Protein AF-0000000068162378 (afdb_homodimer)

Organism: Acanthamoeba castellanii (strain ATCC 30010 / Neff) (NCBI:txid1257118)

Solvent-accessible surface area (backbone atoms only — not comparable to full-atom values): 84138 Å² total; per-residue (Å²): 131,81,76,74,72,75,73,80,68,81,64,80,67,65,83,70,79,52,63,86,73,92,58,91,68,72,93,68,54,69,67,60,56,50,50,52,40,42,51,25,52,49,45,35,50,52,41,36,38,67,61,66,60,70,44,58,7,56,12,36,31,44,32,41,49,55,50,39,35,69,66,50,20,46,91,32,34,16,48,31,35,29,85,62,46,36,73,46,52,64,26,33,38,34,25,47,29,43,12,55,29,35,50,34,54,55,23,39,43,18,52,52,44,45,20,19,46,51,46,17,72,75,64,68,43,68,89,36,58,60,48,74,93,61,52,47,46,70,71,24,55,76,15,52,28,27,24,59,77,59,46,75,44,49,42,60,77,50,72,35,66,83,36,81,86,44,54,69,36,71,76,82,47,51,48,55,30,59,36,26,25,36,46,81,45,51,54,28,63,29,47,16,40,56,67,20,42,38,56,16,17,46,48,14,43,28,38,42,41,57,54,38,42,38,47,84,91,72,35,55,37,31,39,36,37,38,42,60,51,37,46,46,10,26,39,30,49,25,31,48,52,54,28,41,36,61,44,39,6,66,32,30,35,35,43,35,42,41,51,57,70,47,73,72,43,28,48,61,59,48,28,32,47,56,93,47,34,74,38,44,28,68,68,45,44,44,36,21,42,36,37,45,72,43,42,34,74,51,37,67,38,60,68,58,49,39,30,52,32,22,50,50,59,68,44,63,80,86,50,32,40,25,35,36,36,47,21,32,34,44,56,22,46,53,83,58,38,54,98,56,21,34,56,96,54,89,46,62,56,63,34,58,50,63,52,81,81,55,46,50,48,26,73,63,52,47,51,56,51,46,40,52,23,66,73,71,72,52,77,76,61,64,52,86,74,43,62,64,91,43,71,52,51,41,52,50,42,48,51,52,33,51,50,57,60,56,51,53,35,70,46,96,48,43,18,54,52,52,34,53,48,49,51,54,26,28,68,64,40,64,89,72,75,77,47,76,56,67,44,84,48,43,54,82,71,43,66,69,58,33,58,94,50,50,61,70,57,71,43,78,44,78,45,64,32,88,84,80,61,49,74,44,80,48,75,37,48,52,37,73,59,61,61,44,71,39,18,34,32,63,36,43,17,26,50,34,33,50,51,18,60,74,38,70,58,34,51,32,36,36,29,39,43,42,29,70,82,47,24,52,57,60,18,32,89,56,41,59,47,31,83,82,88,29,47,66,22,24,28,47,66,46,54,38,26,55,37,28,48,36,14,23,40,46,20,28,15,67,40,41,59,21,82,49,44,86,39,34,11,62,33,32,23,34,32,36,46,46,7,35,56,44,52,54,31,46,64,46,51,51,44,42,47,57,46,47,62,66,44,78,49,38,54,36,38,43,34,35,37,24,21,27,23,16,58,51,42,12,38,55,14,49,58,44,36,10,35,41,42,47,57,53,76,68,53,58,46,66,68,37,47,36,56,36,40,40,55,37,26,45,35,47,47,24,28,50,27,34,48,48,52,47,21,71,75,34,62,44,20,29,36,39,37,41,34,18,32,57,59,63,38,58,22,68,62,44,81,75,27,64,49,53,55,75,53,41,38,35,42,6,46,42,38,46,34,58,62,55,92,87,47,68,76,34,40,30,38,40,28,28,30,37,56,32,40,57,29,50,62,71,38,45,66,61,38,48,75,71,63,51,25,49,23,32,35,41,43,28,14,52,53,43,28,68,69,45,59,68,70,57,43,44,70,71,57,29,72,41,44,30,61,39,34,31,39,34,28,30,33,46,78,84,64,61,79,56,83,49,41,20,43,64,22,68,81,52,39,48,19,42,43,70,83,36,50,81,65,68,25,1,37,48,72,44,22,34,48,73,31,46,38,32,46,66,50,41,50,54,47,52,48,49,47,36,72,42,37,66,60,54,52,48,53,52,51,51,26,58,67,73,104,129,82,74,72,73,74,71,79,70,80,63,80,66,66,84,69,76,54,64,86,72,91,59,91,68,72,94,70,54,68,68,60,55,51,50,51,41,42,51,25,50,49,45,35,51,53,42,35,37,68,59,65,59,64,43,54,6,57,11,36,31,44,33,41,49,53,50,38,34,68,66,50,22,48,90,33,33,15,46,30,35,30,86,60,45,36,71,46,52,61,25,34,38,36,26,47,28,44,12,54,28,33,49,35,55,54,24,41,43,17,53,53,43,45,20,17,47,52,46,16,72,74,66,70,42,68,91,37,58,59,48,74,91,62,52,46,46,69,69,25,56,76,15,53,29,29,24,60,77,58,46,74,46,50,43,59,78,53,73,35,66,85,35,80,87,42,53,69,37,70,77,82,47,50,48,54,29,57,36,28,23,35,44,81,45,52,54,29,66,29,47,15,41,57,66,19,42,37,56,17,17,45,48,14,42,29,38,41,41,55,55,39,42,38,48,86,91,72,33,54,37,31,40,36,37,36,41,60,50,38,46,46,10,26,38,30,51,25,30,48,52,52,29,41,35,61,44,39,6,67,31,30,35,34,44,34,44,41,50,58,68,48,74,72,43,27,47,62,59,48,27,32,49,55,92,48,35,74,38,44,28,68,70,46,43,45,35,22,42,36,36,44,73,43,42,36,72,52,36,68,39,59,70,59,49,40,31,51,31,22,51,51,58,69,45,63,79,85,51,33,40,25,34,36,34,46,20,32,35,43,55,24,45,54,85,59,39,54,98,56,19,33,57,97,53,91,48,63,57,62,37,62,53,58,41,84,78,49,50,50,47,26,72,66,54,48,51,56,51,48,41,50,23,67,75,70,73,52,78,77,61,63,52,84,75,41,60,66,90,42,72,55,52,40,54,50,43,48,51,51,36,51,50,55,58,56,51,53,35,70,47,94,49,43,17,56,52,52,32,52,49,47,52,55,25,27,68,64,40,63,90,73,74,78,49,76,55,68,45,83,48,45,54,83,73,45,66,69,57,34,58,93,50,49,61,68,56,70,44,77,43,78,45,65,32,88,84,81,60,48,74,44,79,46,75,38,50,50,38,73,59,60,60,45,70,39,17,34,32,64,36,46,17,27,48,34,34,50,50,16,62,73,38,72,58,34,51,33,36,36,30,39,43,41,29,70,82,48,25,51,56,60,16,34,87,55,42,58,47,32,81,81,88,29,46,66,22,23,28,48,65,46,55,39,26,55,38,29,48,36,14,22,38,45,22,28,15,67,40,40,60,22,82,49,43,88,39,33,11,64,32,33,22,34,33,36,45,45,6,35,56,44,50,54,32,44,64,46,51,50,45,43,46,55,47,46,62,66,44,79,48,38,54,36,38,42,32,36,38,24,20,27,23,18,58,52,41,12,37,53,14,48,57,43,34,11,33,40,42,48,56,53,76,68,53,60,46,65,68,37,48,36,55,37,39,39,54,35,26,46,36,46,46,24,28,51,28,35,49,49,51,47,20,69,75,34,62,44,21,29,33,37,36,41,36,19,32,56,58,64,38,58,21,69,60,42,81,75,27,64,50,51,55,75,52,40,38,34,41,6,47,41,37,46,34,59,63,55,91,88,47,67,77,31,41,29,40,39,28,29,31,37,56,31,41,57,28,49,60,70,39,45,67,61,37,48,74,72,62,52,25,51,22,32,33,42,44,29,13,52,53,42,28,69,70,44,58,67,70,57,44,45,68,70,56,28,71,41,44,31,61,39,32,30,41,34,29,31,32,47,78,84,63,61,79,56,82,49,40,20,42,64,22,67,82,53,39,48,21,40,42,71,82,37,48,81,63,71,23,1,36,49,71,45,29,33,48,76,32,45,39,31,46,67,50,42,50,53,47,52,50,49,48,37,69,41,37,68,60,54,52,48,52,51,50,50,26,57,68,74,103

Sequence (1702 aa):
MKSSSIAVQHVEEAKLIYEKLQVEIEDFERERFEDVGFLTSMMLVILGNYAQTGHFGGPLSYTPANVALHLAGPKNGGISYDIRHPKHPLADKFMLTGGHCIPTCYALWMVLYEAMQQEFEATKDERYQCPPDEAIFAIDALGFRRSPGALETLLKEHGLEDHELFQQAKLRGIRALMGHSETTDVTNDVNGGPSGVGMATSAGKAMFWDFVGAPENQGPKVVAFEGEFAFTEGHAQELKTIALAQQVGKRLRLFFSYNNAGIDDALIGGVIPEKYGEQYDIANQFQSYGWNVFTLADGASYEDLIAVFKKMEDWPADDRRPMVVVAHTVKGWWPGAAEGQVEGTKQVIGYPSHPYAFGMNSEYFRALAGSFERRYGVKFQGIHDGAPKSERDRLIQFKTNVDIAMSVLKQKGLGKWIADRLLNIAATLPQNLKLTIPDDIDPFTDERLRVENLPKDTVNLTVKHPFTGKDSNISVSLFSKPGQKKGTRRAISEVGKWINYVTNNRFLTISADLSNSINVEACSLTGHYDPITNPCGTRLKAGIQECANAATMCGLVSQTVSKDKNVHAGVWGLSGTYGAFTPFFYLPVRIFSQQNQDSPFKLGVLTIVAGHSGPETAADARSHFGIFAPQVWTLFPEGQIVNLYLWDYNDVAPAYFAAAQLAIAKKECSVIVVHVARPDIPVADRSTFADTDLTAAAKGAYLIRDYDDKNPPSGTVVVQGASSTVNLLSIVPRLEAEGINIRIVAVISEELFRAQPVDYQEKVMPLSARMDCMVLTTMTKRIFPLSGLGPLTKEYTLSSDYDDRWRTGGLEDDVIEEAHMDGEHIFEAVKRFATDRKSRLARLRDALGALMKSSSIAVQHVEEAKLIYEKLQVEIEDFERERFEDVGFLTSMMLVILGNYAQTGHFGGPLSYTPANVALHLAGPKNGGISYDIRHPKHPLADKFMLTGGHCIPTCYALWMVLYEAMQQEFEATKDERYQCPPDEAIFAIDALGFRRSPGALETLLKEHGLEDHELFQQAKLRGIRALMGHSETTDVTNDVNGGPSGVGMATSAGKAMFWDFVGAPENQGPKVVAFEGEFAFTEGHAQELKTIALAQQVGKRLRLFFSYNNAGIDDALIGGVIPEKYGEQYDIANQFQSYGWNVFTLADGASYEDLIAVFKKMEDWPADDRRPMVVVAHTVKGWWPGAAEGQVEGTKQVIGYPSHPYAFGMNSEYFRALAGSFERRYGVKFQGIHDGAPKSERDRLIQFKTNVDIAMSVLKQKGLGKWIADRLLNIAATLPQNLKLTIPDDIDPFTDERLRVENLPKDTVNLTVKHPFTGKDSNISVSLFSKPGQKKGTRRAISEVGKWINYVTNNRFLTISADLSNSINVEACSLTGHYDPITNPCGTRLKAGIQECANAATMCGLVSQTVSKDKNVHAGVWGLSGTYGAFTPFFYLPVRIFSQQNQDSPFKLGVLTIVAGHSGPETAADARSHFGIFAPQVWTLFPEGQIVNLYLWDYNDVAPAYFAAAQLAIAKKECSVIVVHVARPDIPVADRSTFADTDLTAAAKGAYLIRDYDDKNPPSGTVVVQGASSTVNLLSIVPRLEAEGINIRIVAVISEELFRAQPVDYQEKVMPLSARMDCMVLTTMTKRIFPLSGLGPLTKEYTLSSDYDDRWRTGGLEDDVIEEAHMDGEHIFEAVKRFATDRKSRLARLRDALGAL

Secondary structure (DSSP, 8-state):
-----------------PPPP--PPTT--HHHHHHHHHHHHHHHHHHHHHH--S--HHHHHHHHHHHHHHHS-GGGT-----TTSTT-TTS-EEEE-SGGGHHHHHHHHHHHHHHHHHHHHHH--GGG---TTT---GGGGGGBT--HHHHHHHHHHTT-TT-GGGGGGGTT-PPPB-SS--TTSTTB-----STTHHHHTHHHHHHHHHHTT--TTTSPPEEEEEETTGGGSHHHHHHHHHHHHTT-GGGEEEEEEE----SSS-TBTTTB-GGGTTTB-HHHHHHTBT-EEEEES-TT-HHHHHHHHHHHHTS-TT----EEEEEE--TT--TTEETTEETTSSPBP---SSGGG--TT-HHHHHHHHHHHHHHT---SSTTS-S-SSHHHHHHHHHHHHHHHHGGGGGGGHHHHHHHHHHHHHTTS-S----SS-SS--GGG-GGGSGGG--SS-EEEEEE-TTT--EEEEEE-SS--TT-B--GGGHHHHHHHHHHHHHTS-EEEEESS-TTTTT-GGG-SS-B-BTTTBTT--BPP--S-HHHHHHHHHHHHT----SSTTS--S-EEEEEEEGGGGGGGHHHHHHHHHHHHH-SS----EEEEEETBBGGGGGG-GGG-BSSGGGGGG-S-TTS-EEEE--SHHHHHHHHHHHHHHHHH-TT--EEEEE--SS--BPP-GGGSSS--TTGGGGSEEEEE---SSS-EEEEEEEESHHHHHHHHHTHHHHHHTT-EEEEEEES-HHHHHTS-HHHHHHHS-HHHHHTEEEEESS-SSS-SSSS--TTHHHH-EETTTTSS------HHHHHHHTT-SHHHHHHHHHHHHHTHHHHHHHHHHHHHT-/-----------------PPPP--PPTT--HHHHHHHHHHHHHHHHHHHHHH--S--HHHHHHHHHHHHHHHS-GGGT-----TTSTT-TTS-EEEE-SGGGHHHHHHHHHHHHHHHHHHHHHH--GGG---TTT---GGGGGGBT--HHHHHHHHHHTT-TT-GGGGGGGTT-PPPB-SS--TTSTTB-----STTHHHHTHHHHHHHHHHTT--TTTSPPEEEEEETTGGGSHHHHHHHHHHHHTT-GGGEEEEEEE----SSS-TBTTTB-GGGTTTB-HHHHHHTBT-EEEEES-TT-HHHHHHHHHHHHTS-TT----EEEEEE--TT--TTEETTEETTSSPBP---SSGGG--TT-HHHHHHHHHHHHHHT---SSTTS-S-SSHHHHHHHHHHHHHHHHGGGGGGGHHHHHHHHHHHHHTTS-S----SS-SS--GGG-GGGSGGG--SS-EEEEEE-TTT--EEEEEE-SS--TT-B--GGGHHHHHHHHHHHHHTS-EEEEESS-TTTTT-GGG-SS-B-BTTTBTT--BPP--S-HHHHHHHHHHHHT----SSTTS--S-EEEEEEEGGGGGGGHHHHHHHHHHHHH-SS----EEEEEETBBGGGGGG-GGG-BSSGGGGGG-S-TTS-EEEE--SHHHHHHHHHHHHHHHHH-TT--EEEEE--SS--BPP-GGGSSS--TTGGGGSEEEEE---SSS-EEEEEEEESHHHHHHHHHTHHHHHHTT-EEEEEEES-HHHHHTS-HHHHHHHS-HHHHHTEEEEESS-SSS-SSSS--TTHHHH-EETTTTSS------HHHHHHHTT-SHHHHHHHHHHHHHTHHHHHHHHHHHHHT-

Structure (mmCIF, N/CA/C/O backbone):
data_AF-0000000068162378-model_v1
#
loop_
_entity.id
_entity.type
_entity.pdbx_description
1 polymer 'Transketolase, putative'
#
loop_
_atom_site.group_PDB
_atom_site.id
_atom_site.type_symbol
_atom_site.label_atom_id
_atom_site.label_alt_id
_atom_site.label_comp_id
_atom_site.label_asym_id
_atom_site.label_entity_id
_atom_site.label_seq_id
_atom_site.pdbx_PDB_ins_code
_atom_site.Cartn_x
_atom_site.Cartn_y
_atom_site.Cartn_z
_atom_site.occupancy
_atom_site.B_iso_or_equiv
_atom_site.auth_seq_id
_atom_site.auth_comp_id
_atom_site.auth_asym_id
_atom_site.auth_atom_id
_atom_site.pdbx_PDB_model_num
ATOM 1 N N . MET A 1 1 ? -1.857 -3.715 -38.969 1 20.92 1 MET A N 1
ATOM 2 C CA . MET A 1 1 ? -1.392 -3.289 -37.656 1 20.92 1 MET A CA 1
ATOM 3 C C . MET A 1 1 ? 0.118 -3.471 -37.531 1 20.92 1 MET A C 1
ATOM 5 O O . MET A 1 1 ? 0.608 -4.598 -37.469 1 20.92 1 MET A O 1
ATOM 9 N N . LYS A 1 2 ? 0.875 -2.508 -38.188 1 25.2 2 LYS A N 1
ATOM 10 C CA . LYS A 1 2 ? 2.318 -2.584 -38.375 1 25.2 2 LYS A CA 1
ATOM 11 C C . LYS A 1 2 ? 3.045 -2.898 -37.094 1 25.2 2 LYS A C 1
ATOM 13 O O . LYS A 1 2 ? 2.869 -2.199 -36.094 1 25.2 2 LYS A O 1
ATOM 18 N N . SER A 1 3 ? 3.264 -4.129 -36.875 1 23.58 3 SER A N 1
ATOM 19 C CA . SER A 1 3 ? 4.18 -4.656 -35.844 1 23.58 3 SER A CA 1
ATOM 20 C C . SER A 1 3 ? 5.469 -3.844 -35.812 1 23.58 3 SER A C 1
ATOM 22 O O . SER A 1 3 ? 6.25 -3.848 -36.75 1 23.58 3 SER A O 1
ATOM 24 N N . SER A 1 4 ? 5.359 -2.658 -35.406 1 27.5 4 SER A N 1
ATOM 25 C CA . SER A 1 4 ? 6.594 -1.882 -35.375 1 27.5 4 SER A CA 1
ATOM 26 C C . SER A 1 4 ? 7.68 -2.607 -34.594 1 27.5 4 SER A C 1
ATOM 28 O O . SER A 1 4 ? 7.492 -2.92 -33.406 1 27.5 4 SER A O 1
ATOM 30 N N . SER A 1 5 ? 8.422 -3.408 -35.25 1 26.88 5 SER A N 1
ATOM 31 C CA . SER A 1 5 ? 9.688 -3.977 -34.781 1 26.88 5 SER A CA 1
ATOM 32 C C . SER A 1 5 ? 10.531 -2.93 -34.062 1 26.88 5 SER A C 1
ATOM 34 O O . SER A 1 5 ? 11.008 -1.979 -34.688 1 26.88 5 SER A O 1
ATOM 36 N N . ILE A 1 6 ? 10.148 -2.574 -32.938 1 29.8 6 ILE A N 1
ATOM 37 C CA . ILE A 1 6 ? 11.148 -1.771 -32.219 1 29.8 6 ILE A CA 1
ATOM 38 C C . ILE A 1 6 ? 12.477 -2.514 -32.188 1 29.8 6 ILE A C 1
ATOM 40 O O . ILE A 1 6 ? 12.594 -3.572 -31.562 1 29.8 6 ILE A O 1
ATOM 44 N N . ALA A 1 7 ? 13.273 -2.396 -33.25 1 29.97 7 ALA A N 1
ATOM 45 C CA . ALA A 1 7 ? 14.68 -2.812 -33.25 1 29.97 7 ALA A CA 1
ATOM 46 C C . ALA A 1 7 ? 15.367 -2.447 -31.938 1 29.97 7 ALA A C 1
ATOM 48 O O . ALA A 1 7 ? 15.391 -1.278 -31.547 1 29.97 7 ALA A O 1
ATOM 49 N N . VAL A 1 8 ? 15.562 -3.438 -31.109 1 34.47 8 VAL A N 1
ATOM 50 C CA . VAL A 1 8 ? 16.422 -3.289 -29.938 1 34.47 8 VAL A CA 1
ATOM 51 C C . VAL A 1 8 ? 17.75 -2.67 -30.344 1 34.47 8 VAL A C 1
ATOM 53 O O . VAL A 1 8 ? 18.547 -3.299 -31.047 1 34.47 8 VAL A O 1
ATOM 56 N N . GLN A 1 9 ? 17.812 -1.382 -30.516 1 31.14 9 GLN A N 1
ATOM 57 C CA . GLN A 1 9 ? 19.125 -0.778 -30.641 1 31.14 9 GLN A CA 1
ATOM 58 C C . GLN A 1 9 ? 20.031 -1.18 -29.469 1 31.14 9 GLN A C 1
ATOM 60 O O . GLN A 1 9 ? 19.594 -1.14 -28.312 1 31.14 9 GLN A O 1
ATOM 65 N N . HIS A 1 10 ? 21.031 -1.916 -29.812 1 30.89 10 HIS A N 1
ATOM 66 C CA . HIS A 1 10 ? 22.109 -2.252 -28.891 1 30.89 10 HIS A CA 1
ATOM 67 C C . HIS A 1 10 ? 22.578 -1.018 -28.125 1 30.89 10 HIS A C 1
ATOM 69 O O . HIS A 1 10 ? 23.172 -0.112 -28.719 1 30.89 10 HIS A O 1
ATOM 75 N N . VAL A 1 11 ? 21.844 -0.59 -27.219 1 32.38 11 VAL A N 1
ATOM 76 C CA . VAL A 1 11 ? 22.438 0.422 -26.344 1 32.38 11 VAL A CA 1
ATOM 77 C C . VAL A 1 11 ? 23.812 -0.04 -25.875 1 32.38 11 VAL A C 1
ATOM 79 O O . VAL A 1 11 ? 24.016 -1.211 -25.531 1 32.38 11 VAL A O 1
ATOM 82 N N . GLU A 1 12 ? 24.688 0.778 -26.156 1 32.28 12 GLU A N 1
ATOM 83 C CA . GLU A 1 12 ? 26.016 0.592 -25.562 1 32.28 12 GLU A CA 1
ATOM 84 C C . GLU A 1 12 ? 25.906 0.255 -24.078 1 32.28 12 GLU A C 1
ATOM 86 O O . GLU A 1 12 ? 25.281 0.987 -23.312 1 32.28 12 GLU A O 1
ATOM 91 N N . GLU A 1 13 ? 25.938 -0.922 -23.797 1 38.06 13 GLU A N 1
ATOM 92 C CA . GLU A 1 13 ? 25.906 -1.521 -22.469 1 38.06 13 GLU A CA 1
ATOM 93 C C . GLU A 1 13 ? 26.641 -0.65 -21.453 1 38.06 13 GLU A C 1
ATOM 95 O O . GLU A 1 13 ? 27.734 -0.171 -21.719 1 38.06 13 GLU A O 1
ATOM 100 N N . ALA A 1 14 ? 25.953 -0.038 -20.625 1 44.56 14 ALA A N 1
ATOM 101 C CA . ALA A 1 14 ? 26.594 0.558 -19.453 1 44.56 14 ALA A CA 1
ATOM 102 C C . ALA A 1 14 ? 27.828 -0.229 -19.047 1 44.56 14 ALA A C 1
ATOM 104 O O . ALA A 1 14 ? 27.797 -1.458 -18.953 1 44.56 14 ALA A O 1
ATOM 105 N N . LYS A 1 15 ? 29.031 0.385 -19 1 47.81 15 LYS A N 1
ATOM 106 C CA . LYS A 1 15 ? 30.344 -0.215 -18.859 1 47.81 15 LYS A CA 1
ATOM 107 C C . LYS A 1 15 ? 30.547 -0.803 -17.469 1 47.81 15 LYS A C 1
ATOM 109 O O . LYS A 1 15 ? 30.984 -0.107 -16.547 1 47.81 15 LYS A O 1
ATOM 114 N N . LEU A 1 16 ? 29.625 -1.767 -17.094 1 51.03 16 LEU A N 1
ATOM 115 C CA . LEU A 1 16 ? 29.984 -2.512 -15.891 1 51.03 16 LEU A CA 1
ATOM 116 C C . LEU A 1 16 ? 31.359 -3.156 -16.047 1 51.03 16 LEU A C 1
ATOM 118 O O . LEU A 1 16 ? 31.672 -3.709 -17.109 1 51.03 16 LEU A O 1
ATOM 122 N N . ILE A 1 17 ? 32.25 -2.801 -15.195 1 47.06 17 ILE A N 1
ATOM 123 C CA . ILE A 1 17 ? 33.562 -3.469 -15.164 1 47.06 17 ILE A CA 1
ATOM 124 C C . ILE A 1 17 ? 33.375 -4.91 -14.688 1 47.06 17 ILE A C 1
ATOM 126 O O . ILE A 1 17 ? 32.875 -5.148 -13.594 1 47.06 17 ILE A O 1
ATOM 130 N N . TYR A 1 18 ? 33.469 -5.797 -15.656 1 60.75 18 TYR A N 1
ATOM 131 C CA . TYR A 1 18 ? 33.344 -7.219 -15.367 1 60.75 18 TYR A CA 1
ATOM 132 C C . TYR A 1 18 ? 34.688 -7.828 -15.031 1 60.75 18 TYR A C 1
ATOM 134 O O . TYR A 1 18 ? 35.719 -7.504 -15.656 1 60.75 18 TYR A O 1
ATOM 142 N N . GLU A 1 19 ? 34.812 -8.367 -13.812 1 58.88 19 GLU A N 1
ATOM 143 C CA . GLU A 1 19 ? 36.031 -9.047 -13.43 1 58.88 19 GLU A CA 1
ATOM 144 C C . GLU A 1 19 ? 35.938 -10.547 -13.695 1 58.88 19 GLU A C 1
ATOM 146 O O . GLU A 1 19 ? 34.938 -11.18 -13.352 1 58.88 19 GLU A O 1
ATOM 151 N N . LYS A 1 20 ? 36.875 -11.023 -14.523 1 62.03 20 LYS A N 1
ATOM 152 C CA . LYS A 1 20 ? 36.969 -12.469 -14.656 1 62.03 20 LYS A CA 1
ATOM 153 C C . LYS A 1 20 ? 37.531 -13.094 -13.367 1 62.03 20 LYS A C 1
ATOM 155 O O . LYS A 1 20 ? 38.562 -12.688 -12.875 1 62.03 20 LYS A O 1
ATOM 160 N N . LEU A 1 21 ? 36.625 -14 -12.852 1 74.88 21 LEU A N 1
ATOM 161 C CA . LEU A 1 21 ? 37 -14.586 -11.57 1 74.88 21 LEU A CA 1
ATOM 162 C C . LEU A 1 21 ? 37.875 -15.82 -11.773 1 74.88 21 LEU A C 1
ATOM 164 O O . LEU A 1 21 ? 37.625 -16.641 -12.656 1 74.88 21 LEU A O 1
ATOM 168 N N . GLN A 1 22 ? 39.062 -15.867 -11.312 1 71 22 GLN A N 1
ATOM 169 C CA . GLN A 1 22 ? 39.969 -17.031 -11.352 1 71 22 GLN A CA 1
ATOM 170 C C . GLN A 1 22 ? 39.719 -17.938 -10.148 1 71 22 GLN A C 1
ATOM 172 O O . GLN A 1 22 ? 40.312 -17.734 -9.086 1 71 22 GLN A O 1
ATOM 177 N N . VAL A 1 23 ? 38.656 -18.844 -10.32 1 80.94 23 VAL A N 1
ATOM 178 C CA . VAL A 1 23 ? 38.344 -19.766 -9.242 1 80.94 23 VAL A CA 1
ATOM 179 C C . VAL A 1 23 ? 38.469 -21.203 -9.742 1 80.94 23 VAL A C 1
ATOM 181 O O . VAL A 1 23 ? 38.156 -21.484 -10.914 1 80.94 23 VAL A O 1
ATOM 184 N N . GLU A 1 24 ? 39 -22.094 -8.969 1 80.5 24 GLU A N 1
ATOM 185 C CA . GLU A 1 24 ? 39 -23.516 -9.297 1 80.5 24 GLU A CA 1
ATOM 186 C C . GLU A 1 24 ? 37.625 -24.125 -9.078 1 80.5 24 GLU A C 1
ATOM 188 O O . GLU A 1 24 ? 37.094 -24.094 -7.961 1 80.5 24 GLU A O 1
ATOM 193 N N . ILE A 1 25 ? 37.031 -24.641 -10.133 1 84.31 25 ILE A N 1
ATOM 194 C CA . ILE A 1 25 ? 35.688 -25.234 -10.062 1 84.31 25 ILE A CA 1
ATOM 195 C C . ILE A 1 25 ? 35.812 -26.75 -10.023 1 84.31 25 ILE A C 1
ATOM 197 O O . ILE A 1 25 ? 36.344 -27.375 -10.953 1 84.31 25 ILE A O 1
ATOM 201 N N . GLU A 1 26 ? 35.375 -27.312 -9.039 1 83.38 26 GLU A N 1
ATOM 202 C CA . GLU A 1 26 ? 35.469 -28.766 -8.883 1 83.38 26 GLU A CA 1
ATOM 203 C C . GLU A 1 26 ? 34.438 -29.469 -9.75 1 83.38 26 GLU A C 1
ATOM 205 O O . GLU A 1 26 ? 33.281 -29.016 -9.852 1 83.38 26 GLU A O 1
ATOM 210 N N . ASP A 1 27 ? 34.875 -30.578 -10.352 1 86.62 27 ASP A N 1
ATOM 211 C CA . ASP A 1 27 ? 33.969 -31.484 -11.07 1 86.62 27 ASP A CA 1
ATOM 212 C C . ASP A 1 27 ? 33.125 -30.719 -12.07 1 86.62 27 ASP A C 1
ATOM 214 O O . ASP A 1 27 ? 31.891 -30.828 -12.062 1 86.62 27 ASP A O 1
ATOM 218 N N . PHE A 1 28 ? 33.75 -29.812 -12.719 1 91.38 28 PHE A N 1
ATOM 219 C CA . PHE A 1 28 ? 33.031 -29 -13.703 1 91.38 28 PHE A CA 1
ATOM 220 C C . PHE A 1 28 ? 33.281 -29.547 -15.109 1 91.38 28 PHE A C 1
ATOM 222 O O . PHE A 1 28 ? 34.406 -29.609 -15.57 1 91.38 28 PHE A O 1
ATOM 229 N N . GLU A 1 29 ? 32.156 -30.016 -15.703 1 93.31 29 GLU A N 1
ATOM 230 C CA . GLU A 1 29 ? 32.156 -30.406 -17.109 1 93.31 29 GLU A CA 1
ATOM 231 C C . GLU A 1 29 ? 31.266 -29.469 -17.938 1 93.31 29 GLU A C 1
ATOM 233 O O . GLU A 1 29 ? 30.062 -29.688 -18.047 1 93.31 29 GLU A O 1
ATOM 238 N N . ARG A 1 30 ? 31.859 -28.625 -18.594 1 94.25 30 ARG A N 1
ATOM 239 C CA . ARG A 1 30 ? 31.172 -27.547 -19.312 1 94.25 30 ARG A CA 1
ATOM 240 C C . ARG A 1 30 ? 30.125 -28.109 -20.266 1 94.25 30 ARG A C 1
ATOM 242 O O . ARG A 1 30 ? 28.984 -27.641 -20.297 1 94.25 30 ARG A O 1
ATOM 249 N N . GLU A 1 31 ? 30.453 -29.125 -21 1 95.31 31 GLU A N 1
ATOM 250 C CA . GLU A 1 31 ? 29.578 -29.688 -22.031 1 95.31 31 GLU A CA 1
ATOM 251 C C . GLU A 1 31 ? 28.297 -30.25 -21.422 1 95.31 31 GLU A C 1
ATOM 253 O O . GLU A 1 31 ? 27.219 -30.156 -22 1 95.31 31 GLU A O 1
ATOM 258 N N . ARG A 1 32 ? 28.438 -30.844 -20.25 1 97 32 ARG A N 1
ATOM 259 C CA . ARG A 1 32 ? 27.281 -31.422 -19.578 1 97 32 ARG A CA 1
ATOM 260 C C . ARG A 1 32 ? 26.297 -30.328 -19.156 1 97 32 ARG A C 1
ATOM 262 O O . ARG A 1 32 ? 25.094 -30.484 -19.312 1 97 32 ARG A O 1
ATOM 269 N N . PHE A 1 33 ? 26.844 -29.219 -18.594 1 97.81 33 PHE A N 1
ATOM 270 C CA . PHE A 1 33 ? 26 -28.094 -18.203 1 97.81 33 PHE A CA 1
ATOM 271 C C . PHE A 1 33 ? 25.312 -27.5 -19.438 1 97.81 33 PHE A C 1
ATOM 273 O O . PHE A 1 33 ? 24.125 -27.141 -19.375 1 97.81 33 PHE A O 1
ATOM 280 N N . GLU A 1 34 ? 26.016 -27.375 -20.5 1 97.38 34 GLU A N 1
ATOM 281 C CA . GLU A 1 34 ? 25.469 -26.844 -21.75 1 97.38 34 GLU A CA 1
ATOM 282 C C . GLU A 1 34 ? 24.359 -27.75 -22.281 1 97.38 34 GLU A C 1
ATOM 284 O O . GLU A 1 34 ? 23.344 -27.266 -22.781 1 97.38 34 GLU A O 1
ATOM 289 N N . ASP A 1 35 ? 24.578 -29.109 -22.188 1 98.31 35 ASP A N 1
ATOM 290 C CA . ASP A 1 35 ? 23.562 -30.047 -22.641 1 98.31 35 ASP A CA 1
ATOM 291 C C . ASP A 1 35 ? 22.297 -29.922 -21.797 1 98.31 35 ASP A C 1
ATOM 293 O O . ASP A 1 35 ? 21.188 -29.922 -22.344 1 98.31 35 ASP A O 1
ATOM 297 N N . VAL A 1 36 ? 22.453 -29.844 -20.469 1 98.69 36 VAL A N 1
ATOM 298 C CA . VAL A 1 36 ? 21.281 -29.688 -19.594 1 98.69 36 VAL A CA 1
ATOM 299 C C . VAL A 1 36 ? 20.578 -28.359 -19.906 1 98.69 36 VAL A C 1
ATOM 301 O O . VAL A 1 36 ? 19.359 -28.312 -19.938 1 98.69 36 VAL A O 1
ATOM 304 N N . GLY A 1 37 ? 21.391 -27.297 -20.062 1 98.44 37 GLY A N 1
ATOM 305 C CA . GLY A 1 37 ? 20.828 -26 -20.406 1 98.44 37 GLY A CA 1
ATOM 306 C C . GLY A 1 37 ? 20.031 -26.031 -21.703 1 98.44 37 GLY A C 1
ATOM 307 O O . GLY A 1 37 ? 18.953 -25.438 -21.781 1 98.44 37 GLY A O 1
ATOM 308 N N . PHE A 1 38 ? 20.578 -26.672 -22.734 1 98.19 38 PHE A N 1
ATOM 309 C CA 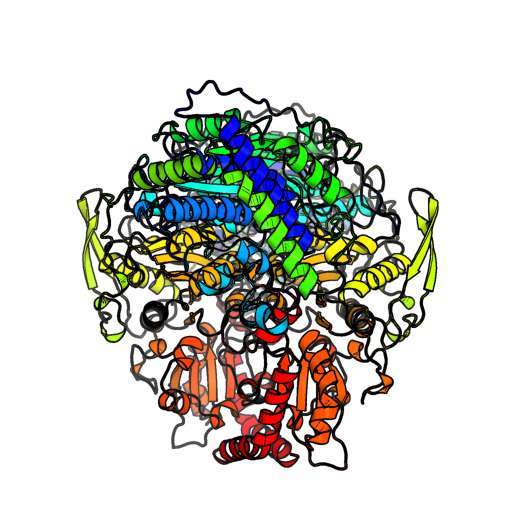. PHE A 1 38 ? 19.906 -26.734 -24.016 1 98.19 38 PHE A CA 1
ATOM 310 C C . PHE A 1 38 ? 18.625 -27.562 -23.922 1 98.19 38 PHE A C 1
ATOM 312 O O . PHE A 1 38 ? 17.578 -27.172 -24.453 1 98.19 38 PHE A O 1
ATOM 319 N N . LEU A 1 39 ? 18.719 -28.688 -23.266 1 98.56 39 LEU A N 1
ATOM 320 C CA . LEU A 1 39 ? 17.547 -29.531 -23.062 1 98.56 39 LEU A CA 1
ATOM 321 C C . LEU A 1 39 ? 16.469 -28.781 -22.281 1 98.56 39 LEU A C 1
ATOM 323 O O . LEU A 1 39 ? 15.281 -28.859 -22.609 1 98.56 39 LEU A O 1
ATOM 327 N N . THR A 1 40 ? 16.859 -28.078 -21.172 1 98.56 40 THR A N 1
ATOM 328 C CA . THR A 1 40 ? 15.938 -27.266 -20.375 1 98.56 40 THR A CA 1
ATOM 329 C C . THR A 1 40 ? 15.273 -26.203 -21.25 1 98.56 40 THR A C 1
ATOM 331 O O . THR A 1 40 ? 14.062 -26.016 -21.188 1 98.56 40 THR A O 1
ATOM 334 N N . SER A 1 41 ? 16.047 -25.484 -22.031 1 97.12 41 SER A N 1
ATOM 335 C CA . SER A 1 41 ? 15.516 -24.453 -22.922 1 97.12 41 SER A CA 1
ATOM 336 C C . SER A 1 41 ? 14.539 -25.047 -23.938 1 97.12 41 SER A C 1
ATOM 338 O O . SER A 1 41 ? 13.492 -24.453 -24.203 1 97.12 41 SER A O 1
ATOM 340 N N . MET A 1 42 ? 14.891 -26.188 -24.484 1 97.19 42 MET A N 1
ATOM 341 C CA . MET A 1 42 ? 14.016 -26.828 -25.469 1 97.19 42 MET A CA 1
ATOM 342 C C . MET A 1 42 ? 12.695 -27.234 -24.828 1 97.19 42 MET A C 1
ATOM 344 O O . MET A 1 42 ? 11.625 -27.062 -25.422 1 97.19 42 MET A O 1
ATOM 348 N N . MET A 1 43 ? 12.781 -27.844 -23.594 1 97.25 43 MET A N 1
ATOM 349 C CA . MET A 1 43 ? 11.562 -28.203 -22.875 1 97.25 43 MET A CA 1
ATOM 350 C C . MET A 1 43 ? 10.688 -26.969 -22.641 1 97.25 43 MET A C 1
ATOM 352 O O . MET A 1 43 ? 9.461 -27.047 -22.734 1 97.25 43 MET A O 1
ATOM 356 N N . LEU A 1 44 ? 11.359 -25.922 -22.297 1 95.25 44 LEU A N 1
ATOM 357 C CA . LEU A 1 44 ? 10.664 -24.656 -22.047 1 95.25 44 LEU A CA 1
ATOM 358 C C . LEU A 1 44 ? 9.906 -24.203 -23.297 1 95.25 44 LEU A C 1
ATOM 360 O O . LEU A 1 44 ? 8.734 -23.828 -23.203 1 95.25 44 LEU A O 1
ATOM 364 N N . VAL A 1 45 ? 10.5 -24.266 -24.469 1 93.31 45 VAL A N 1
ATOM 365 C CA . VAL A 1 45 ? 9.859 -23.75 -25.672 1 93.31 45 VAL A CA 1
ATOM 366 C C . VAL A 1 45 ? 8.812 -24.75 -26.172 1 93.31 45 VAL A C 1
ATOM 368 O O . VAL A 1 45 ? 7.797 -24.344 -26.734 1 93.31 45 VAL A O 1
ATOM 371 N N . ILE A 1 46 ? 8.984 -26.094 -25.922 1 95.69 46 ILE A N 1
ATOM 372 C CA . ILE A 1 46 ? 7.949 -27.078 -26.234 1 95.69 46 ILE A CA 1
ATOM 373 C C . ILE A 1 46 ? 6.711 -26.812 -25.375 1 95.69 46 ILE A C 1
ATOM 375 O O . ILE A 1 46 ? 5.586 -26.844 -25.891 1 95.69 46 ILE A O 1
ATOM 379 N N . LEU A 1 47 ? 6.984 -26.594 -24.109 1 94.75 47 LEU A N 1
ATOM 380 C CA . LEU A 1 47 ? 5.91 -26.234 -23.188 1 94.75 47 LEU A CA 1
ATOM 381 C C . LEU A 1 47 ? 5.16 -25 -23.703 1 94.75 47 LEU A C 1
ATOM 383 O O . LEU A 1 47 ? 3.926 -25 -23.734 1 94.75 47 LEU A O 1
ATOM 387 N N . GLY A 1 48 ? 5.867 -23.984 -24.094 1 91.94 48 GLY A N 1
ATOM 388 C CA . GLY A 1 48 ? 5.254 -22.781 -24.609 1 91.94 48 GLY A CA 1
ATOM 389 C C . GLY A 1 48 ? 4.484 -23 -25.891 1 91.94 48 GLY A C 1
ATOM 390 O O . GLY A 1 48 ? 3.43 -22.391 -26.109 1 91.94 48 GLY A O 1
ATOM 391 N N . ASN A 1 49 ? 5.086 -23.797 -26.766 1 93.62 49 ASN A N 1
ATOM 392 C CA . ASN A 1 49 ? 4.434 -24.109 -28.031 1 93.62 49 ASN A CA 1
ATOM 393 C C . ASN A 1 49 ? 3.066 -24.766 -27.812 1 93.62 49 ASN A C 1
ATOM 395 O O . ASN A 1 49 ? 2.115 -24.469 -28.531 1 93.62 49 ASN A O 1
ATOM 399 N N . TYR A 1 50 ? 2.953 -25.594 -26.891 1 93 50 TYR A N 1
ATOM 400 C CA . TYR A 1 50 ? 1.693 -26.266 -26.594 1 93 50 TYR A CA 1
ATOM 401 C C . TYR A 1 50 ? 0.729 -25.328 -25.875 1 93 50 TYR A C 1
ATOM 403 O O . TYR A 1 50 ? -0.438 -25.219 -26.266 1 93 50 TYR A O 1
ATOM 411 N N . ALA A 1 51 ? 1.176 -24.672 -24.812 1 91.94 51 ALA A N 1
ATOM 412 C CA . ALA A 1 51 ? 0.315 -23.922 -23.906 1 91.94 51 ALA A CA 1
ATOM 413 C C . ALA A 1 51 ? -0.239 -22.672 -24.594 1 91.94 51 ALA A C 1
ATOM 415 O O . ALA A 1 51 ? -1.374 -22.266 -24.344 1 91.94 51 ALA A O 1
ATOM 416 N N . GLN A 1 52 ? 0.574 -22.016 -25.484 1 90.62 52 GLN A N 1
ATOM 417 C CA . GLN A 1 52 ? 0.246 -20.797 -26.203 1 90.62 52 GLN A CA 1
ATOM 418 C C . GLN A 1 52 ? -0.139 -19.672 -25.234 1 90.62 52 GLN A C 1
ATOM 420 O O . GLN A 1 52 ? -1.012 -18.859 -25.547 1 90.62 52 GLN A O 1
ATOM 425 N N . THR A 1 53 ? 0.333 -19.734 -24.016 1 89.25 53 THR A N 1
ATOM 426 C CA . THR A 1 53 ? 0.2 -18.719 -22.969 1 89.25 53 THR A CA 1
ATOM 427 C C . THR A 1 53 ? 1.424 -18.734 -22.047 1 89.25 53 THR A C 1
ATOM 429 O O . THR A 1 53 ? 2.184 -19.703 -22.031 1 89.25 53 THR A O 1
ATOM 432 N N . GLY A 1 54 ? 1.684 -17.625 -21.422 1 87.44 54 GLY A N 1
ATOM 433 C CA . GLY A 1 54 ? 2.842 -17.516 -20.562 1 87.44 54 GLY A CA 1
ATOM 434 C C . GLY A 1 54 ? 3.914 -16.594 -21.109 1 87.44 54 GLY A C 1
ATOM 435 O O . GLY A 1 54 ? 3.783 -16.062 -22.219 1 87.44 54 GLY A O 1
ATOM 436 N N . HIS A 1 55 ? 4.941 -16.359 -20.25 1 86.06 55 HIS A N 1
ATOM 437 C CA . HIS A 1 55 ? 6.117 -15.586 -20.609 1 86.06 55 HIS A CA 1
ATOM 438 C C . HIS A 1 55 ? 7.332 -16.484 -20.828 1 86.06 55 HIS A C 1
ATOM 440 O O . HIS A 1 55 ? 7.602 -17.375 -20.016 1 86.06 55 HIS A O 1
ATOM 446 N N . PHE A 1 56 ? 8.086 -16.25 -21.922 1 88.06 56 PHE A N 1
ATOM 447 C CA . PHE A 1 56 ? 9.141 -17.219 -22.172 1 88.06 56 PHE A CA 1
ATOM 448 C C . PHE A 1 56 ? 10.469 -16.516 -22.438 1 88.06 56 PHE A C 1
ATOM 450 O O . PHE A 1 56 ? 11.531 -17.141 -22.391 1 88.06 56 PHE A O 1
ATOM 457 N N . GLY A 1 57 ? 10.438 -15.164 -22.672 1 88.69 57 GLY A N 1
ATOM 458 C CA . GLY A 1 57 ? 11.68 -14.43 -22.844 1 88.69 57 GLY A CA 1
ATOM 459 C C . GLY A 1 57 ? 12.508 -14.367 -21.578 1 88.69 57 GLY A C 1
ATOM 460 O O . GLY A 1 57 ? 13.688 -14.734 -21.578 1 88.69 57 GLY A O 1
ATOM 461 N N . GLY A 1 58 ? 11.883 -13.945 -20.516 1 91.88 58 GLY A N 1
ATOM 462 C CA . GLY A 1 58 ? 12.539 -13.867 -19.219 1 91.88 58 GLY A CA 1
ATOM 463 C C . GLY A 1 58 ? 13.039 -15.203 -18.703 1 91.88 58 GLY A C 1
ATOM 464 O O . GLY A 1 58 ? 14.203 -15.336 -18.328 1 91.88 58 GLY A O 1
ATOM 465 N N . PRO A 1 59 ? 12.172 -16.234 -18.781 1 94.81 59 PRO A N 1
ATOM 466 C CA . PRO A 1 59 ? 12.617 -17.562 -18.359 1 94.81 59 PRO A CA 1
ATOM 467 C C . PRO A 1 59 ? 13.883 -18.016 -19.094 1 94.81 59 PRO A C 1
ATOM 469 O O . PRO A 1 59 ? 14.781 -18.594 -18.469 1 94.81 59 PRO A O 1
ATOM 472 N N . LEU A 1 60 ? 13.961 -17.766 -20.359 1 94.94 60 LEU A N 1
ATOM 473 C CA . LEU A 1 60 ? 15.133 -18.172 -21.125 1 94.94 60 LEU A CA 1
ATOM 474 C C . LEU A 1 60 ? 16.375 -17.422 -20.656 1 94.94 60 LEU A C 1
ATOM 476 O O . LEU A 1 60 ? 17.469 -17.984 -20.609 1 94.94 60 LEU A O 1
ATOM 480 N N . SER A 1 61 ? 16.188 -16.188 -20.281 1 94.5 61 SER A N 1
ATOM 481 C CA . SER A 1 61 ? 17.297 -15.375 -19.781 1 94.5 61 SER A CA 1
ATOM 482 C C . SER A 1 61 ? 17.812 -15.914 -18.453 1 94.5 61 SER A C 1
ATOM 484 O O . SER A 1 61 ? 19 -15.758 -18.141 1 94.5 61 SER A O 1
ATOM 486 N N . TYR A 1 62 ? 17 -16.562 -17.641 1 97.12 62 TYR A N 1
ATOM 487 C CA . TYR A 1 62 ? 17.344 -17.047 -16.312 1 97.12 62 TYR A CA 1
ATOM 488 C C . TYR A 1 62 ? 17.906 -18.453 -16.375 1 97.12 62 TYR A C 1
ATOM 490 O O . TYR A 1 62 ? 18.516 -18.938 -15.414 1 97.12 62 TYR A O 1
ATOM 498 N N . THR A 1 63 ? 17.719 -19.172 -17.484 1 97.88 63 THR A N 1
ATOM 499 C CA . THR A 1 63 ? 17.922 -20.609 -17.578 1 97.88 63 THR A CA 1
ATOM 500 C C . THR A 1 63 ? 19.375 -20.984 -17.25 1 97.88 63 THR A C 1
ATOM 502 O O . THR A 1 63 ? 19.625 -21.891 -16.453 1 97.88 63 THR A O 1
ATOM 505 N N . PRO A 1 64 ? 20.422 -20.25 -17.812 1 98.19 64 PRO A N 1
ATOM 506 C CA . PRO A 1 64 ? 21.797 -20.641 -17.484 1 98.19 64 PRO A CA 1
ATOM 507 C C . PRO A 1 64 ? 22.094 -20.578 -15.992 1 98.19 64 PRO A C 1
ATOM 509 O O . PRO A 1 64 ? 22.672 -21.516 -15.43 1 98.19 64 PRO A O 1
ATOM 512 N N . ALA A 1 65 ? 21.703 -19.484 -15.383 1 98.62 65 ALA A N 1
ATOM 513 C CA . ALA A 1 65 ? 21.953 -19.328 -13.953 1 98.62 65 ALA A CA 1
ATOM 514 C C . ALA A 1 65 ? 21.188 -20.359 -13.141 1 98.62 65 ALA A C 1
ATOM 516 O O . ALA A 1 65 ? 21.688 -20.875 -12.141 1 98.62 65 ALA A O 1
ATOM 517 N N . ASN A 1 66 ? 19.922 -20.625 -13.539 1 98.62 66 ASN A N 1
ATOM 518 C CA . ASN A 1 66 ? 19.078 -21.625 -12.867 1 98.62 66 ASN A CA 1
ATOM 519 C C . ASN A 1 66 ? 19.719 -23.016 -12.922 1 98.62 66 ASN A C 1
ATOM 521 O O . ASN A 1 66 ? 19.781 -23.703 -11.906 1 98.62 66 ASN A O 1
ATOM 525 N N . VAL A 1 67 ? 20.234 -23.391 -14.07 1 98.75 67 VAL A N 1
ATOM 526 C CA . VAL A 1 67 ? 20.891 -24.688 -14.266 1 98.75 67 VAL A CA 1
ATOM 527 C C . VAL A 1 67 ? 22.172 -24.734 -13.43 1 98.75 67 VAL A C 1
ATOM 529 O O . VAL A 1 67 ? 22.406 -25.703 -12.703 1 98.75 67 VAL A O 1
ATOM 532 N N . ALA A 1 68 ? 23 -23.703 -13.523 1 98.5 68 ALA A N 1
ATOM 533 C CA . ALA A 1 68 ? 24.25 -23.641 -12.789 1 98.5 68 ALA A CA 1
ATOM 534 C C . ALA A 1 68 ? 24.016 -23.75 -11.289 1 98.5 68 ALA A C 1
ATOM 536 O O . ALA A 1 68 ? 24.688 -24.531 -10.602 1 98.5 68 ALA A O 1
ATOM 537 N N . LEU A 1 69 ? 23.062 -23.031 -10.781 1 98.56 69 LEU A N 1
ATOM 538 C CA . LEU A 1 69 ? 22.781 -22.984 -9.344 1 98.56 69 LEU A CA 1
ATOM 539 C C . LEU A 1 69 ? 22.344 -24.344 -8.828 1 98.56 69 LEU A C 1
ATOM 541 O O . LEU A 1 69 ? 22.781 -24.781 -7.758 1 98.56 69 LEU A O 1
ATOM 545 N N . HIS A 1 70 ? 21.5 -25.078 -9.531 1 98.62 70 HIS A N 1
ATOM 546 C CA . HIS A 1 70 ? 20.875 -26.312 -9.07 1 98.62 70 HIS A CA 1
ATOM 547 C C . HIS A 1 70 ? 21.828 -27.5 -9.227 1 98.62 70 HIS A C 1
ATOM 549 O O . HIS A 1 70 ? 21.672 -28.531 -8.562 1 98.62 70 HIS A O 1
ATOM 555 N N . LEU A 1 71 ? 22.906 -27.344 -10.102 1 98.31 71 LEU A N 1
ATOM 556 C CA . LEU A 1 71 ? 23.703 -28.531 -10.414 1 98.31 71 LEU A CA 1
ATOM 557 C C . LEU A 1 71 ? 25.156 -28.328 -10.016 1 98.31 71 LEU A C 1
ATOM 559 O O . LEU A 1 71 ? 25.922 -29.297 -9.953 1 98.31 71 LEU A O 1
ATOM 563 N N . ALA A 1 72 ? 25.531 -27.141 -9.68 1 97.06 72 ALA A N 1
ATOM 564 C CA . ALA A 1 72 ? 26.938 -26.875 -9.383 1 97.06 72 ALA A CA 1
ATOM 565 C C . ALA A 1 72 ? 27.359 -27.547 -8.078 1 97.06 72 ALA A C 1
ATOM 567 O O . ALA A 1 72 ? 28.531 -27.859 -7.879 1 97.06 72 ALA A O 1
ATOM 568 N N . GLY A 1 73 ? 26.375 -27.781 -7.184 1 95.44 73 GLY A N 1
ATOM 569 C CA . GLY A 1 73 ? 26.688 -28.281 -5.855 1 95.44 73 GLY A CA 1
ATOM 570 C C . GLY A 1 73 ? 27.094 -27.188 -4.887 1 95.44 73 GLY A C 1
ATOM 571 O O . GLY A 1 73 ? 27.656 -26.172 -5.289 1 95.44 73 GLY A O 1
ATOM 572 N N . PRO A 1 74 ? 26.906 -27.422 -3.652 1 95.12 74 PRO A N 1
ATOM 573 C CA . PRO A 1 74 ? 27.094 -26.359 -2.664 1 95.12 74 PRO A CA 1
ATOM 574 C C . PRO A 1 74 ? 28.547 -25.938 -2.508 1 95.12 74 PRO A C 1
ATOM 576 O O . PRO A 1 74 ? 28.828 -24.797 -2.178 1 95.12 74 PRO A O 1
ATOM 579 N N . LYS A 1 75 ? 29.531 -26.797 -2.754 1 93 75 LYS A N 1
ATOM 580 C CA . LYS A 1 75 ? 30.938 -26.438 -2.65 1 93 75 LYS A CA 1
ATOM 581 C C . LYS A 1 75 ? 31.328 -25.391 -3.688 1 93 75 LYS A C 1
ATOM 583 O O . LYS A 1 75 ? 32.25 -24.594 -3.457 1 93 75 LYS A O 1
ATOM 588 N N . ASN A 1 76 ? 30.625 -25.453 -4.801 1 95.69 76 ASN A N 1
ATOM 589 C CA . ASN A 1 76 ? 30.844 -24.484 -5.863 1 95.69 76 ASN A CA 1
ATOM 590 C C . ASN A 1 76 ? 29.859 -23.328 -5.777 1 95.69 76 ASN A C 1
ATOM 592 O O . ASN A 1 76 ? 29.75 -22.531 -6.715 1 95.69 76 ASN A O 1
ATOM 596 N N . GLY A 1 77 ? 29.188 -23.234 -4.688 1 95.5 77 GLY A N 1
ATOM 597 C CA . GLY A 1 77 ? 28.266 -22.109 -4.484 1 95.5 77 GLY A CA 1
ATOM 598 C C . GLY A 1 77 ? 26.859 -22.406 -4.957 1 95.5 77 GLY A C 1
ATOM 599 O O . GLY A 1 77 ? 25.953 -21.578 -4.777 1 95.5 77 GLY A O 1
ATOM 600 N N . GLY A 1 78 ? 26.562 -23.578 -5.555 1 97.06 78 GLY A N 1
ATOM 601 C CA . GLY A 1 78 ? 25.203 -24 -5.832 1 97.06 78 GLY A CA 1
ATOM 602 C C . GLY A 1 78 ? 24.406 -24.297 -4.582 1 97.06 78 GLY A C 1
ATOM 603 O O . GLY A 1 78 ? 24.922 -24.172 -3.467 1 97.06 78 GLY A O 1
ATOM 604 N N . ILE A 1 79 ? 23.141 -24.734 -4.746 1 97.38 79 ILE A N 1
ATOM 605 C CA . ILE A 1 79 ? 22.281 -24.938 -3.588 1 97.38 79 ILE A CA 1
ATOM 606 C C . ILE A 1 79 ? 22.391 -26.375 -3.102 1 97.38 79 ILE A C 1
ATOM 608 O O . ILE A 1 79 ? 22.547 -27.297 -3.908 1 97.38 79 ILE A O 1
ATOM 612 N N . SER A 1 80 ? 22.328 -26.562 -1.824 1 97.06 80 SER A N 1
ATOM 613 C CA . SER A 1 80 ? 22.234 -27.875 -1.174 1 97.06 80 SER A CA 1
ATOM 614 C C . SER A 1 80 ? 20.766 -28.281 -0.978 1 97.06 80 SER A C 1
ATOM 616 O O . SER A 1 80 ? 20 -27.562 -0.335 1 97.06 80 SER A O 1
ATOM 618 N N . TYR A 1 81 ? 20.344 -29.375 -1.562 1 97.31 81 TYR A N 1
ATOM 619 C CA . TYR A 1 81 ? 18.984 -29.875 -1.472 1 97.31 81 TYR A CA 1
ATOM 620 C C . TYR A 1 81 ? 18.906 -31.344 -1.865 1 97.31 81 TYR A C 1
ATOM 622 O O . TYR A 1 81 ? 19.891 -31.922 -2.355 1 97.31 81 TYR A O 1
ATOM 630 N N . ASP A 1 82 ? 17.844 -32.031 -1.495 1 97.62 82 ASP A N 1
ATOM 631 C CA . ASP A 1 82 ? 17.516 -33.375 -1.956 1 97.62 82 ASP A CA 1
ATOM 632 C C . ASP A 1 82 ? 16.297 -33.344 -2.891 1 97.62 82 ASP A C 1
ATOM 634 O O . ASP A 1 82 ? 15.18 -33.062 -2.457 1 97.62 82 ASP A O 1
ATOM 638 N N . ILE A 1 83 ? 16.594 -33.594 -4.152 1 98.06 83 ILE A N 1
ATOM 639 C CA . ILE A 1 83 ? 15.57 -33.5 -5.188 1 98.06 83 ILE A CA 1
ATOM 640 C C . ILE A 1 83 ? 14.391 -34.406 -4.82 1 98.06 83 ILE A C 1
ATOM 642 O O . ILE A 1 83 ? 13.273 -34.188 -5.289 1 98.06 83 ILE A O 1
ATOM 646 N N . ARG A 1 84 ? 14.633 -35.469 -3.949 1 96.88 84 ARG A N 1
ATOM 647 C CA . ARG A 1 84 ? 13.594 -36.406 -3.514 1 96.88 84 ARG A CA 1
ATOM 648 C C . ARG A 1 84 ? 12.734 -35.781 -2.412 1 96.88 84 ARG A C 1
ATOM 650 O O . ARG A 1 84 ? 11.586 -36.188 -2.215 1 96.88 84 ARG A O 1
ATOM 657 N N . HIS A 1 85 ? 13.297 -34.781 -1.727 1 95.06 85 HIS A N 1
ATOM 658 C CA . HIS A 1 85 ? 12.656 -34.031 -0.653 1 95.06 85 HIS A CA 1
ATOM 659 C C . HIS A 1 85 ? 13.055 -32.562 -0.701 1 95.06 85 HIS A C 1
ATOM 661 O O . HIS A 1 85 ? 13.648 -32.031 0.246 1 95.06 85 HIS A O 1
ATOM 667 N N . PRO A 1 86 ? 12.617 -31.938 -1.749 1 95.5 86 PRO A N 1
ATOM 668 C CA . PRO A 1 86 ? 13.156 -30.609 -2.018 1 95.5 86 PRO A CA 1
ATOM 669 C C . PRO A 1 86 ? 12.734 -29.578 -0.976 1 95.5 86 PRO A C 1
ATOM 671 O O . PRO A 1 86 ? 13.344 -28.516 -0.878 1 95.5 86 PRO A O 1
ATOM 674 N N . LYS A 1 87 ? 11.672 -29.844 -0.132 1 94.5 87 LYS A N 1
ATOM 675 C CA . LYS A 1 87 ? 11.195 -28.875 0.859 1 94.5 87 LYS A CA 1
ATOM 676 C C . LYS A 1 87 ? 11.789 -29.172 2.234 1 94.5 87 LYS A C 1
ATOM 678 O O . LYS A 1 87 ? 11.328 -28.625 3.242 1 94.5 87 LYS A O 1
ATOM 683 N N . HIS A 1 88 ? 12.812 -30.094 2.248 1 94.62 88 HIS A N 1
ATOM 684 C CA . HIS A 1 88 ? 13.492 -30.344 3.514 1 94.62 88 HIS A CA 1
ATOM 685 C C . HIS A 1 88 ? 13.875 -29.031 4.188 1 94.62 88 HIS A C 1
ATOM 687 O O . HIS A 1 88 ? 14.422 -28.125 3.543 1 94.62 88 HIS A O 1
ATOM 693 N N . PRO A 1 89 ? 13.586 -28.844 5.492 1 94.69 89 PRO A N 1
ATOM 694 C CA . PRO A 1 89 ? 13.781 -27.547 6.152 1 94.69 89 PRO A CA 1
ATOM 695 C C . PRO A 1 89 ? 15.234 -27.078 6.105 1 94.69 89 PRO A C 1
ATOM 697 O O . PRO A 1 89 ? 15.492 -25.875 6.094 1 94.69 89 PRO A O 1
ATOM 700 N N . LEU A 1 90 ? 16.219 -27.984 6.02 1 95.94 90 LEU A N 1
ATOM 701 C CA . LEU A 1 90 ? 17.625 -27.609 6.082 1 95.94 90 LEU A CA 1
ATOM 702 C C . LEU A 1 90 ? 18.203 -27.406 4.684 1 95.94 90 LEU A C 1
ATOM 704 O O . LEU A 1 90 ? 19.391 -27.109 4.535 1 95.94 90 LEU A O 1
ATOM 708 N N . ALA A 1 91 ? 17.391 -27.562 3.645 1 96.62 91 ALA A N 1
ATOM 709 C CA . ALA A 1 91 ? 17.828 -27.266 2.287 1 96.62 91 ALA A CA 1
ATOM 710 C C . ALA A 1 91 ? 18.047 -25.766 2.1 1 96.62 91 ALA A C 1
ATOM 712 O O . ALA A 1 91 ? 17.406 -24.953 2.775 1 96.62 91 ALA A O 1
ATOM 713 N N . ASP A 1 92 ? 19 -25.422 1.238 1 97.38 92 ASP A N 1
ATOM 714 C CA . ASP A 1 92 ? 19.109 -24.016 0.842 1 97.38 92 ASP A CA 1
ATOM 715 C C . ASP A 1 92 ? 17.797 -23.5 0.279 1 97.38 92 ASP A C 1
ATOM 717 O O . ASP A 1 92 ? 16.969 -24.281 -0.228 1 97.38 92 ASP A O 1
ATOM 721 N N . LYS A 1 93 ? 17.516 -22.219 0.484 1 97.62 93 LYS A N 1
ATOM 722 C CA . LYS A 1 93 ? 16.281 -21.609 0.033 1 97.62 93 LYS A CA 1
ATOM 723 C C . LYS A 1 93 ? 16.469 -20.891 -1.299 1 97.62 93 LYS A C 1
ATOM 725 O O . LYS A 1 93 ? 17.062 -19.797 -1.346 1 97.62 93 LYS A O 1
ATOM 730 N N . PHE A 1 94 ? 16.031 -21.5 -2.33 1 98.06 94 PHE A N 1
ATOM 731 C CA . PHE A 1 94 ? 15.984 -20.844 -3.635 1 98.06 94 PHE A CA 1
ATOM 732 C C . PHE A 1 94 ? 14.711 -20.031 -3.789 1 98.06 94 PHE A C 1
ATOM 734 O O . PHE A 1 94 ? 13.609 -20.516 -3.504 1 98.06 94 PHE A O 1
ATOM 741 N N . MET A 1 95 ? 14.844 -18.766 -4.215 1 97.81 95 MET A N 1
ATOM 742 C CA . MET A 1 95 ? 13.703 -17.875 -4.406 1 97.81 95 MET A CA 1
ATOM 743 C C . MET A 1 95 ? 13.68 -17.328 -5.828 1 97.81 95 MET A C 1
ATOM 745 O O . MET A 1 95 ? 14.484 -16.453 -6.176 1 97.81 95 MET A O 1
ATOM 749 N N . LEU A 1 96 ? 12.758 -17.812 -6.621 1 97.56 96 LEU A N 1
ATOM 750 C CA . LEU A 1 96 ? 12.5 -17.172 -7.902 1 97.56 96 LEU A CA 1
ATOM 751 C C . LEU A 1 96 ? 11.516 -16.016 -7.746 1 97.56 96 LEU A C 1
ATOM 753 O O . LEU A 1 96 ? 10.32 -16.188 -8.016 1 97.56 96 LEU A O 1
ATOM 757 N N . THR A 1 97 ? 12 -14.867 -7.48 1 95.88 97 THR A N 1
ATOM 758 C CA . THR A 1 97 ? 11.156 -13.719 -7.199 1 95.88 97 THR A CA 1
ATOM 759 C C . THR A 1 97 ? 10.641 -13.094 -8.492 1 95.88 97 THR A C 1
ATOM 761 O O . THR A 1 97 ? 9.602 -12.43 -8.5 1 95.88 97 THR A O 1
ATOM 764 N N . GLY A 1 98 ? 11.438 -13.219 -9.617 1 94.94 98 GLY A N 1
ATOM 765 C CA . GLY A 1 98 ? 10.836 -12.945 -10.914 1 94.94 98 GLY A CA 1
ATOM 766 C C . GLY A 1 98 ? 9.773 -13.961 -11.305 1 94.94 98 GLY A C 1
ATOM 767 O O . GLY A 1 98 ? 10.031 -14.859 -12.109 1 94.94 98 GLY A O 1
ATOM 768 N N . GLY A 1 99 ? 8.656 -13.836 -10.797 1 94 99 GLY A N 1
ATOM 769 C CA . GLY A 1 99 ? 7.637 -14.875 -10.742 1 94 99 GLY A CA 1
ATOM 770 C C . GLY A 1 99 ? 7.223 -15.383 -12.109 1 94 99 GLY A C 1
ATOM 771 O O . GLY A 1 99 ? 6.98 -16.578 -12.289 1 94 99 GLY A O 1
ATOM 772 N N . HIS A 1 100 ? 7.117 -14.547 -13.125 1 93.19 100 HIS A N 1
ATOM 773 C CA . HIS A 1 100 ? 6.715 -14.945 -14.469 1 93.19 100 HIS A CA 1
ATOM 774 C C . HIS A 1 100 ? 7.773 -15.828 -15.117 1 93.19 100 HIS A C 1
ATOM 776 O O . HIS A 1 100 ? 7.508 -16.484 -16.141 1 93.19 100 HIS A O 1
ATOM 782 N N . CYS A 1 101 ? 8.914 -15.93 -14.5 1 95.19 101 CYS A N 1
ATOM 783 C CA . CYS A 1 101 ? 9.992 -16.703 -15.086 1 95.19 101 CYS A CA 1
ATOM 784 C C . CYS A 1 101 ? 9.93 -18.156 -14.617 1 95.19 101 CYS A C 1
ATOM 786 O O . CYS A 1 101 ? 10.844 -18.938 -14.891 1 95.19 101 CYS A O 1
ATOM 788 N N . ILE A 1 102 ? 8.844 -18.562 -14.07 1 96.5 102 ILE A N 1
ATOM 789 C CA . ILE A 1 102 ? 8.711 -19.859 -13.414 1 96.5 102 ILE A CA 1
ATOM 790 C C . ILE A 1 102 ? 8.859 -20.984 -14.453 1 96.5 102 ILE A C 1
ATOM 792 O O . ILE A 1 102 ? 9.305 -22.078 -14.125 1 96.5 102 ILE A O 1
ATOM 796 N N . PRO A 1 103 ? 8.602 -20.812 -15.75 1 96.31 103 PRO A N 1
ATOM 797 C CA . PRO A 1 103 ? 8.773 -21.906 -16.703 1 96.31 103 PRO A CA 1
ATOM 798 C C . PRO A 1 103 ? 10.211 -22.422 -16.766 1 96.31 103 PRO A C 1
ATOM 800 O O . PRO A 1 103 ? 10.438 -23.594 -17.062 1 96.31 103 PRO A O 1
ATOM 803 N N . THR A 1 104 ? 11.211 -21.547 -16.469 1 97.69 104 THR A N 1
ATOM 804 C CA . THR A 1 104 ? 12.594 -22.016 -16.453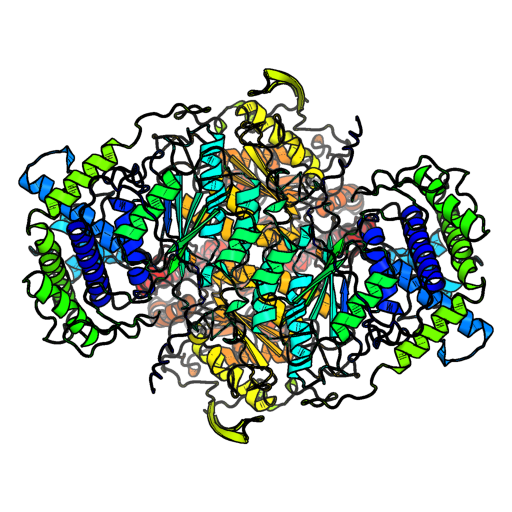 1 97.69 104 THR A CA 1
ATOM 805 C C . THR A 1 104 ? 12.789 -23.094 -15.383 1 97.69 104 THR A C 1
ATOM 807 O O . THR A 1 104 ? 13.508 -24.062 -15.602 1 97.69 104 THR A O 1
ATOM 810 N N . CYS A 1 105 ? 12.172 -22.906 -14.266 1 98.31 105 CYS A N 1
ATOM 811 C CA . CYS A 1 105 ? 12.273 -23.875 -13.18 1 98.31 105 CYS A CA 1
ATOM 812 C C . CYS A 1 105 ? 11.5 -25.141 -13.508 1 98.31 105 CYS A C 1
ATOM 814 O O . CYS A 1 105 ? 12 -26.25 -13.312 1 98.31 105 CYS A O 1
ATOM 816 N N . TYR A 1 106 ? 10.234 -25.016 -14.031 1 97.88 106 TYR A N 1
ATOM 817 C CA . TYR A 1 106 ? 9.461 -26.188 -14.406 1 97.88 106 TYR A CA 1
ATOM 818 C C . TYR A 1 106 ? 10.219 -27.047 -15.398 1 97.88 106 TYR A C 1
ATOM 820 O O . TYR A 1 106 ? 10.305 -28.266 -15.234 1 97.88 106 TYR A O 1
ATOM 828 N N . ALA A 1 107 ? 10.773 -26.406 -16.406 1 98.19 107 ALA A N 1
ATOM 829 C CA . ALA A 1 107 ? 11.508 -27.125 -17.438 1 98.19 107 ALA A CA 1
ATOM 830 C C . ALA A 1 107 ? 12.711 -27.859 -16.844 1 98.19 107 ALA A C 1
ATOM 832 O O . ALA A 1 107 ? 12.922 -29.047 -17.125 1 98.19 107 ALA A O 1
ATOM 833 N N . LEU A 1 108 ? 13.5 -27.156 -16.047 1 98.81 108 LEU A N 1
ATOM 834 C CA . LEU A 1 108 ? 14.664 -27.781 -15.438 1 98.81 108 LEU A CA 1
ATOM 835 C C . LEU A 1 108 ? 14.25 -28.938 -14.539 1 98.81 108 LEU A C 1
ATOM 837 O O . LEU A 1 108 ? 14.859 -30.016 -14.594 1 98.81 108 LEU A O 1
ATOM 841 N N . TRP A 1 109 ? 13.242 -28.766 -13.695 1 98.69 109 TRP A N 1
ATOM 842 C CA . TRP A 1 109 ? 12.812 -29.812 -12.766 1 98.69 109 TRP A CA 1
ATOM 843 C C . TRP A 1 109 ? 12.312 -31.031 -13.523 1 98.69 109 TRP A C 1
ATOM 845 O O . TRP A 1 109 ? 12.547 -32.156 -13.109 1 98.69 109 TRP A O 1
ATOM 855 N N . MET A 1 110 ? 11.633 -30.859 -14.641 1 98.31 110 MET A N 1
ATOM 856 C CA . MET A 1 110 ? 11.211 -31.984 -15.469 1 98.31 110 MET A CA 1
ATOM 857 C C . MET A 1 110 ? 12.414 -32.781 -15.953 1 98.31 110 MET A C 1
ATOM 859 O O . MET A 1 110 ? 12.406 -34 -15.914 1 98.31 110 MET A O 1
ATOM 863 N N . VAL A 1 111 ? 13.445 -32.062 -16.375 1 98.75 111 VAL A N 1
ATOM 864 C CA . VAL A 1 111 ? 14.664 -32.719 -16.844 1 98.75 111 VAL A CA 1
ATOM 865 C C . VAL A 1 111 ? 15.305 -33.5 -15.711 1 98.75 111 VAL A C 1
ATOM 867 O O . VAL A 1 111 ? 15.695 -34.656 -15.891 1 98.75 111 VAL A O 1
ATOM 870 N N . LEU A 1 112 ? 15.414 -32.906 -14.562 1 98.75 112 LEU A N 1
ATOM 871 C CA . LEU A 1 112 ? 16.062 -33.531 -13.406 1 98.75 112 LEU A CA 1
ATOM 872 C C . LEU A 1 112 ? 15.281 -34.75 -12.953 1 98.75 112 LEU A C 1
ATOM 874 O O . LEU A 1 112 ? 15.867 -35.812 -12.742 1 98.75 112 LEU A O 1
ATOM 878 N N . TYR A 1 113 ? 13.977 -34.625 -12.828 1 98.38 113 TYR A N 1
ATOM 879 C CA . TYR A 1 113 ? 13.164 -35.75 -12.344 1 98.38 113 TYR A CA 1
ATOM 880 C C . TYR A 1 113 ? 13.094 -36.875 -13.375 1 98.38 113 TYR A C 1
ATOM 882 O O . TYR A 1 113 ? 13.031 -38.031 -13.016 1 98.38 113 TYR A O 1
ATOM 890 N N . GLU A 1 114 ? 13.078 -36.531 -14.672 1 97.75 114 GLU A N 1
ATOM 891 C CA . GLU A 1 114 ? 13.109 -37.562 -15.703 1 97.75 114 GLU A CA 1
ATOM 892 C C . GLU A 1 114 ? 14.414 -38.344 -15.672 1 97.75 114 GLU A C 1
ATOM 894 O O . GLU A 1 114 ? 14.43 -39.562 -15.898 1 97.75 114 GLU A O 1
ATOM 899 N N . ALA A 1 115 ? 15.508 -37.625 -15.445 1 98.56 115 ALA A N 1
ATOM 900 C CA . ALA A 1 115 ? 16.797 -38.281 -15.305 1 98.56 115 ALA A CA 1
ATOM 901 C C . ALA A 1 115 ? 16.781 -39.281 -14.141 1 98.56 115 ALA A C 1
ATOM 903 O O . ALA A 1 115 ? 17.234 -40.406 -14.273 1 98.56 115 ALA A O 1
ATOM 904 N N . MET A 1 116 ? 16.266 -38.844 -13 1 98.44 116 MET A N 1
ATOM 905 C CA . MET A 1 116 ? 16.141 -39.688 -11.82 1 98.44 116 MET A CA 1
ATOM 906 C C . MET A 1 116 ? 15.266 -40.906 -12.109 1 98.44 116 MET A C 1
ATOM 908 O O . MET A 1 116 ? 15.617 -42.031 -11.75 1 98.44 116 MET A O 1
ATOM 912 N N . GLN A 1 117 ? 14.164 -40.656 -12.781 1 96.25 117 GLN A N 1
ATOM 913 C CA . GLN A 1 117 ? 13.211 -41.719 -13.078 1 96.25 117 GLN A CA 1
ATOM 914 C C . GLN A 1 117 ? 13.82 -42.75 -14.023 1 96.25 117 GLN A C 1
ATOM 916 O O . GLN A 1 117 ? 13.664 -43.938 -13.82 1 96.25 117 GLN A O 1
ATOM 921 N N . GLN A 1 118 ? 14.477 -42.281 -15.07 1 95.44 118 GLN A N 1
ATOM 922 C CA . GLN A 1 118 ? 15.086 -43.188 -16.031 1 95.44 118 GLN A CA 1
ATOM 923 C C . GLN A 1 118 ? 16.156 -44.031 -15.383 1 95.44 118 GLN A C 1
ATOM 925 O O . GLN A 1 118 ? 16.266 -45.25 -15.664 1 95.44 118 GLN A O 1
ATOM 930 N N . GLU A 1 119 ? 16.953 -43.438 -14.531 1 97.44 119 GLU A N 1
ATOM 931 C CA . GLU A 1 119 ? 17.984 -44.188 -13.828 1 97.44 119 GLU A CA 1
ATOM 932 C C . GLU A 1 119 ? 17.359 -45.219 -12.883 1 97.44 119 GLU A C 1
ATOM 934 O O . GLU A 1 119 ? 17.875 -46.344 -12.75 1 97.44 119 GLU A O 1
ATOM 939 N N . PHE A 1 120 ? 16.328 -44.875 -12.219 1 97.12 120 PHE A N 1
ATOM 940 C CA . PHE A 1 120 ? 15.625 -45.812 -11.352 1 97.12 120 PHE A CA 1
ATOM 941 C C . PHE A 1 120 ? 15.078 -47 -12.156 1 97.12 120 PHE A C 1
ATOM 943 O O . PHE A 1 120 ? 15.203 -48.156 -11.75 1 97.12 120 PHE A O 1
ATOM 950 N N . GLU A 1 121 ? 14.461 -46.656 -13.266 1 94.75 121 GLU A N 1
ATOM 951 C CA . GLU A 1 121 ? 13.883 -47.688 -14.109 1 94.75 121 GLU A CA 1
ATOM 952 C C . GLU A 1 121 ? 14.961 -48.625 -14.641 1 94.75 121 GLU A C 1
ATOM 954 O O . GLU A 1 121 ? 14.742 -49.844 -14.75 1 94.75 121 GLU A O 1
ATOM 959 N N . ALA A 1 122 ? 16.094 -48.094 -14.961 1 95.56 122 ALA A N 1
ATOM 960 C CA . ALA A 1 122 ? 17.172 -48.875 -15.547 1 95.56 122 ALA A CA 1
ATOM 961 C C . ALA A 1 122 ? 17.875 -49.719 -14.492 1 95.56 122 ALA A C 1
ATOM 963 O O . ALA A 1 122 ? 18.312 -50.844 -14.781 1 95.56 122 ALA A O 1
ATOM 964 N N . THR A 1 123 ? 17.969 -49.219 -13.258 1 97.25 123 THR A N 1
ATOM 965 C CA . THR A 1 123 ? 18.828 -49.844 -12.281 1 97.25 123 THR A CA 1
ATOM 966 C C . THR A 1 123 ? 18.016 -50.469 -11.148 1 97.25 123 THR A C 1
ATOM 968 O O . THR A 1 123 ? 18.5 -51.312 -10.406 1 97.25 123 THR A O 1
ATOM 971 N N . LYS A 1 124 ? 16.797 -50 -10.906 1 96.94 124 LYS A N 1
ATOM 972 C CA . LYS A 1 124 ? 15.906 -50.375 -9.797 1 96.94 124 LYS A CA 1
ATOM 973 C C . LYS A 1 124 ? 16.547 -50.031 -8.453 1 96.94 124 LYS A C 1
ATOM 975 O O . LYS A 1 124 ? 16.172 -50.562 -7.418 1 96.94 124 LYS A O 1
ATOM 980 N N . ASP A 1 125 ? 17.547 -49.125 -8.578 1 97.69 125 ASP A N 1
ATOM 981 C CA . ASP A 1 125 ? 18.172 -48.594 -7.371 1 97.69 125 ASP A CA 1
ATOM 982 C C . ASP A 1 125 ? 17.266 -47.531 -6.711 1 97.69 125 ASP A C 1
ATOM 984 O O . ASP A 1 125 ? 17.016 -46.469 -7.289 1 97.69 125 ASP A O 1
ATOM 988 N N . GLU A 1 126 ? 16.906 -47.75 -5.496 1 96.81 126 GLU A N 1
ATOM 989 C CA . GLU A 1 126 ? 15.922 -46.938 -4.793 1 96.81 126 GLU A CA 1
ATOM 990 C C . GLU A 1 126 ? 16.469 -45.531 -4.496 1 96.81 126 GLU A C 1
ATOM 992 O O . GLU A 1 126 ? 15.695 -44.594 -4.262 1 96.81 126 GLU A O 1
ATOM 997 N N . ARG A 1 127 ? 17.781 -45.375 -4.48 1 94.44 127 ARG A N 1
ATOM 998 C CA . ARG A 1 127 ? 18.375 -44.094 -4.246 1 94.44 127 ARG A CA 1
ATOM 999 C C . ARG A 1 127 ? 17.922 -43.062 -5.301 1 94.44 127 ARG A C 1
ATOM 1001 O O . ARG A 1 127 ? 17.969 -41.875 -5.07 1 94.44 127 ARG A O 1
ATOM 1008 N N . TYR A 1 128 ? 17.453 -43.5 -6.496 1 98.12 128 TYR A N 1
ATOM 1009 C CA . TYR A 1 128 ? 17.047 -42.625 -7.59 1 98.12 128 TYR A CA 1
ATOM 1010 C C . TYR A 1 128 ? 15.531 -42.406 -7.594 1 98.12 128 TYR A C 1
ATOM 1012 O O . TYR A 1 128 ? 15.008 -41.625 -8.375 1 98.12 128 TYR A O 1
ATOM 1020 N N . GLN A 1 129 ? 14.781 -43.125 -6.797 1 97 129 GLN A N 1
ATOM 1021 C CA . GLN A 1 129 ? 13.328 -43.031 -6.781 1 97 129 GLN A CA 1
ATOM 1022 C C . GLN A 1 129 ? 12.859 -41.719 -6.145 1 97 129 GLN A C 1
ATOM 1024 O O . GLN A 1 129 ? 13.25 -41.406 -5.023 1 97 129 GLN A O 1
ATOM 1029 N N . CYS A 1 130 ? 12.125 -40.969 -6.828 1 96.75 130 CYS A N 1
ATOM 1030 C CA . CYS A 1 130 ? 11.531 -39.75 -6.324 1 96.75 130 CYS A CA 1
ATOM 1031 C C . CYS A 1 130 ? 10.047 -39.938 -6.039 1 96.75 130 CYS A C 1
ATOM 1033 O O . CYS A 1 130 ? 9.344 -40.594 -6.805 1 96.75 130 CYS A O 1
ATOM 1035 N N . PRO A 1 131 ? 9.5 -39.375 -4.875 1 95.25 131 PRO A N 1
ATOM 1036 C CA . PRO A 1 131 ? 8.062 -39.438 -4.609 1 95.25 131 PRO A CA 1
ATOM 1037 C C . PRO A 1 131 ? 7.23 -38.75 -5.668 1 95.25 131 PRO A C 1
ATOM 1039 O O . PRO A 1 131 ? 7.527 -37.594 -6.035 1 95.25 131 PRO A O 1
ATOM 1042 N N . PRO A 1 132 ? 6.219 -39.344 -6.141 1 94 132 PRO A N 1
ATOM 1043 C CA . PRO A 1 132 ? 5.41 -38.75 -7.211 1 94 132 PRO A CA 1
ATOM 1044 C C . PRO A 1 132 ? 4.781 -37.438 -6.809 1 94 132 PRO A C 1
ATOM 1046 O O . PRO A 1 132 ? 4.609 -36.531 -7.652 1 94 132 PRO A O 1
ATOM 1049 N N . ASP A 1 133 ? 4.469 -37.219 -5.562 1 91.25 133 ASP A N 1
ATOM 1050 C CA . ASP A 1 133 ? 3.795 -36 -5.109 1 91.25 133 ASP A CA 1
ATOM 1051 C C . ASP A 1 133 ? 4.762 -34.812 -5.059 1 91.25 133 ASP A C 1
ATOM 1053 O O . ASP A 1 133 ? 4.34 -33.656 -5.059 1 91.25 133 ASP A O 1
ATOM 1057 N N . GLU A 1 134 ? 6.059 -35.125 -5.047 1 92.25 134 GLU A N 1
ATOM 1058 C CA . GLU A 1 134 ? 7.086 -34.094 -5.012 1 92.25 134 GLU A CA 1
ATOM 1059 C C . GLU A 1 134 ? 7.598 -33.781 -6.418 1 92.25 134 GLU A C 1
ATOM 1061 O O . GLU A 1 134 ? 7.965 -32.656 -6.707 1 92.25 134 GLU A O 1
ATOM 1066 N N . ALA A 1 135 ? 7.543 -34.719 -7.246 1 95.69 135 ALA A N 1
ATOM 1067 C CA . ALA A 1 135 ? 8.211 -34.656 -8.547 1 95.69 135 ALA A CA 1
ATOM 1068 C C . ALA A 1 135 ? 7.383 -33.844 -9.539 1 95.69 135 ALA A C 1
ATOM 1070 O O . ALA A 1 135 ? 6.156 -33.781 -9.43 1 95.69 135 ALA A O 1
ATOM 1071 N N . ILE A 1 136 ? 8.039 -33.188 -10.414 1 97.06 136 ILE A N 1
ATOM 1072 C CA . ILE A 1 136 ? 7.461 -32.594 -11.625 1 97.06 136 ILE A CA 1
ATOM 1073 C C . ILE A 1 136 ? 7.957 -33.375 -12.852 1 97.06 136 ILE A C 1
ATOM 1075 O O . ILE A 1 136 ? 9.094 -33.188 -13.297 1 97.06 136 ILE A O 1
ATOM 1079 N N . PHE A 1 137 ? 7.07 -34.188 -13.391 1 95.12 137 PHE A N 1
ATOM 1080 C CA . PHE A 1 137 ? 7.43 -35.031 -14.523 1 95.12 137 PHE A CA 1
ATOM 1081 C C . PHE A 1 137 ? 7.098 -34.344 -15.844 1 95.12 137 PHE A C 1
ATOM 1083 O O . PHE A 1 137 ? 6.43 -33.312 -15.859 1 95.12 137 PHE A O 1
ATOM 1090 N N . ALA A 1 138 ? 7.594 -34.938 -16.891 1 93.19 138 ALA A N 1
ATOM 1091 C CA . ALA A 1 138 ? 7.41 -34.344 -18.219 1 93.19 138 ALA A CA 1
ATOM 1092 C C . ALA A 1 138 ? 5.93 -34.188 -18.562 1 93.19 138 ALA A C 1
ATOM 1094 O O . ALA A 1 138 ? 5.531 -33.219 -19.219 1 93.19 138 ALA A O 1
ATOM 1095 N N . ILE A 1 139 ? 5.039 -35.125 -18.109 1 95.25 139 ILE A N 1
ATOM 1096 C CA . ILE A 1 139 ? 3.611 -35.094 -18.391 1 95.25 139 ILE A CA 1
ATOM 1097 C C . ILE A 1 139 ? 2.982 -33.875 -17.734 1 95.25 139 ILE A C 1
ATOM 1099 O O . ILE A 1 139 ? 1.96 -33.344 -18.219 1 95.25 139 ILE A O 1
ATOM 1103 N N . ASP A 1 140 ? 3.57 -33.375 -16.672 1 96.31 140 ASP A N 1
ATOM 1104 C CA . ASP A 1 140 ? 3.039 -32.25 -15.914 1 96.31 140 ASP A CA 1
ATOM 1105 C C . ASP A 1 140 ? 3.15 -30.969 -16.703 1 96.31 140 ASP A C 1
ATOM 1107 O O . ASP A 1 140 ? 2.518 -29.969 -16.359 1 96.31 140 ASP A O 1
ATOM 1111 N N . ALA A 1 141 ? 3.957 -30.969 -17.781 1 96.12 141 ALA A N 1
ATOM 1112 C CA . ALA A 1 141 ? 4.023 -29.812 -18.672 1 96.12 141 ALA A CA 1
ATOM 1113 C C . ALA A 1 141 ? 2.635 -29.438 -19.188 1 96.12 141 ALA A C 1
ATOM 1115 O O . ALA A 1 141 ? 2.355 -28.266 -19.453 1 96.12 141 ALA A O 1
ATOM 1116 N N . LEU A 1 142 ? 1.73 -30.438 -19.281 1 95.62 142 LEU A N 1
ATOM 1117 C CA . LEU A 1 142 ? 0.358 -30.219 -19.719 1 95.62 142 LEU A CA 1
ATOM 1118 C C . LEU A 1 142 ? -0.42 -29.391 -18.703 1 95.62 142 LEU A C 1
ATOM 1120 O O . LEU A 1 142 ? -1.461 -28.812 -19.016 1 95.62 142 LEU A O 1
ATOM 1124 N N . GLY A 1 143 ? 0.094 -29.359 -17.516 1 95.38 143 GLY A N 1
ATOM 1125 C CA . GLY A 1 143 ? -0.603 -28.688 -16.422 1 95.38 143 GLY A CA 1
ATOM 1126 C C . GLY A 1 143 ? -0.257 -27.219 -16.297 1 95.38 143 GLY A C 1
ATOM 1127 O O . GLY A 1 143 ? -0.812 -26.516 -15.461 1 95.38 143 GLY A O 1
ATOM 1128 N N . PHE A 1 144 ? 0.644 -26.656 -17.188 1 95.38 144 PHE A N 1
ATOM 1129 C CA . PHE A 1 144 ? 1.056 -25.266 -17.094 1 95.38 144 PHE A CA 1
ATOM 1130 C C . PHE A 1 144 ? -0.131 -24.344 -17.328 1 95.38 144 PHE A C 1
ATOM 1132 O O . PHE A 1 144 ? -0.81 -24.422 -18.344 1 95.38 144 PHE A O 1
ATOM 1139 N N . ARG A 1 145 ? -0.41 -23.484 -16.312 1 94.44 145 ARG A N 1
ATOM 1140 C CA . ARG A 1 145 ? -1.481 -22.5 -16.281 1 94.44 145 ARG A CA 1
ATOM 1141 C C . ARG A 1 145 ? -2.844 -23.156 -16.469 1 94.44 145 ARG A C 1
ATOM 1143 O O . ARG A 1 145 ? -3.686 -22.672 -17.219 1 94.44 145 ARG A O 1
ATOM 1150 N N . ARG A 1 146 ? -2.965 -24.328 -15.883 1 93.81 146 ARG A N 1
ATOM 1151 C CA . ARG A 1 146 ? -4.242 -25.031 -15.758 1 93.81 146 ARG A CA 1
ATOM 1152 C C . ARG A 1 146 ? -4.598 -25.266 -14.297 1 93.81 146 ARG A C 1
ATOM 1154 O O . ARG A 1 146 ? -3.709 -25.375 -13.445 1 93.81 146 ARG A O 1
ATOM 1161 N N . SER A 1 147 ? -5.867 -25.359 -14.055 1 91.69 147 SER A N 1
ATOM 1162 C CA . SER A 1 147 ? -6.301 -25.625 -12.688 1 91.69 147 SER A CA 1
ATOM 1163 C C . SER A 1 147 ? -6.367 -27.125 -12.414 1 91.69 147 SER A C 1
ATOM 1165 O O . SER A 1 147 ? -6.527 -27.922 -13.344 1 91.69 147 SER A O 1
ATOM 1167 N N . PRO A 1 148 ? -6.262 -27.469 -11.18 1 89.19 148 PRO A N 1
ATOM 1168 C CA . PRO A 1 148 ? -6.34 -28.891 -10.836 1 89.19 148 PRO A CA 1
ATOM 1169 C C . PRO A 1 148 ? -7.621 -29.562 -11.336 1 89.19 148 PRO A C 1
ATOM 1171 O O . PRO A 1 148 ? -7.582 -30.688 -11.836 1 89.19 148 PRO A O 1
ATOM 1174 N N . GLY A 1 149 ? -8.719 -28.891 -11.227 1 87.06 149 GLY A N 1
ATOM 1175 C CA . GLY A 1 149 ? -9.992 -29.453 -11.656 1 87.06 149 GLY A CA 1
ATOM 1176 C C . GLY A 1 149 ? -10.031 -29.797 -13.133 1 87.06 149 GLY A C 1
ATOM 1177 O O . GLY A 1 149 ? -10.547 -30.844 -13.523 1 87.06 149 GLY A O 1
ATOM 1178 N N . ALA A 1 150 ? -9.453 -29.016 -13.938 1 88.94 150 ALA A N 1
ATOM 1179 C CA . ALA A 1 150 ? -9.438 -29.219 -15.391 1 88.94 150 ALA A CA 1
ATOM 1180 C C . ALA A 1 150 ? -8.523 -30.375 -15.781 1 88.94 150 ALA A C 1
ATOM 1182 O O . ALA A 1 150 ? -8.805 -31.094 -16.734 1 88.94 150 ALA A O 1
ATOM 1183 N N . LEU A 1 151 ? -7.48 -30.609 -15.109 1 93.5 151 LEU A N 1
ATOM 1184 C CA . LEU A 1 151 ? -6.477 -31.609 -15.43 1 93.5 151 LEU A CA 1
ATOM 1185 C C . LEU A 1 151 ? -6.977 -33 -15.078 1 93.5 151 LEU A C 1
ATOM 1187 O O . LEU A 1 151 ? -6.559 -34 -15.695 1 93.5 151 LEU A O 1
ATOM 1191 N N . GLU A 1 152 ? -7.91 -33.031 -14.156 1 91.12 152 GLU A N 1
ATOM 1192 C CA . GLU A 1 152 ? -8.445 -34.312 -13.711 1 91.12 152 GLU A CA 1
ATOM 1193 C C . GLU A 1 152 ? -9.164 -35.062 -14.836 1 91.12 152 GLU A C 1
ATOM 1195 O O . GLU A 1 152 ? -9.164 -36.281 -14.898 1 91.12 152 GLU A O 1
ATOM 1200 N N . THR A 1 153 ? -9.719 -34.312 -15.781 1 91.88 153 THR A N 1
ATOM 1201 C CA . THR A 1 153 ? -10.555 -34.938 -16.797 1 91.88 153 THR A CA 1
ATOM 1202 C C . THR A 1 153 ? -9.945 -34.781 -18.188 1 91.88 153 THR A C 1
ATOM 1204 O O . THR A 1 153 ? -10.477 -35.312 -19.156 1 91.88 153 THR A O 1
ATOM 1207 N N . LEU A 1 154 ? -8.828 -34.125 -18.297 1 94.81 154 LEU A N 1
ATOM 1208 C CA . LEU A 1 154 ? -8.258 -33.719 -19.578 1 94.81 154 LEU A CA 1
ATOM 1209 C C . LEU A 1 154 ? -8.078 -34.906 -20.5 1 94.81 154 LEU A C 1
ATOM 1211 O O . LEU A 1 154 ? -8.531 -34.906 -21.641 1 94.81 154 LEU A O 1
ATOM 1215 N N . LEU A 1 155 ? -7.367 -36 -20.094 1 96.88 155 LEU A N 1
ATOM 1216 C CA . LEU A 1 155 ? -7.055 -37.156 -20.938 1 96.88 155 LEU A CA 1
ATOM 1217 C C . LEU A 1 155 ? -8.312 -37.938 -21.25 1 96.88 155 LEU A C 1
ATOM 1219 O O . LEU A 1 155 ? -8.477 -38.438 -22.375 1 96.88 155 LEU A O 1
ATOM 1223 N N . LYS A 1 156 ? -9.211 -38.125 -20.234 1 95.81 156 LYS A N 1
ATOM 1224 C CA . LYS A 1 156 ? -10.461 -38.844 -20.438 1 95.81 156 LYS A CA 1
ATOM 1225 C C . LYS A 1 156 ? -11.328 -38.156 -21.484 1 95.81 156 LYS A C 1
ATOM 1227 O O . LYS A 1 156 ? -11.883 -38.812 -22.359 1 95.81 156 LYS A O 1
ATOM 1232 N N . GLU A 1 157 ? -11.422 -36.906 -21.422 1 95.44 157 GLU A N 1
ATOM 1233 C CA . GLU A 1 157 ? -12.258 -36.125 -22.328 1 95.44 157 GLU A CA 1
ATOM 1234 C C . GLU A 1 157 ? -11.781 -36.25 -23.766 1 95.44 157 GLU A C 1
ATOM 1236 O O . GLU A 1 157 ? -12.555 -36.031 -24.703 1 95.44 157 GLU A O 1
ATOM 1241 N N . HIS A 1 158 ? -10.531 -36.688 -23.984 1 96.56 158 HIS A N 1
ATOM 1242 C CA . HIS A 1 158 ? -9.992 -36.781 -25.344 1 96.56 158 HIS A CA 1
ATOM 1243 C C . HIS A 1 158 ? -9.609 -38.188 -25.703 1 96.56 158 HIS A C 1
ATOM 1245 O O . HIS A 1 158 ? -8.852 -38.406 -26.656 1 96.56 158 HIS A O 1
ATOM 1251 N N . GLY A 1 159 ? -9.992 -39.156 -24.891 1 96.56 159 GLY A N 1
ATOM 1252 C CA . GLY A 1 159 ? -9.812 -40.562 -25.188 1 96.56 159 GLY A CA 1
ATOM 1253 C C . GLY A 1 159 ? -8.375 -41.031 -25.078 1 96.56 159 GLY A C 1
ATOM 1254 O O . GLY A 1 159 ? -7.93 -41.875 -25.828 1 96.56 159 GLY A O 1
ATOM 1255 N N . LEU A 1 160 ? -7.656 -40.406 -24.203 1 97.5 160 LEU A N 1
ATOM 1256 C CA . LEU A 1 160 ? -6.223 -40.688 -24.156 1 97.5 160 LEU A CA 1
ATOM 1257 C C . LEU A 1 160 ? -5.832 -41.281 -22.812 1 97.5 160 LEU A C 1
ATOM 1259 O O . LEU A 1 160 ? -4.648 -41.469 -22.531 1 97.5 160 LEU A O 1
ATOM 1263 N N . GLU A 1 161 ? -6.812 -41.625 -21.938 1 94.81 161 GLU A N 1
ATOM 1264 C CA . GLU A 1 161 ? -6.551 -42.125 -20.594 1 94.81 161 GLU A CA 1
ATOM 1265 C C . GLU A 1 161 ? -5.695 -43.375 -20.609 1 94.81 161 GLU A C 1
ATOM 1267 O O . GLU A 1 161 ? -4.867 -43.594 -19.719 1 94.81 161 GLU A O 1
ATOM 1272 N N . ASP A 1 162 ? -5.832 -44.25 -21.703 1 95.12 162 ASP A N 1
ATOM 1273 C CA . ASP A 1 162 ? -5.109 -45.531 -21.766 1 95.12 162 ASP A CA 1
ATOM 1274 C C . ASP A 1 162 ? -4.066 -45.5 -22.891 1 95.12 162 ASP A C 1
ATOM 1276 O O . ASP A 1 162 ? -3.508 -46.562 -23.234 1 95.12 162 ASP A O 1
ATOM 1280 N N . HIS A 1 163 ? -3.922 -44.344 -23.406 1 96.38 163 HIS A N 1
ATOM 1281 C CA . HIS A 1 163 ? -2.939 -44.219 -24.484 1 96.38 163 HIS A CA 1
ATOM 1282 C C . HIS A 1 163 ? -1.521 -44.406 -23.953 1 96.38 163 HIS A C 1
ATOM 1284 O O . HIS A 1 163 ? -1.193 -43.906 -22.859 1 96.38 163 HIS A O 1
ATOM 1290 N N . GLU A 1 164 ? -0.64 -45.062 -24.641 1 95.31 164 GLU A N 1
ATOM 1291 C CA . GLU A 1 164 ? 0.708 -45.406 -24.219 1 95.31 164 GLU A CA 1
ATOM 1292 C C . GLU A 1 164 ? 1.553 -44.188 -23.922 1 95.31 164 GLU A C 1
ATOM 1294 O O . GLU A 1 164 ? 2.396 -44.219 -23.031 1 95.31 164 GLU A O 1
ATOM 1299 N N . LEU A 1 165 ? 1.261 -43.094 -24.562 1 95.56 165 LEU A N 1
ATOM 1300 C CA . LEU A 1 165 ? 2.035 -41.875 -24.422 1 95.56 165 LEU A CA 1
ATOM 1301 C C . LEU A 1 165 ? 1.801 -41.25 -23.062 1 95.56 165 LEU A C 1
ATOM 1303 O O . LEU A 1 165 ? 2.623 -40.438 -22.594 1 95.56 165 LEU A O 1
ATOM 1307 N N . PHE A 1 166 ? 0.709 -41.531 -22.453 1 97.12 166 PHE A N 1
ATOM 1308 C CA . PHE A 1 166 ? 0.302 -40.781 -21.281 1 97.12 166 PHE A CA 1
ATOM 1309 C C . PHE A 1 166 ? 0.306 -41.656 -20.031 1 97.12 166 PHE A C 1
ATOM 1311 O O . PHE A 1 166 ? -0.398 -41.375 -19.062 1 97.12 166 PHE A O 1
ATOM 1318 N N . GLN A 1 167 ? 1.109 -42.719 -20.016 1 94.12 167 GLN A N 1
ATOM 1319 C CA . GLN A 1 167 ? 1.149 -43.688 -18.922 1 94.12 167 GLN A CA 1
ATOM 1320 C C . GLN A 1 167 ? 1.666 -43.062 -17.641 1 94.12 167 GLN A C 1
ATOM 1322 O O . GLN A 1 167 ? 1.282 -43.469 -16.547 1 94.12 167 GLN A O 1
ATOM 1327 N N . GLN A 1 168 ? 2.447 -42.062 -17.828 1 94.31 168 GLN A N 1
ATOM 1328 C CA . GLN A 1 168 ? 3.016 -41.375 -16.672 1 94.31 168 GLN A CA 1
ATOM 1329 C C . GLN A 1 168 ? 1.925 -40.719 -15.828 1 94.31 168 GLN A C 1
ATOM 1331 O O . GLN A 1 168 ? 2.07 -40.594 -14.609 1 94.31 168 GLN A O 1
ATOM 1336 N N . ALA A 1 169 ? 0.814 -40.312 -16.406 1 96.06 169 ALA A N 1
ATOM 1337 C CA . ALA A 1 169 ? -0.3 -39.656 -15.703 1 96.06 169 ALA A CA 1
ATOM 1338 C C . ALA A 1 169 ? -0.949 -40.625 -14.711 1 96.06 169 ALA A C 1
ATOM 1340 O O . ALA A 1 169 ? -1.649 -40.188 -13.789 1 96.06 169 ALA A O 1
ATOM 1341 N N . LYS A 1 170 ? -0.723 -41.875 -14.859 1 93.94 170 LYS A N 1
ATOM 1342 C CA . LYS A 1 170 ? -1.33 -42.875 -13.992 1 93.94 170 LYS A CA 1
ATOM 1343 C C . LYS A 1 170 ? -0.651 -42.906 -12.625 1 93.94 170 LYS A C 1
ATOM 1345 O O . LYS A 1 170 ? -1.198 -43.469 -11.664 1 93.94 170 LYS A O 1
ATOM 1350 N N . LEU A 1 171 ? 0.554 -42.406 -12.625 1 92.5 171 LEU A N 1
ATOM 1351 C CA . LEU A 1 171 ? 1.266 -42.406 -11.352 1 92.5 171 LEU A CA 1
ATOM 1352 C C . LEU A 1 171 ? 0.502 -41.594 -10.312 1 92.5 171 LEU A C 1
ATOM 1354 O O . LEU A 1 171 ? 0.3 -42.031 -9.188 1 92.5 171 LEU A O 1
ATOM 1358 N N . ARG A 1 172 ? -0.006 -40.469 -10.539 1 93.25 172 ARG A N 1
ATOM 1359 C CA . ARG A 1 172 ? -0.703 -39.594 -9.594 1 93.25 172 ARG A CA 1
ATOM 1360 C C . ARG A 1 172 ? -1.594 -38.594 -10.312 1 93.25 172 ARG A C 1
ATOM 1362 O O . ARG A 1 172 ? -2.197 -37.719 -9.68 1 93.25 172 ARG A O 1
ATOM 1369 N N . GLY A 1 173 ? -1.685 -38.625 -11.547 1 94.75 173 GLY A N 1
ATOM 1370 C CA . GLY A 1 173 ? -2.355 -37.594 -12.344 1 94.75 173 GLY A CA 1
ATOM 1371 C C . GLY A 1 173 ? -1.406 -36.562 -12.914 1 94.75 173 GLY A C 1
ATOM 1372 O O . GLY A 1 173 ? -0.2 -36.812 -13 1 94.75 173 GLY A O 1
ATOM 1373 N N . ILE A 1 174 ? -1.96 -35.469 -13.484 1 96.62 174 ILE A N 1
ATOM 1374 C CA . ILE A 1 174 ? -1.191 -34.375 -14.039 1 96.62 174 ILE A CA 1
ATOM 1375 C C . ILE A 1 174 ? -1.177 -33.188 -13.055 1 96.62 174 ILE A C 1
ATOM 1377 O O . ILE A 1 174 ? -2.23 -32.75 -12.602 1 96.62 174 ILE A O 1
ATOM 1381 N N . ARG A 1 175 ? -0.066 -32.812 -12.711 1 95.44 175 ARG A N 1
ATOM 1382 C CA . ARG A 1 175 ? 0.093 -31.719 -11.758 1 95.44 175 ARG A CA 1
ATOM 1383 C C . ARG A 1 175 ? -0.229 -30.375 -12.406 1 95.44 175 ARG A C 1
ATOM 1385 O O . ARG A 1 175 ? 0.172 -30.125 -13.539 1 95.44 175 ARG A O 1
ATOM 1392 N N . ALA A 1 176 ? -1.038 -29.516 -11.648 1 95.06 176 ALA A N 1
ATOM 1393 C CA . ALA A 1 176 ? -1.235 -28.141 -12.07 1 95.06 176 ALA A CA 1
ATOM 1394 C C . ALA A 1 176 ? 0.021 -27.312 -11.82 1 95.06 176 ALA A C 1
ATOM 1396 O O . ALA A 1 176 ? 0.634 -27.391 -10.758 1 95.06 176 ALA A O 1
ATOM 1397 N N . LEU A 1 177 ? 0.459 -26.578 -12.82 1 95.69 177 LEU A N 1
ATOM 1398 C CA . LEU A 1 177 ? 1.606 -25.688 -12.734 1 95.69 177 LEU A CA 1
ATOM 1399 C C . LEU A 1 177 ? 1.18 -24.234 -12.938 1 95.69 177 LEU A C 1
ATOM 1401 O O . LEU A 1 177 ? 0.617 -23.891 -13.977 1 95.69 177 LEU A O 1
ATOM 1405 N N . MET A 1 178 ? 1.433 -23.391 -11.984 1 94.12 178 MET A N 1
ATOM 1406 C CA . MET A 1 178 ? 0.939 -22.016 -11.977 1 94.12 178 MET A CA 1
ATOM 1407 C C . MET A 1 178 ? 1.759 -21.141 -12.914 1 94.12 178 MET A C 1
ATOM 1409 O O . MET A 1 178 ? 2.875 -21.5 -13.289 1 94.12 178 MET A O 1
ATOM 1413 N N . GLY A 1 179 ? 1.167 -20.031 -13.273 1 93.12 179 GLY A N 1
ATOM 1414 C CA . GLY A 1 179 ? 1.832 -19.109 -14.188 1 93.12 179 GLY A CA 1
ATOM 1415 C C . GLY A 1 179 ? 2.846 -18.219 -13.5 1 93.12 179 GLY A C 1
ATOM 1416 O O . GLY A 1 179 ? 3.588 -17.484 -14.156 1 93.12 179 GLY A O 1
ATOM 1417 N N . HIS A 1 180 ? 2.887 -18.297 -12.219 1 94.94 180 HIS A N 1
ATOM 1418 C CA . HIS A 1 180 ? 3.836 -17.578 -11.383 1 94.94 180 HIS A CA 1
ATOM 1419 C C . HIS A 1 180 ? 4.465 -18.484 -10.336 1 94.94 180 HIS A C 1
ATOM 1421 O O . HIS A 1 180 ? 3.863 -19.5 -9.945 1 94.94 180 HIS A O 1
ATOM 1427 N N . SER A 1 181 ? 5.688 -18.078 -9.883 1 95.69 181 SER A N 1
ATOM 1428 C CA . SER A 1 181 ? 6.395 -18.922 -8.914 1 95.69 181 SER A CA 1
ATOM 1429 C C . SER A 1 181 ? 5.629 -19 -7.598 1 95.69 181 SER A C 1
ATOM 1431 O O . SER A 1 181 ? 5.086 -18.016 -7.121 1 95.69 181 SER A O 1
ATOM 1433 N N . GLU A 1 182 ? 5.543 -20.156 -7.02 1 94.75 182 GLU A N 1
ATOM 1434 C CA . GLU A 1 182 ? 4.887 -20.391 -5.738 1 94.75 182 GLU A CA 1
ATOM 1435 C C . GLU A 1 182 ? 5.742 -21.281 -4.84 1 94.75 182 GLU A C 1
ATOM 1437 O O . GLU A 1 182 ? 6.523 -22.109 -5.332 1 94.75 182 GLU A O 1
ATOM 1442 N N . THR A 1 183 ? 5.566 -21.156 -3.605 1 94.25 183 THR A N 1
ATOM 1443 C CA . THR A 1 183 ? 6.359 -21.875 -2.613 1 94.25 183 THR A CA 1
ATOM 1444 C C . THR A 1 183 ? 6.09 -23.375 -2.691 1 94.25 183 THR A C 1
ATOM 1446 O O . THR A 1 183 ? 6.891 -24.172 -2.209 1 94.25 183 THR A O 1
ATOM 1449 N N . THR A 1 184 ? 5.039 -23.766 -3.352 1 88.88 184 THR A N 1
ATOM 1450 C CA . THR A 1 184 ? 4.707 -25.188 -3.465 1 88.88 184 THR A CA 1
ATOM 1451 C C . THR A 1 184 ? 5.578 -25.859 -4.52 1 88.88 184 THR A C 1
ATOM 1453 O O . THR A 1 184 ? 5.648 -27.094 -4.582 1 88.88 184 THR A O 1
ATOM 1456 N N . ASP A 1 185 ? 6.359 -25.094 -5.238 1 91.44 185 ASP A N 1
ATOM 1457 C CA . ASP A 1 185 ? 7.113 -25.625 -6.367 1 91.44 185 ASP A CA 1
ATOM 1458 C C . ASP A 1 185 ? 8.5 -26.109 -5.93 1 91.44 185 ASP A C 1
ATOM 1460 O O . ASP A 1 185 ? 9.414 -25.297 -5.773 1 91.44 185 ASP A O 1
ATOM 1464 N N . VAL A 1 186 ? 8.688 -27.359 -5.75 1 95.81 186 VAL A N 1
ATOM 1465 C CA . VAL A 1 186 ? 9.938 -28.094 -5.578 1 95.81 186 VAL A CA 1
ATOM 1466 C C . VAL A 1 186 ? 10.891 -27.297 -4.684 1 95.81 186 VAL A C 1
ATOM 1468 O O . VAL A 1 186 ? 10.625 -27.109 -3.494 1 95.81 186 VAL A O 1
ATOM 1471 N N . THR A 1 187 ? 11.953 -26.547 -5.289 1 97.06 187 THR A N 1
ATOM 1472 C CA . THR A 1 187 ? 12.969 -25.875 -4.484 1 97.06 187 THR A CA 1
ATOM 1473 C C . THR A 1 187 ? 12.578 -24.438 -4.211 1 97.06 187 THR A C 1
ATOM 1475 O O . THR A 1 187 ? 13.172 -23.781 -3.354 1 97.06 187 THR A O 1
ATOM 1478 N N . ASN A 1 188 ? 11.562 -23.953 -4.871 1 97.31 188 ASN A N 1
ATOM 1479 C CA . ASN A 1 188 ? 11.203 -22.547 -4.754 1 97.31 188 ASN A CA 1
ATOM 1480 C C . ASN A 1 188 ? 10.602 -22.234 -3.389 1 97.31 188 ASN A C 1
ATOM 1482 O O . ASN A 1 188 ? 9.75 -22.969 -2.896 1 97.31 188 ASN A O 1
ATOM 1486 N N . ASP A 1 189 ? 11.008 -21.125 -2.791 1 97.06 189 ASP A N 1
ATOM 1487 C CA . ASP A 1 189 ? 10.578 -20.781 -1.435 1 97.06 189 ASP A CA 1
ATOM 1488 C C . ASP A 1 189 ? 9.891 -19.422 -1.392 1 97.06 189 ASP A C 1
ATOM 1490 O O . ASP A 1 189 ? 9.953 -18.719 -0.378 1 97.06 189 ASP A O 1
ATOM 1494 N N . VAL A 1 190 ? 9.25 -19.031 -2.521 1 95.75 190 VAL A N 1
ATOM 1495 C CA . VAL A 1 190 ? 8.586 -17.734 -2.531 1 95.75 190 VAL A CA 1
ATOM 1496 C C . VAL A 1 190 ? 7.387 -17.781 -3.48 1 95.75 190 VAL A C 1
ATOM 1498 O O . VAL A 1 190 ? 7.398 -18.516 -4.469 1 95.75 190 VAL A O 1
ATOM 1501 N N . ASN A 1 191 ? 6.27 -17.078 -3.084 1 93.5 191 ASN A N 1
ATOM 1502 C CA . ASN A 1 191 ? 5.273 -16.688 -4.074 1 93.5 191 ASN A CA 1
ATOM 1503 C C . ASN A 1 191 ? 5.641 -15.367 -4.75 1 93.5 191 ASN A C 1
ATOM 1505 O O . ASN A 1 191 ? 5.719 -14.328 -4.09 1 93.5 191 ASN A O 1
ATOM 1509 N N . GLY A 1 192 ? 5.926 -15.516 -5.992 1 87.94 192 GLY A N 1
ATOM 1510 C CA . GLY A 1 192 ? 6.312 -14.305 -6.699 1 87.94 192 GLY A CA 1
ATOM 1511 C C . GLY A 1 192 ? 5.141 -13.398 -7.016 1 87.94 192 GLY A C 1
ATOM 1512 O O . GLY A 1 192 ? 4.02 -13.867 -7.223 1 87.94 192 GLY A O 1
ATOM 1513 N N . GLY A 1 193 ? 5.27 -11.953 -7.125 1 80.19 193 GLY A N 1
ATOM 1514 C CA . GLY A 1 193 ? 4.273 -10.945 -7.441 1 80.19 193 GLY A CA 1
ATOM 1515 C C . GLY A 1 193 ? 3.592 -10.367 -6.215 1 80.19 193 GLY A C 1
ATOM 1516 O O . GLY A 1 193 ? 3.256 -11.109 -5.285 1 80.19 193 GLY A O 1
ATOM 1517 N N . PRO A 1 194 ? 3.297 -9.078 -6.066 1 87.38 194 PRO A N 1
ATOM 1518 C CA . PRO A 1 194 ? 3.732 -8.047 -7.012 1 87.38 194 PRO A CA 1
ATOM 1519 C C . PRO A 1 194 ? 5.25 -7.887 -7.051 1 87.38 194 PRO A C 1
ATOM 1521 O O . PRO A 1 194 ? 5.938 -8.25 -6.094 1 87.38 194 PRO A O 1
ATOM 1524 N N . SER A 1 195 ? 5.762 -7.34 -8.078 1 88.81 195 SER A N 1
ATOM 1525 C CA . SER A 1 195 ? 7.199 -7.207 -8.289 1 88.81 195 SER A CA 1
ATOM 1526 C C . SER A 1 195 ? 7.883 -6.594 -7.074 1 88.81 195 SER A C 1
ATOM 1528 O O . SER A 1 195 ? 7.355 -5.66 -6.465 1 88.81 195 SER A O 1
ATOM 1530 N N . GLY A 1 196 ? 8.945 -7.191 -6.707 1 91.88 196 GLY A N 1
ATOM 1531 C CA . GLY A 1 196 ? 9.789 -6.641 -5.656 1 91.88 196 GLY A CA 1
ATOM 1532 C C . GLY A 1 196 ? 9.406 -7.121 -4.27 1 91.88 196 GLY A C 1
ATOM 1533 O O . GLY A 1 196 ? 10.227 -7.113 -3.352 1 91.88 196 GLY A O 1
ATOM 1534 N N . VAL A 1 197 ? 8.156 -7.582 -4.012 1 92.62 197 VAL A N 1
ATOM 1535 C CA . VAL A 1 197 ? 7.684 -7.961 -2.686 1 92.62 197 VAL A CA 1
ATOM 1536 C C . VAL A 1 197 ? 8.352 -9.258 -2.246 1 92.62 197 VAL A C 1
ATOM 1538 O O . VAL A 1 197 ? 8.82 -9.375 -1.109 1 92.62 197 VAL A O 1
ATOM 1541 N N . GLY A 1 198 ? 8.398 -10.266 -3.162 1 94.06 198 GLY A N 1
ATOM 1542 C CA . GLY A 1 198 ? 9.078 -11.508 -2.834 1 94.06 198 GLY A CA 1
ATOM 1543 C C . GLY A 1 198 ? 10.539 -11.312 -2.471 1 94.06 198 GLY A C 1
ATOM 1544 O O . GLY A 1 198 ? 11.031 -11.914 -1.516 1 94.06 198 GLY A O 1
ATOM 1545 N N . MET A 1 199 ? 11.211 -10.43 -3.223 1 95.81 199 MET A N 1
ATOM 1546 C CA . MET A 1 199 ? 12.617 -10.125 -2.979 1 95.81 199 MET A CA 1
ATOM 1547 C C . MET A 1 199 ? 12.812 -9.523 -1.593 1 95.81 199 MET A C 1
ATOM 1549 O O . MET A 1 199 ? 13.773 -9.852 -0.894 1 95.81 199 MET A O 1
ATOM 1553 N N . ALA A 1 200 ? 11.891 -8.711 -1.183 1 95.69 200 ALA A N 1
ATOM 1554 C CA . ALA A 1 200 ? 11.992 -7.973 0.077 1 95.69 200 ALA A CA 1
ATOM 1555 C C . ALA A 1 200 ? 11.891 -8.922 1.271 1 95.69 200 ALA A C 1
ATOM 1557 O O . ALA A 1 200 ? 12.305 -8.578 2.379 1 95.69 200 ALA A O 1
ATOM 1558 N N . THR A 1 201 ? 11.352 -10.156 1.135 1 97.38 201 THR A N 1
ATOM 1559 C CA . THR A 1 201 ? 11.211 -11.094 2.24 1 97.38 201 THR A CA 1
ATOM 1560 C C . THR A 1 201 ? 12.516 -11.852 2.473 1 97.38 201 THR A C 1
ATOM 1562 O O . THR A 1 201 ? 12.672 -12.531 3.49 1 97.38 201 THR A O 1
ATOM 1565 N N . SER A 1 202 ? 13.508 -11.75 1.554 1 97.94 202 SER A N 1
ATOM 1566 C CA . SER A 1 202 ? 14.719 -12.57 1.565 1 97.94 202 SER A CA 1
ATOM 1567 C C . SER A 1 202 ? 15.57 -12.281 2.797 1 97.94 202 SER A C 1
ATOM 1569 O O . SER A 1 202 ? 16.172 -13.188 3.365 1 97.94 202 SER A O 1
ATOM 1571 N N . ALA A 1 203 ? 15.633 -10.992 3.236 1 98 203 ALA A N 1
ATOM 1572 C CA . ALA A 1 203 ? 16.422 -10.648 4.414 1 98 203 ALA A CA 1
ATOM 1573 C C . ALA A 1 203 ? 15.906 -11.359 5.656 1 98 203 ALA A C 1
ATOM 1575 O O . ALA A 1 203 ? 16.688 -11.836 6.48 1 98 203 ALA A O 1
ATOM 1576 N N . GLY A 1 204 ? 14.539 -11.391 5.793 1 98.25 204 GLY A N 1
ATOM 1577 C CA . GLY A 1 204 ? 13.945 -12.086 6.926 1 98.25 204 GLY A CA 1
ATOM 1578 C C . GLY A 1 204 ? 14.227 -13.57 6.934 1 98.25 204 GLY A C 1
ATOM 1579 O O . GLY A 1 204 ? 14.461 -14.164 7.992 1 98.25 204 GLY A O 1
ATOM 1580 N N . LYS A 1 205 ? 14.203 -14.211 5.738 1 98.25 205 LYS A N 1
ATOM 1581 C CA . LYS A 1 205 ? 14.516 -15.633 5.633 1 98.25 205 LYS A CA 1
ATOM 1582 C C . LYS A 1 205 ? 15.961 -15.906 6.039 1 98.25 205 LYS A C 1
ATOM 1584 O O . LYS A 1 205 ? 16.234 -16.844 6.781 1 98.25 205 LYS A O 1
ATOM 1589 N N . ALA A 1 206 ? 16.875 -15.078 5.57 1 98.19 206 ALA A N 1
ATOM 1590 C CA . ALA A 1 206 ? 18.281 -15.227 5.918 1 98.19 206 ALA A CA 1
ATOM 1591 C C . ALA A 1 206 ? 18.5 -15.016 7.41 1 98.19 206 ALA A C 1
ATOM 1593 O O . ALA A 1 206 ? 19.219 -15.781 8.055 1 98.19 206 ALA A O 1
ATOM 1594 N N . MET A 1 207 ? 17.875 -14.031 7.961 1 97.81 207 MET A N 1
ATOM 1595 C CA . MET A 1 207 ? 18.031 -13.688 9.367 1 97.81 207 MET A CA 1
ATOM 1596 C C . MET A 1 207 ? 17.531 -14.812 10.266 1 97.81 207 MET A C 1
ATOM 1598 O O . MET A 1 207 ? 18.109 -15.07 11.32 1 97.81 207 MET A O 1
ATOM 1602 N N . PHE A 1 208 ? 16.453 -15.469 9.875 1 98.38 208 PHE A N 1
ATOM 1603 C CA . PHE A 1 208 ? 15.906 -16.594 10.641 1 98.38 208 PHE A CA 1
ATOM 1604 C C . PHE A 1 208 ? 16.984 -17.625 10.93 1 98.38 208 PHE A C 1
ATOM 1606 O O . PHE A 1 208 ? 17.141 -18.062 12.07 1 98.38 208 PHE A O 1
ATOM 1613 N N . TRP A 1 209 ? 17.75 -18 9.969 1 97.75 209 TRP A N 1
ATOM 1614 C CA . TRP A 1 209 ? 18.75 -19.078 10.102 1 97.75 209 TRP A CA 1
ATOM 1615 C C . TRP A 1 209 ? 19.938 -18.609 10.938 1 97.75 209 TRP A C 1
ATOM 1617 O O . TRP A 1 209 ? 20.547 -19.406 11.664 1 97.75 209 TRP A O 1
ATOM 1627 N N . ASP A 1 210 ? 20.281 -17.297 10.844 1 96.88 210 ASP A N 1
ATOM 1628 C CA . ASP A 1 210 ? 21.266 -16.734 11.773 1 96.88 210 ASP A CA 1
ATOM 1629 C C . ASP A 1 210 ? 20.75 -16.781 13.211 1 96.88 210 ASP A C 1
ATOM 1631 O O . ASP A 1 210 ? 21.469 -17.172 14.125 1 96.88 210 ASP A O 1
ATOM 1635 N N . PHE A 1 211 ? 19.531 -16.438 13.383 1 97.81 211 PHE A N 1
ATOM 1636 C CA . PHE A 1 211 ? 18.938 -16.328 14.703 1 97.81 211 PHE A CA 1
ATOM 1637 C C . PHE A 1 211 ? 18.875 -17.672 15.398 1 97.81 211 PHE A C 1
ATOM 1639 O O . PHE A 1 211 ? 19.109 -17.766 16.609 1 97.81 211 PHE A O 1
ATOM 1646 N N . VAL A 1 212 ? 18.562 -18.734 14.617 1 97.12 212 VAL A N 1
ATOM 1647 C CA . VAL A 1 212 ? 18.438 -20.047 15.234 1 97.12 212 VAL A CA 1
ATOM 1648 C C . VAL A 1 212 ? 19.797 -20.719 15.352 1 97.12 212 VAL A C 1
ATOM 1650 O O . VAL A 1 212 ? 19.906 -21.891 15.695 1 97.12 212 VAL A O 1
ATOM 1653 N N . GLY A 1 213 ? 20.875 -20.047 15.016 1 95.62 213 GLY A N 1
ATOM 1654 C CA . GLY A 1 213 ? 22.234 -20.484 15.289 1 95.62 213 GLY A CA 1
ATOM 1655 C C . GLY A 1 213 ? 22.781 -21.422 14.234 1 95.62 213 GLY A C 1
ATOM 1656 O O . GLY A 1 213 ? 23.75 -22.141 14.477 1 95.62 213 GLY A O 1
ATOM 1657 N N . ALA A 1 214 ? 22.172 -21.422 13.031 1 96 214 ALA A N 1
ATOM 1658 C CA . ALA A 1 214 ? 22.734 -22.25 11.969 1 96 214 ALA A CA 1
ATOM 1659 C C . ALA A 1 214 ? 24.141 -21.812 11.586 1 96 214 ALA A C 1
ATOM 1661 O O . ALA A 1 214 ? 24.375 -20.625 11.367 1 96 214 ALA A O 1
ATOM 1662 N N . PRO A 1 215 ? 25.016 -22.75 11.516 1 92.69 215 PRO A N 1
ATOM 1663 C CA . PRO A 1 215 ? 26.375 -22.344 11.141 1 92.69 215 PRO A CA 1
ATOM 1664 C C . PRO A 1 215 ? 26.453 -21.781 9.727 1 92.69 215 PRO A C 1
ATOM 1666 O O . PRO A 1 215 ? 25.781 -22.297 8.812 1 92.69 215 PRO A O 1
ATOM 1669 N N . GLU A 1 216 ? 27.188 -20.766 9.469 1 85.69 216 GLU A N 1
ATOM 1670 C CA . GLU A 1 216 ? 27.266 -20.047 8.211 1 85.69 216 GLU A CA 1
ATOM 1671 C C . GLU A 1 216 ? 27.688 -20.953 7.066 1 85.69 216 GLU A C 1
ATOM 1673 O O . GLU A 1 216 ? 27.234 -20.797 5.934 1 85.69 216 GLU A O 1
ATOM 1678 N N . ASN A 1 217 ? 28.547 -21.938 7.32 1 79.5 217 ASN A N 1
ATOM 1679 C CA . ASN A 1 217 ? 29.094 -22.75 6.234 1 79.5 217 ASN A CA 1
ATOM 1680 C C . ASN A 1 217 ? 28.312 -24.047 6.062 1 79.5 217 ASN A C 1
ATOM 1682 O O . ASN A 1 217 ? 28.484 -24.75 5.062 1 79.5 217 ASN A O 1
ATOM 1686 N N . GLN A 1 218 ? 27.422 -24.281 6.992 1 84.69 218 GLN A N 1
ATOM 1687 C CA . GLN A 1 218 ? 26.688 -25.547 6.918 1 84.69 218 GLN A CA 1
ATOM 1688 C C . GLN A 1 218 ? 25.188 -25.312 6.824 1 84.69 218 GLN A C 1
ATOM 1690 O O . GLN A 1 218 ? 24.453 -26.141 6.285 1 84.69 218 GLN A O 1
ATOM 1695 N N . GLY A 1 219 ? 24.828 -24.234 7.406 1 92.75 219 GLY A N 1
ATOM 1696 C CA . GLY A 1 219 ? 23.406 -23.953 7.41 1 92.75 219 GLY A CA 1
ATOM 1697 C C . GLY A 1 219 ? 22.891 -23.422 6.078 1 92.75 219 GLY A C 1
ATOM 1698 O O . GLY A 1 219 ? 23.688 -23.109 5.191 1 92.75 219 GLY A O 1
ATOM 1699 N N . PRO A 1 220 ? 21.562 -23.344 5.969 1 96.5 220 PRO A N 1
ATOM 1700 C CA . PRO A 1 220 ? 20.938 -22.938 4.707 1 96.5 220 PRO A CA 1
ATOM 1701 C C . PRO A 1 220 ? 21.328 -21.516 4.289 1 96.5 220 PRO A C 1
ATOM 1703 O O . PRO A 1 220 ? 21.422 -20.625 5.129 1 96.5 220 PRO A O 1
ATOM 1706 N N . LYS A 1 221 ? 21.625 -21.312 3.07 1 97.19 221 LYS A N 1
ATOM 1707 C CA . LYS A 1 221 ? 21.719 -19.984 2.459 1 97.19 221 LYS A CA 1
ATOM 1708 C C . LYS A 1 221 ? 20.453 -19.656 1.664 1 97.19 221 LYS A C 1
ATOM 1710 O O . LYS A 1 221 ? 19.672 -20.562 1.344 1 97.19 221 LYS A O 1
ATOM 1715 N N . VAL A 1 222 ? 20.156 -18.406 1.461 1 98.19 222 VAL A N 1
ATOM 1716 C CA . VAL A 1 222 ? 19.031 -17.891 0.693 1 98.19 222 VAL A CA 1
ATOM 1717 C C . VAL A 1 222 ? 19.531 -17.297 -0.616 1 98.19 222 VAL A C 1
ATOM 1719 O O . VAL A 1 222 ? 20.328 -16.359 -0.607 1 98.19 222 VAL A O 1
ATOM 1722 N N . VAL A 1 223 ? 19.141 -17.828 -1.726 1 98.38 223 VAL A N 1
ATOM 1723 C CA . VAL A 1 223 ? 19.531 -17.344 -3.047 1 98.38 223 VAL A CA 1
ATOM 1724 C C . VAL A 1 223 ? 18.281 -16.875 -3.803 1 98.38 223 VAL A C 1
ATOM 1726 O O . VAL A 1 223 ? 17.359 -17.656 -4.039 1 98.38 223 VAL A O 1
ATOM 1729 N N . ALA A 1 224 ? 18.266 -15.633 -4.23 1 97.69 224 ALA A N 1
ATOM 1730 C CA . ALA A 1 224 ? 17.078 -15.078 -4.879 1 97.69 224 ALA A CA 1
ATOM 1731 C C . ALA A 1 224 ? 17.406 -14.539 -6.266 1 97.69 224 ALA A C 1
ATOM 1733 O O . ALA A 1 224 ? 18.469 -13.938 -6.469 1 97.69 224 ALA A O 1
ATOM 1734 N N . PHE A 1 225 ? 16.531 -14.797 -7.277 1 97.62 225 PHE A N 1
ATOM 1735 C CA . PHE A 1 225 ? 16.672 -14.328 -8.648 1 97.62 225 PHE A CA 1
ATOM 1736 C C . PHE A 1 225 ? 15.664 -13.211 -8.945 1 97.62 225 PHE A C 1
ATOM 1738 O O . PHE A 1 225 ? 14.469 -13.359 -8.68 1 97.62 225 PHE A O 1
ATOM 1745 N N . GLU A 1 226 ? 16.109 -12.109 -9.43 1 96.12 226 GLU A N 1
ATOM 1746 C CA . GLU A 1 226 ? 15.227 -11.023 -9.844 1 96.12 226 GLU A CA 1
ATOM 1747 C C . GLU A 1 226 ? 15.852 -10.195 -10.969 1 96.12 226 GLU A C 1
ATOM 1749 O O . GLU A 1 226 ? 17.062 -10.273 -11.203 1 96.12 226 GLU A O 1
ATOM 1754 N N . GLY A 1 227 ? 15.047 -9.445 -11.688 1 94.94 227 GLY A N 1
ATOM 1755 C CA . GLY A 1 227 ? 15.508 -8.594 -12.766 1 94.94 227 GLY A CA 1
ATOM 1756 C C . GLY A 1 227 ? 15.523 -7.117 -12.398 1 94.94 227 GLY A C 1
ATOM 1757 O O . GLY A 1 227 ? 15.016 -6.73 -11.344 1 94.94 227 GLY A O 1
ATOM 1758 N N . GLU A 1 228 ? 16.109 -6.281 -13.281 1 93.81 228 GLU A N 1
ATOM 1759 C CA . GLU A 1 228 ? 16.375 -4.879 -12.984 1 93.81 228 GLU A CA 1
ATOM 1760 C C . GLU A 1 228 ? 15.086 -4.066 -12.914 1 93.81 228 GLU A C 1
ATOM 1762 O O . GLU A 1 228 ? 14.969 -3.146 -12.102 1 93.81 228 GLU A O 1
ATOM 1767 N N . PHE A 1 229 ? 14.07 -4.32 -13.703 1 92 229 PHE A N 1
ATOM 1768 C CA . PHE A 1 229 ? 12.844 -3.525 -13.672 1 92 229 PHE A CA 1
ATOM 1769 C C . PHE A 1 229 ? 12.102 -3.736 -12.359 1 92 229 PHE A C 1
ATOM 1771 O O . PHE A 1 229 ? 11.57 -2.785 -11.781 1 92 229 PHE A O 1
ATOM 1778 N N . ALA A 1 230 ? 12.078 -5.004 -11.961 1 90.06 230 ALA A N 1
ATOM 1779 C CA . ALA A 1 230 ? 11.414 -5.309 -10.695 1 90.06 230 ALA A CA 1
ATOM 1780 C C . ALA A 1 230 ? 12.109 -4.613 -9.523 1 90.06 230 ALA A C 1
ATOM 1782 O O . ALA A 1 230 ? 11.469 -4.238 -8.547 1 90.06 230 ALA A O 1
ATOM 1783 N N . PHE A 1 231 ? 13.32 -4.297 -9.672 1 92.5 231 PHE A N 1
ATOM 1784 C CA . PHE A 1 231 ? 14.086 -3.727 -8.57 1 92.5 231 PHE A CA 1
ATOM 1785 C C . PHE A 1 231 ? 13.898 -2.215 -8.508 1 92.5 231 PHE A C 1
ATOM 1787 O O . PHE A 1 231 ? 14.328 -1.569 -7.555 1 92.5 231 PHE A O 1
ATOM 1794 N N . THR A 1 232 ? 13.203 -1.637 -9.477 1 95.06 232 THR A N 1
ATOM 1795 C CA . THR A 1 232 ? 12.883 -0.218 -9.383 1 95.06 232 THR A CA 1
ATOM 1796 C C . THR A 1 232 ? 11.812 0.022 -8.32 1 95.06 232 THR A C 1
ATOM 1798 O O . THR A 1 232 ? 11.625 1.151 -7.863 1 95.06 232 THR A O 1
ATOM 1801 N N . GLU A 1 233 ? 11.172 -0.997 -7.871 1 95 233 GLU A N 1
ATOM 1802 C CA . GLU A 1 233 ? 10.078 -0.904 -6.902 1 95 233 GLU A CA 1
ATOM 1803 C C . GLU A 1 233 ? 10.609 -0.575 -5.508 1 95 233 GLU A C 1
ATOM 1805 O O . GLU A 1 233 ? 11.688 -1.033 -5.125 1 95 233 GLU A O 1
ATOM 1810 N N . GLY A 1 234 ? 9.836 0.152 -4.723 1 94.81 234 GLY A N 1
ATOM 1811 C CA . GLY A 1 234 ? 10.227 0.682 -3.426 1 94.81 234 GLY A CA 1
ATOM 1812 C C . GLY A 1 234 ? 10.578 -0.4 -2.42 1 94.81 234 GLY A C 1
ATOM 1813 O O . GLY A 1 234 ? 11.5 -0.233 -1.615 1 94.81 234 GLY A O 1
ATOM 1814 N N . HIS A 1 235 ? 9.922 -1.515 -2.424 1 92.69 235 HIS A N 1
ATOM 1815 C CA . HIS A 1 235 ? 10.172 -2.596 -1.477 1 92.69 235 HIS A CA 1
ATOM 1816 C C . HIS A 1 235 ? 11.547 -3.213 -1.695 1 92.69 235 HIS A C 1
ATOM 1818 O O . HIS A 1 235 ? 12.266 -3.492 -0.734 1 92.69 235 HIS A O 1
ATOM 1824 N N . ALA A 1 236 ? 11.797 -3.385 -2.971 1 93.69 236 ALA A N 1
ATOM 1825 C CA . ALA A 1 236 ? 13.109 -3.936 -3.295 1 93.69 236 ALA A CA 1
ATOM 1826 C C . ALA A 1 236 ? 14.219 -2.953 -2.939 1 93.69 236 ALA A C 1
ATOM 1828 O O . ALA A 1 236 ? 15.312 -3.359 -2.531 1 93.69 236 ALA A O 1
ATOM 1829 N N . GLN A 1 237 ? 13.93 -1.669 -3.039 1 95.94 237 GLN A N 1
ATOM 1830 C CA . GLN A 1 237 ? 14.906 -0.649 -2.67 1 95.94 237 GLN A CA 1
ATOM 1831 C C . GLN A 1 237 ? 15.133 -0.628 -1.161 1 95.94 237 GLN A C 1
ATOM 1833 O O . GLN A 1 237 ? 16.266 -0.478 -0.703 1 95.94 237 GLN A O 1
ATOM 1838 N N . GLU A 1 238 ? 14.062 -0.77 -0.363 1 96.94 238 GLU A N 1
ATOM 1839 C CA . GLU A 1 238 ? 14.18 -0.807 1.092 1 96.94 238 GLU A CA 1
ATOM 1840 C C . GLU A 1 238 ? 15.031 -1.987 1.549 1 96.94 238 GLU A C 1
ATOM 1842 O O . GLU A 1 238 ? 15.719 -1.906 2.568 1 96.94 238 GLU A O 1
ATOM 1847 N N . LEU A 1 239 ? 15.016 -3.104 0.755 1 97.56 239 LEU A N 1
ATOM 1848 C CA . LEU A 1 239 ? 15.789 -4.301 1.063 1 97.56 239 LEU A CA 1
ATOM 1849 C C . LEU A 1 239 ? 17.266 -3.971 1.191 1 97.56 239 LEU A C 1
ATOM 1851 O O . LEU A 1 239 ? 17.969 -4.562 2.012 1 97.56 239 LEU A O 1
ATOM 1855 N N . LYS A 1 240 ? 17.781 -3.025 0.402 1 97.75 240 LYS A N 1
ATOM 1856 C CA . LYS A 1 240 ? 19.203 -2.689 0.419 1 97.75 240 LYS A CA 1
ATOM 1857 C C . LYS A 1 240 ? 19.641 -2.23 1.807 1 97.75 240 LYS A C 1
ATOM 1859 O O . LYS A 1 240 ? 20.703 -2.619 2.285 1 97.75 240 LYS A O 1
ATOM 1864 N N . THR A 1 241 ? 18.781 -1.479 2.461 1 97.88 241 THR A N 1
ATOM 1865 C CA . THR A 1 241 ? 19.094 -0.974 3.791 1 97.88 241 THR A CA 1
ATOM 1866 C C . THR A 1 241 ? 18.875 -2.049 4.848 1 97.88 241 THR A C 1
ATOM 1868 O O . THR A 1 241 ? 19.734 -2.287 5.695 1 97.88 241 THR A O 1
ATOM 1871 N N . ILE A 1 242 ? 17.719 -2.777 4.859 1 98.12 242 ILE A N 1
ATOM 1872 C CA . ILE A 1 242 ? 17.344 -3.66 5.957 1 98.12 242 ILE A CA 1
ATOM 1873 C C . ILE A 1 242 ? 18.25 -4.887 5.973 1 98.12 242 ILE A C 1
ATOM 1875 O O . ILE A 1 242 ? 18.562 -5.418 7.039 1 98.12 242 ILE A O 1
ATOM 1879 N N . ALA A 1 243 ? 18.688 -5.371 4.785 1 98.25 243 ALA A N 1
ATOM 1880 C CA . ALA A 1 243 ? 19.594 -6.516 4.734 1 98.25 243 ALA A CA 1
ATOM 1881 C C . ALA A 1 243 ? 20.922 -6.191 5.387 1 98.25 243 ALA A C 1
ATOM 1883 O O . ALA A 1 243 ? 21.516 -7.035 6.062 1 98.25 243 ALA A O 1
ATOM 1884 N N . LEU A 1 244 ? 21.422 -4.961 5.121 1 98.12 244 LEU A N 1
ATOM 1885 C CA . LEU A 1 244 ? 22.656 -4.52 5.773 1 98.12 244 LEU A CA 1
ATOM 1886 C C . LEU A 1 244 ? 22.438 -4.355 7.277 1 98.12 244 LEU A C 1
ATOM 1888 O O . LEU A 1 244 ? 23.297 -4.766 8.07 1 98.12 244 LEU A O 1
ATOM 1892 N N . ALA A 1 245 ? 21.344 -3.76 7.652 1 97.19 245 ALA A N 1
ATOM 1893 C CA . ALA A 1 245 ? 21.016 -3.508 9.055 1 97.19 245 ALA A CA 1
ATOM 1894 C C . ALA A 1 245 ? 20.969 -4.809 9.852 1 97.19 245 ALA A C 1
ATOM 1896 O O . ALA A 1 245 ? 21.391 -4.852 11.008 1 97.19 245 ALA A O 1
ATOM 1897 N N . GLN A 1 246 ? 20.438 -5.883 9.219 1 97.31 246 GLN A N 1
ATOM 1898 C CA . GLN A 1 246 ? 20.297 -7.164 9.914 1 97.31 246 GLN A CA 1
ATOM 1899 C C . GLN A 1 246 ? 21.578 -7.996 9.781 1 97.31 246 GLN A C 1
ATOM 1901 O O . GLN A 1 246 ? 21.672 -9.086 10.359 1 97.31 246 GLN A O 1
ATOM 1906 N N . GLN A 1 247 ? 22.562 -7.504 9.008 1 97.5 247 GLN A N 1
ATOM 1907 C CA . GLN A 1 247 ? 23.859 -8.133 8.883 1 97.5 247 GLN A CA 1
ATOM 1908 C C . GLN A 1 247 ? 23.734 -9.594 8.453 1 97.5 247 GLN A C 1
ATOM 1910 O O . GLN A 1 247 ? 24.297 -10.492 9.094 1 97.5 247 GLN A O 1
ATOM 1915 N N . VAL A 1 248 ? 23.031 -9.836 7.34 1 97.25 248 VAL A N 1
ATOM 1916 C CA . VAL A 1 248 ? 22.703 -11.195 6.926 1 97.25 248 VAL A CA 1
ATOM 1917 C C . VAL A 1 248 ? 23.891 -11.812 6.188 1 97.25 248 VAL A C 1
ATOM 1919 O O . VAL A 1 248 ? 23.953 -13.031 6.008 1 97.25 248 VAL A O 1
ATOM 1922 N N . GLY A 1 249 ? 24.922 -11.055 5.723 1 96.31 249 GLY A N 1
ATOM 1923 C CA . GLY A 1 249 ? 26.156 -11.539 5.133 1 96.31 249 GLY A CA 1
ATOM 1924 C C . GLY A 1 249 ? 25.938 -12.406 3.906 1 96.31 249 GLY A C 1
ATOM 1925 O O . GLY A 1 249 ? 25.047 -12.133 3.102 1 96.31 249 GLY A O 1
ATOM 1926 N N . LYS A 1 250 ? 26.844 -13.422 3.742 1 95.31 250 LYS A N 1
ATOM 1927 C CA . LYS A 1 250 ? 26.828 -14.25 2.541 1 95.31 250 LYS A CA 1
ATOM 1928 C C . LYS A 1 250 ? 25.672 -15.242 2.574 1 95.31 250 LYS A C 1
ATOM 1930 O O . LYS A 1 250 ? 25.438 -15.977 1.61 1 95.31 250 LYS A O 1
ATOM 1935 N N . ARG A 1 251 ? 24.891 -15.289 3.705 1 97.31 251 ARG A N 1
ATOM 1936 C CA . ARG A 1 251 ? 23.688 -16.125 3.73 1 97.31 251 ARG A CA 1
ATOM 1937 C C . ARG A 1 251 ? 22.656 -15.625 2.721 1 97.31 251 ARG A C 1
ATOM 1939 O O . ARG A 1 251 ? 21.844 -16.406 2.236 1 97.31 251 ARG A O 1
ATOM 1946 N N . LEU A 1 252 ? 22.641 -14.305 2.482 1 98.31 252 LEU A N 1
ATOM 1947 C CA . LEU A 1 252 ? 21.766 -13.758 1.446 1 98.31 252 LEU A CA 1
ATOM 1948 C C . LEU A 1 252 ? 22.547 -13.461 0.174 1 98.31 252 LEU A C 1
ATOM 1950 O O . LEU A 1 252 ? 23.453 -12.633 0.183 1 98.31 252 LEU A O 1
ATOM 1954 N N . ARG A 1 253 ? 22.219 -14.094 -0.905 1 98.25 253 ARG A N 1
ATOM 1955 C CA . ARG A 1 253 ? 22.859 -13.953 -2.205 1 98.25 253 ARG A CA 1
ATOM 1956 C C . ARG A 1 253 ? 21.844 -13.672 -3.299 1 98.25 253 ARG A C 1
ATOM 1958 O O . ARG A 1 253 ? 20.922 -14.469 -3.52 1 98.25 253 ARG A O 1
ATOM 1965 N N . LEU A 1 254 ? 22 -12.531 -3.99 1 98 254 LEU A N 1
ATOM 1966 C CA . LEU A 1 254 ? 21.078 -12.164 -5.059 1 98 254 LEU A CA 1
ATOM 1967 C C . LEU A 1 254 ? 21.719 -12.367 -6.426 1 98 254 LEU A C 1
ATOM 1969 O O . LEU A 1 254 ? 22.875 -11.992 -6.629 1 98 254 LEU A O 1
ATOM 1973 N N . PHE A 1 255 ? 21.047 -13.062 -7.281 1 97.94 255 PHE A N 1
ATOM 1974 C CA . PHE A 1 255 ? 21.344 -13.023 -8.711 1 97.94 255 PHE A CA 1
ATOM 1975 C C . PHE A 1 255 ? 20.469 -11.992 -9.414 1 97.94 255 PHE A C 1
ATOM 1977 O O . PHE A 1 255 ? 19.25 -12.18 -9.523 1 97.94 255 PHE A O 1
ATOM 1984 N N . PHE A 1 256 ? 21.078 -10.961 -9.852 1 97.5 256 PHE A N 1
ATOM 1985 C CA . PHE A 1 256 ? 20.422 -9.844 -10.523 1 97.5 256 PHE A CA 1
ATOM 1986 C C . PHE A 1 256 ? 20.562 -9.961 -12.031 1 97.5 256 PHE A C 1
ATOM 1988 O O . PHE A 1 256 ? 21.641 -9.711 -12.578 1 97.5 256 PHE A O 1
ATOM 1995 N N . SER A 1 257 ? 19.469 -10.352 -12.711 1 96.62 257 SER A N 1
ATOM 1996 C CA . SER A 1 257 ? 19.453 -10.461 -14.172 1 96.62 257 SER A CA 1
ATOM 1997 C C . SER A 1 257 ? 19.297 -9.094 -14.82 1 96.62 257 SER A C 1
ATOM 1999 O O . SER A 1 257 ? 18.234 -8.469 -14.734 1 96.62 257 SER A O 1
ATOM 2001 N N . TYR A 1 258 ? 20.344 -8.672 -15.5 1 96.06 258 TYR A N 1
ATOM 2002 C CA . TYR A 1 258 ? 20.328 -7.363 -16.156 1 96.06 258 TYR A CA 1
ATOM 2003 C C . TYR A 1 258 ? 20.297 -7.516 -17.672 1 96.06 258 TYR A C 1
ATOM 2005 O O . TYR A 1 258 ? 21.344 -7.66 -18.312 1 96.06 258 TYR A O 1
ATOM 2013 N N . ASN A 1 259 ? 19.062 -7.426 -18.266 1 92.69 259 ASN A N 1
ATOM 2014 C CA . ASN A 1 259 ? 18.953 -7.539 -19.719 1 92.69 259 ASN A CA 1
ATOM 2015 C C . ASN A 1 259 ? 18.359 -6.273 -20.328 1 92.69 259 ASN A C 1
ATOM 2017 O O . ASN A 1 259 ? 18.172 -6.199 -21.547 1 92.69 259 ASN A O 1
ATOM 2021 N N . ASN A 1 260 ? 18.062 -5.23 -19.5 1 93.06 260 ASN A N 1
ATOM 2022 C CA . ASN A 1 260 ? 17.562 -3.918 -19.891 1 93.06 260 ASN A CA 1
ATOM 2023 C C . ASN A 1 260 ? 16.25 -4.031 -20.672 1 93.06 260 ASN A C 1
ATOM 2025 O O . ASN A 1 260 ? 16.047 -3.311 -21.641 1 93.06 260 ASN A O 1
ATOM 2029 N N . ALA A 1 261 ? 15.398 -4.941 -20.203 1 89.81 261 ALA A N 1
ATOM 2030 C CA . ALA A 1 261 ? 14.156 -5.137 -20.953 1 89.81 261 ALA A CA 1
ATOM 2031 C C . ALA A 1 261 ? 12.961 -5.219 -20.016 1 89.81 261 ALA A C 1
ATOM 2033 O O . ALA A 1 261 ? 12.922 -6.074 -19.125 1 89.81 261 ALA A O 1
ATOM 2034 N N . GLY A 1 262 ? 12.07 -4.289 -20.125 1 88.31 262 GLY A N 1
ATOM 2035 C CA . GLY A 1 262 ? 10.758 -4.367 -19.5 1 88.31 262 GLY A CA 1
ATOM 2036 C C . GLY A 1 262 ? 9.672 -4.836 -20.453 1 88.31 262 GLY A C 1
ATOM 2037 O O . GLY A 1 262 ? 9.961 -5.414 -21.5 1 88.31 262 GLY A O 1
ATOM 2038 N N . ILE A 1 263 ? 8.398 -4.688 -20 1 86 263 ILE A N 1
ATOM 2039 C CA . ILE A 1 263 ? 7.281 -5.039 -20.859 1 86 263 ILE A CA 1
ATOM 2040 C C . ILE A 1 263 ? 7.047 -3.928 -21.875 1 86 263 ILE A C 1
ATOM 2042 O O . ILE A 1 263 ? 6.945 -4.191 -23.078 1 86 263 ILE A O 1
ATOM 2046 N N . ASP A 1 264 ? 7.059 -2.676 -21.344 1 87 264 ASP A N 1
ATOM 2047 C CA . ASP A 1 264 ? 6.699 -1.538 -22.188 1 87 264 ASP A CA 1
ATOM 2048 C C . ASP A 1 264 ? 7.934 -0.946 -22.859 1 87 264 ASP A C 1
ATOM 2050 O O . ASP A 1 264 ? 7.836 -0.381 -23.953 1 87 264 ASP A O 1
ATOM 2054 N N . ASP A 1 265 ? 9.008 -1.013 -22.125 1 90.19 265 ASP A N 1
ATOM 2055 C CA . ASP A 1 265 ? 10.188 -0.294 -22.578 1 90.19 265 ASP A CA 1
ATOM 2056 C C . ASP A 1 265 ? 11.453 -0.859 -21.938 1 90.19 265 ASP A C 1
ATOM 2058 O O . ASP A 1 265 ? 11.383 -1.712 -21.062 1 90.19 265 ASP A O 1
ATOM 2062 N N . ALA A 1 266 ? 12.641 -0.424 -22.547 1 93.62 266 ALA A N 1
ATOM 2063 C CA . ALA A 1 266 ? 13.914 -0.676 -21.875 1 93.62 266 ALA A CA 1
ATOM 2064 C C . ALA A 1 266 ? 14.094 0.267 -20.688 1 93.62 266 ALA A C 1
ATOM 2066 O O . ALA A 1 266 ? 13.492 1.345 -20.641 1 93.62 266 ALA A O 1
ATOM 2067 N N . LEU A 1 267 ? 14.859 -0.143 -19.672 1 95.75 267 LEU A N 1
ATOM 2068 C CA . LEU A 1 267 ? 15.148 0.746 -18.547 1 95.75 267 LEU A CA 1
ATOM 2069 C C . LEU A 1 267 ? 16.062 1.889 -18.984 1 95.75 267 LEU A C 1
ATOM 2071 O O . LEU A 1 267 ? 15.68 3.059 -18.891 1 95.75 267 LEU A O 1
ATOM 2075 N N . ILE A 1 268 ? 17.266 1.512 -19.5 1 96.06 268 ILE A N 1
ATOM 2076 C CA . ILE A 1 268 ? 18.203 2.486 -20.062 1 96.06 268 ILE A CA 1
ATOM 2077 C C . ILE A 1 268 ? 17.891 2.705 -21.547 1 96.06 268 ILE A C 1
ATOM 2079 O O . ILE A 1 268 ? 17.828 1.749 -22.312 1 96.06 268 ILE A O 1
ATOM 2083 N N . GLY A 1 269 ? 17.75 3.893 -21.953 1 95.38 269 GLY A N 1
ATOM 2084 C CA . GLY A 1 269 ? 17.406 4.223 -23.328 1 95.38 269 GLY A CA 1
ATOM 2085 C C . GLY A 1 269 ? 15.914 4.355 -23.547 1 95.38 269 GLY A C 1
ATOM 2086 O O . GLY A 1 269 ? 15.484 4.887 -24.578 1 95.38 269 GLY A O 1
ATOM 2087 N N . GLY A 1 270 ? 15.102 3.85 -22.625 1 95.19 270 GLY A N 1
ATOM 2088 C CA . GLY A 1 270 ? 13.656 3.986 -22.625 1 95.19 270 GLY A CA 1
ATOM 2089 C C . GLY A 1 270 ? 13.133 4.832 -21.484 1 95.19 270 GLY A C 1
ATOM 2090 O O . GLY A 1 270 ? 13.023 6.051 -21.609 1 95.19 270 GLY A O 1
ATOM 2091 N N . VAL A 1 271 ? 13.039 4.242 -20.234 1 96.5 271 VAL A N 1
ATOM 2092 C CA . VAL A 1 271 ? 12.594 4.957 -19.047 1 96.5 271 VAL A CA 1
ATOM 2093 C C . VAL A 1 271 ? 13.602 6.047 -18.688 1 96.5 271 VAL A C 1
ATOM 2095 O O . VAL A 1 271 ? 13.234 7.215 -18.547 1 96.5 271 VAL A O 1
ATOM 2098 N N . ILE A 1 272 ? 14.836 5.605 -18.547 1 97.12 272 ILE A N 1
ATOM 2099 C CA . ILE A 1 272 ? 15.938 6.535 -18.328 1 97.12 272 ILE A CA 1
ATOM 2100 C C . ILE A 1 272 ? 16.516 6.957 -19.688 1 97.12 272 ILE A C 1
ATOM 2102 O O . ILE A 1 272 ? 16.922 6.109 -20.484 1 97.12 272 ILE A O 1
ATOM 2106 N N . PRO A 1 273 ? 16.578 8.227 -19.922 1 96.12 273 PRO A N 1
ATOM 2107 C CA . PRO A 1 273 ? 17.188 8.648 -21.188 1 96.12 273 PRO A CA 1
ATOM 2108 C C . PRO A 1 273 ? 18.594 8.109 -21.391 1 96.12 273 PRO A C 1
ATOM 2110 O O . PRO A 1 273 ? 19.375 8.039 -20.438 1 96.12 273 PRO A O 1
ATOM 2113 N N . GLU A 1 274 ? 18.891 7.801 -22.656 1 95.44 274 GLU A N 1
ATOM 2114 C CA . GLU A 1 274 ? 20.172 7.211 -23 1 95.44 274 GLU A CA 1
ATOM 2115 C C . GLU A 1 274 ? 21.328 8.078 -22.5 1 95.44 274 GLU A C 1
ATOM 2117 O O . GLU A 1 274 ? 22.359 7.559 -22.062 1 95.44 274 GLU A O 1
ATOM 2122 N N . LYS A 1 275 ? 21.234 9.383 -22.594 1 95.06 275 LYS A N 1
ATOM 2123 C CA . LYS A 1 275 ? 22.297 10.305 -22.219 1 95.06 275 LYS A CA 1
ATOM 2124 C C . LYS A 1 275 ? 22.625 10.227 -20.734 1 95.06 275 LYS A C 1
ATOM 2126 O O . LYS A 1 275 ? 23.703 10.625 -20.297 1 95.06 275 LYS A O 1
ATOM 2131 N N . TYR A 1 276 ? 21.734 9.703 -19.922 1 96.38 276 TYR A N 1
ATOM 2132 C CA . TYR A 1 276 ? 21.969 9.562 -18.484 1 96.38 276 TYR A CA 1
ATOM 2133 C C . TYR A 1 276 ? 22.234 8.109 -18.125 1 96.38 276 TYR A C 1
ATOM 2135 O O . TYR A 1 276 ? 22.281 7.766 -16.938 1 96.38 276 TYR A O 1
ATOM 2143 N N . GLY A 1 277 ? 22.375 7.234 -19.078 1 95.25 277 GLY A N 1
ATOM 2144 C CA . GLY A 1 277 ? 22.562 5.809 -18.875 1 95.25 277 GLY A CA 1
ATOM 2145 C C . GLY A 1 277 ? 23.797 5.48 -18.047 1 95.25 277 GLY A C 1
ATOM 2146 O O . GLY A 1 277 ? 23.797 4.527 -17.266 1 95.25 277 GLY A O 1
ATOM 2147 N N . GLU A 1 278 ? 24.875 6.262 -18.219 1 93.75 278 GLU A N 1
ATOM 2148 C CA . GLU A 1 278 ? 26.109 6.027 -17.469 1 93.75 278 GLU A CA 1
ATOM 2149 C C . GLU A 1 278 ? 25.969 6.469 -16.016 1 93.75 278 GLU A C 1
ATOM 2151 O O . GLU A 1 278 ? 26.547 5.863 -15.117 1 93.75 278 GLU A O 1
ATOM 2156 N N . GLN A 1 279 ? 25.188 7.484 -15.789 1 94.62 279 GLN A N 1
ATOM 2157 C CA . GLN A 1 279 ? 24.984 8.008 -14.438 1 94.62 279 GLN A CA 1
ATOM 2158 C C . GLN A 1 279 ? 24.062 7.098 -13.633 1 94.62 279 GLN A C 1
ATOM 2160 O O . GLN A 1 279 ? 24.203 6.996 -12.406 1 94.62 279 GLN A O 1
ATOM 2165 N N . TYR A 1 280 ? 23.094 6.477 -14.336 1 97.06 280 TYR A N 1
ATOM 2166 C CA . TYR A 1 280 ? 22.234 5.492 -13.672 1 97.06 280 TYR A CA 1
ATOM 2167 C C . TYR A 1 280 ? 22.969 4.164 -13.508 1 97.06 280 TYR A C 1
ATOM 2169 O O . TYR A 1 280 ? 22.688 3.207 -14.234 1 97.06 280 TYR A O 1
ATOM 2177 N N . ASP A 1 281 ? 23.797 4.086 -12.477 1 96.38 281 ASP A N 1
ATOM 2178 C CA . ASP A 1 281 ? 24.76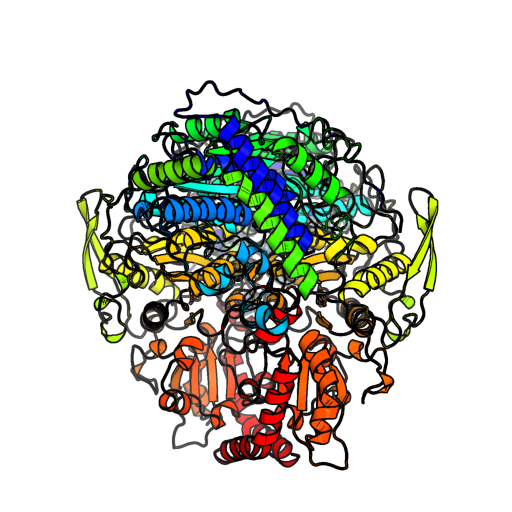6 3.018 -12.289 1 96.38 281 ASP A CA 1
ATOM 2179 C C . ASP A 1 281 ? 24.234 1.952 -11.328 1 96.38 281 ASP A C 1
ATOM 2181 O O . ASP A 1 281 ? 24.438 2.053 -10.117 1 96.38 281 ASP A O 1
ATOM 2185 N N . ILE A 1 282 ? 23.75 0.856 -11.867 1 96.06 282 ILE A N 1
ATOM 2186 C CA . ILE A 1 282 ? 23.047 -0.174 -11.109 1 96.06 282 ILE A CA 1
ATOM 2187 C C . ILE A 1 282 ? 23.984 -0.806 -10.094 1 96.06 282 ILE A C 1
ATOM 2189 O O . ILE A 1 282 ? 23.625 -0.997 -8.93 1 96.06 282 ILE A O 1
ATOM 2193 N N . ALA A 1 283 ? 25.203 -1.206 -10.484 1 96.44 283 ALA A N 1
ATOM 2194 C CA . ALA A 1 283 ? 26.156 -1.813 -9.562 1 96.44 283 ALA A CA 1
ATOM 2195 C C . ALA A 1 283 ? 26.453 -0.886 -8.391 1 96.44 283 ALA A C 1
ATOM 2197 O O . ALA A 1 283 ? 26.484 -1.325 -7.238 1 96.44 283 ALA A O 1
ATOM 2198 N N . ASN A 1 284 ? 26.656 0.426 -8.664 1 97.06 284 ASN A N 1
ATOM 2199 C CA . ASN A 1 284 ? 26.969 1.395 -7.621 1 97.06 284 ASN A CA 1
ATOM 2200 C C . ASN A 1 284 ? 25.75 1.678 -6.738 1 97.06 284 ASN A C 1
ATOM 2202 O O . ASN A 1 284 ? 25.906 2.107 -5.594 1 97.06 284 ASN A O 1
ATOM 2206 N N . GLN A 1 285 ? 24.547 1.513 -7.285 1 97.62 285 GLN A N 1
ATOM 2207 C CA . GLN A 1 285 ? 23.359 1.632 -6.457 1 97.62 285 GLN A CA 1
ATOM 2208 C C . GLN A 1 285 ? 23.375 0.625 -5.312 1 97.62 285 GLN A C 1
ATOM 2210 O O . GLN A 1 285 ? 22.953 0.939 -4.195 1 97.62 285 GLN A O 1
ATOM 2215 N N . PHE A 1 286 ? 23.875 -0.603 -5.582 1 98 286 PHE A N 1
ATOM 2216 C CA . PHE A 1 286 ? 24.016 -1.587 -4.516 1 98 286 PHE A CA 1
ATOM 2217 C C . PHE A 1 286 ? 25.203 -1.261 -3.631 1 98 286 PHE A C 1
ATOM 2219 O O . PHE A 1 286 ? 25.125 -1.327 -2.402 1 98 286 PHE A O 1
ATOM 2226 N N . GLN A 1 287 ? 26.344 -0.892 -4.23 1 97.94 287 GLN A N 1
ATOM 2227 C CA . GLN A 1 287 ? 27.562 -0.62 -3.486 1 97.94 287 GLN A CA 1
ATOM 2228 C C . GLN A 1 287 ? 27.359 0.529 -2.502 1 97.94 287 GLN A C 1
ATOM 2230 O O . GLN A 1 287 ? 27.875 0.488 -1.38 1 97.94 287 GLN A O 1
ATOM 2235 N N . SER A 1 288 ? 26.656 1.547 -2.908 1 97.69 288 SER A N 1
ATOM 2236 C CA . SER A 1 288 ? 26.453 2.74 -2.094 1 97.69 288 SER A CA 1
ATOM 2237 C C . SER A 1 288 ? 25.609 2.43 -0.861 1 97.69 288 SER A C 1
ATOM 2239 O O . SER A 1 288 ? 25.594 3.203 0.1 1 97.69 288 SER A O 1
ATOM 2241 N N . TYR A 1 289 ? 24.922 1.316 -0.841 1 98 289 TYR A N 1
ATOM 2242 C CA . TYR A 1 289 ? 24.141 0.898 0.318 1 98 289 TYR A CA 1
ATOM 2243 C C . TYR A 1 289 ? 24.906 -0.115 1.156 1 98 289 TYR A C 1
ATOM 2245 O O . TYR A 1 289 ? 24.375 -0.675 2.115 1 98 289 TYR A O 1
ATOM 2253 N N . GLY A 1 290 ? 26.109 -0.433 0.76 1 98.19 290 GLY A N 1
ATOM 2254 C CA . GLY A 1 290 ? 27 -1.25 1.578 1 98.19 290 GLY A CA 1
ATOM 2255 C C . GLY A 1 290 ? 26.969 -2.717 1.197 1 98.19 290 GLY A C 1
ATOM 2256 O O . GLY A 1 290 ? 27.375 -3.576 1.985 1 98.19 290 GLY A O 1
ATOM 2257 N N . TRP A 1 291 ? 26.531 -3.086 0.005 1 98.5 291 TRP A N 1
ATOM 2258 C CA . TRP A 1 291 ? 26.484 -4.48 -0.428 1 98.5 291 TRP A CA 1
ATOM 2259 C C . TRP A 1 291 ? 27.812 -4.898 -1.056 1 98.5 291 TRP A C 1
ATOM 2261 O O . TRP A 1 291 ? 28.547 -4.062 -1.582 1 98.5 291 TRP A O 1
ATOM 2271 N N . ASN A 1 292 ? 28.172 -6.199 -0.901 1 98.12 292 ASN A N 1
ATOM 2272 C CA . ASN A 1 292 ? 29.203 -6.797 -1.747 1 98.12 292 ASN A CA 1
ATOM 2273 C C . ASN A 1 292 ? 28.672 -7.07 -3.154 1 98.12 292 ASN A C 1
ATOM 2275 O O . ASN A 1 292 ? 27.734 -7.852 -3.334 1 98.12 292 ASN A O 1
ATOM 2279 N N . VAL A 1 293 ? 29.312 -6.398 -4.16 1 97.81 293 VAL A N 1
ATOM 2280 C CA . VAL A 1 293 ? 28.766 -6.441 -5.516 1 97.81 293 VAL A CA 1
ATOM 2281 C C . VAL A 1 293 ? 29.766 -7.145 -6.445 1 97.81 293 VAL A C 1
ATOM 2283 O O . VAL A 1 293 ? 30.938 -6.812 -6.469 1 97.81 293 VAL A O 1
ATOM 2286 N N . PHE A 1 294 ? 29.25 -8.133 -7.152 1 96.69 294 PHE A N 1
ATOM 2287 C CA . PHE A 1 294 ? 29.969 -8.797 -8.242 1 96.69 294 PHE A CA 1
ATOM 2288 C C . PHE A 1 294 ? 29.297 -8.508 -9.578 1 96.69 294 PHE A C 1
ATOM 2290 O O . PHE A 1 294 ? 28.094 -8.219 -9.625 1 96.69 294 PHE A O 1
ATOM 2297 N N . THR A 1 295 ? 30.047 -8.469 -10.602 1 96.12 295 THR A N 1
ATOM 2298 C CA . THR A 1 295 ? 29.484 -8.242 -11.93 1 96.12 295 THR A CA 1
ATOM 2299 C C . THR A 1 295 ? 29.891 -9.359 -12.883 1 96.12 295 THR A C 1
ATOM 2301 O O . THR A 1 295 ? 31 -9.891 -12.789 1 96.12 295 THR A O 1
ATOM 2304 N N . LEU A 1 296 ? 29 -9.758 -13.75 1 95.31 296 LEU A N 1
ATOM 2305 C CA . LEU A 1 296 ? 29.234 -10.766 -14.766 1 95.31 296 LEU A CA 1
ATOM 2306 C C . LEU A 1 296 ? 28.891 -10.234 -16.156 1 95.31 296 LEU A C 1
ATOM 2308 O O . LEU A 1 296 ? 27.766 -9.82 -16.406 1 95.31 296 LEU A O 1
ATOM 2312 N N . ALA A 1 297 ? 29.875 -10.312 -17.047 1 94.5 297 ALA A N 1
ATOM 2313 C CA . ALA A 1 297 ? 29.688 -9.805 -18.406 1 94.5 297 ALA A CA 1
ATOM 2314 C C . ALA A 1 297 ? 28.766 -10.719 -19.203 1 94.5 297 ALA A C 1
ATOM 2316 O O . ALA A 1 297 ? 28 -10.25 -20.047 1 94.5 297 ALA A O 1
ATOM 2317 N N . ASP A 1 298 ? 28.906 -12.008 -18.969 1 94.5 298 ASP A N 1
ATOM 2318 C CA . ASP A 1 298 ? 28.078 -12.984 -19.672 1 94.5 298 ASP A CA 1
ATOM 2319 C C . ASP A 1 298 ? 27.328 -13.875 -18.688 1 94.5 298 ASP A C 1
ATOM 2321 O O . ASP A 1 298 ? 27.875 -14.867 -18.188 1 94.5 298 ASP A O 1
ATOM 2325 N N . GLY A 1 299 ? 26.109 -13.578 -18.516 1 95.69 299 GLY A N 1
ATOM 2326 C CA . GLY A 1 299 ? 25.266 -14.297 -17.578 1 95.69 299 GLY A CA 1
ATOM 2327 C C . GLY A 1 299 ? 24.828 -15.656 -18.078 1 95.69 299 GLY A C 1
ATOM 2328 O O . GLY A 1 299 ? 24.062 -16.359 -17.406 1 95.69 299 GLY A O 1
ATOM 2329 N N . ALA A 1 300 ? 25.312 -16.047 -19.297 1 94.94 300 ALA A N 1
ATOM 2330 C CA . ALA A 1 300 ? 24.969 -17.344 -19.859 1 94.94 300 ALA A CA 1
ATOM 2331 C C . ALA A 1 300 ? 26.172 -18.281 -19.859 1 94.94 300 ALA A C 1
ATOM 2333 O O . ALA A 1 300 ? 26.062 -19.453 -20.234 1 94.94 300 ALA A O 1
ATOM 2334 N N . SER A 1 301 ? 27.375 -17.797 -19.391 1 95.38 301 SER A N 1
ATOM 2335 C CA . SER A 1 301 ? 28.562 -18.625 -19.281 1 95.38 301 SER A CA 1
ATOM 2336 C C . SER A 1 301 ? 28.531 -19.469 -18.016 1 95.38 301 SER A C 1
ATOM 2338 O O . SER A 1 301 ? 28.672 -18.953 -16.906 1 95.38 301 SER A O 1
ATOM 2340 N N . TYR A 1 302 ? 28.406 -20.781 -18.203 1 96.75 302 TYR A N 1
ATOM 2341 C CA . TYR A 1 302 ? 28.328 -21.672 -17.047 1 96.75 302 TYR A CA 1
ATOM 2342 C C . TYR A 1 302 ? 29.594 -21.578 -16.203 1 96.75 302 TYR A C 1
ATOM 2344 O O . TYR A 1 302 ? 29.547 -21.641 -14.977 1 96.75 302 TYR A O 1
ATOM 2352 N N . GLU A 1 303 ? 30.734 -21.422 -16.875 1 95.19 303 GLU A N 1
ATOM 2353 C CA . GLU A 1 303 ? 32 -21.297 -16.156 1 95.19 303 GLU A CA 1
ATOM 2354 C C . GLU A 1 303 ? 32.031 -20.047 -15.273 1 95.19 303 GLU A C 1
ATOM 2356 O O . GLU A 1 303 ? 32.375 -20.125 -14.094 1 95.19 303 GLU A O 1
ATOM 2361 N N . ASP A 1 304 ? 31.625 -18.891 -15.82 1 95.62 304 ASP A N 1
ATOM 2362 C CA . ASP A 1 304 ? 31.625 -17.641 -15.078 1 95.62 304 ASP A CA 1
ATOM 2363 C C . ASP A 1 304 ? 30.578 -17.656 -13.977 1 95.62 304 ASP A C 1
ATOM 2365 O O . ASP A 1 304 ? 30.797 -17.109 -12.891 1 95.62 304 ASP A O 1
ATOM 2369 N N . LEU A 1 305 ? 29.422 -18.234 -14.281 1 97.44 305 LEU A N 1
ATOM 2370 C CA . LEU A 1 305 ? 28.344 -18.344 -13.297 1 97.44 305 LEU A CA 1
ATOM 2371 C C . LEU A 1 305 ? 28.812 -19.156 -12.086 1 97.44 305 LEU A C 1
ATOM 2373 O O . LEU A 1 305 ? 28.656 -18.703 -10.945 1 97.44 305 LEU A O 1
ATOM 2377 N N . ILE A 1 306 ? 29.312 -20.344 -12.312 1 97.12 306 ILE A N 1
ATOM 2378 C CA . ILE A 1 306 ? 29.75 -21.203 -11.227 1 97.12 306 ILE A CA 1
ATOM 2379 C C . ILE A 1 306 ? 30.922 -20.562 -10.484 1 97.12 306 ILE A C 1
ATOM 2381 O O . ILE A 1 306 ? 31.031 -20.672 -9.258 1 97.12 306 ILE A O 1
ATOM 2385 N N . ALA A 1 307 ? 31.797 -19.844 -11.234 1 96.12 307 ALA A N 1
ATOM 2386 C CA . ALA A 1 307 ? 32.938 -19.156 -10.609 1 96.12 307 ALA A CA 1
ATOM 2387 C C . ALA A 1 307 ? 32.438 -18.078 -9.633 1 96.12 307 ALA A C 1
ATOM 2389 O O . ALA A 1 307 ? 32.969 -17.953 -8.531 1 96.12 307 ALA A O 1
ATOM 2390 N N . VAL A 1 308 ? 31.484 -17.281 -9.984 1 96.69 308 VAL A N 1
ATOM 2391 C CA . VAL A 1 308 ? 31 -16.219 -9.117 1 96.69 308 VAL A CA 1
ATOM 2392 C C . VAL A 1 308 ? 30.219 -16.812 -7.945 1 96.69 308 VAL A C 1
ATOM 2394 O O . VAL A 1 308 ? 30.297 -16.297 -6.824 1 96.69 308 VAL A O 1
ATOM 2397 N N . PHE A 1 309 ? 29.406 -17.859 -8.172 1 97.12 309 PHE A N 1
ATOM 2398 C CA . PHE A 1 309 ? 28.734 -18.547 -7.074 1 97.12 309 PHE A CA 1
ATOM 2399 C C . PHE A 1 309 ? 29.75 -19.062 -6.059 1 97.12 309 PHE A C 1
ATOM 2401 O O . PHE A 1 309 ? 29.531 -18.953 -4.852 1 97.12 309 PHE A O 1
ATOM 2408 N N . LYS A 1 310 ? 30.812 -19.656 -6.543 1 96.38 310 LYS A N 1
ATOM 2409 C CA . LYS A 1 310 ? 31.859 -20.156 -5.664 1 96.38 310 LYS A CA 1
ATOM 2410 C C . LYS A 1 310 ? 32.531 -19.031 -4.891 1 96.38 310 LYS A C 1
ATOM 2412 O O . LYS A 1 310 ? 32.812 -19.172 -3.697 1 96.38 310 LYS A O 1
ATOM 2417 N N . LYS A 1 311 ? 32.844 -17.969 -5.625 1 95.69 311 LYS A N 1
ATOM 2418 C CA . LYS A 1 311 ? 33.406 -16.812 -4.949 1 95.69 311 LYS A CA 1
ATOM 2419 C C . LYS A 1 311 ? 32.531 -16.344 -3.799 1 95.69 311 LYS A C 1
ATOM 2421 O O . LYS A 1 311 ? 33.031 -16.031 -2.713 1 95.69 311 LYS A O 1
ATOM 2426 N N . MET A 1 312 ? 31.234 -16.281 -3.992 1 96.12 312 MET A N 1
ATOM 2427 C CA . MET A 1 312 ? 30.281 -15.883 -2.951 1 96.12 312 MET A CA 1
ATOM 2428 C C . MET A 1 312 ? 30.266 -16.906 -1.815 1 96.12 312 MET A C 1
ATOM 2430 O O . MET A 1 312 ? 30.188 -16.531 -0.644 1 96.12 312 MET A O 1
ATOM 2434 N N . GLU A 1 313 ? 30.328 -18.172 -2.156 1 95.62 313 GLU A N 1
ATOM 2435 C CA . GLU A 1 313 ? 30.375 -19.234 -1.155 1 95.62 313 GLU A CA 1
ATOM 2436 C C . GLU A 1 313 ? 31.609 -19.109 -0.265 1 95.62 313 GLU A C 1
ATOM 2438 O O . GLU A 1 313 ? 31.516 -19.25 0.955 1 95.62 313 GLU A O 1
ATOM 2443 N N . ASP A 1 314 ? 32.781 -18.812 -0.904 1 94.69 314 ASP A N 1
ATOM 2444 C CA . ASP A 1 314 ? 34.062 -18.766 -0.212 1 94.69 314 ASP A CA 1
ATOM 2445 C C . ASP A 1 314 ? 34.25 -17.406 0.475 1 94.69 314 ASP A C 1
ATOM 2447 O O . ASP A 1 314 ? 35.281 -17.172 1.111 1 94.69 314 ASP A O 1
ATOM 2451 N N . TRP A 1 315 ? 33.312 -16.516 0.323 1 95.06 315 TRP A N 1
ATOM 2452 C CA . TRP A 1 315 ? 33.438 -15.172 0.893 1 95.06 315 TRP A CA 1
ATOM 2453 C C . TRP A 1 315 ? 33.625 -15.242 2.402 1 95.06 315 TRP A C 1
ATOM 2455 O O . TRP A 1 315 ? 33.062 -16.109 3.072 1 95.06 315 TRP A O 1
ATOM 2465 N N . PRO A 1 316 ? 34.438 -14.352 2.953 1 94.69 316 PRO A N 1
ATOM 2466 C CA . PRO A 1 316 ? 34.688 -14.383 4.395 1 94.69 316 PRO A CA 1
ATOM 2467 C C . PRO A 1 316 ? 33.438 -14.219 5.227 1 94.69 316 PRO A C 1
ATOM 2469 O O . PRO A 1 316 ? 32.625 -13.297 4.988 1 94.69 316 PRO A O 1
ATOM 2472 N N . ALA A 1 317 ? 33.25 -15.047 6.199 1 91.62 317 ALA A N 1
ATOM 2473 C CA . ALA A 1 317 ? 32.031 -15.078 7.023 1 91.62 317 ALA A CA 1
ATOM 2474 C C . ALA A 1 317 ? 31.953 -13.852 7.926 1 91.62 317 ALA A C 1
ATOM 2476 O O . ALA A 1 317 ? 30.875 -13.453 8.359 1 91.62 317 ALA A O 1
ATOM 2477 N N . ASP A 1 318 ? 33.125 -13.234 8.219 1 92.5 318 ASP A N 1
ATOM 2478 C CA . ASP A 1 318 ? 33.125 -12.086 9.125 1 92.5 318 ASP A CA 1
ATOM 2479 C C . ASP A 1 318 ? 32.656 -10.82 8.414 1 92.5 318 ASP A C 1
ATOM 2481 O O . ASP A 1 318 ? 32.344 -9.82 9.062 1 92.5 318 ASP A O 1
ATOM 2485 N N . ASP A 1 319 ? 32.688 -10.80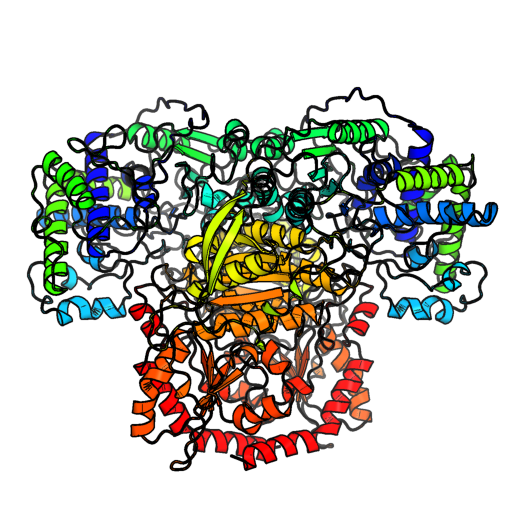5 7.066 1 96 319 ASP A N 1
ATOM 2486 C CA . ASP A 1 319 ? 31.984 -9.758 6.32 1 96 319 ASP A CA 1
ATOM 2487 C C . ASP A 1 319 ? 30.469 -10.023 6.27 1 96 319 ASP A C 1
ATOM 2489 O O . ASP A 1 319 ? 30.016 -10.836 5.469 1 96 319 ASP A O 1
ATOM 2493 N N . ARG A 1 320 ? 29.75 -9.336 7.086 1 96.81 320 ARG A N 1
ATOM 2494 C CA . ARG A 1 320 ? 28.328 -9.625 7.254 1 96.81 320 ARG A CA 1
ATOM 2495 C C . ARG A 1 320 ? 27.469 -8.75 6.332 1 96.81 320 ARG A C 1
ATOM 2497 O O . ARG A 1 320 ? 26.281 -8.578 6.559 1 96.81 320 ARG A O 1
ATOM 2504 N N . ARG A 1 321 ? 28.172 -8.109 5.305 1 97.69 321 ARG A N 1
ATOM 2505 C CA . ARG A 1 321 ? 27.438 -7.387 4.273 1 97.69 321 ARG A CA 1
ATOM 2506 C C . ARG A 1 321 ? 26.797 -8.352 3.277 1 97.69 321 ARG A C 1
ATOM 2508 O O . ARG A 1 321 ? 27.406 -9.359 2.902 1 97.69 321 ARG A O 1
ATOM 2515 N N . PRO A 1 322 ? 25.453 -8.125 2.873 1 98.19 322 PRO A N 1
ATOM 2516 C CA . PRO A 1 322 ? 24.797 -8.984 1.882 1 98.19 322 PRO A CA 1
ATOM 2517 C C . PRO A 1 322 ? 25.484 -8.938 0.519 1 98.19 322 PRO A C 1
ATOM 2519 O O . PRO A 1 322 ? 26.359 -8.102 0.294 1 98.19 322 PRO A O 1
ATOM 2522 N N . MET A 1 323 ? 25.094 -9.875 -0.393 1 98 323 MET A N 1
ATOM 2523 C CA . MET A 1 323 ? 25.828 -10.016 -1.644 1 98 323 MET A CA 1
ATOM 2524 C C . MET A 1 323 ? 24.891 -10.008 -2.84 1 98 323 MET A C 1
ATOM 2526 O O . MET A 1 323 ? 23.766 -10.516 -2.752 1 98 323 MET A O 1
ATOM 2530 N N . VAL A 1 324 ? 25.359 -9.438 -3.938 1 98.31 324 VAL A N 1
ATOM 2531 C CA . VAL A 1 324 ? 24.609 -9.453 -5.188 1 98.31 324 VAL A CA 1
ATOM 2532 C C . VAL A 1 324 ? 25.562 -9.641 -6.363 1 98.31 324 VAL A C 1
ATOM 2534 O O . VAL A 1 324 ? 26.688 -9.117 -6.352 1 98.31 324 VAL A O 1
ATOM 2537 N N . VAL A 1 325 ? 25.219 -10.461 -7.328 1 97.94 325 VAL A N 1
ATOM 2538 C CA . VAL A 1 325 ? 25.891 -10.5 -8.617 1 97.94 325 VAL A CA 1
ATOM 2539 C C . VAL A 1 325 ? 25 -9.859 -9.688 1 97.94 325 VAL A C 1
ATOM 2541 O O . VAL A 1 325 ? 23.875 -10.289 -9.906 1 97.94 325 VAL A O 1
ATOM 2544 N N . VAL A 1 326 ? 25.469 -8.805 -10.242 1 97.69 326 VAL A N 1
ATOM 2545 C CA . VAL A 1 326 ? 24.797 -8.172 -11.375 1 97.69 326 VAL A CA 1
ATOM 2546 C C . VAL A 1 326 ? 25.312 -8.789 -12.68 1 97.69 326 VAL A C 1
ATOM 2548 O O . VAL A 1 326 ? 26.438 -8.508 -13.109 1 97.69 326 VAL A O 1
ATOM 2551 N N . ALA A 1 327 ? 24.438 -9.594 -13.336 1 97.38 327 ALA A N 1
ATOM 2552 C CA . ALA A 1 327 ? 24.844 -10.352 -14.516 1 97.38 327 ALA A CA 1
ATOM 2553 C C . ALA A 1 327 ? 24.156 -9.836 -15.766 1 97.38 327 ALA A C 1
ATOM 2555 O O . ALA A 1 327 ? 22.922 -9.672 -15.773 1 97.38 327 ALA A O 1
ATOM 2556 N N . HIS A 1 328 ? 24.969 -9.602 -16.766 1 95.75 328 HIS A N 1
ATOM 2557 C CA . HIS A 1 328 ? 24.359 -9.297 -18.062 1 95.75 328 HIS A CA 1
ATOM 2558 C C . HIS A 1 328 ? 23.734 -10.531 -18.672 1 95.75 328 HIS A C 1
ATOM 2560 O O . HIS A 1 328 ? 24.406 -11.547 -18.891 1 95.75 328 HIS A O 1
ATOM 2566 N N . THR A 1 329 ? 22.438 -10.492 -18.859 1 94.88 329 THR A N 1
ATOM 2567 C CA . THR A 1 329 ? 21.703 -11.562 -19.516 1 94.88 329 THR A CA 1
ATOM 2568 C C . THR A 1 329 ? 20.984 -11.047 -20.766 1 94.88 329 THR A C 1
ATOM 2570 O O . THR A 1 329 ? 21.031 -9.852 -21.047 1 94.88 329 THR A O 1
ATOM 2573 N N . VAL A 1 330 ? 20.422 -11.969 -21.562 1 91.62 330 VAL A N 1
ATOM 2574 C CA . VAL A 1 330 ? 19.719 -11.617 -22.797 1 91.62 330 VAL A CA 1
ATOM 2575 C C . VAL A 1 330 ? 18.312 -12.18 -22.766 1 91.62 330 VAL A C 1
ATOM 2577 O O . VAL A 1 330 ? 18.125 -13.391 -22.609 1 91.62 330 VAL A O 1
ATOM 2580 N N . LYS A 1 331 ? 17.344 -11.281 -22.812 1 90.94 331 LYS A N 1
ATOM 2581 C CA . LYS A 1 331 ? 15.969 -11.75 -22.922 1 90.94 331 LYS A CA 1
ATOM 2582 C C . LYS A 1 331 ? 15.773 -12.586 -24.188 1 90.94 331 LYS A C 1
ATOM 2584 O O . LYS A 1 331 ? 16.125 -12.156 -25.281 1 90.94 331 LYS A O 1
ATOM 2589 N N . GLY A 1 332 ? 15.234 -13.758 -24.016 1 89.62 332 GLY A N 1
ATOM 2590 C CA . GLY A 1 332 ? 15.055 -14.664 -25.141 1 89.62 332 GLY A CA 1
ATOM 2591 C C . GLY A 1 332 ? 16.312 -15.422 -25.516 1 89.62 332 GLY A C 1
ATOM 2592 O O . GLY A 1 332 ? 16.406 -16 -26.594 1 89.62 332 GLY A O 1
ATOM 2593 N N . TRP A 1 333 ? 17.25 -15.422 -24.609 1 92.5 333 TRP A N 1
ATOM 2594 C CA . TRP A 1 333 ? 18.5 -16.156 -24.812 1 92.5 333 TRP A CA 1
ATOM 2595 C C . TRP A 1 333 ? 18.219 -17.562 -25.328 1 92.5 333 TRP A C 1
ATOM 2597 O O . TRP A 1 333 ? 17.266 -18.203 -24.891 1 92.5 333 TRP A O 1
ATOM 2607 N N . TRP A 1 334 ? 19.031 -18.047 -26.25 1 94.25 334 TRP A N 1
ATOM 2608 C CA . TRP A 1 334 ? 18.922 -19.375 -26.844 1 94.25 334 TRP A CA 1
ATOM 2609 C C . TRP A 1 334 ? 20.297 -20 -27.047 1 94.25 334 TRP A C 1
ATOM 2611 O O . TRP A 1 334 ? 21.141 -19.422 -27.719 1 94.25 334 TRP A O 1
ATOM 2621 N N . PRO A 1 335 ? 20.516 -21.203 -26.484 1 94.31 335 PRO A N 1
ATOM 2622 C CA . PRO A 1 335 ? 21.844 -21.797 -26.562 1 94.31 335 PRO A CA 1
ATOM 2623 C C . PRO A 1 335 ? 22.281 -22.078 -28 1 94.31 335 PRO A C 1
ATOM 2625 O O . PRO A 1 335 ? 23.484 -22.125 -28.297 1 94.31 335 PRO A O 1
ATOM 2628 N N . GLY A 1 336 ? 21.484 -22.312 -28.906 1 92 336 GLY A N 1
ATOM 2629 C CA . GLY A 1 336 ? 21.812 -22.609 -30.297 1 92 336 GLY A CA 1
ATOM 2630 C C . GLY A 1 336 ? 21.969 -21.375 -31.141 1 92 336 GLY A C 1
ATOM 2631 O O . GLY A 1 336 ? 22.047 -21.469 -32.375 1 92 336 GLY A O 1
ATOM 2632 N N . ALA A 1 337 ? 21.969 -20.234 -30.469 1 90.56 337 ALA A N 1
ATOM 2633 C CA . ALA A 1 337 ? 22.094 -18.969 -31.188 1 90.56 337 ALA A CA 1
ATOM 2634 C C . ALA A 1 337 ? 23.5 -18.406 -31.094 1 90.56 337 ALA A C 1
ATOM 2636 O O . ALA A 1 337 ? 24.203 -18.641 -30.094 1 90.56 337 ALA A O 1
ATOM 2637 N N . ALA A 1 338 ? 24 -17.781 -32.125 1 83.88 338 ALA A N 1
ATOM 2638 C CA . ALA A 1 338 ? 25.234 -17.016 -32.188 1 83.88 338 ALA A CA 1
ATOM 2639 C C . ALA A 1 338 ? 24.969 -15.594 -32.688 1 83.88 338 ALA A C 1
ATOM 2641 O O . ALA A 1 338 ? 24.234 -15.398 -33.656 1 83.88 338 ALA A O 1
ATOM 2642 N N . GLU A 1 339 ? 25.469 -14.594 -31.938 1 80.94 339 GLU A N 1
ATOM 2643 C CA . GLU A 1 339 ? 25.344 -13.188 -32.281 1 80.94 339 GLU A CA 1
ATOM 2644 C C . GLU A 1 339 ? 23.891 -12.797 -32.5 1 80.94 339 GLU A C 1
ATOM 2646 O O . GLU A 1 339 ? 23.547 -12.133 -33.469 1 80.94 339 GLU A O 1
ATOM 2651 N N . GLY A 1 340 ? 22.984 -13.453 -31.688 1 81.5 340 GLY A N 1
ATOM 2652 C CA . GLY A 1 340 ? 21.594 -13.062 -31.672 1 81.5 340 GLY A CA 1
ATOM 2653 C C . GLY A 1 340 ? 20.766 -13.766 -32.719 1 81.5 340 GLY A C 1
ATOM 2654 O O . GLY A 1 340 ? 19.578 -13.461 -32.906 1 81.5 340 GLY A O 1
ATOM 2655 N N . GLN A 1 341 ? 21.312 -14.703 -33.406 1 86.31 341 GLN A N 1
ATOM 2656 C CA . GLN A 1 341 ? 20.625 -15.445 -34.469 1 86.31 341 GLN A CA 1
ATOM 2657 C C . GLN A 1 341 ? 20.781 -16.953 -34.25 1 86.31 341 GLN A C 1
ATOM 2659 O O . GLN A 1 341 ? 21.844 -17.438 -33.875 1 86.31 341 GLN A O 1
ATOM 2664 N N . VAL A 1 342 ? 19.547 -17.625 -34.594 1 85.88 342 VAL A N 1
ATOM 2665 C CA . VAL A 1 342 ? 19.609 -19.078 -34.531 1 85.88 342 VAL A CA 1
ATOM 2666 C C . VAL A 1 342 ? 20.625 -19.594 -35.562 1 85.88 342 VAL A C 1
ATOM 2668 O O . VAL A 1 342 ? 20.5 -19.281 -36.75 1 85.88 342 VAL A O 1
ATOM 2671 N N . GLU A 1 343 ? 21.516 -20.344 -35.094 1 80.12 343 GLU A N 1
ATOM 2672 C CA . GLU A 1 343 ? 22.609 -20.797 -35.938 1 80.12 343 GLU A CA 1
ATOM 2673 C C . GLU A 1 343 ? 22.078 -21.469 -37.188 1 80.12 343 GLU A C 1
ATOM 2675 O O . GLU A 1 343 ? 21.172 -22.297 -37.125 1 80.12 343 GLU A O 1
ATOM 2680 N N . GLY A 1 344 ? 22.594 -21.047 -38.25 1 75.56 344 GLY A N 1
ATOM 2681 C CA . GLY A 1 344 ? 22.25 -21.672 -39.5 1 75.56 344 GLY A CA 1
ATOM 2682 C C . GLY A 1 344 ? 20.984 -21.125 -40.156 1 75.56 344 GLY A C 1
ATOM 2683 O O . GLY A 1 344 ? 20.562 -21.594 -41.188 1 75.56 344 GLY A O 1
ATOM 2684 N N . THR A 1 345 ? 20.359 -20.109 -39.375 1 79.81 345 THR A N 1
ATOM 2685 C CA . THR A 1 345 ? 19.141 -19.516 -39.906 1 79.81 345 THR A CA 1
ATOM 2686 C C . THR A 1 345 ? 19.219 -17.984 -39.844 1 79.81 345 THR A C 1
ATOM 2688 O O . THR A 1 345 ? 20.219 -17.438 -39.344 1 79.81 345 THR A O 1
ATOM 2691 N N . LYS A 1 346 ? 18.297 -17.297 -40.406 1 77.38 346 LYS A N 1
ATOM 2692 C CA . LYS A 1 346 ? 18.188 -15.836 -40.312 1 77.38 346 LYS A CA 1
ATOM 2693 C C . LYS A 1 346 ? 17.234 -15.414 -39.219 1 77.38 346 LYS A C 1
ATOM 2695 O O . LYS A 1 346 ? 16.938 -14.227 -39.062 1 77.38 346 LYS A O 1
ATOM 2700 N N . GLN A 1 347 ? 16.969 -16.531 -38.5 1 75.06 347 GLN A N 1
ATOM 2701 C CA . GLN A 1 347 ? 16.016 -16.234 -37.438 1 75.06 347 GLN A CA 1
ATOM 2702 C C . GLN A 1 347 ? 16.688 -15.547 -36.25 1 75.06 347 GLN A C 1
ATOM 2704 O O . GLN A 1 347 ? 17.656 -16.062 -35.688 1 75.06 347 GLN A O 1
ATOM 2709 N N . VAL A 1 348 ? 16.266 -14.336 -35.844 1 77.19 348 VAL A N 1
ATOM 2710 C CA . VAL A 1 348 ? 16.781 -13.578 -34.688 1 77.19 348 VAL A CA 1
ATOM 2711 C C . VAL A 1 348 ? 16.062 -14.023 -33.406 1 77.19 348 VAL A C 1
ATOM 2713 O O . VAL A 1 348 ? 14.859 -14.258 -33.438 1 77.19 348 VAL A O 1
ATOM 2716 N N . ILE A 1 349 ? 17.078 -14.258 -32.469 1 77.25 349 ILE A N 1
ATOM 2717 C CA . ILE A 1 349 ? 16.484 -14.625 -31.188 1 77.25 349 ILE A CA 1
ATOM 2718 C C . ILE A 1 349 ? 15.805 -13.406 -30.578 1 77.25 349 ILE A C 1
ATOM 2720 O O . ILE A 1 349 ? 16.281 -12.273 -30.734 1 77.25 349 ILE A O 1
ATOM 2724 N N . GLY A 1 350 ? 14.781 -13.281 -30.172 1 63.69 350 GLY A N 1
ATOM 2725 C CA . GLY A 1 350 ? 14.094 -12.156 -29.578 1 63.69 350 GLY A CA 1
ATOM 2726 C C . GLY A 1 350 ? 12.695 -12.5 -29.094 1 63.69 350 GLY A C 1
ATOM 2727 O O . GLY A 1 350 ? 12.031 -13.367 -29.656 1 63.69 350 GLY A O 1
ATOM 2728 N N . TYR A 1 351 ? 12.5 -12.867 -27.688 1 57.81 351 TYR A N 1
ATOM 2729 C CA . TYR A 1 351 ? 11.172 -13.062 -27.125 1 57.81 351 TYR A CA 1
ATOM 2730 C C . TYR A 1 351 ? 10.695 -11.805 -26.406 1 57.81 351 TYR A C 1
ATOM 2732 O O . TYR A 1 351 ? 11.195 -11.469 -25.344 1 57.81 351 TYR A O 1
ATOM 2740 N N . PRO A 1 352 ? 10.086 -10.922 -27.25 1 50.59 352 PRO A N 1
ATOM 2741 C CA . PRO A 1 352 ? 9.391 -9.883 -26.5 1 50.59 352 PRO A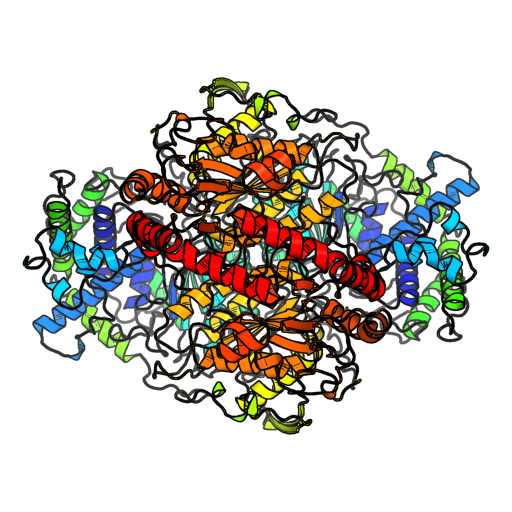 CA 1
ATOM 2742 C C . PRO A 1 352 ? 8.656 -10.422 -25.266 1 50.59 352 PRO A C 1
ATOM 2744 O O . PRO A 1 352 ? 8.344 -11.617 -25.203 1 50.59 352 PRO A O 1
ATOM 2747 N N . SER A 1 353 ? 8.727 -9.938 -24.078 1 47.81 353 SER A N 1
ATOM 2748 C CA . SER A 1 353 ? 7.992 -10.305 -22.875 1 47.81 353 SER A CA 1
ATOM 2749 C C . SER A 1 353 ? 6.617 -10.867 -23.219 1 47.81 353 SER A C 1
ATOM 2751 O O . SER A 1 353 ? 6.105 -11.742 -22.5 1 47.81 353 SER A O 1
ATOM 2753 N N . HIS A 1 354 ? 5.828 -10.328 -24.078 1 47.94 354 HIS A N 1
ATOM 2754 C CA . HIS A 1 354 ? 4.539 -10.914 -24.438 1 47.94 354 HIS A CA 1
ATOM 2755 C C . HIS A 1 354 ? 4.645 -11.742 -25.703 1 47.94 354 HIS A C 1
ATOM 2757 O O . HIS A 1 354 ? 5.344 -11.359 -26.641 1 47.94 354 HIS A O 1
ATOM 2763 N N . PRO A 1 355 ? 4.324 -13.047 -25.578 1 43.72 355 PRO A N 1
ATOM 2764 C CA . PRO A 1 355 ? 4.301 -14.086 -26.609 1 43.72 355 PRO A CA 1
ATOM 2765 C C . PRO A 1 355 ? 3.91 -13.547 -27.984 1 43.72 355 PRO A C 1
ATOM 2767 O O . PRO A 1 355 ? 3.381 -14.289 -28.812 1 43.72 355 PRO A O 1
ATOM 2770 N N . TYR A 1 356 ? 3.639 -12.438 -28.266 1 43.06 356 TYR A N 1
ATOM 2771 C CA . TYR A 1 356 ? 2.875 -12.344 -29.516 1 43.06 356 TYR A CA 1
ATOM 2772 C C . TYR A 1 356 ? 3.461 -13.258 -30.578 1 43.06 356 TYR A C 1
ATOM 2774 O O . TYR A 1 356 ? 2.736 -13.742 -31.453 1 43.06 356 TYR A O 1
ATOM 2782 N N . ALA A 1 357 ? 4.824 -13.562 -30.547 1 53.62 357 ALA A N 1
ATOM 2783 C CA . ALA A 1 357 ? 5.305 -14.055 -31.844 1 53.62 357 ALA A CA 1
ATOM 2784 C C . ALA A 1 357 ? 5.621 -15.547 -31.781 1 53.62 357 ALA A C 1
ATOM 2786 O O . ALA A 1 357 ? 6.215 -16.094 -32.719 1 53.62 357 ALA A O 1
ATOM 2787 N N . PHE A 1 358 ? 5.012 -16.328 -30.547 1 74.62 358 PHE A N 1
ATOM 2788 C CA . PHE A 1 358 ? 5.352 -17.75 -30.562 1 74.62 358 PHE A CA 1
ATOM 2789 C C . PHE A 1 358 ? 4.141 -18.594 -30.938 1 74.62 358 PHE A C 1
ATOM 2791 O O . PHE A 1 358 ? 3.527 -19.234 -30.078 1 74.62 358 PHE A O 1
ATOM 2798 N N . GLY A 1 359 ? 3.654 -18.359 -32.156 1 83.25 359 GLY A N 1
ATOM 2799 C CA . GLY A 1 359 ? 2.549 -19.188 -32.625 1 83.25 359 GLY A CA 1
ATOM 2800 C C . GLY A 1 359 ? 2.859 -20.672 -32.625 1 83.25 359 GLY A C 1
ATOM 2801 O O . GLY A 1 359 ? 4.023 -21.062 -32.719 1 83.25 359 GLY A O 1
ATOM 2802 N N . MET A 1 360 ? 1.816 -21.438 -32.469 1 93.31 360 MET A N 1
ATOM 2803 C CA . MET A 1 360 ? 2.006 -22.875 -32.438 1 93.31 360 MET A CA 1
ATOM 2804 C C . MET A 1 360 ? 2.664 -23.359 -33.75 1 93.31 360 MET A C 1
ATOM 2806 O O . MET A 1 360 ? 2.164 -23.094 -34.844 1 93.31 360 MET A O 1
ATOM 2810 N N . ASN A 1 361 ? 3.707 -24.031 -33.562 1 94.75 361 ASN A N 1
ATOM 2811 C CA . ASN A 1 361 ? 4.484 -24.578 -34.688 1 94.75 361 ASN A CA 1
ATOM 2812 C C . ASN A 1 361 ? 4.895 -23.5 -35.688 1 94.75 361 ASN A C 1
ATOM 2814 O O . ASN A 1 361 ? 4.934 -23.75 -36.875 1 94.75 361 ASN A O 1
ATOM 2818 N N . SER A 1 362 ? 5.109 -22.312 -35.188 1 90.19 362 SER A N 1
ATOM 2819 C CA . SER A 1 362 ? 5.52 -21.188 -36.031 1 90.19 362 SER A CA 1
ATOM 2820 C C . SER A 1 362 ? 6.91 -21.422 -36.625 1 90.19 362 SER A C 1
ATOM 2822 O O . SER A 1 362 ? 7.613 -22.344 -36.219 1 90.19 362 SER A O 1
ATOM 2824 N N . GLU A 1 363 ? 7.316 -20.516 -37.562 1 88.44 363 GLU A N 1
ATOM 2825 C CA . GLU A 1 363 ? 8.656 -20.547 -38.125 1 88.44 363 GLU A CA 1
ATOM 2826 C C . GLU A 1 363 ? 9.719 -20.359 -37.062 1 88.44 363 GLU A C 1
ATOM 2828 O O . GLU A 1 363 ? 10.781 -20.984 -37.094 1 88.44 363 GLU A O 1
ATOM 2833 N N . TYR A 1 364 ? 9.422 -19.5 -36.156 1 88.31 364 TYR A N 1
ATOM 2834 C CA . TYR A 1 364 ? 10.344 -19.266 -35.062 1 88.31 364 TYR A CA 1
ATOM 2835 C C . TYR A 1 364 ? 10.562 -20.531 -34.219 1 88.31 364 TYR A C 1
ATOM 2837 O O . TYR A 1 364 ? 11.695 -20.922 -33.969 1 88.31 364 TYR A O 1
ATOM 2845 N N . PHE A 1 365 ? 9.422 -21.188 -33.812 1 92.12 365 PHE A N 1
ATOM 2846 C CA . PHE A 1 365 ? 9.523 -22.422 -33.031 1 92.12 365 PHE A CA 1
ATOM 2847 C C . PHE A 1 365 ? 10.305 -23.469 -33.812 1 92.12 365 PHE A C 1
ATOM 2849 O O . PHE A 1 365 ? 11.172 -24.141 -33.219 1 92.12 365 PHE A O 1
ATOM 2856 N N . ARG A 1 366 ? 10.047 -23.625 -35.031 1 92.44 366 ARG A N 1
ATOM 2857 C CA . ARG A 1 366 ? 10.695 -24.641 -35.875 1 92.44 366 ARG A CA 1
ATOM 2858 C C . ARG A 1 366 ? 12.195 -24.375 -36 1 92.44 366 ARG A C 1
ATOM 2860 O O . ARG A 1 366 ? 12.992 -25.297 -36.062 1 92.44 366 ARG A O 1
ATOM 2867 N N . ALA A 1 367 ? 12.539 -23.062 -36.062 1 91.81 367 ALA A N 1
ATOM 2868 C CA . ALA A 1 367 ? 13.953 -22.719 -36.125 1 91.81 367 ALA A CA 1
ATOM 2869 C C . ALA A 1 367 ? 14.672 -23.141 -34.844 1 91.81 367 ALA A C 1
ATOM 2871 O O . ALA A 1 367 ? 15.789 -23.672 -34.906 1 91.81 367 ALA A O 1
ATOM 2872 N N . LEU A 1 368 ? 14.078 -22.859 -33.719 1 93.38 368 LEU A N 1
ATOM 2873 C CA . LEU A 1 368 ? 14.648 -23.281 -32.438 1 93.38 368 LEU A CA 1
ATOM 2874 C C . LEU A 1 368 ? 14.758 -24.812 -32.375 1 93.38 368 LEU A C 1
ATOM 2876 O O . LEU A 1 368 ? 15.82 -25.344 -32.062 1 93.38 368 LEU A O 1
ATOM 2880 N N . ALA A 1 369 ? 13.641 -25.5 -32.688 1 94.75 369 ALA A N 1
ATOM 2881 C CA . ALA A 1 369 ? 13.602 -26.953 -32.688 1 94.75 369 ALA A CA 1
ATOM 2882 C C . ALA A 1 369 ? 14.664 -27.531 -33.625 1 94.75 369 ALA A C 1
ATOM 2884 O O . ALA A 1 369 ? 15.297 -28.531 -33.312 1 94.75 369 ALA A O 1
ATOM 2885 N N . GLY A 1 370 ? 14.789 -26.875 -34.812 1 94.94 370 GLY A N 1
ATOM 2886 C CA . GLY A 1 370 ? 15.781 -27.328 -35.781 1 94.94 370 GLY A CA 1
ATOM 2887 C C . GLY A 1 370 ? 17.188 -27.312 -35.25 1 94.94 370 GLY A C 1
ATOM 2888 O O . GLY A 1 370 ? 18 -28.188 -35.531 1 94.94 370 GLY A O 1
ATOM 2889 N N . SER A 1 371 ? 17.547 -26.234 -34.531 1 95.19 371 SER A N 1
ATOM 2890 C CA . SER A 1 371 ? 18.875 -26.156 -33.938 1 95.19 371 SER A CA 1
ATOM 2891 C C . SER A 1 371 ? 19.094 -27.266 -32.906 1 95.19 371 SER A C 1
ATOM 2893 O O . SER A 1 371 ? 20.203 -27.797 -32.812 1 95.19 371 SER A O 1
ATOM 2895 N N . PHE A 1 372 ? 18.141 -27.609 -32.125 1 96.81 372 PHE A N 1
ATOM 2896 C CA . PHE A 1 372 ? 18.219 -28.719 -31.188 1 96.81 372 PHE A CA 1
ATOM 2897 C C . PHE A 1 372 ? 18.359 -30.047 -31.922 1 96.81 372 PHE A C 1
ATOM 2899 O O . PHE A 1 372 ? 19.172 -30.891 -31.531 1 96.81 372 PHE A O 1
ATOM 2906 N N . GLU A 1 373 ? 17.531 -30.297 -33 1 97 373 GLU A N 1
ATOM 2907 C CA . GLU A 1 373 ? 17.609 -31.5 -33.844 1 97 373 GLU A CA 1
ATOM 2908 C C . GLU A 1 373 ? 19.031 -31.703 -34.375 1 97 373 GLU A C 1
ATOM 2910 O O . GLU A 1 373 ? 19.547 -32.812 -34.344 1 97 373 GLU A O 1
ATOM 2915 N N . ARG A 1 374 ? 19.609 -30.641 -34.812 1 95.31 374 ARG A N 1
ATOM 2916 C CA . ARG A 1 374 ? 20.938 -30.719 -35.375 1 95.31 374 ARG A CA 1
ATOM 2917 C C . ARG A 1 374 ? 21.969 -31.078 -34.312 1 95.31 374 ARG A C 1
ATOM 2919 O O . ARG A 1 374 ? 22.859 -31.891 -34.562 1 95.31 374 ARG A O 1
ATOM 2926 N N . ARG A 1 375 ? 21.828 -30.469 -33.188 1 95 375 ARG A N 1
ATOM 2927 C CA . ARG A 1 375 ? 22.812 -30.656 -32.125 1 95 375 ARG A CA 1
ATOM 2928 C C . ARG A 1 375 ? 22.766 -32.094 -31.578 1 95 375 ARG A C 1
ATOM 2930 O O . ARG A 1 375 ? 23.812 -32.656 -31.266 1 95 375 ARG A O 1
ATOM 2937 N N . TYR A 1 376 ? 21.609 -32.688 -31.484 1 97.5 376 TYR A N 1
ATOM 2938 C CA . TYR A 1 376 ? 21.484 -33.938 -30.734 1 97.5 376 TYR A CA 1
ATOM 2939 C C . TYR A 1 376 ? 21.094 -35.094 -31.656 1 97.5 376 TYR A C 1
ATOM 2941 O O . TYR A 1 376 ? 20.984 -36.219 -31.203 1 97.5 376 TYR A O 1
ATOM 2949 N N . GLY A 1 377 ? 20.812 -34.875 -32.906 1 97.25 377 GLY A N 1
ATOM 2950 C CA . GLY A 1 377 ? 20.484 -35.906 -33.875 1 97.25 377 GLY A CA 1
ATOM 2951 C C . GLY A 1 377 ? 19.109 -36.5 -33.625 1 97.25 377 GLY A C 1
ATOM 2952 O O . GLY A 1 377 ? 18.922 -37.719 -33.781 1 97.25 377 GLY A O 1
ATOM 2953 N N . VAL A 1 378 ? 18.172 -35.75 -33.219 1 97.69 378 VAL A N 1
ATOM 2954 C CA . VAL A 1 378 ? 16.781 -36.188 -33.062 1 97.69 378 VAL A CA 1
ATOM 2955 C C . VAL A 1 378 ? 15.891 -35.469 -34.062 1 97.69 378 VAL A C 1
ATOM 2957 O O . VAL A 1 378 ? 16.344 -34.594 -34.781 1 97.69 378 VAL A O 1
ATOM 2960 N N . LYS A 1 379 ? 14.617 -35.906 -34.156 1 97.69 379 LYS A N 1
ATOM 2961 C CA . LYS A 1 379 ? 13.664 -35.281 -35.062 1 97.69 379 LYS A CA 1
ATOM 2962 C C . LYS A 1 379 ? 12.281 -35.188 -34.438 1 97.69 379 LYS A C 1
ATOM 2964 O O . LYS A 1 379 ? 11.641 -36.219 -34.156 1 97.69 379 LYS A O 1
ATOM 2969 N N . PHE A 1 380 ? 11.859 -33.969 -34.25 1 98.06 380 PHE A N 1
ATOM 2970 C CA . PHE A 1 380 ? 10.531 -33.75 -33.688 1 98.06 380 PHE A CA 1
ATOM 2971 C C . PHE A 1 380 ? 9.453 -34.094 -34.719 1 98.06 380 PHE A C 1
ATOM 2973 O O . PHE A 1 380 ? 9.68 -33.969 -35.906 1 98.06 380 PHE A O 1
ATOM 2980 N N . GLN A 1 381 ? 8.336 -34.5 -34.25 1 97.69 381 GLN A N 1
ATOM 2981 C CA . GLN A 1 381 ? 7.293 -35 -35.156 1 97.69 381 GLN A CA 1
ATOM 2982 C C . GLN A 1 381 ? 6.156 -34 -35.281 1 97.69 381 GLN A C 1
ATOM 2984 O O . GLN A 1 381 ? 5.711 -33.406 -34.281 1 97.69 381 GLN A O 1
ATOM 2989 N N . GLY A 1 382 ? 5.734 -33.812 -36.438 1 96.69 382 GLY A N 1
ATOM 2990 C CA . GLY A 1 382 ? 4.508 -33.094 -36.719 1 96.69 382 GLY A CA 1
ATOM 2991 C C . GLY A 1 382 ? 4.664 -31.594 -36.688 1 96.69 382 GLY A C 1
ATOM 2992 O O . GLY A 1 382 ? 3.713 -30.859 -36.969 1 96.69 382 GLY A O 1
ATOM 2993 N N . ILE A 1 383 ? 5.836 -31.016 -36.406 1 95.62 383 ILE A N 1
ATOM 2994 C CA . ILE A 1 383 ? 5.961 -29.578 -36.188 1 95.62 383 ILE A CA 1
ATOM 2995 C C . ILE A 1 383 ? 5.996 -28.828 -37.5 1 95.62 383 ILE A C 1
ATOM 2997 O O . ILE A 1 383 ? 5.797 -27.609 -37.531 1 95.62 383 ILE A O 1
ATOM 3001 N N . HIS A 1 384 ? 6.18 -29.547 -38.625 1 93.5 384 HIS A N 1
ATOM 3002 C CA . HIS A 1 384 ? 6.195 -28.938 -39.938 1 93.5 384 HIS A CA 1
ATOM 3003 C C . HIS A 1 384 ? 4.824 -29.016 -40.594 1 93.5 384 HIS A C 1
ATOM 3005 O O . HIS A 1 384 ? 4.609 -28.438 -41.656 1 93.5 384 HIS A O 1
ATOM 3011 N N . ASP A 1 385 ? 3.918 -29.703 -40.031 1 93.25 385 ASP A N 1
ATOM 3012 C CA . ASP A 1 385 ? 2.602 -29.938 -40.625 1 93.25 385 ASP A CA 1
ATOM 3013 C C . ASP A 1 385 ? 1.616 -28.844 -40.219 1 93.25 385 ASP A C 1
ATOM 3015 O O . ASP A 1 385 ? 0.42 -28.938 -40.5 1 93.25 385 ASP A O 1
ATOM 3019 N N . GLY A 1 386 ? 2.051 -27.828 -39.562 1 89.94 386 GLY A N 1
ATOM 3020 C CA . GLY A 1 386 ? 1.165 -26.812 -39.031 1 89.94 386 GLY A CA 1
ATOM 3021 C C . GLY A 1 386 ? 0.612 -27.156 -37.688 1 89.94 386 GLY A C 1
ATOM 3022 O O . GLY A 1 386 ? 0.945 -28.188 -37.094 1 89.94 386 GLY A O 1
ATOM 3023 N N . ALA A 1 387 ? -0.193 -26.281 -37.156 1 92.12 387 ALA A N 1
ATOM 3024 C CA . ALA A 1 387 ? -0.816 -26.5 -35.844 1 92.12 387 ALA A CA 1
ATOM 3025 C C . ALA A 1 387 ? -1.836 -27.641 -35.906 1 92.12 387 ALA A C 1
ATOM 3027 O O . ALA A 1 387 ? -2.604 -27.734 -36.875 1 92.12 387 ALA A O 1
ATOM 3028 N N . PRO A 1 388 ? -1.76 -28.562 -34.938 1 94.69 388 PRO A N 1
ATOM 3029 C CA . PRO A 1 388 ? -2.777 -29.625 -34.906 1 94.69 388 PRO A CA 1
ATOM 3030 C C . PRO A 1 388 ? -4.199 -29.062 -34.875 1 94.69 388 PRO A C 1
ATOM 3032 O O . PRO A 1 388 ? -4.441 -28.031 -34.25 1 94.69 388 PRO A O 1
ATOM 3035 N N . LYS A 1 389 ? -5.195 -29.766 -35.375 1 91.44 389 LYS A N 1
ATOM 3036 C CA . LYS A 1 389 ? -6.562 -29.281 -35.531 1 91.44 389 LYS A CA 1
ATOM 3037 C C . LYS A 1 389 ? -7.426 -29.656 -34.344 1 91.44 389 LYS A C 1
ATOM 3039 O O . LYS A 1 389 ? -8.438 -29 -34.062 1 91.44 389 LYS A O 1
ATOM 3044 N N . SER A 1 390 ? -7.086 -30.781 -33.719 1 94.69 390 SER A N 1
ATOM 3045 C CA . SER A 1 390 ? -7.852 -31.219 -32.562 1 94.69 390 SER A CA 1
ATOM 3046 C C . SER A 1 390 ? -6.996 -31.188 -31.297 1 94.69 390 SER A C 1
ATOM 3048 O O . SER A 1 390 ? -5.773 -31.328 -31.359 1 94.69 390 SER A O 1
ATOM 3050 N N . GLU A 1 391 ? -7.719 -30.969 -30.172 1 94.81 391 GLU A N 1
ATOM 3051 C CA . GLU A 1 391 ? -7.004 -31.031 -28.906 1 94.81 391 GLU A CA 1
ATOM 3052 C C . GLU A 1 391 ? -6.344 -32.375 -28.688 1 94.81 391 GLU A C 1
ATOM 3054 O O . GLU A 1 391 ? -5.258 -32.469 -28.109 1 94.81 391 GLU A O 1
ATOM 3059 N N . ARG A 1 392 ? -6.992 -33.469 -29.094 1 96.12 392 ARG A N 1
ATOM 3060 C CA . ARG A 1 392 ? -6.422 -34.812 -29.016 1 96.12 392 ARG A CA 1
ATOM 3061 C C . ARG A 1 392 ? -5.078 -34.875 -29.734 1 96.12 392 ARG A C 1
ATOM 3063 O O . ARG A 1 392 ? -4.09 -35.344 -29.172 1 96.12 392 ARG A O 1
ATOM 3070 N N . ASP A 1 393 ? -5.012 -34.375 -30.984 1 96.38 393 ASP A N 1
ATOM 3071 C CA . ASP A 1 393 ? -3.781 -34.375 -31.766 1 96.38 393 ASP A CA 1
ATOM 3072 C C . ASP A 1 393 ? -2.725 -33.469 -31.141 1 96.38 393 ASP A C 1
ATOM 3074 O O . ASP A 1 393 ? -1.529 -33.75 -31.203 1 96.38 393 ASP A O 1
ATOM 3078 N N . ARG A 1 394 ? -3.215 -32.375 -30.625 1 96.12 394 ARG A N 1
ATOM 3079 C CA . ARG A 1 394 ? -2.316 -31.453 -29.953 1 96.12 394 ARG A CA 1
ATOM 3080 C C . ARG A 1 394 ? -1.618 -32.125 -28.766 1 96.12 394 ARG A C 1
ATOM 3082 O O . ARG A 1 394 ? -0.406 -31.984 -28.594 1 96.12 394 ARG A O 1
ATOM 3089 N N . LEU A 1 395 ? -2.404 -32.812 -27.953 1 97.31 395 LEU A N 1
ATOM 3090 C CA . LEU A 1 395 ? -1.868 -33.531 -26.797 1 97.31 395 LEU A CA 1
ATOM 3091 C C . LEU A 1 395 ? -0.867 -34.594 -27.234 1 97.31 395 LEU A C 1
ATOM 3093 O O . LEU A 1 395 ? 0.201 -34.75 -26.641 1 97.31 395 LEU A O 1
ATOM 3097 N N . ILE A 1 396 ? -1.159 -35.344 -28.266 1 97 396 ILE A N 1
ATOM 3098 C CA . ILE A 1 396 ? -0.299 -36.406 -28.766 1 97 396 ILE A CA 1
ATOM 3099 C C . ILE A 1 396 ? 1.005 -35.812 -29.297 1 97 396 ILE A C 1
ATOM 3101 O O . ILE A 1 396 ? 2.092 -36.312 -28.969 1 97 396 ILE A O 1
ATOM 3105 N N . GLN A 1 397 ? 0.898 -34.781 -30.109 1 96.88 397 GLN A N 1
ATOM 3106 C CA . GLN A 1 397 ? 2.1 -34.125 -30.641 1 96.88 397 GLN A CA 1
ATOM 3107 C C . GLN A 1 397 ? 2.99 -33.625 -29.516 1 96.88 397 GLN A C 1
ATOM 3109 O O . GLN A 1 397 ? 4.211 -33.781 -29.562 1 96.88 397 GLN A O 1
ATOM 3114 N N . PHE A 1 398 ? 2.357 -32.938 -28.594 1 96.12 398 PHE A N 1
ATOM 3115 C CA . PHE A 1 398 ? 3.086 -32.375 -27.469 1 96.12 398 PHE A CA 1
ATOM 3116 C C . PHE A 1 398 ? 3.873 -33.469 -26.734 1 96.12 398 PHE A C 1
ATOM 3118 O O . PHE A 1 398 ? 5.09 -33.344 -26.578 1 96.12 398 PHE A O 1
ATOM 3125 N N . LYS A 1 399 ? 3.193 -34.5 -26.281 1 96.81 399 LYS A N 1
ATOM 3126 C CA . LYS A 1 399 ? 3.832 -35.531 -25.484 1 96.81 399 LYS A CA 1
ATOM 3127 C C . LYS A 1 399 ? 4.875 -36.281 -26.297 1 96.81 399 LYS A C 1
ATOM 3129 O O . LYS A 1 399 ? 5.914 -36.688 -25.766 1 96.81 399 LYS A O 1
ATOM 3134 N N . THR A 1 400 ? 4.625 -36.562 -27.562 1 97.62 400 THR A N 1
ATOM 3135 C CA . THR A 1 400 ? 5.598 -37.219 -28.438 1 97.62 400 THR A CA 1
ATOM 3136 C C . THR A 1 400 ? 6.895 -36.406 -28.5 1 97.62 400 THR A C 1
ATOM 3138 O O . THR A 1 400 ? 7.984 -36.969 -28.359 1 97.62 400 THR A O 1
ATOM 3141 N N . ASN A 1 401 ? 6.742 -35.156 -28.703 1 97.88 401 ASN A N 1
ATOM 3142 C CA . ASN A 1 401 ? 7.922 -34.312 -28.859 1 97.88 401 ASN A CA 1
ATOM 3143 C C . ASN A 1 401 ? 8.648 -34.094 -27.531 1 97.88 401 ASN A C 1
ATOM 3145 O O . ASN A 1 401 ? 9.867 -33.969 -27.5 1 97.88 401 ASN A O 1
ATOM 3149 N N . VAL A 1 402 ? 7.906 -34.031 -26.422 1 97.5 402 VAL A N 1
ATOM 3150 C CA . VAL A 1 402 ? 8.539 -34.031 -25.094 1 97.5 402 VAL A CA 1
ATOM 3151 C C . VAL A 1 402 ? 9.391 -35.281 -24.922 1 97.5 402 VAL A C 1
ATOM 3153 O O . VAL A 1 402 ? 10.516 -35.219 -24.422 1 97.5 402 VAL A O 1
ATOM 3156 N N . ASP A 1 403 ? 8.852 -36.438 -25.312 1 96.75 403 ASP A N 1
ATOM 3157 C CA . ASP A 1 403 ? 9.578 -37.688 -25.203 1 96.75 403 ASP A CA 1
ATOM 3158 C C . ASP A 1 403 ? 10.828 -37.688 -26.094 1 96.75 403 ASP A C 1
ATOM 3160 O O . ASP A 1 403 ? 11.875 -38.219 -25.703 1 96.75 403 ASP A O 1
ATOM 3164 N N . ILE A 1 404 ? 10.672 -37.156 -27.297 1 98.06 404 ILE A N 1
ATOM 3165 C CA . ILE A 1 404 ? 11.812 -37.031 -28.203 1 98.06 404 ILE A CA 1
ATOM 3166 C C . ILE A 1 404 ? 12.891 -36.188 -27.547 1 98.06 404 ILE A C 1
ATOM 3168 O O . ILE A 1 404 ? 14.07 -36.531 -27.531 1 98.06 404 ILE A O 1
ATOM 3172 N N . ALA A 1 405 ? 12.523 -35.031 -27 1 98.19 405 ALA A N 1
ATOM 3173 C CA . ALA A 1 405 ? 13.484 -34.156 -26.328 1 98.19 405 ALA A CA 1
ATOM 3174 C C . ALA A 1 405 ? 14.148 -34.906 -25.156 1 98.19 405 ALA A C 1
ATOM 3176 O O . ALA A 1 405 ? 15.375 -34.875 -25.016 1 98.19 405 ALA A O 1
ATOM 3177 N N . MET A 1 406 ? 13.352 -35.594 -24.344 1 97.12 406 MET A N 1
ATOM 3178 C CA . MET A 1 406 ? 13.852 -36.281 -23.141 1 97.12 406 MET A CA 1
ATOM 3179 C C . MET A 1 406 ? 14.75 -37.469 -23.516 1 97.12 406 MET A C 1
ATOM 3181 O O . MET A 1 406 ? 15.547 -37.906 -22.703 1 97.12 406 MET A O 1
ATOM 3185 N N . SER A 1 407 ? 14.648 -37.969 -24.734 1 97.19 407 SER A N 1
ATOM 3186 C CA . SER A 1 407 ? 15.484 -39.062 -25.188 1 97.19 407 SER A CA 1
ATOM 3187 C C . SER A 1 407 ? 16.953 -38.688 -25.188 1 97.19 407 SER A C 1
ATOM 3189 O O . SER A 1 407 ? 17.844 -39.531 -25.141 1 97.19 407 SER A O 1
ATOM 3191 N N . VAL A 1 408 ? 17.203 -37.375 -25.234 1 97.94 408 VAL A N 1
ATOM 3192 C CA . VAL A 1 408 ? 18.562 -36.875 -25.203 1 97.94 408 VAL A CA 1
ATOM 3193 C C . VAL A 1 408 ? 19.25 -37.281 -23.906 1 97.94 408 VAL A C 1
ATOM 3195 O O . VAL A 1 408 ? 20.469 -37.438 -23.859 1 97.94 408 VAL A O 1
ATOM 3198 N N . LEU A 1 409 ? 18.531 -37.5 -22.875 1 98.19 409 LEU A N 1
ATOM 3199 C CA . LEU A 1 409 ? 19.062 -37.938 -21.578 1 98.19 409 LEU A CA 1
ATOM 3200 C C . LEU A 1 409 ? 19.812 -39.281 -21.719 1 98.19 409 LEU A C 1
ATOM 3202 O O . LEU A 1 409 ? 20.703 -39.562 -20.922 1 98.19 409 LEU A O 1
ATOM 3206 N N . LYS A 1 410 ? 19.469 -40.062 -22.688 1 96.31 410 LYS A N 1
ATOM 3207 C CA . LYS A 1 410 ? 20.094 -41.375 -22.891 1 96.31 410 LYS A CA 1
ATOM 3208 C C . LYS A 1 410 ? 21.375 -41.25 -23.688 1 96.31 410 LYS A C 1
ATOM 3210 O O . LYS A 1 410 ? 22.172 -42.188 -23.75 1 96.31 410 LYS A O 1
ATOM 3215 N N . GLN A 1 411 ? 21.578 -40.094 -24.219 1 96.5 411 GLN A N 1
ATOM 3216 C CA . GLN A 1 411 ? 22.766 -39.875 -25.047 1 96.5 411 GLN A CA 1
ATOM 3217 C C . GLN A 1 411 ? 23.984 -39.594 -24.172 1 96.5 411 GLN A C 1
ATOM 3219 O O . GLN A 1 411 ? 23.938 -38.781 -23.266 1 96.5 411 GLN A O 1
ATOM 3224 N N . LYS A 1 412 ? 25.109 -40.344 -24.438 1 94.81 412 LYS A N 1
ATOM 3225 C CA . LYS A 1 412 ? 26.422 -40.125 -23.844 1 94.81 412 LYS A CA 1
ATOM 3226 C C . LYS A 1 412 ? 26.344 -40.094 -22.312 1 94.81 412 LYS A C 1
ATOM 3228 O O . LYS A 1 412 ? 27.047 -39.312 -21.656 1 94.81 412 LYS A O 1
ATOM 3233 N N . GLY A 1 413 ? 25.297 -40.781 -21.703 1 95.44 413 GLY A N 1
ATOM 3234 C CA . GLY A 1 413 ? 25.188 -40.938 -20.266 1 95.44 413 GLY A CA 1
ATOM 3235 C C . GLY A 1 413 ? 24.719 -39.656 -19.562 1 95.44 413 GLY A C 1
ATOM 3236 O O . GLY A 1 413 ? 24.938 -39.5 -18.359 1 95.44 413 GLY A O 1
ATOM 3237 N N . LEU A 1 414 ? 24.141 -38.719 -20.281 1 97.94 414 LEU A N 1
ATOM 3238 C CA . LEU A 1 414 ? 23.734 -37.438 -19.703 1 97.94 414 LEU A CA 1
ATOM 3239 C C . LEU A 1 414 ? 22.781 -37.656 -18.531 1 97.94 414 LEU A C 1
ATOM 3241 O O . LEU A 1 414 ? 22.953 -37.031 -17.484 1 97.94 414 LEU A O 1
ATOM 3245 N N . GLY A 1 415 ? 21.766 -38.5 -18.703 1 98.19 415 GLY A N 1
ATOM 3246 C CA . GLY A 1 415 ? 20.812 -38.781 -17.641 1 98.19 415 GLY A CA 1
ATOM 3247 C C . GLY A 1 415 ? 21.469 -39.344 -16.391 1 98.19 415 GLY A C 1
ATOM 3248 O O . GLY A 1 415 ? 21.141 -38.906 -15.273 1 98.19 415 GLY A O 1
ATOM 3249 N N . LYS A 1 416 ? 22.328 -40.312 -16.578 1 98 416 LYS A N 1
ATOM 3250 C CA . LYS A 1 416 ? 23.047 -40.875 -15.438 1 98 416 LYS A CA 1
ATOM 3251 C C . LYS A 1 416 ? 23.906 -39.812 -14.758 1 98 416 LYS A C 1
ATOM 3253 O O . LYS A 1 416 ? 23.984 -39.75 -13.531 1 98 416 LYS A O 1
ATOM 3258 N N . TRP A 1 417 ? 24.578 -39 -15.586 1 98.12 417 TRP A N 1
ATOM 3259 C CA . TRP A 1 417 ? 25.391 -37.938 -15.039 1 98.12 417 TRP A CA 1
ATOM 3260 C C . TRP A 1 417 ? 24.562 -37 -14.164 1 98.12 417 TRP A C 1
ATOM 3262 O O . TRP A 1 417 ? 24.984 -36.625 -13.062 1 98.12 417 TRP A O 1
ATOM 3272 N N . ILE A 1 418 ? 23.406 -36.562 -14.633 1 98.69 418 ILE A N 1
ATOM 3273 C CA . ILE A 1 418 ? 22.5 -35.688 -13.898 1 98.69 418 ILE A CA 1
ATOM 3274 C C . ILE A 1 418 ? 22.062 -36.375 -12.602 1 98.69 418 ILE A C 1
ATOM 3276 O O . ILE A 1 418 ? 22.156 -35.781 -11.523 1 98.69 418 ILE A O 1
ATOM 3280 N N . ALA A 1 419 ? 21.578 -37.594 -12.672 1 98.69 419 ALA A N 1
ATOM 3281 C CA . ALA A 1 419 ? 21.062 -38.312 -11.516 1 98.69 419 ALA A CA 1
ATOM 3282 C C . ALA A 1 419 ? 22.125 -38.5 -10.453 1 98.69 419 ALA A C 1
ATOM 3284 O O . ALA A 1 419 ? 21.875 -38.312 -9.258 1 98.69 419 ALA A O 1
ATOM 3285 N N . ASP A 1 420 ? 23.344 -38.938 -10.906 1 98.25 420 ASP A N 1
ATOM 3286 C CA . ASP A 1 420 ? 24.438 -39.125 -9.969 1 98.25 420 ASP A CA 1
ATOM 3287 C C . ASP A 1 420 ? 24.812 -37.812 -9.289 1 98.25 420 ASP A C 1
ATOM 3289 O O . ASP A 1 420 ? 25.094 -37.781 -8.086 1 98.25 420 ASP A O 1
ATOM 3293 N N . ARG A 1 421 ? 24.828 -36.812 -10.062 1 97.75 421 ARG A N 1
ATOM 3294 C CA . ARG A 1 421 ? 25.156 -35.5 -9.523 1 97.75 421 ARG A CA 1
ATOM 3295 C C . ARG A 1 421 ? 24.125 -35.062 -8.492 1 97.75 421 ARG A C 1
ATOM 3297 O O . ARG A 1 421 ? 24.484 -34.5 -7.457 1 97.75 421 ARG A O 1
ATOM 3304 N N . LEU A 1 422 ? 22.844 -35.25 -8.766 1 98.5 422 LEU A N 1
ATOM 3305 C CA . LEU A 1 422 ? 21.766 -34.906 -7.832 1 98.5 422 LEU A CA 1
ATOM 3306 C C . LEU A 1 422 ? 21.906 -35.688 -6.531 1 98.5 422 LEU A C 1
ATOM 3308 O O . LEU A 1 422 ? 21.656 -35.156 -5.449 1 98.5 422 LEU A O 1
ATOM 3312 N N . LEU A 1 423 ? 22.266 -36.969 -6.629 1 98.25 423 LEU A N 1
ATOM 3313 C CA . LEU A 1 423 ? 22.5 -37.75 -5.43 1 98.25 423 LEU A CA 1
ATOM 3314 C C . LEU A 1 423 ? 23.688 -37.188 -4.641 1 98.25 423 LEU A C 1
ATOM 3316 O O . LEU A 1 423 ? 23.672 -37.188 -3.408 1 98.25 423 LEU A O 1
ATOM 3320 N N . ASN A 1 424 ? 24.75 -36.812 -5.395 1 97.5 424 ASN A N 1
ATOM 3321 C CA . ASN A 1 424 ? 25.906 -36.219 -4.738 1 97.5 424 ASN A CA 1
ATOM 3322 C C . ASN A 1 424 ? 25.531 -34.938 -4.008 1 97.5 424 ASN A C 1
ATOM 3324 O O . ASN A 1 424 ? 26 -34.688 -2.895 1 97.5 424 ASN A O 1
ATOM 3328 N N . ILE A 1 425 ? 24.734 -34.094 -4.602 1 97.69 425 ILE A N 1
ATOM 3329 C CA . ILE A 1 425 ? 24.266 -32.844 -3.973 1 97.69 425 ILE A CA 1
ATOM 3330 C C . ILE A 1 425 ? 23.422 -33.188 -2.748 1 97.69 425 ILE A C 1
ATOM 3332 O O . ILE A 1 425 ? 23.578 -32.594 -1.686 1 97.69 425 ILE A O 1
ATOM 3336 N N . ALA A 1 426 ? 22.484 -34.156 -2.865 1 97.69 426 ALA A N 1
ATOM 3337 C CA . ALA A 1 426 ? 21.625 -34.594 -1.761 1 97.69 426 ALA A CA 1
ATOM 3338 C C . ALA A 1 426 ? 22.469 -35.031 -0.562 1 97.69 426 ALA A C 1
ATOM 3340 O O . ALA A 1 426 ? 22.078 -34.812 0.587 1 97.69 426 ALA A O 1
ATOM 3341 N N . ALA A 1 427 ? 23.578 -35.625 -0.87 1 96.31 427 ALA A N 1
ATOM 3342 C CA . ALA A 1 427 ? 24.453 -36.156 0.171 1 96.31 427 ALA A CA 1
ATOM 3343 C C . ALA A 1 427 ? 25.094 -35.031 0.98 1 96.31 427 ALA A C 1
ATOM 3345 O O . ALA A 1 427 ? 25.562 -35.25 2.098 1 96.31 427 ALA A O 1
ATOM 3346 N N . THR A 1 428 ? 25.078 -33.875 0.436 1 93.31 428 THR A N 1
ATOM 3347 C CA . THR A 1 428 ? 25.672 -32.75 1.129 1 93.31 428 THR A CA 1
ATOM 3348 C C . THR A 1 428 ? 24.703 -32.156 2.148 1 93.31 428 THR A C 1
ATOM 3350 O O . THR A 1 428 ? 25.094 -31.375 3.021 1 93.31 428 THR A O 1
ATOM 3353 N N . LEU A 1 429 ? 23.422 -32.438 2.055 1 93.56 429 LEU A N 1
ATOM 3354 C CA . LEU A 1 429 ? 22.406 -31.922 2.955 1 93.56 429 LEU A CA 1
ATOM 3355 C C . LEU A 1 429 ? 22.609 -32.438 4.375 1 93.56 429 LEU A C 1
ATOM 3357 O O . LEU A 1 429 ? 22.656 -33.625 4.605 1 93.56 429 LEU A O 1
ATOM 3361 N N . PRO A 1 430 ? 22.797 -31.5 5.238 1 89.06 430 PRO A N 1
ATOM 3362 C CA . PRO A 1 430 ? 23 -31.969 6.613 1 89.06 430 PRO A CA 1
ATOM 3363 C C . PRO A 1 430 ? 21.75 -32.656 7.188 1 89.06 430 PRO A C 1
ATOM 3365 O O . PRO A 1 430 ? 20.625 -32.188 6.953 1 89.06 430 PRO A O 1
ATOM 3368 N N . GLN A 1 431 ? 21.953 -33.688 7.824 1 84.06 431 GLN A N 1
ATOM 3369 C CA . GLN A 1 431 ? 20.828 -34.406 8.453 1 84.06 431 GLN A CA 1
ATOM 3370 C C . GLN A 1 431 ? 20.438 -33.75 9.766 1 84.06 431 GLN A C 1
ATOM 3372 O O . GLN A 1 431 ? 19.281 -33.781 10.164 1 84.06 431 GLN A O 1
ATOM 3377 N N . ASN A 1 432 ? 21.422 -33.25 10.375 1 87.12 432 ASN A N 1
ATOM 3378 C CA . ASN A 1 432 ? 21.203 -32.5 11.617 1 87.12 432 ASN A CA 1
ATOM 3379 C C . ASN A 1 432 ? 22.141 -31.297 11.727 1 87.12 432 ASN A C 1
ATOM 3381 O O . ASN A 1 432 ? 23.234 -31.312 11.164 1 87.12 432 ASN A O 1
ATOM 3385 N N . LEU A 1 433 ? 21.562 -30.297 12.219 1 91.75 433 LEU A N 1
ATOM 3386 C CA . LEU A 1 433 ? 22.344 -29.109 12.539 1 91.75 433 LEU A CA 1
ATOM 3387 C C . LEU A 1 433 ? 22.234 -28.766 14.023 1 91.75 433 LEU A C 1
ATOM 3389 O O . LEU A 1 433 ? 21.156 -28.938 14.625 1 91.75 433 LEU A O 1
ATOM 3393 N N . LYS A 1 434 ? 23.344 -28.453 14.547 1 91.94 434 LYS A N 1
ATOM 3394 C CA . LYS A 1 434 ? 23.281 -27.922 15.898 1 91.94 434 LYS A CA 1
ATOM 3395 C C . LYS A 1 434 ? 22.703 -26.5 15.906 1 91.94 434 LYS A C 1
ATOM 3397 O O . LYS A 1 434 ? 23.344 -25.562 15.414 1 91.94 434 LYS A O 1
ATOM 3402 N N . LEU A 1 435 ? 21.531 -26.359 16.406 1 95.5 435 LEU A N 1
ATOM 3403 C CA . LEU A 1 435 ? 20.828 -25.094 16.453 1 95.5 435 LEU A CA 1
ATOM 3404 C C . LEU A 1 435 ? 20.641 -24.625 17.891 1 95.5 435 LEU A C 1
ATOM 3406 O O . LEU A 1 435 ? 20.859 -25.391 18.828 1 95.5 435 LEU A O 1
ATOM 3410 N N . THR A 1 436 ? 20.25 -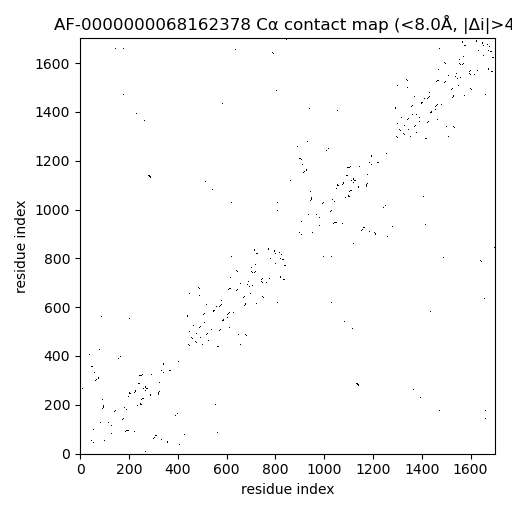23.406 18.062 1 94.5 436 THR A N 1
ATOM 3411 C CA . THR A 1 436 ? 20.062 -22.828 19.391 1 94.5 436 THR A CA 1
ATOM 3412 C C . THR A 1 436 ? 18.641 -23.125 19.891 1 94.5 436 THR A C 1
ATOM 3414 O O . THR A 1 436 ? 18.328 -22.859 21.062 1 94.5 436 THR A O 1
ATOM 3417 N N . ILE A 1 437 ? 17.812 -23.688 19.031 1 95.38 437 ILE A N 1
ATOM 3418 C CA . ILE A 1 437 ? 16.438 -24.031 19.422 1 95.38 437 ILE A CA 1
ATOM 3419 C C . ILE A 1 437 ? 16.172 -25.5 19.094 1 95.38 437 ILE A C 1
ATOM 3421 O O . ILE A 1 437 ? 16.766 -26.062 18.188 1 95.38 437 ILE A O 1
ATOM 3425 N N . PRO A 1 438 ? 15.273 -26.156 19.891 1 95.44 438 PRO A N 1
ATOM 3426 C CA . PRO A 1 438 ? 14.883 -27.5 19.516 1 95.44 438 PRO A CA 1
ATOM 3427 C C . PRO A 1 438 ? 14.148 -27.547 18.172 1 95.44 438 PRO A C 1
ATOM 3429 O O . PRO A 1 438 ? 13.445 -26.594 17.828 1 95.44 438 PRO A O 1
ATOM 3432 N N . ASP A 1 439 ? 14.289 -28.641 17.453 1 95 439 ASP A N 1
ATOM 3433 C CA . ASP A 1 439 ? 13.688 -28.734 16.125 1 95 439 ASP A CA 1
ATOM 3434 C C . ASP A 1 439 ? 12.406 -29.562 16.172 1 95 439 ASP A C 1
ATOM 3436 O O . ASP A 1 439 ? 11.844 -29.875 15.117 1 95 439 ASP A O 1
ATOM 3440 N N . ASP A 1 440 ? 11.93 -29.906 17.344 1 95.25 440 ASP A N 1
ATOM 3441 C CA . ASP A 1 440 ? 10.773 -30.797 17.422 1 95.25 440 ASP A CA 1
ATOM 3442 C C . ASP A 1 440 ? 9.75 -30.297 18.438 1 95.25 440 ASP A C 1
ATOM 3444 O O . ASP A 1 440 ? 8.844 -31.031 18.828 1 95.25 440 ASP A O 1
ATOM 3448 N N . ILE A 1 441 ? 9.906 -29.062 18.844 1 95.94 441 ILE A N 1
ATOM 3449 C CA . ILE A 1 441 ? 9.016 -28.516 19.859 1 95.94 441 ILE A CA 1
ATOM 3450 C C . ILE A 1 441 ? 8.453 -27.172 19.375 1 95.94 441 ILE A C 1
ATOM 3452 O O . ILE A 1 441 ? 9.211 -26.312 18.906 1 95.94 441 ILE A O 1
ATOM 3456 N N . ASP A 1 442 ? 7.168 -27.062 19.453 1 97.25 442 ASP A N 1
ATOM 3457 C CA . ASP A 1 442 ? 6.508 -25.781 19.266 1 97.25 442 ASP A CA 1
ATOM 3458 C C . ASP A 1 442 ? 6.285 -25.078 20.609 1 97.25 442 ASP A C 1
ATOM 3460 O O . ASP A 1 442 ? 5.367 -25.422 21.344 1 97.25 442 ASP A O 1
ATOM 3464 N N . PRO A 1 443 ? 7.055 -24.078 20.875 1 97.5 443 PRO A N 1
ATOM 3465 C CA . PRO A 1 443 ? 6.941 -23.469 22.203 1 97.5 443 PRO A CA 1
ATOM 3466 C C . PRO A 1 443 ? 5.652 -22.656 22.375 1 97.5 443 PRO A C 1
ATOM 3468 O O . PRO A 1 443 ? 5.258 -22.344 23.5 1 97.5 443 PRO A O 1
ATOM 3471 N N . PHE A 1 444 ? 4.977 -22.359 21.328 1 98.06 444 PHE A N 1
ATOM 3472 C CA . PHE A 1 444 ? 3.811 -21.484 21.375 1 98.06 444 PHE A CA 1
ATOM 3473 C C . PHE A 1 444 ? 2.564 -22.266 21.781 1 98.06 444 PHE A C 1
ATOM 3475 O O . PHE A 1 444 ? 1.509 -21.672 22.016 1 98.06 444 PHE A O 1
ATOM 3482 N N . THR A 1 445 ? 2.701 -23.594 21.891 1 97.69 445 THR A N 1
ATOM 3483 C CA . THR A 1 445 ? 1.591 -24.422 22.344 1 97.69 445 THR A CA 1
ATOM 3484 C C . THR A 1 445 ? 1.597 -24.562 23.859 1 97.69 445 THR A C 1
ATOM 3486 O O . THR A 1 445 ? 0.759 -25.266 24.422 1 97.69 445 THR A O 1
ATOM 3489 N N . ASP A 1 446 ? 2.559 -23.922 24.5 1 98.25 446 ASP A N 1
ATOM 3490 C CA . ASP A 1 446 ? 2.652 -23.969 25.953 1 98.25 446 ASP A CA 1
ATOM 3491 C C . ASP A 1 446 ? 1.34 -23.547 26.594 1 98.25 446 ASP A C 1
ATOM 3493 O O . ASP A 1 446 ? 0.734 -22.547 26.188 1 98.25 446 ASP A O 1
ATOM 3497 N N . GLU A 1 447 ? 0.927 -24.172 27.688 1 98 447 GLU A N 1
ATOM 3498 C CA . GLU A 1 447 ? -0.349 -23.953 28.375 1 98 447 GLU A CA 1
ATOM 3499 C C . GLU A 1 447 ? -0.411 -22.578 29 1 98 447 GLU A C 1
ATOM 3501 O O . GLU A 1 447 ? -1.495 -22.016 29.172 1 98 447 GLU A O 1
ATOM 3506 N N . ARG A 1 448 ? 0.669 -22.031 29.344 1 97.56 448 ARG A N 1
ATOM 3507 C CA . ARG A 1 448 ? 0.731 -20.719 29.984 1 97.56 448 ARG A CA 1
ATOM 3508 C C . ARG A 1 448 ? 0.283 -19.625 29.016 1 97.56 448 ARG A C 1
ATOM 3510 O O . ARG A 1 448 ? 0.012 -18.484 29.438 1 97.56 448 ARG A O 1
ATOM 3517 N N . LEU A 1 449 ? 0.181 -19.859 27.656 1 98.62 449 LEU A N 1
ATOM 3518 C CA . LEU A 1 449 ? -0.238 -18.875 26.656 1 98.62 449 LEU A CA 1
ATOM 3519 C C . LEU A 1 449 ? -1.727 -19 26.344 1 98.62 449 LEU A C 1
ATOM 3521 O O . LEU A 1 449 ? -2.271 -18.25 25.547 1 98.62 449 LEU A O 1
ATOM 3525 N N . ARG A 1 450 ? -2.439 -19.891 26.984 1 98.38 450 ARG A N 1
ATOM 3526 C CA . ARG A 1 450 ? -3.877 -20.047 26.797 1 98.38 450 ARG A CA 1
ATOM 3527 C C . ARG A 1 450 ? -4.656 -19.031 27.609 1 98.38 450 ARG A C 1
ATOM 3529 O O . ARG A 1 450 ? -4.27 -18.703 28.734 1 98.38 450 ARG A O 1
ATOM 3536 N N . VAL A 1 451 ? -5.746 -18.625 27.062 1 98.5 451 VAL A N 1
ATOM 3537 C CA . VAL A 1 451 ? -6.566 -17.594 27.688 1 98.5 451 VAL A CA 1
ATOM 3538 C C . VAL A 1 451 ? -6.91 -17.984 29.125 1 98.5 451 VAL A C 1
ATOM 3540 O O . VAL A 1 451 ? -6.809 -17.172 30.047 1 98.5 451 VAL A O 1
ATOM 3543 N N . GLU A 1 452 ? -7.234 -19.25 29.391 1 97.25 452 GLU A N 1
ATOM 3544 C CA . GLU A 1 452 ? -7.715 -19.734 30.672 1 97.25 452 GLU A CA 1
ATOM 3545 C C . GLU A 1 452 ? -6.598 -19.75 31.719 1 97.25 452 GLU A C 1
ATOM 3547 O O . GLU A 1 452 ? -6.863 -19.781 32.938 1 97.25 452 GLU A O 1
ATOM 3552 N N . ASN A 1 453 ? -5.352 -19.688 31.25 1 98.38 453 ASN A N 1
ATOM 3553 C CA . ASN A 1 453 ? -4.223 -19.844 32.156 1 98.38 453 ASN A CA 1
ATOM 3554 C C . ASN A 1 453 ? -3.434 -18.547 32.312 1 98.38 453 ASN A C 1
ATOM 3556 O O . ASN A 1 453 ? -2.391 -18.531 32.969 1 98.38 453 ASN A O 1
ATOM 3560 N N . LEU A 1 454 ? -3.9 -17.453 31.719 1 98.5 454 LEU A N 1
ATOM 3561 C CA . LEU A 1 454 ? -3.195 -16.188 31.828 1 98.5 454 LEU A CA 1
ATOM 3562 C C . LEU A 1 454 ? -3.172 -15.711 33.281 1 98.5 454 LEU A C 1
ATOM 3564 O O . LEU A 1 454 ? -4.191 -15.758 33.969 1 98.5 454 LEU A O 1
ATOM 3568 N N . PRO A 1 455 ? -2.027 -15.273 33.75 1 97.94 455 PRO A N 1
ATOM 3569 C CA . PRO A 1 455 ? -2.014 -14.727 35.125 1 97.94 455 PRO A CA 1
ATOM 3570 C C . PRO A 1 455 ? -2.82 -13.438 35.25 1 97.94 455 PRO A C 1
ATOM 3572 O O . PRO A 1 455 ? -2.639 -12.508 34.438 1 97.94 455 PRO A O 1
ATOM 3575 N N . LYS A 1 456 ? -3.65 -13.359 36.188 1 96.44 456 LYS A N 1
ATOM 3576 C CA . LYS A 1 456 ? -4.516 -12.195 36.406 1 96.44 456 LYS A CA 1
ATOM 3577 C C . LYS A 1 456 ? -3.803 -11.125 37.219 1 96.44 456 LYS A C 1
ATOM 3579 O O . LYS A 1 456 ? -4.137 -9.938 37.094 1 96.44 456 LYS A O 1
ATOM 3584 N N . ASP A 1 457 ? -2.822 -11.57 38 1 96.44 457 ASP A N 1
ATOM 3585 C CA . ASP A 1 457 ? -2.008 -10.648 38.812 1 96.44 457 ASP A CA 1
ATOM 3586 C C . ASP A 1 457 ? -0.646 -10.422 38.156 1 96.44 457 ASP A C 1
ATOM 3588 O O . ASP A 1 457 ? -0.239 -11.188 37.281 1 96.44 457 ASP A O 1
ATOM 3592 N N . THR A 1 458 ? -0.013 -9.328 38.562 1 97.56 458 THR A N 1
ATOM 3593 C CA . THR A 1 458 ? 1.344 -9.062 38.094 1 97.56 458 THR A CA 1
ATOM 3594 C C . THR A 1 458 ? 2.281 -10.203 38.5 1 97.56 458 THR A C 1
ATOM 3596 O O . THR A 1 458 ? 2.256 -10.672 39.625 1 97.56 458 THR A O 1
ATOM 3599 N N . VAL A 1 459 ? 3.045 -10.656 37.531 1 97.38 459 VAL A N 1
ATOM 3600 C CA . VAL A 1 459 ? 4.027 -11.711 37.781 1 97.38 459 VAL A CA 1
ATOM 3601 C C . VAL A 1 459 ? 5.434 -11.117 37.781 1 97.38 459 VAL A C 1
ATOM 3603 O O . VAL A 1 459 ? 5.797 -10.391 36.844 1 97.38 459 VAL A O 1
ATOM 3606 N N . ASN A 1 460 ? 6.188 -11.367 38.75 1 97.31 460 ASN A N 1
ATOM 3607 C CA . ASN A 1 460 ? 7.598 -10.992 38.812 1 97.31 460 ASN A CA 1
ATOM 3608 C C . ASN A 1 460 ? 8.508 -12.172 38.469 1 97.31 460 ASN A C 1
ATOM 3610 O O . ASN A 1 460 ? 8.352 -13.258 39.031 1 97.31 460 ASN A O 1
ATOM 3614 N N . LEU A 1 461 ? 9.297 -11.93 37.531 1 95.12 461 LEU A N 1
ATOM 3615 C CA . LEU A 1 461 ? 10.102 -13.016 36.969 1 95.12 461 LEU A CA 1
ATOM 3616 C C . LEU A 1 461 ? 11.578 -12.641 36.938 1 95.12 461 LEU A C 1
ATOM 3618 O O . LEU A 1 461 ? 11.922 -11.469 36.812 1 95.12 461 LEU A O 1
ATOM 3622 N N . THR A 1 462 ? 12.445 -13.633 37.125 1 95.62 462 THR A N 1
ATOM 3623 C CA . THR A 1 462 ? 13.867 -13.508 36.844 1 95.62 462 THR A CA 1
ATOM 3624 C C . THR A 1 462 ? 14.234 -14.273 35.562 1 95.62 462 THR A C 1
ATOM 3626 O O . THR A 1 462 ? 13.977 -15.477 35.469 1 95.62 462 THR A O 1
ATOM 3629 N N . VAL A 1 463 ? 14.688 -13.555 34.656 1 95.56 463 VAL A N 1
ATOM 3630 C CA . VAL A 1 463 ? 15.039 -14.172 33.375 1 95.56 463 VAL A CA 1
ATOM 3631 C C . VAL A 1 463 ? 16.547 -14.102 33.188 1 95.56 463 VAL A C 1
ATOM 3633 O O . VAL A 1 463 ? 17.188 -13.109 33.531 1 95.56 463 VAL A O 1
ATOM 3636 N N . LYS A 1 464 ? 17.109 -15.094 32.656 1 94.62 464 LYS A N 1
ATOM 3637 C CA . LYS A 1 464 ? 18.531 -15.172 32.344 1 94.62 464 LYS A CA 1
ATOM 3638 C C . LYS A 1 464 ? 18.781 -14.914 30.859 1 94.62 464 LYS A C 1
ATOM 3640 O O . LYS A 1 464 ? 18.188 -15.555 30 1 94.62 464 LYS A O 1
ATOM 3645 N N . HIS A 1 465 ? 19.641 -13.945 30.625 1 95.06 465 HIS A N 1
ATOM 3646 C CA . HIS A 1 465 ? 20.031 -13.68 29.25 1 95.06 465 HIS A CA 1
ATOM 3647 C C . HIS A 1 465 ? 20.828 -14.852 28.672 1 95.06 465 HIS A C 1
ATOM 3649 O O . HIS A 1 465 ? 21.875 -15.219 29.188 1 95.06 465 HIS A O 1
ATOM 3655 N N . PRO A 1 466 ? 20.359 -15.359 27.578 1 93.31 466 PRO A N 1
ATOM 3656 C CA . PRO A 1 466 ? 20.969 -16.594 27.094 1 93.31 466 PRO A CA 1
ATOM 3657 C C . PRO A 1 466 ? 22.406 -16.406 26.641 1 93.31 466 PRO A C 1
ATOM 3659 O O . PRO A 1 466 ? 23.219 -17.344 26.703 1 93.31 466 PRO A O 1
ATOM 3662 N N . PHE A 1 467 ? 22.781 -15.289 26.203 1 92 467 PHE A N 1
ATOM 3663 C CA . PHE A 1 467 ? 24.109 -15.031 25.641 1 92 467 PHE A CA 1
ATOM 3664 C C . PHE A 1 467 ? 25.062 -14.523 26.719 1 92 467 PHE A C 1
ATOM 3666 O O . PHE A 1 467 ? 26.188 -15.016 26.844 1 92 467 PHE A O 1
ATOM 3673 N N . THR A 1 468 ? 24.641 -13.586 27.547 1 94.25 468 THR A N 1
ATOM 3674 C CA . THR A 1 468 ? 25.531 -12.977 28.531 1 94.25 468 THR A CA 1
ATOM 3675 C C . THR A 1 468 ? 25.438 -13.695 29.859 1 94.25 468 THR A C 1
ATOM 3677 O O . THR A 1 468 ? 26.328 -13.555 30.703 1 94.25 468 THR A O 1
ATOM 3680 N N . GLY A 1 469 ? 24.391 -14.414 30.094 1 93.75 469 GLY A N 1
ATOM 3681 C CA . GLY A 1 469 ? 24.188 -15.117 31.359 1 93.75 469 GLY A CA 1
ATOM 3682 C C . GLY A 1 469 ? 23.719 -14.211 32.469 1 93.75 469 GLY A C 1
ATOM 3683 O O . GLY A 1 469 ? 23.469 -14.672 33.594 1 93.75 469 GLY A O 1
ATOM 3684 N N . LYS A 1 470 ? 23.5 -13.016 32.156 1 95.38 470 LYS A N 1
ATOM 3685 C CA . LYS A 1 470 ? 23.109 -12.047 33.188 1 95.38 470 LYS A CA 1
ATOM 3686 C C . LYS A 1 470 ? 21.625 -12.188 33.531 1 95.38 470 LYS A C 1
ATOM 3688 O O . LYS A 1 470 ? 20.797 -12.406 32.656 1 95.38 470 LYS A O 1
ATOM 3693 N N . ASP A 1 471 ? 21.344 -12.117 34.781 1 95.25 471 ASP A N 1
ATOM 3694 C CA . ASP A 1 471 ? 19.969 -12.156 35.281 1 95.25 471 ASP A CA 1
ATOM 3695 C C . ASP A 1 471 ? 19.328 -10.773 35.219 1 95.25 471 ASP A C 1
ATOM 3697 O O . ASP A 1 471 ? 20 -9.766 35.5 1 95.25 471 ASP A O 1
ATOM 3701 N N . SER A 1 472 ? 18.141 -10.758 34.812 1 94.31 472 SER A N 1
ATOM 3702 C CA . SER A 1 472 ? 17.344 -9.539 34.844 1 94.31 472 SER A CA 1
ATOM 3703 C C . SER A 1 472 ? 15.969 -9.812 35.469 1 94.31 472 SER A C 1
ATOM 3705 O O . SER A 1 472 ? 15.367 -10.859 35.219 1 94.31 472 SER A O 1
ATOM 3707 N N . ASN A 1 473 ? 15.555 -8.93 36.344 1 95.38 473 ASN A N 1
ATOM 3708 C CA . ASN A 1 473 ? 14.219 -9 36.938 1 95.38 473 ASN A CA 1
ATOM 3709 C C . ASN A 1 473 ? 13.211 -8.195 36.125 1 95.38 473 ASN A C 1
ATOM 3711 O O . ASN A 1 473 ? 13.453 -7.031 35.812 1 95.38 473 ASN A O 1
ATOM 3715 N N . ILE A 1 474 ? 12.156 -8.875 35.75 1 95.12 474 ILE A N 1
ATOM 3716 C CA . ILE A 1 474 ? 11.117 -8.188 35 1 95.12 474 ILE A CA 1
ATOM 3717 C C . ILE A 1 474 ? 9.758 -8.398 35.656 1 95.12 474 ILE A C 1
ATOM 3719 O O . ILE A 1 474 ? 9.594 -9.32 36.469 1 95.12 474 ILE A O 1
ATOM 3723 N N . SER A 1 475 ? 8.867 -7.508 35.406 1 97.19 475 SER A N 1
ATOM 3724 C CA . SER A 1 475 ? 7.473 -7.617 35.812 1 97.19 475 SER A CA 1
ATOM 3725 C C . SER A 1 475 ? 6.539 -7.637 34.625 1 97.19 475 SER A C 1
ATOM 3727 O O . SER A 1 475 ? 6.742 -6.895 33.656 1 97.19 475 SER A O 1
ATOM 3729 N N . VAL A 1 476 ? 5.555 -8.523 34.625 1 98.19 476 VAL A N 1
ATOM 3730 C CA . VAL A 1 476 ? 4.562 -8.633 33.562 1 98.19 476 VAL A CA 1
ATOM 3731 C C . VAL A 1 476 ? 3.16 -8.461 34.156 1 98.19 476 VAL A C 1
ATOM 3733 O O . VAL A 1 476 ? 2.771 -9.18 35.094 1 98.19 476 VAL A O 1
ATOM 3736 N N . SER A 1 477 ? 2.414 -7.48 33.656 1 98.25 477 SER A N 1
ATOM 3737 C CA . SER A 1 477 ? 1.041 -7.207 34.062 1 98.25 477 SER A CA 1
ATOM 3738 C C . SER A 1 477 ? 0.081 -7.289 32.875 1 98.25 477 SER A C 1
ATOM 3740 O O . SER A 1 477 ? -0.231 -6.273 32.25 1 98.25 477 SER A O 1
ATOM 3742 N N . LEU A 1 478 ? -0.507 -8.445 32.719 1 98.5 478 LEU A N 1
ATOM 3743 C CA . LEU A 1 478 ? -1.417 -8.664 31.609 1 98.5 478 LEU A CA 1
ATOM 3744 C C . LEU A 1 478 ? -2.781 -8.039 31.891 1 98.5 478 LEU A C 1
ATOM 3746 O O . LEU A 1 478 ? -3.566 -7.812 30.969 1 98.5 478 LEU A O 1
ATOM 3750 N N . PHE A 1 479 ? -3.127 -7.801 33.125 1 98.31 479 PHE A N 1
ATOM 3751 C CA . PHE A 1 479 ? -4.359 -7.16 33.562 1 98.31 479 PHE A CA 1
ATOM 3752 C C . PHE A 1 479 ? -4.055 -6.023 34.531 1 98.31 479 PHE A C 1
ATOM 3754 O O . PHE A 1 479 ? -2.971 -5.973 35.125 1 98.31 479 PHE A O 1
ATOM 3761 N N . SER A 1 480 ? -4.91 -5.082 34.594 1 97.88 480 SER A N 1
ATOM 3762 C CA . SER A 1 480 ? -4.801 -3.949 35.531 1 97.88 480 SER A CA 1
ATOM 3763 C C . SER A 1 480 ? -6.098 -3.723 36.281 1 97.88 480 SER A C 1
ATOM 3765 O O . SER A 1 480 ? -7.164 -4.164 35.844 1 97.88 480 SER A O 1
ATOM 3767 N N . LYS A 1 481 ? -6 -3.066 37.469 1 97.06 481 LYS A N 1
ATOM 3768 C CA . LYS A 1 481 ? -7.16 -2.809 38.312 1 97.06 481 LYS A CA 1
ATOM 3769 C C . LYS A 1 481 ? -8.062 -1.736 37.688 1 97.06 481 LYS A C 1
ATOM 3771 O O . LYS A 1 481 ? -7.582 -0.833 37 1 97.06 481 LYS A O 1
ATOM 3776 N N . PRO A 1 482 ? -9.422 -1.919 38 1 97 482 PRO A N 1
ATOM 3777 C CA . PRO A 1 482 ? -10.344 -0.882 37.531 1 97 482 PRO A CA 1
ATOM 3778 C C . PRO A 1 482 ? -9.938 0.519 37.969 1 97 482 PRO A C 1
ATOM 3780 O O . PRO A 1 482 ? -9.5 0.702 39.125 1 97 482 PRO A O 1
ATOM 3783 N N . GLY A 1 483 ? -10.016 1.433 37.031 1 96.69 483 GLY A N 1
ATOM 3784 C CA . GLY A 1 483 ? -9.75 2.824 37.375 1 96.69 483 GLY A CA 1
ATOM 3785 C C . GLY A 1 483 ? -8.32 3.25 37.062 1 96.69 483 GLY A C 1
ATOM 3786 O O . GLY A 1 483 ? -8.039 4.441 36.938 1 96.69 483 GLY A O 1
ATOM 3787 N N . GLN A 1 484 ? -7.418 2.256 37 1 97.06 484 GLN A N 1
ATOM 3788 C CA . GLN A 1 484 ? -6.047 2.596 36.656 1 97.06 484 GLN A CA 1
ATOM 3789 C C . GLN A 1 484 ? -5.969 3.143 35.219 1 97.06 484 GLN A C 1
ATOM 3791 O O . GLN A 1 484 ? -6.555 2.57 34.312 1 97.06 484 GLN A O 1
ATOM 3796 N N . LYS A 1 485 ? -5.34 4.289 35.062 1 96.88 485 LYS A N 1
ATOM 3797 C CA . LYS A 1 485 ? -5.223 4.914 33.75 1 96.88 485 LYS A CA 1
ATOM 3798 C C . LYS A 1 485 ? -4.129 4.246 32.938 1 96.88 485 LYS A C 1
ATOM 3800 O O . LYS A 1 485 ? -2.969 4.656 32.969 1 96.88 485 LYS A O 1
ATOM 3805 N N . LYS A 1 486 ? -4.496 3.287 32.094 1 96.38 486 LYS A N 1
ATOM 3806 C CA . LYS A 1 486 ? -3.625 2.553 31.188 1 96.38 486 LYS A CA 1
ATOM 3807 C C . LYS A 1 486 ? -4.312 2.303 29.844 1 96.38 486 LYS A C 1
ATOM 3809 O O . LYS A 1 486 ? -5.367 1.664 29.797 1 96.38 486 LYS A O 1
ATOM 3814 N N . GLY A 1 487 ? -3.65 2.828 28.875 1 95.19 487 GLY A N 1
ATOM 3815 C CA . GLY A 1 487 ? -4.211 2.617 27.547 1 95.19 487 GLY A CA 1
ATOM 3816 C C . GLY A 1 487 ? -3.932 1.231 27 1 95.19 487 GLY A C 1
ATOM 3817 O O . GLY A 1 487 ? -3.098 0.5 27.531 1 95.19 487 GLY A O 1
ATOM 3818 N N . THR A 1 488 ? -4.68 0.827 25.891 1 97.44 488 THR A N 1
ATOM 3819 C CA . THR A 1 488 ? -4.562 -0.487 25.281 1 97.44 488 THR A CA 1
ATOM 3820 C C . THR A 1 488 ? -3.152 -0.707 24.734 1 97.44 488 THR A C 1
ATOM 3822 O O . THR A 1 488 ? -2.615 -1.812 24.828 1 97.44 488 THR A O 1
ATOM 3825 N N . ARG A 1 489 ? -2.494 0.337 24.156 1 97.19 489 ARG A N 1
ATOM 3826 C CA . ARG A 1 489 ? -1.175 0.181 23.562 1 97.19 489 ARG A CA 1
ATOM 3827 C C . ARG A 1 489 ? -0.137 -0.209 24.609 1 97.19 489 ARG A C 1
ATOM 3829 O O . ARG A 1 489 ? 0.87 -0.843 24.281 1 97.19 489 ARG A O 1
ATOM 3836 N N . ARG A 1 490 ? -0.384 0.153 25.938 1 97.25 490 ARG A N 1
ATOM 3837 C CA . ARG A 1 490 ? 0.542 -0.174 27.016 1 97.25 490 ARG A CA 1
ATOM 3838 C C . ARG A 1 490 ? 0.611 -1.681 27.234 1 97.25 490 ARG A C 1
ATOM 3840 O O . ARG A 1 490 ? 1.631 -2.199 27.688 1 97.25 490 ARG A O 1
ATOM 3847 N N . ALA A 1 491 ? -0.439 -2.373 26.875 1 98.12 491 ALA A N 1
ATOM 3848 C CA . ALA A 1 491 ? -0.521 -3.812 27.125 1 98.12 491 ALA A CA 1
ATOM 3849 C C . ALA A 1 491 ? 0.344 -4.582 26.125 1 98.12 491 ALA A C 1
ATOM 3851 O O . ALA A 1 491 ? 0.659 -5.754 26.344 1 98.12 491 ALA A O 1
ATOM 3852 N N . ILE A 1 492 ? 0.725 -3.988 25.016 1 98.38 492 ILE A N 1
ATOM 3853 C CA . ILE A 1 492 ? 1.478 -4.652 23.953 1 98.38 492 ILE A CA 1
ATOM 3854 C C . ILE A 1 492 ? 2.797 -5.18 24.5 1 98.38 492 ILE A C 1
ATOM 3856 O O . ILE A 1 492 ? 3.174 -6.324 24.25 1 98.38 492 ILE A O 1
ATOM 3860 N N . SER A 1 493 ? 3.502 -4.324 25.297 1 98.06 493 SER A N 1
ATOM 3861 C CA . SER A 1 493 ? 4.785 -4.73 25.859 1 98.06 493 SER A CA 1
ATOM 3862 C C . SER A 1 493 ? 4.617 -5.906 26.828 1 98.06 493 SER A C 1
ATOM 3864 O O . SER A 1 493 ? 5.465 -6.801 26.875 1 98.06 493 SER A O 1
ATOM 3866 N N . GLU A 1 494 ? 3.502 -5.906 27.625 1 98.5 494 GLU A N 1
ATOM 3867 C CA . GLU A 1 494 ? 3.266 -6.961 28.594 1 98.5 494 GLU A CA 1
ATOM 3868 C C . GLU A 1 494 ? 2.982 -8.297 27.906 1 98.5 494 GLU A C 1
ATOM 3870 O O . GLU A 1 494 ? 3.484 -9.336 28.344 1 98.5 494 GLU A O 1
ATOM 3875 N N . VAL A 1 495 ? 2.158 -8.234 26.844 1 98.75 495 VAL A N 1
ATOM 3876 C CA . VAL A 1 495 ? 1.863 -9.422 26.047 1 98.75 495 VAL A CA 1
ATOM 3877 C C . VAL A 1 495 ? 3.15 -9.969 25.438 1 98.75 495 VAL A C 1
ATOM 3879 O O . VAL A 1 495 ? 3.414 -11.172 25.5 1 98.75 495 VAL A O 1
ATOM 3882 N N . GLY A 1 496 ? 3.982 -9.109 24.844 1 98.62 496 GLY A N 1
ATOM 3883 C CA . GLY A 1 496 ? 5.238 -9.516 24.234 1 98.62 496 GLY A CA 1
ATOM 3884 C C . GLY A 1 496 ? 6.215 -10.109 25.234 1 98.62 496 GLY A C 1
ATOM 3885 O O . GLY A 1 496 ? 6.859 -11.125 24.953 1 98.62 496 GLY A O 1
ATOM 3886 N N . LYS A 1 497 ? 6.367 -9.508 26.453 1 98.31 497 LYS A N 1
ATOM 3887 C CA . LYS A 1 497 ? 7.215 -10.039 27.516 1 98.31 497 LYS A CA 1
ATOM 3888 C C . LYS A 1 497 ? 6.785 -11.453 27.906 1 98.31 497 LYS A C 1
ATOM 3890 O O . LYS A 1 497 ? 7.625 -12.344 28.047 1 98.31 497 LYS A O 1
ATOM 3895 N N . TRP A 1 498 ? 5.496 -11.578 28.078 1 98.69 498 TRP A N 1
ATOM 3896 C CA . TRP A 1 498 ? 4.965 -12.867 28.5 1 98.69 498 TRP A CA 1
ATOM 3897 C C . TRP A 1 498 ? 5.258 -13.953 27.469 1 98.69 498 TRP A C 1
ATOM 3899 O O . TRP A 1 498 ? 5.691 -15.047 27.828 1 98.69 498 TRP A O 1
ATOM 3909 N N . ILE A 1 499 ? 5.012 -13.656 26.141 1 98.75 499 ILE A N 1
ATOM 3910 C CA . ILE A 1 499 ? 5.281 -14.617 25.078 1 98.75 499 ILE A CA 1
ATOM 3911 C C . ILE A 1 499 ? 6.762 -14.992 25.078 1 98.75 499 ILE A C 1
ATOM 3913 O O . ILE A 1 499 ? 7.113 -16.172 25 1 98.75 499 ILE A O 1
ATOM 3917 N N . ASN A 1 500 ? 7.656 -13.969 25.125 1 98.31 500 ASN A N 1
ATOM 3918 C CA . ASN A 1 500 ? 9.086 -14.234 25.094 1 98.31 500 ASN A CA 1
ATOM 3919 C C . ASN A 1 500 ? 9.547 -15.031 26.312 1 98.31 500 ASN A C 1
ATOM 3921 O O . ASN A 1 500 ? 10.422 -15.891 26.203 1 98.31 500 ASN A O 1
ATOM 3925 N N . TYR A 1 501 ? 8.977 -14.742 27.5 1 97.81 501 TYR A N 1
ATOM 3926 C CA . TYR A 1 501 ? 9.305 -15.508 28.688 1 97.81 501 TYR A CA 1
ATOM 3927 C C . TYR A 1 501 ? 8.922 -16.969 28.531 1 97.81 501 TYR A C 1
ATOM 3929 O O . TYR A 1 501 ? 9.742 -17.859 28.734 1 97.81 501 TYR A O 1
ATOM 3937 N N . VAL A 1 502 ? 7.68 -17.172 28.109 1 97.94 502 VAL A N 1
ATOM 3938 C CA . VAL A 1 502 ? 7.129 -18.531 28.047 1 97.94 502 VAL A CA 1
ATOM 3939 C C . VAL A 1 502 ? 7.832 -19.312 26.938 1 97.94 502 VAL A C 1
ATOM 3941 O O . VAL A 1 502 ? 8.078 -20.516 27.094 1 97.94 502 VAL A O 1
ATOM 3944 N N . THR A 1 503 ? 8.227 -18.688 25.828 1 97.75 503 THR A N 1
ATOM 3945 C CA . THR A 1 503 ? 8.734 -19.391 24.656 1 97.75 503 THR A CA 1
ATOM 3946 C C . THR A 1 503 ? 10.266 -19.375 24.641 1 97.75 503 THR A C 1
ATOM 3948 O O . THR A 1 503 ? 10.883 -19.875 23.703 1 97.75 503 THR A O 1
ATOM 3951 N N . ASN A 1 504 ? 10.898 -18.812 25.688 1 96.12 504 ASN A N 1
ATOM 3952 C CA . ASN A 1 504 ? 12.352 -18.656 25.766 1 96.12 504 ASN A CA 1
ATOM 3953 C C . ASN A 1 504 ? 12.883 -17.859 24.578 1 96.12 504 ASN A C 1
ATOM 3955 O O . ASN A 1 504 ? 13.742 -18.328 23.844 1 96.12 504 ASN A O 1
ATOM 3959 N N . ASN A 1 505 ? 12.273 -16.656 24.375 1 97.25 505 ASN A N 1
ATOM 3960 C CA . ASN A 1 505 ? 12.734 -15.625 23.469 1 97.25 505 ASN A CA 1
ATOM 3961 C C . ASN A 1 505 ? 12.547 -16.047 22 1 97.25 505 ASN A C 1
ATOM 3963 O O . ASN A 1 505 ? 13.484 -15.953 21.203 1 97.25 505 ASN A O 1
ATOM 3967 N N . ARG A 1 506 ? 11.305 -16.469 21.609 1 98.06 506 ARG A N 1
ATOM 3968 C CA . ARG A 1 506 ? 10.992 -16.891 20.25 1 98.06 506 ARG A CA 1
ATOM 3969 C C . ARG A 1 506 ? 10.008 -15.922 19.594 1 98.06 506 ARG A C 1
ATOM 3971 O O . ARG A 1 506 ? 9.398 -16.25 18.578 1 98.06 506 ARG A O 1
ATOM 3978 N N . PHE A 1 507 ? 9.789 -14.734 20.156 1 98.69 507 PHE A N 1
ATOM 3979 C CA . PHE A 1 507 ? 8.914 -13.695 19.609 1 98.69 507 PHE A CA 1
ATOM 3980 C C . PHE A 1 507 ? 9.719 -12.453 19.234 1 98.69 507 PHE A C 1
ATOM 3982 O O . PHE A 1 507 ? 10.023 -11.625 20.094 1 98.69 507 PHE A O 1
ATOM 3989 N N . LEU A 1 508 ? 10 -12.305 17.906 1 98.75 508 LEU A N 1
ATOM 3990 C CA . LEU A 1 508 ? 10.812 -11.195 17.438 1 98.75 508 LEU A CA 1
ATOM 3991 C C . LEU A 1 508 ? 9.938 -10.016 17.016 1 98.75 508 LEU A C 1
ATOM 3993 O O . LEU A 1 508 ? 8.812 -10.211 16.547 1 98.75 508 LEU A O 1
ATOM 3997 N N . THR A 1 509 ? 10.445 -8.852 17.234 1 98.69 509 THR A N 1
ATOM 3998 C CA . THR A 1 509 ? 9.648 -7.66 16.922 1 98.69 509 THR A CA 1
ATOM 3999 C C . THR A 1 509 ? 10.461 -6.672 16.094 1 98.69 509 THR A C 1
ATOM 4001 O O . THR A 1 509 ? 11.688 -6.641 16.172 1 98.69 509 THR A O 1
ATOM 4004 N N . ILE A 1 510 ? 9.867 -5.941 15.227 1 98.25 510 ILE A N 1
ATOM 4005 C CA . ILE A 1 510 ? 10.445 -4.871 14.422 1 98.25 510 ILE A CA 1
ATOM 4006 C C . ILE A 1 510 ? 9.445 -3.721 14.297 1 98.25 510 ILE A C 1
ATOM 4008 O O . ILE A 1 510 ? 8.234 -3.918 14.453 1 98.25 510 ILE A O 1
ATOM 4012 N N . SER A 1 511 ? 9.859 -2.518 14.234 1 96.81 511 SER A N 1
ATOM 4013 C CA . SER A 1 511 ? 9.008 -1.338 14.109 1 96.81 511 SER A CA 1
ATOM 4014 C C . SER A 1 511 ? 9.648 -0.289 13.203 1 96.81 511 SER A C 1
ATOM 4016 O O . SER A 1 511 ? 10.867 -0.299 12.992 1 96.81 511 SER A O 1
ATOM 4018 N N . ALA A 1 512 ? 8.828 0.562 12.656 1 93.38 512 ALA A N 1
ATOM 4019 C CA . ALA A 1 512 ? 9.297 1.633 11.781 1 93.38 512 ALA A CA 1
ATOM 4020 C C . ALA A 1 512 ? 9.672 2.875 12.578 1 93.38 512 ALA A C 1
ATOM 4022 O O . ALA A 1 512 ? 9.031 3.924 12.445 1 93.38 512 ALA A O 1
ATOM 4023 N N . ASP A 1 513 ? 10.711 2.82 13.367 1 91.69 513 ASP A N 1
ATOM 4024 C CA . ASP A 1 513 ? 11.281 3.916 14.148 1 91.69 513 ASP A CA 1
ATOM 4025 C C . ASP A 1 513 ? 10.25 4.488 15.117 1 91.69 513 ASP A C 1
ATOM 4027 O O . ASP A 1 513 ? 10.18 5.707 15.305 1 91.69 513 ASP A O 1
ATOM 4031 N N . LEU A 1 514 ? 9.344 3.6 15.602 1 92.06 514 LEU A N 1
ATOM 4032 C CA . LEU A 1 514 ? 8.266 3.977 16.516 1 92.06 514 LEU A CA 1
ATOM 4033 C C . LEU A 1 514 ? 8.117 2.951 17.625 1 92.06 514 LEU A C 1
ATOM 4035 O O . LEU A 1 514 ? 7.016 2.744 18.141 1 92.06 514 LEU A O 1
ATOM 4039 N N . SER A 1 515 ? 9.141 2.26 17.969 1 95.12 515 SER A N 1
ATOM 4040 C CA . SER A 1 515 ? 9 1.083 18.828 1 95.12 515 SER A CA 1
ATOM 4041 C C . SER A 1 515 ? 8.531 1.465 20.219 1 95.12 515 SER A C 1
ATOM 4043 O O . SER A 1 515 ? 7.738 0.749 20.828 1 95.12 515 SER A O 1
ATOM 4045 N N . ASN A 1 516 ? 9.008 2.594 20.766 1 93.56 516 ASN A N 1
ATOM 4046 C CA . ASN A 1 516 ? 8.57 3.031 22.094 1 93.56 516 ASN A CA 1
ATOM 4047 C C . ASN A 1 516 ? 7.156 3.6 22.047 1 93.56 516 ASN A C 1
ATOM 4049 O O . ASN A 1 516 ? 6.375 3.393 22.984 1 93.56 516 ASN A O 1
ATOM 4053 N N . SER A 1 517 ? 6.891 4.289 20.938 1 92.31 517 SER A N 1
ATOM 4054 C CA . SER A 1 517 ? 5.582 4.922 20.812 1 92.31 517 SER A CA 1
ATOM 4055 C C . SER A 1 517 ? 4.465 3.885 20.781 1 92.31 517 SER A C 1
ATOM 4057 O O . SER A 1 517 ? 3.359 4.148 21.266 1 92.31 517 SER A O 1
ATOM 4059 N N . ILE A 1 518 ? 4.719 2.744 20.172 1 96.06 518 ILE A N 1
ATOM 4060 C CA . ILE A 1 518 ? 3.668 1.739 20.047 1 96.06 518 ILE A CA 1
ATOM 4061 C C . ILE A 1 518 ? 3.904 0.618 21.062 1 96.06 518 ILE A C 1
ATOM 4063 O O . ILE A 1 518 ? 3.246 -0.424 21 1 96.06 518 ILE A O 1
ATOM 4067 N N . ASN A 1 519 ? 4.883 0.749 21.969 1 97.06 519 ASN A N 1
ATOM 4068 C CA . ASN A 1 519 ? 5.176 -0.115 23.109 1 97.06 519 ASN A CA 1
ATOM 4069 C C . ASN A 1 519 ? 5.621 -1.504 22.672 1 97.06 519 ASN A C 1
ATOM 4071 O O . ASN A 1 519 ? 5.25 -2.508 23.281 1 97.06 519 ASN A O 1
ATOM 4075 N N . VAL A 1 520 ? 6.328 -1.514 21.562 1 97 520 VAL A N 1
ATOM 4076 C CA . VAL A 1 520 ? 6.887 -2.762 21.062 1 97 520 VAL A CA 1
ATOM 4077 C C . VAL A 1 520 ? 8.305 -2.949 21.594 1 97 520 VAL A C 1
ATOM 4079 O O . VAL A 1 520 ? 8.789 -4.078 21.719 1 97 520 VAL A O 1
ATOM 4082 N N . GLU A 1 521 ? 8.984 -1.86 21.969 1 95.94 521 GLU A N 1
ATOM 4083 C CA . GLU A 1 521 ? 10.383 -1.888 22.391 1 95.94 521 GLU A CA 1
ATOM 4084 C C . GLU A 1 521 ? 10.586 -2.826 23.578 1 95.94 521 GLU A C 1
ATOM 4086 O O . GLU A 1 521 ? 11.492 -3.658 23.562 1 95.94 521 GLU A O 1
ATOM 4091 N N . ALA A 1 522 ? 9.656 -2.771 24.516 1 95.75 522 ALA A N 1
ATOM 4092 C CA . ALA A 1 522 ? 9.828 -3.475 25.781 1 95.75 522 ALA A CA 1
ATOM 4093 C C . ALA A 1 522 ? 9.312 -4.906 25.688 1 95.75 522 ALA A C 1
ATOM 4095 O O . ALA A 1 522 ? 9.328 -5.645 26.672 1 95.75 522 ALA A O 1
ATOM 4096 N N . CYS A 1 523 ? 8.867 -5.352 24.5 1 97.38 523 CYS A N 1
ATOM 4097 C CA . CYS A 1 523 ? 8.477 -6.742 24.312 1 97.38 523 CYS A CA 1
ATOM 4098 C C . CYS A 1 523 ? 9.664 -7.676 24.5 1 97.38 523 CYS A C 1
ATOM 4100 O O . CYS A 1 523 ? 9.492 -8.844 24.875 1 97.38 523 CYS A O 1
ATOM 4102 N N . SER A 1 524 ? 10.852 -7.16 24.219 1 97.25 524 SER A N 1
ATOM 4103 C CA . SER A 1 524 ? 12.055 -7.98 24.234 1 97.25 524 SER A CA 1
ATOM 4104 C C . SER A 1 524 ? 12.625 -8.117 25.641 1 97.25 524 SER A C 1
ATOM 4106 O O . SER A 1 524 ? 12.656 -7.145 26.391 1 97.25 524 SER A O 1
ATOM 4108 N N . LEU A 1 525 ? 13.055 -9.312 25.984 1 96.94 525 LEU A N 1
ATOM 4109 C CA . LEU A 1 525 ? 13.711 -9.586 27.25 1 96.94 525 LEU A CA 1
ATOM 4110 C C . LEU A 1 525 ? 15.227 -9.602 27.094 1 96.94 525 LEU A C 1
ATOM 4112 O O . LEU A 1 525 ? 15.969 -9.531 28.078 1 96.94 525 LEU A O 1
ATOM 4116 N N . THR A 1 526 ? 15.688 -9.664 25.875 1 97 526 THR A N 1
ATOM 4117 C CA . THR A 1 526 ? 17.109 -9.891 25.625 1 97 526 THR A CA 1
ATOM 4118 C C . THR A 1 526 ? 17.719 -8.703 24.875 1 97 526 THR A C 1
ATOM 4120 O O . THR A 1 526 ? 18.906 -8.703 24.562 1 97 526 THR A O 1
ATOM 4123 N N . GLY A 1 527 ? 16.906 -7.68 24.562 1 96.38 527 GLY A N 1
ATOM 4124 C CA . GLY A 1 527 ? 17.422 -6.48 23.922 1 96.38 527 GLY A CA 1
ATOM 4125 C C . GLY A 1 527 ? 17.469 -6.598 22.406 1 96.38 527 GLY A C 1
ATOM 4126 O O . GLY A 1 527 ? 16.75 -7.395 21.812 1 96.38 527 GLY A O 1
ATOM 4127 N N . HIS A 1 528 ? 18.312 -5.734 21.766 1 97 528 HIS A N 1
ATOM 4128 C CA . HIS A 1 528 ? 18.391 -5.625 20.312 1 97 528 HIS A CA 1
ATOM 4129 C C . HIS A 1 528 ? 19.219 -6.773 19.734 1 97 528 HIS A C 1
ATOM 4131 O O . HIS A 1 528 ? 20.234 -7.172 20.297 1 97 528 HIS A O 1
ATOM 4137 N N . TYR A 1 529 ? 18.688 -7.227 18.547 1 97.56 529 TYR A N 1
ATOM 4138 C CA . TYR A 1 529 ? 19.375 -8.297 17.828 1 97.56 529 TYR A CA 1
ATOM 4139 C C . TYR A 1 529 ? 20.656 -7.797 17.172 1 97.56 529 TYR A C 1
ATOM 4141 O O . TYR A 1 529 ? 20.672 -6.719 16.578 1 97.56 529 TYR A O 1
ATOM 4149 N N . ASP A 1 530 ? 21.672 -8.469 17.328 1 96.06 530 ASP A N 1
ATOM 4150 C CA . ASP A 1 530 ? 22.953 -8.398 16.625 1 96.06 530 ASP A CA 1
ATOM 4151 C C . ASP A 1 530 ? 23.578 -9.789 16.469 1 96.06 530 ASP A C 1
ATOM 4153 O O . ASP A 1 530 ? 23.828 -10.477 17.469 1 96.06 530 ASP A O 1
ATOM 4157 N N . PRO A 1 531 ? 23.797 -10.18 15.273 1 94.75 531 PRO A N 1
ATOM 4158 C CA . PRO A 1 531 ? 24.25 -11.562 15.086 1 94.75 531 PRO A CA 1
ATOM 4159 C C . PRO A 1 531 ? 25.578 -11.852 15.766 1 94.75 531 PRO A C 1
ATOM 4161 O O . PRO A 1 531 ? 25.922 -13.016 16 1 94.75 531 PRO A O 1
ATOM 4164 N N . ILE A 1 532 ? 26.344 -10.836 16.078 1 92.62 532 ILE A N 1
ATOM 4165 C CA . ILE A 1 532 ? 27.672 -11.031 16.656 1 92.62 532 ILE A CA 1
ATOM 4166 C C . ILE A 1 532 ? 27.641 -10.766 18.156 1 92.62 532 ILE A C 1
ATOM 4168 O O . ILE A 1 532 ? 27.984 -11.641 18.953 1 92.62 532 ILE A O 1
ATOM 4172 N N . THR A 1 533 ? 27.078 -9.656 18.578 1 94.38 533 THR A N 1
ATOM 4173 C CA . THR A 1 533 ? 27.234 -9.211 19.953 1 94.38 533 THR A CA 1
ATOM 4174 C C . THR A 1 533 ? 26.016 -9.617 20.797 1 94.38 533 THR A C 1
ATOM 4176 O O . THR A 1 533 ? 26.094 -9.672 22.016 1 94.38 533 THR A O 1
ATOM 4179 N N . ASN A 1 534 ? 24.906 -9.945 20.172 1 96.75 534 ASN A N 1
ATOM 4180 C CA . ASN A 1 534 ? 23.688 -10.367 20.859 1 96.75 534 ASN A CA 1
ATOM 4181 C C . ASN A 1 534 ? 22.797 -11.211 19.969 1 96.75 534 ASN A C 1
ATOM 4183 O O . ASN A 1 534 ? 21.672 -10.805 19.625 1 96.75 534 ASN A O 1
ATOM 4187 N N . PRO A 1 535 ? 23.172 -12.422 19.641 1 96 535 PRO A N 1
ATOM 4188 C CA . PRO A 1 535 ? 22.438 -13.258 18.688 1 96 535 PRO A CA 1
ATOM 4189 C C . PRO A 1 535 ? 21.078 -13.703 19.219 1 96 535 PRO A C 1
ATOM 4191 O O . PRO A 1 535 ? 20.25 -14.219 18.469 1 96 535 PRO A O 1
ATOM 4194 N N . CYS A 1 536 ? 20.797 -13.531 20.5 1 96.38 536 CYS A N 1
ATOM 4195 C CA . CYS A 1 536 ? 19.516 -13.945 21.078 1 96.38 536 CYS A CA 1
ATOM 4196 C C . CYS A 1 536 ? 18.562 -12.766 21.203 1 96.38 536 CYS A C 1
ATOM 4198 O O . CYS A 1 536 ? 17.438 -12.914 21.688 1 96.38 536 CYS A O 1
ATOM 4200 N N . GLY A 1 537 ? 19.031 -11.516 20.766 1 97.81 537 GLY A N 1
ATOM 4201 C CA . GLY A 1 537 ? 18.141 -10.367 20.812 1 97.81 537 GLY A CA 1
ATOM 4202 C C . GLY A 1 537 ? 16.875 -10.555 19.984 1 97.81 537 GLY A C 1
ATOM 4203 O O . GLY A 1 537 ? 16.906 -11.148 18.906 1 97.81 537 GLY A O 1
ATOM 4204 N N . THR A 1 538 ? 15.719 -10.102 20.547 1 98.31 538 THR A N 1
ATOM 4205 C CA . THR A 1 538 ? 14.469 -10.344 19.844 1 98.31 538 THR A CA 1
ATOM 4206 C C . THR A 1 538 ? 13.891 -9.039 19.297 1 98.31 538 THR A C 1
ATOM 4208 O O . THR A 1 538 ? 12.844 -9.039 18.641 1 98.31 538 THR A O 1
ATOM 4211 N N . ARG A 1 539 ? 14.5 -7.895 19.547 1 98.19 539 ARG A N 1
ATOM 4212 C CA . ARG A 1 539 ? 14.117 -6.609 18.969 1 98.19 539 ARG A CA 1
ATOM 4213 C C . ARG A 1 539 ? 15.016 -6.23 17.797 1 98.19 539 ARG A C 1
ATOM 4215 O O . ARG A 1 539 ? 16.219 -6.062 17.969 1 98.19 539 ARG A O 1
ATOM 4222 N N . LEU A 1 540 ? 14.445 -6.078 16.625 1 97.94 540 LEU A N 1
ATOM 4223 C CA . LEU A 1 540 ? 15.219 -5.715 15.445 1 97.94 540 LEU A CA 1
ATOM 4224 C C . LEU A 1 540 ? 15.258 -4.199 15.266 1 97.94 540 LEU A C 1
ATOM 4226 O O . LEU A 1 540 ? 14.258 -3.52 15.492 1 97.94 540 LEU A O 1
ATOM 4230 N N . LYS A 1 541 ? 16.406 -3.695 14.891 1 94.62 541 LYS A N 1
ATOM 4231 C CA . LYS A 1 541 ? 16.547 -2.287 14.523 1 94.62 541 LYS A CA 1
ATOM 4232 C C . LYS A 1 541 ? 16.219 -2.062 13.055 1 94.62 541 LYS A C 1
ATOM 4234 O O . LYS A 1 541 ? 16.531 -2.9 12.203 1 94.62 541 LYS A O 1
ATOM 4239 N N . ALA A 1 542 ? 15.586 -1.051 12.773 1 94.25 542 ALA A N 1
ATOM 4240 C CA . ALA A 1 542 ? 15.195 -0.745 11.398 1 94.25 542 ALA A CA 1
ATOM 4241 C C . ALA A 1 542 ? 14.977 0.753 11.211 1 94.25 542 ALA A C 1
ATOM 4243 O O . ALA A 1 542 ? 14.797 1.486 12.188 1 94.25 542 ALA A O 1
ATOM 4244 N N . GLY A 1 543 ? 15.062 1.236 9.969 1 94.56 543 GLY A N 1
ATOM 4245 C CA . GLY A 1 543 ? 14.664 2.598 9.641 1 94.56 543 GLY A CA 1
ATOM 4246 C C . GLY A 1 543 ? 13.164 2.771 9.531 1 94.56 543 GLY A C 1
ATOM 4247 O O . GLY A 1 543 ? 12.398 1.988 10.102 1 94.56 543 GLY A O 1
ATOM 4248 N N . ILE A 1 544 ? 12.742 3.896 8.914 1 95.88 544 ILE A N 1
ATOM 4249 C CA . ILE A 1 544 ? 11.336 4.121 8.617 1 95.88 544 ILE A CA 1
ATOM 4250 C C . ILE A 1 544 ? 10.969 3.426 7.309 1 95.88 544 ILE A C 1
ATOM 4252 O O . ILE A 1 544 ? 10.805 4.078 6.273 1 95.88 544 ILE A O 1
ATOM 4256 N N . GLN A 1 545 ? 10.883 2.09 7.375 1 95.88 545 GLN A N 1
ATOM 4257 C CA . GLN A 1 545 ? 10.641 1.213 6.234 1 95.88 545 GLN A CA 1
ATOM 4258 C C . GLN A 1 545 ? 9.469 0.267 6.508 1 95.88 545 GLN A C 1
ATOM 4260 O O . GLN A 1 545 ? 9.656 -0.947 6.605 1 95.88 545 GLN A O 1
ATOM 4265 N N . GLU A 1 546 ? 8.289 0.754 6.465 1 94.94 546 GLU A N 1
ATOM 4266 C CA . GLU A 1 546 ? 7.117 -0.045 6.816 1 94.94 546 GLU A CA 1
ATOM 4267 C C . GLU A 1 546 ? 7.047 -1.314 5.973 1 94.94 546 GLU A C 1
ATOM 4269 O O . GLU A 1 546 ? 6.832 -2.406 6.5 1 94.94 546 GLU A O 1
ATOM 4274 N N . CYS A 1 547 ? 7.289 -1.247 4.699 1 94.12 547 CYS A N 1
ATOM 4275 C CA . CYS A 1 547 ? 7.117 -2.395 3.816 1 94.12 547 CYS A CA 1
ATOM 4276 C C . CYS A 1 547 ? 8.195 -3.443 4.07 1 94.12 547 CYS A C 1
ATOM 4278 O O . CYS A 1 547 ? 7.887 -4.629 4.227 1 94.12 547 CYS A O 1
ATOM 4280 N N . ALA A 1 548 ? 9.453 -3.006 4.102 1 96 548 ALA A N 1
ATOM 4281 C CA . ALA A 1 548 ? 10.539 -3.959 4.309 1 96 548 ALA A CA 1
ATOM 4282 C C . ALA A 1 548 ? 10.484 -4.566 5.707 1 96 548 ALA A C 1
ATOM 4284 O O . ALA A 1 548 ? 10.844 -5.73 5.898 1 96 548 ALA A O 1
ATOM 4285 N N . ASN A 1 549 ? 10.047 -3.771 6.727 1 97.31 549 ASN A N 1
ATOM 4286 C CA . ASN A 1 549 ? 9.883 -4.316 8.07 1 97.31 549 ASN A CA 1
ATOM 4287 C C . ASN A 1 549 ? 8.859 -5.457 8.086 1 97.31 549 ASN A C 1
ATOM 4289 O O . ASN A 1 549 ? 9.125 -6.523 8.641 1 97.31 549 ASN A O 1
ATOM 4293 N N . ALA A 1 550 ? 7.707 -5.207 7.434 1 97.94 550 ALA A N 1
ATOM 4294 C CA . ALA A 1 550 ? 6.695 -6.258 7.332 1 97.94 550 ALA A CA 1
ATOM 4295 C C . ALA A 1 550 ? 7.215 -7.438 6.516 1 97.94 550 ALA A C 1
ATOM 4297 O O . ALA A 1 550 ? 6.98 -8.594 6.871 1 97.94 550 ALA A O 1
ATOM 4298 N N . ALA A 1 551 ? 7.918 -7.188 5.414 1 97.81 551 ALA A N 1
ATOM 4299 C CA . ALA A 1 551 ? 8.469 -8.242 4.566 1 97.81 551 ALA A CA 1
ATOM 4300 C C . ALA A 1 551 ? 9.492 -9.078 5.328 1 97.81 551 ALA A C 1
ATOM 4302 O O . ALA A 1 551 ? 9.547 -10.297 5.164 1 97.81 551 ALA A O 1
ATOM 4303 N N . THR A 1 552 ? 10.352 -8.383 6.125 1 98.31 552 THR A N 1
ATOM 4304 C CA . THR A 1 552 ? 11.336 -9.086 6.938 1 98.31 552 THR A CA 1
ATOM 4305 C C . THR A 1 552 ? 10.664 -10.055 7.898 1 98.31 552 THR A C 1
ATOM 4307 O O . THR A 1 552 ? 11.07 -11.219 8.008 1 98.31 552 THR A O 1
ATOM 4310 N N . MET A 1 553 ? 9.625 -9.625 8.516 1 98.62 553 MET A N 1
ATOM 4311 C CA . MET A 1 553 ? 8.914 -10.492 9.453 1 98.62 553 MET A CA 1
ATOM 4312 C C . MET A 1 553 ? 8.203 -11.617 8.719 1 98.62 553 MET A C 1
ATOM 4314 O O . MET A 1 553 ? 8.148 -12.75 9.203 1 98.62 553 MET A O 1
ATOM 4318 N N . CYS A 1 554 ? 7.602 -11.312 7.535 1 98.38 554 CYS A N 1
ATOM 4319 C CA . CYS A 1 554 ? 6.992 -12.359 6.723 1 98.38 554 CYS A CA 1
ATOM 4320 C C . CYS A 1 554 ? 8.008 -13.43 6.363 1 98.38 554 CYS A C 1
ATOM 4322 O O . CYS A 1 554 ? 7.715 -14.625 6.441 1 98.38 554 CYS A O 1
ATOM 4324 N N . GLY A 1 555 ? 9.25 -12.984 5.953 1 98.12 555 GLY A N 1
ATOM 4325 C CA . GLY A 1 555 ? 10.305 -13.938 5.66 1 98.12 555 GLY A CA 1
ATOM 4326 C C . GLY A 1 555 ? 10.688 -14.797 6.855 1 98.12 555 GLY A C 1
ATOM 4327 O O . GLY A 1 555 ? 10.852 -16.016 6.73 1 98.12 555 GLY A O 1
ATOM 4328 N N . LEU A 1 556 ? 10.758 -14.156 8.008 1 98.38 556 LEU A N 1
ATOM 4329 C CA . LEU A 1 556 ? 11.18 -14.812 9.234 1 98.38 556 LEU A CA 1
ATOM 4330 C C . LEU A 1 556 ? 10.164 -15.867 9.672 1 98.38 556 LEU A C 1
ATOM 4332 O O . LEU A 1 556 ? 10.523 -17.016 9.922 1 98.38 556 LEU A O 1
ATOM 4336 N N . VAL A 1 557 ? 8.891 -15.555 9.703 1 98.38 557 VAL A N 1
ATOM 4337 C CA . VAL A 1 557 ? 7.875 -16.438 10.258 1 98.38 557 VAL A CA 1
ATOM 4338 C C . VAL A 1 557 ? 7.539 -17.531 9.25 1 98.38 557 VAL A C 1
ATOM 4340 O O . VAL A 1 557 ? 6.926 -18.547 9.609 1 98.38 557 VAL A O 1
ATOM 4343 N N . SER A 1 558 ? 8.016 -17.406 7.977 1 97.56 558 SER A N 1
ATOM 4344 C CA . SER A 1 558 ? 7.734 -18.406 6.953 1 97.56 558 SER A CA 1
ATOM 4345 C C . SER A 1 558 ? 8.734 -19.547 7.008 1 97.56 558 SER A C 1
ATOM 4347 O O . SER A 1 558 ? 8.68 -20.469 6.191 1 97.56 558 SER A O 1
ATOM 4349 N N . GLN A 1 559 ? 9.688 -19.547 7.957 1 97.38 559 GLN A N 1
ATOM 4350 C CA . GLN A 1 559 ? 10.711 -20.578 8.086 1 97.38 559 GLN A CA 1
ATOM 4351 C C . GLN A 1 559 ? 10.453 -21.469 9.297 1 97.38 559 GLN A C 1
ATOM 4353 O O . GLN A 1 559 ? 9.797 -21.047 10.25 1 97.38 559 GLN A O 1
ATOM 4358 N N . THR A 1 560 ? 10.898 -22.688 9.328 1 97 560 THR A N 1
ATOM 4359 C CA . THR A 1 560 ? 10.859 -23.641 10.43 1 97 560 THR A CA 1
ATOM 4360 C C . THR A 1 560 ? 12.055 -24.578 10.375 1 97 560 THR A C 1
ATOM 4362 O O . THR A 1 560 ? 12.594 -24.828 9.297 1 97 560 THR A O 1
ATOM 4365 N N . VAL A 1 561 ? 12.547 -25.109 11.5 1 96.88 561 VAL A N 1
ATOM 4366 C CA . VAL A 1 561 ? 13.648 -26.062 11.539 1 96.88 561 VAL A CA 1
ATOM 4367 C C . VAL A 1 561 ? 13.086 -27.484 11.719 1 96.88 561 VAL A C 1
ATOM 4369 O O . VAL A 1 561 ? 13.836 -28.453 11.688 1 96.88 561 VAL A O 1
ATOM 4372 N N . SER A 1 562 ? 11.766 -27.562 11.836 1 96.38 562 SER A N 1
ATOM 4373 C CA . SER A 1 562 ? 11.148 -28.859 12.094 1 96.38 562 SER A CA 1
ATOM 4374 C C . SER A 1 562 ? 11.039 -29.688 10.82 1 96.38 562 SER A C 1
ATOM 4376 O O . SER A 1 562 ? 10.656 -29.172 9.773 1 96.38 562 SER A O 1
ATOM 4378 N N . LYS A 1 563 ? 11.336 -30.984 10.945 1 94.19 563 LYS A N 1
ATOM 4379 C CA . LYS A 1 563 ? 11.102 -31.938 9.859 1 94.19 563 LYS A CA 1
ATOM 4380 C C . LYS A 1 563 ? 9.695 -32.531 9.93 1 94.19 563 LYS A C 1
ATOM 4382 O O . LYS A 1 563 ? 9.195 -33.062 8.945 1 94.19 563 LYS A O 1
ATOM 4387 N N . ASP A 1 564 ? 9.102 -32.375 11.125 1 95.62 564 ASP A N 1
ATOM 4388 C CA . ASP A 1 564 ? 7.707 -32.75 11.281 1 95.62 564 ASP A CA 1
ATOM 4389 C C . ASP A 1 564 ? 6.773 -31.656 10.781 1 95.62 564 ASP A C 1
ATOM 4391 O O . ASP A 1 564 ? 6.738 -30.562 11.352 1 95.62 564 ASP A O 1
ATOM 4395 N N . LYS A 1 565 ? 6.043 -31.938 9.758 1 94.25 565 LYS A N 1
ATOM 4396 C CA . LYS A 1 565 ? 5.184 -30.969 9.094 1 94.25 565 LYS A CA 1
ATOM 4397 C C . LYS A 1 565 ? 4.09 -30.453 10.031 1 94.25 565 LYS A C 1
ATOM 4399 O O . LYS A 1 565 ? 3.486 -29.406 9.789 1 94.25 565 LYS A O 1
ATOM 4404 N N . ASN A 1 566 ? 3.83 -31.094 11.164 1 93.94 566 ASN A N 1
ATOM 4405 C CA . ASN A 1 566 ? 2.729 -30.766 12.062 1 93.94 566 ASN A CA 1
ATOM 4406 C C . ASN A 1 566 ? 3.215 -30.016 13.289 1 93.94 566 ASN A C 1
ATOM 4408 O O . ASN A 1 566 ? 2.41 -29.609 14.133 1 93.94 566 ASN A O 1
ATOM 4412 N N . VAL A 1 567 ? 4.5 -29.781 13.344 1 95.81 567 VAL A N 1
ATOM 4413 C CA . VAL A 1 567 ? 5.086 -29.078 14.477 1 95.81 567 VAL A CA 1
ATOM 4414 C C . VAL A 1 567 ? 5.832 -27.828 13.992 1 95.81 567 VAL A C 1
ATOM 4416 O O . VAL A 1 567 ? 6.695 -27.922 13.117 1 95.81 567 VAL A O 1
ATOM 4419 N N . HIS A 1 568 ? 5.398 -26.75 14.492 1 96 568 HIS A N 1
ATOM 4420 C CA . HIS A 1 568 ? 6.176 -25.547 14.195 1 96 568 HIS A CA 1
ATOM 4421 C C . HIS A 1 568 ? 7.352 -25.406 15.156 1 96 568 HIS A C 1
ATOM 4423 O O . HIS A 1 568 ? 7.152 -25.266 16.375 1 96 568 HIS A O 1
ATOM 4429 N N . ALA A 1 569 ? 8.531 -25.516 14.664 1 97.25 569 ALA A N 1
ATOM 4430 C CA . ALA A 1 569 ? 9.75 -25.188 15.398 1 97.25 569 ALA A CA 1
ATOM 4431 C C . ALA A 1 569 ? 10.453 -23.984 14.773 1 97.25 569 ALA A C 1
ATOM 4433 O O . ALA A 1 569 ? 11.297 -24.141 13.891 1 97.25 569 ALA A O 1
ATOM 4434 N N . GLY A 1 570 ? 10.102 -22.828 15.219 1 97.88 570 GLY A N 1
ATOM 4435 C CA . GLY A 1 570 ? 10.617 -21.562 14.703 1 97.88 570 GLY A CA 1
ATOM 4436 C C . GLY A 1 570 ? 10.281 -20.391 15.594 1 97.88 570 GLY A C 1
ATOM 4437 O O . GLY A 1 570 ? 10.43 -20.453 16.812 1 97.88 570 GLY A O 1
ATOM 4438 N N . VAL A 1 571 ? 9.914 -19.25 14.938 1 98.5 571 VAL A N 1
ATOM 4439 C CA . VAL A 1 571 ? 9.664 -18.016 15.672 1 98.5 571 VAL A CA 1
ATOM 4440 C C . VAL A 1 571 ? 8.328 -17.422 15.234 1 98.5 571 VAL A C 1
ATOM 4442 O O . VAL A 1 571 ? 7.816 -17.75 14.164 1 98.5 571 VAL A O 1
ATOM 4445 N N . TRP A 1 572 ? 7.688 -16.688 16.109 1 98.75 572 TRP A N 1
ATOM 4446 C CA . TRP A 1 572 ? 6.637 -15.742 15.734 1 98.75 572 TRP A CA 1
ATOM 4447 C C . TRP A 1 572 ? 7.195 -14.336 15.594 1 98.75 572 TRP A C 1
ATOM 4449 O O . TRP A 1 572 ? 8.336 -14.07 15.992 1 98.75 572 TRP A O 1
ATOM 4459 N N . GLY A 1 573 ? 6.543 -13.562 14.859 1 98.56 573 GLY A N 1
ATOM 4460 C CA . GLY A 1 573 ? 7.043 -12.219 14.594 1 98.56 573 GLY A CA 1
ATOM 4461 C C . GLY A 1 573 ? 5.984 -11.148 14.766 1 98.56 573 GLY A C 1
ATOM 4462 O O . GLY A 1 573 ? 4.789 -11.422 14.656 1 98.56 573 GLY A O 1
ATOM 4463 N N . LEU A 1 574 ? 6.391 -9.938 15.086 1 98.75 574 LEU A N 1
ATOM 4464 C CA . LEU A 1 574 ? 5.547 -8.75 15.172 1 98.75 574 LEU A CA 1
ATOM 4465 C C . LEU A 1 574 ? 6.16 -7.586 14.398 1 98.75 574 LEU A C 1
ATOM 4467 O O . LEU A 1 574 ? 7.34 -7.281 14.562 1 98.75 574 LEU A O 1
ATOM 4471 N N . SER A 1 575 ? 5.473 -7.023 13.461 1 98.56 575 SER A N 1
ATOM 4472 C CA . SER A 1 575 ? 5.809 -5.742 12.852 1 98.56 575 SER A CA 1
ATOM 4473 C C . SER A 1 575 ? 4.809 -4.66 13.242 1 98.56 575 SER A C 1
ATOM 4475 O O . SER A 1 575 ? 3.596 -4.883 13.188 1 98.56 575 SER A O 1
ATOM 4477 N N . GLY A 1 576 ? 5.316 -3.533 13.695 1 97.81 576 GLY A N 1
ATOM 4478 C CA . GLY A 1 576 ? 4.406 -2.521 14.203 1 97.81 576 GLY A CA 1
ATOM 4479 C C . GLY A 1 576 ? 4.633 -1.152 13.586 1 97.81 576 GLY A C 1
ATOM 4480 O O . GLY A 1 576 ? 5.75 -0.826 13.188 1 97.81 576 GLY A O 1
ATOM 4481 N N . THR A 1 577 ? 3.633 -0.347 13.422 1 97 577 THR A N 1
ATOM 4482 C CA . THR A 1 577 ? 3.607 1.061 13.039 1 97 577 THR A CA 1
ATOM 4483 C C . THR A 1 577 ? 2.291 1.711 13.453 1 97 577 THR A C 1
ATOM 4485 O O . THR A 1 577 ? 1.548 1.156 14.266 1 97 577 THR A O 1
ATOM 4488 N N . TYR A 1 578 ? 2.049 3.006 13.062 1 96.81 578 TYR A N 1
ATOM 4489 C CA . TYR A 1 578 ? 0.731 3.602 13.258 1 96.81 578 TYR A CA 1
ATOM 4490 C C . TYR A 1 578 ? -0.292 2.977 12.32 1 96.81 578 TYR A C 1
ATOM 4492 O O . TYR A 1 578 ? 0.023 2.658 11.172 1 96.81 578 TYR A O 1
ATOM 4500 N N . GLY A 1 579 ? -1.529 2.756 12.859 1 97.38 579 GLY A N 1
ATOM 4501 C CA . GLY A 1 579 ? -2.605 2.195 12.055 1 97.38 579 GLY A CA 1
ATOM 4502 C C . GLY A 1 579 ? -2.787 2.902 10.727 1 97.38 579 GLY A C 1
ATOM 4503 O O . GLY A 1 579 ? -3.084 2.266 9.711 1 97.38 579 GLY A O 1
ATOM 4504 N N . ALA A 1 580 ? -2.498 4.199 10.672 1 96.94 580 ALA A N 1
ATOM 4505 C CA . ALA A 1 580 ? -2.664 5.027 9.484 1 96.94 580 ALA A CA 1
ATOM 4506 C C . ALA A 1 580 ? -1.657 4.637 8.398 1 96.94 580 ALA A C 1
ATOM 4508 O O . ALA A 1 580 ? -1.879 4.898 7.215 1 96.94 580 ALA A O 1
ATOM 4509 N N . PHE A 1 581 ? -0.549 3.926 8.727 1 96.81 581 PHE A N 1
ATOM 4510 C CA . PHE A 1 581 ? 0.544 3.656 7.801 1 96.81 581 PHE A CA 1
ATOM 4511 C C . PHE A 1 581 ? 0.583 2.178 7.426 1 96.81 581 PHE A C 1
ATOM 4513 O O . PHE A 1 581 ? 1.324 1.781 6.523 1 96.81 581 PHE A O 1
ATOM 4520 N N . THR A 1 582 ? -0.267 1.326 7.965 1 96.94 582 THR A N 1
ATOM 4521 C CA . THR A 1 582 ? -0.164 -0.124 7.836 1 96.94 582 THR A CA 1
ATOM 4522 C C . THR A 1 582 ? -0.544 -0.571 6.43 1 96.94 582 THR A C 1
ATOM 4524 O O . THR A 1 582 ? -0.218 -1.686 6.016 1 96.94 582 THR A O 1
ATOM 4527 N N . PRO A 1 583 ? -1.253 0.249 5.578 1 96.81 583 PRO A N 1
ATOM 4528 C CA . PRO A 1 583 ? -1.453 -0.202 4.199 1 96.81 583 PRO A CA 1
ATOM 4529 C C . PRO A 1 583 ? -0.14 -0.494 3.475 1 96.81 583 PRO A C 1
ATOM 4531 O O . PRO A 1 583 ? -0.107 -1.312 2.553 1 96.81 583 PRO A O 1
ATOM 4534 N N . PHE A 1 584 ? 0.963 0.046 3.953 1 95.81 584 PHE A N 1
ATOM 4535 C CA . PHE A 1 584 ? 2.275 -0.249 3.393 1 95.81 584 PHE A CA 1
ATOM 4536 C C . PHE A 1 584 ? 2.646 -1.71 3.619 1 95.81 584 PHE A C 1
ATOM 4538 O O . PHE A 1 584 ? 3.461 -2.27 2.883 1 95.81 584 PHE A O 1
ATOM 4545 N N . PHE A 1 585 ? 1.998 -2.332 4.672 1 97.25 585 PHE A N 1
ATOM 4546 C CA . PHE A 1 585 ? 2.277 -3.715 5.035 1 97.25 585 PHE A CA 1
ATOM 4547 C C . PHE A 1 585 ? 1.464 -4.676 4.176 1 97.25 585 PHE A C 1
ATOM 4549 O O . PHE A 1 585 ? 1.762 -5.871 4.121 1 97.25 585 PHE A O 1
ATOM 4556 N N . TYR A 1 586 ? 0.464 -4.203 3.475 1 97.62 586 TYR A N 1
ATOM 4557 C CA . TYR A 1 586 ? -0.641 -5.047 3.037 1 97.62 586 TYR A CA 1
ATOM 4558 C C . TYR A 1 586 ? -0.161 -6.105 2.051 1 97.62 586 TYR A C 1
ATOM 4560 O O . TYR A 1 586 ? -0.46 -7.293 2.207 1 97.62 586 TYR A O 1
ATOM 4568 N N . LEU A 1 587 ? 0.569 -5.762 1.075 1 96.88 587 LEU A N 1
ATOM 4569 C CA . LEU A 1 587 ? 0.871 -6.684 -0.017 1 96.88 587 LEU A CA 1
ATOM 4570 C C . LEU A 1 587 ? 1.849 -7.762 0.435 1 96.88 587 LEU A C 1
ATOM 4572 O O . LEU A 1 587 ? 1.658 -8.945 0.134 1 96.88 587 LEU A O 1
ATOM 4576 N N . PRO A 1 588 ? 2.953 -7.438 1.187 1 96.69 588 PRO A N 1
ATOM 4577 C CA . PRO A 1 588 ? 3.779 -8.539 1.694 1 96.69 588 PRO A CA 1
ATOM 4578 C C . PRO A 1 588 ? 3 -9.5 2.588 1 96.69 588 PRO A C 1
ATOM 4580 O O . PRO A 1 588 ? 3.219 -10.711 2.535 1 96.69 588 PRO A O 1
ATOM 4583 N N . VAL A 1 589 ? 2.1 -9 3.391 1 98.12 589 VAL A N 1
ATOM 4584 C CA . VAL A 1 589 ? 1.329 -9.836 4.305 1 98.12 589 VAL A CA 1
ATOM 4585 C C . VAL A 1 589 ? 0.345 -10.695 3.512 1 98.12 589 VAL A C 1
ATOM 4587 O O . VAL A 1 589 ? 0.112 -11.852 3.852 1 98.12 589 VAL A O 1
ATOM 4590 N N . ARG A 1 590 ? -0.256 -10.078 2.486 1 97.06 590 ARG A N 1
ATOM 4591 C CA . ARG A 1 590 ? -1.124 -10.828 1.583 1 97.06 590 ARG A CA 1
ATOM 4592 C C . ARG A 1 590 ? -0.386 -12.016 0.971 1 97.06 590 ARG A C 1
ATOM 4594 O O . ARG A 1 590 ? -0.922 -13.125 0.914 1 97.06 590 ARG A O 1
ATOM 4601 N N . ILE A 1 591 ? 0.872 -11.844 0.515 1 95.75 591 ILE A N 1
ATOM 4602 C CA . ILE A 1 591 ? 1.665 -12.898 -0.107 1 95.75 591 ILE A CA 1
ATOM 4603 C C . ILE A 1 591 ? 2.002 -13.969 0.929 1 95.75 591 ILE A C 1
ATOM 4605 O O . ILE A 1 591 ? 1.953 -15.164 0.633 1 95.75 591 ILE A O 1
ATOM 4609 N N . PHE A 1 592 ? 2.301 -13.555 2.15 1 97.56 592 PHE A N 1
ATOM 4610 C CA . PHE A 1 592 ? 2.559 -14.516 3.221 1 97.56 592 PHE A CA 1
ATOM 4611 C C . PHE A 1 592 ? 1.333 -15.383 3.48 1 97.56 592 PHE A C 1
ATOM 4613 O O . PHE A 1 592 ? 1.447 -16.594 3.633 1 97.56 592 PHE A O 1
ATOM 4620 N N . SER A 1 593 ? 0.172 -14.719 3.596 1 97.81 593 SER A N 1
ATOM 4621 C CA . SER A 1 593 ? -1.074 -15.438 3.822 1 97.81 593 SER A CA 1
ATOM 4622 C C . SER A 1 593 ? -1.315 -16.484 2.73 1 97.81 593 SER A C 1
ATOM 4624 O O . SER A 1 593 ? -1.741 -17.594 3.016 1 97.81 593 SER A O 1
ATOM 4626 N N . GLN A 1 594 ? -1.026 -16.141 1.474 1 96.25 594 GLN A N 1
ATOM 4627 C CA . GLN A 1 594 ? -1.168 -17.062 0.354 1 96.25 594 GLN A CA 1
ATOM 4628 C C . GLN A 1 594 ? -0.213 -18.25 0.493 1 96.25 594 GLN A C 1
ATOM 4630 O O . GLN A 1 594 ? -0.605 -19.406 0.287 1 96.25 594 GLN A O 1
ATOM 4635 N N . GLN A 1 595 ? 1.061 -17.953 0.845 1 95.5 595 GLN A N 1
ATOM 4636 C CA . GLN A 1 595 ? 2.064 -19 1.039 1 95.5 595 GLN A CA 1
ATOM 4637 C C . GLN A 1 595 ? 1.664 -19.953 2.164 1 95.5 595 GLN A C 1
ATOM 4639 O O . GLN A 1 595 ? 1.776 -21.172 2.025 1 95.5 595 GLN A O 1
ATOM 4644 N N . ASN A 1 596 ? 1.192 -19.359 3.23 1 96.25 596 ASN A N 1
ATOM 4645 C CA . ASN A 1 596 ? 0.822 -20.141 4.406 1 96.25 596 ASN A CA 1
ATOM 4646 C C . ASN A 1 596 ? -0.354 -21.078 4.113 1 96.25 596 ASN A C 1
ATOM 4648 O O . ASN A 1 596 ? -0.398 -22.203 4.605 1 96.25 596 ASN A O 1
ATOM 4652 N N . GLN A 1 597 ? -1.308 -20.625 3.332 1 95.69 597 GLN A N 1
ATOM 4653 C CA . GLN A 1 597 ? -2.486 -21.406 2.969 1 95.69 597 GLN A CA 1
ATOM 4654 C C . GLN A 1 597 ? -2.092 -22.75 2.387 1 95.69 597 GLN A C 1
ATOM 4656 O O . GLN A 1 597 ? -2.738 -23.766 2.662 1 95.69 597 GLN A O 1
ATOM 4661 N N . ASP A 1 598 ? -0.976 -22.828 1.616 1 92.75 598 ASP A N 1
ATOM 4662 C CA . ASP A 1 598 ? -0.65 -24.031 0.877 1 92.75 598 ASP A CA 1
ATOM 4663 C C . ASP A 1 598 ? 0.632 -24.672 1.407 1 92.75 598 ASP A C 1
ATOM 4665 O O . ASP A 1 598 ? 1.108 -25.672 0.861 1 92.75 598 ASP A O 1
ATOM 4669 N N . SER A 1 599 ? 1.197 -24.141 2.461 1 94.31 599 SER A N 1
ATOM 4670 C CA . SER A 1 599 ? 2.43 -24.688 3.008 1 94.31 599 SER A CA 1
ATOM 4671 C C . SER A 1 599 ? 2.203 -26.094 3.564 1 94.31 599 SER A C 1
ATOM 4673 O O . SER A 1 599 ? 1.219 -26.344 4.266 1 94.31 599 SER A O 1
ATOM 4675 N N . PRO A 1 600 ? 3.113 -27 3.271 1 91.88 600 PRO A N 1
ATOM 4676 C CA . PRO A 1 600 ? 2.998 -28.312 3.906 1 91.88 600 PRO A CA 1
ATOM 4677 C C . PRO A 1 600 ? 3.402 -28.297 5.379 1 91.88 600 PRO A C 1
ATOM 4679 O O . PRO A 1 600 ? 3.08 -29.234 6.121 1 91.88 600 PRO A O 1
ATOM 4682 N N . PHE A 1 601 ? 4.117 -27.25 5.762 1 95.19 601 PHE A N 1
ATOM 4683 C CA . PHE A 1 601 ? 4.605 -27.156 7.133 1 95.19 601 PHE A CA 1
ATOM 4684 C C . PHE A 1 601 ? 3.773 -26.156 7.934 1 95.19 601 PHE A C 1
ATOM 4686 O O . PHE A 1 601 ? 3.195 -25.234 7.367 1 95.19 601 PHE A O 1
ATOM 4693 N N . LYS A 1 602 ? 3.676 -26.422 9.195 1 96.31 602 LYS A N 1
ATOM 4694 C CA . LYS A 1 602 ? 3.213 -25.375 10.109 1 96.31 602 LYS A CA 1
ATOM 4695 C C . LYS A 1 602 ? 4.254 -24.281 10.25 1 96.31 602 LYS A C 1
ATOM 4697 O O . LYS A 1 602 ? 5.398 -24.531 10.625 1 96.31 602 LYS A O 1
ATOM 4702 N N . LEU A 1 603 ? 3.859 -23.094 9.883 1 96.81 603 LEU A N 1
ATOM 4703 C CA . LEU A 1 603 ? 4.762 -21.953 9.945 1 96.81 603 LEU A CA 1
ATOM 4704 C C . LEU A 1 603 ? 4.469 -21.094 11.172 1 96.81 603 LEU A C 1
ATOM 4706 O O . LEU A 1 603 ? 3.75 -21.531 12.078 1 96.81 603 LEU A O 1
ATOM 4710 N N . GLY A 1 604 ? 5.133 -19.953 11.281 1 97.81 604 GLY A N 1
ATOM 4711 C CA . GLY A 1 604 ? 4.91 -19.047 12.398 1 97.81 604 GLY A CA 1
ATOM 4712 C C . GLY A 1 604 ? 3.715 -18.141 12.195 1 97.81 604 GLY A C 1
ATOM 4713 O O . GLY A 1 604 ? 2.994 -18.25 11.203 1 97.81 604 GLY A O 1
ATOM 4714 N N . VAL A 1 605 ? 3.453 -17.281 13.211 1 98.5 605 VAL A N 1
ATOM 4715 C CA . VAL A 1 605 ? 2.35 -16.328 13.203 1 98.5 605 VAL A CA 1
ATOM 4716 C C . VAL A 1 605 ? 2.896 -14.906 13.133 1 98.5 605 VAL A C 1
ATOM 4718 O O . VAL A 1 605 ? 3.906 -14.594 13.766 1 98.5 605 VAL A O 1
ATOM 4721 N N . LEU A 1 606 ? 2.322 -14.133 12.266 1 98.75 606 LEU A N 1
ATOM 4722 C CA . LEU A 1 606 ? 2.672 -12.719 12.141 1 98.75 606 LEU A CA 1
ATOM 4723 C C . LEU A 1 606 ? 1.671 -11.844 12.883 1 98.75 606 LEU A C 1
ATOM 4725 O O . LEU A 1 606 ? 0.467 -11.914 12.625 1 98.75 606 LEU A O 1
ATOM 4729 N N . THR A 1 607 ? 2.127 -11.039 13.789 1 98.88 607 THR A N 1
ATOM 4730 C CA . THR A 1 607 ? 1.327 -10.016 14.453 1 98.88 607 THR A CA 1
ATOM 4731 C C . THR A 1 607 ? 1.62 -8.641 13.875 1 98.88 607 THR A C 1
ATOM 4733 O O . THR A 1 607 ? 2.781 -8.258 13.727 1 98.88 607 THR A O 1
ATOM 4736 N N . ILE A 1 608 ? 0.64 -7.953 13.477 1 98.75 608 ILE A N 1
ATOM 4737 C CA . ILE A 1 608 ? 0.745 -6.559 13.07 1 98.75 608 ILE A CA 1
ATOM 4738 C C . ILE A 1 608 ? 0.162 -5.656 14.156 1 98.75 608 ILE A C 1
ATOM 4740 O O . ILE A 1 608 ? -0.996 -5.816 14.547 1 98.75 608 ILE A O 1
ATOM 4744 N N . VAL A 1 609 ? 0.96 -4.754 14.664 1 98.56 609 VAL A N 1
ATOM 4745 C CA . VAL A 1 609 ? 0.434 -3.729 15.555 1 98.56 609 VAL A CA 1
ATOM 4746 C C . VAL A 1 609 ? 0.066 -2.482 14.75 1 98.56 609 VAL A C 1
ATOM 4748 O O . VAL A 1 609 ? 0.938 -1.827 14.18 1 98.56 609 VAL A O 1
ATOM 4751 N N . ALA A 1 610 ? -1.186 -2.303 14.648 1 98.19 610 ALA A N 1
ATOM 4752 C CA . ALA A 1 610 ? -1.71 -1.045 14.117 1 98.19 610 ALA A CA 1
ATOM 4753 C C . ALA A 1 610 ? -1.937 -0.033 15.242 1 98.19 610 ALA A C 1
ATOM 4755 O O . ALA A 1 610 ? -3.072 0.176 15.672 1 98.19 610 ALA A O 1
ATOM 4756 N N . GLY A 1 611 ? -0.873 0.591 15.625 1 97 611 GLY A N 1
ATOM 4757 C CA . GLY A 1 611 ? -0.917 1.532 16.734 1 97 611 GLY A CA 1
ATOM 4758 C C . GLY A 1 611 ? -1.596 2.842 16.375 1 97 611 GLY A C 1
ATOM 4759 O O . GLY A 1 611 ? -1.723 3.18 15.195 1 97 611 GLY A O 1
ATOM 4760 N N . HIS A 1 612 ? -2.049 3.564 17.344 1 96 612 HIS A N 1
ATOM 4761 C CA . HIS A 1 612 ? -2.617 4.898 17.188 1 96 612 HIS A CA 1
ATOM 4762 C C . HIS A 1 612 ? -3.77 4.898 16.188 1 96 612 HIS A C 1
ATOM 4764 O O . HIS A 1 612 ? -3.865 5.797 15.352 1 96 612 HIS A O 1
ATOM 4770 N N . SER A 1 613 ? -4.473 3.805 16.219 1 95.44 613 SER A N 1
ATOM 4771 C CA . SER A 1 613 ? -5.676 3.742 15.398 1 95.44 613 SER A CA 1
ATOM 4772 C C . SER A 1 613 ? -6.797 4.59 15.992 1 95.44 613 SER A C 1
ATOM 4774 O O . SER A 1 613 ? -6.895 4.73 17.203 1 95.44 613 SER A O 1
ATOM 4776 N N . GLY A 1 614 ? -7.625 5.117 15.141 1 95.12 614 GLY A N 1
ATOM 4777 C CA . GLY A 1 614 ? -8.703 6.008 15.547 1 95.12 614 GLY A CA 1
ATOM 4778 C C . GLY A 1 614 ? -8.344 7.477 15.422 1 95.12 614 GLY A C 1
ATOM 4779 O O . GLY A 1 614 ? -7.25 7.816 14.969 1 95.12 614 GLY A O 1
ATOM 4780 N N . PRO A 1 615 ? -9.242 8.328 15.789 1 95.5 615 PRO A N 1
ATOM 4781 C CA . PRO A 1 615 ? -8.977 9.773 15.75 1 95.5 615 PRO A CA 1
ATOM 4782 C C . PRO A 1 615 ? -8.125 10.242 16.922 1 95.5 615 PRO A C 1
ATOM 4784 O O . PRO A 1 615 ? -7.699 11.398 16.953 1 95.5 615 PRO A O 1
ATOM 4787 N N . GLU A 1 616 ? -7.746 9.352 17.797 1 94.06 616 GLU A N 1
ATOM 4788 C CA . GLU A 1 616 ? -7.141 9.695 19.078 1 94.06 616 GLU A CA 1
ATOM 4789 C C . GLU A 1 616 ? -5.676 10.086 18.922 1 94.06 616 GLU A C 1
ATOM 4791 O O . GLU A 1 616 ? -5.055 10.602 19.844 1 94.06 616 GLU A O 1
ATOM 4796 N N . THR A 1 617 ? -5.078 9.836 17.734 1 89.69 617 THR A N 1
ATOM 4797 C CA . THR A 1 617 ? -3.717 10.297 17.5 1 89.69 617 THR A CA 1
ATOM 4798 C C . THR A 1 617 ? -3.658 11.82 17.5 1 89.69 617 THR A C 1
ATOM 4800 O O . THR A 1 617 ? -2.658 12.414 17.922 1 89.69 617 THR A O 1
ATOM 4803 N N . ALA A 1 618 ? -4.699 12.562 17.125 1 86.25 618 ALA A N 1
ATOM 4804 C CA . ALA A 1 618 ? -5.223 13.914 17.281 1 86.25 618 ALA A CA 1
ATOM 4805 C C . ALA A 1 618 ? -4.145 14.961 17.016 1 86.25 618 ALA A C 1
ATOM 4807 O O . ALA A 1 618 ? -4.164 15.625 15.977 1 86.25 618 ALA A O 1
ATOM 4808 N N . ALA A 1 619 ? -2.977 14.977 17.828 1 85 619 ALA A N 1
ATOM 4809 C CA . ALA A 1 619 ? -2.037 16.094 17.812 1 85 619 ALA A CA 1
ATOM 4810 C C . ALA A 1 619 ? -1.146 16.031 16.562 1 85 619 ALA A C 1
ATOM 4812 O O . ALA A 1 619 ? -0.562 17.047 16.172 1 85 619 ALA A O 1
ATOM 4813 N N . ASP A 1 620 ? -1.056 14.867 15.906 1 85.81 620 ASP A N 1
ATOM 4814 C CA . ASP A 1 620 ? -0.168 14.695 14.758 1 85.81 620 ASP A CA 1
ATOM 4815 C C . ASP A 1 620 ? -0.875 15.062 13.453 1 85.81 620 ASP A C 1
ATOM 4817 O O . ASP A 1 620 ? -0.288 14.969 12.375 1 85.81 620 ASP A O 1
ATOM 4821 N N . ALA A 1 621 ? -2.107 15.469 13.492 1 88.31 621 ALA A N 1
ATOM 4822 C CA . ALA A 1 621 ? -2.885 15.992 12.367 1 88.31 621 ALA A CA 1
ATOM 4823 C C . ALA A 1 621 ? -3.439 14.859 11.508 1 88.31 621 ALA A C 1
ATOM 4825 O O . ALA A 1 621 ? -3.279 13.688 11.836 1 88.31 621 ALA A O 1
ATOM 4826 N N . ARG A 1 622 ? -4.109 15.172 10.453 1 91.38 622 ARG A N 1
ATOM 4827 C CA . ARG A 1 622 ? -5.004 14.289 9.703 1 91.38 622 ARG A CA 1
ATOM 4828 C C . ARG A 1 622 ? -4.219 13.203 8.977 1 91.38 622 ARG A C 1
ATOM 4830 O O . ARG A 1 622 ? -4.715 12.086 8.805 1 91.38 622 ARG A O 1
ATOM 4837 N N . SER A 1 623 ? -3.002 13.461 8.594 1 92.69 623 SER A N 1
ATOM 4838 C CA . SER A 1 623 ? -2.229 12.445 7.891 1 92.69 623 SER A CA 1
ATOM 4839 C C . SER A 1 623 ? -1.952 11.242 8.781 1 92.69 623 SER A C 1
ATOM 4841 O O . SER A 1 623 ? -1.592 10.164 8.297 1 92.69 623 SER A O 1
ATOM 4843 N N . HIS A 1 624 ? -2.148 11.359 10.125 1 94.31 624 HIS A N 1
ATOM 4844 C CA . HIS A 1 624 ? -1.795 10.312 11.078 1 94.31 624 HIS A CA 1
ATOM 4845 C C . HIS A 1 624 ? -3.039 9.609 11.609 1 94.31 624 HIS A C 1
ATOM 4847 O O . HIS A 1 624 ? -2.936 8.648 12.383 1 94.31 624 HIS A O 1
ATOM 4853 N N . PHE A 1 625 ? -4.25 10.039 11.219 1 94.38 625 PHE A N 1
ATOM 4854 C CA . PHE A 1 625 ? -5.457 9.43 11.773 1 94.38 625 PHE A CA 1
ATOM 4855 C C . PHE A 1 625 ? -5.664 8.031 11.211 1 94.38 625 PHE A C 1
ATOM 4857 O O . PHE A 1 625 ? -5.652 7.832 9.992 1 94.38 625 PHE A O 1
ATOM 4864 N N . GLY A 1 626 ? -5.773 7.105 12.141 1 94.88 626 GLY A N 1
ATOM 4865 C CA . GLY A 1 626 ? -6.07 5.734 11.766 1 94.88 626 GLY A CA 1
ATOM 4866 C C . GLY A 1 626 ? -7.555 5.434 11.727 1 94.88 626 GLY A C 1
ATOM 4867 O O . GLY A 1 626 ? -8.031 4.543 12.438 1 94.88 626 GLY A O 1
ATOM 4868 N N . ILE A 1 627 ? -8.352 6.105 10.906 1 97.12 627 ILE A N 1
ATOM 4869 C CA . ILE A 1 627 ? -9.805 5.949 10.812 1 97.12 627 ILE A CA 1
ATOM 4870 C C . ILE A 1 627 ? -10.148 5.023 9.648 1 97.12 627 ILE A C 1
ATOM 4872 O O . ILE A 1 627 ? -10.828 4.012 9.836 1 97.12 627 ILE A O 1
ATOM 4876 N N . PHE A 1 628 ? -9.625 5.277 8.445 1 97.5 628 PHE A N 1
ATOM 4877 C CA . PHE A 1 628 ? -9.93 4.535 7.227 1 97.5 628 PHE A CA 1
ATOM 4878 C C . PHE A 1 628 ? -8.859 3.5 6.934 1 97.5 628 PHE A C 1
ATOM 4880 O O . PHE A 1 628 ? -9.148 2.305 6.844 1 97.5 628 PHE A O 1
ATOM 4887 N N . ALA A 1 629 ? -7.582 3.895 6.98 1 97 629 ALA A N 1
ATOM 4888 C CA . ALA A 1 629 ? -6.434 3.121 6.516 1 97 629 ALA A CA 1
ATOM 4889 C C . ALA A 1 629 ? -6.348 1.778 7.234 1 97 629 ALA A C 1
ATOM 4891 O O . ALA A 1 629 ? -6.109 0.744 6.609 1 97 629 ALA A O 1
ATOM 4892 N N . PRO A 1 630 ? -6.574 1.709 8.57 1 97.44 630 PRO A N 1
ATOM 4893 C CA . PRO A 1 630 ? -6.402 0.43 9.266 1 97.44 630 PRO A CA 1
ATOM 4894 C C . PRO A 1 630 ? -7.391 -0.633 8.797 1 97.44 630 PRO A C 1
ATOM 4896 O O . PRO A 1 630 ? -7.16 -1.828 9 1 97.44 630 PRO A O 1
ATOM 4899 N N . GLN A 1 631 ? -8.453 -0.255 8.148 1 97.38 631 GLN A N 1
ATOM 4900 C CA . GLN A 1 631 ? -9.492 -1.205 7.754 1 97.38 631 GLN A CA 1
ATOM 4901 C C . GLN A 1 631 ? -9.07 -1.998 6.52 1 97.38 631 GLN A C 1
ATOM 4903 O O . GLN A 1 631 ? -9.773 -2.92 6.098 1 97.38 631 GLN A O 1
ATOM 4908 N N . VAL A 1 632 ? -7.891 -1.718 5.973 1 98 632 VAL A N 1
ATOM 4909 C CA . VAL A 1 632 ? -7.332 -2.504 4.875 1 98 632 VAL A CA 1
ATOM 4910 C C . VAL A 1 632 ? -7.207 -3.967 5.301 1 98 632 VAL A C 1
ATOM 4912 O O . VAL A 1 632 ? -7.301 -4.871 4.469 1 98 632 VAL A O 1
ATOM 4915 N N . TRP A 1 633 ? -7.137 -4.23 6.574 1 98.44 633 TRP A N 1
ATOM 4916 C CA . TRP A 1 633 ? -6.871 -5.562 7.117 1 98.44 633 TRP A CA 1
ATOM 4917 C C . TRP A 1 633 ? -8.133 -6.414 7.109 1 98.44 633 TRP A C 1
ATOM 4919 O O . TRP A 1 633 ? -8.086 -7.609 7.41 1 98.44 633 TRP A O 1
ATOM 4929 N N . THR A 1 634 ? -9.289 -5.836 6.703 1 97.5 634 THR A N 1
ATOM 4930 C CA . THR A 1 634 ? -10.5 -6.629 6.496 1 97.5 634 THR A CA 1
ATOM 4931 C C . THR A 1 634 ? -10.5 -7.254 5.102 1 97.5 634 THR A C 1
ATOM 4933 O O . THR A 1 634 ? -11.367 -8.07 4.781 1 97.5 634 THR A O 1
ATOM 4936 N N . LEU A 1 635 ? -9.5 -6.988 4.281 1 97.81 635 LEU A N 1
ATOM 4937 C CA . LEU A 1 635 ? -9.461 -7.41 2.887 1 97.81 635 LEU A CA 1
ATOM 4938 C C . LEU A 1 635 ? -8.672 -8.711 2.736 1 97.81 635 LEU A C 1
ATOM 4940 O O . LEU A 1 635 ? -7.738 -8.789 1.934 1 97.81 635 LEU A O 1
ATOM 4944 N N . PHE A 1 636 ? -9.031 -9.734 3.486 1 97.94 636 PHE A N 1
ATOM 4945 C CA . PHE A 1 636 ? -8.531 -11.102 3.461 1 97.94 636 PHE A CA 1
ATOM 4946 C C . PHE A 1 636 ? -9.688 -12.102 3.438 1 97.94 636 PHE A C 1
ATOM 4948 O O . PHE A 1 636 ? -10.812 -11.758 3.793 1 97.94 636 PHE A O 1
ATOM 4955 N N . PRO A 1 637 ? -9.414 -13.344 2.967 1 97.12 637 PRO A N 1
ATOM 4956 C CA . PRO A 1 637 ? -10.445 -14.367 3.152 1 97.12 637 PRO A CA 1
ATOM 4957 C C . PRO A 1 637 ? -10.812 -14.578 4.621 1 97.12 637 PRO A C 1
ATOM 4959 O O . PRO A 1 637 ? -9.938 -14.539 5.488 1 97.12 637 PRO A O 1
ATOM 4962 N N . GLU A 1 638 ? -12.07 -14.773 4.84 1 95.88 638 GLU A N 1
ATOM 4963 C CA . GLU A 1 638 ? -12.516 -15.055 6.207 1 95.88 638 GLU A CA 1
ATOM 4964 C C . GLU A 1 638 ? -11.812 -16.281 6.77 1 95.88 638 GLU A C 1
ATOM 4966 O O . GLU A 1 638 ? -11.695 -17.312 6.086 1 95.88 638 GLU A O 1
ATOM 4971 N N . GLY A 1 639 ? -11.266 -16.141 7.973 1 95.31 639 GLY A N 1
ATOM 4972 C CA . GLY A 1 639 ? -10.594 -17.25 8.625 1 95.31 639 GLY A CA 1
ATOM 4973 C C . GLY A 1 639 ? -9.086 -17.234 8.438 1 95.31 639 GLY A C 1
ATOM 4974 O O . GLY A 1 639 ? -8.367 -18.031 9.047 1 95.31 639 GLY A O 1
ATOM 4975 N N . GLN A 1 640 ? -8.578 -16.328 7.648 1 97.19 640 GLN A N 1
ATOM 4976 C CA . GLN A 1 640 ? -7.141 -16.328 7.398 1 97.19 640 GLN A CA 1
ATOM 4977 C C . GLN A 1 640 ? -6.461 -15.172 8.133 1 97.19 640 GLN A C 1
ATOM 4979 O O . GLN A 1 640 ? -5.246 -14.984 8.031 1 97.19 640 GLN A O 1
ATOM 4984 N N . ILE A 1 641 ? -7.184 -14.383 8.867 1 98.25 641 ILE A N 1
ATOM 4985 C CA . ILE A 1 641 ? -6.707 -13.242 9.641 1 98.25 641 ILE A CA 1
ATOM 4986 C C . ILE A 1 641 ? -7.633 -12.992 10.82 1 98.25 641 ILE A C 1
ATOM 4988 O O . ILE A 1 641 ? -8.805 -13.383 10.797 1 98.25 641 ILE A O 1
ATOM 4992 N N . VAL A 1 642 ? -7.133 -12.445 11.906 1 98.75 642 VAL A N 1
ATOM 4993 C CA . VAL A 1 642 ? -7.93 -11.992 13.047 1 98.75 642 VAL A CA 1
ATOM 4994 C C . VAL A 1 642 ? -7.625 -10.523 13.344 1 98.75 642 VAL A C 1
ATOM 4996 O O . VAL A 1 642 ? -6.477 -10.172 13.609 1 98.75 642 VAL A O 1
ATOM 4999 N N . ASN A 1 643 ? -8.594 -9.672 13.234 1 98.75 643 ASN A N 1
ATOM 5000 C CA . ASN A 1 643 ? -8.492 -8.273 13.641 1 98.75 643 ASN A CA 1
ATOM 5001 C C . ASN A 1 643 ? -8.992 -8.062 15.062 1 98.75 643 ASN A C 1
ATOM 5003 O O . ASN A 1 643 ? -10.062 -8.539 15.43 1 98.75 643 ASN A O 1
ATOM 5007 N N . LEU A 1 644 ? -8.242 -7.359 15.883 1 98.88 644 LEU A N 1
ATOM 5008 C CA . LEU A 1 644 ? -8.602 -7.051 17.266 1 98.88 644 LEU A CA 1
ATOM 5009 C C . LEU A 1 644 ? -8.727 -5.547 17.469 1 98.88 644 LEU A C 1
ATOM 5011 O O . LEU A 1 644 ? -7.723 -4.836 17.516 1 98.88 644 LEU A O 1
ATOM 5015 N N . TYR A 1 645 ? -9.883 -5.062 17.562 1 98.62 645 TYR A N 1
ATOM 5016 C CA . TYR A 1 645 ? -10.148 -3.658 17.859 1 98.62 645 TYR A CA 1
ATOM 5017 C C . TYR A 1 645 ? -10.352 -3.441 19.359 1 98.62 645 TYR A C 1
ATOM 5019 O O . TYR A 1 645 ? -11.438 -3.709 19.891 1 98.62 645 TYR A O 1
ATOM 5027 N N . LEU A 1 646 ? -9.391 -2.846 20.047 1 98.5 646 LEU A N 1
ATOM 5028 C CA . LEU A 1 646 ? -9.344 -2.9 21.5 1 98.5 646 LEU A CA 1
ATOM 5029 C C . LEU A 1 646 ? -9.656 -1.535 22.109 1 98.5 646 LEU A C 1
ATOM 5031 O O . LEU A 1 646 ? -9.195 -0.508 21.594 1 98.5 646 LEU A O 1
ATOM 5035 N N . TRP A 1 647 ? -10.461 -1.532 23.203 1 98.19 647 TRP A N 1
ATOM 5036 C CA . TRP A 1 647 ? -10.805 -0.253 23.812 1 98.19 647 TRP A CA 1
ATOM 5037 C C . TRP A 1 647 ? -10.359 -0.214 25.281 1 98.19 647 TRP A C 1
ATOM 5039 O O . TRP A 1 647 ? -10.234 0.862 25.859 1 98.19 647 TRP A O 1
ATOM 5049 N N . ASP A 1 648 ? -10.117 -1.386 25.844 1 98.31 648 ASP A N 1
ATOM 5050 C CA . ASP A 1 648 ? -9.758 -1.491 27.266 1 98.31 648 ASP A CA 1
ATOM 5051 C C . ASP A 1 648 ? -8.469 -2.281 27.438 1 98.31 648 ASP A C 1
ATOM 5053 O O . ASP A 1 648 ? -8.227 -3.266 26.734 1 98.31 648 ASP A O 1
ATOM 5057 N N . TYR A 1 649 ? -7.637 -1.839 28.391 1 98.44 649 TYR A N 1
ATOM 5058 C CA . TYR A 1 649 ? -6.371 -2.496 28.688 1 98.44 649 TYR A CA 1
ATOM 5059 C C . TYR A 1 649 ? -6.574 -3.986 28.938 1 98.44 649 TYR A C 1
ATOM 5061 O O . TYR A 1 649 ? -5.816 -4.812 28.422 1 98.44 649 TYR A O 1
ATOM 5069 N N . ASN A 1 650 ? -7.582 -4.383 29.672 1 98.5 650 ASN A N 1
ATOM 5070 C CA . ASN A 1 650 ? -7.805 -5.758 30.094 1 98.5 650 ASN A CA 1
ATOM 5071 C C . ASN A 1 650 ? -8.344 -6.617 28.953 1 98.5 650 ASN A C 1
ATOM 5073 O O . ASN A 1 650 ? -8.391 -7.844 29.062 1 98.5 650 ASN A O 1
ATOM 5077 N N . ASP A 1 651 ? -8.719 -6.047 27.812 1 98.62 651 ASP A N 1
ATOM 5078 C CA . ASP A 1 651 ? -9.203 -6.797 26.672 1 98.62 651 ASP A CA 1
ATOM 5079 C C . ASP A 1 651 ? -8.047 -7.316 25.828 1 98.62 651 ASP A C 1
ATOM 5081 O O . ASP A 1 651 ? -8.211 -8.266 25.047 1 98.62 651 ASP A O 1
ATOM 5085 N N . VAL A 1 652 ? -6.863 -6.715 25.953 1 98.81 652 VAL A N 1
ATOM 5086 C CA . VAL A 1 652 ? -5.781 -6.938 25 1 98.81 652 VAL A CA 1
ATOM 5087 C C . VAL A 1 652 ? -5.262 -8.367 25.125 1 98.81 652 VAL A C 1
ATOM 5089 O O . VAL A 1 652 ? -5.23 -9.109 24.141 1 98.81 652 VAL A O 1
ATOM 5092 N N . ALA A 1 653 ? -4.891 -8.805 26.281 1 98.88 653 ALA A N 1
ATOM 5093 C CA . ALA A 1 653 ? -4.281 -10.125 26.453 1 98.88 653 ALA A CA 1
ATOM 5094 C C . ALA A 1 653 ? -5.266 -11.234 26.109 1 98.88 653 ALA A C 1
ATOM 5096 O O . ALA A 1 653 ? -4.953 -12.125 25.312 1 98.88 653 ALA A O 1
ATOM 5097 N N . PRO A 1 654 ? -6.531 -11.195 26.688 1 98.88 654 PRO A N 1
ATOM 5098 C CA . PRO A 1 654 ? -7.465 -12.273 26.344 1 98.88 654 PRO A CA 1
ATOM 5099 C C . PRO A 1 654 ? -7.738 -12.359 24.844 1 98.88 654 PRO A C 1
ATOM 5101 O O . PRO A 1 654 ? -7.785 -13.453 24.281 1 98.88 654 PRO A O 1
ATOM 5104 N N . ALA A 1 655 ? -7.926 -11.219 24.219 1 98.88 655 ALA A N 1
ATOM 5105 C CA . ALA A 1 655 ? -8.219 -11.211 22.797 1 98.88 655 ALA A CA 1
ATOM 5106 C C . ALA A 1 655 ? -7.035 -11.734 21.984 1 98.88 655 ALA A C 1
ATOM 5108 O O . ALA A 1 655 ? -7.207 -12.539 21.078 1 98.88 655 ALA A O 1
ATOM 5109 N N . TYR A 1 656 ? -5.824 -11.242 22.281 1 98.94 656 TYR A N 1
ATOM 5110 C CA . TYR A 1 656 ? -4.641 -11.648 21.531 1 98.94 656 TYR A CA 1
ATOM 5111 C C . TYR A 1 656 ? -4.406 -13.156 21.656 1 98.94 656 TYR A C 1
ATOM 5113 O O . TYR A 1 656 ? -4.148 -13.828 20.656 1 98.94 656 TYR A O 1
ATOM 5121 N N . PHE A 1 657 ? -4.43 -13.672 22.859 1 98.88 657 PHE A N 1
ATOM 5122 C CA . PHE A 1 657 ? -4.105 -15.078 23.062 1 98.88 657 PHE A CA 1
ATOM 5123 C C . PHE A 1 657 ? -5.219 -15.969 22.531 1 98.88 657 PHE A C 1
ATOM 5125 O O . PHE A 1 657 ? -4.969 -17.109 22.125 1 98.88 657 PHE A O 1
ATOM 5132 N N . ALA A 1 658 ? -6.508 -15.453 22.531 1 98.88 658 ALA A N 1
ATOM 5133 C CA . ALA A 1 658 ? -7.547 -16.188 21.828 1 98.88 658 ALA A CA 1
ATOM 5134 C C . ALA A 1 658 ? -7.234 -16.281 20.328 1 98.88 658 ALA A C 1
ATOM 5136 O O . ALA A 1 658 ? -7.426 -17.344 19.719 1 98.88 658 ALA A O 1
ATOM 5137 N N . ALA A 1 659 ? -6.82 -15.18 19.734 1 98.88 659 ALA A N 1
ATOM 5138 C CA . ALA A 1 659 ? -6.41 -15.172 18.344 1 98.88 659 ALA A CA 1
ATOM 5139 C C . ALA A 1 659 ? -5.23 -16.109 18.109 1 98.88 659 ALA A C 1
ATOM 5141 O O . ALA A 1 659 ? -5.184 -16.812 17.094 1 98.88 659 ALA A O 1
ATOM 5142 N N . ALA A 1 660 ? -4.262 -16.094 19.031 1 98.5 660 ALA A N 1
ATOM 5143 C CA . ALA A 1 660 ? -3.105 -16.969 18.953 1 98.5 660 ALA A CA 1
ATOM 5144 C C . ALA A 1 660 ? -3.535 -18.438 18.969 1 98.5 660 ALA A C 1
ATOM 5146 O O . ALA A 1 660 ? -3.02 -19.25 18.203 1 98.5 660 ALA A O 1
ATOM 5147 N N . GLN A 1 661 ? -4.422 -18.766 19.891 1 97.88 661 GLN A N 1
ATOM 5148 C CA . GLN A 1 661 ? -4.934 -20.125 19.969 1 97.88 661 GLN A CA 1
ATOM 5149 C C . GLN A 1 661 ? -5.609 -20.547 18.672 1 97.88 661 GLN A C 1
ATOM 5151 O O . GLN A 1 661 ? -5.445 -21.672 18.219 1 97.88 661 GLN A O 1
ATOM 5156 N N . LEU A 1 662 ? -6.352 -19.609 18.125 1 97.56 662 LEU A N 1
ATOM 5157 C CA . LEU A 1 662 ? -6.988 -19.891 16.844 1 97.56 662 LEU A CA 1
ATOM 5158 C C . LEU A 1 662 ? -5.945 -20.125 15.75 1 97.56 662 LEU A C 1
ATOM 5160 O O . LEU A 1 662 ? -6.105 -21.016 14.922 1 97.56 662 LEU A O 1
ATOM 5164 N N . ALA A 1 663 ? -4.887 -19.359 15.742 1 96.44 663 ALA A N 1
ATOM 5165 C CA . ALA A 1 663 ? -3.818 -19.484 14.758 1 96.44 663 ALA A CA 1
ATOM 5166 C C . ALA A 1 663 ? -3.102 -20.828 14.891 1 96.44 663 ALA A C 1
ATOM 5168 O O . ALA A 1 663 ? -2.662 -21.406 13.898 1 96.44 663 ALA A O 1
ATOM 5169 N N . ILE A 1 664 ? -2.949 -21.344 16.094 1 96.25 664 ILE A N 1
ATOM 5170 C CA . ILE A 1 664 ? -2.316 -22.625 16.344 1 96.25 664 ILE A CA 1
ATOM 5171 C C . ILE A 1 664 ? -3.225 -23.75 15.859 1 96.25 664 ILE A C 1
ATOM 5173 O O . ILE A 1 664 ? -2.754 -24.734 15.266 1 96.25 664 ILE A O 1
ATOM 5177 N N . ALA A 1 665 ? -4.488 -23.531 16.078 1 95.62 665 ALA A N 1
ATOM 5178 C CA . ALA A 1 665 ? -5.457 -24.578 15.742 1 95.62 665 ALA A CA 1
ATOM 5179 C C . ALA A 1 665 ? -5.711 -24.625 14.242 1 95.62 665 ALA A C 1
ATOM 5181 O O . ALA A 1 665 ? -5.984 -25.688 13.68 1 95.62 665 ALA A O 1
ATOM 5182 N N . LYS A 1 666 ? -5.695 -23.516 13.617 1 95.12 666 LYS A N 1
ATOM 5183 C CA . LYS A 1 666 ? -5.914 -23.359 12.18 1 95.12 666 LYS A CA 1
ATOM 5184 C C . LYS A 1 666 ? -4.734 -22.656 11.516 1 95.12 666 LYS A C 1
ATOM 5186 O O . LYS A 1 666 ? -4.719 -21.438 11.398 1 95.12 666 LYS A O 1
ATOM 5191 N N . LYS A 1 667 ? -3.898 -23.406 10.867 1 90.31 667 LYS A N 1
ATOM 5192 C CA . LYS A 1 667 ? -2.615 -22.891 10.398 1 90.31 667 LYS A CA 1
ATOM 5193 C C . LYS A 1 667 ? -2.814 -21.766 9.391 1 90.31 667 LYS A C 1
ATOM 5195 O O . LYS A 1 667 ? -1.974 -20.875 9.281 1 90.31 667 LYS A O 1
ATOM 5200 N N . GLU A 1 668 ? -3.986 -21.797 8.664 1 93.88 668 GLU A N 1
ATOM 5201 C CA . GLU A 1 668 ? -4.211 -20.766 7.656 1 93.88 668 GLU A CA 1
ATOM 5202 C C . GLU A 1 668 ? -4.445 -19.406 8.305 1 93.88 668 GLU A C 1
ATOM 5204 O O . GLU A 1 668 ? -4.258 -18.359 7.668 1 93.88 668 GLU A O 1
ATOM 5209 N N . CYS A 1 669 ? -4.879 -19.359 9.547 1 95.12 669 CYS A N 1
ATOM 5210 C CA . CYS A 1 669 ? -5.148 -18.125 10.297 1 95.12 669 CYS A CA 1
ATOM 5211 C C . CYS A 1 669 ? -3.883 -17.609 10.969 1 95.12 669 CYS A C 1
ATOM 5213 O O . CYS A 1 669 ? -3.824 -17.531 12.195 1 95.12 669 CYS A O 1
ATOM 5215 N N . SER A 1 670 ? -2.867 -17.188 10.227 1 94.38 670 SER A N 1
ATOM 5216 C CA . SER A 1 670 ? -1.548 -16.953 10.805 1 94.38 670 SER A CA 1
ATOM 5217 C C . SER A 1 670 ? -1.229 -15.469 10.859 1 94.38 670 SER A C 1
ATOM 5219 O O . SER A 1 670 ? -0.076 -15.078 11.062 1 94.38 670 SER A O 1
ATOM 5221 N N . VAL A 1 671 ? -2.234 -14.57 10.641 1 98.62 671 VAL A N 1
ATOM 5222 C CA . VAL A 1 671 ? -2.047 -13.125 10.75 1 98.62 671 VAL A CA 1
ATOM 5223 C C . VAL A 1 671 ? -2.975 -12.562 11.828 1 98.62 671 VAL A C 1
ATOM 5225 O O . VAL A 1 671 ? -4.184 -12.789 11.789 1 98.62 671 VAL A O 1
ATOM 5228 N N . ILE A 1 672 ? -2.465 -11.898 12.812 1 98.88 672 ILE A N 1
ATOM 5229 C CA . ILE A 1 672 ? -3.217 -11.227 13.867 1 98.88 672 ILE A CA 1
ATOM 5230 C C . ILE A 1 672 ? -2.939 -9.727 13.828 1 98.88 672 ILE A C 1
ATOM 5232 O O . ILE A 1 672 ? -1.783 -9.305 13.859 1 98.88 672 ILE A O 1
ATOM 5236 N N . VAL A 1 673 ? -3.916 -8.906 13.695 1 98.88 673 VAL A N 1
ATOM 5237 C CA . VAL A 1 673 ? -3.74 -7.457 13.672 1 98.88 673 VAL A CA 1
ATOM 5238 C C . VAL A 1 673 ? -4.328 -6.844 14.945 1 98.88 673 VAL A C 1
ATOM 5240 O O . VAL A 1 673 ? -5.504 -7.051 15.25 1 98.88 673 VAL A O 1
ATOM 5243 N N . VAL A 1 674 ? -3.561 -6.102 15.641 1 98.81 674 VAL A N 1
ATOM 5244 C CA . VAL A 1 674 ? -3.939 -5.484 16.906 1 98.81 674 VAL A CA 1
ATOM 5245 C C . VAL A 1 674 ? -4.129 -3.982 16.719 1 98.81 674 VAL A C 1
ATOM 5247 O O . VAL A 1 674 ? -3.158 -3.242 16.547 1 98.81 674 VAL A O 1
ATOM 5250 N N . HIS A 1 675 ? -5.359 -3.539 16.719 1 98.56 675 HIS A N 1
ATOM 5251 C CA . HIS A 1 675 ? -5.695 -2.125 16.594 1 98.56 675 HIS A CA 1
ATOM 5252 C C . HIS A 1 675 ? -5.816 -1.474 17.969 1 98.56 675 HIS A C 1
ATOM 5254 O O . HIS A 1 675 ? -6.746 -1.772 18.719 1 98.56 675 HIS A O 1
ATOM 5260 N N . VAL A 1 676 ? -4.902 -0.557 18.281 1 98 676 VAL A N 1
ATOM 5261 C CA . VAL A 1 676 ? -4.898 0.074 19.609 1 98 676 VAL A CA 1
ATOM 5262 C C . VAL A 1 676 ? -4.852 1.592 19.453 1 98 676 VAL A C 1
ATOM 5264 O O . VAL A 1 676 ? -4.379 2.105 18.438 1 98 676 VAL A O 1
ATOM 5267 N N . ALA A 1 677 ? -5.371 2.301 20.406 1 96.06 677 ALA A N 1
ATOM 5268 C CA . ALA A 1 677 ? -5.414 3.762 20.391 1 96.06 677 ALA A CA 1
ATOM 5269 C C . ALA A 1 677 ? -4.262 4.352 21.203 1 96.06 677 ALA A C 1
ATOM 5271 O O . ALA A 1 677 ? -3.607 3.641 21.969 1 96.06 677 ALA A O 1
ATOM 5272 N N . ARG A 1 678 ? -4.055 5.621 21.141 1 93.81 678 ARG A N 1
ATOM 5273 C CA . ARG A 1 678 ? -2.92 6.309 21.734 1 93.81 678 ARG A CA 1
ATOM 5274 C C . ARG A 1 678 ? -3.176 6.594 23.219 1 93.81 678 ARG A C 1
ATOM 5276 O O . ARG A 1 678 ? -2.311 6.344 24.062 1 93.81 678 ARG A O 1
ATOM 5283 N N . PRO A 1 679 ? -4.309 7.055 23.672 1 93.88 679 PRO A N 1
ATOM 5284 C CA . PRO A 1 679 ? -4.434 7.617 25.031 1 93.88 679 PRO A CA 1
ATOM 5285 C C . PRO A 1 679 ? -4.492 6.543 26.109 1 93.88 679 PRO A C 1
ATOM 5287 O O . PRO A 1 679 ? -4.957 5.43 25.859 1 93.88 679 PRO A O 1
ATOM 5290 N N . ASP A 1 680 ? -4.004 6.949 27.234 1 95.62 680 ASP A N 1
ATOM 5291 C CA . ASP A 1 680 ? -4.281 6.18 28.438 1 95.62 680 ASP A CA 1
ATOM 5292 C C . ASP A 1 680 ? -5.703 6.422 28.938 1 95.62 680 ASP A C 1
ATOM 5294 O O . ASP A 1 680 ? -6.133 7.57 29.062 1 95.62 680 ASP A O 1
ATOM 5298 N N . ILE A 1 681 ? -6.426 5.379 29.062 1 95.44 681 ILE A N 1
ATOM 5299 C CA . ILE A 1 681 ? -7.816 5.434 29.5 1 95.44 681 ILE A CA 1
ATOM 5300 C C . ILE A 1 681 ? -7.996 4.582 30.75 1 95.44 681 ILE A C 1
ATOM 5302 O O . ILE A 1 681 ? -7.297 3.586 30.938 1 95.44 681 ILE A O 1
ATOM 5306 N N . PRO A 1 682 ? -8.852 5.086 31.703 1 96.44 682 PRO A N 1
ATOM 5307 C CA . PRO A 1 682 ? -9.102 4.254 32.875 1 96.44 682 PRO A CA 1
ATOM 5308 C C . PRO A 1 682 ? -9.625 2.863 32.531 1 96.44 682 PRO A C 1
ATOM 5310 O O . PRO A 1 682 ? -10.547 2.732 31.719 1 96.44 682 PRO A O 1
ATOM 5313 N N . VAL A 1 683 ? -9.031 1.879 33.125 1 97.94 683 VAL A N 1
ATOM 5314 C CA . VAL A 1 683 ? -9.477 0.502 32.938 1 97.94 683 VAL A CA 1
ATOM 5315 C C . VAL A 1 683 ? -10.906 0.35 33.438 1 97.94 683 VAL A C 1
ATOM 5317 O O . VAL A 1 683 ? -11.25 0.849 34.5 1 97.94 683 VAL A O 1
ATOM 5320 N N . ALA A 1 684 ? -11.75 -0.309 32.75 1 97.12 684 ALA A N 1
ATOM 5321 C CA . ALA A 1 684 ? -13.172 -0.43 33.062 1 97.12 684 ALA A CA 1
ATOM 5322 C C . ALA A 1 684 ? -13.383 -1.372 34.25 1 97.12 684 ALA A C 1
ATOM 5324 O O . ALA A 1 684 ? -12.602 -2.307 34.469 1 97.12 684 ALA A O 1
ATOM 5325 N N . ASP A 1 685 ? -14.422 -1.025 35.062 1 96.44 685 ASP A N 1
ATOM 5326 C CA . ASP A 1 685 ? -14.867 -1.951 36.094 1 96.44 685 ASP A CA 1
ATOM 5327 C C . ASP A 1 685 ? -15.828 -2.994 35.5 1 96.44 685 ASP A C 1
ATOM 5329 O O . ASP A 1 685 ? -17.031 -2.768 35.469 1 96.44 685 ASP A O 1
ATOM 5333 N N . ARG A 1 686 ? -15.398 -4.098 35.188 1 95.69 686 ARG A N 1
ATOM 5334 C CA . ARG A 1 686 ? -16.141 -5.125 34.469 1 95.69 686 ARG A CA 1
ATOM 5335 C C . ARG A 1 686 ? -17.266 -5.691 35.344 1 95.69 686 ARG A C 1
ATOM 5337 O O . ARG A 1 686 ? -18.203 -6.305 34.844 1 95.69 686 ARG A O 1
ATOM 5344 N N . SER A 1 687 ? -17.125 -5.543 36.594 1 95.44 687 SER A N 1
ATOM 5345 C CA . SER A 1 687 ? -18.172 -6.039 37.5 1 95.44 687 SER A CA 1
ATOM 5346 C C . SER A 1 687 ? -19.5 -5.336 37.219 1 95.44 687 SER A C 1
ATOM 5348 O O . SER A 1 687 ? -20.562 -5.828 37.625 1 95.44 687 SER A O 1
ATOM 5350 N N . THR A 1 688 ? -19.406 -4.195 36.562 1 94.88 688 THR A N 1
ATOM 5351 C CA . THR A 1 688 ? -20.609 -3.432 36.25 1 94.88 688 THR A CA 1
ATOM 5352 C C . THR A 1 688 ? -21.203 -3.879 34.906 1 94.88 688 THR A C 1
ATOM 5354 O O . THR A 1 688 ? -22.281 -3.428 34.531 1 94.88 688 THR A O 1
ATOM 5357 N N . PHE A 1 689 ? -20.547 -4.727 34.219 1 97.62 689 PHE A N 1
ATOM 5358 C CA . PHE A 1 689 ? -21 -5.164 32.906 1 97.62 689 PHE A CA 1
ATOM 5359 C C . PHE A 1 689 ? -22 -6.312 33.031 1 97.62 689 PHE A C 1
ATOM 5361 O O . PHE A 1 689 ? -22.062 -6.977 34.062 1 97.62 689 PHE A O 1
ATOM 5368 N N . ALA A 1 690 ? -22.781 -6.453 31.984 1 97.44 690 ALA A N 1
ATOM 5369 C CA . ALA A 1 690 ? -23.641 -7.633 31.906 1 97.44 690 ALA A CA 1
ATOM 5370 C C . ALA A 1 690 ? -22.812 -8.906 31.828 1 97.44 690 ALA A C 1
ATOM 5372 O O . ALA A 1 690 ? -23.172 -9.938 32.406 1 97.44 690 ALA A O 1
ATOM 5373 N N . ASP A 1 691 ? -21.781 -8.891 30.969 1 97.62 691 ASP A N 1
ATOM 5374 C CA . ASP A 1 691 ? -20.766 -9.945 30.969 1 97.62 691 ASP A CA 1
ATOM 5375 C C . ASP A 1 691 ? -19.578 -9.57 31.875 1 97.62 691 ASP A C 1
ATOM 5377 O O . ASP A 1 691 ? -18.719 -8.789 31.484 1 97.62 691 ASP A O 1
ATOM 5381 N N . THR A 1 692 ? -19.438 -10.195 32.969 1 97.69 692 THR A N 1
ATOM 5382 C CA . THR A 1 692 ? -18.453 -9.797 34 1 97.69 692 THR A CA 1
ATOM 5383 C C . THR A 1 692 ? -17.156 -10.562 33.812 1 97.69 692 THR A C 1
ATOM 5385 O O . THR A 1 692 ? -16.188 -10.344 34.562 1 97.69 692 THR A O 1
ATOM 5388 N N . ASP A 1 693 ? -17.141 -11.492 32.812 1 97.19 693 ASP A N 1
ATOM 5389 C CA . ASP A 1 693 ? -15.953 -12.297 32.562 1 97.19 693 ASP A CA 1
ATOM 5390 C C . ASP A 1 693 ? -14.766 -11.406 32.188 1 97.19 693 ASP A C 1
ATOM 5392 O O . ASP A 1 693 ? -14.812 -10.711 31.172 1 97.19 693 ASP A O 1
ATOM 5396 N N . LEU A 1 694 ? -13.711 -11.453 32.938 1 96.75 694 LEU A N 1
ATOM 5397 C CA . LEU A 1 694 ? -12.516 -10.641 32.719 1 96.75 694 LEU A CA 1
ATOM 5398 C C . LEU A 1 694 ? -11.906 -10.938 31.359 1 96.75 694 LEU A C 1
ATOM 5400 O O . LEU A 1 694 ? -11.234 -10.086 30.781 1 96.75 694 LEU A O 1
ATOM 5404 N N . THR A 1 695 ? -12.133 -12.117 30.812 1 98 695 THR A N 1
ATOM 5405 C CA . THR A 1 695 ? -11.539 -12.539 29.547 1 98 695 THR A CA 1
ATOM 5406 C C . THR A 1 695 ? -12.578 -12.531 28.438 1 98 695 THR A C 1
ATOM 5408 O O . THR A 1 695 ? -12.414 -13.203 27.422 1 98 695 THR A O 1
ATOM 5411 N N . ALA A 1 696 ? -13.664 -11.797 28.594 1 98.12 696 ALA A N 1
ATOM 5412 C CA . ALA A 1 696 ? -14.789 -11.805 27.656 1 98.12 696 ALA A CA 1
ATOM 5413 C C . ALA A 1 696 ? -14.336 -11.414 26.25 1 98.12 696 ALA A C 1
ATOM 5415 O O . ALA A 1 696 ? -14.883 -11.898 25.25 1 98.12 696 ALA A O 1
ATOM 5416 N N . ALA A 1 697 ? -13.281 -10.609 26.188 1 98.75 697 ALA A N 1
ATOM 5417 C CA . ALA A 1 697 ? -12.781 -10.133 24.906 1 98.75 697 ALA A CA 1
ATOM 5418 C C . ALA A 1 697 ? -12.32 -11.297 24.031 1 98.75 697 ALA A C 1
ATOM 5420 O O . ALA A 1 697 ? -12.328 -11.195 22.797 1 98.75 697 ALA A O 1
ATOM 5421 N N . ALA A 1 698 ? -11.914 -12.406 24.625 1 98.88 698 ALA A N 1
ATOM 5422 C CA . ALA A 1 698 ? -11.477 -13.602 23.906 1 98.88 698 ALA A CA 1
ATOM 5423 C C . ALA A 1 698 ? -12.594 -14.156 23.016 1 98.88 698 ALA A C 1
ATOM 5425 O O . ALA A 1 698 ? -12.336 -14.891 22.062 1 98.88 698 ALA A O 1
ATOM 5426 N N . LYS A 1 699 ? -13.82 -13.75 23.344 1 98.75 699 LYS A N 1
ATOM 5427 C CA . LYS A 1 699 ? -14.977 -14.273 22.609 1 98.75 699 LYS A CA 1
ATOM 5428 C C . LYS A 1 699 ? -15.312 -13.398 21.406 1 98.75 699 LYS A C 1
ATOM 5430 O O . LYS A 1 699 ? -16.234 -13.703 20.656 1 98.75 699 LYS A O 1
ATOM 5435 N N . GLY A 1 700 ? -14.617 -12.297 21.188 1 98.81 700 GLY A N 1
ATOM 5436 C CA . GLY A 1 700 ? -14.766 -11.453 20.016 1 98.81 700 GLY A CA 1
ATOM 5437 C C . GLY A 1 700 ? -15.797 -10.359 20.188 1 98.81 700 GLY A C 1
ATOM 5438 O O . GLY A 1 700 ? -15.609 -9.234 19.734 1 98.81 700 GLY A O 1
ATOM 5439 N N . ALA A 1 701 ? -16.922 -10.641 20.812 1 98.88 701 ALA A N 1
ATOM 5440 C CA . ALA A 1 701 ? -17.953 -9.672 21.188 1 98.88 701 ALA A CA 1
ATOM 5441 C C . ALA A 1 701 ? -18.609 -10.055 22.516 1 98.88 701 ALA A C 1
ATOM 5443 O O . ALA A 1 701 ? -18.766 -11.242 22.812 1 98.88 701 ALA A O 1
ATOM 5444 N N . TYR A 1 702 ? -18.938 -9.055 23.312 1 98.75 702 TYR A N 1
ATOM 5445 C CA . TYR A 1 702 ? -19.578 -9.352 24.609 1 98.75 702 TYR A CA 1
ATOM 5446 C C . TYR A 1 702 ? -20.516 -8.227 25.016 1 98.75 702 TYR A C 1
ATOM 5448 O O . TYR A 1 702 ? -20.469 -7.129 24.453 1 98.75 702 TYR A O 1
ATOM 5456 N N . LEU A 1 703 ? -21.422 -8.516 25.984 1 98.69 703 LEU A N 1
ATOM 5457 C CA . LEU A 1 703 ? -22.422 -7.566 26.469 1 98.69 703 LEU A CA 1
ATOM 5458 C C . LEU A 1 703 ? -21.844 -6.695 27.578 1 98.69 703 LEU A C 1
ATOM 5460 O O . LEU A 1 703 ? -21.453 -7.203 28.641 1 98.69 703 LEU A O 1
ATOM 5464 N N . ILE A 1 704 ? -21.766 -5.441 27.297 1 98.56 704 ILE A N 1
ATOM 5465 C CA . ILE A 1 704 ? -21.469 -4.504 28.375 1 98.56 704 ILE A CA 1
ATOM 5466 C C . ILE A 1 704 ? -22.719 -4.266 29.203 1 98.56 704 ILE A C 1
ATOM 5468 O O . ILE A 1 704 ? -22.656 -4.246 30.438 1 98.56 704 ILE A O 1
ATOM 5472 N N . ARG A 1 705 ? -23.828 -4.098 28.531 1 97.88 705 ARG A N 1
ATOM 5473 C CA . ARG A 1 705 ? -25.109 -3.816 29.156 1 97.88 705 ARG A CA 1
ATOM 5474 C C . ARG A 1 705 ? -26.234 -4.574 28.453 1 97.88 705 ARG A C 1
ATOM 5476 O O . ARG A 1 705 ? -26.266 -4.668 27.234 1 97.88 705 ARG A O 1
ATOM 5483 N N . ASP A 1 706 ? -27.109 -5.148 29.219 1 97.38 706 ASP A N 1
ATOM 5484 C CA . ASP A 1 706 ? -28.359 -5.699 28.688 1 97.38 706 ASP A CA 1
ATOM 5485 C C . ASP A 1 706 ? -29.547 -4.824 29.062 1 97.38 706 ASP A C 1
ATOM 5487 O O . ASP A 1 706 ? -29.406 -3.883 29.844 1 97.38 706 ASP A O 1
ATOM 5491 N N . TYR A 1 707 ? -30.688 -5.09 28.438 1 96.56 707 TYR A N 1
ATOM 5492 C CA . TYR A 1 707 ? -31.891 -4.344 28.766 1 96.56 707 TYR A CA 1
ATOM 5493 C C . TYR A 1 707 ? -32.25 -4.516 30.25 1 96.56 707 TYR A C 1
ATOM 5495 O O . TYR A 1 707 ? -32.031 -5.582 30.828 1 96.56 707 TYR A O 1
ATOM 5503 N N . ASP A 1 708 ? -32.719 -3.408 30.812 1 92.38 708 ASP A N 1
ATOM 5504 C CA . ASP A 1 708 ? -33.312 -3.541 32.125 1 92.38 708 ASP A CA 1
ATOM 5505 C C . ASP A 1 708 ? -34.781 -3.93 32.031 1 92.38 708 ASP A C 1
ATOM 5507 O O . ASP A 1 708 ? -35.438 -3.645 31.031 1 92.38 708 ASP A O 1
ATOM 5511 N N . ASP A 1 709 ? -35.344 -4.543 33.062 1 90.5 709 ASP A N 1
ATOM 5512 C CA . ASP A 1 709 ? -36.719 -5.051 33.031 1 90.5 709 ASP A CA 1
ATOM 5513 C C . ASP A 1 709 ? -37.719 -3.943 33.344 1 90.5 709 ASP A C 1
ATOM 5515 O O . ASP A 1 709 ? -38.938 -4.113 33.125 1 90.5 709 ASP A O 1
ATOM 5519 N N . LYS A 1 710 ? -37.281 -2.891 33.75 1 90.19 710 LYS A N 1
ATOM 5520 C CA . LYS A 1 710 ? -38.156 -1.837 34.219 1 90.19 710 LYS A CA 1
ATOM 5521 C C . LYS A 1 710 ? -38.625 -0.937 33.094 1 90.19 710 LYS A C 1
ATOM 5523 O O . LYS A 1 710 ? -39.688 -0.296 33.188 1 90.19 710 LYS A O 1
ATOM 5528 N N . ASN A 1 711 ? -37.844 -0.822 32.062 1 92.94 711 ASN A N 1
ATOM 5529 C CA . ASN A 1 711 ? -38.125 0.072 30.938 1 92.94 711 ASN A CA 1
ATOM 5530 C C . ASN A 1 711 ? -38.188 -0.69 29.625 1 92.94 711 ASN A C 1
ATOM 5532 O O . ASN A 1 711 ? -37.562 -1.729 29.453 1 92.94 711 ASN A O 1
ATOM 5536 N N . PRO A 1 712 ? -39 -0.199 28.719 1 94.5 712 PRO A N 1
ATOM 5537 C CA . PRO A 1 712 ? -39.031 -0.834 27.406 1 94.5 712 PRO A CA 1
ATOM 5538 C C . PRO A 1 712 ? -37.688 -0.732 26.672 1 94.5 712 PRO A C 1
ATOM 5540 O O . PRO A 1 712 ? -37 0.285 26.781 1 94.5 712 PRO A O 1
ATOM 5543 N N . PRO A 1 713 ? -37.375 -1.747 25.922 1 96.69 713 PRO A N 1
ATOM 5544 C CA . PRO A 1 713 ? -36.125 -1.705 25.156 1 96.69 713 PRO A CA 1
ATOM 5545 C C . PRO A 1 713 ? -36.094 -0.549 24.172 1 96.69 713 PRO A C 1
ATOM 5547 O O . PRO A 1 713 ? -37.094 -0.244 23.516 1 96.69 713 PRO A O 1
ATOM 5550 N N . SER A 1 714 ? -34.875 0.077 24.016 1 98 714 SER A N 1
ATOM 5551 C CA . SER A 1 714 ? -34.688 1.196 23.109 1 98 714 SER A CA 1
ATOM 5552 C C . SER A 1 714 ? -33.781 0.804 21.938 1 98 714 SER A C 1
ATOM 5554 O O . SER A 1 714 ? -33.531 1.62 21.047 1 98 714 SER A O 1
ATOM 5556 N N . GLY A 1 715 ? -33.312 -0.445 21.844 1 98.06 715 GLY A N 1
ATOM 5557 C CA . GLY A 1 715 ? -32.469 -0.916 20.766 1 98.06 715 GLY A CA 1
ATOM 5558 C C . GLY A 1 715 ? -31.078 -1.296 21.234 1 98.06 715 GLY A C 1
ATOM 5559 O O . GLY A 1 715 ? -30.75 -1.145 22.406 1 98.06 715 GLY A O 1
ATOM 5560 N N . THR A 1 716 ? -30.266 -1.834 20.328 1 98.62 716 THR A N 1
ATOM 5561 C CA . THR A 1 716 ? -28.922 -2.305 20.641 1 98.62 716 THR A CA 1
ATOM 5562 C C . THR A 1 716 ? -27.875 -1.355 20.062 1 98.62 716 THR A C 1
ATOM 5564 O O . THR A 1 716 ? -27.938 -0.99 18.891 1 98.62 716 THR A O 1
ATOM 5567 N N . VAL A 1 717 ? -26.922 -0.897 20.828 1 98.88 717 VAL A N 1
ATOM 5568 C CA . VAL A 1 717 ? -25.766 -0.136 20.375 1 98.88 717 VAL A CA 1
ATOM 5569 C C . VAL A 1 717 ? -24.562 -1.062 20.25 1 98.88 717 VAL A C 1
ATOM 5571 O O . VAL A 1 717 ? -24.094 -1.616 21.234 1 98.88 717 VAL A O 1
ATOM 5574 N N . VAL A 1 718 ? -24.141 -1.304 19.016 1 98.88 718 VAL A N 1
ATOM 5575 C CA . VAL A 1 718 ? -22.891 -2.004 18.734 1 98.88 718 VAL A CA 1
ATOM 5576 C C . VAL A 1 718 ? -21.719 -1.013 18.734 1 98.88 718 VAL A C 1
ATOM 5578 O O . VAL A 1 718 ? -21.672 -0.104 17.906 1 98.88 718 VAL A O 1
ATOM 5581 N N . VAL A 1 719 ? -20.828 -1.177 19.672 1 98.88 719 VAL A N 1
ATOM 5582 C CA . VAL A 1 719 ? -19.797 -0.163 19.844 1 98.88 719 VAL A CA 1
ATOM 5583 C C . VAL A 1 719 ? -18.422 -0.78 19.578 1 98.88 719 VAL A C 1
ATOM 5585 O O . VAL A 1 719 ? -18.188 -1.95 19.891 1 98.88 719 VAL A O 1
ATOM 5588 N N . GLN A 1 720 ? -17.5 -0.075 18.938 1 98.5 720 GLN A N 1
ATOM 5589 C CA . GLN A 1 720 ? -16.141 -0.488 18.641 1 98.5 720 GLN A CA 1
ATOM 5590 C C . GLN A 1 720 ? -15.18 0.7 18.703 1 98.5 720 GLN A C 1
ATOM 5592 O O . GLN A 1 720 ? -15.492 1.779 18.188 1 98.5 720 GLN A O 1
ATOM 5597 N N . GLY A 1 721 ? -14.031 0.461 19.328 1 97.31 721 GLY A N 1
ATOM 5598 C CA . GLY A 1 721 ? -13 1.485 19.422 1 97.31 721 GLY A CA 1
ATOM 5599 C C . GLY A 1 721 ? -12.898 2.084 20.812 1 97.31 721 GLY A C 1
ATOM 5600 O O . GLY A 1 721 ? -13.797 1.914 21.641 1 97.31 721 GLY A O 1
ATOM 5601 N N . ALA A 1 722 ? -11.867 2.848 21.078 1 96.81 722 ALA A N 1
ATOM 5602 C CA . ALA A 1 722 ? -11.539 3.293 22.438 1 96.81 722 ALA A CA 1
ATOM 5603 C C . ALA A 1 722 ? -12.453 4.438 22.875 1 96.81 722 ALA A C 1
ATOM 5605 O O . ALA A 1 722 ? -13.336 4.246 23.703 1 96.81 722 ALA A O 1
ATOM 5606 N N . SER A 1 723 ? -12.383 5.602 22.188 1 96.81 723 SER A N 1
ATOM 5607 C CA . SER A 1 723 ? -13.133 6.781 22.609 1 96.81 723 SER A CA 1
ATOM 5608 C C . SER A 1 723 ? -14.633 6.57 22.438 1 96.81 723 SER A C 1
ATOM 5610 O O . SER A 1 723 ? -15.43 7.098 23.219 1 96.81 723 SER A O 1
ATOM 5612 N N . SER A 1 724 ? -15.039 5.812 21.422 1 98.19 724 SER A N 1
ATOM 5613 C CA . SER A 1 724 ? -16.453 5.508 21.234 1 98.19 724 SER A CA 1
ATOM 5614 C C . SER A 1 724 ? -17.031 4.75 22.422 1 98.19 724 SER A C 1
ATOM 5616 O O . SER A 1 724 ? -18.078 5.109 22.953 1 98.19 724 SER A O 1
ATOM 5618 N N . THR A 1 725 ? -16.312 3.746 22.906 1 98.44 725 THR A N 1
ATOM 5619 C CA . THR A 1 725 ? -16.797 2.889 23.969 1 98.44 725 THR A CA 1
ATOM 5620 C C . THR A 1 725 ? -16.734 3.604 25.312 1 98.44 725 THR A C 1
ATOM 5622 O O . THR A 1 725 ? -17.703 3.611 26.078 1 98.44 725 THR A O 1
ATOM 5625 N N . VAL A 1 726 ? -15.617 4.254 25.641 1 97.38 726 VAL A N 1
ATOM 5626 C CA . VAL A 1 726 ? -15.391 4.898 26.938 1 97.38 726 VAL A CA 1
ATOM 5627 C C . VAL A 1 726 ? -16.391 6.027 27.141 1 97.38 726 VAL A C 1
ATOM 5629 O O . VAL A 1 726 ? -17 6.16 28.203 1 97.38 726 VAL A O 1
ATOM 5632 N N . ASN A 1 727 ? -16.547 6.832 26.109 1 98.25 727 ASN A N 1
ATOM 5633 C CA . ASN A 1 727 ? -17.438 7.977 26.234 1 98.25 727 ASN A CA 1
ATOM 5634 C C . ASN A 1 727 ? -18.906 7.543 26.234 1 98.25 727 ASN A C 1
ATOM 5636 O O . ASN A 1 727 ? -19.75 8.164 26.891 1 98.25 727 ASN A O 1
ATOM 5640 N N . LEU A 1 728 ? -19.281 6.449 25.484 1 98.62 728 LEU A N 1
ATOM 5641 C CA . LEU A 1 728 ? -20.625 5.887 25.594 1 98.62 728 LEU A CA 1
ATOM 5642 C C . LEU A 1 728 ? -20.922 5.461 27.031 1 98.62 728 LEU A C 1
ATOM 5644 O O . LEU A 1 728 ? -21.984 5.781 27.562 1 98.62 728 LEU A O 1
ATOM 5648 N N . LEU A 1 729 ? -20 4.734 27.672 1 97.94 729 LEU A N 1
ATOM 5649 C CA . LEU A 1 729 ? -20.203 4.234 29.031 1 97.94 729 LEU A CA 1
ATOM 5650 C C . LEU A 1 729 ? -20.344 5.387 30.016 1 97.94 729 LEU A C 1
ATOM 5652 O O . LEU A 1 729 ? -21.109 5.293 30.969 1 97.94 729 LEU A O 1
ATOM 5656 N N . SER A 1 730 ? -19.641 6.461 29.766 1 97 730 SER A N 1
ATOM 5657 C CA . SER A 1 730 ? -19.672 7.605 30.672 1 97 730 SER A CA 1
ATOM 5658 C C . SER A 1 730 ? -21.047 8.266 30.688 1 97 730 SER A C 1
ATOM 5660 O O . SER A 1 730 ? -21.406 8.93 31.656 1 97 730 SER A O 1
ATOM 5662 N N . ILE A 1 731 ? -21.844 8.102 29.656 1 97.88 731 ILE A N 1
ATOM 5663 C CA . ILE A 1 731 ? -23.109 8.82 29.578 1 97.88 731 ILE A CA 1
ATOM 5664 C C . ILE A 1 731 ? -24.266 7.867 29.859 1 97.88 731 ILE A C 1
ATOM 5666 O O . ILE A 1 731 ? -25.422 8.273 29.844 1 97.88 731 ILE A O 1
ATOM 5670 N N . VAL A 1 732 ? -24.047 6.605 30.156 1 96.94 732 VAL A N 1
ATOM 5671 C CA . VAL A 1 732 ? -25.094 5.605 30.406 1 96.94 732 VAL A CA 1
ATOM 5672 C C . VAL A 1 732 ? -26.016 6.086 31.516 1 96.94 732 VAL A C 1
ATOM 5674 O O . VAL A 1 732 ? -27.234 6 31.391 1 96.94 732 VAL A O 1
ATOM 5677 N N . PRO A 1 733 ? -25.469 6.672 32.688 1 96.19 733 PRO A N 1
ATOM 5678 C CA . PRO A 1 733 ? -26.375 7.172 33.719 1 96.19 733 PRO A CA 1
ATOM 5679 C C . PRO A 1 733 ? -27.312 8.258 33.219 1 96.19 733 PRO A C 1
ATOM 5681 O O . PRO A 1 733 ? -28.484 8.297 33.594 1 96.19 733 PRO A O 1
ATOM 5684 N N . ARG A 1 734 ? -26.75 9.086 32.406 1 97.69 734 ARG A N 1
ATOM 5685 C CA . ARG A 1 734 ? -27.578 10.141 31.812 1 97.69 734 ARG A CA 1
ATOM 5686 C C . ARG A 1 734 ? -28.672 9.555 30.922 1 97.69 734 ARG A C 1
ATOM 5688 O O . ARG A 1 734 ? -29.797 10.031 30.938 1 97.69 734 ARG A O 1
ATOM 5695 N N . LEU A 1 735 ? -28.391 8.523 30.109 1 97.75 735 LEU A N 1
ATOM 5696 C CA . LEU A 1 735 ? -29.375 7.84 29.266 1 97.75 735 LEU A CA 1
ATOM 5697 C C . LEU A 1 735 ? -30.469 7.199 30.109 1 97.75 735 LEU A C 1
ATOM 5699 O O . LEU A 1 735 ? -31.656 7.297 29.781 1 97.75 735 LEU A O 1
ATOM 5703 N N . GLU A 1 736 ? -30.109 6.598 31.203 1 95.5 736 GLU A N 1
ATOM 5704 C CA . GLU A 1 736 ? -31.047 5.957 32.125 1 95.5 736 GLU A CA 1
ATOM 5705 C C . GLU A 1 736 ? -32 6.977 32.719 1 95.5 736 GLU A C 1
ATOM 5707 O O . GLU A 1 736 ? -33.188 6.723 32.844 1 95.5 736 GLU A O 1
ATOM 5712 N N . ALA A 1 737 ? -31.406 8.086 33.062 1 96.25 737 ALA A N 1
ATOM 5713 C CA . ALA A 1 737 ? -32.219 9.156 33.656 1 96.25 737 ALA A CA 1
ATOM 5714 C C . ALA A 1 737 ? -33.281 9.648 32.688 1 96.25 737 ALA A C 1
ATOM 5716 O O . ALA A 1 737 ? -34.344 10.086 33.125 1 96.25 737 ALA A O 1
ATOM 5717 N N . GLU A 1 738 ? -33.062 9.508 31.453 1 96.06 738 GLU A N 1
ATOM 5718 C CA . GLU A 1 738 ? -34 9.93 30.438 1 96.06 738 GLU A CA 1
ATOM 5719 C C . GLU A 1 738 ? -34.906 8.781 30.031 1 96.06 738 GLU A C 1
ATOM 5721 O O . GLU A 1 738 ? -35.688 8.914 29.094 1 96.06 738 GLU A O 1
ATOM 5726 N N . GLY A 1 739 ? -34.719 7.656 30.625 1 95.56 739 GLY A N 1
ATOM 5727 C CA . GLY A 1 739 ? -35.562 6.508 30.359 1 95.56 739 GLY A CA 1
ATOM 5728 C C . GLY A 1 739 ? -35.125 5.734 29.125 1 95.56 739 GLY A C 1
ATOM 5729 O O . GLY A 1 739 ? -35.906 4.953 28.578 1 95.56 739 GLY A O 1
ATOM 5730 N N . ILE A 1 740 ? -34 5.945 28.625 1 97.94 740 ILE A N 1
ATOM 5731 C CA . ILE A 1 740 ? -33.469 5.262 27.438 1 97.94 740 ILE A CA 1
ATOM 5732 C C . ILE A 1 740 ? -32.812 3.947 27.844 1 97.94 740 ILE A C 1
ATOM 5734 O O . ILE A 1 740 ? -31.797 3.947 28.547 1 97.94 740 ILE A O 1
ATOM 5738 N N . ASN A 1 741 ? -33.438 2.82 27.469 1 97.88 741 ASN A N 1
ATOM 5739 C CA . ASN A 1 741 ? -33.031 1.471 27.859 1 97.88 741 ASN A CA 1
ATOM 5740 C C . ASN A 1 741 ? -32.312 0.745 26.719 1 97.88 741 ASN A C 1
ATOM 5742 O O . ASN A 1 741 ? -32.906 -0.103 26.062 1 97.88 741 ASN A O 1
ATOM 5746 N N . ILE A 1 742 ? -31.031 1 26.562 1 98.12 742 ILE A N 1
ATOM 5747 C CA . ILE A 1 742 ? -30.297 0.416 25.453 1 98.12 742 ILE A CA 1
ATOM 5748 C C . ILE A 1 742 ? -29.516 -0.811 25.922 1 98.12 742 ILE A C 1
ATOM 5750 O O . ILE A 1 742 ? -29.156 -0.907 27.094 1 98.12 742 ILE A O 1
ATOM 5754 N N . ARG A 1 743 ? -29.391 -1.704 25.031 1 98.06 743 ARG A N 1
ATOM 5755 C CA . ARG A 1 743 ? -28.438 -2.801 25.125 1 98.06 743 ARG A CA 1
ATOM 5756 C C . ARG A 1 743 ? -27.109 -2.42 24.469 1 98.06 743 ARG A C 1
ATOM 5758 O O . ARG A 1 743 ? -27.094 -1.782 23.406 1 98.06 743 ARG A O 1
ATOM 5765 N N . ILE A 1 744 ? -25.938 -2.709 25.062 1 98.81 744 ILE A N 1
ATOM 5766 C CA . ILE A 1 744 ? -24.641 -2.311 24.516 1 98.81 744 ILE A CA 1
ATOM 5767 C C . ILE A 1 744 ? -23.781 -3.549 24.281 1 98.81 744 ILE A C 1
ATOM 5769 O O . ILE A 1 744 ? -23.5 -4.305 25.219 1 98.81 744 ILE A O 1
ATOM 5773 N N . VAL A 1 745 ? -23.344 -3.781 23.031 1 98.88 745 VAL A N 1
ATOM 5774 C CA . VAL A 1 745 ? -22.469 -4.871 22.641 1 98.88 745 VAL A CA 1
ATOM 5775 C C . VAL A 1 745 ? -21.109 -4.309 22.203 1 98.88 745 VAL A C 1
ATOM 5777 O O . VAL A 1 745 ? -21.031 -3.531 21.25 1 98.88 745 VAL A O 1
ATOM 5780 N N . ALA A 1 746 ? -20.062 -4.68 22.891 1 98.81 746 ALA A N 1
ATOM 5781 C CA . ALA A 1 746 ? -18.703 -4.332 22.469 1 98.81 746 ALA A CA 1
ATOM 5782 C C . ALA A 1 746 ? -18.156 -5.363 21.5 1 98.81 746 ALA A C 1
ATOM 5784 O O . ALA A 1 746 ? -18.172 -6.566 21.766 1 98.81 746 ALA A O 1
ATOM 5785 N N . VAL A 1 747 ? -17.734 -4.918 20.344 1 98.88 747 VAL A N 1
ATOM 5786 C CA . VAL A 1 747 ? -17.172 -5.82 19.344 1 98.88 747 VAL A CA 1
ATOM 5787 C C . VAL A 1 747 ? -15.656 -5.633 19.297 1 98.88 747 VAL A C 1
ATOM 5789 O O . VAL A 1 747 ? -15.164 -4.574 18.875 1 98.88 747 VAL A O 1
ATOM 5792 N N . ILE A 1 748 ? -14.961 -6.723 19.641 1 98.75 748 ILE A N 1
ATOM 5793 C CA . ILE A 1 748 ? -13.5 -6.742 19.688 1 98.75 748 ILE A CA 1
ATOM 5794 C C . ILE A 1 748 ? -12.961 -7.328 18.391 1 98.75 748 ILE A C 1
ATOM 5796 O O . ILE A 1 748 ? -11.922 -6.891 17.891 1 98.75 748 ILE A O 1
ATOM 5800 N N . SER A 1 749 ? -13.609 -8.328 17.891 1 98.81 749 SER A N 1
ATOM 5801 C CA . SER A 1 749 ? -13.164 -9.078 16.719 1 98.81 749 SER A CA 1
ATOM 5802 C C . SER A 1 749 ? -14.312 -9.875 16.109 1 98.81 749 SER A C 1
ATOM 5804 O O . SER A 1 749 ? -14.867 -10.766 16.75 1 98.81 749 SER A O 1
ATOM 5806 N N . GLU A 1 750 ? -14.648 -9.547 14.891 1 98.38 750 GLU A N 1
ATOM 5807 C CA . GLU A 1 750 ? -15.672 -10.352 14.227 1 98.38 750 GLU A CA 1
ATOM 5808 C C . GLU A 1 750 ? -15.203 -11.789 14.023 1 98.38 750 GLU A C 1
ATOM 5810 O O . GLU A 1 750 ? -16 -12.727 14.102 1 98.38 750 GLU A O 1
ATOM 5815 N N . GLU A 1 751 ? -13.906 -12.016 13.734 1 98.31 751 GLU A N 1
ATOM 5816 C CA . GLU A 1 751 ? -13.359 -13.352 13.492 1 98.31 751 GLU A CA 1
ATOM 5817 C C . GLU A 1 751 ? -13.492 -14.234 14.734 1 98.31 751 GLU A C 1
ATOM 5819 O O . GLU A 1 751 ? -13.93 -15.383 14.641 1 98.31 751 GLU A O 1
ATOM 5824 N N . LEU A 1 752 ? -13.086 -13.68 15.867 1 98.75 752 LEU A N 1
ATOM 5825 C CA . LEU A 1 752 ? -13.203 -14.438 17.109 1 98.75 752 LEU A CA 1
ATOM 5826 C C . LEU A 1 752 ? -14.664 -14.703 17.453 1 98.75 752 LEU A C 1
ATOM 5828 O O . LEU A 1 752 ? -15 -15.773 17.953 1 98.75 752 LEU A O 1
ATOM 5832 N N . PHE A 1 753 ? -15.555 -13.734 17.203 1 98.75 753 PHE A N 1
ATOM 5833 C CA . PHE A 1 753 ? -16.984 -13.898 17.5 1 98.75 753 PHE A CA 1
ATOM 5834 C C . PHE A 1 753 ? -17.578 -15 16.641 1 98.75 753 PHE A C 1
ATOM 5836 O O . PHE A 1 753 ? -18.344 -15.828 17.141 1 98.75 753 PHE A O 1
ATOM 5843 N N . ARG A 1 754 ? -17.219 -15 15.344 1 97 754 ARG A N 1
ATOM 5844 C CA . ARG A 1 754 ? -17.703 -16.016 14.414 1 97 754 ARG A CA 1
ATOM 5845 C C . ARG A 1 754 ? -17.25 -17.406 14.82 1 97 754 ARG A C 1
ATOM 5847 O O . ARG A 1 754 ? -17.891 -18.406 14.508 1 97 754 ARG A O 1
ATOM 5854 N N . ALA A 1 755 ? -16.156 -17.469 15.539 1 97.25 755 ALA A N 1
ATOM 5855 C CA . ALA A 1 755 ? -15.594 -18.75 15.953 1 97.25 755 ALA A CA 1
ATOM 5856 C C . ALA A 1 755 ? -16.312 -19.297 17.188 1 97.25 755 ALA A C 1
ATOM 5858 O O . ALA A 1 755 ? -16.141 -20.453 17.547 1 97.25 755 ALA A O 1
ATOM 5859 N N . GLN A 1 756 ? -17.203 -18.5 17.844 1 98.25 756 GLN A N 1
ATOM 5860 C CA . GLN A 1 756 ? -17.938 -18.938 19.016 1 98.25 756 GLN A CA 1
ATOM 5861 C C . GLN A 1 756 ? -19.078 -19.875 18.656 1 98.25 756 GLN A C 1
ATOM 5863 O O . GLN A 1 756 ? -19.562 -19.859 17.516 1 98.25 756 GLN A O 1
ATOM 5868 N N . PRO A 1 757 ? -19.562 -20.703 19.641 1 97.81 757 PRO A N 1
ATOM 5869 C CA . PRO A 1 757 ? -20.781 -21.5 19.406 1 97.81 757 PRO A CA 1
ATOM 5870 C C . PRO A 1 757 ? -21.984 -20.641 19.031 1 97.81 757 PRO A C 1
ATOM 5872 O O . PRO A 1 757 ? -22.109 -19.516 19.5 1 97.81 757 PRO A O 1
ATOM 5875 N N . VAL A 1 758 ? -22.844 -21.172 18.234 1 97.5 758 VAL A N 1
ATOM 5876 C CA . VAL A 1 758 ? -24.016 -20.469 17.719 1 97.5 758 VAL A CA 1
ATOM 5877 C C . VAL A 1 758 ? -24.859 -19.922 18.875 1 97.5 758 VAL A C 1
ATOM 5879 O O . VAL A 1 758 ? -25.406 -18.828 18.781 1 97.5 758 VAL A O 1
ATOM 5882 N N . ASP A 1 759 ? -24.969 -20.641 19.953 1 98.06 759 ASP A N 1
ATOM 5883 C CA . ASP A 1 759 ? -25.766 -20.203 21.094 1 98.06 759 ASP A CA 1
ATOM 5884 C C . ASP A 1 759 ? -25.219 -18.906 21.688 1 98.06 759 ASP A C 1
ATOM 5886 O O . ASP A 1 759 ? -25.984 -18.047 22.109 1 98.06 759 ASP A O 1
ATOM 5890 N N . TYR A 1 760 ? -23.891 -18.797 21.734 1 98.44 760 TYR A N 1
ATOM 5891 C CA . TYR A 1 760 ? -23.281 -17.562 22.234 1 98.44 760 TYR A CA 1
ATOM 5892 C C . TYR A 1 760 ? -23.516 -16.406 21.281 1 98.44 760 TYR A C 1
ATOM 5894 O O . TYR A 1 760 ? -23.828 -15.297 21.719 1 98.44 760 TYR A O 1
ATOM 5902 N N . GLN A 1 761 ? -23.328 -16.672 19.984 1 98.44 761 GLN A N 1
ATOM 5903 C CA . GLN A 1 761 ? -23.578 -15.641 18.984 1 98.44 761 GLN A CA 1
ATOM 5904 C C . GLN A 1 761 ? -25 -15.109 19.062 1 98.44 761 GLN A C 1
ATOM 5906 O O . GLN A 1 761 ? -25.219 -13.898 19.016 1 98.44 761 GLN A O 1
ATOM 5911 N N . GLU A 1 762 ? -25.969 -16.047 19.266 1 97.5 762 GLU A N 1
ATOM 5912 C CA . GLU A 1 762 ? -27.375 -15.68 19.359 1 97.5 762 GLU A CA 1
ATOM 5913 C C . GLU A 1 762 ? -27.672 -14.922 20.656 1 97.5 762 GLU A C 1
ATOM 5915 O O . GLU A 1 762 ? -28.531 -14.039 20.672 1 97.5 762 GLU A O 1
ATOM 5920 N N . LYS A 1 763 ? -26.969 -15.281 21.625 1 97.75 763 LYS A N 1
ATOM 5921 C CA . LYS A 1 763 ? -27.141 -14.594 22.891 1 97.75 763 LYS A CA 1
ATOM 5922 C C . LYS A 1 763 ? -26.703 -13.133 22.797 1 97.75 763 LYS A C 1
ATOM 5924 O O . LYS A 1 763 ? -27.359 -12.234 23.328 1 97.75 763 LYS A O 1
ATOM 5929 N N . VAL A 1 764 ? -25.609 -12.891 22.141 1 98.62 764 VAL A N 1
ATOM 5930 C CA . VAL A 1 764 ? -25 -11.57 22.094 1 98.62 764 VAL A CA 1
ATOM 5931 C C . VAL A 1 764 ? -25.641 -10.727 21 1 98.62 764 VAL A C 1
ATOM 5933 O O . VAL A 1 764 ? -25.969 -9.562 21.219 1 98.62 764 VAL A O 1
ATOM 5936 N N . MET A 1 765 ? -25.859 -11.344 19.859 1 98.31 765 MET A N 1
ATOM 5937 C CA . MET A 1 765 ? -26.375 -10.602 18.703 1 98.31 765 MET A CA 1
ATOM 5938 C C . MET A 1 765 ? -27.359 -11.445 17.906 1 98.31 765 MET A C 1
ATOM 5940 O O . MET A 1 765 ? -27.078 -11.836 16.766 1 98.31 765 MET A O 1
ATOM 5944 N N . PRO A 1 766 ? -28.531 -11.727 18.422 1 97.81 766 PRO A N 1
ATOM 5945 C CA . PRO A 1 766 ? -29.547 -12.414 17.625 1 97.81 766 PRO A CA 1
ATOM 5946 C C . PRO A 1 766 ? -30 -11.594 16.422 1 97.81 766 PRO A C 1
ATOM 5948 O O . PRO A 1 766 ? -29.703 -10.398 16.328 1 97.81 766 PRO A O 1
ATOM 5951 N N . LEU A 1 767 ? -30.688 -12.203 15.508 1 97.81 767 LEU A N 1
ATOM 5952 C CA . LEU A 1 767 ? -31.172 -11.539 14.297 1 97.81 767 LEU A CA 1
ATOM 5953 C C . LEU A 1 767 ? -32 -10.32 14.633 1 97.81 767 LEU A C 1
ATOM 5955 O O . LEU A 1 767 ? -31.953 -9.297 13.945 1 97.81 767 LEU A O 1
ATOM 5959 N N . SER A 1 768 ? -32.875 -10.383 15.664 1 97.88 768 SER A N 1
ATOM 5960 C CA . SER A 1 768 ? -33.688 -9.266 16.078 1 97.88 768 SER A CA 1
ATOM 5961 C C . SER A 1 768 ? -32.844 -8.062 16.484 1 97.88 768 SER A C 1
ATOM 5963 O O . SER A 1 768 ? -33.156 -6.926 16.125 1 97.88 768 SER A O 1
ATOM 5965 N N . ALA A 1 769 ? -31.75 -8.297 17.219 1 98.12 769 ALA A N 1
ATOM 5966 C CA . ALA A 1 769 ? -30.844 -7.219 17.625 1 98.12 769 ALA A CA 1
ATOM 5967 C C . ALA A 1 769 ? -30.156 -6.609 16.406 1 98.12 769 ALA A C 1
ATOM 5969 O O . ALA A 1 769 ? -29.922 -5.398 16.359 1 98.12 769 ALA A O 1
ATOM 5970 N N . ARG A 1 770 ? -29.812 -7.441 15.406 1 97.81 770 ARG A N 1
ATOM 5971 C CA . ARG A 1 770 ? -29.188 -6.961 14.18 1 97.81 770 ARG A CA 1
ATOM 5972 C C . ARG A 1 770 ? -30.109 -6.031 13.414 1 97.81 770 ARG A C 1
ATOM 5974 O O . ARG A 1 770 ? -29.656 -5.086 12.766 1 97.81 770 ARG A O 1
ATOM 5981 N N . MET A 1 771 ? -31.391 -6.234 13.477 1 97.06 771 MET A N 1
ATOM 5982 C CA . MET A 1 771 ? -32.375 -5.43 12.773 1 97.06 771 MET A CA 1
ATOM 5983 C C . MET A 1 771 ? -32.656 -4.137 13.539 1 97.06 771 MET A C 1
ATOM 5985 O O . MET A 1 771 ? -33.156 -3.166 12.961 1 97.06 771 MET A O 1
ATOM 5989 N N . ASP A 1 772 ? -32.406 -4.137 14.828 1 98.12 772 ASP A N 1
ATOM 5990 C CA . ASP A 1 772 ? -32.719 -3.016 15.719 1 98.12 772 ASP A CA 1
ATOM 5991 C C . ASP A 1 772 ? -31.438 -2.5 16.406 1 98.12 772 ASP A C 1
ATOM 5993 O O . ASP A 1 772 ? -31.391 -2.424 17.625 1 98.12 772 ASP A O 1
ATOM 5997 N N . CYS A 1 773 ? -30.438 -2.098 15.555 1 98.38 773 CYS A N 1
ATOM 5998 C CA . CYS A 1 773 ? -29.188 -1.675 16.172 1 98.38 773 CYS A CA 1
ATOM 5999 C C . CYS A 1 773 ? -28.625 -0.431 15.492 1 98.38 773 CYS A C 1
ATOM 6001 O O . CYS A 1 773 ? -29.047 -0.082 14.391 1 98.38 773 CYS A O 1
ATOM 6003 N N . MET A 1 774 ? -27.812 0.332 16.125 1 98.5 774 MET A N 1
ATOM 6004 C CA . MET A 1 774 ? -26.922 1.36 15.602 1 98.5 774 MET A CA 1
ATOM 6005 C C . MET A 1 774 ? -25.469 1.001 15.875 1 98.5 774 MET A C 1
ATOM 6007 O O . MET A 1 774 ? -25.172 0.159 16.734 1 98.5 774 MET A O 1
ATOM 6011 N N . VAL A 1 775 ? -24.562 1.562 15.102 1 98.75 775 VAL A N 1
ATOM 6012 C CA . VAL A 1 775 ? -23.141 1.362 15.312 1 98.75 775 VAL A CA 1
ATOM 6013 C C . VAL A 1 775 ? -22.5 2.654 15.82 1 98.75 775 VAL A C 1
ATOM 6015 O O . VAL A 1 775 ? -22.828 3.744 15.352 1 98.75 775 VAL A O 1
ATOM 6018 N N . LEU A 1 776 ? -21.797 2.578 16.844 1 98.75 776 LEU A N 1
ATOM 6019 C CA . LEU A 1 776 ? -20.906 3.619 17.344 1 98.75 776 LEU A CA 1
ATOM 6020 C C . LEU A 1 776 ? -19.438 3.195 17.219 1 98.75 776 LEU A C 1
ATOM 6022 O O . LEU A 1 776 ? -19.016 2.242 17.875 1 98.75 776 LEU A O 1
ATOM 6026 N N . THR A 1 777 ? -18.641 3.869 16.375 1 98.62 777 THR A N 1
ATOM 6027 C CA . THR A 1 777 ? -17.281 3.385 16.125 1 98.62 777 THR A CA 1
ATOM 6028 C C . THR A 1 777 ? -16.344 4.547 15.867 1 98.62 777 THR A C 1
ATOM 6030 O O . THR A 1 777 ? -16.734 5.574 15.312 1 98.62 777 THR A O 1
ATOM 6033 N N . THR A 1 778 ? -15.07 4.398 16.312 1 97.81 778 THR A N 1
ATOM 6034 C CA . THR A 1 778 ? -14.023 5.375 16.031 1 97.81 778 THR A CA 1
ATOM 6035 C C . THR A 1 778 ? -13.492 5.184 14.609 1 97.81 778 THR A C 1
ATOM 6037 O O . THR A 1 778 ? -12.609 5.926 14.164 1 97.81 778 THR A O 1
ATOM 6040 N N . MET A 1 779 ? -13.992 4.219 13.852 1 97 779 MET A N 1
ATOM 6041 C CA . MET A 1 779 ? -13.555 3.955 12.484 1 97 779 MET A CA 1
ATOM 6042 C C . MET A 1 779 ? -14.562 4.508 11.477 1 97 779 MET A C 1
ATOM 6044 O O . MET A 1 779 ? -15.039 5.637 11.625 1 97 779 MET A O 1
ATOM 6048 N N . THR A 1 780 ? -14.945 3.771 10.469 1 96.19 780 THR A N 1
ATOM 6049 C CA . THR A 1 780 ? -15.758 4.32 9.391 1 96.19 780 THR A CA 1
ATOM 6050 C C . THR A 1 780 ? -17.156 3.697 9.391 1 96.19 780 THR A C 1
ATOM 6052 O O . THR A 1 780 ? -17.359 2.625 9.961 1 96.19 780 THR A O 1
ATOM 6055 N N . LYS A 1 781 ? -18.047 4.285 8.734 1 96.12 781 LYS A N 1
ATOM 6056 C CA . LYS A 1 781 ? -19.406 3.795 8.562 1 96.12 781 LYS A CA 1
ATOM 6057 C C . LYS A 1 781 ? -19.516 2.871 7.355 1 96.12 781 LYS A C 1
ATOM 6059 O O . LYS A 1 781 ? -20.562 2.238 7.145 1 96.12 781 LYS A O 1
ATOM 6064 N N . ARG A 1 782 ? -18.438 2.691 6.578 1 94.38 782 ARG A N 1
ATOM 6065 C CA . ARG A 1 782 ? -18.484 1.856 5.383 1 94.38 782 ARG A CA 1
ATOM 6066 C C . ARG A 1 782 ? -18.328 0.382 5.738 1 94.38 782 ARG A C 1
ATOM 6068 O O . ARG A 1 782 ? -18.906 -0.486 5.094 1 94.38 782 ARG A O 1
ATOM 6075 N N . ILE A 1 783 ? -17.484 0.075 6.672 1 95.94 783 ILE A N 1
ATOM 6076 C CA . ILE A 1 783 ? -17.25 -1.285 7.148 1 95.94 783 ILE A CA 1
ATOM 6077 C C . ILE A 1 783 ? -17.625 -1.385 8.625 1 95.94 783 ILE A C 1
ATOM 6079 O O . ILE A 1 783 ? -16.875 -0.937 9.492 1 95.94 783 ILE A O 1
ATOM 6083 N N . PHE A 1 784 ? -18.656 -2.049 8.906 1 97 784 PHE A N 1
ATOM 6084 C CA . PHE A 1 784 ? -19.156 -2.16 10.273 1 97 784 PHE A CA 1
ATOM 6085 C C . PHE A 1 784 ? -18.344 -3.18 11.07 1 97 784 PHE A C 1
ATOM 6087 O O . PHE A 1 784 ? -17.672 -4.027 10.492 1 97 784 PHE A O 1
ATOM 6094 N N . PRO A 1 785 ? -18.391 -3.066 12.422 1 97.25 785 PRO A N 1
ATOM 6095 C CA . PRO A 1 785 ? -17.672 -4.008 13.297 1 97.25 785 PRO A CA 1
ATOM 6096 C C . PRO A 1 785 ? -18.156 -5.445 13.117 1 97.25 785 PRO A C 1
ATOM 6098 O O . PRO A 1 785 ? -17.406 -6.387 13.367 1 97.25 785 PRO A O 1
ATOM 6101 N N . LEU A 1 786 ? -19.438 -5.602 12.703 1 97.12 786 LEU A N 1
ATOM 6102 C CA . LEU A 1 786 ? -20.031 -6.902 12.414 1 97.12 786 LEU A CA 1
ATOM 6103 C C . LEU A 1 786 ? -20.734 -6.883 11.062 1 97.12 786 LEU A C 1
ATOM 6105 O O . LEU A 1 786 ? -21.359 -5.883 10.695 1 97.12 786 LEU A O 1
ATOM 6109 N N . SER A 1 787 ? -20.656 -7.977 10.414 1 94.94 787 SER A N 1
ATOM 6110 C CA . SER A 1 787 ? -21.422 -8.141 9.188 1 94.94 787 SER A CA 1
ATOM 6111 C C . SER A 1 787 ? -22.875 -8.5 9.492 1 94.94 787 SER A C 1
ATOM 6113 O O . SER A 1 787 ? -23.188 -8.93 10.602 1 94.94 787 SER A O 1
ATOM 6115 N N . GLY A 1 788 ? -23.734 -8.312 8.586 1 95.75 788 GLY A N 1
ATOM 6116 C CA . GLY A 1 788 ? -25.109 -8.781 8.664 1 95.75 788 GLY A CA 1
ATOM 6117 C C . GLY A 1 788 ? -26 -7.879 9.5 1 95.75 788 GLY A C 1
ATOM 6118 O O . GLY A 1 788 ? -26.938 -8.352 10.156 1 95.75 788 GLY A O 1
ATOM 6119 N N . LEU A 1 789 ? -25.719 -6.609 9.617 1 97.19 789 LEU A N 1
ATOM 6120 C CA . LEU A 1 789 ? -26.562 -5.664 10.328 1 97.19 789 LEU A CA 1
ATOM 6121 C C . LEU A 1 789 ? -27.703 -5.184 9.445 1 97.19 789 LEU A C 1
ATOM 6123 O O . LEU A 1 789 ? -27.594 -5.211 8.211 1 97.19 789 LEU A O 1
ATOM 6127 N N . GLY A 1 790 ? -28.766 -4.707 10.07 1 96.56 790 GLY A N 1
ATOM 6128 C CA . GLY A 1 790 ? -29.984 -4.332 9.367 1 96.56 790 GLY A CA 1
ATOM 6129 C C . GLY A 1 790 ? -29.781 -3.156 8.43 1 96.56 790 GLY A C 1
ATOM 6130 O O . GLY A 1 790 ? -28.828 -2.404 8.562 1 96.56 790 GLY A O 1
ATOM 6131 N N . PRO A 1 791 ? -30.688 -3.02 7.484 1 96.75 791 PRO A N 1
ATOM 6132 C CA . PRO A 1 791 ? -30.516 -2.043 6.406 1 96.75 791 PRO A CA 1
ATOM 6133 C C . PRO A 1 791 ? -30.609 -0.6 6.895 1 96.75 791 PRO A C 1
ATOM 6135 O O . PRO A 1 791 ? -30.203 0.324 6.191 1 96.75 791 PRO A O 1
ATOM 6138 N N . LEU A 1 792 ? -31.188 -0.343 8.078 1 97.38 792 LEU A N 1
ATOM 6139 C CA . LEU A 1 792 ? -31.344 1.021 8.57 1 97.38 792 LEU A CA 1
ATOM 6140 C C . LEU A 1 792 ? -30.219 1.391 9.523 1 97.38 792 LEU A C 1
ATOM 6142 O O . LEU A 1 792 ? -30.109 2.539 9.961 1 97.38 792 LEU A O 1
ATOM 6146 N N . THR A 1 793 ? -29.281 0.446 9.82 1 97.88 793 THR A N 1
ATOM 6147 C CA . THR A 1 793 ? -28.219 0.644 10.797 1 97.88 793 THR A CA 1
ATOM 6148 C C . THR A 1 793 ? -27.359 1.848 10.422 1 97.88 793 THR A C 1
ATOM 6150 O O . THR A 1 793 ? -27.031 2.674 11.281 1 97.88 793 THR A O 1
ATOM 6153 N N . LYS A 1 794 ? -27.016 2.004 9.188 1 96.62 794 LYS A N 1
ATOM 6154 C CA . LYS A 1 794 ? -26.125 3.068 8.742 1 96.62 794 LYS A CA 1
ATOM 6155 C C . LYS A 1 794 ? -26.719 4.441 9.008 1 96.62 794 LYS A C 1
ATOM 6157 O O . LYS A 1 794 ? -26.016 5.383 9.359 1 96.62 794 LYS A O 1
ATOM 6162 N N . GLU A 1 795 ? -28.031 4.559 8.828 1 96.69 795 GLU A N 1
ATOM 6163 C CA . GLU A 1 795 ? -28.734 5.824 9 1 96.69 795 GLU A CA 1
ATOM 6164 C C . GLU A 1 795 ? -28.547 6.371 10.414 1 96.69 795 GLU A C 1
ATOM 6166 O O . GLU A 1 795 ? -28.531 7.586 10.617 1 96.69 795 GLU A O 1
ATOM 6171 N N . TYR A 1 796 ? -28.359 5.52 11.375 1 97.38 796 TYR A N 1
ATOM 6172 C CA . TYR A 1 796 ? -28.297 5.941 12.766 1 97.38 796 TYR A CA 1
ATOM 6173 C C . TYR A 1 796 ? -26.891 5.734 13.336 1 97.38 796 TYR A C 1
ATOM 6175 O O . TYR A 1 796 ? -26.656 5.961 14.531 1 97.38 796 TYR A O 1
ATOM 6183 N N . THR A 1 797 ? -25.984 5.34 12.492 1 96.25 797 THR A N 1
ATOM 6184 C CA . THR A 1 797 ? -24.609 5.102 12.906 1 96.25 797 THR A CA 1
ATOM 6185 C C . THR A 1 797 ? -23.891 6.418 13.195 1 96.25 797 THR A C 1
ATOM 6187 O O . THR A 1 797 ? -24.078 7.406 12.484 1 96.25 797 THR A O 1
ATOM 6190 N N . LEU A 1 798 ? -23.188 6.453 14.289 1 98.44 798 LEU A N 1
ATOM 6191 C CA . LEU A 1 798 ? -22.234 7.527 14.57 1 98.44 798 LEU A CA 1
ATOM 6192 C C . LEU A 1 798 ? -20.797 7.023 14.477 1 98.44 798 LEU A C 1
ATOM 6194 O O . LEU A 1 798 ? -20.391 6.145 15.234 1 98.44 798 LEU A O 1
ATOM 6198 N N . SER A 1 799 ? -20.125 7.457 13.469 1 97.94 799 SER A N 1
ATOM 6199 C CA . SER A 1 799 ? -18.734 7.113 13.211 1 97.94 799 SER A CA 1
ATOM 6200 C C . SER A 1 799 ? -17.875 8.359 13.039 1 97.94 799 SER A C 1
ATOM 6202 O O . SER A 1 799 ? -18.406 9.461 12.859 1 97.94 799 SER A O 1
ATOM 6204 N N . SER A 1 800 ? -16.531 8.164 13.141 1 97.25 800 SER A N 1
ATOM 6205 C CA . SER A 1 800 ? -15.602 9.289 13.094 1 97.25 800 SER A CA 1
ATOM 6206 C C . SER A 1 800 ? -15.719 10.047 11.773 1 97.25 800 SER A C 1
ATOM 6208 O O . SER A 1 800 ? -15.25 11.18 11.664 1 97.25 800 SER A O 1
ATOM 6210 N N . ASP A 1 801 ? -16.281 9.477 10.789 1 96.88 801 ASP A N 1
ATOM 6211 C CA . ASP A 1 801 ? -16.438 10.102 9.477 1 96.88 801 ASP A CA 1
ATOM 6212 C C . ASP A 1 801 ? -17.891 10.539 9.242 1 96.88 801 ASP A C 1
ATOM 6214 O O . ASP A 1 801 ? -18.375 10.516 8.109 1 96.88 801 ASP A O 1
ATOM 6218 N N . TYR A 1 802 ? -18.578 10.977 10.281 1 97.38 802 TYR A N 1
ATOM 6219 C CA . TYR A 1 802 ? -20 11.297 10.289 1 97.38 802 TYR A CA 1
ATOM 6220 C C . TYR A 1 802 ? -20.312 12.375 9.258 1 97.38 802 TYR A C 1
ATOM 6222 O O . TYR A 1 802 ? -21.406 12.406 8.703 1 97.38 802 TYR A O 1
ATOM 6230 N N . ASP A 1 803 ? -19.391 13.305 8.953 1 96.31 803 ASP A N 1
ATOM 6231 C CA . ASP A 1 803 ? -19.672 14.438 8.07 1 96.31 803 ASP A CA 1
ATOM 6232 C C . ASP A 1 803 ? -19 14.242 6.715 1 96.31 803 ASP A C 1
ATOM 6234 O O . ASP A 1 803 ? -18.875 15.195 5.938 1 96.31 803 ASP A O 1
ATOM 6238 N N . ASP A 1 804 ? -18.438 13.078 6.48 1 96.69 804 ASP A N 1
ATOM 6239 C CA . ASP A 1 804 ? -17.875 12.688 5.195 1 96.69 804 ASP A CA 1
ATOM 6240 C C . ASP A 1 804 ? -16.656 13.547 4.855 1 96.69 804 ASP A C 1
ATOM 6242 O O . ASP A 1 804 ? -16.422 13.859 3.689 1 96.69 804 ASP A O 1
ATOM 6246 N N . ARG A 1 805 ? -15.898 13.953 5.879 1 95.88 805 ARG A N 1
ATOM 6247 C CA . ARG A 1 805 ? -14.703 14.766 5.691 1 95.88 805 ARG A CA 1
ATOM 6248 C C . ARG A 1 805 ? -13.5 14.141 6.383 1 95.88 805 ARG A C 1
ATOM 6250 O O . ARG A 1 805 ? -13.648 13.367 7.328 1 95.88 805 ARG A O 1
ATOM 6257 N N . TRP A 1 806 ? -12.32 14.461 5.895 1 95.5 806 TRP A N 1
ATOM 6258 C CA . TRP A 1 806 ? -11.109 14.195 6.66 1 95.5 806 TRP A CA 1
ATOM 6259 C C . TRP A 1 806 ? -11.047 15.078 7.902 1 95.5 806 TRP A C 1
ATOM 6261 O O . TRP A 1 806 ? -11.391 16.266 7.852 1 95.5 806 TRP A O 1
ATOM 6271 N N . ARG A 1 807 ? -10.727 14.461 9.023 1 93.81 807 ARG A N 1
ATOM 6272 C CA . ARG A 1 807 ? -10.617 15.219 10.266 1 93.81 807 ARG A CA 1
ATOM 6273 C C . ARG A 1 807 ? -9.469 16.219 10.195 1 93.81 807 ARG A C 1
ATOM 6275 O O . ARG A 1 807 ? -8.633 16.141 9.297 1 93.81 807 ARG A O 1
ATOM 6282 N N . THR A 1 808 ? -9.664 17.094 11.195 1 90.62 808 THR A N 1
ATOM 6283 C CA . THR A 1 808 ? -8.578 18.062 11.328 1 90.62 808 THR A CA 1
ATOM 6284 C C . THR A 1 808 ? -7.645 17.672 12.469 1 90.62 808 THR A C 1
ATOM 6286 O O . THR A 1 808 ? -7.922 16.734 13.211 1 90.62 808 THR A O 1
ATOM 6289 N N . GLY A 1 809 ? -6.555 18.297 12.844 1 89.44 809 GLY A N 1
ATOM 6290 C CA . GLY A 1 809 ? -5.609 18.078 13.922 1 89.44 809 GLY A CA 1
ATOM 6291 C C . GLY A 1 809 ? -5.879 18.922 15.141 1 89.44 809 GLY A C 1
ATOM 6292 O O . GLY A 1 809 ? -6.703 19.844 15.102 1 89.44 809 GLY A O 1
ATOM 6293 N N . GLY A 1 810 ? -5.418 18.562 16.266 1 92.94 810 GLY A N 1
ATOM 6294 C CA . GLY A 1 810 ? -5.535 19.266 17.531 1 92.94 810 GLY A CA 1
ATOM 6295 C C . GLY A 1 810 ? -5.254 18.391 18.734 1 92.94 810 GLY A C 1
ATOM 6296 O O . GLY A 1 810 ? -4.82 17.25 18.578 1 92.94 810 GLY A O 1
ATOM 6297 N N . LEU A 1 811 ? -5.469 18.984 19.906 1 93.06 811 LEU A N 1
ATOM 6298 C CA . LEU A 1 811 ? -5.363 18.156 21.109 1 93.06 811 LEU A CA 1
ATOM 6299 C C . LEU A 1 811 ? -6.426 17.062 21.109 1 93.06 811 LEU A C 1
ATOM 6301 O O . LEU A 1 811 ? -7.406 17.141 20.359 1 93.06 811 LEU A O 1
ATOM 6305 N N . GLU A 1 812 ? -6.219 16.031 21.828 1 93.75 812 GLU A N 1
ATOM 6306 C CA . GLU A 1 812 ? -7.074 14.844 21.844 1 93.75 812 GLU A CA 1
ATOM 6307 C C . GLU A 1 812 ? -8.539 15.219 22.047 1 93.75 812 GLU A C 1
ATOM 6309 O O . GLU A 1 812 ? -9.398 14.828 21.25 1 93.75 812 GLU A O 1
ATOM 6314 N N . ASP A 1 813 ? -8.828 16.078 23.047 1 93.62 813 ASP A N 1
ATOM 6315 C CA . ASP A 1 813 ? -10.211 16.438 23.328 1 93.62 813 ASP A CA 1
ATOM 6316 C C . ASP A 1 813 ? -10.828 17.203 22.156 1 93.62 813 ASP A C 1
ATOM 6318 O O . ASP A 1 813 ? -12.016 17.047 21.859 1 93.62 813 ASP A O 1
ATOM 6322 N N . ASP A 1 814 ? -9.961 18.062 21.484 1 94.12 814 ASP A N 1
ATOM 6323 C CA . ASP A 1 814 ? -10.422 18.828 20.328 1 94.12 814 ASP A CA 1
ATOM 6324 C C . ASP A 1 814 ? -10.883 17.906 19.219 1 94.12 814 ASP A C 1
ATOM 6326 O O . ASP A 1 814 ? -11.961 18.094 18.641 1 94.12 814 ASP A O 1
ATOM 6330 N N . VAL A 1 815 ? -10.102 16.938 18.953 1 94.94 815 VAL A N 1
ATOM 6331 C CA . VAL A 1 815 ? -10.336 16.062 17.812 1 94.94 815 VAL A CA 1
ATOM 6332 C C . VAL A 1 815 ? -11.477 15.094 18.125 1 94.94 815 VAL A C 1
ATOM 6334 O O . VAL A 1 815 ? -12.266 14.75 17.25 1 94.94 815 VAL A O 1
ATOM 6337 N N . ILE A 1 816 ? -11.578 14.617 19.344 1 96.56 816 ILE A N 1
ATOM 6338 C CA . ILE A 1 816 ? -12.656 13.727 19.766 1 96.56 816 ILE A CA 1
ATOM 6339 C C . ILE A 1 816 ? -14 14.438 19.609 1 96.56 816 ILE A C 1
ATOM 6341 O O . ILE A 1 816 ? -14.977 13.836 19.172 1 96.56 816 ILE A O 1
ATOM 6345 N N . GLU A 1 817 ? -14.023 15.695 19.938 1 95.88 817 GLU A N 1
ATOM 6346 C CA . GLU A 1 817 ? -15.234 16.484 19.734 1 95.88 817 GLU A CA 1
ATOM 6347 C C . GLU A 1 817 ? -15.523 16.672 18.25 1 95.88 817 GLU A C 1
ATOM 6349 O O . GLU A 1 817 ? -16.672 16.5 17.812 1 95.88 817 GLU A O 1
ATOM 6354 N N . GLU A 1 818 ? -14.461 17.062 17.5 1 94.88 818 GLU A N 1
ATOM 6355 C CA . GLU A 1 818 ? -14.633 17.203 16.062 1 94.88 818 GLU A CA 1
ATOM 6356 C C . GLU A 1 818 ? -15.195 15.93 15.438 1 94.88 818 GLU A C 1
ATOM 6358 O O . GLU A 1 818 ? -16.016 15.984 14.516 1 94.88 818 GLU A O 1
ATOM 6363 N N . ALA A 1 819 ? -14.789 14.758 15.938 1 96.62 819 ALA A N 1
ATOM 6364 C CA . ALA A 1 819 ? -15.18 13.453 15.406 1 96.62 819 ALA A CA 1
ATOM 6365 C C . ALA A 1 819 ? -16.531 13.016 15.961 1 96.62 819 ALA A C 1
ATOM 6367 O O . ALA A 1 819 ? -17.031 11.945 15.617 1 96.62 819 ALA A O 1
ATOM 6368 N N . HIS A 1 820 ? -17.094 13.805 16.828 1 97.62 820 HIS A N 1
ATOM 6369 C CA . HIS A 1 820 ? -18.344 13.516 17.5 1 97.62 820 HIS A CA 1
ATOM 6370 C C . HIS A 1 820 ? -18.25 12.25 18.344 1 97.62 820 HIS A C 1
ATOM 6372 O O . HIS A 1 820 ? -19.203 11.461 18.406 1 97.62 820 HIS A O 1
ATOM 6378 N N . MET A 1 821 ? -17.078 11.984 18.859 1 97.75 821 MET A N 1
ATOM 6379 C CA . MET A 1 821 ? -16.859 10.82 19.719 1 97.75 821 MET A CA 1
ATOM 6380 C C . MET A 1 821 ? -16.844 11.227 21.188 1 97.75 821 MET A C 1
ATOM 6382 O O . MET A 1 821 ? -16.453 10.43 22.047 1 97.75 821 MET A O 1
ATOM 6386 N N . ASP A 1 822 ? -17.172 12.492 21.469 1 97.12 822 ASP A N 1
ATOM 6387 C CA . ASP A 1 822 ? -17.312 12.945 22.844 1 97.12 822 ASP A CA 1
ATOM 6388 C C . ASP A 1 822 ? -18.672 12.57 23.406 1 97.12 822 ASP A C 1
ATOM 6390 O O . ASP A 1 822 ? -19.578 12.172 22.672 1 97.12 822 ASP A O 1
ATOM 6394 N N . GLY A 1 823 ? -18.844 12.734 24.766 1 98.12 823 GLY A N 1
ATOM 6395 C CA . GLY A 1 823 ? -20.047 12.305 25.453 1 98.12 823 GLY A CA 1
ATOM 6396 C C . GLY A 1 823 ? -21.312 12.984 24.969 1 98.12 823 GLY A C 1
ATOM 6397 O O . GLY A 1 823 ? -22.344 12.344 24.797 1 98.12 823 GLY A O 1
ATOM 6398 N N . GLU A 1 824 ? -21.25 14.227 24.688 1 98 824 GLU A N 1
ATOM 6399 C CA . GLU A 1 824 ? -22.438 14.992 24.312 1 98 824 GLU A CA 1
ATOM 6400 C C . GLU A 1 824 ? -22.969 14.539 22.953 1 98 824 GLU A C 1
ATOM 6402 O O . GLU A 1 824 ? -24.172 14.32 22.797 1 98 824 GLU A O 1
ATOM 6407 N N . HIS A 1 825 ? -22.109 14.461 21.984 1 98.56 825 HIS A N 1
ATOM 6408 C CA . HIS A 1 825 ? -22.547 14.047 20.656 1 98.56 825 HIS A CA 1
ATOM 6409 C C . HIS A 1 825 ? -23.047 12.602 20.672 1 98.56 825 HIS A C 1
ATOM 6411 O O . HIS A 1 825 ? -24.016 12.266 20 1 98.56 825 HIS A O 1
ATOM 6417 N N . ILE A 1 826 ? -22.391 11.719 21.375 1 98.81 826 ILE A N 1
ATOM 6418 C CA . ILE A 1 826 ? -22.828 10.336 21.5 1 98.81 826 ILE A CA 1
ATOM 6419 C C . ILE A 1 826 ? -24.203 10.281 22.156 1 98.81 826 ILE A C 1
ATOM 6421 O O . ILE A 1 826 ? -25.062 9.516 21.734 1 98.81 826 ILE A O 1
ATOM 6425 N N . PHE A 1 827 ? -24.375 11.094 23.25 1 98.75 827 PHE A N 1
ATOM 6426 C CA . PHE A 1 827 ? -25.672 11.141 23.922 1 98.75 827 PHE A CA 1
ATOM 6427 C C . PHE A 1 827 ? -26.781 11.508 22.953 1 98.75 827 PHE A C 1
ATOM 6429 O O . PHE A 1 827 ? -27.812 10.836 22.906 1 98.75 827 PHE A O 1
ATOM 6436 N N . GLU A 1 828 ? -26.547 12.523 22.172 1 98.69 828 GLU A N 1
ATOM 6437 C CA . GLU A 1 828 ? -27.562 12.984 21.234 1 98.69 828 GLU A CA 1
ATOM 6438 C C . GLU A 1 828 ? -27.859 11.922 20.172 1 98.69 828 GLU A C 1
ATOM 6440 O O . GLU A 1 828 ? -29 11.734 19.766 1 98.69 828 GLU A O 1
ATOM 6445 N N . ALA A 1 829 ? -26.828 11.266 19.672 1 98.75 829 ALA A N 1
ATOM 6446 C CA . ALA A 1 829 ? -26.984 10.234 18.656 1 98.75 829 ALA A CA 1
ATOM 6447 C C . ALA A 1 829 ? -27.797 9.062 19.188 1 98.75 829 ALA A C 1
ATOM 6449 O O . ALA A 1 829 ? -28.703 8.562 18.5 1 98.75 829 ALA A O 1
ATOM 6450 N N . VAL A 1 830 ? -27.453 8.562 20.359 1 98.81 830 VAL A N 1
ATOM 6451 C CA . VAL A 1 830 ? -28.156 7.43 20.953 1 98.81 830 VAL A CA 1
ATOM 6452 C C . VAL A 1 830 ? -29.594 7.816 21.266 1 98.81 830 VAL A C 1
ATOM 6454 O O . VAL A 1 830 ? -30.516 7.016 21.094 1 98.81 830 VAL A O 1
ATOM 6457 N N . LYS A 1 831 ? -29.797 9.023 21.766 1 98.56 831 LYS A N 1
ATOM 6458 C CA . LYS A 1 831 ? -31.141 9.508 22.047 1 98.56 831 LYS A CA 1
ATOM 6459 C C . LYS A 1 831 ? -32 9.516 20.781 1 98.56 831 LYS A C 1
ATOM 6461 O O . LYS A 1 831 ? -33.156 9.078 20.797 1 98.56 831 LYS A O 1
ATOM 6466 N N . ARG A 1 832 ? -31.406 9.984 19.703 1 98.5 832 ARG A N 1
ATOM 6467 C CA . ARG A 1 832 ? -32.125 9.984 18.438 1 98.5 832 ARG A CA 1
ATOM 6468 C C . ARG A 1 832 ? -32.5 8.562 18.016 1 98.5 832 ARG A C 1
ATOM 6470 O O . ARG A 1 832 ? -33.625 8.312 17.594 1 98.5 832 ARG A O 1
ATOM 6477 N N . PHE A 1 833 ? -31.578 7.668 18.109 1 98.5 833 PHE A N 1
ATOM 6478 C CA . PHE A 1 833 ? -31.797 6.262 17.766 1 98.5 833 PHE A CA 1
ATOM 6479 C C . PHE A 1 833 ? -32.938 5.676 18.594 1 98.5 833 PHE A C 1
ATOM 6481 O O . PHE A 1 833 ? -33.812 4.996 18.047 1 98.5 833 PHE A O 1
ATOM 6488 N N . ALA A 1 834 ? -32.938 5.961 19.844 1 98.19 834 ALA A N 1
ATOM 6489 C CA . ALA A 1 834 ? -33.938 5.445 20.766 1 98.19 834 ALA A CA 1
ATOM 6490 C C . ALA A 1 834 ? -35.312 6.059 20.469 1 98.19 834 ALA A C 1
ATOM 6492 O O . ALA A 1 834 ? -36.312 5.352 20.438 1 98.19 834 ALA A O 1
ATOM 6493 N N . THR A 1 835 ? -35.312 7.359 20.234 1 97.25 835 THR A N 1
ATOM 6494 C CA . THR A 1 835 ? -36.562 8.086 20.031 1 97.25 835 THR A CA 1
ATOM 6495 C C . THR A 1 835 ? -37.25 7.656 18.734 1 97.25 835 THR A C 1
ATOM 6497 O O . THR A 1 835 ? -38.469 7.605 18.641 1 97.25 835 THR A O 1
ATOM 6500 N N . ASP A 1 836 ? -36.438 7.32 17.75 1 98.19 836 ASP A N 1
ATOM 6501 C CA . ASP A 1 836 ? -36.969 6.996 16.422 1 98.19 836 ASP A CA 1
ATOM 6502 C C . ASP A 1 836 ? -37.281 5.508 16.312 1 98.19 836 ASP A C 1
ATOM 6504 O O . ASP A 1 836 ? -37.625 5.02 15.219 1 98.19 836 ASP A O 1
ATOM 6508 N N . ARG A 1 837 ? -37.188 4.758 17.391 1 98.06 837 ARG A N 1
ATOM 6509 C CA . ARG A 1 837 ? -37.25 3.305 17.312 1 98.06 837 ARG A CA 1
ATOM 6510 C C . ARG A 1 837 ? -38.594 2.857 16.719 1 98.06 837 ARG A C 1
ATOM 6512 O O . ARG A 1 837 ? -38.625 1.976 15.852 1 98.06 837 ARG A O 1
ATOM 6519 N N . LYS A 1 838 ? -39.75 3.443 17.172 1 97.06 838 LYS A N 1
ATOM 6520 C CA . LYS A 1 838 ? -41.062 3.062 16.672 1 97.06 838 LYS A CA 1
ATOM 6521 C C . LYS A 1 838 ? -41.156 3.275 15.164 1 97.06 838 LYS A C 1
ATOM 6523 O O . LYS A 1 838 ? -41.656 2.408 14.445 1 97.06 838 LYS A O 1
ATOM 6528 N N . SER A 1 839 ? -40.656 4.395 14.773 1 97.5 839 SER A N 1
ATOM 6529 C CA . SER A 1 839 ? -40.688 4.719 13.352 1 97.5 839 SER A CA 1
ATOM 6530 C C . SER A 1 839 ? -39.781 3.807 12.555 1 97.5 839 SER A C 1
ATOM 6532 O O . SER A 1 839 ? -40.125 3.377 11.453 1 97.5 839 SER A O 1
ATOM 6534 N N . ARG A 1 840 ? -38.594 3.5 13.016 1 97.12 840 ARG A N 1
ATOM 6535 C CA . ARG A 1 840 ? -37.656 2.619 12.344 1 97.12 840 ARG A CA 1
ATOM 6536 C C . ARG A 1 840 ? -38.219 1.222 12.164 1 97.12 840 ARG A C 1
ATOM 6538 O O . ARG A 1 840 ? -38.156 0.651 11.07 1 97.12 840 ARG A O 1
ATOM 6545 N N . LEU A 1 841 ? -38.844 0.704 13.258 1 97.56 841 LEU A N 1
ATOM 6546 C CA . LEU A 1 841 ? -39.406 -0.634 13.203 1 97.56 841 LEU A CA 1
ATOM 6547 C C . LEU A 1 841 ? -40.625 -0.667 12.281 1 97.56 841 LEU A C 1
ATOM 6549 O O . LEU A 1 841 ? -40.844 -1.659 11.586 1 97.56 841 LEU A O 1
ATOM 6553 N N . ALA A 1 842 ? -41.406 0.421 12.273 1 97.81 842 ALA A N 1
ATOM 6554 C CA . ALA A 1 842 ? -42.531 0.511 11.367 1 97.81 842 ALA A CA 1
ATOM 6555 C C . ALA A 1 842 ? -42.094 0.481 9.906 1 97.81 842 ALA A C 1
ATOM 6557 O O . ALA A 1 842 ? -42.719 -0.158 9.062 1 97.81 842 ALA A O 1
ATOM 6558 N N . ARG A 1 843 ? -41.031 1.18 9.633 1 97.56 843 ARG A N 1
ATOM 6559 C CA . ARG A 1 843 ? -40.469 1.193 8.281 1 97.56 843 ARG A CA 1
ATOM 6560 C C . ARG A 1 843 ? -40.094 -0.21 7.84 1 97.56 843 ARG A C 1
ATOM 6562 O O . ARG A 1 843 ? -40.312 -0.597 6.695 1 97.56 843 ARG A O 1
ATOM 6569 N N . LEU A 1 844 ? -39.469 -0.981 8.734 1 97.69 844 LEU A N 1
ATOM 6570 C CA . LEU A 1 844 ? -39.062 -2.346 8.43 1 97.69 844 LEU A CA 1
ATOM 6571 C C . LEU A 1 844 ? -40.25 -3.252 8.227 1 97.69 844 LEU A C 1
ATOM 6573 O O . LEU A 1 844 ? -40.281 -4.094 7.324 1 97.69 844 LEU A O 1
ATOM 6577 N N . ARG A 1 845 ? -41.312 -3.074 9.07 1 97.31 845 ARG A N 1
ATOM 6578 C CA . ARG A 1 845 ? -42.531 -3.867 8.945 1 97.31 845 ARG A CA 1
ATOM 6579 C C . ARG A 1 845 ? -43.25 -3.559 7.633 1 97.31 845 ARG A C 1
ATOM 6581 O O . ARG A 1 845 ? -43.75 -4.465 6.973 1 97.31 845 ARG A O 1
ATOM 6588 N N . ASP A 1 846 ? -43.25 -2.314 7.316 1 97.5 846 ASP A N 1
ATOM 6589 C CA . ASP A 1 846 ? -43.875 -1.908 6.062 1 97.5 846 ASP A CA 1
ATOM 6590 C C . ASP A 1 846 ? -43.156 -2.492 4.859 1 97.5 846 ASP A C 1
ATOM 6592 O O . ASP A 1 846 ? -43.781 -2.957 3.906 1 97.5 846 ASP A O 1
ATOM 6596 N N . ALA A 1 847 ? -41.844 -2.439 4.914 1 96.56 847 ALA A N 1
ATOM 6597 C CA . ALA A 1 847 ? -41.031 -2.986 3.832 1 96.56 847 ALA A CA 1
ATOM 6598 C C . ALA A 1 847 ? -41.25 -4.488 3.684 1 96.56 847 ALA A C 1
ATOM 6600 O O . ALA A 1 847 ? -41.375 -5 2.566 1 96.56 847 ALA A O 1
ATOM 6601 N N . LEU A 1 848 ? -41.281 -5.203 4.816 1 96.12 848 LEU A N 1
ATOM 6602 C CA . LEU A 1 848 ? -41.5 -6.645 4.777 1 96.12 848 LEU A CA 1
ATOM 6603 C C . LEU A 1 848 ? -42.938 -6.949 4.324 1 96.12 848 LEU A C 1
ATOM 6605 O O . LEU A 1 848 ? -43.188 -7.953 3.654 1 96.12 848 LEU A O 1
ATOM 6609 N N . GLY A 1 849 ? -43.875 -6.059 4.73 1 95.5 849 GLY A N 1
ATOM 6610 C CA . GLY A 1 849 ? -45.25 -6.199 4.316 1 95.5 849 GLY A CA 1
ATOM 6611 C C . GLY A 1 849 ? -45.438 -6.066 2.814 1 95.5 849 GLY A C 1
ATOM 6612 O O . GLY A 1 849 ? -46.344 -6.691 2.24 1 95.5 849 GLY A O 1
ATOM 6613 N N . ALA A 1 850 ? -44.594 -5.359 2.23 1 94.25 850 ALA A N 1
ATOM 6614 C CA . ALA A 1 850 ? -44.656 -5.148 0.788 1 94.25 850 ALA A CA 1
ATOM 6615 C C . ALA A 1 850 ? -44.156 -6.375 0.029 1 94.25 850 ALA A C 1
ATOM 6617 O O . ALA A 1 850 ? -44.375 -6.492 -1.18 1 94.25 850 ALA A O 1
ATOM 6618 N N . LEU A 1 851 ? -43.531 -7.238 0.698 1 95 851 LEU A N 1
ATOM 6619 C CA . LEU A 1 851 ? -42.969 -8.438 0.094 1 95 851 LEU A CA 1
ATOM 6620 C C . LEU A 1 851 ? -43.938 -9.617 0.247 1 95 851 LEU A C 1
ATOM 6622 O O . LEU A 1 851 ? -43.781 -10.641 -0.427 1 95 851 LEU A O 1
ATOM 6626 N N . MET B 1 1 ? 12.703 6.164 36.844 1 21.08 1 MET B N 1
ATOM 6627 C CA . MET B 1 1 ? 12.781 5.75 35.469 1 21.08 1 MET B CA 1
ATOM 6628 C C . MET B 1 1 ? 13.945 6.43 34.75 1 21.08 1 MET B C 1
ATOM 6630 O O . MET B 1 1 ? 13.922 7.645 34.531 1 21.08 1 MET B O 1
ATOM 6634 N N . LYS B 1 2 ? 15.195 5.875 35 1 24.95 2 LYS B N 1
ATOM 6635 C CA . LYS B 1 2 ? 16.469 6.477 34.594 1 24.95 2 LYS B CA 1
ATOM 6636 C C . LYS B 1 2 ? 16.453 6.832 33.125 1 24.95 2 LYS B C 1
ATOM 6638 O O . LYS B 1 2 ? 16.219 5.973 32.281 1 24.95 2 LYS B O 1
ATOM 6643 N N . SER B 1 3 ? 16.047 7.996 32.844 1 24.02 3 SER B N 1
ATOM 6644 C CA . SER B 1 3 ? 16.219 8.633 31.531 1 24.02 3 SER B CA 1
ATOM 6645 C C . SER B 1 3 ? 17.609 8.367 30.969 1 24.02 3 SER B C 1
ATOM 6647 O O . SER B 1 3 ? 18.609 8.812 31.531 1 24.02 3 SER B O 1
ATOM 6649 N N . SER B 1 4 ? 17.875 7.176 30.641 1 28.08 4 SER B N 1
ATOM 6650 C CA . SER B 1 4 ? 19.203 6.902 30.109 1 28.08 4 SER B CA 1
ATOM 6651 C C . SER B 1 4 ? 19.547 7.859 28.969 1 28.08 4 SER B C 1
ATOM 6653 O O . SER B 1 4 ? 18.828 7.953 27.984 1 28.08 4 SER B O 1
ATOM 6655 N N . SER B 1 5 ? 20.156 8.945 29.297 1 27.02 5 SER B N 1
ATOM 6656 C CA . SER B 1 5 ? 20.828 9.852 28.375 1 27.02 5 SER B CA 1
ATOM 6657 C C . SER B 1 5 ? 21.641 9.086 27.344 1 27.02 5 SER B C 1
ATOM 6659 O O . SER B 1 5 ? 22.625 8.422 27.672 1 27.02 5 SER B O 1
ATOM 6661 N N . ILE B 1 6 ? 21.016 8.5 26.422 1 30.12 6 ILE B N 1
ATOM 6662 C CA . ILE B 1 6 ? 21.844 8 25.328 1 30.12 6 ILE B CA 1
ATOM 6663 C C . ILE B 1 6 ? 22.734 9.125 24.812 1 30.12 6 ILE B C 1
ATOM 6665 O O . ILE B 1 6 ? 22.25 10.109 24.25 1 30.12 6 ILE B O 1
ATOM 6669 N N . ALA B 1 7 ? 23.875 9.344 25.453 1 30.55 7 ALA B N 1
ATOM 6670 C CA . ALA B 1 7 ? 24.938 10.195 24.922 1 30.55 7 ALA B CA 1
ATOM 6671 C C . ALA B 1 7 ? 25.156 9.945 23.438 1 30.55 7 ALA B C 1
ATOM 6673 O O . ALA B 1 7 ? 25.406 8.812 23.016 1 30.55 7 ALA B O 1
ATOM 6674 N N . VAL B 1 8 ? 24.703 10.852 22.625 1 34.12 8 VAL B N 1
ATOM 6675 C CA . VAL B 1 8 ? 25.031 10.883 21.203 1 34.12 8 VAL B CA 1
ATOM 6676 C C . VAL B 1 8 ? 26.547 10.773 21.031 1 34.12 8 VAL B C 1
ATOM 6678 O O . VAL B 1 8 ? 27.281 11.688 21.406 1 34.12 8 VAL B O 1
ATOM 6681 N N . GLN B 1 9 ? 27.078 9.586 21.109 1 31.19 9 GLN B N 1
ATOM 6682 C CA . GLN B 1 9 ? 28.469 9.453 20.688 1 31.19 9 GLN B CA 1
ATOM 6683 C C . GLN B 1 9 ? 28.672 10.039 19.281 1 31.19 9 GLN B C 1
ATOM 6685 O O . GLN B 1 9 ? 27.875 9.797 18.375 1 31.19 9 GLN B O 1
ATOM 6690 N N . HIS B 1 10 ? 29.438 11.094 19.25 1 31.33 10 HIS B N 1
ATOM 6691 C CA . HIS B 1 10 ? 29.906 11.695 18.016 1 31.33 10 HIS B CA 1
ATOM 6692 C C . HIS B 1 10 ? 30.438 10.641 17.047 1 31.33 10 HIS B C 1
ATOM 6694 O O . HIS B 1 10 ? 31.484 10.031 17.297 1 31.33 10 HIS B O 1
ATOM 6700 N N . VAL B 1 11 ? 29.625 9.891 16.484 1 33.28 11 VAL B N 1
ATOM 6701 C CA . VAL B 1 11 ? 30.125 9.047 15.398 1 33.28 11 VAL B CA 1
ATOM 6702 C C . VAL B 1 11 ? 30.953 9.898 14.43 1 33.28 11 VAL B C 1
ATOM 6704 O O . VAL B 1 11 ? 30.594 11.031 14.125 1 33.28 11 VAL B O 1
ATOM 6707 N N . GLU B 1 12 ? 32.094 9.414 14.281 1 33.78 12 GLU B N 1
ATOM 6708 C CA . GLU B 1 12 ? 32.906 9.977 13.219 1 33.78 12 GLU B CA 1
ATOM 6709 C C . GLU B 1 12 ? 32.125 10.18 11.938 1 33.78 12 GLU B C 1
ATOM 6711 O O . GLU B 1 12 ? 31.516 9.234 11.422 1 33.78 12 GLU B O 1
ATOM 6716 N N . GLU B 1 13 ? 31.672 11.258 11.719 1 37.81 13 GLU B N 1
ATOM 6717 C CA . GLU B 1 13 ? 30.922 11.766 10.578 1 37.81 13 GLU B CA 1
ATOM 6718 C C . GLU B 1 13 ? 31.406 11.125 9.273 1 37.81 13 GLU B C 1
ATOM 6720 O O . GLU B 1 13 ? 32.594 11.047 9.023 1 37.81 13 GLU B O 1
ATOM 6725 N N . ALA B 1 14 ? 30.672 10.297 8.773 1 42 14 ALA B N 1
ATOM 6726 C CA . ALA B 1 14 ? 30.922 9.906 7.391 1 42 14 ALA B CA 1
ATOM 6727 C C . ALA B 1 14 ? 31.5 11.062 6.586 1 42 14 ALA B C 1
ATOM 6729 O O . ALA B 1 14 ? 30.969 12.18 6.617 1 42 14 ALA B O 1
ATOM 6730 N N . LYS B 1 15 ? 32.781 10.875 6.039 1 47.56 15 LYS B N 1
ATOM 6731 C CA . LYS B 1 15 ? 33.656 11.867 5.41 1 47.56 15 LYS B CA 1
ATOM 6732 C C . LYS B 1 15 ? 33.031 12.383 4.109 1 47.56 15 LYS B C 1
ATOM 6734 O O . LYS B 1 15 ? 33.281 11.836 3.035 1 47.56 15 LYS B O 1
ATOM 6739 N N . LEU B 1 16 ? 31.75 12.945 4.191 1 50.16 16 LEU B N 1
ATOM 6740 C CA . LEU B 1 16 ? 31.312 13.672 3.006 1 50.16 16 LEU B CA 1
ATOM 6741 C C . LEU B 1 16 ? 32.312 14.75 2.621 1 50.16 16 LEU B C 1
ATOM 6743 O O . LEU B 1 16 ? 32.844 15.461 3.486 1 50.16 16 LEU B O 1
ATOM 6747 N N . ILE B 1 17 ? 32.812 14.617 1.429 1 46.69 17 ILE B N 1
ATOM 6748 C CA . ILE B 1 17 ? 33.688 15.672 0.924 1 46.69 17 ILE B CA 1
ATOM 6749 C C . ILE B 1 17 ? 32.844 16.938 0.676 1 46.69 17 ILE B C 1
ATOM 6751 O O . ILE B 1 17 ? 31.891 16.922 -0.095 1 46.69 17 ILE B O 1
ATOM 6755 N N . TYR B 1 18 ? 33 17.859 1.605 1 61.53 18 TYR B N 1
ATOM 6756 C CA . TYR B 1 18 ? 32.312 19.141 1.511 1 61.53 18 TYR B CA 1
ATOM 6757 C C . TYR B 1 18 ? 33.094 20.141 0.702 1 61.53 18 TYR B C 1
ATOM 6759 O O . TYR B 1 18 ? 34.344 20.234 0.849 1 61.53 18 TYR B O 1
ATOM 6767 N N . GLU B 1 19 ? 32.531 20.578 -0.432 1 59.09 19 GLU B N 1
ATOM 6768 C CA . GLU B 1 19 ? 33.188 21.609 -1.224 1 59.09 19 GLU B CA 1
ATOM 6769 C C . GLU B 1 19 ? 32.719 23 -0.835 1 59.09 19 GLU B C 1
ATOM 6771 O O . GLU B 1 19 ? 31.516 23.234 -0.697 1 59.09 19 GLU B O 1
ATOM 6776 N N . LYS B 1 20 ? 33.656 23.812 -0.372 1 63.59 20 LYS B N 1
ATOM 6777 C CA . LYS B 1 20 ? 33.312 25.219 -0.196 1 63.59 20 LYS B CA 1
ATOM 6778 C C . LYS B 1 20 ? 33.031 25.891 -1.538 1 63.59 20 LYS B C 1
ATOM 6780 O O . LYS B 1 20 ? 33.875 25.828 -2.453 1 63.59 20 LYS B O 1
ATOM 6785 N N . LEU B 1 21 ? 31.766 26.391 -1.607 1 75.38 21 LEU B N 1
ATOM 6786 C CA . LEU B 1 21 ? 31.359 26.969 -2.879 1 75.38 21 LEU B CA 1
ATOM 6787 C C . LEU B 1 21 ? 31.766 28.438 -2.955 1 75.38 21 LEU B C 1
ATOM 6789 O O . LEU B 1 21 ? 31.625 29.188 -1.978 1 75.38 21 LEU B O 1
ATOM 6793 N N . GLN B 1 22 ? 32.562 28.875 -3.873 1 71 22 GLN B N 1
ATOM 6794 C CA . GLN B 1 22 ? 32.938 30.266 -4.102 1 71 22 GLN B CA 1
ATOM 6795 C C . GLN B 1 22 ? 31.938 30.953 -5.035 1 71 22 GLN B C 1
ATOM 6797 O O . GLN B 1 22 ? 32.062 30.875 -6.258 1 71 22 GLN B O 1
ATOM 6802 N N . VAL B 1 23 ? 30.781 31.453 -4.379 1 82.38 23 VAL B N 1
ATOM 6803 C CA . VAL B 1 23 ? 29.766 32.125 -5.168 1 82.38 23 VAL B CA 1
ATOM 6804 C C . VAL B 1 23 ? 29.578 33.562 -4.645 1 82.38 23 VAL B C 1
ATOM 6806 O O . VAL B 1 23 ? 29.719 33.812 -3.443 1 82.38 23 VAL B O 1
ATOM 6809 N N . GLU B 1 24 ? 29.422 34.5 -5.508 1 82.12 24 GLU B N 1
ATOM 6810 C CA . GLU B 1 24 ? 29.062 35.875 -5.094 1 82.12 24 GLU B CA 1
ATOM 6811 C C . GLU B 1 24 ? 27.594 35.969 -4.688 1 82.12 24 GLU B C 1
ATOM 6813 O O . GLU B 1 24 ? 26.703 35.656 -5.488 1 82.12 24 GLU B O 1
ATOM 6818 N N . ILE B 1 25 ? 27.344 36.312 -3.443 1 85.06 25 ILE B N 1
ATOM 6819 C CA . ILE B 1 25 ? 25.984 36.406 -2.918 1 85.06 25 ILE B CA 1
ATOM 6820 C C . ILE B 1 25 ? 25.562 37.875 -2.889 1 85.06 25 ILE B C 1
ATOM 6822 O O . ILE B 1 25 ? 26.172 38.688 -2.199 1 85.06 25 ILE B O 1
ATOM 6826 N N . GLU B 1 26 ? 24.609 38.188 -3.557 1 83.81 26 GLU B N 1
ATOM 6827 C CA . GLU B 1 26 ? 24.109 39.562 -3.619 1 83.81 26 GLU B CA 1
ATOM 6828 C C . GLU B 1 26 ? 23.344 39.938 -2.35 1 83.81 26 GLU B C 1
ATOM 6830 O O . GLU B 1 26 ? 22.594 39.125 -1.822 1 83.81 26 GLU B O 1
ATOM 6835 N N . ASP B 1 27 ? 23.594 41.156 -1.898 1 87.56 27 ASP B N 1
ATOM 6836 C CA . ASP B 1 27 ? 22.812 41.75 -0.814 1 87.56 27 ASP B CA 1
ATOM 6837 C C . ASP B 1 27 ? 22.766 40.812 0.395 1 87.56 27 ASP B C 1
ATOM 6839 O O . ASP B 1 27 ? 21.688 40.5 0.897 1 87.56 27 ASP B O 1
ATOM 6843 N N . PHE B 1 28 ? 23.844 40.25 0.67 1 91.94 28 PHE B N 1
ATOM 6844 C CA . PHE B 1 28 ? 23.938 39.312 1.794 1 91.94 28 PHE B CA 1
ATOM 6845 C C . PHE B 1 28 ? 24.531 40 3.016 1 91.94 28 PHE B C 1
ATOM 6847 O O . PHE B 1 28 ? 25.672 40.5 2.967 1 91.94 28 PHE B O 1
ATOM 6854 N N . GLU B 1 29 ? 23.688 40.125 4.035 1 93.56 29 GLU B N 1
ATOM 6855 C CA . GLU B 1 29 ? 24.109 40.594 5.348 1 93.56 29 GLU B CA 1
ATOM 6856 C C . GLU B 1 29 ? 24.016 39.5 6.391 1 93.56 29 GLU B C 1
ATOM 6858 O O . GLU B 1 29 ? 22.969 39.281 7 1 93.56 29 GLU B O 1
ATOM 6863 N N . ARG B 1 30 ? 25.078 38.938 6.691 1 94.38 30 ARG B N 1
ATOM 6864 C CA . ARG B 1 30 ? 25.141 37.75 7.535 1 94.38 30 ARG B CA 1
ATOM 6865 C C . ARG B 1 30 ? 24.469 38 8.875 1 94.38 30 ARG B C 1
ATOM 6867 O O . ARG B 1 30 ? 23.672 37.156 9.336 1 94.38 30 ARG B O 1
ATOM 6874 N N . GLU B 1 31 ? 24.703 39.125 9.484 1 95.38 31 GLU B N 1
ATOM 6875 C CA . GLU B 1 31 ? 24.188 39.406 10.82 1 95.38 31 GLU B CA 1
ATOM 6876 C C . GLU B 1 31 ? 22.656 39.469 10.828 1 95.38 31 GLU B C 1
ATOM 6878 O O . GLU B 1 31 ? 22.031 39.062 11.797 1 95.38 31 GLU B O 1
ATOM 6883 N N . ARG B 1 32 ? 22.094 40 9.758 1 97.06 32 ARG B N 1
ATOM 6884 C CA . ARG B 1 32 ? 20.641 40.094 9.656 1 97.06 32 ARG B CA 1
ATOM 6885 C C . ARG B 1 32 ? 20.016 38.688 9.586 1 97.06 32 ARG B C 1
ATOM 6887 O O . ARG B 1 32 ? 19 38.438 10.242 1 97.06 32 ARG B O 1
ATOM 6894 N N . PHE B 1 33 ? 20.625 37.781 8.773 1 97.88 33 PHE B N 1
ATOM 6895 C CA . PHE B 1 33 ? 20.141 36.438 8.688 1 97.88 33 PHE B CA 1
ATOM 6896 C C . PHE B 1 33 ? 20.25 35.719 10.031 1 97.88 33 PHE B C 1
ATOM 6898 O O . PHE B 1 33 ? 19.344 34.969 10.43 1 97.88 33 PHE B O 1
ATOM 6905 N N . GLU B 1 34 ? 21.328 35.938 10.711 1 97.38 34 GLU B N 1
ATOM 6906 C CA . GLU B 1 34 ? 21.547 35.344 12.023 1 97.38 34 GLU B CA 1
ATOM 6907 C C . GLU B 1 34 ? 20.516 35.844 13.031 1 97.38 34 GLU B C 1
ATOM 6909 O O . GLU B 1 34 ? 20.031 35.062 13.867 1 97.38 34 GLU B O 1
ATOM 6914 N N . ASP B 1 35 ? 20.219 37.188 12.961 1 98.31 35 ASP B N 1
ATOM 6915 C CA . ASP B 1 35 ? 19.219 37.75 13.867 1 98.31 35 ASP B CA 1
ATOM 6916 C C . ASP B 1 35 ? 17.844 37.156 13.617 1 98.31 35 ASP B C 1
ATOM 6918 O O . ASP B 1 35 ? 17.141 36.812 14.562 1 98.31 35 ASP B O 1
ATOM 6922 N N . VAL B 1 36 ? 17.469 37.031 12.328 1 98.69 36 VAL B N 1
ATOM 6923 C CA . VAL B 1 36 ? 16.172 36.406 12 1 98.69 36 VAL B CA 1
ATOM 6924 C C . VAL B 1 36 ? 16.156 34.969 12.469 1 98.69 36 VAL B C 1
ATOM 6926 O O . VAL B 1 36 ? 15.148 34.5 13 1 98.69 36 VAL B O 1
ATOM 6929 N N . GLY B 1 37 ? 17.25 34.25 12.203 1 98.44 37 GLY B N 1
ATOM 6930 C CA . GLY B 1 37 ? 17.359 32.875 12.648 1 98.44 37 GLY B CA 1
ATOM 6931 C C . GLY B 1 37 ? 17.219 32.719 14.148 1 98.44 37 GLY B C 1
ATOM 6932 O O . GLY B 1 37 ? 16.531 31.797 14.617 1 98.44 37 GLY B O 1
ATOM 6933 N N . PHE B 1 38 ? 17.891 33.562 14.906 1 98.19 38 PHE B N 1
ATOM 6934 C CA . PHE B 1 38 ? 17.812 33.5 16.359 1 98.19 38 PHE B CA 1
ATOM 6935 C C . PHE B 1 38 ? 16.422 33.812 16.859 1 98.19 38 PHE B C 1
ATOM 6937 O O . PHE B 1 38 ? 15.891 33.156 17.75 1 98.19 38 PHE B O 1
ATOM 6944 N N . LEU B 1 39 ? 15.844 34.875 16.312 1 98.56 39 LEU B N 1
ATOM 6945 C CA . LEU B 1 39 ? 14.477 35.25 16.688 1 98.56 39 LEU B CA 1
ATOM 6946 C C . LEU B 1 39 ? 13.5 34.125 16.359 1 98.56 39 LEU B C 1
ATOM 6948 O O . LEU B 1 39 ? 12.609 33.812 17.156 1 98.56 39 LEU B O 1
ATOM 6952 N N . THR B 1 40 ? 13.617 33.5 15.125 1 98.56 40 THR B N 1
ATOM 6953 C CA . THR B 1 40 ? 12.797 32.375 14.719 1 98.56 40 THR B CA 1
ATOM 6954 C C . THR B 1 40 ? 12.953 31.203 15.695 1 98.56 40 THR B C 1
ATOM 6956 O O . THR B 1 40 ? 11.969 30.609 16.125 1 98.56 40 THR B O 1
ATOM 6959 N N . SER B 1 41 ? 14.156 30.859 16.031 1 97.12 41 SER B N 1
ATOM 6960 C CA . SER B 1 41 ? 14.43 29.781 16.984 1 97.12 41 SER B CA 1
ATOM 6961 C C . SER B 1 41 ? 13.82 30.078 18.344 1 97.12 41 SER B C 1
ATOM 6963 O O . SER B 1 41 ? 13.25 29.188 18.984 1 97.12 41 SER B O 1
ATOM 6965 N N . MET B 1 42 ? 13.961 31.312 18.797 1 97.19 42 MET B N 1
ATOM 6966 C CA . MET B 1 42 ? 13.406 31.688 20.094 1 97.19 42 MET B CA 1
ATOM 6967 C C . MET B 1 42 ? 11.891 31.578 20.094 1 97.19 42 MET B C 1
ATOM 6969 O O . MET B 1 42 ? 11.289 31.078 21.047 1 97.19 42 MET B O 1
ATOM 6973 N N . MET B 1 43 ? 11.25 32.062 18.984 1 97.31 43 MET B N 1
ATOM 6974 C CA . MET B 1 43 ? 9.805 31.938 18.859 1 97.31 43 MET B CA 1
ATOM 6975 C C . MET B 1 43 ? 9.383 30.469 18.906 1 97.31 43 MET B C 1
ATOM 6977 O O . MET B 1 43 ? 8.367 30.141 19.516 1 97.31 43 MET B O 1
ATOM 6981 N N . LEU B 1 44 ? 10.164 29.688 18.25 1 95.31 44 LEU B N 1
ATOM 6982 C CA . LEU B 1 44 ? 9.906 28.25 18.203 1 95.31 44 LEU B CA 1
ATOM 6983 C C . LEU B 1 44 ? 9.922 27.656 19.609 1 95.31 44 LEU B C 1
ATOM 6985 O O . LEU B 1 44 ? 9.023 26.906 19.984 1 95.31 44 LEU B O 1
ATOM 6989 N N . VAL B 1 45 ? 10.906 28 20.438 1 93.25 45 VAL B N 1
ATOM 6990 C CA . VAL B 1 45 ? 11.023 27.391 21.75 1 93.25 45 VAL B CA 1
ATOM 6991 C C . VAL B 1 45 ? 10.008 28 22.703 1 93.25 45 VAL B C 1
ATOM 6993 O O . VAL B 1 45 ? 9.516 27.328 23.609 1 93.25 45 VAL B O 1
ATOM 6996 N N . ILE B 1 46 ? 9.594 29.328 22.516 1 95.69 46 ILE B N 1
ATOM 6997 C CA . ILE B 1 46 ? 8.516 29.906 23.297 1 95.69 46 ILE B CA 1
ATOM 6998 C C . ILE B 1 46 ? 7.207 29.172 23.016 1 95.69 46 ILE B C 1
ATOM 7000 O O . ILE B 1 46 ? 6.449 28.859 23.938 1 95.69 46 ILE B O 1
ATOM 7004 N N . LEU B 1 47 ? 6.984 28.953 21.734 1 94.62 47 LEU B N 1
ATOM 7005 C CA . LEU B 1 47 ? 5.824 28.172 21.312 1 94.62 47 LEU B CA 1
ATOM 7006 C C . LEU B 1 47 ? 5.812 26.812 21.984 1 94.62 47 LEU B C 1
ATOM 7008 O O . LEU B 1 47 ? 4.785 26.391 22.531 1 94.62 47 LEU B O 1
ATOM 7012 N N . GLY B 1 48 ? 6.914 26.141 21.969 1 91.94 48 GLY B N 1
ATOM 7013 C CA . GLY B 1 48 ? 7.016 24.828 22.594 1 91.94 48 GLY B CA 1
ATOM 7014 C C . GLY B 1 48 ? 6.816 24.875 24.094 1 91.94 48 GLY B C 1
ATOM 7015 O O . GLY B 1 48 ? 6.199 23.969 24.672 1 91.94 48 GLY B O 1
ATOM 7016 N N . ASN B 1 49 ? 7.422 25.875 24.703 1 93.56 49 ASN B N 1
ATOM 7017 C CA . ASN B 1 49 ? 7.285 26.047 26.156 1 93.56 49 ASN B CA 1
ATOM 7018 C C . ASN B 1 49 ? 5.82 26.172 26.562 1 93.56 49 ASN B C 1
ATOM 7020 O O . ASN B 1 49 ? 5.41 25.641 27.594 1 93.56 49 ASN B O 1
ATOM 7024 N N . TYR B 1 50 ? 5.066 26.859 25.828 1 92.81 50 TYR B N 1
ATOM 7025 C CA . TYR B 1 50 ? 3.648 27.047 26.109 1 92.81 50 TYR B CA 1
ATOM 7026 C C . TYR B 1 50 ? 2.854 25.797 25.797 1 92.81 50 TYR B C 1
ATOM 7028 O O . TYR B 1 50 ? 2.059 25.328 26.625 1 92.81 50 TYR B O 1
ATOM 7036 N N . ALA B 1 51 ? 3.014 25.25 24.594 1 91.81 51 ALA B N 1
ATOM 7037 C CA . ALA B 1 51 ? 2.166 24.172 24.078 1 91.81 51 ALA B CA 1
ATOM 7038 C C . ALA B 1 51 ? 2.402 22.875 24.844 1 91.81 51 ALA B C 1
ATOM 7040 O O . ALA B 1 51 ? 1.476 22.078 25.031 1 91.81 51 ALA B O 1
ATOM 7041 N N . GLN B 1 52 ? 3.676 22.609 25.266 1 90.31 52 GLN B N 1
ATOM 7042 C CA . GLN B 1 52 ? 4.105 21.406 25.969 1 90.31 52 GLN B CA 1
ATOM 7043 C C . GLN B 1 52 ? 3.764 20.156 25.156 1 90.31 52 GLN B C 1
ATOM 7045 O O . GLN B 1 52 ? 3.406 19.125 25.734 1 90.31 52 GLN B O 1
ATOM 7050 N N . THR B 1 53 ? 3.654 20.25 23.859 1 88.81 53 THR B N 1
ATOM 7051 C CA . THR B 1 53 ? 3.451 19.188 22.875 1 88.81 53 THR B CA 1
ATOM 7052 C C . THR B 1 53 ? 4.113 19.547 21.547 1 88.81 53 THR B C 1
ATOM 7054 O O . THR B 1 53 ? 4.422 20.703 21.297 1 88.81 53 THR B O 1
ATOM 7057 N N . GLY B 1 54 ? 4.43 18.531 20.781 1 87.44 54 GLY B N 1
ATOM 7058 C CA . GLY B 1 54 ? 5.09 18.766 19.5 1 87.44 54 GLY B CA 1
ATOM 7059 C C . GLY B 1 54 ? 6.535 18.297 19.484 1 87.44 54 GLY B C 1
ATOM 7060 O O . GLY B 1 54 ? 7.055 17.828 20.5 1 87.44 54 GLY B O 1
ATOM 7061 N N . HIS B 1 55 ? 7.129 18.391 18.266 1 86.12 55 HIS B N 1
ATOM 7062 C CA . HIS B 1 55 ? 8.539 18.078 18.047 1 86.12 55 HIS B CA 1
ATOM 7063 C C . HIS B 1 55 ? 9.344 19.359 17.812 1 86.12 55 HIS B C 1
ATOM 7065 O O . HIS B 1 55 ? 8.938 20.203 17.016 1 86.12 55 HIS B O 1
ATOM 7071 N N . PHE B 1 56 ? 10.531 19.5 18.484 1 88.25 56 PHE B N 1
ATOM 7072 C CA . PHE B 1 56 ? 11.195 20.797 18.359 1 88.25 56 PHE B CA 1
ATOM 7073 C C . PHE B 1 56 ? 12.664 20.609 18 1 88.25 56 PHE B C 1
ATOM 7075 O O . PHE B 1 56 ? 13.328 21.562 17.562 1 88.25 56 PHE B O 1
ATOM 7082 N N . GLY B 1 57 ? 13.18 19.328 18.125 1 88.75 57 GLY B N 1
ATOM 7083 C CA . GLY B 1 57 ? 14.555 19.078 17.719 1 88.75 57 GLY B CA 1
ATOM 7084 C C . GLY B 1 57 ? 14.758 19.203 16.219 1 88.75 57 GLY B C 1
ATOM 7085 O O . GLY B 1 57 ? 15.641 19.953 15.766 1 88.75 57 GLY B O 1
ATOM 7086 N N . GLY B 1 58 ? 13.93 18.531 15.469 1 91.81 58 GLY B N 1
ATOM 7087 C CA . GLY B 1 58 ? 13.992 18.578 14.023 1 91.81 58 GLY B CA 1
ATOM 7088 C C . GLY B 1 58 ? 13.75 19.953 13.461 1 91.81 58 GLY B C 1
ATOM 7089 O O . GLY B 1 58 ? 14.531 20.453 12.633 1 91.81 58 GLY B O 1
ATOM 7090 N N . PRO B 1 59 ? 12.695 20.625 13.961 1 94.81 59 PRO B N 1
ATOM 7091 C CA . PRO B 1 59 ? 12.453 22 13.5 1 94.81 59 PRO B CA 1
ATOM 7092 C C . PRO B 1 59 ? 13.664 22.906 13.68 1 94.81 59 PRO B C 1
ATOM 7094 O O . PRO B 1 59 ? 13.977 23.703 12.789 1 94.81 59 PRO B O 1
ATOM 7097 N N . LEU B 1 60 ? 14.344 22.797 14.781 1 94.88 60 LEU B N 1
ATOM 7098 C CA . LEU B 1 60 ? 15.516 23.641 15.023 1 94.88 60 LEU B CA 1
ATOM 7099 C C . LEU B 1 60 ? 16.625 23.312 14.039 1 94.88 60 LEU B C 1
ATOM 7101 O O . LEU B 1 60 ? 17.344 24.219 13.586 1 94.88 60 LEU B O 1
ATOM 7105 N N . SER B 1 61 ? 16.719 22.047 13.672 1 94.38 61 SER B N 1
ATOM 7106 C CA . SER B 1 61 ? 17.734 21.641 12.703 1 94.38 61 SER B CA 1
ATOM 7107 C C . SER B 1 61 ? 17.453 22.219 11.32 1 94.38 61 SER B C 1
ATOM 7109 O O . SER B 1 61 ? 18.375 22.453 10.539 1 94.38 61 SER B O 1
ATOM 7111 N N . TYR B 1 62 ? 16.203 22.484 10.977 1 97.12 62 TYR B N 1
ATOM 7112 C CA . TYR B 1 62 ? 15.773 22.969 9.664 1 97.12 62 TYR B CA 1
ATOM 7113 C C . TYR B 1 62 ? 15.805 24.484 9.602 1 97.12 62 TYR B C 1
ATOM 7115 O O . TYR B 1 62 ? 15.766 25.062 8.516 1 97.12 62 TYR B O 1
ATOM 7123 N N . THR B 1 63 ? 15.859 25.172 10.727 1 97.88 63 THR B N 1
ATOM 7124 C CA . THR B 1 63 ? 15.586 26.609 10.852 1 97.88 63 THR B CA 1
ATOM 7125 C C . THR B 1 63 ? 16.547 27.422 9.992 1 97.88 63 THR B C 1
ATOM 7127 O O . THR B 1 63 ? 16.141 28.297 9.234 1 97.88 63 THR B O 1
ATOM 7130 N N . PRO B 1 64 ? 17.922 27.125 10 1 98.25 64 PRO B N 1
ATOM 7131 C CA . PRO B 1 64 ? 18.812 27.938 9.172 1 98.25 64 PRO B CA 1
ATOM 7132 C C . PRO B 1 64 ? 18.484 27.875 7.688 1 98.25 64 PRO B C 1
ATOM 7134 O O . PRO B 1 64 ? 18.406 28.906 7.012 1 98.25 64 PRO B O 1
ATOM 7137 N N . ALA B 1 65 ? 18.266 26.672 7.207 1 98.62 65 ALA B N 1
ATOM 7138 C CA . ALA B 1 65 ? 17.938 26.484 5.797 1 98.62 65 ALA B CA 1
ATOM 7139 C C . ALA B 1 65 ? 16.594 27.141 5.457 1 98.62 65 ALA B C 1
ATOM 7141 O O . ALA B 1 65 ? 16.438 27.719 4.379 1 98.62 65 ALA B O 1
ATOM 7142 N N . ASN B 1 66 ? 15.602 26.984 6.352 1 98.62 66 ASN B N 1
ATOM 7143 C CA . ASN B 1 66 ? 14.289 27.594 6.16 1 98.62 66 ASN B CA 1
ATOM 7144 C C . ASN B 1 66 ? 14.383 29.109 6.055 1 98.62 66 ASN B C 1
ATOM 7146 O O . ASN B 1 66 ? 13.773 29.719 5.164 1 98.62 66 ASN B O 1
ATOM 7150 N N . VAL B 1 67 ? 15.156 29.75 6.926 1 98.75 67 VAL B N 1
ATOM 7151 C CA . VAL B 1 67 ? 15.359 31.188 6.926 1 98.75 67 VAL B CA 1
ATOM 7152 C C . VAL B 1 67 ? 16.078 31.609 5.648 1 98.75 67 VAL B C 1
ATOM 7154 O O . VAL B 1 67 ? 15.656 32.531 4.969 1 98.75 67 VAL B O 1
ATOM 7157 N N . ALA B 1 68 ? 17.172 30.922 5.316 1 98.5 68 ALA B N 1
ATOM 7158 C CA . ALA B 1 68 ? 17.953 31.234 4.121 1 98.5 68 ALA B CA 1
ATOM 7159 C C . ALA B 1 68 ? 17.094 31.156 2.865 1 98.5 68 ALA B C 1
ATOM 7161 O O . ALA B 1 68 ? 17.125 32.062 2.021 1 98.5 68 ALA B O 1
ATOM 7162 N N . LEU B 1 69 ? 16.312 30.109 2.748 1 98.56 69 LEU B N 1
ATOM 7163 C CA . LEU B 1 69 ? 15.516 29.859 1.554 1 98.56 69 LEU B CA 1
ATOM 7164 C C . LEU B 1 69 ? 14.469 30.953 1.371 1 98.56 69 LEU B C 1
ATOM 7166 O O . LEU B 1 69 ? 14.242 31.422 0.253 1 98.56 69 LEU B O 1
ATOM 7170 N N . HIS B 1 70 ? 13.797 31.406 2.412 1 98.62 70 HIS B N 1
ATOM 7171 C CA . HIS B 1 70 ? 12.664 32.312 2.338 1 98.62 70 HIS B CA 1
ATOM 7172 C C . HIS B 1 70 ? 13.141 33.75 2.18 1 98.62 70 HIS B C 1
ATOM 7174 O O . HIS B 1 70 ? 12.383 34.625 1.712 1 98.62 70 HIS B O 1
ATOM 7180 N N . LEU B 1 71 ? 14.453 34.062 2.523 1 98.38 71 LEU B N 1
ATOM 7181 C CA . LEU B 1 71 ? 14.852 35.469 2.574 1 98.38 71 LEU B CA 1
ATOM 7182 C C . LEU B 1 71 ? 15.984 35.75 1.594 1 98.38 71 LEU B C 1
ATOM 7184 O O . LEU B 1 71 ? 16.281 36.906 1.296 1 98.38 71 LEU B O 1
ATOM 7188 N N . ALA B 1 72 ? 16.562 34.719 1.049 1 97.12 72 ALA B N 1
ATOM 7189 C CA . ALA B 1 72 ? 17.719 34.938 0.182 1 97.12 72 ALA B CA 1
ATOM 7190 C C . ALA B 1 72 ? 17.312 35.594 -1.13 1 97.12 72 ALA B C 1
ATOM 7192 O O . ALA B 1 72 ? 18.125 36.281 -1.767 1 97.12 72 ALA B O 1
ATOM 7193 N N . GLY B 1 73 ? 16.047 35.438 -1.511 1 95.44 73 GLY B N 1
ATOM 7194 C CA . GLY B 1 73 ? 15.594 35.906 -2.809 1 95.44 73 GLY B CA 1
ATOM 7195 C C . GLY B 1 73 ? 15.906 34.938 -3.939 1 95.44 73 GLY B C 1
ATOM 7196 O O . GLY B 1 73 ? 16.891 34.219 -3.875 1 95.44 73 GLY B O 1
ATOM 7197 N N . PRO B 1 74 ? 15.156 35 -4.977 1 95.19 74 PRO B N 1
ATOM 7198 C CA . PRO B 1 74 ? 15.266 34 -6.031 1 95.19 74 PRO B CA 1
ATOM 7199 C C . PRO B 1 74 ? 16.578 34.094 -6.801 1 95.19 74 PRO B C 1
ATOM 7201 O O . PRO B 1 74 ? 17.078 33.062 -7.305 1 95.19 74 PRO B O 1
ATOM 7204 N N . LYS B 1 75 ? 17.234 35.219 -6.918 1 93.06 75 LYS B N 1
ATOM 7205 C CA . LYS B 1 75 ? 18.5 35.375 -7.617 1 93.06 75 LYS B CA 1
ATOM 7206 C C . LYS B 1 75 ? 19.609 34.594 -6.906 1 93.06 75 LYS B C 1
ATOM 7208 O O . LYS B 1 75 ? 20.562 34.125 -7.547 1 93.06 75 LYS B O 1
ATOM 7213 N N . ASN B 1 76 ? 19.453 34.5 -5.605 1 95.75 76 ASN B N 1
ATOM 7214 C CA . ASN B 1 76 ? 20.406 33.75 -4.805 1 95.75 76 ASN B CA 1
ATOM 7215 C C . ASN B 1 76 ? 19.922 32.312 -4.562 1 95.75 76 ASN B C 1
ATOM 7217 O O . ASN B 1 76 ? 20.484 31.609 -3.723 1 95.75 76 ASN B O 1
ATOM 7221 N N . GLY B 1 77 ? 18.938 31.922 -5.277 1 95.56 77 GLY B N 1
ATOM 7222 C CA . GLY B 1 77 ? 18.469 30.547 -5.172 1 95.56 77 GLY B CA 1
ATOM 7223 C C . GLY B 1 77 ? 17.359 30.375 -4.141 1 95.56 77 GLY B C 1
ATOM 7224 O O . GLY B 1 77 ? 16.797 29.281 -4 1 95.56 77 GLY B O 1
ATOM 7225 N N . GLY B 1 78 ? 16.953 31.422 -3.389 1 97.06 78 GLY B N 1
ATOM 7226 C CA . GLY B 1 78 ? 15.773 31.375 -2.543 1 97.06 78 GLY B CA 1
ATOM 7227 C C . GLY B 1 78 ? 14.477 31.312 -3.332 1 97.06 78 GLY B C 1
ATOM 7228 O O . GLY B 1 78 ? 14.5 31.281 -4.562 1 97.06 78 GLY B O 1
ATOM 7229 N N . ILE B 1 79 ? 13.328 31.281 -2.633 1 97.38 79 ILE B N 1
ATOM 7230 C CA . ILE B 1 79 ? 12.055 31.094 -3.32 1 97.38 79 ILE B CA 1
ATOM 7231 C C . ILE B 1 79 ? 11.469 32.438 -3.699 1 97.38 79 ILE B C 1
ATOM 7233 O O . ILE B 1 79 ? 11.617 33.438 -2.955 1 97.38 79 ILE B O 1
ATOM 7237 N N . SER B 1 80 ? 10.828 32.531 -4.816 1 97.06 80 SER B N 1
ATOM 7238 C CA . SER B 1 80 ? 10.031 33.656 -5.266 1 97.06 80 SER B CA 1
ATOM 7239 C C . SER B 1 80 ? 8.578 33.531 -4.82 1 97.06 80 SER B C 1
ATOM 7241 O O . SER B 1 80 ? 7.91 32.531 -5.145 1 97.06 80 SER B O 1
ATOM 7243 N N . TYR B 1 81 ? 8.102 34.469 -4.027 1 97.31 81 TYR B N 1
ATOM 7244 C CA . TYR B 1 81 ? 6.734 34.438 -3.512 1 97.31 81 TYR B CA 1
ATOM 7245 C C . TYR B 1 81 ? 6.332 35.812 -3.012 1 97.31 81 TYR B C 1
ATOM 7247 O O . TYR B 1 81 ? 7.168 36.719 -2.924 1 97.31 81 TYR B O 1
ATOM 7255 N N . ASP B 1 82 ? 5.055 36.094 -2.857 1 97.62 82 ASP B N 1
ATOM 7256 C CA . ASP B 1 82 ? 4.5 37.281 -2.189 1 97.62 82 ASP B CA 1
ATOM 7257 C C . ASP B 1 82 ? 3.877 36.906 -0.847 1 97.62 82 ASP B C 1
ATOM 7259 O O . ASP B 1 82 ? 2.848 36.219 -0.8 1 97.62 82 ASP B O 1
ATOM 7263 N N . ILE B 1 83 ? 4.566 37.312 0.183 1 98.06 83 ILE B N 1
ATOM 7264 C CA . ILE B 1 83 ? 4.141 36.969 1.533 1 98.06 83 ILE B CA 1
ATOM 7265 C C . ILE B 1 83 ? 2.689 37.375 1.743 1 98.06 83 ILE B C 1
ATOM 7267 O O . ILE B 1 83 ? 1.993 36.812 2.596 1 98.06 83 ILE B O 1
ATOM 7271 N N . ARG B 1 84 ? 2.102 38.406 0.934 1 96.69 84 ARG B N 1
ATOM 7272 C CA . ARG B 1 84 ? 0.728 38.875 1.02 1 96.69 84 ARG B CA 1
ATOM 7273 C C . ARG B 1 84 ? -0.233 37.938 0.321 1 96.69 84 ARG B C 1
ATOM 7275 O O . ARG B 1 84 ? -1.425 37.906 0.634 1 96.69 84 ARG B O 1
ATOM 7282 N N . HIS B 1 85 ? 0.377 37.125 -0.562 1 95.25 85 HIS B N 1
ATOM 7283 C CA . HIS B 1 85 ? -0.345 36.125 -1.341 1 95.25 85 HIS B CA 1
ATOM 7284 C C . HIS B 1 85 ? 0.512 34.875 -1.575 1 95.25 85 HIS B C 1
ATOM 7286 O O . HIS B 1 85 ? 0.805 34.531 -2.721 1 95.25 85 HIS B O 1
ATOM 7292 N N . PRO B 1 86 ? 0.736 34.25 -0.496 1 95.5 86 PRO B N 1
ATOM 7293 C CA . PRO B 1 86 ? 1.763 33.188 -0.58 1 95.5 86 PRO B CA 1
ATOM 7294 C C . PRO B 1 86 ? 1.329 32 -1.435 1 95.5 86 PRO B C 1
ATOM 7296 O O . PRO B 1 86 ? 2.168 31.203 -1.854 1 95.5 86 PRO B O 1
ATOM 7299 N N . LYS B 1 87 ? 0.004 31.844 -1.747 1 94.5 87 LYS B N 1
ATOM 7300 C CA . LYS B 1 87 ? -0.483 30.703 -2.523 1 94.5 87 LYS B CA 1
ATOM 7301 C C . LYS B 1 87 ? -0.643 31.062 -3.996 1 94.5 87 LYS B C 1
ATOM 7303 O O . LYS B 1 87 ? -1.26 30.328 -4.762 1 94.5 87 LYS B O 1
ATOM 7308 N N . HIS B 1 88 ? -0.1 32.281 -4.355 1 94.69 88 HIS B N 1
ATOM 7309 C CA . HIS B 1 88 ? -0.121 32.656 -5.77 1 94.69 88 HIS B CA 1
ATOM 7310 C C . HIS B 1 88 ? 0.374 31.484 -6.637 1 94.69 88 HIS B C 1
ATOM 7312 O O . HIS B 1 88 ? 1.403 30.875 -6.336 1 94.69 88 HIS B O 1
ATOM 7318 N N . PRO B 1 89 ? -0.345 31.125 -7.723 1 94.75 89 PRO B N 1
ATOM 7319 C CA . PRO B 1 89 ? -0.007 29.922 -8.5 1 94.75 89 PRO B CA 1
ATOM 7320 C C . PRO B 1 89 ? 1.402 29.984 -9.086 1 94.75 89 PRO B C 1
ATOM 7322 O O . PRO B 1 89 ? 2.039 28.938 -9.273 1 94.75 89 PRO B O 1
ATOM 7325 N N . LEU B 1 90 ? 1.96 31.172 -9.336 1 95.94 90 LEU B N 1
ATOM 7326 C CA . LEU B 1 90 ? 3.252 31.297 -10 1 95.94 90 LEU B CA 1
ATOM 7327 C C . LEU B 1 90 ? 4.379 31.406 -8.977 1 95.94 90 LEU B C 1
ATOM 7329 O O . LEU B 1 90 ? 5.547 31.562 -9.352 1 95.94 90 LEU B O 1
ATOM 7333 N N . ALA B 1 91 ? 4.066 31.359 -7.699 1 96.62 91 ALA B N 1
ATOM 7334 C CA . ALA B 1 91 ? 5.102 31.328 -6.668 1 96.62 91 ALA B CA 1
ATOM 7335 C C . ALA B 1 91 ? 5.867 30 -6.699 1 96.62 91 ALA B C 1
ATOM 7337 O O . ALA B 1 91 ? 5.324 28.984 -7.105 1 96.62 91 ALA B O 1
ATOM 7338 N N . ASP B 1 92 ? 7.137 30.078 -6.328 1 97.38 92 ASP B N 1
ATOM 7339 C CA . ASP B 1 92 ? 7.871 28.828 -6.125 1 97.38 92 ASP B CA 1
ATOM 7340 C C . ASP B 1 92 ? 7.164 27.938 -5.105 1 97.38 92 ASP B C 1
ATOM 7342 O O . ASP B 1 92 ? 6.426 28.422 -4.25 1 97.38 92 ASP B O 1
ATOM 7346 N N . LYS B 1 93 ? 7.285 26.625 -5.273 1 97.62 93 LYS B N 1
ATOM 7347 C CA . LYS B 1 93 ? 6.629 25.656 -4.402 1 97.62 93 LYS B CA 1
ATOM 7348 C C . LYS B 1 93 ? 7.582 25.156 -3.326 1 97.62 93 LYS B C 1
ATOM 7350 O O . LYS B 1 93 ? 8.469 24.344 -3.607 1 97.62 93 LYS B O 1
ATOM 7355 N N . PHE B 1 94 ? 7.414 25.641 -2.156 1 98.12 94 PHE B N 1
ATOM 7356 C CA . PHE B 1 94 ? 8.133 25.125 -1.004 1 98.12 94 PHE B CA 1
ATOM 7357 C C . PHE B 1 94 ? 7.395 23.938 -0.401 1 98.12 94 PHE B C 1
ATOM 7359 O O . PHE B 1 94 ? 6.184 24 -0.175 1 98.12 94 PHE B O 1
ATOM 7366 N N . MET B 1 95 ? 8.117 22.828 -0.172 1 97.81 95 MET B N 1
ATOM 7367 C CA . MET B 1 95 ? 7.535 21.625 0.402 1 97.81 95 MET B CA 1
ATOM 7368 C C . MET B 1 95 ? 8.289 21.203 1.661 1 97.81 95 MET B C 1
ATOM 7370 O O . MET B 1 95 ? 9.406 20.688 1.582 1 97.81 95 MET B O 1
ATOM 7374 N N . LEU B 1 96 ? 7.66 21.406 2.793 1 97.56 96 LEU B N 1
ATOM 7375 C CA . LEU B 1 96 ? 8.188 20.812 4.012 1 97.56 96 LEU B CA 1
ATOM 7376 C C . LEU B 1 96 ? 7.676 19.391 4.188 1 97.56 96 LEU B C 1
ATOM 7378 O O . LEU B 1 96 ? 6.719 19.156 4.93 1 97.56 96 LEU B O 1
ATOM 7382 N N . THR B 1 97 ? 8.367 18.453 3.67 1 95.94 97 THR B N 1
ATOM 7383 C CA . THR B 1 97 ? 7.926 17.062 3.674 1 95.94 97 THR B CA 1
ATOM 7384 C C . THR B 1 97 ? 8.234 16.406 5.016 1 95.94 97 THR B C 1
ATOM 7386 O O . THR B 1 97 ? 7.574 15.438 5.398 1 95.94 97 THR B O 1
ATOM 7389 N N . GLY B 1 98 ? 9.328 16.875 5.715 1 95 98 GLY B N 1
ATOM 7390 C CA . GLY B 1 98 ? 9.445 16.516 7.117 1 95 98 GLY B CA 1
ATOM 7391 C C . GLY B 1 98 ? 8.359 17.125 7.984 1 95 98 GLY B C 1
ATOM 7392 O O . GLY B 1 98 ? 8.602 18.125 8.672 1 95 98 GLY B O 1
ATOM 7393 N N . GLY B 1 99 ? 7.242 16.609 7.973 1 94.06 99 GLY B N 1
ATOM 7394 C CA . GLY B 1 99 ? 6.004 17.219 8.422 1 94.06 99 GLY B CA 1
ATOM 7395 C C . GLY B 1 99 ? 6.047 17.656 9.875 1 94.06 99 GLY B C 1
ATOM 7396 O O . GLY B 1 99 ? 5.516 18.719 10.227 1 94.06 99 GLY B O 1
ATOM 7397 N N . HIS B 1 100 ? 6.656 16.906 10.773 1 93.19 100 HIS B N 1
ATOM 7398 C CA . HIS B 1 100 ? 6.73 17.25 12.195 1 93.19 100 HIS B CA 1
ATOM 7399 C C . HIS B 1 100 ? 7.594 18.484 12.422 1 93.19 100 HIS B C 1
ATOM 7401 O O . HIS B 1 100 ? 7.57 19.078 13.5 1 93.19 100 HIS B O 1
ATOM 7407 N N . CYS B 1 101 ? 8.273 18.922 11.398 1 95.12 101 CYS B N 1
ATOM 7408 C CA . CYS B 1 101 ? 9.164 20.062 11.547 1 95.12 101 CYS B CA 1
ATOM 7409 C C . CYS B 1 101 ? 8.43 21.359 11.258 1 95.12 101 CYS B C 1
ATOM 7411 O O . CYS B 1 101 ? 9.055 22.422 11.188 1 95.12 101 CYS B O 1
ATOM 7413 N N . ILE B 1 102 ? 7.152 21.328 11.234 1 96.5 102 ILE B N 1
ATOM 7414 C CA . ILE B 1 102 ? 6.332 22.453 10.797 1 96.5 102 ILE B CA 1
ATOM 7415 C C . ILE B 1 102 ? 6.504 23.625 11.758 1 96.5 102 ILE B C 1
ATOM 7417 O O . ILE B 1 102 ? 6.383 24.797 11.359 1 96.5 102 ILE B O 1
ATOM 7421 N N . PRO B 1 103 ? 6.879 23.484 13.031 1 96.38 103 PRO B N 1
ATOM 7422 C CA . PRO B 1 103 ? 7.047 24.641 13.914 1 96.38 103 PRO B CA 1
ATOM 7423 C C . PRO B 1 103 ? 8.125 25.609 13.422 1 96.38 103 PRO B C 1
ATOM 7425 O O . PRO B 1 103 ? 8.039 26.812 13.68 1 96.38 103 PRO B O 1
ATOM 7428 N N . THR B 1 104 ? 9.133 25.125 12.656 1 97.62 104 THR B N 1
ATOM 7429 C CA . THR B 1 104 ? 10.141 26.031 12.117 1 97.62 104 THR B CA 1
ATOM 7430 C C . THR B 1 104 ? 9.5 27.016 11.148 1 97.62 104 THR B C 1
ATOM 7432 O O . THR B 1 104 ? 9.875 28.188 11.125 1 97.62 104 THR B O 1
ATOM 7435 N N . CYS B 1 105 ? 8.578 26.547 10.367 1 98.31 105 CYS B N 1
ATOM 7436 C CA . CYS B 1 105 ? 7.891 27.406 9.414 1 98.31 105 CYS B CA 1
ATOM 7437 C C . CYS B 1 105 ? 6.941 28.375 10.133 1 98.31 105 CYS B C 1
ATOM 7439 O O . CYS B 1 105 ? 6.91 29.562 9.828 1 98.31 105 CYS B O 1
ATOM 7441 N N . TYR B 1 106 ? 6.148 27.859 11.117 1 97.88 106 TYR B N 1
ATOM 7442 C CA . TYR B 1 106 ? 5.246 28.719 11.867 1 97.88 106 TYR B CA 1
ATOM 7443 C C . TYR B 1 106 ? 6.004 29.859 12.523 1 97.88 106 TYR B C 1
ATOM 7445 O O . TYR B 1 106 ? 5.602 31.031 12.43 1 97.88 106 TYR B O 1
ATOM 7453 N N . ALA B 1 107 ? 7.094 29.531 13.172 1 98.19 107 ALA B N 1
ATOM 7454 C CA . ALA B 1 107 ? 7.898 30.531 13.859 1 98.19 107 ALA B CA 1
ATOM 7455 C C . ALA B 1 107 ? 8.422 31.578 12.883 1 98.19 107 ALA B C 1
ATOM 7457 O O . ALA B 1 107 ? 8.32 32.781 13.141 1 98.19 107 ALA B O 1
ATOM 7458 N N . LEU B 1 108 ? 9 31.125 11.773 1 98.81 108 LEU B N 1
ATOM 7459 C CA . LEU B 1 108 ? 9.523 32.062 10.781 1 98.81 108 LEU B CA 1
ATOM 7460 C C . LEU B 1 108 ? 8.406 32.938 10.227 1 98.81 108 LEU B C 1
ATOM 7462 O O . LEU B 1 108 ? 8.578 34.156 10.109 1 98.81 108 LEU B O 1
ATOM 7466 N N . TRP B 1 109 ? 7.273 32.375 9.859 1 98.69 109 TRP B N 1
ATOM 7467 C CA . TRP B 1 109 ? 6.172 33.125 9.273 1 98.69 109 TRP B CA 1
ATOM 7468 C C . TRP B 1 109 ? 5.637 34.156 10.258 1 98.69 109 TRP B C 1
ATOM 7470 O O . TRP B 1 109 ? 5.277 35.281 9.867 1 98.69 109 TRP B O 1
ATOM 7480 N N . MET B 1 110 ? 5.586 33.844 11.539 1 98.31 110 MET B N 1
ATOM 7481 C CA . MET B 1 110 ? 5.191 34.844 12.547 1 98.31 110 MET B CA 1
ATOM 7482 C C . MET B 1 110 ? 6.133 36.031 12.555 1 98.31 110 MET B C 1
ATOM 7484 O O . MET B 1 110 ? 5.688 37.188 12.617 1 98.31 110 MET B O 1
ATOM 7488 N N . VAL B 1 111 ? 7.418 35.719 12.453 1 98.75 111 VAL B N 1
ATOM 7489 C CA . VAL B 1 111 ? 8.422 36.781 12.438 1 98.75 111 VAL B CA 1
ATOM 7490 C C . VAL B 1 111 ? 8.227 37.656 11.195 1 98.75 111 VAL B C 1
ATOM 7492 O O . VAL B 1 111 ? 8.242 38.875 11.289 1 98.75 111 VAL B O 1
ATOM 7495 N N . LEU B 1 112 ? 8.047 37.031 10.07 1 98.75 112 LEU B N 1
ATOM 7496 C CA . LEU B 1 112 ? 7.902 37.75 8.805 1 98.75 112 LEU B CA 1
ATOM 7497 C C . LEU B 1 112 ? 6.641 38.625 8.797 1 98.75 112 LEU B C 1
ATOM 7499 O O . LEU B 1 112 ? 6.684 39.781 8.445 1 98.75 112 LEU B O 1
ATOM 7503 N N . TYR B 1 113 ? 5.539 38.062 9.211 1 98.38 113 TYR B N 1
ATOM 7504 C CA . TYR B 1 113 ? 4.27 38.781 9.188 1 98.38 113 TYR B CA 1
ATOM 7505 C C . TYR B 1 113 ? 4.254 39.875 10.242 1 98.38 113 TYR B C 1
ATOM 7507 O O . TYR B 1 113 ? 3.654 40.938 10.031 1 98.38 113 TYR B O 1
ATOM 7515 N N . GLU B 1 114 ? 4.887 39.656 11.398 1 97.75 114 GLU B N 1
ATOM 7516 C CA . GLU B 1 114 ? 4.988 40.719 12.406 1 97.75 114 GLU B CA 1
ATOM 7517 C C . GLU B 1 114 ? 5.816 41.875 11.898 1 97.75 114 GLU B C 1
ATOM 7519 O O . GLU B 1 114 ? 5.508 43.031 12.195 1 97.75 114 GLU B O 1
ATOM 7524 N N . ALA B 1 115 ? 6.883 41.562 11.195 1 98.62 115 ALA B N 1
ATOM 7525 C CA . ALA B 1 115 ? 7.684 42.625 10.594 1 98.62 115 ALA B CA 1
ATOM 7526 C C . ALA B 1 115 ? 6.855 43.469 9.609 1 98.62 115 ALA B C 1
ATOM 7528 O O . ALA B 1 115 ? 6.91 44.688 9.625 1 98.62 115 ALA B O 1
ATOM 7529 N N . MET B 1 116 ? 6.102 42.812 8.75 1 98.44 116 MET B N 1
ATOM 7530 C CA . MET B 1 116 ? 5.223 43.469 7.793 1 98.44 116 MET B CA 1
ATOM 7531 C C . MET B 1 116 ? 4.188 44.312 8.508 1 98.44 116 MET B C 1
ATOM 7533 O O . MET B 1 116 ? 3.951 45.469 8.125 1 98.44 116 MET B O 1
ATOM 7537 N N . GLN B 1 117 ? 3.627 43.75 9.547 1 96.25 117 GLN B N 1
ATOM 7538 C CA . GLN B 1 117 ? 2.582 44.438 10.297 1 96.25 117 GLN B CA 1
ATOM 7539 C C . GLN B 1 117 ? 3.133 45.688 10.984 1 96.25 117 GLN B C 1
ATOM 7541 O O . GLN B 1 117 ? 2.508 46.75 10.953 1 96.25 117 GLN B O 1
ATOM 7546 N N . GLN B 1 118 ? 4.277 45.562 11.625 1 95.44 118 GLN B N 1
ATOM 7547 C CA . GLN B 1 118 ? 4.887 46.688 12.32 1 95.44 118 GLN B CA 1
ATOM 7548 C C . GLN B 1 118 ? 5.234 47.812 11.352 1 95.44 118 GLN B C 1
ATOM 7550 O O . GLN B 1 118 ? 5.031 48.969 11.656 1 95.44 118 GLN B O 1
ATOM 7555 N N . GLU B 1 119 ? 5.762 47.438 10.211 1 97.38 119 GLU B N 1
ATOM 7556 C CA . GLU B 1 119 ? 6.086 48.438 9.203 1 97.38 119 GLU B CA 1
ATOM 7557 C C . GLU B 1 119 ? 4.824 49.125 8.68 1 97.38 119 GLU B C 1
ATOM 7559 O O . GLU B 1 119 ? 4.816 50.344 8.438 1 97.38 119 GLU B O 1
ATOM 7564 N N . PHE B 1 120 ? 3.793 48.406 8.469 1 97.25 120 PHE B N 1
ATOM 7565 C CA . PHE B 1 120 ? 2.521 48.969 8.047 1 97.25 120 PHE B CA 1
ATOM 7566 C C . PHE B 1 120 ? 1.988 49.938 9.086 1 97.25 120 PHE B C 1
ATOM 7568 O O . PHE B 1 120 ? 1.521 51.031 8.75 1 97.25 120 PHE B O 1
ATOM 7575 N N . GLU B 1 121 ? 2.043 49.5 10.32 1 94.75 121 GLU B N 1
ATOM 7576 C CA . GLU B 1 121 ? 1.544 50.344 11.406 1 94.75 121 GLU B CA 1
ATOM 7577 C C . GLU B 1 121 ? 2.355 51.656 11.523 1 94.75 121 GLU B C 1
ATOM 7579 O O . GLU B 1 121 ? 1.805 52.719 11.797 1 94.75 121 GLU B O 1
ATOM 7584 N N . ALA B 1 122 ? 3.633 51.531 11.305 1 95.56 122 ALA B N 1
ATOM 7585 C CA . ALA B 1 122 ? 4.531 52.688 11.461 1 95.56 122 ALA B CA 1
ATOM 7586 C C . ALA B 1 122 ? 4.402 53.625 10.281 1 95.56 122 ALA B C 1
ATOM 7588 O O . ALA B 1 122 ? 4.512 54.844 10.445 1 95.56 122 ALA B O 1
ATOM 7589 N N . THR B 1 123 ? 4.141 53.094 9.07 1 97.25 123 THR B N 1
ATOM 7590 C CA . THR B 1 123 ? 4.246 53.938 7.879 1 97.25 123 THR B CA 1
ATOM 7591 C C . THR B 1 123 ? 2.877 54.156 7.238 1 97.25 123 THR B C 1
ATOM 7593 O O . THR B 1 123 ? 2.697 55.062 6.422 1 97.25 123 THR B O 1
ATOM 7596 N N . LYS B 1 124 ? 1.91 53.281 7.48 1 96.94 124 LYS B N 1
ATOM 7597 C CA . LYS B 1 124 ? 0.591 53.219 6.859 1 96.94 124 LYS B CA 1
ATOM 7598 C C . LYS B 1 124 ? 0.702 53 5.352 1 96.94 124 LYS B C 1
ATOM 7600 O O . LYS B 1 124 ? -0.233 53.312 4.605 1 96.94 124 LYS B O 1
ATOM 7605 N N . ASP B 1 125 ? 1.901 52.531 4.992 1 97.62 125 ASP B N 1
ATOM 7606 C CA . ASP B 1 125 ? 2.109 52.156 3.598 1 97.62 125 ASP B CA 1
ATOM 7607 C C . ASP B 1 125 ? 1.439 50.812 3.287 1 97.62 125 ASP B C 1
ATOM 7609 O O . ASP B 1 125 ? 1.822 49.781 3.836 1 97.62 125 ASP B O 1
ATOM 7613 N N . GLU B 1 126 ? 0.568 50.781 2.336 1 96.81 126 GLU B N 1
ATOM 7614 C CA . GLU B 1 126 ? -0.282 49.625 2.037 1 96.81 126 GLU B CA 1
ATOM 7615 C C . GLU B 1 126 ? 0.528 48.469 1.438 1 96.81 126 GLU B C 1
ATOM 7617 O O . GLU B 1 126 ? 0.098 47.312 1.473 1 96.81 126 GLU B O 1
ATOM 7622 N N . ARG B 1 127 ? 1.634 48.812 0.848 1 94.88 127 ARG B N 1
ATOM 7623 C CA . ARG B 1 127 ? 2.486 47.781 0.291 1 94.88 127 ARG B CA 1
ATOM 7624 C C . ARG B 1 127 ? 2.879 46.75 1.359 1 94.88 127 ARG B C 1
ATOM 7626 O O . ARG B 1 127 ? 3.227 45.625 1.043 1 94.88 127 ARG B O 1
ATOM 7633 N N . TYR B 1 128 ? 2.865 47.062 2.709 1 98.19 128 TYR B N 1
ATOM 7634 C CA . TYR B 1 128 ? 3.268 46.188 3.807 1 98.19 128 TYR B CA 1
ATOM 7635 C C . TYR B 1 128 ? 2.059 45.5 4.414 1 98.19 128 TYR B C 1
ATOM 7637 O O . TYR B 1 128 ? 2.209 44.625 5.281 1 98.19 128 TYR B O 1
ATOM 7645 N N . GLN B 1 129 ? 0.858 45.812 4.059 1 97 129 GLN B N 1
ATOM 7646 C CA . GLN B 1 129 ? -0.353 45.25 4.633 1 97 129 GLN B CA 1
ATOM 7647 C C . GLN B 1 129 ? -0.566 43.812 4.152 1 97 129 GLN B C 1
ATOM 7649 O O . GLN B 1 129 ? -0.588 43.562 2.945 1 97 129 GLN B O 1
ATOM 7654 N N . CYS B 1 130 ? -0.648 42.906 5.004 1 96.75 130 CYS B N 1
ATOM 7655 C CA . CYS B 1 130 ? -0.938 41.531 4.695 1 96.75 130 CYS B CA 1
ATOM 7656 C C . CYS B 1 130 ? -2.373 41.156 5.062 1 96.75 130 CYS B C 1
ATOM 7658 O O . CYS B 1 130 ? -2.879 41.594 6.098 1 96.75 130 CYS B O 1
ATOM 7660 N N . PRO B 1 131 ? -3.127 40.375 4.195 1 95.25 131 PRO B N 1
ATOM 7661 C CA . PRO B 1 131 ? -4.48 39.938 4.551 1 95.25 131 PRO B CA 1
ATOM 7662 C C . PRO B 1 131 ? -4.504 39.062 5.805 1 95.25 131 PRO B C 1
ATOM 7664 O O . PRO B 1 131 ? -3.717 38.125 5.93 1 95.25 131 PRO B O 1
ATOM 7667 N N . PRO B 1 132 ? -5.375 39.344 6.691 1 94 132 PRO B N 1
ATOM 7668 C CA . PRO B 1 132 ? -5.418 38.594 7.953 1 94 132 PRO B CA 1
ATOM 7669 C C . PRO B 1 132 ? -5.668 37.094 7.75 1 94 132 PRO B C 1
ATOM 7671 O O . PRO B 1 132 ? -5.168 36.281 8.523 1 94 132 PRO B O 1
ATOM 7674 N N . ASP B 1 133 ? -6.379 36.688 6.734 1 91.31 133 ASP B N 1
ATOM 7675 C CA . ASP B 1 133 ? -6.73 35.312 6.512 1 91.31 133 ASP B CA 1
ATOM 7676 C C . ASP B 1 133 ? -5.539 34.5 5.973 1 91.31 133 ASP B C 1
ATOM 7678 O O . ASP B 1 133 ? -5.512 33.281 6.055 1 91.31 133 ASP B O 1
ATOM 7682 N N . GLU B 1 134 ? -4.555 35.25 5.453 1 92.19 134 GLU B N 1
ATOM 7683 C CA . GLU B 1 134 ? -3.352 34.625 4.918 1 92.19 134 GLU B CA 1
ATOM 7684 C C . GLU B 1 134 ? -2.232 34.594 5.957 1 92.19 134 GLU B C 1
ATOM 7686 O O . GLU B 1 134 ? -1.419 33.656 5.977 1 92.19 134 GLU B O 1
ATOM 7691 N N . ALA B 1 135 ? -2.246 35.531 6.801 1 95.62 135 ALA B N 1
ATOM 7692 C CA . ALA B 1 135 ? -1.121 35.781 7.695 1 95.62 135 ALA B CA 1
ATOM 7693 C C . ALA B 1 135 ? -1.132 34.812 8.875 1 95.62 135 ALA B C 1
ATOM 7695 O O . ALA B 1 135 ? -2.189 34.344 9.266 1 95.62 135 ALA B O 1
ATOM 7696 N N . ILE B 1 136 ? 0.012 34.5 9.359 1 97 136 ILE B N 1
ATOM 7697 C CA . ILE B 1 136 ? 0.22 33.844 10.648 1 97 136 ILE B CA 1
ATOM 7698 C C . ILE B 1 136 ? 0.876 34.844 11.617 1 97 136 ILE B C 1
ATOM 7700 O O . ILE B 1 136 ? 2.084 35.062 11.539 1 97 136 ILE B O 1
ATOM 7704 N N . PHE B 1 137 ? 0.066 35.344 12.523 1 95.06 137 PHE B N 1
ATOM 7705 C CA . PHE B 1 137 ? 0.543 36.344 13.469 1 95.06 137 PHE B CA 1
ATOM 7706 C C . PHE B 1 137 ? 1.037 35.688 14.75 1 95.06 137 PHE B C 1
ATOM 7708 O O . PHE B 1 137 ? 0.833 34.5 14.969 1 95.06 137 PHE B O 1
ATOM 7715 N N . ALA B 1 138 ? 1.687 36.5 15.547 1 93.12 138 ALA B N 1
ATOM 7716 C CA . ALA B 1 138 ? 2.275 36 16.781 1 93.12 138 ALA B CA 1
ATOM 7717 C C . ALA B 1 138 ? 1.211 35.375 17.688 1 93.12 138 ALA B C 1
ATOM 7719 O O . ALA B 1 138 ? 1.473 34.375 18.375 1 93.12 138 ALA B O 1
ATOM 7720 N N . ILE B 1 139 ? -0.043 35.906 17.719 1 95.25 139 ILE B N 1
ATOM 7721 C CA . ILE B 1 139 ? -1.123 35.406 18.562 1 95.25 139 ILE B CA 1
ATOM 7722 C C . ILE B 1 139 ? -1.501 33.969 18.141 1 95.25 139 ILE B C 1
ATOM 7724 O O . ILE B 1 139 ? -1.999 33.188 18.938 1 95.25 139 ILE B O 1
ATOM 7728 N N . ASP B 1 140 ? -1.278 33.656 16.891 1 96.31 140 ASP B N 1
ATOM 7729 C CA . ASP B 1 140 ? -1.65 32.344 16.328 1 96.31 140 ASP B CA 1
ATOM 7730 C C . ASP B 1 140 ? -0.784 31.234 16.922 1 96.31 140 ASP B C 1
ATOM 7732 O O . ASP B 1 140 ? -1.114 30.062 16.797 1 96.31 140 ASP B O 1
ATOM 7736 N N . ALA B 1 141 ? 0.326 31.594 17.562 1 96 141 ALA B N 1
ATOM 7737 C CA . ALA B 1 141 ? 1.139 30.609 18.266 1 96 141 ALA B CA 1
ATOM 7738 C C . ALA B 1 141 ? 0.305 29.828 19.281 1 96 141 ALA B C 1
ATOM 7740 O O . ALA B 1 141 ? 0.575 28.656 19.547 1 96 141 ALA B O 1
ATOM 7741 N N . LEU B 1 142 ? -0.764 30.453 19.797 1 95.56 142 LEU B N 1
ATOM 7742 C CA . LEU B 1 142 ? -1.67 29.812 20.75 1 95.56 142 LEU B CA 1
ATOM 7743 C C . LEU B 1 142 ? -2.465 28.703 20.078 1 95.56 142 LEU B C 1
ATOM 7745 O O . LEU B 1 142 ? -3.016 27.828 20.75 1 95.56 142 LEU B O 1
ATOM 7749 N N . GLY B 1 143 ? -2.5 28.75 18.797 1 95.25 143 GLY B N 1
ATOM 7750 C CA . GLY B 1 143 ? -3.314 27.812 18.047 1 95.25 143 GLY B CA 1
ATOM 7751 C C . GLY B 1 143 ? -2.572 26.531 17.672 1 95.25 143 GLY B C 1
ATOM 7752 O O . GLY B 1 143 ? -3.148 25.625 17.094 1 95.25 143 GLY B O 1
ATOM 7753 N N . PHE B 1 144 ? -1.261 26.391 18.078 1 95.25 144 PHE B N 1
ATOM 7754 C CA . PHE B 1 144 ? -0.476 25.219 17.719 1 95.25 144 PHE B CA 1
ATOM 7755 C C . PHE B 1 144 ? -1.076 23.953 18.328 1 95.25 144 PHE B C 1
ATOM 7757 O O . PHE B 1 144 ? -1.259 23.875 19.547 1 95.25 144 PHE B O 1
ATOM 7764 N N . ARG B 1 145 ? -1.441 23 17.453 1 94.25 145 ARG B N 1
ATOM 7765 C CA . ARG B 1 145 ? -2.023 21.703 17.781 1 94.25 145 ARG B CA 1
ATOM 7766 C C . ARG B 1 145 ? -3.33 21.859 18.547 1 94.25 145 ARG B C 1
ATOM 7768 O O . ARG B 1 145 ? -3.566 21.172 19.547 1 94.25 145 ARG B O 1
ATOM 7775 N N . ARG B 1 146 ? -4.07 22.891 18.172 1 93.69 146 ARG B N 1
ATOM 7776 C CA . ARG B 1 146 ? -5.438 23.094 18.641 1 93.69 146 ARG B CA 1
ATOM 7777 C C . ARG B 1 146 ? -6.422 23.094 17.469 1 93.69 146 ARG B C 1
ATOM 7779 O O . ARG B 1 146 ? -6.059 23.453 16.344 1 93.69 146 ARG B O 1
ATOM 7786 N N . SER B 1 147 ? -7.625 22.719 17.766 1 91.75 147 SER B N 1
ATOM 7787 C CA . SER B 1 147 ? -8.641 22.719 16.719 1 91.75 147 SER B CA 1
ATOM 7788 C C . SER B 1 147 ? -9.305 24.078 16.609 1 91.75 147 SER B C 1
ATOM 7790 O O . SER B 1 147 ? -9.336 24.844 17.578 1 91.75 147 SER B O 1
ATOM 7792 N N . PRO B 1 148 ? -9.844 24.344 15.469 1 89.31 148 PRO B N 1
ATOM 7793 C CA . PRO B 1 148 ? -10.523 25.625 15.289 1 89.31 148 PRO B CA 1
ATOM 7794 C C . PRO B 1 148 ? -11.633 25.859 16.312 1 89.31 148 PRO B C 1
ATOM 7796 O O . PRO B 1 148 ? -11.773 26.969 16.844 1 89.31 148 PRO B O 1
ATOM 7799 N N . GLY B 1 149 ? -12.375 24.875 16.609 1 87 149 GLY B N 1
ATOM 7800 C CA . GLY B 1 149 ? -13.477 25.016 17.562 1 87 149 GLY B CA 1
ATOM 7801 C C . GLY B 1 149 ? -13.016 25.422 18.938 1 87 149 GLY B C 1
ATOM 7802 O O . GLY B 1 149 ? -13.648 26.266 19.578 1 87 149 GLY B O 1
ATOM 7803 N N . ALA B 1 150 ? -11.945 24.938 19.391 1 88.69 150 ALA B N 1
ATOM 7804 C CA . ALA B 1 150 ? -11.414 25.234 20.719 1 88.69 150 ALA B CA 1
ATOM 7805 C C . ALA B 1 150 ? -10.867 26.656 20.797 1 88.69 150 ALA B C 1
ATOM 7807 O O . ALA B 1 150 ? -10.961 27.297 21.844 1 88.69 150 ALA B O 1
ATOM 7808 N N . LEU B 1 151 ? -10.352 27.188 19.781 1 93.38 151 LEU B N 1
ATOM 7809 C CA . LEU B 1 151 ? -9.711 28.484 19.75 1 93.38 151 LEU B CA 1
ATOM 7810 C C . LEU B 1 151 ? -10.742 29.609 19.734 1 93.38 151 LEU B C 1
ATOM 7812 O O . LEU B 1 151 ? -10.469 30.719 20.188 1 93.38 151 LEU B O 1
ATOM 7816 N N . GLU B 1 152 ? -11.922 29.25 19.297 1 91 152 GLU B N 1
ATOM 7817 C CA . GLU B 1 152 ? -12.984 30.25 19.203 1 91 152 GLU B CA 1
ATOM 7818 C C . GLU B 1 152 ? -13.375 30.781 20.578 1 91 152 GLU B C 1
ATOM 7820 O O . GLU B 1 152 ? -13.758 31.938 20.719 1 91 152 GLU B O 1
ATOM 7825 N N . THR B 1 153 ? -13.219 29.969 21.594 1 91.69 153 THR B N 1
ATOM 7826 C CA . THR B 1 153 ? -13.727 30.359 22.906 1 91.69 153 THR B CA 1
ATOM 7827 C C . THR B 1 153 ? -12.578 30.516 23.906 1 91.69 153 THR B C 1
ATOM 7829 O O . THR B 1 153 ? -12.805 30.906 25.062 1 91.69 153 THR B O 1
ATOM 7832 N N . LEU B 1 154 ? -11.375 30.266 23.516 1 94.75 154 LEU B N 1
ATOM 7833 C CA . LEU B 1 154 ? -10.227 30.172 24.406 1 94.75 154 LEU B CA 1
ATOM 7834 C C . LEU B 1 154 ? -10.094 31.422 25.266 1 94.75 154 LEU B C 1
ATOM 7836 O O . LEU B 1 154 ? -9.992 31.344 26.5 1 94.75 154 LEU B O 1
ATOM 7840 N N . LEU B 1 155 ? -10.031 32.656 24.672 1 96.81 155 LEU B N 1
ATOM 7841 C CA . LEU B 1 155 ? -9.812 33.906 25.391 1 96.81 155 LEU B CA 1
ATOM 7842 C C . LEU B 1 155 ? -11.016 34.25 26.266 1 96.81 155 LEU B C 1
ATOM 7844 O O . LEU B 1 155 ? -10.852 34.719 27.391 1 96.81 155 LEU B O 1
ATOM 7848 N N . LYS B 1 156 ? -12.227 34.031 25.719 1 95.75 156 LYS B N 1
ATOM 7849 C CA . LYS B 1 156 ? -13.445 34.281 26.484 1 95.75 156 LYS B CA 1
ATOM 7850 C C . LYS B 1 156 ? -13.516 33.438 27.734 1 95.75 156 LYS B C 1
ATOM 7852 O O . LYS B 1 156 ? -13.852 33.938 28.812 1 95.75 156 LYS B O 1
ATOM 7857 N N . GLU B 1 157 ? -13.211 32.219 27.625 1 95.44 157 GLU B N 1
ATOM 7858 C CA . GLU B 1 157 ? -13.281 31.281 28.719 1 95.44 157 GLU B CA 1
ATOM 7859 C C . GLU B 1 157 ? -12.336 31.672 29.859 1 95.44 157 GLU B C 1
ATOM 7861 O O . GLU B 1 157 ? -12.531 31.266 31 1 95.44 157 GLU B O 1
ATOM 7866 N N . HIS B 1 158 ? -11.336 32.531 29.562 1 96.5 158 HIS B N 1
ATOM 7867 C CA . HIS B 1 158 ? -10.352 32.875 30.578 1 96.5 158 HIS B CA 1
ATOM 7868 C C . HIS B 1 158 ? -10.359 34.375 30.875 1 96.5 158 HIS B C 1
ATOM 7870 O O . HIS B 1 158 ? -9.406 34.906 31.438 1 96.5 158 HIS B O 1
ATOM 7876 N N . GLY B 1 159 ? -11.352 35.062 30.344 1 96.5 159 GLY B N 1
ATOM 7877 C CA . GLY B 1 159 ? -11.555 36.5 30.656 1 96.5 159 GLY B CA 1
ATOM 7878 C C . GLY B 1 159 ? -10.531 37.406 30 1 96.5 159 GLY B C 1
ATOM 7879 O O . GLY B 1 159 ? -10.141 38.406 30.562 1 96.5 159 GLY B O 1
ATOM 7880 N N . LEU B 1 160 ? -10.07 37 28.875 1 97.5 160 LEU B N 1
ATOM 7881 C CA . LEU B 1 160 ? -8.969 37.719 28.25 1 97.5 160 LEU B CA 1
ATOM 7882 C C . LEU B 1 160 ? -9.398 38.344 26.922 1 97.5 160 LEU B C 1
ATOM 7884 O O . LEU B 1 160 ? -8.57 38.906 26.203 1 97.5 160 LEU B O 1
ATOM 7888 N N . GLU B 1 161 ? -10.688 38.25 26.547 1 94.88 161 GLU B N 1
ATOM 7889 C CA . GLU B 1 161 ? -11.188 38.688 25.25 1 94.88 161 GLU B CA 1
ATOM 7890 C C . GLU B 1 161 ? -10.883 40.156 25.016 1 94.88 161 GLU B C 1
ATOM 7892 O O . GLU B 1 161 ? -10.617 40.562 23.875 1 94.88 161 GLU B O 1
ATOM 7897 N N . ASP B 1 162 ? -10.859 41.031 26.125 1 95.06 162 ASP B N 1
ATOM 7898 C CA . ASP B 1 162 ? -10.656 42.469 25.984 1 95.06 162 ASP B CA 1
ATOM 7899 C C . ASP B 1 162 ? -9.305 42.906 26.578 1 95.06 162 ASP B C 1
ATOM 7901 O O . ASP B 1 162 ? -9.047 44.094 26.734 1 95.06 162 ASP B O 1
ATOM 7905 N N . HIS B 1 163 ? -8.57 41.906 26.891 1 96.31 163 HIS B N 1
ATOM 7906 C CA . HIS B 1 163 ? -7.254 42.188 27.453 1 96.31 163 HIS B CA 1
ATOM 7907 C C . HIS B 1 163 ? -6.328 42.812 26.406 1 96.31 163 HIS B C 1
ATOM 7909 O O . HIS B 1 163 ? -6.324 42.375 25.25 1 96.31 163 HIS B O 1
ATOM 7915 N N . GLU B 1 164 ? -5.527 43.75 26.734 1 95.19 164 GLU B N 1
ATOM 7916 C CA . GLU B 1 164 ? -4.684 44.531 25.828 1 95.19 164 GLU B CA 1
ATOM 7917 C C . GLU B 1 164 ? -3.668 43.656 25.125 1 95.19 164 GLU B C 1
ATOM 7919 O O . GLU B 1 164 ? -3.32 43.875 23.969 1 95.19 164 GLU B O 1
ATOM 7924 N N . LEU B 1 165 ? -3.289 42.562 25.766 1 95.5 165 LEU B N 1
ATOM 7925 C CA . LEU B 1 165 ? -2.275 41.656 25.219 1 95.5 165 LEU B CA 1
ATOM 7926 C C . LEU B 1 165 ? -2.816 40.906 24.031 1 95.5 165 LEU B C 1
ATOM 7928 O O . LEU B 1 165 ? -2.045 40.406 23.203 1 95.5 165 LEU B O 1
ATOM 7932 N N . PHE B 1 166 ? -4.094 40.75 23.938 1 97.12 166 PHE B N 1
ATOM 7933 C CA . PHE B 1 166 ? -4.66 39.812 22.984 1 97.12 166 PHE B CA 1
ATOM 7934 C C . PHE B 1 166 ? -5.461 40.562 21.906 1 97.12 166 PHE B C 1
ATOM 7936 O O . PHE B 1 166 ? -6.355 40 21.297 1 97.12 166 PHE B O 1
ATOM 7943 N N . GLN B 1 167 ? -5.145 41.812 21.656 1 94.06 167 GLN B N 1
ATOM 7944 C CA . GLN B 1 167 ? -5.887 42.656 20.719 1 94.06 167 GLN B CA 1
ATOM 7945 C C . GLN B 1 167 ? -5.758 42.125 19.297 1 94.06 167 GLN B C 1
ATOM 7947 O O . GLN B 1 167 ? -6.672 42.312 18.484 1 94.06 167 GLN B O 1
ATOM 7952 N N . GLN B 1 168 ? -4.684 41.469 19.078 1 94.38 168 GLN B N 1
ATOM 7953 C CA . GLN B 1 168 ? -4.453 40.938 17.734 1 94.38 168 GLN B CA 1
ATOM 7954 C C . GLN B 1 168 ? -5.5 39.906 17.359 1 94.38 168 GLN B C 1
ATOM 7956 O O . GLN B 1 168 ? -5.828 39.719 16.188 1 94.38 168 GLN B O 1
ATOM 7961 N N . ALA B 1 169 ? -6.059 39.156 18.312 1 96.06 169 ALA B N 1
ATOM 7962 C CA . ALA B 1 169 ? -7.07 38.125 18.094 1 96.06 169 ALA B CA 1
ATOM 7963 C C . ALA B 1 169 ? -8.352 38.75 17.516 1 96.06 169 ALA B C 1
ATOM 7965 O O . ALA B 1 169 ? -9.172 38.031 16.938 1 96.06 169 ALA B O 1
ATOM 7966 N N . LYS B 1 170 ? -8.523 40 17.656 1 94 170 LYS B N 1
ATOM 7967 C CA . LYS B 1 170 ? -9.734 40.688 17.203 1 94 170 LYS B CA 1
ATOM 7968 C C . LYS B 1 170 ? -9.734 40.812 15.68 1 94 170 LYS B C 1
ATOM 7970 O O . LYS B 1 170 ? -10.781 41.094 15.07 1 94 170 LYS B O 1
ATOM 7975 N N . LEU B 1 171 ? -8.555 40.781 15.141 1 92.56 171 LEU B N 1
ATOM 7976 C CA . LEU B 1 171 ? -8.469 40.906 13.688 1 92.56 171 LEU B CA 1
ATOM 7977 C C . LEU B 1 171 ? -9.273 39.781 13 1 92.56 171 LEU B C 1
ATOM 7979 O O . LEU B 1 171 ? -10.055 40.062 12.086 1 92.56 171 LEU B O 1
ATOM 7983 N N . ARG B 1 172 ? -9.219 38.594 13.352 1 93.31 172 ARG B N 1
ATOM 7984 C CA . ARG B 1 172 ? -9.906 37.469 12.711 1 93.31 172 ARG B CA 1
ATOM 7985 C C . ARG B 1 172 ? -10.023 36.281 13.656 1 93.31 172 ARG B C 1
ATOM 7987 O O . ARG B 1 172 ? -10.5 35.219 13.273 1 93.31 172 ARG B O 1
ATOM 7994 N N . GLY B 1 173 ? -9.602 36.375 14.82 1 94.81 173 GLY B N 1
ATOM 7995 C CA . GLY B 1 173 ? -9.5 35.25 15.742 1 94.81 173 GLY B CA 1
ATOM 7996 C C . GLY B 1 173 ? -8.109 34.656 15.797 1 94.81 173 GLY B C 1
ATOM 7997 O O . GLY B 1 173 ? -7.133 35.312 15.414 1 94.81 173 GLY B O 1
ATOM 7998 N N . ILE B 1 174 ? -7.973 33.469 16.438 1 96.62 174 ILE B N 1
ATOM 7999 C CA . ILE B 1 174 ? -6.715 32.75 16.547 1 96.62 174 ILE B CA 1
ATOM 8000 C C . ILE B 1 174 ? -6.711 31.578 15.562 1 96.62 174 ILE B C 1
ATOM 8002 O O . ILE B 1 174 ? -7.637 30.766 15.547 1 96.62 174 ILE B O 1
ATOM 8006 N N . ARG B 1 175 ? -5.785 31.578 14.758 1 95.44 175 ARG B N 1
ATOM 8007 C CA . ARG B 1 175 ? -5.676 30.531 13.742 1 95.44 175 ARG B CA 1
ATOM 8008 C C . ARG B 1 175 ? -5.223 29.219 14.359 1 95.44 175 ARG B C 1
ATOM 8010 O O . ARG B 1 175 ? -4.332 29.188 15.203 1 95.44 175 ARG B O 1
ATOM 8017 N N . ALA B 1 176 ? -5.934 28.078 13.93 1 94.94 176 ALA B N 1
ATOM 8018 C CA . ALA B 1 176 ? -5.453 26.75 14.289 1 94.94 176 ALA B CA 1
ATOM 8019 C C . ALA B 1 176 ? -4.203 26.375 13.492 1 94.94 176 ALA B C 1
ATOM 8021 O O . ALA B 1 176 ? -4.145 26.609 12.281 1 94.94 176 ALA B O 1
ATOM 8022 N N . LEU B 1 177 ? -3.188 25.922 14.156 1 95.62 177 LEU B N 1
ATOM 8023 C CA . LEU B 1 177 ? -1.943 25.469 13.547 1 95.62 177 LEU B CA 1
ATOM 8024 C C . LEU B 1 177 ? -1.733 23.984 13.789 1 95.62 177 LEU B C 1
ATOM 8026 O O . LEU B 1 177 ? -1.67 23.531 14.938 1 95.62 177 LEU B O 1
ATOM 8030 N N . MET B 1 178 ? -1.61 23.203 12.75 1 94.12 178 MET B N 1
ATOM 8031 C CA . MET B 1 178 ? -1.562 21.75 12.836 1 94.12 178 MET B CA 1
ATOM 8032 C C . MET B 1 178 ? -0.185 21.266 13.289 1 94.12 178 MET B C 1
ATOM 8034 O O . MET B 1 178 ? 0.792 22.016 13.203 1 94.12 178 MET B O 1
ATOM 8038 N N . GLY B 1 179 ? -0.165 20.047 13.773 1 93.12 179 GLY B N 1
ATOM 8039 C CA . GLY B 1 179 ? 1.084 19.484 14.258 1 93.12 179 GLY B CA 1
ATOM 8040 C C . GLY B 1 179 ? 1.961 18.938 13.148 1 93.12 179 GLY B C 1
ATOM 8041 O O . GLY B 1 179 ? 3.109 18.562 13.383 1 93.12 179 GLY B O 1
ATOM 8042 N N . HIS B 1 180 ? 1.436 18.922 11.977 1 94.94 180 HIS B N 1
ATOM 8043 C CA . HIS B 1 180 ? 2.137 18.5 10.766 1 94.94 180 HIS B CA 1
ATOM 8044 C C . HIS B 1 180 ? 1.931 19.5 9.633 1 94.94 180 HIS B C 1
ATOM 8046 O O . HIS B 1 180 ? 0.926 20.219 9.602 1 94.94 180 HIS B O 1
ATOM 8052 N N . SER B 1 181 ? 2.916 19.5 8.68 1 95.69 181 SER B N 1
ATOM 8053 C CA . SER B 1 181 ? 2.836 20.453 7.57 1 95.69 181 SER B CA 1
ATOM 8054 C C . SER B 1 181 ? 1.615 20.188 6.695 1 95.69 181 SER B C 1
ATOM 8056 O O . SER B 1 181 ? 1.294 19.031 6.414 1 95.69 181 SER B O 1
ATOM 8058 N N . GLU B 1 182 ? 0.928 21.172 6.297 1 94.75 182 GLU B N 1
ATOM 8059 C CA . GLU B 1 182 ? -0.235 21.094 5.418 1 94.75 182 GLU B CA 1
ATOM 8060 C C . GLU B 1 182 ? -0.178 22.156 4.32 1 94.75 182 GLU B C 1
ATOM 8062 O O . GLU B 1 182 ? 0.41 23.219 4.508 1 94.75 182 GLU B O 1
ATOM 8067 N N . THR B 1 183 ? -0.805 21.875 3.258 1 94.25 183 THR B N 1
ATOM 8068 C CA . THR B 1 183 ? -0.787 22.75 2.09 1 94.25 183 THR B CA 1
ATOM 8069 C C . THR B 1 183 ? -1.488 24.062 2.391 1 94.25 183 THR B C 1
ATOM 8071 O O . THR B 1 183 ? -1.287 25.062 1.686 1 94.25 183 THR B O 1
ATOM 8074 N N . THR B 1 184 ? -2.229 24.125 3.457 1 88.88 184 THR B N 1
ATOM 8075 C CA . THR B 1 184 ? -2.943 25.359 3.807 1 88.88 184 THR B CA 1
ATOM 8076 C C . THR B 1 184 ? -2 26.359 4.453 1 88.88 184 THR B C 1
ATOM 8078 O O . THR B 1 184 ? -2.336 27.547 4.574 1 88.88 184 THR B O 1
ATOM 8081 N N . ASP B 1 185 ? -0.792 25.969 4.723 1 91.31 185 ASP B N 1
ATOM 8082 C CA . ASP B 1 185 ? 0.13 26.812 5.48 1 91.31 185 ASP B CA 1
ATOM 8083 C C . ASP B 1 185 ? 0.967 27.688 4.551 1 91.31 185 ASP B C 1
ATOM 8085 O O . ASP B 1 185 ? 1.959 27.219 3.98 1 91.31 185 ASP B O 1
ATOM 8089 N N . VAL B 1 186 ? 0.63 28.922 4.395 1 95.75 186 VAL B N 1
ATOM 8090 C CA . VAL B 1 186 ? 1.369 30.016 3.781 1 95.75 186 VAL B CA 1
ATOM 8091 C C . VAL B 1 186 ? 2.074 29.531 2.521 1 95.75 186 VAL B C 1
ATOM 8093 O O . VAL B 1 186 ? 1.425 29.188 1.531 1 95.75 186 VAL B O 1
ATOM 8096 N N . THR B 1 187 ? 3.475 29.234 2.578 1 97 187 THR B N 1
ATOM 8097 C CA . THR B 1 187 ? 4.23 28.891 1.379 1 97 187 THR B CA 1
ATOM 8098 C C . THR B 1 187 ? 4.273 27.375 1.183 1 97 187 THR B C 1
ATOM 8100 O O . THR B 1 187 ? 4.645 26.891 0.11 1 97 187 THR B O 1
ATOM 8103 N N . ASN B 1 188 ? 3.852 26.625 2.158 1 97.31 188 ASN B N 1
ATOM 8104 C CA . ASN B 1 188 ? 3.973 25.172 2.096 1 97.31 188 ASN B CA 1
ATOM 8105 C C . ASN B 1 188 ? 3.004 24.578 1.081 1 97.31 188 ASN B C 1
ATOM 8107 O O . ASN B 1 188 ? 1.83 24.938 1.043 1 97.31 188 ASN B O 1
ATOM 8111 N N . ASP B 1 189 ? 3.486 23.625 0.279 1 97.12 189 ASP B N 1
ATOM 8112 C CA . ASP B 1 189 ? 2.678 23.062 -0.8 1 97.12 189 ASP B CA 1
ATOM 8113 C C . ASP B 1 189 ? 2.547 21.547 -0.661 1 97.12 189 ASP B C 1
ATOM 8115 O O . ASP B 1 189 ? 2.43 20.844 -1.66 1 97.12 189 ASP B O 1
ATOM 8119 N N . VAL B 1 190 ? 2.59 21.047 0.6 1 95.75 190 VAL B N 1
ATOM 8120 C CA . VAL B 1 190 ? 2.471 19.609 0.786 1 95.75 190 VAL B CA 1
ATOM 8121 C C . VAL B 1 190 ? 1.832 19.312 2.141 1 95.75 190 VAL B C 1
ATOM 8123 O O . VAL B 1 190 ? 1.997 20.078 3.094 1 95.75 190 VAL B O 1
ATOM 8126 N N . ASN B 1 191 ? 0.955 18.25 2.188 1 93.5 191 ASN B N 1
ATOM 8127 C CA . ASN B 1 191 ? 0.65 17.625 3.465 1 93.5 191 ASN B CA 1
ATOM 8128 C C . ASN B 1 191 ? 1.686 16.562 3.824 1 93.5 191 ASN B C 1
ATOM 8130 O O . ASN B 1 191 ? 1.826 15.562 3.119 1 93.5 191 ASN B O 1
ATOM 8134 N N . GLY B 1 192 ? 2.396 16.891 4.84 1 88.19 192 GLY B N 1
ATOM 8135 C CA . GLY B 1 192 ? 3.426 15.93 5.227 1 88.19 192 GLY B CA 1
ATOM 8136 C C . GLY B 1 192 ? 2.871 14.703 5.926 1 88.19 192 GLY B C 1
ATOM 8137 O O . GLY B 1 192 ? 1.832 14.781 6.586 1 88.19 192 GLY B O 1
ATOM 8138 N N . GLY B 1 193 ? 3.533 13.406 5.883 1 80.44 193 GLY B N 1
ATOM 8139 C CA . GLY B 1 193 ? 3.16 12.141 6.496 1 80.44 193 GLY B CA 1
ATOM 8140 C C . GLY B 1 193 ? 2.273 11.281 5.609 1 80.44 193 GLY B C 1
ATOM 8141 O O . GLY B 1 193 ? 1.362 11.797 4.953 1 80.44 193 GLY B O 1
ATOM 8142 N N . PRO B 1 194 ? 2.395 9.961 5.5 1 87.62 194 PRO B N 1
ATOM 8143 C CA . PRO B 1 194 ? 3.496 9.203 6.105 1 87.62 194 PRO B CA 1
ATOM 8144 C C . PRO B 1 194 ? 4.855 9.57 5.512 1 87.62 194 PRO B C 1
ATOM 8146 O O . PRO B 1 194 ? 4.93 10.07 4.387 1 87.62 194 PRO B O 1
ATOM 8149 N N . SER B 1 195 ? 5.898 9.312 6.199 1 88.62 195 SER B N 1
ATOM 8150 C CA . SER B 1 195 ? 7.25 9.695 5.801 1 88.62 195 SER B CA 1
ATOM 8151 C C . SER B 1 195 ? 7.551 9.258 4.371 1 88.62 195 SER B C 1
ATOM 8153 O O . SER B 1 195 ? 7.188 8.156 3.965 1 88.62 195 SER B O 1
ATOM 8155 N N . GLY B 1 196 ? 8.086 10.164 3.645 1 92 196 GLY B N 1
ATOM 8156 C CA . GLY B 1 196 ? 8.555 9.859 2.301 1 92 196 GLY B CA 1
ATOM 8157 C C . GLY B 1 196 ? 7.496 10.062 1.236 1 92 196 GLY B C 1
ATOM 8158 O O . GLY B 1 196 ? 7.816 10.258 0.063 1 92 196 GLY B O 1
ATOM 8159 N N . VAL B 1 197 ? 6.184 10.055 1.552 1 92.62 197 VAL B N 1
ATOM 8160 C CA . VAL B 1 197 ? 5.105 10.133 0.574 1 92.62 197 VAL B CA 1
ATOM 8161 C C . VAL B 1 197 ? 5.043 11.547 -0.006 1 92.62 197 VAL B C 1
ATOM 8163 O O . VAL B 1 197 ? 4.934 11.719 -1.222 1 92.62 197 VAL B O 1
ATOM 8166 N N . GLY B 1 198 ? 5.113 12.578 0.88 1 94.12 198 GLY B N 1
ATOM 8167 C CA . GLY B 1 198 ? 5.125 13.945 0.396 1 94.12 198 GLY B CA 1
ATOM 8168 C C . GLY B 1 198 ? 6.277 14.234 -0.547 1 94.12 198 GLY B C 1
ATOM 8169 O O . GLY B 1 198 ? 6.094 14.898 -1.571 1 94.12 198 GLY B O 1
ATOM 8170 N N . MET B 1 199 ? 7.461 13.695 -0.209 1 95.88 199 MET B N 1
ATOM 8171 C CA . MET B 1 199 ? 8.648 13.883 -1.032 1 95.88 199 MET B CA 1
ATOM 8172 C C . MET B 1 199 ? 8.453 13.273 -2.42 1 95.88 199 MET B C 1
ATOM 8174 O O . MET B 1 199 ? 8.867 13.867 -3.42 1 95.88 199 MET B O 1
ATOM 8178 N N . ALA B 1 200 ? 7.773 12.18 -2.482 1 95.81 200 ALA B N 1
ATOM 8179 C CA . ALA B 1 200 ? 7.594 11.43 -3.727 1 95.81 200 ALA B CA 1
ATOM 8180 C C . ALA B 1 200 ? 6.703 12.195 -4.699 1 95.81 200 ALA B C 1
ATOM 8182 O O . ALA B 1 200 ? 6.719 11.938 -5.902 1 95.81 200 ALA B O 1
ATOM 8183 N N . THR B 1 201 ? 5.883 13.18 -4.262 1 97.38 201 THR B N 1
ATOM 8184 C CA . THR B 1 201 ? 4.992 13.93 -5.137 1 97.38 201 THR B CA 1
ATOM 8185 C C . THR B 1 201 ? 5.746 15.062 -5.824 1 97.38 201 THR B C 1
ATOM 8187 O O . THR B 1 201 ? 5.234 15.68 -6.766 1 97.38 201 THR B O 1
ATOM 8190 N N . SER B 1 202 ? 7.004 15.375 -5.398 1 97.94 202 SER B N 1
ATOM 8191 C CA . SER B 1 202 ? 7.742 16.547 -5.844 1 97.94 202 SER B CA 1
ATOM 8192 C C . SER B 1 202 ? 8.055 16.469 -7.336 1 97.94 202 SER B C 1
ATOM 8194 O O . SER B 1 202 ? 8.031 17.484 -8.031 1 97.94 202 SER B O 1
ATOM 8196 N N . ALA B 1 203 ? 8.359 15.258 -7.863 1 98 203 ALA B N 1
ATOM 8197 C CA . ALA B 1 203 ? 8.664 15.117 -9.281 1 98 203 ALA B CA 1
ATOM 8198 C C . ALA B 1 203 ? 7.477 15.516 -10.148 1 98 203 ALA B C 1
ATOM 8200 O O . ALA B 1 203 ? 7.641 16.156 -11.18 1 98 203 ALA B O 1
ATOM 8201 N N . GLY B 1 204 ? 6.254 15.078 -9.703 1 98.25 204 GLY B N 1
ATOM 8202 C CA . GLY B 1 204 ? 5.051 15.438 -10.438 1 98.25 204 GLY B CA 1
ATOM 8203 C C . GLY B 1 204 ? 4.789 16.938 -10.445 1 98.25 204 GLY B C 1
ATOM 8204 O O . GLY B 1 204 ? 4.355 17.484 -11.461 1 98.25 204 GLY B O 1
ATOM 8205 N N . LYS B 1 205 ? 5.039 17.609 -9.305 1 98.31 205 LYS B N 1
ATOM 8206 C CA . LYS B 1 205 ? 4.867 19.062 -9.227 1 98.31 205 LYS B CA 1
ATOM 8207 C C . LYS B 1 205 ? 5.836 19.766 -10.172 1 98.31 205 LYS B C 1
ATOM 8209 O O . LYS B 1 205 ? 5.449 20.688 -10.883 1 98.31 205 LYS B O 1
ATOM 8214 N N . ALA B 1 206 ? 7.07 19.328 -10.18 1 98.19 206 ALA B N 1
ATOM 8215 C CA . ALA B 1 206 ? 8.078 19.922 -11.055 1 98.19 206 ALA B CA 1
ATOM 8216 C C . ALA B 1 206 ? 7.727 19.688 -12.523 1 98.19 206 ALA B C 1
ATOM 8218 O O . ALA B 1 206 ? 7.812 20.594 -13.344 1 98.19 206 ALA B O 1
ATOM 8219 N N . MET B 1 207 ? 7.301 18.5 -12.844 1 97.81 207 MET B N 1
ATOM 8220 C CA . MET B 1 207 ? 6.973 18.125 -14.219 1 97.81 207 MET B CA 1
ATOM 8221 C C . MET B 1 207 ? 5.801 18.953 -14.742 1 97.81 207 MET B C 1
ATOM 8223 O O . MET B 1 207 ? 5.77 19.312 -15.922 1 97.81 207 MET B O 1
ATOM 8227 N N . PHE B 1 208 ? 4.809 19.234 -13.883 1 98.38 208 PHE B N 1
ATOM 8228 C CA . PHE B 1 208 ? 3.658 20.031 -14.273 1 98.38 208 PHE B CA 1
ATOM 8229 C C . PHE B 1 208 ? 4.105 21.344 -14.906 1 98.38 208 PHE B C 1
ATOM 8231 O O . PHE B 1 208 ? 3.621 21.734 -15.977 1 98.38 208 PHE B O 1
ATOM 8238 N N . TRP B 1 209 ? 5.031 22.047 -14.32 1 97.81 209 TRP B N 1
ATOM 8239 C CA . TRP B 1 209 ? 5.457 23.375 -14.766 1 97.81 209 TRP B CA 1
ATOM 8240 C C . TRP B 1 209 ? 6.277 23.281 -16.047 1 97.81 209 TRP B C 1
ATOM 8242 O O . TRP B 1 209 ? 6.223 24.172 -16.891 1 97.81 209 TRP B O 1
ATOM 8252 N N . ASP B 1 210 ? 7.051 22.172 -16.203 1 96.88 210 ASP B N 1
ATOM 8253 C CA . ASP B 1 210 ? 7.688 21.906 -17.5 1 96.88 210 ASP B CA 1
ATOM 8254 C C . ASP B 1 210 ? 6.648 21.672 -18.578 1 96.88 210 ASP B C 1
ATOM 8256 O O . ASP B 1 210 ? 6.758 22.203 -19.688 1 96.88 210 ASP B O 1
ATOM 8260 N N . PHE B 1 211 ? 5.668 20.938 -18.266 1 97.81 211 PHE B N 1
ATOM 8261 C CA . PHE B 1 211 ? 4.656 20.516 -19.234 1 97.81 211 PHE B CA 1
ATOM 8262 C C . PHE B 1 211 ? 3.863 21.703 -19.734 1 97.81 211 PHE B C 1
ATOM 8264 O O . PHE B 1 211 ? 3.537 21.781 -20.922 1 97.81 211 PHE B O 1
ATOM 8271 N N . VAL B 1 212 ? 3.568 22.656 -18.828 1 97.12 212 VAL B N 1
ATOM 8272 C CA . VAL B 1 212 ? 2.754 23.797 -19.234 1 97.12 212 VAL B CA 1
ATOM 8273 C C . VAL B 1 212 ? 3.645 24.875 -19.859 1 97.12 212 VAL B C 1
ATOM 8275 O O . VAL B 1 212 ? 3.186 25.984 -20.125 1 97.12 212 VAL B O 1
ATOM 8278 N N . GLY B 1 213 ? 4.914 24.641 -20.047 1 95.62 213 GLY B N 1
ATOM 8279 C CA . GLY B 1 213 ? 5.805 25.484 -20.812 1 95.62 213 GLY B CA 1
ATOM 8280 C C . GLY B 1 213 ? 6.391 26.625 -20 1 95.62 213 GLY B C 1
ATOM 8281 O O . GLY B 1 213 ? 6.863 27.625 -20.562 1 95.62 213 GLY B O 1
ATOM 8282 N N . ALA B 1 214 ? 6.375 26.516 -18.656 1 96.06 214 ALA B N 1
ATOM 8283 C CA . ALA B 1 214 ? 6.992 27.562 -17.859 1 96.06 214 ALA B CA 1
ATOM 8284 C C . ALA B 1 214 ? 8.492 27.641 -18.125 1 96.06 214 ALA B C 1
ATOM 8286 O O . ALA B 1 214 ? 9.188 26.625 -18.109 1 96.06 214 ALA B O 1
ATOM 8287 N N . PRO B 1 215 ? 8.938 28.844 -18.328 1 92.69 215 PRO B N 1
ATOM 8288 C CA . PRO B 1 215 ? 10.383 28.953 -18.562 1 92.69 215 PRO B CA 1
ATOM 8289 C C . PRO B 1 215 ? 11.219 28.562 -17.359 1 92.69 215 PRO B C 1
ATOM 8291 O O . PRO B 1 215 ? 10.852 28.875 -16.219 1 92.69 215 PRO B O 1
ATOM 8294 N N . GLU B 1 216 ? 12.297 27.859 -17.516 1 85.75 216 GLU B N 1
ATOM 8295 C CA . GLU B 1 216 ? 13.125 27.297 -16.453 1 85.75 216 GLU B CA 1
ATOM 8296 C C . GLU B 1 216 ? 13.641 28.391 -15.516 1 85.75 216 GLU B C 1
ATOM 8298 O O . GLU B 1 216 ? 13.766 28.172 -14.305 1 85.75 216 GLU B O 1
ATOM 8303 N N . ASN B 1 217 ? 13.938 29.594 -16.016 1 79.44 217 ASN B N 1
ATOM 8304 C CA . ASN B 1 217 ? 14.562 30.609 -15.188 1 79.44 217 ASN B CA 1
ATOM 8305 C C . ASN B 1 217 ? 13.531 31.594 -14.625 1 79.44 217 ASN B C 1
ATOM 8307 O O . ASN B 1 217 ? 13.852 32.375 -13.734 1 79.44 217 ASN B O 1
ATOM 8311 N N . GLN B 1 218 ? 12.312 31.422 -15.07 1 84.62 218 GLN B N 1
ATOM 8312 C CA . GLN B 1 218 ? 11.297 32.375 -14.617 1 84.62 218 GLN B CA 1
ATOM 8313 C C . GLN B 1 218 ? 10.133 31.641 -13.938 1 84.62 218 GLN B C 1
ATOM 8315 O O . GLN B 1 218 ? 9.461 32.219 -13.086 1 84.62 218 GLN B O 1
ATOM 8320 N N . GLY B 1 219 ? 9.961 30.453 -14.406 1 92.75 219 GLY B N 1
ATOM 8321 C CA . GLY B 1 219 ? 8.844 29.719 -13.844 1 92.75 219 GLY B CA 1
ATOM 8322 C C . GLY B 1 219 ? 9.133 29.156 -12.469 1 92.75 219 GLY B C 1
ATOM 8323 O O . GLY B 1 219 ? 10.281 29.172 -12.016 1 92.75 219 GLY B O 1
ATOM 8324 N N . PRO B 1 220 ? 8.086 28.641 -11.828 1 96.5 220 PRO B N 1
ATOM 8325 C CA . PRO B 1 220 ? 8.219 28.141 -10.461 1 96.5 220 PRO B CA 1
ATOM 8326 C C . PRO B 1 220 ? 9.195 26.969 -10.344 1 96.5 220 PRO B C 1
ATOM 8328 O O . PRO B 1 220 ? 9.227 26.094 -11.211 1 96.5 220 PRO B O 1
ATOM 8331 N N . LYS B 1 221 ? 10.016 26.969 -9.391 1 97.19 221 LYS B N 1
ATOM 8332 C CA . LYS B 1 221 ? 10.789 25.812 -8.969 1 97.19 221 LYS B CA 1
ATOM 8333 C C . LYS B 1 221 ? 10.156 25.141 -7.754 1 97.19 221 LYS B C 1
ATOM 8335 O O . LYS B 1 221 ? 9.32 25.734 -7.074 1 97.19 221 LYS B O 1
ATOM 8340 N N . VAL B 1 222 ? 10.414 23.875 -7.539 1 98.19 222 VAL B N 1
ATOM 8341 C CA . VAL B 1 222 ? 9.945 23.078 -6.418 1 98.19 222 VAL B CA 1
ATOM 8342 C C . VAL B 1 222 ? 11.109 22.766 -5.477 1 98.19 222 VAL B C 1
ATOM 8344 O O . VAL B 1 222 ? 12.102 22.156 -5.883 1 98.19 222 VAL B O 1
ATOM 8347 N N . VAL B 1 223 ? 11.055 23.234 -4.27 1 98.38 223 VAL B N 1
ATOM 8348 C CA . VAL B 1 223 ? 12.086 23 -3.262 1 98.38 223 VAL B CA 1
ATOM 8349 C C . VAL B 1 223 ? 11.5 22.188 -2.102 1 98.38 223 VAL B C 1
ATOM 8351 O O . VAL B 1 223 ? 10.555 22.641 -1.449 1 98.38 223 VAL B O 1
ATOM 8354 N N . ALA B 1 224 ? 12.078 21.047 -1.8 1 97.69 224 ALA B N 1
ATOM 8355 C CA . ALA B 1 224 ? 11.523 20.172 -0.77 1 97.69 224 ALA B CA 1
ATOM 8356 C C . ALA B 1 224 ? 12.562 19.875 0.313 1 97.69 224 ALA B C 1
ATOM 8358 O O . ALA B 1 224 ? 13.742 19.688 0.015 1 97.69 224 ALA B O 1
ATOM 8359 N N . PHE B 1 225 ? 12.141 19.906 1.612 1 97.69 225 PHE B N 1
ATOM 8360 C CA . PHE B 1 225 ? 12.984 19.609 2.768 1 97.69 225 PHE B CA 1
ATOM 8361 C C . PHE B 1 225 ? 12.633 18.234 3.355 1 97.69 225 PHE B C 1
ATOM 8363 O O . PHE B 1 225 ? 11.461 17.953 3.613 1 97.69 225 PHE B O 1
ATOM 8370 N N . GLU B 1 226 ? 13.578 17.391 3.541 1 96.19 226 GLU B N 1
ATOM 8371 C CA . GLU B 1 226 ? 13.367 16.109 4.195 1 96.19 226 GLU B CA 1
ATOM 8372 C C . GLU B 1 226 ? 14.633 15.633 4.902 1 96.19 226 GLU B C 1
ATOM 8374 O O . GLU B 1 226 ? 15.727 16.125 4.625 1 96.19 226 GLU B O 1
ATOM 8379 N N . GLY B 1 227 ? 14.508 14.719 5.828 1 95.06 227 GLY B N 1
ATOM 8380 C CA . GLY B 1 227 ? 15.625 14.148 6.562 1 95.06 227 GLY B CA 1
ATOM 8381 C C . GLY B 1 227 ? 15.992 12.75 6.105 1 95.06 227 GLY B C 1
ATOM 8382 O O . GLY B 1 227 ? 15.258 12.133 5.328 1 95.06 227 GLY B O 1
ATOM 8383 N N . GLU B 1 228 ? 17.125 12.227 6.609 1 93.81 228 GLU B N 1
ATOM 8384 C CA . GLU B 1 228 ? 17.719 10.984 6.117 1 93.81 228 GLU B CA 1
ATOM 8385 C C . GLU B 1 228 ? 16.875 9.781 6.523 1 93.81 228 GLU B C 1
ATOM 8387 O O . GLU B 1 228 ? 16.75 8.812 5.766 1 93.81 228 GLU B O 1
ATOM 8392 N N . PHE B 1 229 ? 16.266 9.734 7.688 1 92 229 PHE B N 1
ATOM 8393 C CA . PHE B 1 229 ? 15.492 8.57 8.102 1 92 229 PHE B CA 1
ATOM 8394 C C . PHE B 1 229 ? 14.25 8.414 7.234 1 92 229 PHE B C 1
ATOM 8396 O O . PHE B 1 229 ? 13.891 7.297 6.852 1 92 229 PHE B O 1
ATOM 8403 N N . ALA B 1 230 ? 13.625 9.562 6.984 1 90.19 230 ALA B N 1
ATOM 8404 C CA . ALA B 1 230 ? 12.438 9.523 6.137 1 90.19 230 ALA B CA 1
ATOM 8405 C C . ALA B 1 230 ? 12.781 9.031 4.734 1 90.19 230 ALA B C 1
ATOM 8407 O O . ALA B 1 230 ? 11.961 8.383 4.082 1 90.19 230 ALA B O 1
ATOM 8408 N N . PHE B 1 231 ? 13.969 9.164 4.344 1 92.56 231 PHE B N 1
ATOM 8409 C CA . PHE B 1 231 ? 14.344 8.812 2.98 1 92.56 231 PHE B CA 1
ATOM 8410 C C . PHE B 1 231 ? 14.672 7.328 2.873 1 92.56 231 PHE B C 1
ATOM 8412 O O . PHE B 1 231 ? 14.836 6.805 1.771 1 92.56 231 PHE B O 1
ATOM 8419 N N . THR B 1 232 ? 14.695 6.609 3.988 1 95.06 232 THR B N 1
ATOM 8420 C CA . THR B 1 232 ? 14.859 5.164 3.914 1 95.06 232 THR B CA 1
ATOM 8421 C C . THR B 1 232 ? 13.594 4.5 3.375 1 95.06 232 THR B C 1
ATOM 8423 O O . THR B 1 232 ? 13.625 3.348 2.941 1 95.06 232 THR B O 1
ATOM 8426 N N . GLU B 1 233 ? 12.516 5.207 3.328 1 95.12 233 GLU B N 1
ATOM 8427 C CA . GLU B 1 233 ? 11.219 4.688 2.898 1 95.12 233 GLU B CA 1
ATOM 8428 C C . GLU B 1 233 ? 11.188 4.473 1.389 1 95.12 233 GLU B C 1
ATOM 8430 O O . GLU B 1 233 ? 11.781 5.242 0.632 1 95.12 233 GLU B O 1
ATOM 8435 N N . GLY B 1 234 ? 10.445 3.482 0.925 1 94.88 234 GLY B N 1
ATOM 8436 C CA . GLY B 1 234 ? 10.414 3.018 -0.452 1 94.88 234 GLY B CA 1
ATOM 8437 C C . GLY B 1 234 ? 9.938 4.078 -1.43 1 94.88 234 GLY B C 1
ATOM 8438 O O . GLY B 1 234 ? 10.445 4.164 -2.551 1 94.88 234 GLY B O 1
ATOM 8439 N N . HIS B 1 235 ? 8.992 4.91 -1.074 1 92.75 235 HIS B N 1
ATOM 8440 C CA . HIS B 1 235 ? 8.469 5.941 -1.964 1 92.75 235 HIS B CA 1
ATOM 8441 C C . HIS B 1 235 ? 9.531 6.98 -2.291 1 92.75 235 HIS B C 1
ATOM 8443 O O . HIS B 1 235 ? 9.664 7.398 -3.443 1 92.75 235 HIS B O 1
ATOM 8449 N N . ALA B 1 236 ? 10.227 7.324 -1.227 1 93.88 236 ALA B N 1
ATOM 8450 C CA . ALA B 1 236 ? 11.297 8.297 -1.43 1 93.88 236 ALA B CA 1
ATOM 8451 C C . ALA B 1 236 ? 12.422 7.703 -2.279 1 93.88 236 ALA B C 1
ATOM 8453 O O . ALA B 1 236 ? 13.047 8.414 -3.068 1 93.88 236 ALA B O 1
ATOM 8454 N N . GLN B 1 237 ? 12.641 6.414 -2.152 1 96.06 237 GLN B N 1
ATOM 8455 C CA . GLN B 1 237 ? 13.656 5.746 -2.961 1 96.06 237 GLN B CA 1
ATOM 8456 C C . GLN B 1 237 ? 13.242 5.691 -4.43 1 96.06 237 GLN B C 1
ATOM 8458 O O . GLN B 1 237 ? 14.07 5.891 -5.32 1 96.06 237 GLN B O 1
ATOM 8463 N N . GLU B 1 238 ? 11.953 5.406 -4.703 1 96.94 238 GLU B N 1
ATOM 8464 C CA . GLU B 1 238 ? 11.445 5.371 -6.07 1 96.94 238 GLU B CA 1
ATOM 8465 C C . GLU B 1 238 ? 11.578 6.73 -6.746 1 96.94 238 GLU B C 1
ATOM 8467 O O . GLU B 1 238 ? 11.781 6.809 -7.961 1 96.94 238 GLU B O 1
ATOM 8472 N N . LEU B 1 239 ? 11.516 7.832 -5.945 1 97.56 239 LEU B N 1
ATOM 8473 C CA . LEU B 1 239 ? 11.648 9.195 -6.453 1 97.56 239 LEU B CA 1
ATOM 8474 C C . LEU B 1 239 ? 12.961 9.375 -7.199 1 97.56 239 LEU B C 1
ATOM 8476 O O . LEU B 1 239 ? 13.023 10.102 -8.195 1 97.56 239 LEU B O 1
ATOM 8480 N N . LYS B 1 240 ? 14.039 8.719 -6.75 1 97.75 240 LYS B N 1
ATOM 8481 C CA . LYS B 1 240 ? 15.352 8.883 -7.371 1 97.75 240 LYS B CA 1
ATOM 8482 C C . LYS B 1 240 ? 15.312 8.5 -8.844 1 97.75 240 LYS B C 1
ATOM 8484 O O . LYS B 1 240 ? 15.898 9.18 -9.688 1 97.75 240 LYS B O 1
ATOM 8489 N N . THR B 1 241 ? 14.562 7.461 -9.156 1 97.88 241 THR B N 1
ATOM 8490 C CA . THR B 1 241 ? 14.461 6.992 -10.531 1 97.88 241 THR B CA 1
ATOM 8491 C C . THR B 1 241 ? 13.469 7.844 -11.32 1 97.88 241 THR B C 1
ATOM 8493 O O . THR B 1 241 ? 13.773 8.297 -12.43 1 97.88 241 THR B O 1
ATOM 8496 N N . ILE B 1 242 ? 12.242 8.125 -10.805 1 98.12 242 ILE B N 1
ATOM 8497 C CA . ILE B 1 242 ? 11.172 8.742 -11.586 1 98.12 242 ILE B CA 1
ATOM 8498 C C . ILE B 1 242 ? 11.523 10.203 -11.883 1 98.12 242 ILE B C 1
ATOM 8500 O O . ILE B 1 242 ? 11.172 10.727 -12.938 1 98.12 242 ILE B O 1
ATOM 8504 N N . ALA B 1 243 ? 12.211 10.898 -10.945 1 98.25 243 ALA B N 1
ATOM 8505 C CA . ALA B 1 243 ? 12.609 12.281 -11.18 1 98.25 243 ALA B CA 1
ATOM 8506 C C . ALA B 1 243 ? 13.594 12.383 -12.352 1 98.25 243 ALA B C 1
ATOM 8508 O O . ALA B 1 243 ? 13.523 13.32 -13.141 1 98.25 243 ALA B O 1
ATOM 8509 N N . LEU B 1 244 ? 14.539 11.414 -12.406 1 98.12 244 LEU B N 1
ATOM 8510 C CA . LEU B 1 244 ? 15.461 11.367 -13.531 1 98.12 244 LEU B CA 1
ATOM 8511 C C . LEU B 1 244 ? 14.719 11.031 -14.828 1 98.12 244 LEU B C 1
ATOM 8513 O O . LEU B 1 244 ? 14.969 11.641 -15.867 1 98.12 244 LEU B O 1
ATOM 8517 N N . ALA B 1 245 ? 13.82 10.07 -14.758 1 97.19 245 ALA B N 1
ATOM 8518 C CA . ALA B 1 245 ? 13.055 9.625 -15.914 1 97.19 245 ALA B CA 1
ATOM 8519 C C . ALA B 1 245 ? 12.258 10.766 -16.516 1 97.19 245 ALA B C 1
ATOM 8521 O O . ALA B 1 245 ? 12.125 10.867 -17.75 1 97.19 245 ALA B O 1
ATOM 8522 N N . GLN B 1 246 ? 11.703 11.641 -15.648 1 97.31 246 GLN B N 1
ATOM 8523 C CA . GLN B 1 246 ? 10.875 12.75 -16.125 1 97.31 246 GLN B CA 1
ATOM 8524 C C . GLN B 1 246 ? 11.727 13.969 -16.469 1 97.31 246 GLN B C 1
ATOM 8526 O O . GLN B 1 246 ? 11.203 14.977 -16.953 1 97.31 246 GLN B O 1
ATOM 8531 N N . GLN B 1 247 ? 13.031 13.891 -16.203 1 97.5 247 GLN B N 1
ATOM 8532 C CA . GLN B 1 247 ? 13.977 14.938 -16.578 1 97.5 247 GLN B CA 1
ATOM 8533 C C . GLN B 1 247 ? 13.555 16.297 -16.031 1 97.5 247 GLN B C 1
ATOM 8535 O O . GLN B 1 247 ? 13.461 17.266 -16.766 1 97.5 247 GLN B O 1
ATOM 8540 N N . VAL B 1 248 ? 13.336 16.359 -14.711 1 97.25 248 VAL B N 1
ATOM 8541 C CA . VAL B 1 248 ? 12.766 17.562 -14.102 1 97.25 248 VAL B CA 1
ATOM 8542 C C . VAL B 1 248 ? 13.867 18.594 -13.867 1 97.25 248 VAL B C 1
ATOM 8544 O O . VAL B 1 248 ? 13.586 19.781 -13.641 1 97.25 248 VAL B O 1
ATOM 8547 N N . GLY B 1 249 ? 15.18 18.281 -13.922 1 96.25 249 GLY B N 1
ATOM 8548 C CA . GLY B 1 249 ? 16.312 19.188 -13.852 1 96.25 249 GLY B CA 1
ATOM 8549 C C . GLY B 1 249 ? 16.328 20.016 -12.578 1 96.25 249 GLY B C 1
ATOM 8550 O O . GLY B 1 249 ? 15.992 19.531 -11.508 1 96.25 249 GLY B O 1
ATOM 8551 N N . LYS B 1 250 ? 16.828 21.297 -12.719 1 95.31 250 LYS B N 1
ATOM 8552 C CA . LYS B 1 250 ? 17.016 22.156 -11.562 1 95.31 250 LYS B CA 1
ATOM 8553 C C . LYS B 1 250 ? 15.688 22.688 -11.039 1 95.31 250 LYS B C 1
ATOM 8555 O O . LYS B 1 250 ? 15.641 23.375 -10.016 1 95.31 250 LYS B O 1
ATOM 8560 N N . ARG B 1 251 ? 14.555 22.391 -11.75 1 97.31 251 ARG B N 1
ATOM 8561 C CA . ARG B 1 251 ? 13.25 22.75 -11.227 1 97.31 251 ARG B CA 1
ATOM 8562 C C . ARG B 1 251 ? 12.953 22.016 -9.922 1 97.31 251 ARG B C 1
ATOM 8564 O O . ARG B 1 251 ? 12.18 22.5 -9.086 1 97.31 251 ARG B O 1
ATOM 8571 N N . LEU B 1 252 ? 13.477 20.781 -9.789 1 98.31 252 LEU B N 1
ATOM 8572 C CA . LEU B 1 252 ? 13.344 20.062 -8.531 1 98.31 252 LEU B CA 1
ATOM 8573 C C . LEU B 1 252 ? 14.633 20.141 -7.723 1 98.31 252 LEU B C 1
ATOM 8575 O O . LEU B 1 252 ? 15.688 19.672 -8.172 1 98.31 252 LEU B O 1
ATOM 8579 N N . ARG B 1 253 ? 14.586 20.719 -6.559 1 98.25 253 ARG B N 1
ATOM 8580 C CA . ARG B 1 253 ? 15.711 20.891 -5.652 1 98.25 253 ARG B CA 1
ATOM 8581 C C . ARG B 1 253 ? 15.383 20.359 -4.262 1 98.25 253 ARG B C 1
ATOM 8583 O O . ARG B 1 253 ? 14.43 20.812 -3.625 1 98.25 253 ARG B O 1
ATOM 8590 N N . LEU B 1 254 ? 16.188 19.391 -3.783 1 98.06 254 LEU B N 1
ATOM 8591 C CA . LEU B 1 254 ? 15.969 18.828 -2.461 1 98.06 254 LEU B CA 1
ATOM 8592 C C . LEU B 1 254 ? 17 19.328 -1.467 1 98.06 254 LEU B C 1
ATOM 8594 O O . LEU B 1 254 ? 18.203 19.391 -1.785 1 98.06 254 LEU B O 1
ATOM 8598 N N . PHE B 1 255 ? 16.562 19.812 -0.365 1 98 255 PHE B N 1
ATOM 8599 C CA . PHE B 1 255 ? 17.406 19.984 0.81 1 98 255 PHE B CA 1
ATOM 8600 C C . PHE B 1 255 ? 17.297 18.766 1.729 1 98 255 PHE B C 1
ATOM 8602 O O . PHE B 1 255 ? 16.25 18.547 2.342 1 98 255 PHE B O 1
ATOM 8609 N N . PHE B 1 256 ? 18.344 18.031 1.801 1 97.56 256 PHE B N 1
ATOM 8610 C CA . PHE B 1 256 ? 18.438 16.812 2.598 1 97.56 256 PHE B CA 1
ATOM 8611 C C . PHE B 1 256 ? 19.156 17.094 3.918 1 97.56 256 PHE B C 1
ATOM 8613 O O . PHE B 1 256 ? 20.375 17.266 3.949 1 97.56 256 PHE B O 1
ATOM 8620 N N . SER B 1 257 ? 18.375 17.141 5.023 1 96.62 257 SER B N 1
ATOM 8621 C CA . SER B 1 257 ? 18.922 17.344 6.359 1 96.62 257 SER B CA 1
ATOM 8622 C C . SER B 1 257 ? 19.516 16.062 6.91 1 96.62 257 SER B C 1
ATOM 8624 O O . SER B 1 257 ? 18.797 15.109 7.211 1 96.62 257 SER B O 1
ATOM 8626 N N . TYR B 1 258 ? 20.828 16.062 7.062 1 96 258 TYR B N 1
ATOM 8627 C CA . TYR B 1 258 ? 21.531 14.891 7.562 1 96 258 TYR B CA 1
ATOM 8628 C C . TYR B 1 258 ? 22.078 15.133 8.969 1 96 258 TYR B C 1
ATOM 8630 O O . TYR B 1 258 ? 23.172 15.664 9.125 1 96 258 TYR B O 1
ATOM 8638 N N . ASN B 1 259 ? 21.312 14.688 10 1 92.44 259 ASN B N 1
ATOM 8639 C CA . ASN B 1 259 ? 21.766 14.859 11.383 1 92.44 259 ASN B CA 1
ATOM 8640 C C . ASN B 1 259 ? 21.938 13.516 12.078 1 92.44 259 ASN B C 1
ATOM 8642 O O . ASN B 1 259 ? 22.297 13.469 13.258 1 92.44 259 ASN B O 1
ATOM 8646 N N . ASN B 1 260 ? 21.688 12.367 11.359 1 92.94 260 ASN B N 1
ATOM 8647 C CA . ASN B 1 260 ? 21.875 11 11.828 1 92.94 260 ASN B CA 1
ATOM 8648 C C . ASN B 1 260 ? 21.047 10.719 13.07 1 92.94 260 ASN B C 1
ATOM 8650 O O . ASN B 1 260 ? 21.516 10.055 14 1 92.94 260 ASN B O 1
ATOM 8654 N N . ALA B 1 261 ? 19.828 11.242 13.07 1 89.62 261 ALA B N 1
ATOM 8655 C CA . ALA B 1 261 ? 19.016 11.062 14.273 1 89.62 261 ALA B CA 1
ATOM 8656 C C . ALA B 1 261 ? 17.578 10.664 13.906 1 89.62 261 ALA B C 1
ATOM 8658 O O . ALA B 1 261 ? 16.906 11.375 13.156 1 89.62 261 ALA B O 1
ATOM 8659 N N . GLY B 1 262 ? 17.188 9.516 14.32 1 88.25 262 GLY B N 1
ATOM 8660 C CA . GLY B 1 262 ? 15.781 9.102 14.297 1 88.25 262 GLY B CA 1
ATOM 8661 C C . GLY B 1 262 ? 15.094 9.258 15.633 1 88.25 262 GLY B C 1
ATOM 8662 O O . GLY B 1 262 ? 15.57 9.992 16.5 1 88.25 262 GLY B O 1
ATOM 8663 N N . ILE B 1 263 ? 13.898 8.648 15.742 1 86.06 263 ILE B N 1
ATOM 8664 C CA . ILE B 1 263 ? 13.188 8.672 17.016 1 86.06 263 ILE B CA 1
ATOM 8665 C C . ILE B 1 263 ? 13.781 7.629 17.953 1 86.06 263 ILE B C 1
ATOM 8667 O O . ILE B 1 263 ? 14.094 7.934 19.109 1 86.06 263 ILE B O 1
ATOM 8671 N N . ASP B 1 264 ? 13.992 6.418 17.375 1 87 264 ASP B N 1
ATOM 8672 C CA . ASP B 1 264 ? 14.414 5.293 18.203 1 87 264 ASP B CA 1
ATOM 8673 C C . ASP B 1 264 ? 15.938 5.199 18.266 1 87 264 ASP B C 1
ATOM 8675 O O . ASP B 1 264 ? 16.5 4.719 19.25 1 87 264 ASP B O 1
ATOM 8679 N N . ASP B 1 265 ? 16.516 5.574 17.156 1 90.12 265 ASP B N 1
ATOM 8680 C CA . ASP B 1 265 ? 17.953 5.328 17.031 1 90.12 265 ASP B CA 1
ATOM 8681 C C . ASP B 1 265 ? 18.578 6.238 15.969 1 90.12 265 ASP B C 1
ATOM 8683 O O . ASP B 1 265 ? 17.859 6.949 15.258 1 90.12 265 ASP B O 1
ATOM 8687 N N . ALA B 1 266 ? 19.969 6.273 15.992 1 93.5 266 ALA B N 1
ATOM 8688 C CA . ALA B 1 266 ? 20.672 6.887 14.875 1 93.5 266 ALA B CA 1
ATOM 8689 C C . ALA B 1 266 ? 20.672 5.973 13.656 1 93.5 266 ALA B C 1
ATOM 8691 O O . ALA B 1 266 ? 20.516 4.754 13.781 1 93.5 266 ALA B O 1
ATOM 8692 N N . LEU B 1 267 ? 20.766 6.527 12.453 1 95.62 267 LEU B N 1
ATOM 8693 C CA . LEU B 1 267 ? 20.859 5.711 11.25 1 95.62 267 LEU B CA 1
ATOM 8694 C C . LEU B 1 267 ? 22.188 4.977 11.188 1 95.62 267 LEU B C 1
ATOM 8696 O O . LEU B 1 267 ? 22.219 3.742 11.172 1 95.62 267 LEU B O 1
ATOM 8700 N N . ILE B 1 268 ? 23.281 5.777 11.188 1 96 268 ILE B N 1
ATOM 8701 C CA . ILE B 1 268 ? 24.625 5.215 11.242 1 96 268 ILE B CA 1
ATOM 8702 C C . ILE B 1 268 ? 25.047 5.02 12.695 1 96 268 ILE B C 1
ATOM 8704 O O . ILE B 1 268 ? 25 5.957 13.492 1 96 268 ILE B O 1
ATOM 8708 N N . GLY B 1 269 ? 25.516 3.885 13.047 1 95.31 269 GLY B N 1
ATOM 8709 C CA . GLY B 1 269 ? 25.891 3.564 14.406 1 95.31 269 GLY B CA 1
ATOM 8710 C C . GLY B 1 269 ? 24.766 2.957 15.219 1 95.31 269 GLY B C 1
ATOM 8711 O O . GLY B 1 269 ? 25 2.387 16.281 1 95.31 269 GLY B O 1
ATOM 8712 N N . GLY B 1 270 ? 23.531 3.08 14.75 1 95.25 270 GLY B N 1
ATOM 8713 C CA . GLY B 1 270 ? 22.359 2.465 15.336 1 95.25 270 GLY B CA 1
ATOM 8714 C C . GLY B 1 270 ? 21.719 1.409 14.445 1 95.25 270 GLY B C 1
ATOM 8715 O O . GLY B 1 270 ? 22.094 0.234 14.516 1 95.25 270 GLY B O 1
ATOM 8716 N N . VAL B 1 271 ? 20.938 1.836 13.398 1 96.44 271 VAL B N 1
ATOM 8717 C CA . VAL B 1 271 ? 20.312 0.923 12.445 1 96.44 271 VAL B CA 1
ATOM 8718 C C . VAL B 1 271 ? 21.391 0.216 11.625 1 96.44 271 VAL B C 1
ATOM 8720 O O . VAL B 1 271 ? 21.406 -1.016 11.555 1 96.44 271 VAL B O 1
ATOM 8723 N N . ILE B 1 272 ? 22.234 1.039 11.016 1 97.12 272 ILE B N 1
ATOM 8724 C CA . ILE B 1 272 ? 23.391 0.523 10.305 1 97.12 272 ILE B CA 1
ATOM 8725 C C . ILE B 1 272 ? 24.578 0.423 11.258 1 97.12 272 ILE B C 1
ATOM 8727 O O . ILE B 1 272 ? 24.969 1.413 11.883 1 97.12 272 ILE B O 1
ATOM 8731 N N . PRO B 1 273 ? 25.156 -0.721 11.352 1 96.19 273 PRO B N 1
ATOM 8732 C CA . PRO B 1 273 ? 26.328 -0.827 12.227 1 96.19 273 PRO B CA 1
ATOM 8733 C C . PRO B 1 273 ? 27.438 0.174 11.867 1 96.19 273 PRO B C 1
ATOM 8735 O O . PRO B 1 273 ? 27.672 0.43 10.688 1 96.19 273 PRO B O 1
ATOM 8738 N N . GLU B 1 274 ? 28.094 0.657 12.914 1 95.44 274 GLU B N 1
ATOM 8739 C CA . GLU B 1 274 ? 29.125 1.671 12.75 1 95.44 274 GLU B CA 1
ATOM 8740 C C . GLU B 1 274 ? 30.203 1.212 11.758 1 95.44 274 GLU B C 1
ATOM 8742 O O . GLU B 1 274 ? 30.719 2.016 10.984 1 95.44 274 GLU B O 1
ATOM 8747 N N . LYS B 1 275 ? 30.594 -0.036 11.773 1 95.06 275 LYS B N 1
ATOM 8748 C CA . LYS B 1 275 ? 31.656 -0.567 10.938 1 95.06 275 LYS B CA 1
ATOM 8749 C C . LYS B 1 275 ? 31.281 -0.492 9.461 1 95.06 275 LYS B C 1
ATOM 8751 O O . LYS B 1 275 ? 32.156 -0.536 8.586 1 95.06 275 LYS B O 1
ATOM 8756 N N . TYR B 1 276 ? 30.016 -0.357 9.133 1 96.38 276 TYR B N 1
ATOM 8757 C CA . TYR B 1 276 ? 29.594 -0.253 7.742 1 96.38 276 TYR B CA 1
ATOM 8758 C C . TYR B 1 276 ? 29.172 1.174 7.406 1 96.38 276 TYR B C 1
ATOM 8760 O O . TYR B 1 276 ? 28.609 1.43 6.336 1 96.38 276 TYR B O 1
ATOM 8768 N N . GLY B 1 277 ? 29.406 2.119 8.281 1 95.25 277 GLY B N 1
ATOM 8769 C CA . GLY B 1 277 ? 29 3.506 8.125 1 95.25 277 GLY B CA 1
ATOM 8770 C C . GLY B 1 277 ? 29.594 4.168 6.902 1 95.25 277 GLY B C 1
ATOM 8771 O O . GLY B 1 277 ? 28.953 5.012 6.27 1 95.25 277 GLY B O 1
ATOM 8772 N N . GLU B 1 278 ? 30.828 3.805 6.543 1 93.69 278 GLU B N 1
ATOM 8773 C CA . GLU B 1 278 ? 31.484 4.383 5.375 1 93.69 278 GLU B CA 1
ATOM 8774 C C . GLU B 1 278 ? 30.922 3.816 4.078 1 93.69 278 GLU B C 1
ATOM 8776 O O . GLU B 1 278 ? 30.844 4.516 3.068 1 93.69 278 GLU B O 1
ATOM 8781 N N . GLN B 1 279 ? 30.516 2.586 4.117 1 94.69 279 GLN B N 1
ATOM 8782 C CA . GLN B 1 279 ? 29.953 1.93 2.936 1 94.69 279 GLN B CA 1
ATOM 8783 C C . GLN B 1 279 ? 28.547 2.412 2.648 1 94.69 279 GLN B C 1
ATOM 8785 O O . GLN B 1 279 ? 28.125 2.457 1.492 1 94.69 279 GLN B O 1
ATOM 8790 N N . TYR B 1 280 ? 27.797 2.705 3.736 1 97.12 280 TYR B N 1
ATOM 8791 C CA . TYR B 1 280 ? 26.469 3.289 3.561 1 97.12 280 TYR B CA 1
ATOM 8792 C C . TYR B 1 280 ? 26.562 4.77 3.213 1 97.12 280 TYR B C 1
ATOM 8794 O O . TYR B 1 280 ? 26.312 5.629 4.059 1 97.12 280 TYR B O 1
ATOM 8802 N N . ASP B 1 281 ? 26.812 5.055 1.94 1 96.38 281 ASP B N 1
ATOM 8803 C CA . ASP B 1 281 ? 27.203 6.375 1.455 1 96.38 281 ASP B CA 1
ATOM 8804 C C . ASP B 1 281 ? 26 7.125 0.878 1 96.38 281 ASP B C 1
ATOM 8806 O O . ASP B 1 281 ? 25.703 7 -0.31 1 96.38 281 ASP B O 1
ATOM 8810 N N . ILE B 1 282 ? 25.422 8.023 1.643 1 96.12 282 ILE B N 1
ATOM 8811 C CA . ILE B 1 282 ? 24.172 8.695 1.319 1 96.12 282 ILE B CA 1
ATOM 8812 C C . ILE B 1 282 ? 24.344 9.531 0.053 1 96.12 282 ILE B C 1
ATOM 8814 O O . ILE B 1 282 ? 23.5 9.5 -0.84 1 96.12 282 ILE B O 1
ATOM 8818 N N . ALA B 1 283 ? 25.406 10.344 -0.058 1 96.44 283 ALA B N 1
ATOM 8819 C CA . ALA B 1 283 ? 25.625 11.172 -1.24 1 96.44 283 ALA B CA 1
ATOM 8820 C C . ALA B 1 283 ? 25.719 10.312 -2.5 1 96.44 283 ALA B C 1
ATOM 8822 O O . ALA B 1 283 ? 25.125 10.648 -3.529 1 96.44 283 ALA B O 1
ATOM 8823 N N . ASN B 1 284 ? 26.438 9.172 -2.418 1 97.06 284 ASN B N 1
ATOM 8824 C CA . ASN B 1 284 ? 26.609 8.289 -3.57 1 97.06 284 ASN B CA 1
ATOM 8825 C C . ASN B 1 284 ? 25.312 7.547 -3.898 1 97.06 284 ASN B C 1
ATOM 8827 O O . ASN B 1 284 ? 25.109 7.109 -5.035 1 97.06 284 ASN B O 1
ATOM 8831 N N . GLN B 1 285 ? 24.453 7.328 -2.902 1 97.69 285 GLN B N 1
ATOM 8832 C CA . GLN B 1 285 ? 23.141 6.75 -3.178 1 97.69 285 GLN B CA 1
ATOM 8833 C C . GLN B 1 285 ? 22.359 7.617 -4.156 1 97.69 285 GLN B C 1
ATOM 8835 O O . GLN B 1 285 ? 21.672 7.098 -5.039 1 97.69 285 GLN B O 1
ATOM 8840 N N . PHE B 1 286 ? 22.469 8.961 -4.012 1 98.06 286 PHE B N 1
ATOM 8841 C CA . PHE B 1 286 ? 21.812 9.852 -4.961 1 98.06 286 PHE B CA 1
ATOM 8842 C C . PHE B 1 286 ? 22.578 9.883 -6.281 1 98.06 286 PHE B C 1
ATOM 8844 O O . PHE B 1 286 ? 21.969 9.828 -7.355 1 98.06 286 PHE B O 1
ATOM 8851 N N . GLN B 1 287 ? 23.906 9.969 -6.23 1 97.94 287 GLN B N 1
ATOM 8852 C CA . GLN B 1 287 ? 24.734 10.07 -7.434 1 97.94 287 GLN B CA 1
ATOM 8853 C C . GLN B 1 287 ? 24.547 8.852 -8.328 1 97.94 287 GLN B C 1
ATOM 8855 O O . GLN B 1 287 ? 24.5 8.977 -9.555 1 97.94 287 GLN B O 1
ATOM 8860 N N . SER B 1 288 ? 24.453 7.688 -7.742 1 97.75 288 SER B N 1
ATOM 8861 C CA . SER B 1 288 ? 24.344 6.438 -8.484 1 97.75 288 SER B CA 1
ATOM 8862 C C . SER B 1 288 ? 23.031 6.352 -9.242 1 97.75 288 SER B C 1
ATOM 8864 O O . SER B 1 288 ? 22.875 5.555 -10.164 1 97.75 288 SER B O 1
ATOM 8866 N N . TYR B 1 289 ? 22.062 7.152 -8.891 1 98 289 TYR B N 1
ATOM 8867 C CA . TYR B 1 289 ? 20.781 7.195 -9.594 1 98 289 TYR B CA 1
ATOM 8868 C C . TYR B 1 289 ? 20.734 8.344 -10.594 1 98 289 TYR B C 1
ATOM 8870 O O . TYR B 1 289 ? 19.703 8.609 -11.203 1 98 289 TYR B O 1
ATOM 8878 N N . GLY B 1 290 ? 21.812 9.086 -10.703 1 98.19 290 GLY B N 1
ATOM 8879 C CA . GLY B 1 290 ? 21.953 10.086 -11.75 1 98.19 290 GLY B CA 1
ATOM 8880 C C . GLY B 1 290 ? 21.594 11.484 -11.281 1 98.19 290 GLY B C 1
ATOM 8881 O O . GLY B 1 290 ? 21.328 12.367 -12.102 1 98.19 290 GLY B O 1
ATOM 8882 N N . TRP B 1 291 ? 21.594 11.773 -9.992 1 98.5 291 TRP B N 1
ATOM 8883 C CA . TRP B 1 291 ? 21.266 13.094 -9.477 1 98.5 291 TRP B CA 1
ATOM 8884 C C . TRP B 1 291 ? 22.5 13.984 -9.422 1 98.5 291 TRP B C 1
ATOM 8886 O O . TRP B 1 291 ? 23.625 13.492 -9.305 1 98.5 291 TRP B O 1
ATOM 8896 N N . ASN B 1 292 ? 22.297 15.312 -9.609 1 98.19 292 ASN B N 1
ATOM 8897 C CA . ASN B 1 292 ? 23.312 16.281 -9.219 1 98.19 292 ASN B CA 1
ATOM 8898 C C . ASN B 1 292 ? 23.344 16.469 -7.703 1 98.19 292 ASN B C 1
ATOM 8900 O O . ASN B 1 292 ? 22.375 16.906 -7.098 1 98.19 292 ASN B O 1
ATOM 8904 N N . VAL B 1 293 ? 24.531 16.125 -7.098 1 97.88 293 VAL B N 1
ATOM 8905 C CA . VAL B 1 293 ? 24.609 16.078 -5.641 1 97.88 293 VAL B CA 1
ATOM 8906 C C . VAL B 1 293 ? 25.594 17.141 -5.148 1 97.88 293 VAL B C 1
ATOM 8908 O O . VAL B 1 293 ? 26.719 17.234 -5.637 1 97.88 293 VAL B O 1
ATOM 8911 N N . PHE B 1 294 ? 25.125 17.969 -4.23 1 96.75 294 PHE B N 1
ATOM 8912 C CA . PHE B 1 294 ? 25.938 18.906 -3.482 1 96.75 294 PHE B CA 1
ATOM 8913 C C . PHE B 1 294 ? 26.016 18.516 -2.014 1 96.75 294 PHE B C 1
ATOM 8915 O O . PHE B 1 294 ? 25.125 17.828 -1.501 1 96.75 294 PHE B O 1
ATOM 8922 N N . THR B 1 295 ? 27.078 18.797 -1.387 1 96.19 295 THR B N 1
ATOM 8923 C CA . THR B 1 295 ? 27.234 18.5 0.032 1 96.19 295 THR B CA 1
ATOM 8924 C C . THR B 1 295 ? 27.594 19.75 0.819 1 96.19 295 THR B C 1
ATOM 8926 O O . THR B 1 295 ? 28.312 20.625 0.319 1 96.19 295 THR B O 1
ATOM 8929 N N . LEU B 1 296 ? 27.047 19.906 1.996 1 95.38 296 LEU B N 1
ATOM 8930 C CA . LEU B 1 296 ? 27.344 21.016 2.902 1 95.38 296 LEU B CA 1
ATOM 8931 C C . LEU B 1 296 ? 27.797 20.5 4.262 1 95.38 296 LEU B C 1
ATOM 8933 O O . LEU B 1 296 ? 27.078 19.734 4.918 1 95.38 296 LEU B O 1
ATOM 8937 N N . ALA B 1 297 ? 28.969 20.953 4.68 1 94.5 297 ALA B N 1
ATOM 8938 C CA . ALA B 1 297 ? 29.531 20.516 5.953 1 94.5 297 ALA B CA 1
ATOM 8939 C C . ALA B 1 297 ? 28.766 21.125 7.129 1 94.5 297 ALA B C 1
ATOM 8941 O O . ALA B 1 297 ? 28.625 20.5 8.18 1 94.5 297 ALA B O 1
ATOM 8942 N N . ASP B 1 298 ? 28.359 22.359 6.957 1 94.5 298 ASP B N 1
ATOM 8943 C CA . ASP B 1 298 ? 27.625 23.062 8.008 1 94.5 298 ASP B CA 1
ATOM 8944 C C . ASP B 1 298 ? 26.266 23.562 7.488 1 94.5 298 ASP B C 1
ATOM 8946 O O . ASP B 1 298 ? 26.188 24.641 6.895 1 94.5 298 ASP B O 1
ATOM 8950 N N . GLY B 1 299 ? 25.266 22.844 7.816 1 95.69 299 GLY B N 1
ATOM 8951 C CA . GLY B 1 299 ? 23.922 23.172 7.352 1 95.69 299 GLY B CA 1
ATOM 8952 C C . GLY B 1 299 ? 23.297 24.328 8.102 1 95.69 299 GLY B C 1
ATOM 8953 O O . GLY B 1 299 ? 22.141 24.672 7.852 1 95.69 299 GLY B O 1
ATOM 8954 N N . ALA B 1 300 ? 24.078 24.953 9.039 1 94.94 300 ALA B N 1
ATOM 8955 C CA . ALA B 1 300 ? 23.578 26.094 9.789 1 94.94 300 ALA B CA 1
ATOM 8956 C C . ALA B 1 300 ? 24.281 27.391 9.359 1 94.94 300 ALA B C 1
ATOM 8958 O O . ALA B 1 300 ? 23.953 28.469 9.844 1 94.94 300 ALA B O 1
ATOM 8959 N N . SER B 1 301 ? 25.281 27.312 8.414 1 95.44 301 SER B N 1
ATOM 8960 C CA . SER B 1 301 ? 25.969 28.484 7.883 1 95.44 301 SER B CA 1
ATOM 8961 C C . SER B 1 301 ? 25.125 29.172 6.812 1 95.44 301 SER B C 1
ATOM 8963 O O . SER B 1 301 ? 24.953 28.641 5.711 1 95.44 301 SER B O 1
ATOM 8965 N N . TYR B 1 302 ? 24.656 30.359 7.129 1 96.81 302 TYR B N 1
ATOM 8966 C CA . TYR B 1 302 ? 23.812 31.094 6.18 1 96.81 302 TYR B CA 1
ATOM 8967 C C . TYR B 1 302 ? 24.578 31.375 4.891 1 96.81 302 TYR B C 1
ATOM 8969 O O . TYR B 1 302 ? 24 31.312 3.799 1 96.81 302 TYR B O 1
ATOM 8977 N N . GLU B 1 303 ? 25.859 31.672 5.016 1 95.25 303 GLU B N 1
ATOM 8978 C CA . GLU B 1 303 ? 26.688 31.922 3.836 1 95.25 303 GLU B CA 1
ATOM 8979 C C . GLU B 1 303 ? 26.766 30.688 2.939 1 95.25 303 GLU B C 1
ATOM 8981 O O . GLU B 1 303 ? 26.547 30.781 1.729 1 95.25 303 GLU B O 1
ATOM 8986 N N . ASP B 1 304 ? 27.047 29.516 3.5 1 95.62 304 ASP B N 1
ATOM 8987 C CA . ASP B 1 304 ? 27.172 28.281 2.734 1 95.62 304 ASP B CA 1
ATOM 8988 C C . ASP B 1 304 ? 25.812 27.844 2.164 1 95.62 304 ASP B C 1
ATOM 8990 O O . ASP B 1 304 ? 25.75 27.328 1.049 1 95.62 304 ASP B O 1
ATOM 8994 N N . LEU B 1 305 ? 24.766 28.031 2.953 1 97.44 305 LEU B N 1
ATOM 8995 C CA . LEU B 1 305 ? 23.422 27.688 2.502 1 97.44 305 LEU B CA 1
ATOM 8996 C C . LEU B 1 305 ? 23.031 28.516 1.276 1 97.44 305 LEU B C 1
ATOM 8998 O O . LEU B 1 305 ? 22.594 27.953 0.266 1 97.44 305 LEU B O 1
ATOM 9002 N N . ILE B 1 306 ? 23.156 29.828 1.365 1 97.25 306 ILE B N 1
ATOM 9003 C CA . ILE B 1 306 ? 22.781 30.703 0.266 1 97.25 306 ILE B CA 1
ATOM 9004 C C . ILE B 1 306 ? 23.688 30.453 -0.935 1 97.25 306 ILE B C 1
ATOM 9006 O O . ILE B 1 306 ? 23.25 30.484 -2.082 1 97.25 306 ILE B O 1
ATOM 9010 N N . ALA B 1 307 ? 24.984 30.125 -0.668 1 96.25 307 ALA B N 1
ATOM 9011 C CA . ALA B 1 307 ? 25.922 29.812 -1.749 1 96.25 307 ALA B CA 1
ATOM 9012 C C . ALA B 1 307 ? 25.469 28.578 -2.521 1 96.25 307 ALA B C 1
ATOM 9014 O O . ALA B 1 307 ? 25.516 28.547 -3.754 1 96.25 307 ALA B O 1
ATOM 9015 N N . VAL B 1 308 ? 25.078 27.516 -1.865 1 96.75 308 VAL B N 1
ATOM 9016 C CA . VAL B 1 308 ? 24.672 26.281 -2.539 1 96.75 308 VAL B CA 1
ATOM 9017 C C . VAL B 1 308 ? 23.344 26.5 -3.246 1 96.75 308 VAL B C 1
ATOM 9019 O O . VAL B 1 308 ? 23.109 25.953 -4.332 1 96.75 308 VAL B O 1
ATOM 9022 N N . PHE B 1 309 ? 22.391 27.219 -2.625 1 97.19 309 PHE B N 1
ATOM 9023 C CA . PHE B 1 309 ? 21.125 27.547 -3.293 1 97.19 309 PHE B CA 1
ATOM 9024 C C . PHE B 1 309 ? 21.391 28.312 -4.59 1 97.19 309 PHE B C 1
ATOM 9026 O O . PHE B 1 309 ? 20.75 28.031 -5.609 1 97.19 309 PHE B O 1
ATOM 9033 N N . LYS B 1 310 ? 22.297 29.266 -4.535 1 96.44 310 LYS B N 1
ATOM 9034 C CA . LYS B 1 310 ? 22.641 30.031 -5.727 1 96.44 310 LYS B CA 1
ATOM 9035 C C . LYS B 1 310 ? 23.281 29.141 -6.793 1 96.44 310 LYS B C 1
ATOM 9037 O O . LYS B 1 310 ? 22.984 29.281 -7.98 1 96.44 310 LYS B O 1
ATOM 9042 N N . LYS B 1 311 ? 24.203 28.297 -6.336 1 95.75 311 LYS B N 1
ATOM 9043 C CA . LYS B 1 311 ? 24.812 27.359 -7.277 1 95.75 311 LYS B CA 1
ATOM 9044 C C . LYS B 1 311 ? 23.734 26.531 -7.992 1 95.75 311 LYS B C 1
ATOM 9046 O O . LYS B 1 311 ? 23.812 26.328 -9.203 1 95.75 311 LYS B O 1
ATOM 9051 N N . MET B 1 312 ? 22.734 26.031 -7.293 1 96.12 312 MET B N 1
ATOM 9052 C CA . MET B 1 312 ? 21.641 25.266 -7.883 1 96.12 312 MET B CA 1
ATOM 9053 C C . MET B 1 312 ? 20.828 26.141 -8.836 1 96.12 312 MET B C 1
ATOM 9055 O O . MET B 1 312 ? 20.391 25.672 -9.891 1 96.12 312 MET B O 1
ATOM 9059 N N . GLU B 1 313 ? 20.594 27.375 -8.445 1 95.62 313 GLU B N 1
ATOM 9060 C CA . GLU B 1 313 ? 19.859 28.312 -9.297 1 95.62 313 GLU B CA 1
ATOM 9061 C C . GLU B 1 313 ? 20.578 28.547 -10.617 1 95.62 313 GLU B C 1
ATOM 9063 O O . GLU B 1 313 ? 19.953 28.562 -11.68 1 95.62 313 GLU B O 1
ATOM 9068 N N . ASP B 1 314 ? 21.922 28.719 -10.539 1 94.69 314 ASP B N 1
ATOM 9069 C CA . ASP B 1 314 ? 22.75 29.062 -11.695 1 94.69 314 ASP B CA 1
ATOM 9070 C C . ASP B 1 314 ? 23.094 27.812 -12.508 1 94.69 314 ASP B C 1
ATOM 9072 O O . ASP B 1 314 ? 23.766 27.891 -13.523 1 94.69 314 ASP B O 1
ATOM 9076 N N . TRP B 1 315 ? 22.656 26.656 -12.047 1 95.12 315 TRP B N 1
ATOM 9077 C CA . TRP B 1 315 ? 22.969 25.391 -12.719 1 95.12 315 TRP B CA 1
ATOM 9078 C C . TRP B 1 315 ? 22.5 25.422 -14.164 1 95.12 315 TRP B C 1
ATOM 9080 O O . TRP B 1 315 ? 21.453 26 -14.477 1 95.12 315 TRP B O 1
ATOM 9090 N N . PRO B 1 316 ? 23.25 24.797 -15.062 1 94.75 316 PRO B N 1
ATOM 9091 C CA . PRO B 1 316 ? 22.875 24.797 -16.484 1 94.75 316 PRO B CA 1
ATOM 9092 C C . PRO B 1 316 ? 21.516 24.156 -16.719 1 94.75 316 PRO B C 1
ATOM 9094 O O . PRO B 1 316 ? 21.25 23.047 -16.25 1 94.75 316 PRO B O 1
ATOM 9097 N N . ALA B 1 317 ? 20.688 24.797 -17.484 1 91.62 317 ALA B N 1
ATOM 9098 C CA . ALA B 1 317 ? 19.312 24.375 -17.719 1 91.62 317 ALA B CA 1
ATOM 9099 C C . ALA B 1 317 ? 19.281 23.125 -18.609 1 91.62 317 ALA B C 1
ATOM 9101 O O . ALA B 1 317 ? 18.312 22.359 -18.578 1 91.62 317 ALA B O 1
ATOM 9102 N N . ASP B 1 318 ? 20.344 22.906 -19.391 1 92.44 318 ASP B N 1
ATOM 9103 C CA . ASP B 1 318 ? 20.375 21.766 -20.297 1 92.44 318 ASP B CA 1
ATOM 9104 C C . ASP B 1 318 ? 20.688 20.469 -19.562 1 92.44 318 ASP B C 1
ATOM 9106 O O . ASP B 1 318 ? 20.5 19.375 -20.094 1 92.44 318 ASP B O 1
ATOM 9110 N N . ASP B 1 319 ? 21.266 20.562 -18.344 1 96 319 ASP B N 1
ATOM 9111 C CA . ASP B 1 319 ? 21.344 19.406 -17.469 1 96 319 ASP B CA 1
ATOM 9112 C C . ASP B 1 319 ? 20 19.141 -16.781 1 96 319 ASP B C 1
ATOM 9114 O O . ASP B 1 319 ? 19.656 19.812 -15.805 1 96 319 ASP B O 1
ATOM 9118 N N . ARG B 1 320 ? 19.281 18.188 -17.281 1 96.81 320 ARG B N 1
ATOM 9119 C CA . ARG B 1 320 ? 17.906 17.969 -16.828 1 96.81 320 ARG B CA 1
ATOM 9120 C C . ARG B 1 320 ? 17.875 16.922 -15.703 1 96.81 320 ARG B C 1
ATOM 9122 O O . ARG B 1 320 ? 16.812 16.344 -15.43 1 96.81 320 ARG B O 1
ATOM 9129 N N . ARG B 1 321 ? 19.094 16.625 -15.102 1 97.62 321 ARG B N 1
ATOM 9130 C CA . ARG B 1 321 ? 19.141 15.781 -13.922 1 97.62 321 ARG B CA 1
ATOM 9131 C C . ARG B 1 321 ? 18.688 16.547 -12.68 1 97.62 321 ARG B C 1
ATOM 9133 O O . ARG B 1 321 ? 19.016 17.719 -12.508 1 97.62 321 ARG B O 1
ATOM 9140 N N . PRO B 1 322 ? 17.797 15.914 -11.766 1 98.19 322 PRO B N 1
ATOM 9141 C CA . PRO B 1 322 ? 17.359 16.578 -10.539 1 98.19 322 PRO B CA 1
ATOM 9142 C C . PRO B 1 322 ? 18.531 16.859 -9.586 1 98.19 322 PRO B C 1
ATOM 9144 O O . PRO B 1 322 ? 19.641 16.391 -9.797 1 98.19 322 PRO B O 1
ATOM 9147 N N . MET B 1 323 ? 18.234 17.688 -8.523 1 98 323 MET B N 1
ATOM 9148 C CA . MET B 1 323 ? 19.328 18.156 -7.68 1 98 323 MET B CA 1
ATOM 9149 C C . MET B 1 323 ? 19.016 17.922 -6.203 1 98 323 MET B C 1
ATOM 9151 O O . MET B 1 323 ? 17.859 18.016 -5.785 1 98 323 MET B O 1
ATOM 9155 N N . VAL B 1 324 ? 20.062 17.625 -5.445 1 98.31 324 VAL B N 1
ATOM 9156 C CA . VAL B 1 324 ? 19.938 17.484 -4 1 98.31 324 VAL B CA 1
ATOM 9157 C C . VAL B 1 324 ? 21.156 18.062 -3.312 1 98.31 324 VAL B C 1
ATOM 9159 O O . VAL B 1 324 ? 22.281 17.969 -3.824 1 98.31 324 VAL B O 1
ATOM 9162 N N . VAL B 1 325 ? 20.984 18.797 -2.236 1 97.94 325 VAL B N 1
ATOM 9163 C CA . VAL B 1 325 ? 22.078 19.156 -1.333 1 97.94 325 VAL B CA 1
ATOM 9164 C C . VAL B 1 325 ? 21.984 18.328 -0.051 1 97.94 325 VAL B C 1
ATOM 9166 O O . VAL B 1 325 ? 20.969 18.375 0.649 1 97.94 325 VAL B O 1
ATOM 9169 N N . VAL B 1 326 ? 22.953 17.531 0.19 1 97.75 326 VAL B N 1
ATOM 9170 C CA . VAL B 1 326 ? 23.078 16.797 1.445 1 97.75 326 VAL B CA 1
ATOM 9171 C C . VAL B 1 326 ? 23.828 17.641 2.467 1 97.75 326 VAL B C 1
ATOM 9173 O O . VAL B 1 326 ? 25.047 17.797 2.375 1 97.75 326 VAL B O 1
ATOM 9176 N N . ALA B 1 327 ? 23.078 18.172 3.479 1 97.44 327 ALA 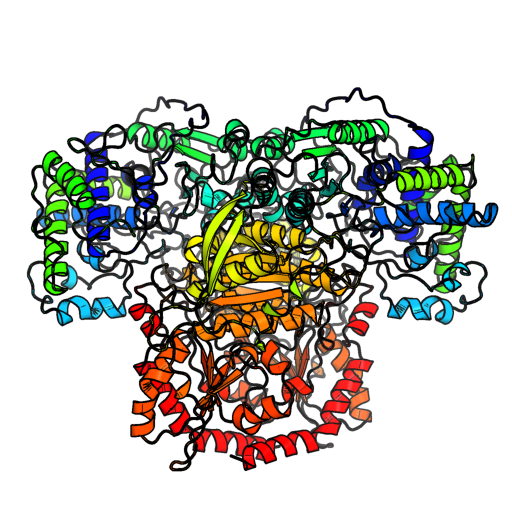B N 1
ATOM 9177 C CA . ALA B 1 327 ? 23.656 19.109 4.438 1 97.44 327 ALA B CA 1
ATOM 9178 C C . ALA B 1 327 ? 23.766 18.484 5.824 1 97.44 327 ALA B C 1
ATOM 9180 O O . ALA B 1 327 ? 22.797 17.906 6.324 1 97.44 327 ALA B O 1
ATOM 9181 N N . HIS B 1 328 ? 24.938 18.609 6.383 1 95.75 328 HIS B N 1
ATOM 9182 C CA . HIS B 1 328 ? 25.062 18.219 7.777 1 95.75 328 HIS B CA 1
ATOM 9183 C C . HIS B 1 328 ? 24.359 19.203 8.703 1 95.75 328 HIS B C 1
ATOM 9185 O O . HIS B 1 328 ? 24.688 20.391 8.695 1 95.75 328 HIS B O 1
ATOM 9191 N N . THR B 1 329 ? 23.375 18.75 9.391 1 94.94 329 THR B N 1
ATOM 9192 C CA . THR B 1 329 ? 22.641 19.547 10.375 1 94.94 329 THR B CA 1
ATOM 9193 C C . THR B 1 329 ? 22.734 18.906 11.758 1 94.94 329 THR B C 1
ATOM 9195 O O . THR B 1 329 ? 23.297 17.828 11.914 1 94.94 329 THR B O 1
ATOM 9198 N N . VAL B 1 330 ? 22.266 19.641 12.789 1 91.56 330 VAL B N 1
ATOM 9199 C CA . VAL B 1 330 ? 22.297 19.156 14.164 1 91.56 330 VAL B CA 1
ATOM 9200 C C . VAL B 1 330 ? 20.906 19.203 14.758 1 91.56 330 VAL B C 1
ATOM 9202 O O . VAL B 1 330 ? 20.266 20.266 14.789 1 91.56 330 VAL B O 1
ATOM 9205 N N . LYS B 1 331 ? 20.422 18.047 15.141 1 90.88 331 LYS B N 1
ATOM 9206 C CA . LYS B 1 331 ? 19.141 18.031 15.836 1 90.88 331 LYS B CA 1
ATOM 9207 C C . LYS B 1 331 ? 19.203 18.844 17.125 1 90.88 331 LYS B C 1
ATOM 9209 O O . LYS B 1 331 ? 20.109 18.641 17.938 1 90.88 331 LYS B O 1
ATOM 9214 N N . GLY B 1 332 ? 18.281 19.734 17.297 1 89.5 332 GLY B N 1
ATOM 9215 C CA . GLY B 1 332 ? 18.281 20.609 18.453 1 89.5 332 GLY B CA 1
ATOM 9216 C C . GLY B 1 332 ? 19.25 21.781 18.328 1 89.5 332 GLY B C 1
ATOM 9217 O O . GLY B 1 332 ? 19.578 22.438 19.312 1 89.5 332 GLY B O 1
ATOM 9218 N N . TRP B 1 333 ? 19.672 22.031 17.125 1 92.38 333 TRP B N 1
ATOM 9219 C CA . TRP B 1 333 ? 20.562 23.156 16.859 1 92.38 333 TRP B CA 1
ATOM 9220 C C . TRP B 1 333 ? 20.062 24.422 17.531 1 92.38 333 TRP B C 1
ATOM 9222 O O . TRP B 1 333 ? 18.859 24.672 17.578 1 92.38 333 TRP B O 1
ATOM 9232 N N . TRP B 1 334 ? 20.969 25.219 18.094 1 94.19 334 TRP B N 1
ATOM 9233 C CA . TRP B 1 334 ? 20.656 26.469 18.766 1 94.19 334 TRP B CA 1
ATOM 9234 C C . TRP B 1 334 ? 21.703 27.547 18.438 1 94.19 334 TRP B C 1
ATOM 9236 O O . TRP B 1 334 ? 22.906 27.328 18.656 1 94.19 334 TRP B O 1
ATOM 9246 N N . PRO B 1 335 ? 21.25 28.703 17.938 1 94.25 335 PRO B N 1
ATOM 9247 C CA . PRO B 1 335 ? 22.203 29.719 17.5 1 94.25 335 PRO B CA 1
ATOM 9248 C C . PRO B 1 335 ? 23.078 30.234 18.641 1 94.25 335 PRO B C 1
ATOM 9250 O O . PRO B 1 335 ? 24.188 30.703 18.422 1 94.25 335 PRO B O 1
ATOM 9253 N N . GLY B 1 336 ? 22.672 30.25 19.828 1 92.06 336 GLY B N 1
ATOM 9254 C CA . GLY B 1 336 ? 23.422 30.75 20.969 1 92.06 336 GLY B CA 1
ATOM 9255 C C . GLY B 1 336 ? 24.344 29.703 21.578 1 92.06 336 GLY B C 1
ATOM 9256 O O . GLY B 1 336 ? 24.891 29.906 22.656 1 92.06 336 GLY B O 1
ATOM 9257 N N . ALA B 1 337 ? 24.438 28.578 20.875 1 90.62 337 ALA B N 1
ATOM 9258 C CA . ALA B 1 337 ? 25.281 27.5 21.391 1 90.62 337 ALA B CA 1
ATOM 9259 C C . ALA B 1 337 ? 26.625 27.453 20.656 1 90.62 337 ALA B C 1
ATOM 9261 O O . ALA B 1 337 ? 26.719 27.828 19.484 1 90.62 337 ALA B O 1
ATOM 9262 N N . ALA B 1 338 ? 27.688 27.109 21.375 1 84.06 338 ALA B N 1
ATOM 9263 C CA . ALA B 1 338 ? 29.016 26.812 20.844 1 84.06 338 ALA B CA 1
ATOM 9264 C C . ALA B 1 338 ? 29.484 25.438 21.297 1 84.06 338 ALA B C 1
ATOM 9266 O O . ALA B 1 338 ? 29.344 25.078 22.469 1 84.06 338 ALA B O 1
ATOM 9267 N N . GLU B 1 339 ? 29.953 24.625 20.328 1 80.81 339 GLU B N 1
ATOM 9268 C CA . GLU B 1 339 ? 30.469 23.281 20.578 1 80.81 339 GLU B CA 1
ATOM 9269 C C . GLU B 1 339 ? 29.453 22.438 21.344 1 80.81 339 GLU B C 1
ATOM 9271 O O . GLU B 1 339 ? 29.797 21.766 22.312 1 80.81 339 GLU B O 1
ATOM 9276 N N . GLY B 1 340 ? 28.141 22.672 21.031 1 81.5 340 GLY B N 1
ATOM 9277 C CA . GLY B 1 340 ? 27.078 21.828 21.562 1 81.5 340 GLY B CA 1
ATOM 9278 C C . GLY B 1 340 ? 26.578 22.281 22.922 1 81.5 340 GLY B C 1
ATOM 9279 O O . GLY B 1 340 ? 25.766 21.594 23.547 1 81.5 340 GLY B O 1
ATOM 9280 N N . GLN B 1 341 ? 27 23.406 23.375 1 86.5 341 GLN B N 1
ATOM 9281 C CA . GLN B 1 341 ? 26.594 23.938 24.672 1 86.5 341 GLN B CA 1
ATOM 9282 C C . GLN B 1 341 ? 26.109 25.391 24.547 1 86.5 341 GLN B C 1
ATOM 9284 O O . GLN B 1 341 ? 26.688 26.172 23.797 1 86.5 341 GLN B O 1
ATOM 9289 N N . VAL B 1 342 ? 24.984 25.609 25.422 1 85.88 342 VAL B N 1
ATOM 9290 C CA . VAL B 1 342 ? 24.531 26.984 25.438 1 85.88 342 VAL B CA 1
ATOM 9291 C C . VAL B 1 342 ? 25.609 27.891 26.016 1 85.88 342 VAL B C 1
ATOM 9293 O O . VAL B 1 342 ? 26.109 27.656 27.125 1 85.88 342 VAL B O 1
ATOM 9296 N N . GLU B 1 343 ? 25.922 28.859 25.281 1 79.88 343 GLU B N 1
ATOM 9297 C CA . GLU B 1 343 ? 27.047 29.719 25.656 1 79.88 343 GLU B CA 1
ATOM 9298 C C . GLU B 1 343 ? 26.875 30.266 27.078 1 79.88 343 GLU B C 1
ATOM 9300 O O . GLU B 1 343 ? 25.781 30.734 27.438 1 79.88 343 GLU B O 1
ATOM 9305 N N . GLY B 1 344 ? 27.875 30.125 27.797 1 75.19 344 GLY B N 1
ATOM 9306 C CA . GLY B 1 344 ? 27.891 30.688 29.125 1 75.19 344 GLY B CA 1
ATOM 9307 C C . GLY B 1 344 ? 27.25 29.781 30.172 1 75.19 344 GLY B C 1
ATOM 9308 O O . GLY B 1 344 ? 27.156 30.156 31.344 1 75.19 344 GLY B O 1
ATOM 9309 N N . THR B 1 345 ? 26.766 28.562 29.656 1 79.69 345 THR B N 1
ATOM 9310 C CA . THR B 1 345 ? 26.141 27.625 30.578 1 79.69 345 THR B CA 1
ATOM 9311 C C . THR B 1 345 ? 26.719 26.219 30.375 1 79.69 345 THR B C 1
ATOM 9313 O O . THR B 1 345 ? 27.547 26 29.5 1 79.69 345 THR B O 1
ATOM 9316 N N . LYS B 1 346 ? 26.391 25.266 31.203 1 77.12 346 LYS B N 1
ATOM 9317 C CA . LYS B 1 346 ? 26.766 23.859 31.078 1 77.12 346 LYS B CA 1
ATOM 9318 C C . LYS B 1 346 ? 25.656 23.062 30.406 1 77.12 346 LYS B C 1
ATOM 9320 O O . LYS B 1 346 ? 25.75 21.828 30.297 1 77.12 346 LYS B O 1
ATOM 9325 N N . GLN B 1 347 ? 24.766 23.969 29.938 1 73.81 347 GLN B N 1
ATOM 9326 C CA . GLN B 1 347 ? 23.625 23.281 29.328 1 73.81 347 GLN B CA 1
ATOM 9327 C C . GLN B 1 347 ? 23.953 22.797 27.922 1 73.81 347 GLN B C 1
ATOM 9329 O O . GLN B 1 347 ? 24.406 23.562 27.078 1 73.81 347 GLN B O 1
ATOM 9334 N N . VAL B 1 348 ? 23.844 21.484 27.609 1 76.75 348 VAL B N 1
ATOM 9335 C CA . VAL B 1 348 ? 24.078 20.875 26.312 1 76.75 348 VAL B CA 1
ATOM 9336 C C . VAL B 1 348 ? 22.797 20.953 25.469 1 76.75 348 VAL B C 1
ATOM 9338 O O . VAL B 1 348 ? 21.703 20.75 25.984 1 76.75 348 VAL B O 1
ATOM 9341 N N . ILE B 1 349 ? 23.203 21.438 24.203 1 77.06 349 ILE B N 1
ATOM 9342 C CA . ILE B 1 349 ? 22.047 21.484 23.297 1 77.06 349 ILE B CA 1
ATOM 9343 C C . ILE B 1 349 ? 21.641 20.062 22.922 1 77.06 349 ILE B C 1
ATOM 9345 O O . ILE B 1 349 ? 22.484 19.172 22.797 1 77.06 349 ILE B O 1
ATOM 9349 N N . GLY B 1 350 ? 20.656 19.594 22.953 1 63.25 350 GLY B N 1
ATOM 9350 C CA . GLY B 1 350 ? 20.203 18.266 22.547 1 63.25 350 GLY B CA 1
ATOM 9351 C C . GLY B 1 350 ? 18.719 18.078 22.75 1 63.25 350 GLY B C 1
ATOM 9352 O O . GLY B 1 350 ? 18.094 18.734 23.578 1 63.25 350 GLY B O 1
ATOM 9353 N N . TYR B 1 351 ? 17.828 18.141 21.672 1 57.31 351 TYR B N 1
ATOM 9354 C CA . TYR B 1 351 ? 16.406 17.859 21.812 1 57.31 351 TYR B CA 1
ATOM 9355 C C . TYR B 1 351 ? 16.094 16.438 21.359 1 57.31 351 TYR B C 1
ATOM 9357 O O . TYR B 1 351 ? 16.328 16.078 20.203 1 57.31 351 TYR B O 1
ATOM 9365 N N . PRO B 1 352 ? 16.062 15.531 22.406 1 50.41 352 PRO B N 1
ATOM 9366 C CA . PRO B 1 352 ? 15.406 14.289 21.984 1 50.41 352 PRO B CA 1
ATOM 9367 C C . PRO B 1 352 ? 14.195 14.531 21.078 1 50.41 352 PRO B C 1
ATOM 9369 O O . PRO B 1 352 ? 13.602 15.617 21.125 1 50.41 352 PRO B O 1
ATOM 9372 N N . SER B 1 353 ? 14.023 13.969 19.953 1 48.28 353 SER B N 1
ATOM 9373 C CA . SER B 1 353 ? 12.867 14 19.047 1 48.28 353 SER B CA 1
ATOM 9374 C C . SER B 1 353 ? 11.57 14.227 19.828 1 48.28 353 SER B C 1
ATOM 9376 O O . SER B 1 353 ? 10.633 14.82 19.297 1 48.28 353 SER B O 1
ATOM 9378 N N . HIS B 1 354 ? 11.352 13.656 21 1 48 354 HIS B N 1
ATOM 9379 C CA . HIS B 1 354 ? 10.102 13.836 21.734 1 48 354 HIS B CA 1
ATOM 9380 C C . HIS B 1 354 ? 10.25 14.875 22.844 1 48 354 HIS B C 1
ATOM 9382 O O . HIS B 1 354 ? 11.234 14.852 23.594 1 48 354 HIS B O 1
ATOM 9388 N N . PRO B 1 355 ? 9.555 16.047 22.672 1 42.78 355 PRO B N 1
ATOM 9389 C CA . PRO B 1 355 ? 9.445 17.125 23.656 1 42.78 355 PRO B CA 1
ATOM 9390 C C . PRO B 1 355 ? 9.508 16.625 25.094 1 42.78 355 PRO B C 1
ATOM 9392 O O . PRO B 1 355 ? 9.367 17.422 26.031 1 42.78 355 PRO B O 1
ATOM 9395 N N . TYR B 1 356 ? 9.375 15.375 25.281 1 46.28 356 TYR B N 1
ATOM 9396 C CA . TYR B 1 356 ? 9.102 14.984 26.672 1 46.28 356 TYR B CA 1
ATOM 9397 C C . TYR B 1 356 ? 10.055 15.695 27.625 1 46.28 356 TYR B C 1
ATOM 9399 O O . TYR B 1 356 ? 9.719 15.906 28.797 1 46.28 356 TYR B O 1
ATOM 9407 N N . ALA B 1 357 ? 11.086 16.281 26.875 1 54.62 357 ALA B N 1
ATOM 9408 C CA . ALA B 1 357 ? 12.078 16.719 27.859 1 54.62 357 ALA B CA 1
ATOM 9409 C C . ALA B 1 357 ? 12.062 18.234 28.016 1 54.62 357 ALA B C 1
ATOM 9411 O O . ALA B 1 357 ? 12.867 18.797 28.75 1 54.62 357 ALA B O 1
ATOM 9412 N N . PHE B 1 358 ? 10.875 18.891 27.344 1 74.62 358 PHE B N 1
ATOM 9413 C CA . PHE B 1 358 ? 10.914 20.344 27.484 1 74.62 358 PHE B CA 1
ATOM 9414 C C . PHE B 1 358 ? 9.828 20.828 28.453 1 74.62 358 PHE B C 1
ATOM 9416 O O . PHE B 1 358 ? 8.734 21.203 28.016 1 74.62 358 PHE B O 1
ATOM 9423 N N . GLY B 1 359 ? 10.117 20.656 29.75 1 83.19 359 GLY B N 1
ATOM 9424 C CA . GLY B 1 359 ? 9.172 21.125 30.75 1 83.19 359 GLY B CA 1
ATOM 9425 C C . GLY B 1 359 ? 8.945 22.625 30.703 1 83.19 359 GLY B C 1
ATOM 9426 O O . GLY B 1 359 ? 9.836 23.375 30.328 1 83.19 359 GLY B O 1
ATOM 9427 N N . MET B 1 360 ? 7.754 23.016 31.062 1 93.19 360 MET B N 1
ATOM 9428 C CA . MET B 1 360 ? 7.426 24.438 31.062 1 93.19 360 MET B CA 1
ATOM 9429 C C . MET B 1 360 ? 8.359 25.203 32 1 93.19 360 MET B C 1
ATOM 9431 O O . MET B 1 360 ? 8.477 24.875 33.188 1 93.19 360 MET B O 1
ATOM 9435 N N . ASN B 1 361 ? 8.945 26.156 31.453 1 94.69 361 ASN B N 1
ATOM 9436 C CA . ASN B 1 361 ? 9.875 27.031 32.188 1 94.69 361 ASN B CA 1
ATOM 9437 C C . ASN B 1 361 ? 11 26.234 32.844 1 94.69 361 ASN B C 1
ATOM 9439 O O . ASN B 1 361 ? 11.445 26.578 33.938 1 94.69 361 ASN B O 1
ATOM 9443 N N . SER B 1 362 ? 11.383 25.141 32.219 1 90.25 362 SER B N 1
ATOM 9444 C CA . SER B 1 362 ? 12.453 24.297 32.719 1 90.25 362 SER B CA 1
ATOM 9445 C C . SER B 1 362 ? 13.797 25.016 32.719 1 90.25 362 SER B C 1
ATOM 9447 O O . SER B 1 362 ? 13.914 26.094 32.125 1 90.25 362 SER B O 1
ATOM 9449 N N . GLU B 1 363 ? 14.844 24.375 33.344 1 88.5 363 GLU B N 1
ATOM 9450 C CA . GLU B 1 363 ? 16.203 24.922 33.312 1 88.5 363 GLU B CA 1
ATOM 9451 C C . GLU B 1 363 ? 16.734 25.016 31.891 1 88.5 363 GLU B C 1
ATOM 9453 O O . GLU B 1 363 ? 17.438 25.969 31.562 1 88.5 363 GLU B O 1
ATOM 9458 N N . TYR B 1 364 ? 16.391 24.047 31.125 1 88.38 364 TYR B N 1
ATOM 9459 C CA . TYR B 1 364 ? 16.812 24.062 29.734 1 88.38 364 TYR B CA 1
ATOM 9460 C C . TYR B 1 364 ? 16.219 25.25 28.984 1 88.38 364 TYR B C 1
ATOM 9462 O O . TYR B 1 364 ? 16.953 26 28.328 1 88.38 364 TYR B O 1
ATOM 9470 N N . PHE B 1 365 ? 14.867 25.453 29.109 1 92.12 365 PHE B N 1
ATOM 9471 C CA . PHE B 1 365 ? 14.219 26.578 28.469 1 92.12 365 PHE B CA 1
ATOM 9472 C C . PHE B 1 365 ? 14.828 27.891 28.922 1 92.12 365 PHE B C 1
ATOM 9474 O O . PHE B 1 365 ? 15.102 28.781 28.109 1 92.12 365 PHE B O 1
ATOM 9481 N N . ARG B 1 366 ? 15.07 28.047 30.188 1 92.56 366 ARG B N 1
ATOM 9482 C CA . ARG B 1 366 ? 15.617 29.281 30.75 1 92.56 366 ARG B CA 1
ATOM 9483 C C . ARG B 1 366 ? 17.016 29.547 30.234 1 92.56 366 ARG B C 1
ATOM 9485 O O . ARG B 1 366 ? 17.406 30.703 30.047 1 92.56 366 ARG B O 1
ATOM 9492 N N . ALA B 1 367 ? 17.781 28.438 30.047 1 91.81 367 ALA B N 1
ATOM 9493 C CA . ALA B 1 367 ? 19.125 28.609 29.484 1 91.81 367 ALA B CA 1
ATOM 9494 C C . ALA B 1 367 ? 19.062 29.156 28.062 1 91.81 367 ALA B C 1
ATOM 9496 O O . ALA B 1 367 ? 19.859 30.016 27.703 1 91.81 367 ALA B O 1
ATOM 9497 N N . LEU B 1 368 ? 18.203 28.594 27.266 1 93.5 368 LEU B N 1
ATOM 9498 C CA . LEU B 1 368 ? 18.016 29.094 25.906 1 93.5 368 LEU B CA 1
ATOM 9499 C C . LEU B 1 368 ? 17.562 30.562 25.922 1 93.5 368 LEU B C 1
ATOM 9501 O O . LEU B 1 368 ? 18.141 31.391 25.219 1 93.5 368 LEU B O 1
ATOM 9505 N N . ALA B 1 369 ? 16.516 30.844 26.719 1 94.81 369 ALA B N 1
ATOM 9506 C CA . ALA B 1 369 ? 15.984 32.188 26.859 1 94.81 369 ALA B CA 1
ATOM 9507 C C . ALA B 1 369 ? 17.078 33.156 27.312 1 94.81 369 ALA B C 1
ATOM 9509 O O . ALA B 1 369 ? 17.141 34.312 26.844 1 94.81 369 ALA B O 1
ATOM 9510 N N . GLY B 1 370 ? 17.875 32.688 28.281 1 94.94 370 GLY B N 1
ATOM 9511 C CA . GLY B 1 370 ? 18.953 33.531 28.781 1 94.94 370 GLY B CA 1
ATOM 9512 C C . GLY B 1 370 ? 19.938 33.938 27.703 1 94.94 370 GLY B C 1
ATOM 9513 O O . GLY B 1 370 ? 20.438 35.062 27.719 1 94.94 370 GLY B O 1
ATOM 9514 N N . SER B 1 371 ? 20.312 33 26.844 1 95.12 371 SER B N 1
ATOM 9515 C CA . SER B 1 371 ? 21.219 33.344 25.75 1 95.12 371 SER B CA 1
ATOM 9516 C C . SER B 1 371 ? 20.609 34.375 24.812 1 95.12 371 SER B C 1
ATOM 9518 O O . SER B 1 371 ? 21.328 35.25 24.297 1 95.12 371 SER B O 1
ATOM 9520 N N . PHE B 1 372 ? 19.359 34.312 24.531 1 96.88 372 PHE B N 1
ATOM 9521 C CA . PHE B 1 372 ? 18.656 35.312 23.719 1 96.88 372 PHE B CA 1
ATOM 9522 C C . PHE B 1 372 ? 18.625 36.656 24.422 1 96.88 372 PHE B C 1
ATOM 9524 O O . PHE B 1 372 ? 18.875 37.688 23.797 1 96.88 372 PHE B O 1
ATOM 9531 N N . GLU B 1 373 ? 18.312 36.688 25.781 1 97.06 373 GLU B N 1
ATOM 9532 C CA . GLU B 1 373 ? 18.297 37.906 26.578 1 97.06 373 GLU B CA 1
ATOM 9533 C C . GLU B 1 373 ? 19.641 38.625 26.516 1 97.06 373 GLU B C 1
ATOM 9535 O O . GLU B 1 373 ? 19.703 39.844 26.359 1 97.06 373 GLU B O 1
ATOM 9540 N N . ARG B 1 374 ? 20.672 37.875 26.594 1 95.31 374 ARG B N 1
ATOM 9541 C CA . ARG B 1 374 ? 22.016 38.438 26.578 1 95.31 374 ARG B CA 1
ATOM 9542 C C . ARG B 1 374 ? 22.328 39.031 25.203 1 95.31 374 ARG B C 1
ATOM 9544 O O . ARG B 1 374 ? 22.906 40.125 25.109 1 95.31 374 ARG B O 1
ATOM 9551 N N . ARG B 1 375 ? 21.938 38.344 24.172 1 95 375 ARG B N 1
ATOM 9552 C CA . ARG B 1 375 ? 22.266 38.75 22.812 1 95 375 ARG B CA 1
ATOM 9553 C C . ARG B 1 375 ? 21.531 40.031 22.469 1 95 375 ARG B C 1
ATOM 9555 O O . ARG B 1 375 ? 22.078 40.938 21.797 1 95 375 ARG B O 1
ATOM 9562 N N . TYR B 1 376 ? 20.312 40.219 22.906 1 97.5 376 TYR B N 1
ATOM 9563 C CA . TYR B 1 376 ? 19.484 41.281 22.375 1 97.5 376 TYR B CA 1
ATOM 9564 C C . TYR B 1 376 ? 19.125 42.312 23.453 1 97.5 376 TYR B C 1
ATOM 9566 O O . TYR B 1 376 ? 18.469 43.312 23.172 1 97.5 376 TYR B O 1
ATOM 9574 N N . GLY B 1 377 ? 19.469 42.094 24.688 1 97.25 377 GLY B N 1
ATOM 9575 C CA . GLY B 1 377 ? 19.234 43.031 25.781 1 97.25 377 GLY B CA 1
ATOM 9576 C C . GLY B 1 377 ? 17.781 43.125 26.188 1 97.25 377 GLY B C 1
ATOM 9577 O O . GLY B 1 377 ? 17.266 44.188 26.469 1 97.25 377 GLY B O 1
ATOM 9578 N N . VAL B 1 378 ? 17.078 42.062 26.141 1 97.69 378 VAL B N 1
ATOM 9579 C CA . VAL B 1 378 ? 15.688 41.969 26.578 1 97.69 378 VAL B CA 1
ATOM 9580 C C . VAL B 1 378 ? 15.594 41.062 27.812 1 97.69 378 VAL B C 1
ATOM 9582 O O . VAL B 1 378 ? 16.578 40.438 28.203 1 97.69 378 VAL B O 1
ATOM 9585 N N . LYS B 1 379 ? 14.391 41.062 28.453 1 97.69 379 LYS B N 1
ATOM 9586 C CA . LYS B 1 379 ? 14.18 40.219 29.625 1 97.69 379 LYS B CA 1
ATOM 9587 C C . LYS B 1 379 ? 12.781 39.594 29.609 1 97.69 379 LYS B C 1
ATOM 9589 O O . LYS B 1 379 ? 11.789 40.312 29.688 1 97.69 379 LYS B O 1
ATOM 9594 N N . PHE B 1 380 ? 12.758 38.312 29.516 1 98.06 380 PHE B N 1
ATOM 9595 C CA . PHE B 1 380 ? 11.484 37.594 29.531 1 98.06 380 PHE B CA 1
ATOM 9596 C C . PHE B 1 380 ? 10.875 37.625 30.938 1 98.06 380 PHE B C 1
ATOM 9598 O O . PHE B 1 380 ? 11.602 37.719 31.922 1 98.06 380 PHE B O 1
ATOM 9605 N N . GLN B 1 381 ? 9.617 37.594 31.016 1 97.69 381 GLN B N 1
ATOM 9606 C CA . GLN B 1 381 ? 8.922 37.781 32.281 1 97.69 381 GLN B CA 1
ATOM 9607 C C . GLN B 1 381 ? 8.359 36.469 32.781 1 97.69 381 GLN B C 1
ATOM 9609 O O . GLN B 1 381 ? 7.781 35.688 32.031 1 97.69 381 GLN B O 1
ATOM 9614 N N . GLY B 1 382 ? 8.523 36.219 34 1 96.62 382 GLY B N 1
ATOM 9615 C CA . GLY B 1 382 ? 7.848 35.156 34.719 1 96.62 382 GLY B CA 1
ATOM 9616 C C . GLY B 1 382 ? 8.477 33.812 34.5 1 96.62 382 GLY B C 1
ATOM 9617 O O . GLY B 1 382 ? 8.031 32.812 35.062 1 96.62 382 GLY B O 1
ATOM 9618 N N . ILE B 1 383 ? 9.539 33.625 33.719 1 95.62 383 ILE B N 1
ATOM 9619 C CA . ILE B 1 383 ? 10.039 32.312 33.344 1 95.62 383 ILE B CA 1
ATOM 9620 C C . ILE B 1 383 ? 10.859 31.719 34.469 1 95.62 383 ILE B C 1
ATOM 9622 O O . ILE B 1 383 ? 11.117 30.516 34.5 1 95.62 383 ILE B O 1
ATOM 9626 N N . HIS B 1 384 ? 11.242 32.531 35.469 1 93.5 384 HIS B N 1
ATOM 9627 C CA . HIS B 1 384 ? 12 32.062 36.625 1 93.5 384 HIS B CA 1
ATOM 9628 C C . HIS B 1 384 ? 11.078 31.734 37.781 1 93.5 384 HIS B C 1
ATOM 9630 O O . HIS B 1 384 ? 11.531 31.188 38.781 1 93.5 384 HIS B O 1
ATOM 9636 N N . ASP B 1 385 ? 9.836 32.031 37.688 1 93.19 385 ASP B N 1
ATOM 9637 C CA . ASP B 1 385 ? 8.875 31.828 38.781 1 93.19 385 ASP B CA 1
ATOM 9638 C C . ASP B 1 385 ? 8.25 30.438 38.719 1 93.19 385 ASP B C 1
ATOM 9640 O O . ASP B 1 385 ? 7.328 30.141 39.5 1 93.19 385 ASP B O 1
ATOM 9644 N N . GLY B 1 386 ? 8.703 29.594 37.875 1 89.56 386 GLY B N 1
ATOM 9645 C CA . GLY B 1 386 ? 8.086 28.297 37.688 1 89.56 386 GLY B CA 1
ATOM 9646 C C . GLY B 1 386 ? 6.938 28.328 36.688 1 89.56 386 GLY B C 1
ATOM 9647 O O . GLY B 1 386 ? 6.648 29.359 36.094 1 89.56 386 GLY B O 1
ATOM 9648 N N . ALA B 1 387 ? 6.332 27.203 36.5 1 92.06 387 ALA B N 1
ATOM 9649 C CA . ALA B 1 387 ? 5.191 27.094 35.594 1 92.06 387 ALA B CA 1
ATOM 9650 C C . ALA B 1 387 ? 3.975 27.828 36.156 1 92.06 387 ALA B C 1
ATOM 9652 O O . ALA B 1 387 ? 3.693 27.75 37.344 1 92.06 387 ALA B O 1
ATOM 9653 N N . PRO B 1 388 ? 3.332 28.641 35.281 1 94.5 388 PRO B N 1
ATOM 9654 C CA . PRO B 1 388 ? 2.109 29.297 35.781 1 94.5 388 PRO B CA 1
ATOM 9655 C C . PRO B 1 388 ? 1.069 28.297 36.281 1 94.5 388 PRO B C 1
ATOM 9657 O O . PRO B 1 388 ? 0.95 27.203 35.75 1 94.5 388 PRO B O 1
ATOM 9660 N N . LYS B 1 389 ? 0.218 28.672 37.219 1 91.12 389 LYS B N 1
ATOM 9661 C CA . LYS B 1 389 ? -0.706 27.766 37.906 1 91.12 389 LYS B CA 1
ATOM 9662 C C . LYS B 1 389 ? -2.062 27.734 37.219 1 91.12 389 LYS B C 1
ATOM 9664 O O . LYS B 1 389 ? -2.818 26.766 37.344 1 91.12 389 LYS B O 1
ATOM 9669 N N . SER B 1 390 ? -2.412 28.844 36.562 1 94.5 390 SER B N 1
ATOM 9670 C CA . SER B 1 390 ? -3.684 28.906 35.844 1 94.5 390 SER B CA 1
ATOM 9671 C C . SER B 1 390 ? -3.473 29.078 34.344 1 94.5 390 SER B C 1
ATOM 9673 O O . SER B 1 390 ? -2.455 29.625 33.906 1 94.5 390 SER B O 1
ATOM 9675 N N . GLU B 1 391 ? -4.477 28.547 33.625 1 94.62 391 GLU B N 1
ATOM 9676 C CA . GLU B 1 391 ? -4.414 28.75 32.156 1 94.62 391 GLU B CA 1
ATOM 9677 C C . GLU B 1 391 ? -4.406 30.234 31.812 1 94.62 391 GLU B C 1
ATOM 9679 O O . GLU B 1 391 ? -3.754 30.641 30.844 1 94.62 391 GLU B O 1
ATOM 9684 N N . ARG B 1 392 ? -5.148 31.062 32.531 1 96.06 392 ARG B N 1
ATOM 9685 C CA . ARG B 1 392 ? -5.148 32.5 32.312 1 96.06 392 ARG B CA 1
ATOM 9686 C C . ARG B 1 392 ? -3.734 33.062 32.438 1 96.06 392 ARG B C 1
ATOM 9688 O O . ARG B 1 392 ? -3.291 33.812 31.547 1 96.06 392 ARG B O 1
ATOM 9695 N N . ASP B 1 393 ? -3.006 32.719 33.5 1 96.31 393 ASP B N 1
ATOM 9696 C CA . ASP B 1 393 ? -1.644 33.188 33.688 1 96.31 393 ASP B CA 1
ATOM 9697 C C . ASP B 1 393 ? -0.698 32.656 32.625 1 96.31 393 ASP B C 1
ATOM 9699 O O . ASP B 1 393 ? 0.242 33.344 32.219 1 96.31 393 ASP B O 1
ATOM 9703 N N . ARG B 1 394 ? -0.966 31.438 32.281 1 96 394 ARG B N 1
ATOM 9704 C CA . ARG B 1 394 ? -0.17 30.812 31.219 1 96 394 ARG B CA 1
ATOM 9705 C C . ARG B 1 394 ? -0.291 31.594 29.922 1 96 394 ARG B C 1
ATOM 9707 O O . ARG B 1 394 ? 0.711 31.859 29.25 1 96 394 ARG B O 1
ATOM 9714 N N . LEU B 1 395 ? -1.53 31.922 29.531 1 97.19 395 LEU B N 1
ATOM 9715 C CA . LEU B 1 395 ? -1.794 32.688 28.328 1 97.19 395 LEU B CA 1
ATOM 9716 C C . LEU B 1 395 ? -1.124 34.062 28.391 1 97.19 395 LEU B C 1
ATOM 9718 O O . LEU B 1 395 ? -0.516 34.5 27.422 1 97.19 395 LEU B O 1
ATOM 9722 N N . ILE B 1 396 ? -1.191 34.719 29.516 1 96.88 396 ILE B N 1
ATOM 9723 C CA . ILE B 1 396 ? -0.616 36.062 29.688 1 96.88 396 ILE B CA 1
ATOM 9724 C C . ILE B 1 396 ? 0.905 35.969 29.594 1 96.88 396 ILE B C 1
ATOM 9726 O O . ILE B 1 396 ? 1.53 36.781 28.906 1 96.88 396 ILE B O 1
ATOM 9730 N N . GLN B 1 397 ? 1.502 35.031 30.312 1 96.75 397 GLN B N 1
ATOM 9731 C CA . GLN B 1 397 ? 2.953 34.875 30.25 1 96.75 397 GLN B CA 1
ATOM 9732 C C . GLN B 1 397 ? 3.422 34.625 28.828 1 96.75 397 GLN B C 1
ATOM 9734 O O . GLN B 1 397 ? 4.422 35.188 28.375 1 96.75 397 GLN B O 1
ATOM 9739 N N . PHE B 1 398 ? 2.727 33.688 28.203 1 96.12 398 PHE B N 1
ATOM 9740 C CA . PHE B 1 398 ? 3.068 33.312 26.828 1 96.12 398 PHE B CA 1
ATOM 9741 C C . PHE B 1 398 ? 3.066 34.531 25.922 1 96.12 398 PHE B C 1
ATOM 9743 O O . PHE B 1 398 ? 4.07 34.844 25.281 1 96.12 398 PHE B O 1
ATOM 9750 N N . LYS B 1 399 ? 1.969 35.25 25.875 1 96.69 399 LYS B N 1
ATOM 9751 C CA . LYS B 1 399 ? 1.825 36.375 24.969 1 96.69 399 LYS B CA 1
ATOM 9752 C C . LYS B 1 399 ? 2.785 37.5 25.328 1 96.69 399 LYS B C 1
ATOM 9754 O O . LYS B 1 399 ? 3.316 38.188 24.453 1 96.69 399 LYS B O 1
ATOM 9759 N N . THR B 1 400 ? 3.008 37.781 26.609 1 97.5 400 THR B N 1
ATOM 9760 C CA . THR B 1 400 ? 3.973 38.781 27.047 1 97.5 400 THR B CA 1
ATOM 9761 C C . THR B 1 400 ? 5.363 38.469 26.5 1 97.5 400 THR B C 1
ATOM 9763 O O . THR B 1 400 ? 6.043 39.344 25.984 1 97.5 400 THR B O 1
ATOM 9766 N N . ASN B 1 401 ? 5.754 37.25 26.656 1 97.88 401 ASN B N 1
ATOM 9767 C CA . ASN B 1 401 ? 7.102 36.875 26.25 1 97.88 401 ASN B CA 1
ATOM 9768 C C . ASN B 1 401 ? 7.242 36.812 24.734 1 97.88 401 ASN B C 1
ATOM 9770 O O . ASN B 1 401 ? 8.312 37.094 24.188 1 97.88 401 ASN B O 1
ATOM 9774 N N . VAL B 1 402 ? 6.168 36.438 24.016 1 97.5 402 VAL B N 1
ATOM 9775 C CA . VAL B 1 402 ? 6.164 36.562 22.562 1 97.5 402 VAL B CA 1
ATOM 9776 C C . VAL B 1 402 ? 6.383 38 22.156 1 97.5 402 VAL B C 1
ATOM 9778 O O . VAL B 1 402 ? 7.152 38.281 21.234 1 97.5 402 VAL B O 1
ATOM 9781 N N . ASP B 1 403 ? 5.707 38.938 22.812 1 96.69 403 ASP B N 1
ATOM 9782 C CA . ASP B 1 403 ? 5.855 40.344 22.516 1 96.69 403 ASP B CA 1
ATOM 9783 C C . ASP B 1 403 ? 7.273 40.844 22.812 1 96.69 403 ASP B C 1
ATOM 9785 O O . ASP B 1 403 ? 7.824 41.656 22.062 1 96.69 403 ASP B O 1
ATOM 9789 N N . ILE B 1 404 ? 7.812 40.375 23.938 1 98 404 ILE B N 1
ATOM 9790 C CA . ILE B 1 404 ? 9.195 40.719 24.266 1 98 404 ILE B CA 1
ATOM 9791 C C . ILE B 1 404 ? 10.125 40.219 23.156 1 98 404 ILE B C 1
ATOM 9793 O O . ILE B 1 404 ? 10.992 40.969 22.688 1 98 404 ILE B O 1
ATOM 9797 N N . ALA B 1 405 ? 9.977 38.969 22.734 1 98.12 405 ALA B N 1
ATOM 9798 C CA . ALA B 1 405 ? 10.805 38.438 21.656 1 98.12 405 ALA B CA 1
ATOM 9799 C C . ALA B 1 405 ? 10.641 39.281 20.391 1 98.12 405 ALA B C 1
ATOM 9801 O O . ALA B 1 405 ? 11.625 39.625 19.75 1 98.12 405 ALA B O 1
ATOM 9802 N N . MET B 1 406 ? 9.398 39.594 20.016 1 97 406 MET B N 1
ATOM 9803 C CA . MET B 1 406 ? 9.094 40.312 18.781 1 97 406 MET B CA 1
ATOM 9804 C C . MET B 1 406 ? 9.609 41.75 18.844 1 97 406 MET B C 1
ATOM 9806 O O . MET B 1 406 ? 9.797 42.406 17.812 1 97 406 MET B O 1
ATOM 9810 N N . SER B 1 407 ? 9.852 42.281 20.031 1 97.12 407 SER B N 1
ATOM 9811 C CA . SER B 1 407 ? 10.375 43.656 20.172 1 97.12 407 SER B CA 1
ATOM 9812 C C . SER B 1 407 ? 11.758 43.781 19.547 1 97.12 407 SER B C 1
ATOM 9814 O O . SER B 1 407 ? 12.188 44.875 19.203 1 97.12 407 SER B O 1
ATOM 9816 N N . VAL B 1 408 ? 12.438 42.656 19.391 1 97.94 408 VAL B N 1
ATOM 9817 C CA . VAL B 1 408 ? 13.75 42.625 18.766 1 97.94 408 VAL B CA 1
ATOM 9818 C C . VAL B 1 408 ? 13.648 43.156 17.328 1 97.94 408 VAL B C 1
ATOM 9820 O O . VAL B 1 408 ? 14.609 43.719 16.797 1 97.94 408 VAL B O 1
ATOM 9823 N N . LEU B 1 409 ? 12.531 43.062 16.703 1 98.12 409 LEU B N 1
ATOM 9824 C CA . LEU B 1 409 ? 12.32 43.531 15.344 1 98.12 409 LEU B CA 1
ATOM 9825 C C . LEU B 1 409 ? 12.539 45.031 15.266 1 98.12 409 LEU B C 1
ATOM 9827 O O . LEU B 1 409 ? 12.875 45.562 14.195 1 98.12 409 LEU B O 1
ATOM 9831 N N . LYS B 1 410 ? 12.406 45.75 16.344 1 96.19 410 LYS B N 1
ATOM 9832 C CA . LYS B 1 410 ? 12.562 47.188 16.375 1 96.19 410 LYS B CA 1
ATOM 9833 C C . LYS B 1 410 ? 14.023 47.594 16.562 1 96.19 410 LYS B C 1
ATOM 9835 O O . LYS B 1 410 ? 14.391 48.75 16.375 1 96.19 410 LYS B O 1
ATOM 9840 N N . GLN B 1 411 ? 14.797 46.625 16.891 1 96.44 411 GLN B N 1
ATOM 9841 C CA . GLN B 1 411 ? 16.203 46.906 17.125 1 96.44 411 GLN B CA 1
ATOM 9842 C C . GLN B 1 411 ? 16.984 46.969 15.812 1 96.44 411 GLN B C 1
ATOM 9844 O O . GLN B 1 411 ? 16.859 46.094 14.953 1 96.44 411 GLN B O 1
ATOM 9849 N N . LYS B 1 412 ? 17.781 48.062 15.648 1 94.81 412 LYS B N 1
ATOM 9850 C CA . LYS B 1 412 ? 18.719 48.25 14.547 1 94.81 412 LYS B CA 1
ATOM 9851 C C . LYS B 1 412 ? 18.031 48.094 13.195 1 94.81 412 LYS B C 1
ATOM 9853 O O . LYS B 1 412 ? 18.625 47.562 12.258 1 94.81 412 LYS B O 1
ATOM 9858 N N . GLY B 1 413 ? 16.672 48.344 13.125 1 95.44 413 GLY B N 1
ATOM 9859 C CA . GLY B 1 413 ? 15.93 48.344 11.875 1 95.44 413 GLY B CA 1
ATOM 9860 C C . GLY B 1 413 ? 15.68 46.938 11.328 1 95.44 413 GLY B C 1
ATOM 9861 O O . GLY B 1 413 ? 15.43 46.75 10.141 1 95.44 413 GLY B O 1
ATOM 9862 N N . LEU B 1 414 ? 15.797 45.906 12.141 1 98 414 LEU B N 1
ATOM 9863 C CA . LEU B 1 414 ? 15.656 44.531 11.688 1 98 414 LEU B CA 1
ATOM 9864 C C . LEU B 1 414 ? 14.305 44.312 11.016 1 98 414 LEU B C 1
ATOM 9866 O O . LEU B 1 414 ? 14.227 43.719 9.945 1 98 414 LEU B O 1
ATOM 9870 N N . GLY B 1 415 ? 13.227 44.781 11.664 1 98.19 415 GLY B N 1
ATOM 9871 C CA . GLY B 1 415 ? 11.891 44.625 11.109 1 98.19 415 GLY B CA 1
ATOM 9872 C C . GLY B 1 415 ? 11.742 45.281 9.742 1 98.19 415 GLY B C 1
ATOM 9873 O O . GLY B 1 415 ? 11.141 44.688 8.836 1 98.19 415 GLY B O 1
ATOM 9874 N N . LYS B 1 416 ? 12.211 46.5 9.641 1 98 416 LYS B N 1
ATOM 9875 C CA . LYS B 1 416 ? 12.164 47.188 8.352 1 98 416 LYS B CA 1
ATOM 9876 C C . LYS B 1 416 ? 12.969 46.438 7.297 1 98 416 LYS B C 1
ATOM 9878 O O . LYS B 1 416 ? 12.555 46.344 6.141 1 98 416 LYS B O 1
ATOM 9883 N N . TRP B 1 417 ? 14.156 45.969 7.711 1 98.19 417 TRP B N 1
ATOM 9884 C CA . TRP B 1 417 ? 14.992 45.188 6.793 1 98.19 417 TRP B CA 1
ATOM 9885 C C . TRP B 1 417 ? 14.242 43.969 6.266 1 98.19 417 TRP B C 1
ATOM 9887 O O . TRP B 1 417 ? 14.258 43.688 5.062 1 98.19 417 TRP B O 1
ATOM 9897 N N . ILE B 1 418 ? 13.602 43.219 7.141 1 98.69 418 ILE B N 1
ATOM 9898 C CA . ILE B 1 418 ? 12.836 42.031 6.773 1 98.69 418 ILE B CA 1
ATOM 9899 C C . ILE B 1 418 ? 11.703 42.406 5.824 1 98.69 418 ILE B C 1
ATOM 9901 O O . ILE B 1 418 ? 11.539 41.812 4.762 1 98.69 418 ILE B O 1
ATOM 9905 N N . ALA B 1 419 ? 10.898 43.406 6.184 1 98.69 419 ALA B N 1
ATOM 9906 C CA . ALA B 1 419 ? 9.734 43.844 5.41 1 98.69 419 ALA B CA 1
ATOM 9907 C C . ALA B 1 419 ? 10.141 44.281 4.012 1 98.69 419 ALA B C 1
ATOM 9909 O O . ALA B 1 419 ? 9.508 43.938 3.021 1 98.69 419 ALA B O 1
ATOM 9910 N N . ASP B 1 420 ? 11.203 45.156 3.965 1 98.31 420 ASP B N 1
ATOM 9911 C CA . ASP B 1 420 ? 11.688 45.625 2.674 1 98.31 420 ASP B CA 1
ATOM 9912 C C . ASP B 1 420 ? 12.172 44.469 1.807 1 98.31 420 ASP B C 1
ATOM 9914 O O . ASP B 1 420 ? 11.93 44.438 0.597 1 98.31 420 ASP B O 1
ATOM 9918 N N . ARG B 1 421 ? 12.828 43.594 2.422 1 97.81 421 ARG B N 1
ATOM 9919 C CA . ARG B 1 421 ? 13.336 42.438 1.696 1 97.81 421 ARG B CA 1
ATOM 9920 C C . ARG B 1 421 ? 12.195 41.594 1.146 1 97.81 421 ARG B C 1
ATOM 9922 O O . ARG B 1 421 ? 12.266 41.094 0.015 1 97.81 421 ARG B O 1
ATOM 9929 N N . LEU B 1 422 ? 11.156 41.344 1.93 1 98.5 422 LEU B N 1
ATOM 9930 C CA . LEU B 1 422 ? 9.992 40.594 1.495 1 98.5 422 LEU B CA 1
ATOM 9931 C C . LEU B 1 422 ? 9.305 41.281 0.316 1 98.5 422 LEU B C 1
ATOM 9933 O O . LEU B 1 422 ? 8.828 40.594 -0.6 1 98.5 422 LEU B O 1
ATOM 9937 N N . LEU B 1 423 ? 9.211 42.594 0.357 1 98.25 423 LEU B N 1
ATOM 9938 C CA . LEU B 1 423 ? 8.656 43.344 -0.771 1 98.25 423 LEU B CA 1
ATOM 9939 C C . LEU B 1 423 ? 9.523 43.156 -2.014 1 98.25 423 LEU B C 1
ATOM 9941 O O . LEU B 1 423 ? 9.008 43.062 -3.127 1 98.25 423 LEU B O 1
ATOM 9945 N N . ASN B 1 424 ? 10.859 43.219 -1.789 1 97.56 424 ASN B N 1
ATOM 9946 C CA . ASN B 1 424 ? 11.773 43 -2.906 1 97.56 424 ASN B CA 1
ATOM 9947 C C . ASN B 1 424 ? 11.594 41.625 -3.516 1 97.56 424 ASN B C 1
ATOM 9949 O O . ASN B 1 424 ? 11.617 41.469 -4.738 1 97.56 424 ASN B O 1
ATOM 9953 N N . ILE B 1 425 ? 11.453 40.594 -2.719 1 97.69 425 ILE B N 1
ATOM 9954 C CA . ILE B 1 425 ? 11.211 39.219 -3.189 1 97.69 425 ILE B CA 1
ATOM 9955 C C . ILE B 1 425 ? 9.875 39.156 -3.928 1 97.69 425 ILE B C 1
ATOM 9957 O O . ILE B 1 425 ? 9.789 38.562 -5.004 1 97.69 425 ILE B O 1
ATOM 9961 N N . ALA B 1 426 ? 8.812 39.781 -3.367 1 97.69 426 ALA B N 1
ATOM 9962 C CA . ALA B 1 426 ? 7.492 39.781 -3.986 1 97.69 426 ALA B CA 1
ATOM 9963 C C . ALA B 1 426 ? 7.551 40.406 -5.383 1 97.69 426 ALA B C 1
ATOM 9965 O O . ALA B 1 426 ? 6.816 40 -6.281 1 97.69 426 ALA B O 1
ATOM 9966 N N . ALA B 1 427 ? 8.406 41.375 -5.512 1 96.31 427 ALA B N 1
ATOM 9967 C CA . ALA B 1 427 ? 8.547 42.094 -6.773 1 96.31 427 ALA B CA 1
ATOM 9968 C C . ALA B 1 427 ? 9.133 41.188 -7.859 1 96.31 427 ALA B C 1
ATOM 9970 O O . ALA B 1 427 ? 9 41.469 -9.055 1 96.31 427 ALA B O 1
ATOM 9971 N N . THR B 1 428 ? 9.742 40.125 -7.453 1 93.31 428 THR B N 1
ATOM 9972 C CA . THR B 1 428 ? 10.352 39.219 -8.414 1 93.31 428 THR B CA 1
ATOM 9973 C C . THR B 1 428 ? 9.305 38.25 -8.984 1 93.31 428 THR B C 1
ATOM 9975 O O . THR B 1 428 ? 9.547 37.594 -10 1 93.31 428 THR B O 1
ATOM 9978 N N . LEU B 1 429 ? 8.172 38.094 -8.352 1 93.56 429 LEU B N 1
ATOM 9979 C CA . LEU B 1 429 ? 7.121 37.188 -8.797 1 93.56 429 LEU B CA 1
ATOM 9980 C C . LEU B 1 429 ? 6.543 37.625 -10.133 1 93.56 429 LEU B C 1
ATOM 9982 O O . LEU B 1 429 ? 6.074 38.781 -10.273 1 93.56 429 LEU B O 1
ATOM 9986 N N . PRO B 1 430 ? 6.648 36.781 -11.062 1 89.19 430 PRO B N 1
ATOM 9987 C CA . PRO B 1 430 ? 6.09 37.188 -12.352 1 89.19 430 PRO B CA 1
ATOM 9988 C C . PRO B 1 430 ? 4.57 37.344 -12.312 1 89.19 430 PRO B C 1
ATOM 9990 O O . PRO B 1 430 ? 3.875 36.562 -11.68 1 89.19 430 PRO B O 1
ATOM 9993 N N . GLN B 1 431 ? 4.133 38.344 -12.906 1 84.25 431 GLN B N 1
ATOM 9994 C CA . GLN B 1 431 ? 2.693 38.594 -12.969 1 84.25 431 GLN B CA 1
ATOM 9995 C C . GLN B 1 431 ? 2.045 37.719 -14.055 1 84.25 431 GLN B C 1
ATOM 9997 O O . GLN B 1 431 ? 0.882 37.344 -13.93 1 84.25 431 GLN B O 1
ATOM 10002 N N . ASN B 1 432 ? 2.797 37.531 -15.031 1 87.25 432 ASN B N 1
ATOM 10003 C CA . ASN B 1 432 ? 2.361 36.688 -16.141 1 87.25 432 ASN B CA 1
ATOM 10004 C C . ASN B 1 432 ? 3.518 35.875 -16.703 1 87.25 432 ASN B C 1
ATOM 10006 O O . ASN B 1 432 ? 4.672 36.281 -16.625 1 87.25 432 ASN B O 1
ATOM 10010 N N . LEU B 1 433 ? 3.154 34.688 -16.984 1 91.88 433 LEU B N 1
ATOM 10011 C CA . LEU B 1 433 ? 4.09 33.812 -17.688 1 91.88 433 LEU B CA 1
ATOM 10012 C C . LEU B 1 433 ? 3.508 33.344 -19.016 1 91.88 433 LEU B C 1
ATOM 10014 O O . LEU B 1 433 ? 2.305 33.094 -19.125 1 91.88 433 LEU B O 1
ATOM 10018 N N . LYS B 1 434 ? 4.355 33.406 -19.969 1 92 434 LYS B N 1
ATOM 10019 C CA . LYS B 1 434 ? 3.934 32.781 -21.219 1 92 434 LYS B CA 1
ATOM 10020 C C . LYS B 1 434 ? 3.92 31.25 -21.094 1 92 434 LYS B C 1
ATOM 10022 O O . LYS B 1 434 ? 4.973 30.625 -20.984 1 92 434 LYS B O 1
ATOM 10027 N N . LEU B 1 435 ? 2.754 30.688 -21.078 1 95.56 435 LEU B N 1
ATOM 10028 C CA . LEU B 1 435 ? 2.561 29.25 -20.938 1 95.56 435 LEU B CA 1
ATOM 10029 C C . LEU B 1 435 ? 1.97 28.641 -22.203 1 95.56 435 LEU B C 1
ATOM 10031 O O . LEU B 1 435 ? 1.507 29.375 -23.078 1 95.56 435 LEU B O 1
ATOM 10035 N N . THR B 1 436 ? 1.995 27.359 -22.281 1 94.56 436 THR B N 1
ATOM 10036 C CA . THR B 1 436 ? 1.475 26.656 -23.453 1 94.56 436 THR B CA 1
ATOM 10037 C C . THR B 1 436 ? -0.024 26.406 -23.312 1 94.56 436 THR B C 1
ATOM 10039 O O . THR B 1 436 ? -0.677 25.969 -24.25 1 94.56 436 THR B O 1
ATOM 10042 N N . ILE B 1 437 ? -0.578 26.719 -22.141 1 95.44 437 ILE B N 1
ATOM 10043 C CA . ILE B 1 437 ? -2.008 26.547 -21.906 1 95.44 437 ILE B CA 1
ATOM 10044 C C . ILE B 1 437 ? -2.609 27.844 -21.406 1 95.44 437 ILE B C 1
ATOM 10046 O O . ILE B 1 437 ? -1.916 28.656 -20.781 1 95.44 437 ILE B O 1
ATOM 10050 N N . PRO B 1 438 ? -3.914 28.094 -21.703 1 95.44 438 PRO B N 1
ATOM 10051 C CA . PRO B 1 438 ? -4.547 29.266 -21.078 1 95.44 438 PRO B CA 1
ATOM 10052 C C . PRO B 1 438 ? -4.641 29.156 -19.562 1 95.44 438 PRO B C 1
ATOM 10054 O O . PRO B 1 438 ? -4.77 28.062 -19.031 1 95.44 438 PRO B O 1
ATOM 10057 N N . ASP B 1 439 ? -4.594 30.281 -18.891 1 95 439 ASP B N 1
ATOM 10058 C CA . ASP B 1 439 ? -4.59 30.266 -17.438 1 95 439 ASP B CA 1
ATOM 10059 C C . ASP B 1 439 ? -5.969 30.609 -16.875 1 95 439 ASP B C 1
ATOM 10061 O O . ASP B 1 439 ? -6.129 30.797 -15.672 1 95 439 ASP B O 1
ATOM 10065 N N . ASP B 1 440 ? -6.984 30.688 -17.734 1 95.19 440 ASP B N 1
ATOM 10066 C CA . ASP B 1 440 ? -8.289 31.125 -17.266 1 95.19 440 ASP B CA 1
ATOM 10067 C C . ASP B 1 440 ? -9.406 30.234 -17.797 1 95.19 440 ASP B C 1
ATOM 10069 O O . ASP B 1 440 ? -10.586 30.578 -17.734 1 95.19 440 ASP B O 1
ATOM 10073 N N . ILE B 1 441 ? -9.016 29.094 -18.344 1 96 441 ILE B N 1
ATOM 10074 C CA . ILE B 1 441 ? -10 28.188 -18.938 1 96 441 ILE B CA 1
ATOM 10075 C C . ILE B 1 441 ? -9.812 26.781 -18.375 1 96 441 ILE B C 1
ATOM 10077 O O . ILE B 1 441 ? -8.695 26.266 -18.312 1 96 441 ILE B O 1
ATOM 10081 N N . ASP B 1 442 ? -10.898 26.234 -17.906 1 97.31 442 ASP B N 1
ATOM 10082 C CA . ASP B 1 442 ? -10.945 24.812 -17.562 1 97.31 442 ASP B CA 1
ATOM 10083 C C . ASP B 1 442 ? -11.438 23.984 -18.75 1 97.31 442 ASP B C 1
ATOM 10085 O O . ASP B 1 442 ? -12.641 23.938 -19.016 1 97.31 442 ASP B O 1
ATOM 10089 N N . PRO B 1 443 ? -10.562 23.297 -19.406 1 97.5 443 PRO B N 1
ATOM 10090 C CA . PRO B 1 443 ? -10.984 22.578 -20.594 1 97.5 443 PRO B CA 1
ATOM 10091 C C . PRO B 1 443 ? -11.875 21.375 -20.281 1 97.5 443 PRO B C 1
ATOM 10093 O O . PRO B 1 443 ? -12.562 20.859 -21.172 1 97.5 443 PRO B O 1
ATOM 10096 N N . PHE B 1 444 ? -11.914 20.922 -19.094 1 98.06 444 PHE B N 1
ATOM 10097 C CA . PHE B 1 444 ? -12.625 19.703 -18.719 1 98.06 444 PHE B CA 1
ATOM 10098 C C . PHE B 1 444 ? -14.109 19.984 -18.516 1 98.06 444 PHE B C 1
ATOM 10100 O O . PHE B 1 444 ? -14.898 19.062 -18.344 1 98.06 444 PHE B O 1
ATOM 10107 N N . THR B 1 445 ? -14.5 21.281 -18.562 1 97.69 445 THR B N 1
ATOM 10108 C CA . THR B 1 445 ? -15.906 21.656 -18.453 1 97.69 445 THR B CA 1
ATOM 10109 C C . THR B 1 445 ? -16.578 21.672 -19.828 1 97.69 445 THR B C 1
ATOM 10111 O O . THR B 1 445 ? -17.75 22 -19.953 1 97.69 445 THR B O 1
ATOM 10114 N N . ASP B 1 446 ? -15.789 21.328 -20.844 1 98.25 446 ASP B N 1
ATOM 10115 C CA . ASP B 1 446 ? -16.328 21.297 -22.203 1 98.25 446 ASP B CA 1
ATOM 10116 C C . ASP B 1 446 ? -17.562 20.391 -22.281 1 98.25 446 ASP B C 1
ATOM 10118 O O . ASP B 1 446 ? -17.578 19.297 -21.734 1 98.25 446 ASP B O 1
ATOM 10122 N N . GLU B 1 447 ? -18.594 20.797 -23.031 1 98 447 GLU B N 1
ATOM 10123 C CA . GLU B 1 447 ? -19.875 20.109 -23.141 1 98 447 GLU B CA 1
ATOM 10124 C C . GLU B 1 447 ? -19.719 18.734 -23.797 1 98 447 GLU B C 1
ATOM 10126 O O . GLU B 1 447 ? -20.516 17.828 -23.531 1 98 447 GLU B O 1
ATOM 10131 N N . ARG B 1 448 ? -18.766 18.5 -24.641 1 97.81 448 ARG B N 1
ATOM 10132 C CA . ARG B 1 448 ? -18.531 17.25 -25.344 1 97.81 448 ARG B CA 1
ATOM 10133 C C . ARG B 1 448 ? -18.125 16.141 -24.375 1 97.81 448 ARG B C 1
ATOM 10135 O O . ARG B 1 448 ? -18.156 14.961 -24.734 1 97.81 448 ARG B O 1
ATOM 10142 N N . LEU B 1 449 ? -17.734 16.484 -23.047 1 98.62 449 LEU B N 1
ATOM 10143 C CA . LEU B 1 449 ? -17.344 15.5 -22.031 1 98.62 449 LEU B CA 1
ATOM 10144 C C . LEU B 1 449 ? -18.531 15.141 -21.141 1 98.62 449 LEU B C 1
ATOM 10146 O O . LEU B 1 449 ? -18.406 14.297 -20.25 1 98.62 449 LEU B O 1
ATOM 10150 N N . ARG B 1 450 ? -19.688 15.68 -21.359 1 98.38 450 ARG B N 1
ATOM 10151 C CA . ARG B 1 450 ? -20.891 15.359 -20.578 1 98.38 450 ARG B CA 1
ATOM 10152 C C . ARG B 1 450 ? -21.531 14.078 -21.078 1 98.38 450 ARG B C 1
ATOM 10154 O O . ARG B 1 450 ? -21.562 13.82 -22.281 1 98.38 450 ARG B O 1
ATOM 10161 N N . VAL B 1 451 ? -22.094 13.367 -20.172 1 98.5 451 VAL B N 1
ATOM 10162 C CA . VAL B 1 451 ? -22.688 12.07 -20.469 1 98.5 451 VAL B CA 1
ATOM 10163 C C . VAL B 1 451 ? -23.703 12.219 -21.609 1 98.5 451 VAL B C 1
ATOM 10165 O O . VAL B 1 451 ? -23.719 11.422 -22.547 1 98.5 451 VAL B O 1
ATOM 10168 N N . GLU B 1 452 ? -24.516 13.281 -21.609 1 97.25 452 GLU B N 1
ATOM 10169 C CA . GLU B 1 452 ? -25.625 13.484 -22.547 1 97.25 452 GLU B CA 1
ATOM 10170 C C . GLU B 1 452 ? -25.109 13.789 -23.953 1 97.25 452 GLU B C 1
ATOM 10172 O O . GLU B 1 452 ? -25.828 13.641 -24.938 1 97.25 452 GLU B O 1
ATOM 10177 N N . ASN B 1 453 ? -23.844 14.195 -24.047 1 98.38 453 ASN B N 1
ATOM 10178 C CA . ASN B 1 453 ? -23.312 14.664 -25.328 1 98.38 453 ASN B CA 1
ATOM 10179 C C . ASN B 1 453 ? -22.266 13.695 -25.875 1 98.38 453 ASN B C 1
ATOM 10181 O O . ASN B 1 453 ? -21.641 13.984 -26.906 1 98.38 453 ASN B O 1
ATOM 10185 N N . LEU B 1 454 ? -22.047 12.555 -25.234 1 98.5 454 LEU B N 1
ATOM 10186 C CA . LEU B 1 454 ? -21.062 11.594 -25.719 1 98.5 454 LEU B CA 1
ATOM 10187 C C . LEU B 1 454 ? -21.469 11.047 -27.078 1 98.5 454 LEU B C 1
ATOM 10189 O O . LEU B 1 454 ? -22.641 10.695 -27.297 1 98.5 454 LEU B O 1
ATOM 10193 N N . PRO B 1 455 ? -20.547 10.992 -28.016 1 97.88 455 PRO B N 1
ATOM 10194 C CA . PRO B 1 455 ? -20.922 10.375 -29.297 1 97.88 455 PRO B CA 1
ATOM 10195 C C . PRO B 1 455 ? -21.219 8.891 -29.172 1 97.88 455 PRO B C 1
ATOM 10197 O O . PRO B 1 455 ? -20.422 8.141 -28.594 1 97.88 455 PRO B O 1
ATOM 10200 N N . LYS B 1 456 ? -22.281 8.453 -29.703 1 96.38 456 LYS B N 1
ATOM 10201 C CA . LYS B 1 456 ? -22.719 7.062 -29.625 1 96.38 456 LYS B CA 1
ATOM 10202 C C . LYS B 1 456 ? -22.078 6.227 -30.734 1 96.38 456 LYS B C 1
ATOM 10204 O O . LYS B 1 456 ? -21.938 5.012 -30.594 1 96.38 456 LYS B O 1
ATOM 10209 N N . ASP B 1 457 ? -21.734 6.938 -31.844 1 96.5 457 ASP B N 1
ATOM 10210 C CA . ASP B 1 457 ? -21.062 6.289 -32.969 1 96.5 457 ASP B CA 1
ATOM 10211 C C . ASP B 1 457 ? -19.562 6.586 -32.938 1 96.5 457 ASP B C 1
ATOM 10213 O O . ASP B 1 457 ? -19.109 7.512 -32.25 1 96.5 457 ASP B O 1
ATOM 10217 N N . THR B 1 458 ? -18.828 5.742 -33.656 1 97.56 458 THR B N 1
ATOM 10218 C CA . THR B 1 458 ? -17.406 5.984 -33.812 1 97.56 458 THR B CA 1
ATOM 10219 C C . THR B 1 458 ? -17.156 7.34 -34.469 1 97.56 458 THR B C 1
ATOM 10221 O O . THR B 1 458 ? -17.797 7.684 -35.469 1 97.56 458 THR B O 1
ATOM 10224 N N . VAL B 1 459 ? -16.266 8.109 -33.875 1 97.31 459 VAL B N 1
ATOM 10225 C CA . VAL B 1 459 ? -15.883 9.406 -34.438 1 97.31 459 VAL B CA 1
ATOM 10226 C C . VAL B 1 459 ? -14.484 9.32 -35.031 1 97.31 459 VAL B C 1
ATOM 10228 O O . VAL B 1 459 ? -13.555 8.82 -34.406 1 97.31 459 VAL B O 1
ATOM 10231 N N . ASN B 1 460 ? -14.336 9.742 -36.219 1 97.31 460 ASN B N 1
ATOM 10232 C CA . ASN B 1 460 ? -13.039 9.859 -36.875 1 97.31 460 ASN B CA 1
ATOM 10233 C C . ASN B 1 460 ? -12.531 11.297 -36.875 1 97.31 460 ASN B C 1
ATOM 10235 O O . ASN B 1 460 ? -13.258 12.227 -37.219 1 97.31 460 ASN B O 1
ATOM 10239 N N . LEU B 1 461 ? -11.383 11.422 -36.344 1 95.12 461 LEU B N 1
ATOM 10240 C CA . LEU B 1 461 ? -10.844 12.75 -36.062 1 95.12 461 LEU B CA 1
ATOM 10241 C C . LEU B 1 461 ? -9.453 12.906 -36.688 1 95.12 461 LEU B C 1
ATOM 10243 O O . LEU B 1 461 ? -8.711 11.93 -36.812 1 95.12 461 LEU B O 1
ATOM 10247 N N . THR B 1 462 ? -9.148 14.102 -37.156 1 95.69 462 THR B N 1
ATOM 10248 C CA . THR B 1 462 ? -7.781 14.492 -37.469 1 95.69 462 THR B CA 1
ATOM 10249 C C . THR B 1 462 ? -7.211 15.43 -36.438 1 95.69 462 THR B C 1
ATOM 10251 O O . THR B 1 462 ? -7.797 16.469 -36.125 1 95.69 462 THR B O 1
ATOM 10254 N N . VAL B 1 463 ? -6.203 14.969 -35.844 1 95.56 463 VAL B N 1
ATOM 10255 C CA . VAL B 1 463 ? -5.582 15.758 -34.781 1 95.56 463 VAL B CA 1
ATOM 10256 C C . VAL B 1 463 ? -4.195 16.219 -35.219 1 95.56 463 VAL B C 1
ATOM 10258 O O . VAL B 1 463 ? -3.469 15.484 -35.875 1 95.56 463 VAL B O 1
ATOM 10261 N N . LYS B 1 464 ? -3.836 17.391 -34.906 1 94.81 464 LYS B N 1
ATOM 10262 C CA . LYS B 1 464 ? -2.525 17.953 -35.188 1 94.81 464 LYS B CA 1
ATOM 10263 C C . LYS B 1 464 ? -1.617 17.922 -33.969 1 94.81 464 LYS B C 1
ATOM 10265 O O . LYS B 1 464 ? -1.994 18.391 -32.906 1 94.81 464 LYS B O 1
ATOM 10270 N N . HIS B 1 465 ? -0.468 17.312 -34.188 1 95.19 465 HIS B N 1
ATOM 10271 C CA . HIS B 1 465 ? 0.516 17.297 -33.094 1 95.19 465 HIS B CA 1
ATOM 10272 C C . HIS B 1 465 ? 1.028 18.703 -32.812 1 95.19 465 HIS B C 1
ATOM 10274 O O . HIS B 1 465 ? 1.581 19.359 -33.688 1 95.19 465 HIS B O 1
ATOM 10280 N N . PRO B 1 466 ? 0.91 19.125 -31.609 1 93.44 466 PRO B N 1
ATOM 10281 C CA . PRO B 1 466 ? 1.213 20.531 -31.312 1 93.44 466 PRO B CA 1
ATOM 10282 C C . PRO B 1 466 ? 2.688 20.875 -31.516 1 93.44 466 PRO B C 1
ATOM 10284 O O . PRO B 1 466 ? 3.025 22.016 -31.828 1 93.44 466 PRO B O 1
ATOM 10287 N N . PHE B 1 467 ? 3.555 19.969 -31.359 1 92.31 467 PHE B N 1
ATOM 10288 C CA . PHE B 1 467 ? 4.992 20.219 -31.422 1 92.31 467 PHE B CA 1
ATOM 10289 C C . PHE B 1 467 ? 5.531 19.969 -32.812 1 92.31 467 PHE B C 1
ATOM 10291 O O . PHE B 1 467 ? 6.262 20.797 -33.375 1 92.31 467 PHE B O 1
ATOM 10298 N N . THR B 1 468 ? 5.137 18.891 -33.469 1 94.31 468 THR B N 1
ATOM 10299 C CA . THR B 1 468 ? 5.699 18.531 -34.75 1 94.31 468 THR B CA 1
ATOM 10300 C C . THR B 1 468 ? 4.832 19.078 -35.875 1 94.31 468 THR B C 1
ATOM 10302 O O . THR B 1 468 ? 5.285 19.188 -37.031 1 94.31 468 THR B O 1
ATOM 10305 N N . GLY B 1 469 ? 3.617 19.391 -35.625 1 93.81 469 GLY B N 1
ATOM 10306 C CA . GLY B 1 469 ? 2.686 19.875 -36.625 1 93.81 469 GLY B CA 1
ATOM 10307 C C . GLY B 1 469 ? 2.137 18.781 -37.5 1 93.81 469 GLY B C 1
ATOM 10308 O O . GLY B 1 469 ? 1.304 19.047 -38.375 1 93.81 469 GLY B O 1
ATOM 10309 N N . LYS B 1 470 ? 2.465 17.609 -37.219 1 95.44 470 LYS B N 1
ATOM 10310 C CA . LYS B 1 470 ? 2.039 16.5 -38.062 1 95.44 470 LYS B CA 1
ATOM 10311 C C . LYS B 1 470 ? 0.594 16.109 -37.781 1 95.44 470 LYS B C 1
ATOM 10313 O O . LYS B 1 470 ? 0.173 16.094 -36.625 1 95.44 470 LYS B O 1
ATOM 10318 N N . ASP B 1 471 ? -0.132 15.844 -38.812 1 95.19 471 ASP B N 1
ATOM 10319 C CA . ASP B 1 471 ? -1.511 15.391 -38.688 1 95.19 471 ASP B CA 1
ATOM 10320 C C . ASP B 1 471 ? -1.568 13.875 -38.469 1 95.19 471 ASP B C 1
ATOM 10322 O O . ASP B 1 471 ? -0.785 13.133 -39.062 1 95.19 471 ASP B O 1
ATOM 10326 N N . SER B 1 472 ? -2.393 13.492 -37.594 1 94.38 472 SER B N 1
ATOM 10327 C CA . SER B 1 472 ? -2.691 12.078 -37.406 1 94.38 472 SER B CA 1
ATOM 10328 C C . SER B 1 472 ? -4.195 11.828 -37.406 1 94.38 472 SER B C 1
ATOM 10330 O O . SER B 1 472 ? -4.953 12.633 -36.844 1 94.38 472 SER B O 1
ATOM 10332 N N . ASN B 1 473 ? -4.609 10.781 -38.094 1 95.38 473 ASN B N 1
ATOM 10333 C CA . ASN B 1 473 ? -6.004 10.352 -38.062 1 95.38 473 ASN B CA 1
ATOM 10334 C C . ASN B 1 473 ? -6.25 9.32 -36.969 1 95.38 473 ASN B C 1
ATOM 10336 O O . ASN B 1 473 ? -5.523 8.328 -36.875 1 95.38 473 ASN B O 1
ATOM 10340 N N . ILE B 1 474 ? -7.215 9.641 -36.125 1 95.19 474 ILE B N 1
ATOM 10341 C CA . ILE B 1 474 ? -7.547 8.703 -35.062 1 95.19 474 ILE B CA 1
ATOM 10342 C C . ILE B 1 474 ? -9.039 8.398 -35.094 1 95.19 474 ILE B C 1
ATOM 10344 O O . ILE B 1 474 ? -9.828 9.148 -35.688 1 95.19 474 ILE B O 1
ATOM 10348 N N . SER B 1 475 ? -9.398 7.266 -34.562 1 97.19 475 SER B N 1
ATOM 10349 C CA . SER B 1 475 ? -10.789 6.867 -34.375 1 97.19 475 SER B CA 1
ATOM 10350 C C . SER B 1 475 ? -11.086 6.66 -32.875 1 97.19 475 SER B C 1
ATOM 10352 O O . SER B 1 475 ? -10.273 6.105 -32.156 1 97.19 475 SER B O 1
ATOM 10354 N N . VAL B 1 476 ? -12.234 7.16 -32.438 1 98.19 476 VAL B N 1
ATOM 10355 C CA . VAL B 1 476 ? -12.672 7.004 -31.062 1 98.19 476 VAL B CA 1
ATOM 10356 C C . VAL B 1 476 ? -14.039 6.32 -31.031 1 98.19 476 VAL B C 1
ATOM 10358 O O . VAL B 1 476 ? -14.992 6.793 -31.656 1 98.19 476 VAL B O 1
ATOM 10361 N N . SER B 1 477 ? -14.125 5.184 -30.344 1 98.25 477 SER B N 1
ATOM 10362 C CA . SER B 1 477 ? -15.367 4.43 -30.172 1 98.25 477 SER B CA 1
ATOM 10363 C C . SER B 1 477 ? -15.727 4.27 -28.703 1 98.25 477 SER B C 1
ATOM 10365 O O . SER B 1 477 ? -15.391 3.258 -28.078 1 98.25 477 SER B O 1
ATOM 10367 N N . LEU B 1 478 ? -16.547 5.168 -28.234 1 98.56 478 LEU B N 1
ATOM 10368 C CA . LEU B 1 478 ? -16.938 5.152 -26.812 1 98.56 478 LEU B CA 1
ATOM 10369 C C . LEU B 1 478 ? -17.984 4.086 -26.562 1 98.56 478 LEU B C 1
ATOM 10371 O O . LEU B 1 478 ? -18.203 3.68 -25.422 1 98.56 478 LEU B O 1
ATOM 10375 N N . PHE B 1 479 ? -18.719 3.646 -27.562 1 98.31 479 PHE B N 1
ATOM 10376 C CA . PHE B 1 479 ? -19.719 2.594 -27.516 1 98.31 479 PHE B CA 1
ATOM 10377 C C . PHE B 1 479 ? -19.469 1.559 -28.594 1 98.31 479 PHE B C 1
ATOM 10379 O O . PHE B 1 479 ? -18.781 1.837 -29.578 1 98.31 479 PHE B O 1
ATOM 10386 N N . SER B 1 480 ? -19.906 0.387 -28.391 1 97.88 480 SER B N 1
ATOM 10387 C CA . SER B 1 480 ? -19.797 -0.708 -29.344 1 97.88 480 SER B CA 1
ATOM 10388 C C . SER B 1 480 ? -21.125 -1.419 -29.516 1 97.88 480 SER B C 1
ATOM 10390 O O . SER B 1 480 ? -22 -1.334 -28.656 1 97.88 480 SER B O 1
ATOM 10392 N N . LYS B 1 481 ? -21.312 -2.092 -30.688 1 97.06 481 LYS B N 1
ATOM 10393 C CA . LYS B 1 481 ? -22.547 -2.793 -31 1 97.06 481 LYS B CA 1
ATOM 10394 C C . LYS B 1 481 ? -22.703 -4.055 -30.156 1 97.06 481 LYS B C 1
ATOM 10396 O O . LYS B 1 481 ? -21.703 -4.688 -29.797 1 97.06 481 LYS B O 1
ATOM 10401 N N . PRO B 1 482 ? -24.031 -4.371 -29.844 1 97 482 PRO B N 1
ATOM 10402 C CA . PRO B 1 482 ? -24.266 -5.621 -29.109 1 97 482 PRO B CA 1
ATOM 10403 C C . PRO B 1 482 ? -23.625 -6.828 -29.797 1 97 482 PRO B C 1
ATOM 10405 O O . PRO B 1 482 ? -23.672 -6.941 -31.016 1 97 482 PRO B O 1
ATOM 10408 N N . GLY B 1 483 ? -23 -7.641 -28.969 1 96.75 483 GLY B N 1
ATOM 10409 C CA . GLY B 1 483 ? -22.438 -8.883 -29.484 1 96.75 483 GLY B CA 1
ATOM 10410 C C . GLY B 1 483 ? -20.953 -8.773 -29.828 1 96.75 483 GLY B C 1
ATOM 10411 O O . GLY B 1 483 ? -20.25 -9.781 -29.906 1 96.75 483 GLY B O 1
ATOM 10412 N N . GLN B 1 484 ? -20.5 -7.535 -30.078 1 97.12 484 GLN B N 1
ATOM 10413 C CA . GLN B 1 484 ? -19.078 -7.355 -30.344 1 97.12 484 GLN B CA 1
ATOM 10414 C C . GLN B 1 484 ? -18.25 -7.734 -29.125 1 97.12 484 GLN B C 1
ATOM 10416 O O . GLN B 1 484 ? -18.562 -7.328 -28 1 97.12 484 GLN B O 1
ATOM 10421 N N . LYS B 1 485 ? -17.266 -8.594 -29.328 1 96.88 485 LYS B N 1
ATOM 10422 C CA . LYS B 1 485 ? -16.406 -9.039 -28.234 1 96.88 485 LYS B CA 1
ATOM 10423 C C . LYS B 1 485 ? -15.375 -7.98 -27.875 1 96.88 485 LYS B C 1
ATOM 10425 O O . LYS B 1 485 ? -14.273 -7.973 -28.422 1 96.88 485 LYS B O 1
ATOM 10430 N N . LYS B 1 486 ? -15.664 -7.137 -26.906 1 96.44 486 LYS B N 1
ATOM 10431 C CA . LYS B 1 486 ? -14.805 -6.082 -26.375 1 96.44 486 LYS B CA 1
ATOM 10432 C C . LYS B 1 486 ? -14.93 -5.98 -24.859 1 96.44 486 LYS B C 1
ATOM 10434 O O . LYS B 1 486 ? -16.016 -5.734 -24.328 1 96.44 486 LYS B O 1
ATOM 10439 N N . GLY B 1 487 ? -13.797 -6.188 -24.266 1 95.25 487 GLY B N 1
ATOM 10440 C CA . GLY B 1 487 ? -13.805 -6.074 -22.828 1 95.25 487 GLY B CA 1
ATOM 10441 C C . GLY B 1 487 ? -13.812 -4.637 -22.328 1 95.25 487 GLY B C 1
ATOM 10442 O O . GLY B 1 487 ? -13.57 -3.713 -23.109 1 95.25 487 GLY B O 1
ATOM 10443 N N . THR B 1 488 ? -14.125 -4.43 -21 1 97.5 488 THR B N 1
ATOM 10444 C CA . THR B 1 488 ? -14.219 -3.107 -20.391 1 97.5 488 THR B CA 1
ATOM 10445 C C . THR B 1 488 ? -12.883 -2.381 -20.469 1 97.5 488 THR B C 1
ATOM 10447 O O . THR B 1 488 ? -12.836 -1.167 -20.672 1 97.5 488 THR B O 1
ATOM 10450 N N . ARG B 1 489 ? -11.727 -3.102 -20.297 1 97.25 489 ARG B N 1
ATOM 10451 C CA . ARG B 1 489 ? -10.414 -2.459 -20.266 1 97.25 489 ARG B CA 1
ATOM 10452 C C . ARG B 1 489 ? -10.094 -1.822 -21.625 1 97.25 489 ARG B C 1
ATOM 10454 O O . ARG B 1 489 ? -9.328 -0.861 -21.688 1 97.25 489 ARG B O 1
ATOM 10461 N N . ARG B 1 490 ? -10.742 -2.334 -22.75 1 97.38 490 ARG B N 1
ATOM 10462 C CA . ARG B 1 490 ? -10.508 -1.795 -24.094 1 97.38 490 ARG B CA 1
ATOM 10463 C C . ARG B 1 490 ? -11.047 -0.375 -24.203 1 97.38 490 ARG B C 1
ATOM 10465 O O . ARG B 1 490 ? -10.547 0.421 -25 1 97.38 490 ARG B O 1
ATOM 10472 N N . ALA B 1 491 ? -12.031 -0.059 -23.406 1 98.19 491 ALA B N 1
ATOM 10473 C CA . ALA B 1 491 ? -12.68 1.245 -23.484 1 98.19 491 ALA B CA 1
ATOM 10474 C C . ALA B 1 491 ? -11.797 2.334 -22.875 1 98.19 491 ALA B C 1
ATOM 10476 O O . ALA B 1 491 ? -12.023 3.525 -23.109 1 98.19 491 ALA B O 1
ATOM 10477 N N . ILE B 1 492 ? -10.812 1.987 -22.062 1 98.38 492 ILE B N 1
ATOM 10478 C CA . ILE B 1 492 ? -9.969 2.943 -21.359 1 98.38 492 ILE B CA 1
ATOM 10479 C C . ILE B 1 492 ? -9.258 3.844 -22.359 1 98.38 492 ILE B C 1
ATOM 10481 O O . ILE B 1 492 ? -9.227 5.066 -22.203 1 98.38 492 ILE B O 1
ATOM 10485 N N . SER B 1 493 ? -8.711 3.221 -23.438 1 98.12 493 SER B N 1
ATOM 10486 C CA . SER B 1 493 ? -7.996 3.992 -24.453 1 98.12 493 SER B CA 1
ATOM 10487 C C . SER B 1 493 ? -8.93 4.965 -25.156 1 98.12 493 SER B C 1
ATOM 10489 O O . SER B 1 493 ? -8.539 6.086 -25.484 1 98.12 493 SER B O 1
ATOM 10491 N N . GLU B 1 494 ? -10.195 4.531 -25.438 1 98.5 494 GLU B N 1
ATOM 10492 C CA . GLU B 1 494 ? -11.156 5.367 -26.141 1 98.5 494 GLU B CA 1
ATOM 10493 C C . GLU B 1 494 ? -11.562 6.574 -25.312 1 98.5 494 GLU B C 1
ATOM 10495 O O . GLU B 1 494 ? -11.672 7.688 -25.828 1 98.5 494 GLU B O 1
ATOM 10500 N N . VAL B 1 495 ? -11.797 6.309 -24 1 98.75 495 VAL B N 1
ATOM 10501 C CA . VAL B 1 495 ? -12.125 7.391 -23.062 1 98.75 495 VAL B CA 1
ATOM 10502 C C . VAL B 1 495 ? -10.969 8.383 -23 1 98.75 495 VAL B C 1
ATOM 10504 O O . VAL B 1 495 ? -11.18 9.594 -23.078 1 98.75 495 VAL B O 1
ATOM 10507 N N . GLY B 1 496 ? -9.727 7.895 -22.875 1 98.69 496 GLY B N 1
ATOM 10508 C CA . GLY B 1 496 ? -8.555 8.758 -22.812 1 98.69 496 GLY B CA 1
ATOM 10509 C C . GLY B 1 496 ? -8.336 9.562 -24.062 1 98.69 496 GLY B C 1
ATOM 10510 O O . GLY B 1 496 ? -8.016 10.758 -24 1 98.69 496 GLY B O 1
ATOM 10511 N N . LYS B 1 497 ? -8.516 8.961 -25.281 1 98.38 497 LYS B N 1
ATOM 10512 C CA . LYS B 1 497 ? -8.406 9.672 -26.547 1 98.38 497 LYS B CA 1
ATOM 10513 C C . LYS B 1 497 ? -9.406 10.82 -26.625 1 98.38 497 LYS B C 1
ATOM 10515 O O . LYS B 1 497 ? -9.062 11.93 -27.031 1 98.38 497 LYS B O 1
ATOM 10520 N N . TRP B 1 498 ? -10.609 10.492 -26.234 1 98.69 498 TRP B N 1
ATOM 10521 C CA . TRP B 1 498 ? -11.664 11.484 -26.312 1 98.69 498 TRP B CA 1
ATOM 10522 C C . TRP B 1 498 ? -11.359 12.68 -25.406 1 98.69 498 TRP B C 1
ATOM 10524 O O . TRP B 1 498 ? -11.508 13.836 -25.828 1 98.69 498 TRP B O 1
ATOM 10534 N N . ILE B 1 499 ? -10.93 12.422 -24.125 1 98.75 499 ILE B N 1
ATOM 10535 C CA . ILE B 1 499 ? -10.586 13.492 -23.188 1 98.75 499 ILE B CA 1
ATOM 10536 C C . ILE B 1 499 ? -9.461 14.336 -23.766 1 98.75 499 ILE B C 1
ATOM 10538 O O . ILE B 1 499 ? -9.531 15.57 -23.766 1 98.75 499 ILE B O 1
ATOM 10542 N N . ASN B 1 500 ? -8.383 13.688 -24.266 1 98.38 500 ASN B N 1
ATOM 10543 C CA . ASN B 1 500 ? -7.238 14.422 -24.797 1 98.38 500 ASN B CA 1
ATOM 10544 C C . ASN B 1 500 ? -7.617 15.227 -26.047 1 98.38 500 ASN B C 1
ATOM 10546 O O . ASN B 1 500 ? -7.117 16.328 -26.234 1 98.38 500 ASN B O 1
ATOM 10550 N N . TYR B 1 501 ? -8.492 14.68 -26.906 1 97.88 501 TYR B N 1
ATOM 10551 C CA . TYR B 1 501 ? -8.961 15.422 -28.062 1 97.88 501 TYR B CA 1
ATOM 10552 C C . TYR B 1 501 ? -9.719 16.672 -27.641 1 97.88 501 TYR B C 1
ATOM 10554 O O . TYR B 1 501 ? -9.414 17.781 -28.109 1 97.88 501 TYR B O 1
ATOM 10562 N N . VAL B 1 502 ? -10.664 16.484 -26.75 1 97.94 502 VAL B N 1
ATOM 10563 C CA . VAL B 1 502 ? -11.562 17.562 -26.359 1 97.94 502 VAL B CA 1
ATOM 10564 C C . VAL B 1 502 ? -10.781 18.625 -25.594 1 97.94 502 VAL B C 1
ATOM 10566 O O . VAL B 1 502 ? -11.039 19.828 -25.75 1 97.94 502 VAL B O 1
ATOM 10569 N N . THR B 1 503 ? -9.781 18.25 -24.781 1 97.81 503 THR B N 1
ATOM 10570 C CA . THR B 1 503 ? -9.102 19.172 -23.875 1 97.81 503 THR B CA 1
ATOM 10571 C C . THR B 1 503 ? -7.797 19.672 -24.484 1 97.81 503 THR B C 1
ATOM 10573 O O . THR B 1 503 ? -7.047 20.422 -23.859 1 97.81 503 THR B O 1
ATOM 10576 N N . ASN B 1 504 ? -7.5 19.297 -25.75 1 96.19 504 ASN B N 1
ATOM 10577 C CA . ASN B 1 504 ? -6.246 19.641 -26.422 1 96.19 504 ASN B CA 1
ATOM 10578 C C . ASN B 1 504 ? -5.039 19.141 -25.625 1 96.19 504 ASN B C 1
ATOM 10580 O O . ASN B 1 504 ? -4.168 19.938 -25.266 1 96.19 504 ASN B O 1
ATOM 10584 N N . ASN B 1 505 ? -5.066 17.828 -25.281 1 97.31 505 ASN B N 1
ATOM 10585 C CA . ASN B 1 505 ? -3.949 17.078 -24.703 1 97.31 505 ASN B CA 1
ATOM 10586 C C . ASN B 1 505 ? -3.65 17.516 -23.281 1 97.31 505 ASN B C 1
ATOM 10588 O O . ASN B 1 505 ? -2.502 17.797 -22.938 1 97.31 505 ASN B O 1
ATOM 10592 N N . ARG B 1 506 ? -4.688 17.547 -22.375 1 98.06 506 ARG B N 1
ATOM 10593 C CA . ARG B 1 506 ? -4.535 17.922 -20.969 1 98.06 506 ARG B CA 1
ATOM 10594 C C . ARG B 1 506 ? -4.773 16.734 -20.047 1 98.06 506 ARG B C 1
ATOM 10596 O O . ARG B 1 506 ? -4.977 16.922 -18.844 1 98.06 506 ARG B O 1
ATOM 10603 N N . PHE B 1 507 ? -4.809 15.508 -20.562 1 98.69 507 PHE B N 1
ATOM 10604 C CA . PHE B 1 507 ? -4.973 14.273 -19.797 1 98.69 507 PHE B CA 1
ATOM 10605 C C . PHE B 1 507 ? -3.717 13.414 -19.875 1 98.69 507 PHE B C 1
ATOM 10607 O O . PHE B 1 507 ? -3.529 12.672 -20.844 1 98.69 507 PHE B O 1
ATOM 10614 N N . LEU B 1 508 ? -2.883 13.469 -18.797 1 98.75 508 LEU B N 1
ATOM 10615 C CA . LEU B 1 508 ? -1.618 12.742 -18.781 1 98.75 508 LEU B CA 1
ATOM 10616 C C . LEU B 1 508 ? -1.788 11.367 -18.125 1 98.75 508 LEU B C 1
ATOM 10618 O O . LEU B 1 508 ? -2.611 11.203 -17.219 1 98.75 508 LEU B O 1
ATOM 10622 N N . THR B 1 509 ? -1.055 10.422 -18.625 1 98.69 509 THR B N 1
ATOM 10623 C CA . THR B 1 509 ? -1.195 9.062 -18.109 1 98.69 509 THR B CA 1
ATOM 10624 C C . THR B 1 509 ? 0.167 8.477 -17.75 1 98.69 509 THR B C 1
ATOM 10626 O O . THR B 1 509 ? 1.184 8.852 -18.344 1 98.69 509 THR B O 1
ATOM 10629 N N . ILE B 1 510 ? 0.269 7.66 -16.766 1 98.31 510 ILE B N 1
ATOM 10630 C CA . ILE B 1 510 ? 1.45 6.918 -16.344 1 98.31 510 ILE B CA 1
ATOM 10631 C C . ILE B 1 510 ? 1.046 5.508 -15.914 1 98.31 510 ILE B C 1
ATOM 10633 O O . ILE B 1 510 ? -0.106 5.273 -15.539 1 98.31 510 ILE B O 1
ATOM 10637 N N . SER B 1 511 ? 1.838 4.523 -16.125 1 96.81 511 SER B N 1
ATOM 10638 C CA . SER B 1 511 ? 1.566 3.137 -15.758 1 96.81 511 SER B CA 1
ATOM 10639 C C . SER B 1 511 ? 2.832 2.436 -15.273 1 96.81 511 SER B C 1
ATOM 10641 O O . SER B 1 511 ? 3.943 2.867 -15.586 1 96.81 511 SER B O 1
ATOM 10643 N N . ALA B 1 512 ? 2.639 1.399 -14.5 1 93.5 512 ALA B N 1
ATOM 10644 C CA . ALA B 1 512 ? 3.756 0.617 -13.977 1 93.5 512 ALA B CA 1
ATOM 10645 C C . ALA B 1 512 ? 4.164 -0.481 -14.953 1 93.5 512 ALA B C 1
ATOM 10647 O O . ALA B 1 512 ? 4.023 -1.67 -14.656 1 93.5 512 ALA B O 1
ATOM 10648 N N . ASP B 1 513 ? 4.715 -0.129 -16.078 1 91.88 513 ASP B N 1
ATOM 10649 C CA . ASP B 1 513 ? 5.246 -1.02 -17.109 1 91.88 513 ASP B CA 1
ATOM 10650 C C . ASP B 1 513 ? 4.172 -1.98 -17.609 1 91.88 513 ASP B C 1
ATOM 10652 O O . ASP B 1 513 ? 4.445 -3.158 -17.859 1 91.88 513 ASP B O 1
ATOM 10656 N N . LEU B 1 514 ? 2.91 -1.493 -17.609 1 92.31 514 LEU B N 1
ATOM 10657 C CA . LEU B 1 514 ? 1.755 -2.279 -18.031 1 92.31 514 LEU B CA 1
ATOM 10658 C C . LEU B 1 514 ? 0.82 -1.452 -18.906 1 92.31 514 LEU B C 1
ATOM 10660 O O . LEU B 1 514 ? -0.393 -1.669 -18.906 1 92.31 514 LEU B O 1
ATOM 10664 N N . SER B 1 515 ? 1.312 -0.487 -19.578 1 95.31 515 SER B N 1
ATOM 10665 C CA . SER B 1 515 ? 0.448 0.507 -20.219 1 95.31 515 SER B CA 1
ATOM 10666 C C . SER B 1 515 ? -0.395 -0.115 -21.328 1 95.31 515 SER B C 1
ATOM 10668 O O . SER B 1 515 ? -1.562 0.242 -21.5 1 95.31 515 SER B O 1
ATOM 10670 N N . ASN B 1 516 ? 0.165 -1.057 -22.094 1 93.88 516 ASN B N 1
ATOM 10671 C CA . ASN B 1 516 ? -0.598 -1.715 -23.141 1 93.88 516 ASN B CA 1
ATOM 10672 C C . ASN B 1 516 ? -1.587 -2.727 -22.578 1 93.88 516 ASN B C 1
ATOM 10674 O O . ASN B 1 516 ? -2.699 -2.869 -23.094 1 93.88 516 ASN B O 1
ATOM 10678 N N . SER B 1 517 ? -1.127 -3.377 -21.516 1 92.62 517 SER B N 1
ATOM 10679 C CA . SER B 1 517 ? -1.963 -4.406 -20.891 1 92.62 517 SER B CA 1
ATOM 10680 C C . SER B 1 517 ? -3.254 -3.811 -20.344 1 92.62 517 SER B C 1
ATOM 10682 O O . SER B 1 517 ? -4.297 -4.469 -20.344 1 92.62 517 SER B O 1
ATOM 10684 N N . ILE B 1 518 ? -3.184 -2.607 -19.812 1 96.19 518 ILE B N 1
ATOM 10685 C CA . ILE B 1 518 ? -4.363 -2.012 -19.188 1 96.19 518 ILE B CA 1
ATOM 10686 C C . ILE B 1 518 ? -4.957 -0.956 -20.125 1 96.19 518 ILE B C 1
ATOM 10688 O O . ILE B 1 518 ? -5.84 -0.195 -19.719 1 96.19 518 ILE B O 1
ATOM 10692 N N . ASN B 1 519 ? -4.453 -0.812 -21.359 1 97.25 519 ASN B N 1
ATOM 10693 C CA . ASN B 1 519 ? -4.969 0.009 -22.453 1 97.25 519 ASN B CA 1
ATOM 10694 C C . ASN B 1 519 ? -4.871 1.497 -22.125 1 97.25 519 ASN B C 1
ATOM 10696 O O . ASN B 1 519 ? -5.777 2.268 -22.453 1 97.25 519 ASN B O 1
ATOM 10700 N N . VAL B 1 520 ? -3.826 1.825 -21.422 1 97.12 520 VAL B N 1
ATOM 10701 C CA . VAL B 1 520 ? -3.572 3.225 -21.094 1 97.12 520 VAL B CA 1
ATOM 10702 C C . VAL B 1 520 ? -2.658 3.844 -22.156 1 97.12 520 VAL B C 1
ATOM 10704 O O . VAL B 1 520 ? -2.689 5.059 -22.375 1 97.12 520 VAL B O 1
ATOM 10707 N N . GLU B 1 521 ? -1.862 3.029 -22.844 1 96.38 521 GLU B N 1
ATOM 10708 C CA . GLU B 1 521 ? -0.864 3.504 -23.797 1 96.38 521 GLU B CA 1
ATOM 10709 C C . GLU B 1 521 ? -1.504 4.359 -24.891 1 96.38 521 GLU B C 1
ATOM 10711 O O . GLU B 1 521 ? -1.021 5.453 -25.188 1 96.38 521 GLU B O 1
ATOM 10716 N N . ALA B 1 522 ? -2.648 3.914 -25.375 1 96 522 ALA B N 1
ATOM 10717 C CA . ALA B 1 522 ? -3.266 4.531 -26.547 1 96 522 ALA B CA 1
ATOM 10718 C C . ALA B 1 522 ? -4.145 5.715 -26.141 1 96 522 ALA B C 1
ATOM 10720 O O . ALA B 1 522 ? -4.77 6.348 -26.984 1 96 522 ALA B O 1
ATOM 10721 N N . CYS B 1 523 ? -4.191 6.062 -24.844 1 97.62 523 CYS B N 1
ATOM 10722 C CA . CYS B 1 523 ? -4.91 7.254 -24.406 1 97.62 523 CYS B CA 1
ATOM 10723 C C . CYS B 1 523 ? -4.293 8.516 -25 1 97.62 523 CYS B C 1
ATOM 10725 O O . CYS B 1 523 ? -4.98 9.516 -25.188 1 97.62 523 CYS B O 1
ATOM 10727 N N . SER B 1 524 ? -3.002 8.445 -25.25 1 97.38 524 SER B N 1
ATOM 10728 C CA . SER B 1 524 ? -2.252 9.617 -25.688 1 97.38 524 SER B CA 1
ATOM 10729 C C . SER B 1 524 ? -2.389 9.828 -27.203 1 97.38 524 SER B C 1
ATOM 10731 O O . SER B 1 524 ? -2.352 8.867 -27.969 1 97.38 524 SER B O 1
ATOM 10733 N N . LEU B 1 525 ? -2.58 11.086 -27.594 1 97.06 525 LEU B N 1
ATOM 10734 C CA . LEU B 1 525 ? -2.631 11.469 -29.016 1 97.06 525 LEU B CA 1
ATOM 10735 C C . LEU B 1 525 ? -1.281 12 -29.469 1 97.06 525 LEU B C 1
ATOM 10737 O O . LEU B 1 525 ? -1.033 12.109 -30.672 1 97.06 525 LEU B O 1
ATOM 10741 N N . THR B 1 526 ? -0.423 12.305 -28.562 1 97.06 526 THR B N 1
ATOM 10742 C CA . THR B 1 526 ? 0.81 13.016 -28.891 1 97.06 526 THR B CA 1
ATOM 10743 C C . THR B 1 526 ? 2.029 12.164 -28.531 1 97.06 526 THR B C 1
ATOM 10745 O O . THR B 1 526 ? 3.168 12.594 -28.734 1 97.06 526 THR B O 1
ATOM 10748 N N . GLY B 1 527 ? 1.811 10.945 -28 1 96.44 527 GLY B N 1
ATOM 10749 C CA . GLY B 1 527 ? 2.91 10.039 -27.719 1 96.44 527 GLY B CA 1
ATOM 10750 C C . GLY B 1 527 ? 3.541 10.289 -26.359 1 96.44 527 GLY B C 1
ATOM 10751 O O . GLY B 1 527 ? 2.896 10.828 -25.453 1 96.44 527 GLY B O 1
ATOM 10752 N N . HIS B 1 528 ? 4.801 9.812 -26.188 1 97.06 528 HIS B N 1
ATOM 10753 C CA . HIS B 1 528 ? 5.508 9.852 -24.906 1 97.06 528 HIS B CA 1
ATOM 10754 C C . HIS B 1 528 ? 6.055 11.25 -24.625 1 97.06 528 HIS B C 1
ATOM 10756 O O . HIS B 1 528 ? 6.547 11.922 -25.531 1 97.06 528 HIS B O 1
ATOM 10762 N N . TYR B 1 529 ? 5.961 11.594 -23.297 1 97.56 529 TYR B N 1
ATOM 10763 C CA . TYR B 1 529 ? 6.469 12.883 -22.844 1 97.56 529 TYR B CA 1
ATOM 10764 C C . TYR B 1 529 ? 7.992 12.891 -22.828 1 97.56 529 TYR B C 1
ATOM 10766 O O . TYR B 1 529 ? 8.617 11.938 -22.375 1 97.56 529 TYR B O 1
ATOM 10774 N N . ASP B 1 530 ? 8.555 13.859 -23.344 1 96.06 530 ASP B N 1
ATOM 10775 C CA . ASP B 1 530 ? 9.953 14.281 -23.234 1 96.06 530 ASP B CA 1
ATOM 10776 C C . ASP B 1 530 ? 10.07 15.797 -23.25 1 96.06 530 ASP B C 1
ATOM 10778 O O . ASP B 1 530 ? 9.641 16.453 -24.203 1 96.06 530 ASP B O 1
ATOM 10782 N N . PRO B 1 531 ? 10.633 16.344 -22.219 1 94.75 531 PRO B N 1
ATOM 10783 C CA . PRO B 1 531 ? 10.617 17.812 -22.125 1 94.75 531 PRO B CA 1
ATOM 10784 C C . PRO B 1 531 ? 11.375 18.469 -23.266 1 94.75 531 PRO B C 1
ATOM 10786 O O . PRO B 1 531 ? 11.18 19.656 -23.547 1 94.75 531 PRO B O 1
ATOM 10789 N N . ILE B 1 532 ? 12.227 17.75 -23.953 1 92.62 532 ILE B N 1
ATOM 10790 C CA . ILE B 1 532 ? 13.062 18.344 -25 1 92.62 532 ILE B CA 1
ATOM 10791 C C . ILE B 1 532 ? 12.5 17.953 -26.359 1 92.62 532 ILE B C 1
ATOM 10793 O O . ILE B 1 532 ? 12.164 18.828 -27.172 1 92.62 532 ILE B O 1
ATOM 10797 N N . THR B 1 533 ? 12.227 16.688 -26.609 1 94.38 533 THR B N 1
ATOM 10798 C CA . THR B 1 533 ? 11.938 16.219 -27.953 1 94.38 533 THR B CA 1
ATOM 10799 C C . THR B 1 533 ? 10.43 16.125 -28.188 1 94.38 533 THR B C 1
ATOM 10801 O O . THR B 1 533 ? 9.969 16.109 -29.328 1 94.38 533 THR B O 1
ATOM 10804 N N . ASN B 1 534 ? 9.617 16.109 -27.125 1 96.75 534 ASN B N 1
ATOM 10805 C CA . ASN B 1 534 ? 8.164 16.047 -27.234 1 96.75 534 ASN B CA 1
ATOM 10806 C C . ASN B 1 534 ? 7.496 16.609 -25.984 1 96.75 534 ASN B C 1
ATOM 10808 O O . ASN B 1 534 ? 6.828 15.883 -25.25 1 96.75 534 ASN B O 1
ATOM 10812 N N . PRO B 1 535 ? 7.547 17.906 -25.766 1 96.06 535 PRO B N 1
ATOM 10813 C CA . PRO B 1 535 ? 7.035 18.516 -24.531 1 96.06 535 PRO B CA 1
ATOM 10814 C C . PRO B 1 535 ? 5.516 18.438 -24.422 1 96.06 535 PRO B C 1
ATOM 10816 O O . PRO B 1 535 ? 4.957 18.703 -23.359 1 96.06 535 PRO B O 1
ATOM 10819 N N . CYS B 1 536 ? 4.809 18.078 -25.484 1 96.44 536 CYS B N 1
ATOM 10820 C CA . CYS B 1 536 ? 3.352 18 -25.453 1 96.44 536 CYS B CA 1
ATOM 10821 C C . CYS B 1 536 ? 2.895 16.547 -25.25 1 96.44 536 CYS B C 1
ATOM 10823 O O . CYS B 1 536 ? 1.693 16.281 -25.234 1 96.44 536 CYS B O 1
ATOM 10825 N N . GLY B 1 537 ? 3.879 15.57 -25.141 1 97.88 537 GLY B N 1
ATOM 10826 C CA . GLY B 1 537 ? 3.504 14.188 -24.891 1 97.88 537 GLY B CA 1
ATOM 10827 C C . GLY B 1 537 ? 2.699 14 -23.625 1 97.88 537 GLY B C 1
ATOM 10828 O O . GLY B 1 537 ? 2.971 14.648 -22.609 1 97.88 537 GLY B O 1
ATOM 10829 N N . THR B 1 538 ? 1.649 13.133 -23.688 1 98.38 538 THR B N 1
ATOM 10830 C CA . THR B 1 538 ? 0.789 12.992 -22.516 1 98.38 538 THR B CA 1
ATOM 10831 C C . THR B 1 538 ? 0.967 11.609 -21.891 1 98.38 538 THR B C 1
ATOM 10833 O O . THR B 1 538 ? 0.345 11.305 -20.859 1 98.38 538 THR B O 1
ATOM 10836 N N . ARG B 1 539 ? 1.771 10.727 -22.453 1 98.19 539 ARG B N 1
ATOM 10837 C CA . ARG B 1 539 ? 2.111 9.438 -21.875 1 98.19 539 ARG B CA 1
ATOM 10838 C C . ARG B 1 539 ? 3.482 9.477 -21.203 1 98.19 539 ARG B C 1
ATOM 10840 O O . ARG B 1 539 ? 4.492 9.719 -21.859 1 98.19 539 ARG B O 1
ATOM 10847 N N . LEU B 1 540 ? 3.535 9.234 -19.906 1 97.94 540 LEU B N 1
ATOM 10848 C CA . LEU B 1 540 ? 4.797 9.25 -19.172 1 97.94 540 LEU B CA 1
ATOM 10849 C C . LEU B 1 540 ? 5.422 7.859 -19.141 1 97.94 540 LEU B C 1
ATOM 10851 O O . LEU B 1 540 ? 4.715 6.859 -19 1 97.94 540 LEU B O 1
ATOM 10855 N N . LYS B 1 541 ? 6.715 7.812 -19.312 1 94.75 541 LYS B N 1
ATOM 10856 C CA . LYS B 1 541 ? 7.465 6.57 -19.156 1 94.75 541 LYS B CA 1
ATOM 10857 C C . LYS B 1 541 ? 7.855 6.348 -17.688 1 94.75 541 LYS B C 1
ATOM 10859 O O . LYS B 1 541 ? 8.18 7.301 -16.984 1 94.75 541 LYS B O 1
ATOM 10864 N N . ALA B 1 542 ? 7.785 5.207 -17.266 1 94.25 542 ALA B N 1
ATOM 10865 C CA . ALA B 1 542 ? 8.125 4.883 -15.883 1 94.25 542 ALA B CA 1
ATOM 10866 C C . ALA B 1 542 ? 8.508 3.414 -15.734 1 94.25 542 ALA B C 1
ATOM 10868 O O . ALA B 1 542 ? 8.188 2.596 -16.609 1 94.25 542 ALA B O 1
ATOM 10869 N N . GLY B 1 543 ? 9.25 3.08 -14.68 1 94.62 543 GLY B N 1
ATOM 10870 C CA . GLY B 1 543 ? 9.508 1.693 -14.328 1 94.62 543 GLY B CA 1
ATOM 10871 C C . GLY B 1 543 ? 8.336 1.033 -13.617 1 94.62 543 GLY B C 1
ATOM 10872 O O . GLY B 1 543 ? 7.195 1.47 -13.758 1 94.62 543 GLY B O 1
ATOM 10873 N N . ILE B 1 544 ? 8.617 -0.118 -12.977 1 95.88 544 ILE B N 1
ATOM 10874 C CA . ILE B 1 544 ? 7.621 -0.781 -12.133 1 95.88 544 ILE B CA 1
ATOM 10875 C C . ILE B 1 544 ? 7.605 -0.143 -10.75 1 95.88 544 ILE B C 1
ATOM 10877 O O . ILE B 1 544 ? 8.117 -0.724 -9.789 1 95.88 544 ILE B O 1
ATOM 10881 N N . GLN B 1 545 ? 7.062 1.071 -10.68 1 95.94 545 GLN B N 1
ATOM 10882 C CA . GLN B 1 545 ? 7.027 1.899 -9.484 1 95.94 545 GLN B CA 1
ATOM 10883 C C . GLN B 1 545 ? 5.609 2.369 -9.172 1 95.94 545 GLN B C 1
ATOM 10885 O O . GLN B 1 545 ? 5.312 3.562 -9.266 1 95.94 545 GLN B O 1
ATOM 10890 N N . GLU B 1 546 ? 4.789 1.51 -8.688 1 94.94 546 GLU B N 1
ATOM 10891 C CA . GLU B 1 546 ? 3.387 1.837 -8.445 1 94.94 546 GLU B CA 1
ATOM 10892 C C . GLU B 1 546 ? 3.252 3.066 -7.555 1 94.94 546 GLU B C 1
ATOM 10894 O O . GLU B 1 546 ? 2.477 3.977 -7.855 1 94.94 546 GLU B O 1
ATOM 10899 N N . CYS B 1 547 ? 4.027 3.184 -6.516 1 94 547 CYS B N 1
ATOM 10900 C CA . CYS B 1 547 ? 3.871 4.27 -5.555 1 94 547 CYS B CA 1
ATOM 10901 C C . CYS B 1 547 ? 4.312 5.598 -6.156 1 94 547 CYS B C 1
ATOM 10903 O O . CYS B 1 547 ? 3.588 6.594 -6.082 1 94 547 CYS B O 1
ATOM 10905 N N . ALA B 1 548 ? 5.512 5.609 -6.75 1 95.94 548 ALA B N 1
ATOM 10906 C CA . ALA B 1 548 ? 6.02 6.855 -7.316 1 95.94 548 ALA B CA 1
ATOM 10907 C C . ALA B 1 548 ? 5.18 7.305 -8.508 1 95.94 548 ALA B C 1
ATOM 10909 O O . ALA B 1 548 ? 5.008 8.5 -8.742 1 95.94 548 ALA B O 1
ATOM 10910 N N . ASN B 1 549 ? 4.656 6.332 -9.305 1 97.31 549 ASN B N 1
ATOM 10911 C CA . ASN B 1 549 ? 3.77 6.684 -10.414 1 97.31 549 ASN B CA 1
ATOM 10912 C C . ASN B 1 549 ? 2.518 7.402 -9.922 1 97.31 549 ASN B C 1
ATOM 10914 O O . ASN B 1 549 ? 2.148 8.453 -10.453 1 97.31 549 ASN B O 1
ATOM 10918 N N . ALA B 1 550 ? 1.892 6.828 -8.875 1 97.94 550 ALA B N 1
ATOM 10919 C CA . ALA B 1 550 ? 0.723 7.473 -8.281 1 97.94 550 ALA B CA 1
ATOM 10920 C C . ALA B 1 550 ? 1.094 8.82 -7.66 1 97.94 550 ALA B C 1
ATOM 10922 O O . ALA B 1 550 ? 0.354 9.797 -7.797 1 97.94 550 ALA B O 1
ATOM 10923 N N . ALA B 1 551 ? 2.24 8.906 -6.969 1 97.81 551 ALA B N 1
ATOM 10924 C CA . ALA B 1 551 ? 2.695 10.148 -6.344 1 97.81 551 ALA B CA 1
ATOM 10925 C C . ALA B 1 551 ? 2.961 11.219 -7.395 1 97.81 551 ALA B C 1
ATOM 10927 O O . ALA B 1 551 ? 2.66 12.398 -7.176 1 97.81 551 ALA B O 1
ATOM 10928 N N . THR B 1 552 ? 3.578 10.805 -8.523 1 98.31 552 THR B N 1
ATOM 10929 C CA . THR B 1 552 ? 3.846 11.734 -9.617 1 98.31 552 THR B CA 1
ATOM 10930 C C . THR B 1 552 ? 2.549 12.344 -10.141 1 98.31 552 THR B C 1
ATOM 10932 O O . THR B 1 552 ? 2.455 13.562 -10.32 1 98.31 552 THR B O 1
ATOM 10935 N N . MET B 1 553 ? 1.572 11.539 -10.305 1 98.62 553 MET B N 1
ATOM 10936 C CA . MET B 1 553 ? 0.293 12.047 -10.797 1 98.62 553 MET B CA 1
ATOM 10937 C C . MET B 1 553 ? -0.391 12.914 -9.75 1 98.62 553 MET B C 1
ATOM 10939 O O . MET B 1 553 ? -1.021 13.914 -10.086 1 98.62 553 MET B O 1
ATOM 10943 N N . CYS B 1 554 ? -0.309 12.508 -8.453 1 98.38 554 CYS B N 1
ATOM 10944 C CA . CYS B 1 554 ? -0.847 13.344 -7.391 1 98.38 554 CYS B CA 1
ATOM 10945 C C . CYS B 1 554 ? -0.202 14.727 -7.398 1 98.38 554 CYS B C 1
ATOM 10947 O O . CYS B 1 554 ? -0.889 15.742 -7.254 1 98.38 554 CYS B O 1
ATOM 10949 N N . GLY B 1 555 ? 1.168 14.75 -7.574 1 98.12 555 GLY B N 1
ATOM 10950 C CA . GLY B 1 555 ? 1.857 16.031 -7.668 1 98.12 555 GLY B CA 1
ATOM 10951 C C . GLY B 1 555 ? 1.401 16.875 -8.844 1 98.12 555 GLY B C 1
ATOM 10952 O O . GLY B 1 555 ? 1.183 18.078 -8.703 1 98.12 555 GLY B O 1
ATOM 10953 N N . LEU B 1 556 ? 1.193 16.203 -9.969 1 98.31 556 LEU B N 1
ATOM 10954 C CA . LEU B 1 556 ? 0.822 16.875 -11.211 1 98.31 556 LEU B CA 1
ATOM 10955 C C . LEU B 1 556 ? -0.572 17.484 -11.102 1 98.31 556 LEU B C 1
ATOM 10957 O O . LEU B 1 556 ? -0.76 18.672 -11.391 1 98.31 556 LEU B O 1
ATOM 10961 N N . VAL B 1 557 ? -1.548 16.75 -10.633 1 98.38 557 VAL B N 1
ATOM 10962 C CA . VAL B 1 557 ? -2.938 17.188 -10.656 1 98.38 557 VAL B CA 1
ATOM 10963 C C . VAL B 1 557 ? -3.182 18.188 -9.516 1 98.38 557 VAL B C 1
ATOM 10965 O O . VAL B 1 557 ? -4.191 18.891 -9.508 1 98.38 557 VAL B O 1
ATOM 10968 N N . SER B 1 558 ? -2.209 18.312 -8.562 1 97.56 558 SER B N 1
ATOM 10969 C CA . SER B 1 558 ? -2.363 19.234 -7.441 1 97.56 558 SER B CA 1
ATOM 10970 C C . SER B 1 558 ? -1.924 20.656 -7.816 1 97.56 558 SER B C 1
ATOM 10972 O O . SER B 1 558 ? -1.958 21.562 -6.984 1 97.56 558 SER B O 1
ATOM 10974 N N . GLN B 1 559 ? -1.513 20.906 -9.07 1 97.44 559 GLN B N 1
ATOM 10975 C CA . GLN B 1 559 ? -1.046 22.203 -9.523 1 97.44 559 GLN B CA 1
ATOM 10976 C C . GLN B 1 559 ? -2.062 22.859 -10.461 1 97.44 559 GLN B C 1
ATOM 10978 O O . GLN B 1 559 ? -2.869 22.172 -11.086 1 97.44 559 GLN B O 1
ATOM 10983 N N . THR B 1 560 ? -2.115 24.156 -10.57 1 97.06 560 THR B N 1
ATOM 10984 C CA . THR B 1 560 ? -2.924 24.953 -11.484 1 97.06 560 THR B CA 1
ATOM 10985 C C . THR B 1 560 ? -2.207 26.25 -11.844 1 97.06 560 THR B C 1
ATOM 10987 O O . THR B 1 560 ? -1.394 26.75 -11.07 1 97.06 560 THR B O 1
ATOM 10990 N N . VAL B 1 561 ? -2.426 26.828 -13.031 1 96.88 561 VAL B N 1
ATOM 10991 C CA . VAL B 1 561 ? -1.841 28.094 -13.453 1 96.88 561 VAL B CA 1
ATOM 10992 C C . VAL B 1 561 ? -2.861 29.219 -13.273 1 96.88 561 VAL B C 1
ATOM 10994 O O . VAL B 1 561 ? -2.547 30.391 -13.484 1 96.88 561 VAL B O 1
ATOM 10997 N N . SER B 1 562 ? -4.047 28.844 -12.828 1 96.44 562 SER B N 1
ATOM 10998 C CA . SER B 1 562 ? -5.117 29.828 -12.719 1 96.44 562 SER B CA 1
ATOM 10999 C C . SER B 1 562 ? -4.973 30.656 -11.445 1 96.44 562 SER B C 1
ATOM 11001 O O . SER B 1 562 ? -4.688 30.125 -10.375 1 96.44 562 SER B O 1
ATOM 11003 N N . LYS B 1 563 ? -5.207 31.969 -11.586 1 94.19 563 LYS B N 1
ATOM 11004 C CA . LYS B 1 563 ? -5.281 32.875 -10.43 1 94.19 563 LYS B CA 1
ATOM 11005 C C . LYS B 1 563 ? -6.699 32.938 -9.875 1 94.19 563 LYS B C 1
ATOM 11007 O O . LYS B 1 563 ? -6.906 33.344 -8.734 1 94.19 563 LYS B O 1
ATOM 11012 N N . ASP B 1 564 ? -7.637 32.5 -10.734 1 95.62 564 ASP B N 1
ATOM 11013 C CA . ASP B 1 564 ? -9.016 32.375 -10.273 1 95.62 564 ASP B CA 1
ATOM 11014 C C . ASP B 1 564 ? -9.227 31.047 -9.523 1 95.62 564 ASP B C 1
ATOM 11016 O O . ASP B 1 564 ? -9.117 29.969 -10.102 1 95.62 564 ASP B O 1
ATOM 11020 N N . LYS B 1 565 ? -9.531 31.156 -8.273 1 94.25 565 LYS B N 1
ATOM 11021 C CA . LYS B 1 565 ? -9.648 30 -7.387 1 94.25 565 LYS B CA 1
ATOM 11022 C C . LYS B 1 565 ? -10.789 29.078 -7.828 1 94.25 565 LYS B C 1
ATOM 11024 O O . LYS B 1 565 ? -10.836 27.906 -7.438 1 94.25 565 LYS B O 1
ATOM 11029 N N . ASN B 1 566 ? -11.68 29.5 -8.695 1 93.88 566 ASN B N 1
ATOM 11030 C CA . ASN B 1 566 ? -12.875 28.75 -9.086 1 93.88 566 ASN B CA 1
ATOM 11031 C C . ASN B 1 566 ? -12.711 28.109 -10.461 1 93.88 566 ASN B C 1
ATOM 11033 O O . ASN B 1 566 ? -13.602 27.391 -10.922 1 93.88 566 ASN B O 1
ATOM 11037 N N . VAL B 1 567 ? -11.57 28.312 -11.055 1 95.88 567 VAL B N 1
ATOM 11038 C CA . VAL B 1 567 ? -11.297 27.766 -12.383 1 95.88 567 VAL B CA 1
ATOM 11039 C C . VAL B 1 567 ? -10.047 26.891 -12.336 1 95.88 567 VAL B C 1
ATOM 11041 O O . VAL B 1 567 ? -8.984 27.344 -11.898 1 95.88 567 VAL B O 1
ATOM 11044 N N . HIS B 1 568 ? -10.25 25.688 -12.703 1 96 568 HIS B N 1
ATOM 11045 C CA . HIS B 1 568 ? -9.07 24.844 -12.844 1 96 568 HIS B CA 1
ATOM 11046 C C . HIS B 1 568 ? -8.422 25.031 -14.211 1 96 568 HIS B C 1
ATOM 11048 O O . HIS B 1 568 ? -9.031 24.75 -15.242 1 96 568 HIS B O 1
ATOM 11054 N N . ALA B 1 569 ? -7.25 25.594 -14.234 1 97.25 569 ALA B N 1
ATOM 11055 C CA . ALA B 1 569 ? -6.414 25.641 -15.43 1 97.25 569 ALA B CA 1
ATOM 11056 C C . ALA B 1 569 ? -5.152 24.797 -15.25 1 97.25 569 ALA B C 1
ATOM 11058 O O . ALA B 1 569 ? -4.125 25.312 -14.789 1 97.25 569 ALA B O 1
ATOM 11059 N N . GLY B 1 570 ? -5.242 23.562 -15.602 1 97.88 570 GLY B N 1
ATOM 11060 C CA . GLY B 1 570 ? -4.172 22.594 -15.438 1 97.88 570 GLY B CA 1
ATOM 11061 C C . GLY B 1 570 ? -4.418 21.312 -16.203 1 97.88 570 GLY B C 1
ATOM 11062 O O . GLY B 1 570 ? -4.816 21.328 -17.359 1 97.88 570 GLY B O 1
ATOM 11063 N N . VAL B 1 571 ? -4.078 20.188 -15.547 1 98.5 571 VAL B N 1
ATOM 11064 C CA . VAL B 1 571 ? -4.168 18.875 -16.203 1 98.5 571 VAL B CA 1
ATOM 11065 C C . VAL B 1 571 ? -4.918 17.906 -15.305 1 98.5 571 VAL B C 1
ATOM 11067 O O . VAL B 1 571 ? -5.02 18.109 -14.094 1 98.5 571 VAL B O 1
ATOM 11070 N N . TRP B 1 572 ? -5.582 16.938 -15.891 1 98.75 572 TRP B N 1
ATOM 11071 C CA . TRP B 1 572 ? -6 15.719 -15.188 1 98.75 572 TRP B CA 1
ATOM 11072 C C . TRP B 1 572 ? -4.992 14.594 -15.398 1 98.75 572 TRP B C 1
ATOM 11074 O O . TRP B 1 572 ? -4.102 14.703 -16.234 1 98.75 572 TRP B O 1
ATOM 11084 N N . GLY B 1 573 ? -4.98 13.703 -14.516 1 98.62 573 GLY B N 1
ATOM 11085 C CA . GLY B 1 573 ? -3.998 12.641 -14.586 1 98.62 573 GLY B CA 1
ATOM 11086 C C . GLY B 1 573 ? -4.598 11.258 -14.383 1 98.62 573 GLY B C 1
ATOM 11087 O O . GLY B 1 573 ? -5.66 11.125 -13.773 1 98.62 573 GLY B O 1
ATOM 11088 N N . LEU B 1 574 ? -3.973 10.227 -14.93 1 98.75 574 LEU B N 1
ATOM 11089 C CA . LEU B 1 574 ? -4.32 8.82 -14.742 1 98.75 574 LEU B CA 1
ATOM 11090 C C . LEU B 1 574 ? -3.086 8 -14.375 1 98.75 574 LEU B C 1
ATOM 11092 O O . LEU B 1 574 ? -2.049 8.102 -15.031 1 98.75 574 LEU B O 1
ATOM 11096 N N . SER B 1 575 ? -3.09 7.312 -13.289 1 98.56 575 SER B N 1
ATOM 11097 C CA . SER B 1 575 ? -2.119 6.273 -12.961 1 98.56 575 SER B CA 1
ATOM 11098 C C . SER B 1 575 ? -2.76 4.891 -12.992 1 98.56 575 SER B C 1
ATOM 11100 O O . SER B 1 575 ? -3.84 4.691 -12.438 1 98.56 575 SER B O 1
ATOM 11102 N N . GLY B 1 576 ? -2.131 3.977 -13.695 1 97.88 576 GLY B N 1
ATOM 11103 C CA . GLY B 1 576 ? -2.768 2.68 -13.852 1 97.88 576 GLY B CA 1
ATOM 11104 C C . GLY B 1 576 ? -1.857 1.52 -13.492 1 97.88 576 GLY B C 1
ATOM 11105 O O . GLY B 1 576 ? -0.634 1.626 -13.609 1 97.88 576 GLY B O 1
ATOM 11106 N N . THR B 1 577 ? -2.359 0.437 -12.992 1 97.06 577 THR B N 1
ATOM 11107 C CA . THR B 1 577 ? -1.747 -0.863 -12.742 1 97.06 577 THR B CA 1
ATOM 11108 C C . THR B 1 577 ? -2.812 -1.95 -12.633 1 97.06 577 THR B C 1
ATOM 11110 O O . THR B 1 577 ? -3.961 -1.745 -13.023 1 97.06 577 THR B O 1
ATOM 11113 N N . TYR B 1 578 ? -2.424 -3.213 -12.273 1 96.88 578 TYR B N 1
ATOM 11114 C CA . TYR B 1 578 ? -3.416 -4.234 -11.953 1 96.88 578 TYR B CA 1
ATOM 11115 C C . TYR B 1 578 ? -4.109 -3.926 -10.633 1 96.88 578 TYR B C 1
ATOM 11117 O O . TYR B 1 578 ? -3.48 -3.438 -9.695 1 96.88 578 TYR B O 1
ATOM 11125 N N . GLY B 1 579 ? -5.457 -4.18 -10.609 1 97.38 579 GLY B N 1
ATOM 11126 C CA . GLY B 1 579 ? -6.23 -3.957 -9.398 1 97.38 579 GLY B CA 1
ATOM 11127 C C . GLY B 1 579 ? -5.602 -4.582 -8.164 1 97.38 579 GLY B C 1
ATOM 11128 O O . GLY B 1 579 ? -5.652 -4.008 -7.078 1 97.38 579 GLY B O 1
ATOM 11129 N N . ALA B 1 580 ? -4.902 -5.703 -8.328 1 97 580 ALA B N 1
ATOM 11130 C CA . ALA B 1 580 ? -4.277 -6.445 -7.238 1 97 580 ALA B CA 1
ATOM 11131 C C . ALA B 1 580 ? -3.113 -5.66 -6.641 1 97 580 ALA B C 1
ATOM 11133 O O . ALA B 1 580 ? -2.73 -5.887 -5.488 1 97 580 ALA B O 1
ATOM 11134 N N . PHE B 1 581 ? -2.545 -4.641 -7.332 1 96.81 581 PHE B N 1
ATOM 11135 C CA . PHE B 1 581 ? -1.329 -3.949 -6.918 1 96.81 581 PHE B CA 1
ATOM 11136 C C . PHE B 1 581 ? -1.638 -2.521 -6.488 1 96.81 581 PHE B C 1
ATOM 11138 O O . PHE B 1 581 ? -0.774 -1.834 -5.938 1 96.81 581 PHE B O 1
ATOM 11145 N N . THR B 1 582 ? -2.871 -2.049 -6.57 1 97 582 THR B N 1
ATOM 11146 C CA . THR B 1 582 ? -3.221 -0.645 -6.391 1 97 582 THR B CA 1
ATOM 11147 C C . THR B 1 582 ? -3.125 -0.246 -4.922 1 97 582 THR B C 1
ATOM 11149 O O . THR B 1 582 ? -3.059 0.942 -4.598 1 97 582 THR B O 1
ATOM 11152 N N . PRO B 1 583 ? -3.096 -1.191 -3.916 1 96.81 583 PRO B N 1
ATOM 11153 C CA . PRO B 1 583 ? -2.857 -0.733 -2.545 1 96.81 583 PRO B CA 1
ATOM 11154 C C . PRO B 1 583 ? -1.549 0.04 -2.4 1 96.81 583 PRO B C 1
ATOM 11156 O O . PRO B 1 583 ? -1.423 0.887 -1.513 1 96.81 583 PRO B O 1
ATOM 11159 N N . PHE B 1 584 ? -0.628 -0.129 -3.322 1 95.88 584 PHE B N 1
ATOM 11160 C CA . PHE B 1 584 ? 0.617 0.63 -3.316 1 95.88 584 PHE B CA 1
ATOM 11161 C C . PHE B 1 584 ? 0.351 2.107 -3.58 1 95.88 584 PHE B C 1
ATOM 11163 O O . PHE B 1 584 ? 1.159 2.963 -3.215 1 95.88 584 PHE B O 1
ATOM 11170 N N . PHE B 1 585 ? -0.846 2.395 -4.219 1 97.19 585 PHE B N 1
ATOM 11171 C CA . PHE B 1 585 ? -1.224 3.76 -4.562 1 97.19 585 PHE B CA 1
ATOM 11172 C C . PHE B 1 585 ? -1.887 4.453 -3.375 1 97.19 585 PHE B C 1
ATOM 11174 O O . PHE B 1 585 ? -2.018 5.676 -3.359 1 97.19 585 PHE B O 1
ATOM 11181 N N . TYR B 1 586 ? -2.295 3.725 -2.363 1 97.62 586 TYR B N 1
ATOM 11182 C CA . TYR B 1 586 ? -3.336 4.176 -1.448 1 97.62 586 TYR B CA 1
ATOM 11183 C C . TYR B 1 586 ? -2.883 5.41 -0.673 1 97.62 586 TYR B C 1
ATOM 11185 O O . TYR B 1 586 ? -3.609 6.402 -0.593 1 97.62 586 TYR B O 1
ATOM 11193 N N . LEU B 1 587 ? -1.728 5.41 -0.126 1 96.81 587 LEU B N 1
ATOM 11194 C CA . LEU B 1 587 ? -1.334 6.453 0.814 1 96.81 587 LEU B CA 1
ATOM 11195 C C . LEU B 1 587 ? -1.062 7.766 0.086 1 96.81 587 LEU B C 1
ATOM 11197 O O . LEU B 1 587 ? -1.502 8.828 0.528 1 96.81 587 LEU B O 1
ATOM 11201 N N . PRO B 1 588 ? -0.342 7.789 -1.075 1 96.62 588 PRO B N 1
ATOM 11202 C CA . PRO B 1 588 ? -0.222 9.062 -1.787 1 96.62 588 PRO B CA 1
ATOM 11203 C C . PRO B 1 588 ? -1.575 9.633 -2.211 1 96.62 588 PRO B C 1
ATOM 11205 O O . PRO B 1 588 ? -1.779 10.844 -2.168 1 96.62 588 PRO B O 1
ATOM 11208 N N . VAL B 1 589 ? -2.496 8.789 -2.6 1 98.12 589 VAL B N 1
ATOM 11209 C CA . VAL B 1 589 ? -3.807 9.242 -3.051 1 98.12 589 VAL B CA 1
ATOM 11210 C C . VAL B 1 589 ? -4.609 9.773 -1.864 1 98.12 589 VAL B C 1
ATOM 11212 O O . VAL B 1 589 ? -5.34 10.758 -1.993 1 98.12 589 VAL B O 1
ATOM 11215 N N . ARG B 1 590 ? -4.469 9.078 -0.726 1 97 590 ARG B N 1
ATOM 11216 C CA . ARG B 1 590 ? -5.082 9.555 0.51 1 97 590 ARG B CA 1
ATOM 11217 C C . ARG B 1 590 ? -4.609 10.961 0.854 1 97 590 ARG B C 1
ATOM 11219 O O . ARG B 1 590 ? -5.414 11.82 1.216 1 97 590 ARG B O 1
ATOM 11226 N N . ILE B 1 591 ? -3.334 11.25 0.721 1 95.69 591 ILE B N 1
ATOM 11227 C CA . ILE B 1 591 ? -2.756 12.555 1.037 1 95.69 591 ILE B CA 1
ATOM 11228 C C . ILE B 1 591 ? -3.256 13.594 0.04 1 95.69 591 ILE B C 1
ATOM 11230 O O . ILE B 1 591 ? -3.574 14.727 0.42 1 95.69 591 ILE B O 1
ATOM 11234 N N . PHE B 1 592 ? -3.354 13.227 -1.211 1 97.5 592 PHE B N 1
ATOM 11235 C CA . PHE B 1 592 ? -3.896 14.133 -2.219 1 97.5 592 PHE B CA 1
ATOM 11236 C C . PHE B 1 592 ? -5.336 14.508 -1.885 1 97.5 592 PHE B C 1
ATOM 11238 O O . PHE B 1 592 ? -5.711 15.68 -1.979 1 97.5 592 PHE B O 1
ATOM 11245 N N . SER B 1 593 ? -6.156 13.477 -1.563 1 97.81 593 SER B N 1
ATOM 11246 C CA . SER B 1 593 ? -7.551 13.719 -1.202 1 97.81 593 SER B CA 1
ATOM 11247 C C . SER B 1 593 ? -7.656 14.695 -0.032 1 97.81 593 SER B C 1
ATOM 11249 O O . SER B 1 593 ? -8.516 15.578 -0.031 1 97.81 593 SER B O 1
ATOM 11251 N N . GLN B 1 594 ? -6.781 14.57 0.962 1 96.25 594 GLN B N 1
ATOM 11252 C CA . GLN B 1 594 ? -6.754 15.469 2.109 1 96.25 594 GLN B CA 1
ATOM 11253 C C . GLN B 1 594 ? -6.398 16.891 1.683 1 96.25 594 GLN B C 1
ATOM 11255 O O . GLN B 1 594 ? -7.035 17.859 2.121 1 96.25 594 GLN B O 1
ATOM 11260 N N . GLN B 1 595 ? -5.371 17.031 0.818 1 95.5 595 GLN B N 1
ATOM 11261 C CA . GLN B 1 595 ? -4.953 18.328 0.311 1 95.5 595 GLN B CA 1
ATOM 11262 C C . GLN B 1 595 ? -6.074 19 -0.475 1 95.5 595 GLN B C 1
ATOM 11264 O O . GLN B 1 595 ? -6.336 20.188 -0.299 1 95.5 595 GLN B O 1
ATOM 11269 N N . ASN B 1 596 ? -6.715 18.203 -1.294 1 96.25 596 ASN B N 1
ATOM 11270 C CA . ASN B 1 596 ? -7.773 18.719 -2.148 1 96.25 596 ASN B CA 1
ATOM 11271 C C . ASN B 1 596 ? -8.961 19.219 -1.328 1 96.25 596 ASN B C 1
ATOM 11273 O O . ASN B 1 596 ? -9.586 20.219 -1.673 1 96.25 596 ASN B O 1
ATOM 11277 N N . GLN B 1 597 ? -9.297 18.531 -0.271 1 95.69 597 GLN B N 1
ATOM 11278 C CA . GLN B 1 597 ? -10.406 18.891 0.604 1 95.69 597 GLN B CA 1
ATOM 11279 C C . GLN B 1 597 ? -10.289 20.344 1.074 1 95.69 597 GLN B C 1
ATOM 11281 O O . GLN B 1 597 ? -11.297 21.047 1.165 1 95.69 597 GLN B O 1
ATOM 11286 N N . ASP B 1 598 ? -9.062 20.844 1.328 1 92.81 598 ASP B N 1
ATOM 11287 C CA . ASP B 1 598 ? -8.898 22.156 1.958 1 92.81 598 ASP B CA 1
ATOM 11288 C C . ASP B 1 598 ? -8.242 23.141 1 1 92.81 598 ASP B C 1
ATOM 11290 O O . ASP B 1 598 ? -7.965 24.281 1.376 1 92.81 598 ASP B O 1
ATOM 11294 N N . SER B 1 599 ? -8.023 22.734 -0.234 1 94.38 599 SER B N 1
ATOM 11295 C CA . SER B 1 599 ? -7.387 23.641 -1.192 1 94.38 599 SER B CA 1
ATOM 11296 C C . SER B 1 599 ? -8.281 24.828 -1.502 1 94.38 599 SER B C 1
ATOM 11298 O O . SER B 1 599 ? -9.484 24.672 -1.722 1 94.38 599 SER B O 1
ATOM 11300 N N . PRO B 1 600 ? -7.684 26.016 -1.54 1 91.88 600 PRO B N 1
ATOM 11301 C CA . PRO B 1 600 ? -8.492 27.172 -1.974 1 91.88 600 PRO B CA 1
ATOM 11302 C C . PRO B 1 600 ? -8.742 27.172 -3.48 1 91.88 600 PRO B C 1
ATOM 11304 O O . PRO B 1 600 ? -9.641 27.875 -3.955 1 91.88 600 PRO B O 1
ATOM 11307 N N . PHE B 1 601 ? -7.945 26.406 -4.199 1 95.31 601 PHE B N 1
ATOM 11308 C CA . PHE B 1 601 ? -8.055 26.375 -5.652 1 95.31 601 PHE B CA 1
ATOM 11309 C C . PHE B 1 601 ? -8.758 25.094 -6.113 1 95.31 601 PHE B C 1
ATOM 11311 O O . PHE B 1 601 ? -8.703 24.062 -5.43 1 95.31 601 PHE B O 1
ATOM 11318 N N . LYS B 1 602 ? -9.438 25.219 -7.199 1 96.38 602 LYS B N 1
ATOM 11319 C CA . LYS B 1 602 ? -9.852 24.016 -7.918 1 96.38 602 LYS B CA 1
ATOM 11320 C C . LYS B 1 602 ? -8.656 23.312 -8.562 1 96.38 602 LYS B C 1
ATOM 11322 O O . LYS B 1 602 ? -7.93 23.922 -9.352 1 96.38 602 LYS B O 1
ATOM 11327 N N . LEU B 1 603 ? -8.438 22.109 -8.156 1 96.88 603 LEU B N 1
ATOM 11328 C CA . LEU B 1 603 ? -7.316 21.328 -8.664 1 96.88 603 LEU B CA 1
ATOM 11329 C C . LEU B 1 603 ? -7.777 20.344 -9.727 1 96.88 603 LEU B C 1
ATOM 11331 O O . LEU B 1 603 ? -8.898 20.438 -10.219 1 96.88 603 LEU B O 1
ATOM 11335 N N . GLY B 1 604 ? -6.863 19.484 -10.195 1 97.81 604 GLY B N 1
ATOM 11336 C CA . GLY B 1 604 ? -7.203 18.484 -11.188 1 97.81 604 GLY B CA 1
ATOM 11337 C C . GLY B 1 604 ? -7.82 17.234 -10.586 1 97.81 604 GLY B C 1
ATOM 11338 O O . GLY B 1 604 ? -8.062 17.172 -9.375 1 97.81 604 GLY B O 1
ATOM 11339 N N . VAL B 1 605 ? -8.18 16.281 -11.461 1 98.5 605 VAL B N 1
ATOM 11340 C CA . VAL B 1 605 ? -8.781 15.008 -11.07 1 98.5 605 VAL B CA 1
ATOM 11341 C C . VAL B 1 605 ? -7.809 13.867 -11.336 1 98.5 605 VAL B C 1
ATOM 11343 O O . VAL B 1 605 ? -7.105 13.859 -12.352 1 98.5 605 VAL B O 1
ATOM 11346 N N . LEU B 1 606 ? -7.676 13.008 -10.375 1 98.81 606 LEU B N 1
ATOM 11347 C CA . LEU B 1 606 ? -6.848 11.812 -10.508 1 98.81 606 LEU B CA 1
ATOM 11348 C C . LEU B 1 606 ? -7.703 10.594 -10.844 1 98.81 606 LEU B C 1
ATOM 11350 O O . LEU B 1 606 ? -8.648 10.281 -10.109 1 98.81 606 LEU B O 1
ATOM 11354 N N . THR B 1 607 ? -7.414 9.922 -11.914 1 98.88 607 THR B N 1
ATOM 11355 C CA . THR B 1 607 ? -8.016 8.641 -12.266 1 98.88 607 THR B CA 1
ATOM 11356 C C . THR B 1 607 ? -7.062 7.492 -11.961 1 98.88 607 THR B C 1
ATOM 11358 O O . THR B 1 607 ? -5.891 7.539 -12.336 1 98.88 607 THR B O 1
ATOM 11361 N N . ILE B 1 608 ? -7.508 6.551 -11.25 1 98.75 608 ILE B N 1
ATOM 11362 C CA . ILE B 1 608 ? -6.777 5.305 -11.023 1 98.75 608 ILE B CA 1
ATOM 11363 C C . ILE B 1 608 ? -7.41 4.184 -11.844 1 98.75 608 ILE B C 1
ATOM 11365 O O . ILE B 1 608 ? -8.609 3.914 -11.719 1 98.75 608 ILE B O 1
ATOM 11369 N N . VAL B 1 609 ? -6.633 3.572 -12.703 1 98.62 609 VAL B N 1
ATOM 11370 C CA . VAL B 1 609 ? -7.102 2.367 -13.375 1 98.62 609 VAL B CA 1
ATOM 11371 C C . VAL B 1 609 ? -6.66 1.132 -12.594 1 98.62 609 VAL B C 1
ATOM 11373 O O . VAL B 1 609 ? -5.461 0.855 -12.477 1 98.62 609 VAL B O 1
ATOM 11376 N N . ALA B 1 610 ? -7.613 0.538 -12 1 98.25 610 ALA B N 1
ATOM 11377 C CA . ALA B 1 610 ? -7.414 -0.779 -11.398 1 98.25 610 ALA B CA 1
ATOM 11378 C C . ALA B 1 610 ? -7.727 -1.89 -12.398 1 98.25 610 ALA B C 1
ATOM 11380 O O . ALA B 1 610 ? -8.789 -2.51 -12.336 1 98.25 610 ALA B O 1
ATOM 11381 N N . GLY B 1 611 ? -6.766 -2.139 -13.242 1 97.06 611 GLY B N 1
ATOM 11382 C CA . GLY B 1 611 ? -6.938 -3.121 -14.297 1 97.06 611 GLY B CA 1
ATOM 11383 C C . GLY B 1 611 ? -6.918 -4.551 -13.789 1 97.06 611 GLY B C 1
ATOM 11384 O O . GLY B 1 611 ? -6.426 -4.82 -12.695 1 97.06 611 GLY B O 1
ATOM 11385 N N . HIS B 1 612 ? -7.449 -5.453 -14.539 1 96.19 612 HIS B N 1
ATOM 11386 C CA . HIS B 1 612 ? -7.418 -6.887 -14.266 1 96.19 612 HIS B CA 1
ATOM 11387 C C . HIS B 1 612 ? -7.988 -7.195 -12.883 1 96.19 612 HIS B C 1
ATOM 11389 O O . HIS B 1 612 ? -7.422 -8.008 -12.148 1 96.19 612 HIS B O 1
ATOM 11395 N N . SER B 1 613 ? -8.961 -6.418 -12.539 1 95.56 613 SER B N 1
ATOM 11396 C CA . SER B 1 613 ? -9.664 -6.699 -11.289 1 95.56 613 SER B CA 1
ATOM 11397 C C . SER B 1 613 ? -10.57 -7.918 -11.422 1 95.56 613 SER B C 1
ATOM 11399 O O . SER B 1 613 ? -11.102 -8.18 -12.508 1 95.56 613 SER B O 1
ATOM 11401 N N . GLY B 1 614 ? -10.742 -8.625 -10.352 1 95.31 614 GLY B N 1
ATOM 11402 C CA . GLY B 1 614 ? -11.516 -9.852 -10.344 1 95.31 614 GLY B CA 1
ATOM 11403 C C . GLY B 1 614 ? -10.664 -11.094 -10.484 1 95.31 614 GLY B C 1
ATOM 11404 O O . GLY B 1 614 ? -9.438 -11.008 -10.547 1 95.31 614 GLY B O 1
ATOM 11405 N N . PRO B 1 615 ? -11.281 -12.227 -10.508 1 95.56 615 PRO B N 1
ATOM 11406 C CA . PRO B 1 615 ? -10.555 -13.484 -10.688 1 95.56 615 PRO B CA 1
ATOM 11407 C C . PRO B 1 615 ? -10.164 -13.734 -12.141 1 95.56 615 PRO B C 1
ATOM 11409 O O . PRO B 1 615 ? -9.422 -14.688 -12.43 1 95.56 615 PRO B O 1
ATOM 11412 N N . GLU B 1 616 ? -10.5 -12.836 -13.031 1 94.19 616 GLU B N 1
ATOM 11413 C CA . GLU B 1 616 ? -10.406 -13.055 -14.469 1 94.19 616 GLU B CA 1
ATOM 11414 C C . GLU B 1 616 ? -8.961 -12.922 -14.953 1 94.19 616 GLU B C 1
ATOM 11416 O O . GLU B 1 616 ? -8.648 -13.281 -16.094 1 94.19 616 GLU B O 1
ATOM 11421 N N . THR B 1 617 ? -8.055 -12.398 -14.102 1 90.12 617 THR B N 1
ATOM 11422 C CA . THR B 1 617 ? -6.648 -12.359 -14.492 1 90.12 617 THR B CA 1
ATOM 11423 C C . THR B 1 617 ? -6.082 -13.766 -14.617 1 90.12 617 THR B C 1
ATOM 11425 O O . THR B 1 617 ? -5.191 -14.016 -15.438 1 90.12 617 THR B O 1
ATOM 11428 N N . ALA B 1 618 ? -6.559 -14.773 -13.898 1 86.81 618 ALA B N 1
ATOM 11429 C CA . ALA B 1 618 ? -6.613 -16.234 -13.938 1 86.81 618 ALA B CA 1
ATOM 11430 C C . ALA B 1 618 ? -5.234 -16.828 -14.211 1 86.81 618 ALA B C 1
ATOM 11432 O O . ALA B 1 618 ? -4.594 -17.375 -13.312 1 86.81 618 ALA B O 1
ATOM 11433 N N . ALA B 1 619 ? -4.578 -16.516 -15.445 1 85.44 619 ALA B N 1
ATOM 11434 C CA . ALA B 1 619 ? -3.391 -17.234 -15.891 1 85.44 619 ALA B CA 1
ATOM 11435 C C . ALA B 1 619 ? -2.15 -16.781 -15.125 1 85.44 619 ALA B C 1
ATOM 11437 O O . ALA B 1 619 ? -1.147 -17.5 -15.07 1 85.44 619 ALA B O 1
ATOM 11438 N N . ASP B 1 620 ? -2.205 -15.617 -14.484 1 86.31 620 ASP B N 1
ATOM 11439 C CA . ASP B 1 620 ? -1.046 -15.062 -13.789 1 86.31 620 ASP B CA 1
ATOM 11440 C C . ASP B 1 620 ? -0.995 -15.547 -12.336 1 86.31 620 ASP B C 1
ATOM 11442 O O . ASP B 1 620 ? -0.102 -15.156 -11.586 1 86.31 620 ASP B O 1
ATOM 11446 N N . ALA B 1 621 ? -1.916 -16.344 -11.898 1 88.69 621 ALA B N 1
ATOM 11447 C CA . ALA B 1 621 ? -1.94 -17.016 -10.602 1 88.69 621 ALA B CA 1
ATOM 11448 C C . ALA B 1 621 ? -2.434 -16.078 -9.5 1 88.69 621 ALA B C 1
ATOM 11450 O O . ALA B 1 621 ? -2.83 -14.945 -9.781 1 88.69 621 ALA B O 1
ATOM 11451 N N . ARG B 1 622 ? -2.467 -16.531 -8.289 1 91.69 622 ARG B N 1
ATOM 11452 C CA . ARG B 1 622 ? -3.209 -15.945 -7.176 1 91.69 622 ARG B CA 1
ATOM 11453 C C . ARG B 1 622 ? -2.619 -14.602 -6.766 1 91.69 622 ARG B C 1
ATOM 11455 O O . ARG B 1 622 ? -3.346 -13.703 -6.328 1 91.69 622 ARG B O 1
ATOM 11462 N N . SER B 1 623 ? -1.332 -14.406 -6.93 1 92.81 623 SER B N 1
ATOM 11463 C CA . SER B 1 623 ? -0.731 -13.141 -6.531 1 92.81 623 SER B CA 1
ATOM 11464 C C . SER B 1 623 ? -1.272 -11.984 -7.363 1 92.81 623 SER B C 1
ATOM 11466 O O . SER B 1 623 ? -1.133 -10.82 -6.984 1 92.81 623 SER B O 1
ATOM 11468 N N . HIS B 1 624 ? -1.959 -12.273 -8.508 1 94.44 624 HIS B N 1
ATOM 11469 C CA . HIS B 1 624 ? -2.406 -11.234 -9.43 1 94.44 624 HIS B CA 1
ATOM 11470 C C . HIS B 1 624 ? -3.916 -11.039 -9.359 1 94.44 624 HIS B C 1
ATOM 11472 O O . HIS B 1 624 ? -4.469 -10.164 -10.023 1 94.44 624 HIS B O 1
ATOM 11478 N N . PHE B 1 625 ? -4.633 -11.812 -8.539 1 94.56 625 PHE B N 1
ATOM 11479 C CA . PHE B 1 625 ? -6.086 -11.695 -8.5 1 94.56 625 PHE B CA 1
ATOM 11480 C C . PHE B 1 625 ? -6.504 -10.406 -7.805 1 94.56 625 PHE B C 1
ATOM 11482 O O . PHE B 1 625 ? -6.051 -10.117 -6.695 1 94.56 625 PHE B O 1
ATOM 11489 N N . GLY B 1 626 ? -7.301 -9.656 -8.539 1 95.06 626 GLY B N 1
ATOM 11490 C CA . GLY B 1 626 ? -7.859 -8.438 -7.973 1 95.06 626 GLY B CA 1
ATOM 11491 C C . GLY B 1 626 ? -9.203 -8.656 -7.301 1 95.06 626 GLY B C 1
ATOM 11492 O O . GLY B 1 626 ? -10.203 -8.039 -7.684 1 95.06 626 GLY B O 1
ATOM 11493 N N . ILE B 1 627 ? -9.312 -9.5 -6.273 1 97.19 627 ILE B N 1
ATOM 11494 C CA . ILE B 1 627 ? -10.555 -9.828 -5.582 1 97.19 627 ILE B CA 1
ATOM 11495 C C . ILE B 1 627 ? -10.68 -8.992 -4.312 1 97.19 627 ILE B C 1
ATOM 11497 O O . ILE B 1 627 ? -11.672 -8.281 -4.125 1 97.19 627 ILE B O 1
ATOM 11501 N N . PHE B 1 628 ? -9.648 -8.961 -3.445 1 97.56 628 PHE B N 1
ATOM 11502 C CA . PHE B 1 628 ? -9.656 -8.281 -2.154 1 97.56 628 PHE B CA 1
ATOM 11503 C C . PHE B 1 628 ? -8.977 -6.922 -2.256 1 97.56 628 PHE B C 1
ATOM 11505 O O . PHE B 1 628 ? -9.594 -5.891 -1.98 1 97.56 628 PHE B O 1
ATOM 11512 N N . ALA B 1 629 ? -7.789 -6.875 -2.857 1 97.12 629 ALA B N 1
ATOM 11513 C CA . ALA B 1 629 ? -6.883 -5.727 -2.844 1 97.12 629 ALA B CA 1
ATOM 11514 C C . ALA B 1 629 ? -7.559 -4.492 -3.439 1 97.12 629 ALA B C 1
ATOM 11516 O O . ALA B 1 629 ? -7.449 -3.393 -2.891 1 97.12 629 ALA B O 1
ATOM 11517 N N . PRO B 1 630 ? -8.32 -4.598 -4.559 1 97.5 630 PRO B N 1
ATOM 11518 C CA . PRO B 1 630 ? -8.883 -3.391 -5.168 1 97.5 630 PRO B CA 1
ATOM 11519 C C . PRO B 1 630 ? -9.898 -2.689 -4.262 1 97.5 630 PRO B C 1
ATOM 11521 O O . PRO B 1 630 ? -10.188 -1.506 -4.453 1 97.5 630 PRO B O 1
ATOM 11524 N N . GLN B 1 631 ? -10.406 -3.352 -3.264 1 97.44 631 GLN B N 1
ATOM 11525 C CA . GLN B 1 631 ? -11.445 -2.779 -2.418 1 97.44 631 GLN B CA 1
ATOM 11526 C C . GLN B 1 631 ? -10.859 -1.805 -1.402 1 97.44 631 GLN B C 1
ATOM 11528 O O . GLN B 1 631 ? -11.594 -1.15 -0.661 1 97.44 631 GLN B O 1
ATOM 11533 N N . VAL B 1 632 ? -9.539 -1.628 -1.407 1 98 632 VAL B N 1
ATOM 11534 C CA . VAL B 1 632 ? -8.883 -0.623 -0.576 1 98 632 VAL B CA 1
ATOM 11535 C C . VAL B 1 632 ? -9.445 0.761 -0.901 1 98 632 VAL B C 1
ATOM 11537 O O . VAL B 1 632 ? -9.492 1.638 -0.036 1 98 632 VAL B O 1
ATOM 11540 N N . TRP B 1 633 ? -10 0.939 -2.061 1 98.44 633 TRP B N 1
ATOM 11541 C CA . TRP B 1 633 ? -10.445 2.236 -2.559 1 98.44 633 TRP B CA 1
ATOM 11542 C C . TRP B 1 633 ? -11.805 2.607 -1.973 1 98.44 633 TRP B C 1
ATOM 11544 O O . TRP B 1 633 ? -12.289 3.725 -2.17 1 98.44 633 TRP B O 1
ATOM 11554 N N . THR B 1 634 ? -12.422 1.706 -1.183 1 97.5 634 THR B N 1
ATOM 11555 C CA . THR B 1 634 ? -13.633 2.059 -0.441 1 97.5 634 THR B CA 1
ATOM 11556 C C . THR B 1 634 ? -13.273 2.746 0.874 1 97.5 634 THR B C 1
ATOM 11558 O O . THR B 1 634 ? -14.156 3.244 1.578 1 97.5 634 THR B O 1
ATOM 11561 N N . LEU B 1 635 ? -12 2.891 1.194 1 97.81 635 LEU B N 1
ATOM 11562 C CA . LEU B 1 635 ? -11.539 3.402 2.48 1 97.81 635 LEU B CA 1
ATOM 11563 C C . LEU B 1 635 ? -11.25 4.898 2.398 1 97.81 635 LEU B C 1
ATOM 11565 O O . LEU B 1 635 ? -10.156 5.344 2.758 1 97.81 635 LEU B O 1
ATOM 11569 N N . PHE B 1 636 ? -12.219 5.68 1.941 1 97.94 636 PHE B N 1
ATOM 11570 C CA . PHE B 1 636 ? -12.242 7.133 1.866 1 97.94 636 PHE B CA 1
ATOM 11571 C C . PHE B 1 636 ? -13.547 7.68 2.438 1 97.94 636 PHE B C 1
ATOM 11573 O O . PHE B 1 636 ? -14.539 6.953 2.547 1 97.94 636 PHE B O 1
ATOM 11580 N N . PRO B 1 637 ? -13.547 8.977 2.852 1 97.12 637 PRO B N 1
ATOM 11581 C CA . PRO B 1 637 ? -14.844 9.57 3.188 1 97.12 637 PRO B CA 1
ATOM 11582 C C . PRO B 1 637 ? -15.828 9.539 2.02 1 97.12 637 PRO B C 1
ATOM 11584 O O . PRO B 1 637 ? -15.43 9.742 0.869 1 97.12 637 PRO B O 1
ATOM 11587 N N . GLU B 1 638 ? -17.047 9.289 2.344 1 96 638 GLU B N 1
ATOM 11588 C CA . GLU B 1 638 ? -18.078 9.312 1.307 1 96 638 GLU B CA 1
ATOM 11589 C C . GLU B 1 638 ? -18.125 10.664 0.601 1 96 638 GLU B C 1
ATOM 11591 O O . GLU B 1 638 ? -18.078 11.711 1.25 1 96 638 GLU B O 1
ATOM 11596 N N . GLY B 1 639 ? -18.109 10.625 -0.723 1 95.38 639 GLY B N 1
ATOM 11597 C CA . GLY B 1 639 ? -18.172 11.844 -1.507 1 95.38 639 GLY B CA 1
ATOM 11598 C C . GLY B 1 639 ? -16.797 12.344 -1.949 1 95.38 639 GLY B C 1
ATOM 11599 O O . GLY B 1 639 ? -16.703 13.289 -2.73 1 95.38 639 GLY B O 1
ATOM 11600 N N . GLN B 1 640 ? -15.75 11.719 -1.508 1 97.19 640 GLN B N 1
ATOM 11601 C CA . GLN B 1 640 ? -14.422 12.203 -1.863 1 97.19 640 GLN B CA 1
ATOM 11602 C C . GLN B 1 640 ? -13.766 11.312 -2.914 1 97.19 640 GLN B C 1
ATOM 11604 O O . GLN B 1 640 ? -12.641 11.562 -3.342 1 97.19 640 GLN B O 1
ATOM 11609 N N . ILE B 1 641 ? -14.414 10.281 -3.357 1 98.25 641 ILE B N 1
ATOM 11610 C CA . ILE B 1 641 ? -13.938 9.312 -4.34 1 98.25 641 ILE B CA 1
ATOM 11611 C C . ILE B 1 641 ? -15.125 8.672 -5.055 1 98.25 641 ILE B C 1
ATOM 11613 O O . ILE B 1 641 ? -16.234 8.648 -4.52 1 98.25 641 ILE B O 1
ATOM 11617 N N . VAL B 1 642 ? -14.953 8.25 -6.293 1 98.75 642 VAL B N 1
ATOM 11618 C CA . VAL B 1 642 ? -15.945 7.473 -7.031 1 98.75 642 VAL B CA 1
ATOM 11619 C C . VAL B 1 642 ? -15.312 6.18 -7.539 1 98.75 642 VAL B C 1
ATOM 11621 O O . VAL B 1 642 ? -14.328 6.211 -8.281 1 98.75 642 VAL B O 1
ATOM 11624 N N . ASN B 1 643 ? -15.805 5.055 -7.102 1 98.75 643 ASN B N 1
ATOM 11625 C CA . ASN B 1 643 ? -15.406 3.748 -7.617 1 98.75 643 ASN B CA 1
ATOM 11626 C C . ASN B 1 643 ? -16.344 3.273 -8.727 1 98.75 643 ASN B C 1
ATOM 11628 O O . ASN B 1 643 ? -17.562 3.332 -8.578 1 98.75 643 ASN B O 1
ATOM 11632 N N . LEU B 1 644 ? -15.805 2.807 -9.828 1 98.88 644 LEU B N 1
ATOM 11633 C CA . LEU B 1 644 ? -16.562 2.289 -10.953 1 98.88 644 LEU B CA 1
ATOM 11634 C C . LEU B 1 644 ? -16.25 0.819 -11.203 1 98.88 644 LEU B C 1
ATOM 11636 O O . LEU B 1 644 ? -15.18 0.49 -11.711 1 98.88 644 LEU B O 1
ATOM 11640 N N . TYR B 1 645 ? -17.109 -0.042 -10.852 1 98.62 645 TYR B N 1
ATOM 11641 C CA . TYR B 1 645 ? -16.969 -1.47 -11.117 1 98.62 645 TYR B CA 1
ATOM 11642 C C . TYR B 1 645 ? -17.688 -1.856 -12.406 1 98.62 645 TYR B C 1
ATOM 11644 O O . TYR B 1 645 ? -18.906 -2.008 -12.422 1 98.62 645 TYR B O 1
ATOM 11652 N N . LEU B 1 646 ? -16.953 -2.141 -13.477 1 98.56 646 LEU B N 1
ATOM 11653 C CA . LEU B 1 646 ? -17.531 -2.186 -14.812 1 98.56 646 LEU B CA 1
ATOM 11654 C C . LEU B 1 646 ? -17.578 -3.617 -15.336 1 98.56 646 LEU B C 1
ATOM 11656 O O . LEU B 1 646 ? -16.641 -4.391 -15.133 1 98.56 646 LEU B O 1
ATOM 11660 N N . TRP B 1 647 ? -18.719 -3.973 -16 1 98.25 647 TRP B N 1
ATOM 11661 C CA . TRP B 1 647 ? -18.828 -5.336 -16.516 1 98.25 647 TRP B CA 1
ATOM 11662 C C . TRP B 1 647 ? -19.047 -5.332 -18.016 1 98.25 647 TRP B C 1
ATOM 11664 O O . TRP B 1 647 ? -18.828 -6.348 -18.688 1 98.25 647 TRP B O 1
ATOM 11674 N N . ASP B 1 648 ? -19.453 -4.184 -18.562 1 98.38 648 ASP B N 1
ATOM 11675 C CA . ASP B 1 648 ? -19.766 -4.074 -19.984 1 98.38 648 ASP B CA 1
ATOM 11676 C C . ASP B 1 648 ? -19.016 -2.906 -20.609 1 98.38 648 ASP B C 1
ATOM 11678 O O . ASP B 1 648 ? -18.859 -1.85 -20 1 98.38 648 ASP B O 1
ATOM 11682 N N . TYR B 1 649 ? -18.562 -3.117 -21.859 1 98.44 649 TYR B N 1
ATOM 11683 C CA . TYR B 1 649 ? -17.828 -2.098 -22.609 1 98.44 649 TYR B CA 1
ATOM 11684 C C . TYR B 1 649 ? -18.609 -0.784 -22.625 1 98.44 649 TYR B C 1
ATOM 11686 O O . TYR B 1 649 ? -18.031 0.286 -22.406 1 98.44 649 TYR B O 1
ATOM 11694 N N . ASN B 1 650 ? -19.891 -0.809 -22.844 1 98.5 650 ASN B N 1
ATOM 11695 C CA . ASN B 1 650 ? -20.719 0.375 -23.031 1 98.5 650 ASN B CA 1
ATOM 11696 C C . ASN B 1 650 ? -21 1.084 -21.719 1 98.5 650 ASN B C 1
ATOM 11698 O O . ASN B 1 650 ? -21.5 2.209 -21.703 1 98.5 650 ASN B O 1
ATOM 11702 N N . ASP B 1 651 ? -20.641 0.507 -20.578 1 98.62 651 ASP B N 1
ATOM 11703 C CA . ASP B 1 651 ? -20.844 1.133 -19.266 1 98.62 651 ASP B CA 1
ATOM 11704 C C . ASP B 1 651 ? -19.688 2.08 -18.938 1 98.62 651 ASP B C 1
ATOM 11706 O O . ASP B 1 651 ? -19.828 2.975 -18.094 1 98.62 651 ASP B O 1
ATOM 11710 N N . VAL B 1 652 ? -18.531 1.904 -19.594 1 98.81 652 VAL B N 1
ATOM 11711 C CA . VAL B 1 652 ? -17.297 2.549 -19.156 1 98.81 652 VAL B CA 1
ATOM 11712 C C . VAL B 1 652 ? -17.406 4.059 -19.375 1 98.81 652 VAL B C 1
ATOM 11714 O O . VAL B 1 652 ? -17.219 4.84 -18.438 1 98.81 652 VAL B O 1
ATOM 11717 N N . ALA B 1 653 ? -17.719 4.516 -20.531 1 98.88 653 ALA B N 1
ATOM 11718 C CA . ALA B 1 653 ? -17.719 5.941 -20.844 1 98.88 653 ALA B CA 1
ATOM 11719 C C . ALA B 1 653 ? -18.781 6.676 -20.047 1 98.88 653 ALA B C 1
ATOM 11721 O O . ALA B 1 653 ? -18.5 7.676 -19.391 1 98.88 653 ALA B O 1
ATOM 11722 N N . PRO B 1 654 ? -20.078 6.164 -20.062 1 98.88 654 PRO B N 1
ATOM 11723 C CA . PRO B 1 654 ? -21.094 6.883 -19.297 1 98.88 654 PRO B CA 1
ATOM 11724 C C . PRO B 1 654 ? -20.734 6.984 -17.812 1 98.88 654 PRO B C 1
ATOM 11726 O O . PRO B 1 654 ? -20.922 8.039 -17.203 1 98.88 654 PRO B O 1
ATOM 11729 N N . ALA B 1 655 ? -20.266 5.891 -17.25 1 98.94 655 ALA B N 1
ATOM 11730 C CA . ALA B 1 655 ? -19.922 5.895 -15.836 1 98.94 655 ALA B CA 1
ATOM 11731 C C . ALA B 1 655 ? -18.766 6.848 -15.547 1 98.94 655 ALA B C 1
ATOM 11733 O O . ALA B 1 655 ? -18.812 7.617 -14.586 1 98.94 655 ALA B O 1
ATOM 11734 N N . TYR B 1 656 ? -17.688 6.785 -16.344 1 98.94 656 TYR B N 1
ATOM 11735 C CA . TYR B 1 656 ? -16.516 7.625 -16.109 1 98.94 656 TYR B CA 1
ATOM 11736 C C . TYR B 1 656 ? -16.875 9.102 -16.203 1 98.94 656 TYR B C 1
ATOM 11738 O O . TYR B 1 656 ? -16.484 9.906 -15.359 1 98.94 656 TYR B O 1
ATOM 11746 N N . PHE B 1 657 ? -17.578 9.484 -17.25 1 98.88 657 PHE B N 1
ATOM 11747 C CA . PHE B 1 657 ? -17.859 10.898 -17.469 1 98.88 657 PHE B CA 1
ATOM 11748 C C . PHE B 1 657 ? -18.906 11.398 -16.469 1 98.88 657 PHE B C 1
ATOM 11750 O O . PHE B 1 657 ? -18.906 12.578 -16.109 1 98.88 657 PHE B O 1
ATOM 11757 N N . ALA B 1 658 ? -19.797 10.477 -15.977 1 98.88 658 ALA B N 1
ATOM 11758 C CA . ALA B 1 658 ? -20.641 10.867 -14.852 1 98.88 658 ALA B CA 1
ATOM 11759 C C . ALA B 1 658 ? -19.797 11.18 -13.617 1 98.88 658 ALA B C 1
ATOM 11761 O O . ALA B 1 658 ? -20.062 12.148 -12.898 1 98.88 658 ALA B O 1
ATOM 11762 N N . ALA B 1 659 ? -18.828 10.32 -13.328 1 98.88 659 ALA B N 1
ATOM 11763 C CA . ALA B 1 659 ? -17.906 10.562 -12.227 1 98.88 659 ALA B CA 1
ATOM 11764 C C . ALA B 1 659 ? -17.125 11.859 -12.43 1 98.88 659 ALA B C 1
ATOM 11766 O O . ALA B 1 659 ? -16.922 12.617 -11.477 1 98.88 659 ALA B O 1
ATOM 11767 N N . ALA B 1 660 ? -16.688 12.102 -13.664 1 98.5 660 ALA B N 1
ATOM 11768 C CA . ALA B 1 660 ? -15.977 13.328 -14 1 98.5 660 ALA B CA 1
ATOM 11769 C C . ALA B 1 660 ? -16.844 14.555 -13.734 1 98.5 660 ALA B C 1
ATOM 11771 O O . ALA B 1 660 ? -16.359 15.555 -13.195 1 98.5 660 ALA B O 1
ATOM 11772 N N . GLN B 1 661 ? -18.078 14.484 -14.18 1 97.88 661 GLN B N 1
ATOM 11773 C CA . GLN B 1 661 ? -19 15.586 -13.945 1 97.88 661 GLN B CA 1
ATOM 11774 C C . GLN B 1 661 ? -19.188 15.844 -12.453 1 97.88 661 GLN B C 1
ATOM 11776 O O . GLN B 1 661 ? -19.25 17 -12.023 1 97.88 661 GLN B O 1
ATOM 11781 N N . LEU B 1 662 ? -19.281 14.773 -11.719 1 97.56 662 LEU B N 1
ATOM 11782 C CA . LEU B 1 662 ? -19.375 14.906 -10.266 1 97.56 662 LEU B CA 1
ATOM 11783 C C . LEU B 1 662 ? -18.125 15.57 -9.695 1 97.56 662 LEU B C 1
ATOM 11785 O O . LEU B 1 662 ? -18.234 16.422 -8.812 1 97.56 662 LEU B O 1
ATOM 11789 N N . ALA B 1 663 ? -16.969 15.203 -10.188 1 96.5 663 ALA B N 1
ATOM 11790 C CA . ALA B 1 663 ? -15.703 15.758 -9.719 1 96.5 663 ALA B CA 1
ATOM 11791 C C . ALA B 1 663 ? -15.609 17.25 -10.039 1 96.5 663 ALA B C 1
ATOM 11793 O O . ALA B 1 663 ? -15.023 18.016 -9.273 1 96.5 663 ALA B O 1
ATOM 11794 N N . ILE B 1 664 ? -16.141 17.688 -11.148 1 96.31 664 ILE B N 1
ATOM 11795 C CA . ILE B 1 664 ? -16.156 19.094 -11.547 1 96.31 664 ILE B CA 1
ATOM 11796 C C . ILE B 1 664 ? -17.094 19.875 -10.641 1 96.31 664 ILE B C 1
ATOM 11798 O O . ILE B 1 664 ? -16.781 21 -10.234 1 96.31 664 ILE B O 1
ATOM 11802 N N . ALA B 1 665 ? -18.188 19.234 -10.336 1 95.62 665 ALA B N 1
ATOM 11803 C CA . ALA B 1 665 ? -19.219 19.906 -9.555 1 95.62 665 ALA B CA 1
ATOM 11804 C C . ALA B 1 665 ? -18.828 19.984 -8.078 1 95.62 665 ALA B C 1
ATOM 11806 O O . ALA B 1 665 ? -19.188 20.922 -7.379 1 95.62 665 ALA B O 1
ATOM 11807 N N . LYS B 1 666 ? -18.188 18.984 -7.605 1 95.25 666 LYS B N 1
ATOM 11808 C CA . LYS B 1 666 ? -17.734 18.875 -6.223 1 95.25 666 LYS B CA 1
ATOM 11809 C C . LYS B 1 666 ? -16.234 18.656 -6.148 1 95.25 666 LYS B C 1
ATOM 11811 O O . LYS B 1 666 ? -15.758 17.516 -6.133 1 95.25 666 LYS B O 1
ATOM 11816 N N . LYS B 1 667 ? -15.508 19.703 -5.863 1 90.5 667 LYS B N 1
ATOM 11817 C CA . LYS B 1 667 ? -14.055 19.672 -6 1 90.5 667 LYS B CA 1
ATOM 11818 C C . LYS B 1 667 ? -13.43 18.625 -5.086 1 90.5 667 LYS B C 1
ATOM 11820 O O . LYS B 1 667 ? -12.375 18.078 -5.395 1 90.5 667 LYS B O 1
ATOM 11825 N N . GLU B 1 668 ? -14.141 18.312 -3.941 1 94 668 GLU B N 1
ATOM 11826 C CA . GLU B 1 668 ? -13.57 17.344 -3.01 1 94 668 GLU B CA 1
ATOM 11827 C C . GLU B 1 668 ? -13.578 15.938 -3.604 1 94 668 GLU B C 1
ATOM 11829 O O . GLU B 1 668 ? -12.805 15.078 -3.18 1 94 668 GLU B O 1
ATOM 11834 N N . CYS B 1 669 ? -14.43 15.656 -4.555 1 95.25 669 CYS B N 1
ATOM 11835 C CA . CYS B 1 669 ? -14.547 14.359 -5.211 1 95.25 669 CYS B CA 1
ATOM 11836 C C . CYS B 1 669 ? -13.578 14.258 -6.383 1 95.25 669 CYS B C 1
ATOM 11838 O O . CYS B 1 669 ? -14 14.078 -7.527 1 95.25 669 CYS B O 1
ATOM 11840 N N . SER B 1 670 ? -12.273 14.281 -6.16 1 94.44 670 SER B N 1
ATOM 11841 C CA . SER B 1 670 ? -11.32 14.461 -7.246 1 94.44 670 SER B CA 1
ATOM 11842 C C . SER B 1 670 ? -10.562 13.164 -7.539 1 94.44 670 SER B C 1
ATOM 11844 O O . SER B 1 670 ? -9.539 13.18 -8.219 1 94.44 670 SER B O 1
ATOM 11846 N N . VAL B 1 671 ? -11.016 11.992 -6.996 1 98.69 671 VAL B N 1
ATOM 11847 C CA . VAL B 1 671 ? -10.406 10.695 -7.277 1 98.69 671 VAL B CA 1
ATOM 11848 C C . VAL B 1 671 ? -11.445 9.773 -7.914 1 98.69 671 VAL B C 1
ATOM 11850 O O . VAL B 1 671 ? -12.531 9.586 -7.367 1 98.69 671 VAL B O 1
ATOM 11853 N N . ILE B 1 672 ? -11.195 9.25 -9.07 1 98.88 672 ILE B N 1
ATOM 11854 C CA . ILE B 1 672 ? -12.039 8.289 -9.766 1 98.88 672 ILE B CA 1
ATOM 11855 C C . ILE B 1 672 ? -11.273 6.977 -9.953 1 98.88 672 ILE B C 1
ATOM 11857 O O . ILE B 1 672 ? -10.164 6.969 -10.484 1 98.88 672 ILE B O 1
ATOM 11861 N N . VAL B 1 673 ? -11.773 5.879 -9.5 1 98.88 673 VAL B N 1
ATOM 11862 C CA . VAL B 1 673 ? -11.125 4.582 -9.664 1 98.88 673 VAL B CA 1
ATOM 11863 C C . VAL B 1 673 ? -11.938 3.713 -10.625 1 98.88 673 VAL B C 1
ATOM 11865 O O . VAL B 1 673 ? -13.133 3.486 -10.406 1 98.88 673 VAL B O 1
ATOM 11868 N N . VAL B 1 674 ? -11.312 3.23 -11.633 1 98.81 674 VAL B N 1
ATOM 11869 C CA . VAL B 1 674 ? -11.945 2.43 -12.68 1 98.81 674 VAL B CA 1
ATOM 11870 C C . VAL B 1 674 ? -11.516 0.97 -12.539 1 98.81 674 VAL B C 1
ATOM 11872 O O . VAL B 1 674 ? -10.375 0.62 -12.852 1 98.81 674 VAL B O 1
ATOM 11875 N N . HIS B 1 675 ? -12.414 0.134 -12.07 1 98.56 675 HIS B N 1
ATOM 11876 C CA . HIS B 1 675 ? -12.164 -1.298 -11.93 1 98.56 675 HIS B CA 1
ATOM 11877 C C . HIS B 1 675 ? -12.617 -2.055 -13.18 1 98.56 675 HIS B C 1
ATOM 11879 O O . HIS B 1 675 ? -13.812 -2.143 -13.461 1 98.56 675 HIS B O 1
ATOM 11885 N N . VAL B 1 676 ? -11.656 -2.623 -13.914 1 98.06 676 VAL B N 1
ATOM 11886 C CA . VAL B 1 676 ? -11.977 -3.312 -15.156 1 98.06 676 VAL B CA 1
ATOM 11887 C C . VAL B 1 676 ? -11.359 -4.711 -15.148 1 98.06 676 VAL B C 1
ATOM 11889 O O . VAL B 1 676 ? -10.359 -4.949 -14.469 1 98.06 676 VAL B O 1
ATOM 11892 N N . ALA B 1 677 ? -11.961 -5.629 -15.836 1 96.31 677 ALA B N 1
ATOM 11893 C CA . ALA B 1 677 ? -11.492 -7.016 -15.922 1 96.31 677 ALA B CA 1
ATOM 11894 C C . ALA B 1 677 ? -10.648 -7.238 -17.172 1 96.31 677 ALA B C 1
ATOM 11896 O O . ALA B 1 677 ? -10.648 -6.41 -18.078 1 96.31 677 ALA B O 1
ATOM 11897 N N . ARG B 1 678 ? -10.008 -8.352 -17.281 1 94.06 678 ARG B N 1
ATOM 11898 C CA . ARG B 1 678 ? -9.055 -8.656 -18.344 1 94.06 678 ARG B CA 1
ATOM 11899 C C . ARG B 1 678 ? -9.781 -9.117 -19.609 1 94.06 678 ARG B C 1
ATOM 11901 O O . ARG B 1 678 ? -9.477 -8.656 -20.703 1 94.06 678 ARG B O 1
ATOM 11908 N N . PRO B 1 679 ? -10.781 -9.969 -19.594 1 94.12 679 PRO B N 1
ATOM 11909 C CA . PRO B 1 679 ? -11.242 -10.641 -20.812 1 94.12 679 PRO B CA 1
ATOM 11910 C C . PRO B 1 679 ? -12.102 -9.734 -21.688 1 94.12 679 PRO B C 1
ATOM 11912 O O . PRO B 1 679 ? -12.766 -8.828 -21.188 1 94.12 679 PRO B O 1
ATOM 11915 N N . ASP B 1 680 ? -12.016 -10.039 -22.938 1 95.69 680 ASP B N 1
ATOM 11916 C CA . ASP B 1 680 ? -13.008 -9.508 -23.875 1 95.69 680 ASP B CA 1
ATOM 11917 C C . ASP B 1 680 ? -14.328 -10.258 -23.75 1 95.69 680 ASP B C 1
ATOM 11919 O O . ASP B 1 680 ? -14.352 -11.492 -23.766 1 95.69 680 ASP B O 1
ATOM 11923 N N . ILE B 1 681 ? -15.344 -9.516 -23.5 1 95.44 681 ILE B N 1
ATOM 11924 C CA . ILE B 1 681 ? -16.688 -10.07 -23.328 1 95.44 681 ILE B CA 1
ATOM 11925 C C . ILE B 1 681 ? -17.641 -9.438 -24.328 1 95.44 681 ILE B C 1
ATOM 11927 O O . ILE B 1 681 ? -17.469 -8.281 -24.719 1 95.44 681 ILE B O 1
ATOM 11931 N N . PRO B 1 682 ? -18.594 -10.266 -24.891 1 96.5 682 PRO B N 1
ATOM 11932 C CA . PRO B 1 682 ? -19.562 -9.664 -25.797 1 96.5 682 PRO B CA 1
ATOM 11933 C C . PRO B 1 682 ? -20.328 -8.508 -25.156 1 96.5 682 PRO B C 1
ATOM 11935 O O . PRO B 1 682 ? -20.828 -8.633 -24.031 1 96.5 682 PRO B O 1
ATOM 11938 N N . VAL B 1 683 ? -20.406 -7.43 -25.859 1 98 683 VAL B N 1
ATOM 11939 C CA . VAL B 1 683 ? -21.172 -6.273 -25.406 1 98 683 VAL B CA 1
ATOM 11940 C C . VAL B 1 683 ? -22.641 -6.656 -25.266 1 98 683 VAL B C 1
ATOM 11942 O O . VAL B 1 683 ? -23.203 -7.32 -26.141 1 98 683 VAL B O 1
ATOM 11945 N N . ALA B 1 684 ? -23.297 -6.27 -24.234 1 97.19 684 ALA B N 1
ATOM 11946 C CA . ALA B 1 684 ? -24.672 -6.66 -23.938 1 97.19 684 ALA B CA 1
ATOM 11947 C C . ALA B 1 684 ? -25.656 -5.938 -24.859 1 97.19 684 ALA B C 1
ATOM 11949 O O . ALA B 1 684 ? -25.406 -4.816 -25.297 1 97.19 684 ALA B O 1
ATOM 11950 N N . ASP B 1 685 ? -26.75 -6.676 -25.172 1 96.38 685 ASP B N 1
ATOM 11951 C CA . ASP B 1 685 ? -27.875 -6.039 -25.859 1 96.38 685 ASP B CA 1
ATOM 11952 C C . ASP B 1 685 ? -28.797 -5.34 -24.875 1 96.38 685 ASP B C 1
ATOM 11954 O O . ASP B 1 685 ? -29.719 -5.957 -24.344 1 96.38 685 ASP B O 1
ATOM 11958 N N . ARG B 1 686 ? -28.688 -4.137 -24.688 1 95.62 686 ARG B N 1
ATOM 11959 C CA . ARG B 1 686 ? -29.375 -3.369 -23.656 1 95.62 686 ARG B CA 1
ATOM 11960 C C . ARG B 1 686 ? -30.859 -3.279 -23.938 1 95.62 686 ARG B C 1
ATOM 11962 O O . ARG B 1 686 ? -31.656 -2.975 -23.047 1 95.62 686 ARG B O 1
ATOM 11969 N N . SER B 1 687 ? -31.203 -3.459 -25.156 1 95.38 687 SER B N 1
ATOM 11970 C CA . SER B 1 687 ? -32.625 -3.418 -25.5 1 95.38 687 SER B CA 1
ATOM 11971 C C . SER B 1 687 ? -33.406 -4.504 -24.75 1 95.38 687 SER B C 1
ATOM 11973 O O . SER B 1 687 ? -34.625 -4.434 -24.641 1 95.38 687 SER B O 1
ATOM 11975 N N . THR B 1 688 ? -32.656 -5.496 -24.281 1 94.88 688 THR B N 1
ATOM 11976 C CA . THR B 1 688 ? -33.281 -6.598 -23.547 1 94.88 688 THR B CA 1
ATOM 11977 C C . THR B 1 688 ? -33.406 -6.273 -22.062 1 94.88 688 THR B C 1
ATOM 11979 O O . THR B 1 688 ? -34 -7.031 -21.297 1 94.88 688 THR B O 1
ATOM 11982 N N . PHE B 1 689 ? -32.844 -5.211 -21.641 1 97.62 689 PHE B N 1
ATOM 11983 C CA . PHE B 1 689 ? -32.844 -4.855 -20.234 1 97.62 689 PHE B CA 1
ATOM 11984 C C . PHE B 1 689 ? -34.125 -4.117 -19.844 1 97.62 689 PHE B C 1
ATOM 11986 O O . PHE B 1 689 ? -34.844 -3.594 -20.719 1 97.62 689 PHE B O 1
ATOM 11993 N N . ALA B 1 690 ? -34.406 -4.18 -18.547 1 97.44 690 ALA B N 1
ATOM 11994 C CA . ALA B 1 690 ? -35.5 -3.355 -18.047 1 97.44 690 ALA B CA 1
ATOM 11995 C C . ALA B 1 690 ? -35.188 -1.871 -18.203 1 97.44 690 ALA B C 1
ATOM 11997 O O . ALA B 1 690 ? -36.094 -1.074 -18.516 1 97.44 690 ALA B O 1
ATOM 11998 N N . ASP B 1 691 ? -33.969 -1.475 -17.859 1 97.62 691 ASP B N 1
ATOM 11999 C CA . ASP B 1 691 ? -33.469 -0.147 -18.203 1 97.62 691 ASP B CA 1
ATOM 12000 C C . ASP B 1 691 ? -32.719 -0.17 -19.531 1 97.62 691 ASP B C 1
ATOM 12002 O O . ASP B 1 691 ? -31.547 -0.589 -19.594 1 97.62 691 ASP B O 1
ATOM 12006 N N . THR B 1 692 ? -33.25 0.389 -20.562 1 97.69 692 THR B N 1
ATOM 12007 C CA . THR B 1 692 ? -32.688 0.268 -21.906 1 97.69 692 THR B CA 1
ATOM 12008 C C . THR B 1 692 ? -31.781 1.444 -22.219 1 97.69 692 THR B C 1
ATOM 12010 O O . THR B 1 692 ? -31.188 1.511 -23.312 1 97.69 692 THR B O 1
ATOM 12013 N N . ASP B 1 693 ? -31.672 2.387 -21.25 1 97.12 693 ASP B N 1
ATOM 12014 C CA . ASP B 1 693 ? -30.828 3.561 -21.469 1 97.12 693 ASP B CA 1
ATOM 12015 C C . ASP B 1 693 ? -29.375 3.156 -21.672 1 97.12 693 ASP B C 1
ATOM 12017 O O . ASP B 1 693 ? -28.766 2.559 -20.781 1 97.12 693 ASP B O 1
ATOM 12021 N N . LEU B 1 694 ? -28.812 3.5 -22.781 1 96.75 694 LEU B N 1
ATOM 12022 C CA . LEU B 1 694 ? -27.438 3.16 -23.125 1 96.75 694 LEU B CA 1
ATOM 12023 C C . LEU B 1 694 ? -26.453 3.744 -22.109 1 96.75 694 LEU B C 1
ATOM 12025 O O . LEU B 1 694 ? -25.359 3.213 -21.922 1 96.75 694 LEU B O 1
ATOM 12029 N N . THR B 1 695 ? -26.828 4.82 -21.453 1 98 695 THR B N 1
ATOM 12030 C CA . THR B 1 695 ? -25.938 5.504 -20.516 1 98 695 THR B CA 1
ATOM 12031 C C . THR B 1 695 ? -26.375 5.234 -19.078 1 98 695 THR B C 1
ATOM 12033 O O . THR B 1 695 ? -26.031 6 -18.172 1 98 695 THR B O 1
ATOM 12036 N N . ALA B 1 696 ? -27.094 4.168 -18.828 1 98.12 696 ALA B N 1
ATOM 12037 C CA . ALA B 1 696 ? -27.672 3.865 -17.516 1 98.12 696 ALA B CA 1
ATOM 12038 C C . ALA B 1 696 ? -26.578 3.764 -16.453 1 98.12 696 ALA B C 1
ATOM 12040 O O . ALA B 1 696 ? -26.812 4.102 -15.281 1 98.12 696 ALA B O 1
ATOM 12041 N N . ALA B 1 697 ? -25.391 3.367 -16.891 1 98.75 697 ALA B N 1
ATOM 12042 C CA . ALA B 1 697 ? -24.281 3.188 -15.953 1 98.75 697 ALA B CA 1
ATOM 12043 C C . ALA B 1 697 ? -23.922 4.5 -15.258 1 98.75 697 ALA B C 1
ATOM 12045 O O . ALA B 1 697 ? -23.391 4.5 -14.148 1 98.75 697 ALA B O 1
ATOM 12046 N N . ALA B 1 698 ? -24.203 5.633 -15.875 1 98.88 698 ALA B N 1
ATOM 12047 C CA . ALA B 1 698 ? -23.953 6.957 -15.312 1 98.88 698 ALA B CA 1
ATOM 12048 C C . ALA B 1 698 ? -24.719 7.164 -14.016 1 98.88 698 ALA B C 1
ATOM 12050 O O . ALA B 1 698 ? -24.359 8.008 -13.195 1 98.88 698 ALA B O 1
ATOM 12051 N N . LYS B 1 699 ? -25.75 6.344 -13.82 1 98.75 699 LYS B N 1
ATOM 12052 C CA . LYS B 1 699 ? -26.609 6.496 -12.648 1 98.75 699 LYS B CA 1
ATOM 12053 C C . LYS B 1 699 ? -26.094 5.652 -11.484 1 98.75 699 LYS B C 1
ATOM 12055 O O . LYS B 1 699 ? -26.672 5.684 -10.398 1 98.75 699 LYS B O 1
ATOM 12060 N N . GLY B 1 700 ? -25.062 4.875 -11.664 1 98.81 700 GLY B N 1
ATOM 12061 C CA . GLY B 1 700 ? -24.406 4.125 -10.594 1 98.81 700 GLY B CA 1
ATOM 12062 C C . GLY B 1 700 ? -24.984 2.734 -10.414 1 98.81 700 GLY B C 1
ATOM 12063 O O . GLY B 1 700 ? -24.25 1.781 -10.141 1 98.81 700 GLY B O 1
ATOM 12064 N N . ALA B 1 701 ? -26.281 2.564 -10.5 1 98.88 701 ALA B N 1
ATOM 12065 C CA . ALA B 1 701 ? -26.984 1.282 -10.5 1 98.88 701 ALA B CA 1
ATOM 12066 C C . ALA B 1 701 ? -28.203 1.326 -11.406 1 98.88 701 ALA B C 1
ATOM 12068 O O . ALA B 1 701 ? -28.859 2.363 -11.523 1 98.88 701 ALA B O 1
ATOM 12069 N N . TYR B 1 702 ? -28.484 0.211 -12.07 1 98.75 702 TYR B N 1
ATOM 12070 C CA . TYR B 1 702 ? -29.641 0.176 -12.953 1 98.75 702 TYR B CA 1
ATOM 12071 C C . TYR B 1 702 ? -30.234 -1.226 -13.023 1 98.75 702 TYR B C 1
ATOM 12073 O O . TYR B 1 702 ? -29.594 -2.199 -12.625 1 98.75 702 TYR B O 1
ATOM 12081 N N . LEU B 1 703 ? -31.484 -1.333 -13.523 1 98.69 703 LEU B N 1
ATOM 12082 C CA . LEU B 1 703 ? -32.219 -2.594 -13.617 1 98.69 703 LEU B CA 1
ATOM 12083 C C . LEU B 1 703 ? -31.906 -3.307 -14.93 1 98.69 703 LEU B C 1
ATOM 12085 O O . LEU B 1 703 ? -32.156 -2.773 -16.016 1 98.69 703 LEU B O 1
ATOM 12089 N N . ILE B 1 704 ? -31.281 -4.438 -14.797 1 98.56 704 ILE B N 1
ATOM 12090 C CA . ILE B 1 704 ? -31.156 -5.297 -15.969 1 98.56 704 ILE B CA 1
ATOM 12091 C C . ILE B 1 704 ? -32.5 -6.012 -16.219 1 98.56 704 ILE B C 1
ATOM 12093 O O . ILE B 1 704 ? -32.938 -6.102 -17.375 1 98.56 704 ILE B O 1
ATOM 12097 N N . ARG B 1 705 ? -33.094 -6.488 -15.172 1 97.88 705 ARG B N 1
ATOM 12098 C CA . ARG B 1 705 ? -34.344 -7.234 -15.234 1 97.88 705 ARG B CA 1
ATOM 12099 C C . ARG B 1 705 ? -35.25 -6.848 -14.078 1 97.88 705 ARG B C 1
ATOM 12101 O O . ARG B 1 705 ? -34.812 -6.676 -12.945 1 97.88 705 ARG B O 1
ATOM 12108 N N . ASP B 1 706 ? -36.5 -6.656 -14.359 1 97.44 706 ASP B N 1
ATOM 12109 C CA . ASP B 1 706 ? -37.531 -6.52 -13.328 1 97.44 706 ASP B CA 1
ATOM 12110 C C . ASP B 1 706 ? -38.375 -7.773 -13.25 1 97.44 706 ASP B C 1
ATOM 12112 O O . ASP B 1 706 ? -38.281 -8.672 -14.094 1 97.44 706 ASP B O 1
ATOM 12116 N N . TYR B 1 707 ? -39.188 -7.863 -12.195 1 96.56 707 TYR B N 1
ATOM 12117 C CA . TYR B 1 707 ? -40.094 -9 -12.062 1 96.56 707 TYR B CA 1
ATOM 12118 C C . TYR B 1 707 ? -41.062 -9.07 -13.25 1 96.56 707 TYR B C 1
ATOM 12120 O O . TYR B 1 707 ? -41.469 -8.039 -13.781 1 96.56 707 TYR B O 1
ATOM 12128 N N . ASP B 1 708 ? -41.312 -10.305 -13.648 1 92.44 708 ASP B N 1
ATOM 12129 C CA . ASP B 1 708 ? -42.406 -10.484 -14.594 1 92.44 708 ASP B CA 1
ATOM 12130 C C . ASP B 1 708 ? -43.75 -10.617 -13.867 1 92.44 708 ASP B C 1
ATOM 12132 O O . ASP B 1 708 ? -43.781 -11.039 -12.703 1 92.44 708 ASP B O 1
ATOM 12136 N N . ASP B 1 709 ? -44.844 -10.312 -14.539 1 90.62 709 ASP B N 1
ATOM 12137 C CA . ASP B 1 709 ? -46.156 -10.305 -13.898 1 90.62 709 ASP B CA 1
ATOM 12138 C C . ASP B 1 709 ? -46.75 -11.703 -13.859 1 90.62 709 ASP B C 1
ATOM 12140 O O . ASP B 1 709 ? -47.75 -11.938 -13.164 1 90.62 709 ASP B O 1
ATOM 12144 N N . LYS B 1 710 ? -46.188 -12.578 -14.492 1 90.12 710 LYS B N 1
ATOM 12145 C CA . LYS B 1 710 ? -46.781 -13.898 -14.648 1 90.12 710 LYS B CA 1
ATOM 12146 C C . LYS B 1 710 ? -46.375 -14.812 -13.492 1 90.12 710 LYS B C 1
ATOM 12148 O O . LYS B 1 710 ? -47.094 -15.781 -13.195 1 90.12 710 LYS B O 1
ATOM 12153 N N . ASN B 1 711 ? -45.25 -14.57 -12.883 1 93.06 711 ASN B N 1
ATOM 12154 C CA . ASN B 1 711 ? -44.75 -15.422 -11.82 1 93.06 711 ASN B CA 1
ATOM 12155 C C . ASN B 1 711 ? -44.531 -14.633 -10.531 1 93.06 711 ASN B C 1
ATOM 12157 O O . ASN B 1 711 ? -44.281 -13.43 -10.57 1 93.06 711 ASN B O 1
ATOM 12161 N N . PRO B 1 712 ? -44.688 -15.297 -9.414 1 94.56 712 PRO B N 1
ATOM 12162 C CA . PRO B 1 712 ? -44.375 -14.609 -8.156 1 94.56 712 PRO B CA 1
ATOM 12163 C C . PRO B 1 712 ? -42.938 -14.195 -8.039 1 94.56 712 PRO B C 1
ATOM 12165 O O . PRO B 1 712 ? -42.031 -14.922 -8.5 1 94.56 712 PRO B O 1
ATOM 12168 N N . PRO B 1 713 ? -42.688 -13.078 -7.422 1 96.75 713 PRO B N 1
ATOM 12169 C CA . PRO B 1 713 ? -41.312 -12.633 -7.246 1 96.75 713 PRO B CA 1
ATOM 12170 C C . PRO B 1 713 ? -40.469 -13.633 -6.445 1 96.75 713 PRO B C 1
ATOM 12172 O O . PRO B 1 713 ? -40.938 -14.211 -5.473 1 96.75 713 PRO B O 1
ATOM 12175 N N . SER B 1 714 ? -39.188 -13.797 -6.855 1 98.06 714 SER B N 1
ATOM 12176 C CA . SER B 1 714 ? -38.281 -14.711 -6.188 1 98.06 714 SER B CA 1
ATOM 12177 C C . SER B 1 714 ? -37.156 -13.953 -5.469 1 98.06 714 SER B C 1
ATOM 12179 O O . SER B 1 714 ? -36.281 -14.562 -4.844 1 98.06 714 SER B O 1
ATOM 12181 N N . GLY B 1 715 ? -37.156 -12.617 -5.469 1 98.12 715 GLY B N 1
ATOM 12182 C CA . GLY B 1 715 ? -36.125 -11.805 -4.805 1 98.12 715 GLY B CA 1
ATOM 12183 C C . GLY B 1 715 ? -35.281 -11.016 -5.773 1 98.12 715 GLY B C 1
ATOM 12184 O O . GLY B 1 715 ? -35.438 -11.141 -6.992 1 98.12 715 GLY B O 1
ATOM 12185 N N . THR B 1 716 ? -34.406 -10.164 -5.242 1 98.62 716 THR B N 1
ATOM 12186 C CA . THR B 1 716 ? -33.562 -9.297 -6.039 1 98.62 716 THR B CA 1
ATOM 12187 C C . THR B 1 716 ? -32.125 -9.781 -6.02 1 98.62 716 THR B C 1
ATOM 12189 O O . THR B 1 716 ? -31.562 -10.055 -4.949 1 98.62 716 THR B O 1
ATOM 12192 N N . VAL B 1 717 ? -31.469 -9.953 -7.133 1 98.88 717 VAL B N 1
ATOM 12193 C CA . VAL B 1 717 ? -30.047 -10.242 -7.254 1 98.88 717 VAL B CA 1
ATOM 12194 C C . VAL B 1 717 ? -29.281 -8.953 -7.555 1 98.88 717 VAL B C 1
ATOM 12196 O O . VAL B 1 717 ? -29.469 -8.352 -8.617 1 98.88 717 VAL B O 1
ATOM 12199 N N . VAL B 1 718 ? -28.5 -8.484 -6.598 1 98.88 718 VAL B N 1
ATOM 12200 C CA . VAL B 1 718 ? -27.562 -7.387 -6.797 1 98.88 718 VAL B CA 1
ATOM 12201 C C . VAL B 1 718 ? -26.25 -7.922 -7.359 1 98.88 718 VAL B C 1
ATOM 12203 O O . VAL B 1 718 ? -25.547 -8.688 -6.695 1 98.88 718 VAL B O 1
ATOM 12206 N N . VAL B 1 719 ? -25.922 -7.543 -8.57 1 98.88 719 VAL B N 1
ATOM 12207 C CA . VAL B 1 719 ? -24.781 -8.156 -9.219 1 98.88 719 VAL B CA 1
ATOM 12208 C C . VAL B 1 719 ? -23.719 -7.094 -9.508 1 98.88 719 VAL B C 1
ATOM 12210 O O . VAL B 1 719 ? -24.047 -5.941 -9.797 1 98.88 719 VAL B O 1
ATOM 12213 N N . GLN B 1 720 ? -22.438 -7.391 -9.344 1 98.56 720 GLN B N 1
ATOM 12214 C CA . GLN B 1 720 ? -21.297 -6.52 -9.609 1 98.56 720 GLN B CA 1
ATOM 12215 C C . GLN B 1 720 ? -20.109 -7.316 -10.141 1 98.56 720 GLN B C 1
ATOM 12217 O O . GLN B 1 720 ? -19.812 -8.398 -9.641 1 98.56 720 GLN B O 1
ATOM 12222 N N . GLY B 1 721 ? -19.469 -6.754 -11.156 1 97.44 721 GLY B N 1
ATOM 12223 C CA . GLY B 1 721 ? -18.297 -7.375 -11.75 1 97.44 721 GLY B CA 1
ATOM 12224 C C . GLY B 1 721 ? -18.562 -8 -13.102 1 97.44 721 GLY B C 1
ATOM 12225 O O . GLY B 1 721 ? -19.734 -8.203 -13.477 1 97.44 721 GLY B O 1
ATOM 12226 N N . ALA B 1 722 ? -17.547 -8.391 -13.82 1 96.88 722 ALA B N 1
ATOM 12227 C CA . ALA B 1 722 ? -17.672 -8.797 -15.211 1 96.88 722 ALA B CA 1
ATOM 12228 C C . ALA B 1 722 ? -18.234 -10.211 -15.328 1 96.88 722 ALA B C 1
ATOM 12230 O O . ALA B 1 722 ? -19.391 -10.391 -15.711 1 96.88 722 ALA B O 1
ATOM 12231 N N . SER B 1 723 ? -17.5 -11.227 -14.828 1 96.88 723 SER B N 1
ATOM 12232 C CA . SER B 1 723 ? -17.906 -12.617 -14.992 1 96.88 723 SER B CA 1
ATOM 12233 C C . SER B 1 723 ? -19.188 -12.906 -14.219 1 96.88 723 SER B C 1
ATOM 12235 O O . SER B 1 723 ? -20 -13.734 -14.641 1 96.88 723 SER B O 1
ATOM 12237 N N . SER B 1 724 ? -19.375 -12.266 -13.047 1 98.19 724 SER B N 1
ATOM 12238 C CA . SER B 1 724 ? -20.594 -12.445 -12.273 1 98.19 724 SER B CA 1
ATOM 12239 C C . SER B 1 724 ? -21.812 -12.023 -13.078 1 98.19 724 SER B C 1
ATOM 12241 O O . SER B 1 724 ? -22.812 -12.75 -13.141 1 98.19 724 SER B O 1
ATOM 12243 N N . THR B 1 725 ? -21.75 -10.867 -13.727 1 98.5 725 THR B N 1
ATOM 12244 C CA . THR B 1 725 ? -22.891 -10.312 -14.43 1 98.5 725 THR B CA 1
ATOM 12245 C C . THR B 1 725 ? -23.141 -11.062 -15.734 1 98.5 725 THR B C 1
ATOM 12247 O O . THR B 1 725 ? -24.266 -11.461 -16.031 1 98.5 725 THR B O 1
ATOM 12250 N N . VAL B 1 726 ? -22.109 -11.32 -16.547 1 97.38 726 VAL B N 1
ATOM 12251 C CA . VAL B 1 726 ? -22.234 -11.945 -17.859 1 97.38 726 VAL B CA 1
ATOM 12252 C C . VAL B 1 726 ? -22.781 -13.359 -17.703 1 97.38 726 VAL B C 1
ATOM 12254 O O . VAL B 1 726 ? -23.688 -13.766 -18.453 1 97.38 726 VAL B O 1
ATOM 12257 N N . ASN B 1 727 ? -22.219 -14.086 -16.781 1 98.25 727 ASN B N 1
ATOM 12258 C CA . ASN B 1 727 ? -22.641 -15.477 -16.609 1 98.25 727 ASN B CA 1
ATOM 12259 C C . ASN B 1 727 ? -24.031 -15.562 -15.984 1 98.25 727 ASN B C 1
ATOM 12261 O O . ASN B 1 727 ? -24.797 -16.484 -16.281 1 98.25 727 ASN B O 1
ATOM 12265 N N . LEU B 1 728 ? -24.406 -14.609 -15.055 1 98.62 728 LEU B N 1
ATOM 12266 C CA . LEU B 1 728 ? -25.781 -14.547 -14.562 1 98.62 728 LEU B CA 1
ATOM 12267 C C . LEU B 1 728 ? -26.766 -14.352 -15.711 1 98.62 728 LEU B C 1
ATOM 12269 O O . LEU B 1 728 ? -27.766 -15.055 -15.789 1 98.62 728 LEU B O 1
ATOM 12273 N N . LEU B 1 729 ? -26.5 -13.406 -16.625 1 98 729 LEU B N 1
ATOM 12274 C CA . LEU B 1 729 ? -27.391 -13.109 -17.734 1 98 729 LEU B CA 1
ATOM 12275 C C . LEU B 1 729 ? -27.516 -14.312 -18.656 1 98 729 LEU B C 1
ATOM 12277 O O . LEU B 1 729 ? -28.594 -14.555 -19.203 1 98 729 LEU B O 1
ATOM 12281 N N . SER B 1 730 ? -26.469 -15.055 -18.797 1 97 730 SER B N 1
ATOM 12282 C CA . SER B 1 730 ? -26.469 -16.203 -19.703 1 97 730 SER B CA 1
ATOM 12283 C C . SER B 1 730 ? -27.422 -17.297 -19.203 1 97 730 SER B C 1
ATOM 12285 O O . SER B 1 730 ? -27.891 -18.109 -19.984 1 97 730 SER B O 1
ATOM 12287 N N . ILE B 1 731 ? -27.719 -17.344 -17.938 1 97.94 731 ILE B N 1
ATOM 12288 C CA . ILE B 1 731 ? -28.516 -18.438 -17.391 1 97.94 731 ILE B CA 1
ATOM 12289 C C . ILE B 1 731 ? -29.938 -17.953 -17.094 1 97.94 731 ILE B C 1
ATOM 12291 O O . ILE B 1 731 ? -30.766 -18.734 -16.641 1 97.94 731 ILE B O 1
ATOM 12295 N N . VAL B 1 732 ? -30.312 -16.719 -17.359 1 97 732 VAL B N 1
ATOM 12296 C CA . VAL B 1 732 ? -31.625 -16.156 -17.078 1 97 732 VAL B CA 1
ATOM 12297 C C . VAL B 1 732 ? -32.719 -17 -17.75 1 97 732 VAL B C 1
ATOM 12299 O O . VAL B 1 732 ? -33.719 -17.328 -17.125 1 97 732 VAL B O 1
ATOM 12302 N N . PRO B 1 733 ? -32.531 -17.453 -19.094 1 96.31 733 PRO B N 1
ATOM 12303 C CA . PRO B 1 733 ? -33.562 -18.312 -19.703 1 96.31 733 PRO B CA 1
ATOM 12304 C C . PRO B 1 733 ? -33.781 -19.609 -18.938 1 96.31 733 PRO B C 1
ATOM 12306 O O . PRO B 1 733 ? -34.906 -20.062 -18.797 1 96.31 733 PRO B O 1
ATOM 12309 N N . ARG B 1 734 ? -32.656 -20.125 -18.484 1 97.69 734 ARG B N 1
ATOM 12310 C CA . ARG B 1 734 ? -32.781 -21.359 -17.703 1 97.69 734 ARG B CA 1
ATOM 12311 C C . ARG B 1 734 ? -33.531 -21.109 -16.391 1 97.69 734 ARG B C 1
ATOM 12313 O O . ARG B 1 734 ? -34.344 -21.938 -15.969 1 97.69 734 ARG B O 1
ATOM 12320 N N . LEU B 1 735 ? -33.312 -20 -15.688 1 97.81 735 LEU B N 1
ATOM 12321 C CA . LEU B 1 735 ? -34.031 -19.625 -14.461 1 97.81 735 LEU B CA 1
ATOM 12322 C C . LEU B 1 735 ? -35.531 -19.453 -14.734 1 97.81 735 LEU B C 1
ATOM 12324 O O . LEU B 1 735 ? -36.344 -19.922 -13.945 1 97.81 735 LEU B O 1
ATOM 12328 N N . GLU B 1 736 ? -35.875 -18.844 -15.836 1 95.56 736 GLU B N 1
ATOM 12329 C CA . GLU B 1 736 ? -37.25 -18.641 -16.219 1 95.56 736 GLU B CA 1
ATOM 12330 C C . GLU B 1 736 ? -37.969 -19.953 -16.469 1 95.56 736 GLU B C 1
ATOM 12332 O O . GLU B 1 736 ? -39.125 -20.141 -16.062 1 95.56 736 GLU B O 1
ATOM 12337 N N . ALA B 1 737 ? -37.25 -20.828 -17.094 1 96.25 737 ALA B N 1
ATOM 12338 C CA . ALA B 1 737 ? -37.812 -22.141 -17.391 1 96.25 737 ALA B CA 1
ATOM 12339 C C . ALA B 1 737 ? -38.156 -22.891 -16.109 1 96.25 737 ALA B C 1
ATOM 12341 O O . ALA B 1 737 ? -39.062 -23.703 -16.094 1 96.25 737 ALA B O 1
ATOM 12342 N N . GLU B 1 738 ? -37.469 -22.578 -15.07 1 96.12 738 GLU B N 1
ATOM 12343 C CA . GLU B 1 738 ? -37.719 -23.234 -13.781 1 96.12 738 GLU B CA 1
ATOM 12344 C C . GLU B 1 738 ? -38.719 -22.422 -12.945 1 96.12 738 GLU B C 1
ATOM 12346 O O . GLU B 1 738 ? -38.938 -22.75 -11.773 1 96.12 738 GLU B O 1
ATOM 12351 N N . GLY B 1 739 ? -39.156 -21.359 -13.492 1 95.56 739 GLY B N 1
ATOM 12352 C CA . GLY B 1 739 ? -40.156 -20.547 -12.812 1 95.56 739 GLY B CA 1
ATOM 12353 C C . GLY B 1 739 ? -39.562 -19.578 -11.805 1 95.56 739 GLY B C 1
ATOM 12354 O O . GLY B 1 739 ? -40.281 -19.062 -10.938 1 95.56 739 GLY B O 1
ATOM 12355 N N . ILE B 1 740 ? -38.312 -19.359 -11.844 1 98 740 ILE B N 1
ATOM 12356 C CA . ILE B 1 740 ? -37.625 -18.453 -10.922 1 98 740 ILE B CA 1
ATOM 12357 C C . ILE B 1 740 ? -37.688 -17.031 -11.469 1 98 740 ILE B C 1
ATOM 12359 O O . ILE B 1 740 ? -37.094 -16.734 -12.523 1 98 740 ILE B O 1
ATOM 12363 N N . ASN B 1 741 ? -38.438 -16.141 -10.789 1 97.94 741 ASN B N 1
ATOM 12364 C CA . ASN B 1 741 ? -38.719 -14.773 -11.203 1 97.94 741 ASN B CA 1
ATOM 12365 C C . ASN B 1 741 ? -37.906 -13.766 -10.414 1 97.94 741 ASN B C 1
ATOM 12367 O O . ASN B 1 741 ? -38.406 -13.109 -9.508 1 97.94 741 ASN B O 1
ATOM 12371 N N . ILE B 1 742 ? -36.625 -13.57 -10.812 1 98.19 742 ILE B N 1
ATOM 12372 C CA . ILE B 1 742 ? -35.75 -12.688 -10.055 1 98.19 742 ILE B CA 1
ATOM 12373 C C . ILE B 1 742 ? -35.719 -11.312 -10.711 1 98.19 742 ILE B C 1
ATOM 12375 O O . ILE B 1 742 ? -35.938 -11.188 -11.922 1 98.19 742 ILE B O 1
ATOM 12379 N N . ARG B 1 743 ? -35.562 -10.352 -9.898 1 98.12 743 ARG B N 1
ATOM 12380 C CA . ARG B 1 743 ? -35.156 -9 -10.281 1 98.12 743 ARG B CA 1
ATOM 12381 C C . ARG B 1 743 ? -33.625 -8.859 -10.25 1 98.12 743 ARG B C 1
ATOM 12383 O O . ARG B 1 743 ? -32.969 -9.375 -9.352 1 98.12 743 ARG B O 1
ATOM 12390 N N . ILE B 1 744 ? -32.969 -8.242 -11.258 1 98.81 744 ILE B N 1
ATOM 12391 C CA . ILE B 1 744 ? -31.516 -8.133 -11.328 1 98.81 744 ILE B CA 1
ATOM 12392 C C . ILE B 1 744 ? -31.109 -6.664 -11.367 1 98.81 744 ILE B C 1
ATOM 12394 O O . ILE B 1 744 ? -31.516 -5.926 -12.273 1 98.81 744 ILE B O 1
ATOM 12398 N N . VAL B 1 745 ? -30.312 -6.207 -10.391 1 98.88 745 VAL B N 1
ATOM 12399 C CA . VAL B 1 745 ? -29.781 -4.855 -10.312 1 98.88 745 VAL B CA 1
ATOM 12400 C C . VAL B 1 745 ? -28.266 -4.891 -10.516 1 98.88 745 VAL B C 1
ATOM 12402 O O . VAL B 1 745 ? -27.547 -5.52 -9.734 1 98.88 745 VAL B O 1
ATOM 12405 N N . ALA B 1 746 ? -27.781 -4.238 -11.547 1 98.88 746 ALA B N 1
ATOM 12406 C CA . ALA B 1 746 ? -26.344 -4.074 -11.734 1 98.88 746 ALA B CA 1
ATOM 12407 C C . ALA B 1 746 ? -25.828 -2.846 -11 1 98.88 746 ALA B C 1
ATOM 12409 O O . ALA B 1 746 ? -26.359 -1.746 -11.156 1 98.88 746 ALA B O 1
ATOM 12410 N N . VAL B 1 747 ? -24.844 -3.045 -10.156 1 98.88 747 VAL B N 1
ATOM 12411 C CA . VAL B 1 747 ? -24.25 -1.932 -9.422 1 98.88 747 VAL B CA 1
ATOM 12412 C C . VAL B 1 747 ? -22.891 -1.59 -10.008 1 98.88 747 VAL B C 1
ATOM 12414 O O . VAL B 1 747 ? -21.953 -2.387 -9.922 1 98.88 747 VAL B O 1
ATOM 12417 N N . ILE B 1 748 ? -22.812 -0.351 -10.531 1 98.75 748 ILE B N 1
ATOM 12418 C CA . ILE B 1 748 ? -21.594 0.157 -11.164 1 98.75 748 ILE B CA 1
ATOM 12419 C C . ILE B 1 748 ? -20.812 0.991 -10.156 1 98.75 748 ILE B C 1
ATOM 12421 O O . ILE B 1 748 ? -19.578 0.971 -10.164 1 98.75 748 ILE B O 1
ATOM 12425 N N . SER B 1 749 ? -21.484 1.752 -9.383 1 98.81 749 SER B N 1
ATOM 12426 C CA . SER B 1 749 ? -20.891 2.689 -8.438 1 98.81 749 SER B CA 1
ATOM 12427 C C . SER B 1 749 ? -21.875 3.096 -7.352 1 98.81 749 SER B C 1
ATOM 12429 O O . SER B 1 749 ? -22.906 3.701 -7.641 1 98.81 749 SER B O 1
ATOM 12431 N N . GLU B 1 750 ? -21.562 2.764 -6.129 1 98.38 750 GLU B N 1
ATOM 12432 C CA . GLU B 1 750 ? -22.438 3.215 -5.047 1 98.38 750 GLU B CA 1
ATOM 12433 C C . GLU B 1 750 ? -22.438 4.738 -4.941 1 98.38 750 GLU B C 1
ATOM 12435 O O . GLU B 1 750 ? -23.469 5.336 -4.617 1 98.38 750 GLU B O 1
ATOM 12440 N N . GLU B 1 751 ? -21.297 5.41 -5.199 1 98.31 751 GLU B N 1
ATOM 12441 C CA . GLU B 1 751 ? -21.188 6.863 -5.109 1 98.31 751 GLU B CA 1
ATOM 12442 C C . GLU B 1 751 ? -22.109 7.555 -6.113 1 98.31 751 GLU B C 1
ATOM 12444 O O . GLU B 1 751 ? -22.828 8.484 -5.762 1 98.31 751 GLU B O 1
ATOM 12449 N N . LEU B 1 752 ? -22.047 7.082 -7.352 1 98.75 752 LEU B N 1
ATOM 12450 C CA . LEU B 1 752 ? -22.906 7.66 -8.375 1 98.75 752 LEU B CA 1
ATOM 12451 C C . LEU B 1 752 ? -24.375 7.387 -8.062 1 98.75 752 LEU B C 1
ATOM 12453 O O . LEU B 1 752 ? -25.234 8.242 -8.305 1 98.75 752 LEU B O 1
ATOM 12457 N N . PHE B 1 753 ? -24.719 6.207 -7.543 1 98.75 753 PHE B N 1
ATOM 12458 C CA . PHE B 1 753 ? -26.094 5.855 -7.215 1 98.75 753 PHE B CA 1
ATOM 12459 C C . PHE B 1 753 ? -26.625 6.75 -6.102 1 98.75 753 PHE B C 1
ATOM 12461 O O . PHE B 1 753 ? -27.766 7.23 -6.176 1 98.75 753 PHE B O 1
ATOM 12468 N N . ARG B 1 754 ? -25.766 6.961 -5.07 1 96.94 754 ARG B N 1
ATOM 12469 C CA . ARG B 1 754 ? -26.141 7.812 -3.945 1 96.94 754 ARG B CA 1
ATOM 12470 C C . ARG B 1 754 ? -26.375 9.25 -4.398 1 96.94 754 ARG B C 1
ATOM 12472 O O . ARG B 1 754 ? -27.141 9.984 -3.768 1 96.94 754 ARG B O 1
ATOM 12479 N N . ALA B 1 755 ? -25.781 9.625 -5.5 1 97.25 755 ALA B N 1
ATOM 12480 C CA . ALA B 1 755 ? -25.922 10.984 -6.008 1 97.25 755 ALA B CA 1
ATOM 12481 C C . ALA B 1 755 ? -27.219 11.156 -6.789 1 97.25 755 ALA B C 1
ATOM 12483 O O . ALA B 1 755 ? -27.625 12.281 -7.102 1 97.25 755 ALA B O 1
ATOM 12484 N N . GLN B 1 756 ? -27.969 10.07 -7.074 1 98.25 756 GLN B N 1
ATOM 12485 C CA . GLN B 1 756 ? -29.219 10.141 -7.824 1 98.25 756 GLN B CA 1
ATOM 12486 C C . GLN B 1 756 ? -30.359 10.664 -6.949 1 98.25 756 GLN B C 1
ATOM 12488 O O . GLN B 1 756 ? -30.297 10.57 -5.723 1 98.25 756 GLN B O 1
ATOM 12493 N N . PRO B 1 757 ? -31.453 11.211 -7.602 1 97.81 757 PRO B N 1
ATOM 12494 C CA . PRO B 1 757 ? -32.656 11.562 -6.828 1 97.81 757 PRO B CA 1
ATOM 12495 C C . PRO B 1 757 ? -33.219 10.383 -6.059 1 97.81 757 PRO B C 1
ATOM 12497 O O . PRO B 1 757 ? -33.156 9.242 -6.52 1 97.81 757 PRO B O 1
ATOM 12500 N N . VAL B 1 758 ? -33.812 10.641 -4.941 1 97.5 758 VAL B N 1
ATOM 12501 C CA . VAL B 1 758 ? -34.344 9.617 -4.039 1 97.5 758 VAL B CA 1
ATOM 12502 C C . VAL B 1 758 ? -35.344 8.742 -4.781 1 97.5 758 VAL B C 1
ATOM 12504 O O . VAL B 1 758 ? -35.406 7.531 -4.555 1 97.5 758 VAL B O 1
ATOM 12507 N N . ASP B 1 759 ? -36.125 9.297 -5.664 1 98 759 ASP B N 1
ATOM 12508 C CA . ASP B 1 759 ? -37.125 8.531 -6.41 1 98 759 ASP B CA 1
ATOM 12509 C C . ASP B 1 759 ? -36.469 7.457 -7.266 1 98 759 ASP B C 1
ATOM 12511 O O . ASP B 1 759 ? -37 6.352 -7.402 1 98 759 ASP B O 1
ATOM 12515 N N . TYR B 1 760 ? -35.312 7.797 -7.859 1 98.44 760 TYR B N 1
ATOM 12516 C CA . TYR B 1 760 ? -34.594 6.812 -8.664 1 98.44 760 TYR B CA 1
ATOM 12517 C C . TYR B 1 760 ? -34 5.715 -7.785 1 98.44 760 TYR B C 1
ATOM 12519 O O . TYR B 1 760 ? -34.062 4.531 -8.133 1 98.44 760 TYR B O 1
ATOM 12527 N N . GLN B 1 761 ? -33.406 6.125 -6.66 1 98.38 761 GLN B N 1
ATOM 12528 C CA . GLN B 1 761 ? -32.844 5.152 -5.73 1 98.38 761 GLN B CA 1
ATOM 12529 C C . GLN B 1 761 ? -33.938 4.16 -5.266 1 98.38 761 GLN B C 1
ATOM 12531 O O . GLN B 1 761 ? -33.688 2.955 -5.223 1 98.38 761 GLN B O 1
ATOM 12536 N N . GLU B 1 762 ? -35.125 4.699 -4.977 1 97.5 762 GLU B N 1
ATOM 12537 C CA . GLU B 1 762 ? -36.25 3.871 -4.5 1 97.5 762 GLU B CA 1
ATOM 12538 C C . GLU B 1 762 ? -36.781 2.967 -5.609 1 97.5 762 GLU B C 1
ATOM 12540 O O . GLU B 1 762 ? -37.219 1.845 -5.348 1 97.5 762 GLU B O 1
ATOM 12545 N N . LYS B 1 763 ? -36.688 3.467 -6.758 1 97.75 763 LYS B N 1
ATOM 12546 C CA . LYS B 1 763 ? -37.125 2.662 -7.895 1 97.75 763 LYS B CA 1
ATOM 12547 C C . LYS B 1 763 ? -36.219 1.456 -8.094 1 97.75 763 LYS B C 1
ATOM 12549 O O . LYS B 1 763 ? -36.688 0.35 -8.367 1 97.75 763 LYS B O 1
ATOM 12554 N N . VAL B 1 764 ? -34.938 1.637 -7.969 1 98.62 764 VAL B N 1
ATOM 12555 C CA . VAL B 1 764 ? -33.969 0.609 -8.289 1 98.62 764 VAL B CA 1
ATOM 12556 C C . VAL B 1 764 ? -33.781 -0.315 -7.09 1 98.62 764 VAL B C 1
ATOM 12558 O O . VAL B 1 764 ? -33.75 -1.539 -7.238 1 98.62 764 VAL B O 1
ATOM 12561 N N . MET B 1 765 ? -33.688 0.277 -5.906 1 98.31 765 MET B N 1
ATOM 12562 C CA . MET B 1 765 ? -33.406 -0.51 -4.711 1 98.31 765 MET B CA 1
ATOM 12563 C C . MET B 1 765 ? -34.219 0.01 -3.516 1 98.31 765 MET B C 1
ATOM 12565 O O . MET B 1 765 ? -33.625 0.555 -2.572 1 98.31 765 MET B O 1
ATOM 12569 N N . PRO B 1 766 ? -35.5 -0.153 -3.486 1 97.81 766 PRO B N 1
ATOM 12570 C CA . PRO B 1 766 ? -36.281 0.201 -2.291 1 97.81 766 PRO B CA 1
ATOM 12571 C C . PRO B 1 766 ? -35.875 -0.63 -1.071 1 97.81 766 PRO B C 1
ATOM 12573 O O . PRO B 1 766 ? -35.188 -1.641 -1.205 1 97.81 766 PRO B O 1
ATOM 12576 N N . LEU B 1 767 ? -36.312 -0.238 0.098 1 97.81 767 LEU B N 1
ATOM 12577 C CA . LEU B 1 767 ? -35.969 -0.925 1.345 1 97.81 767 LEU B CA 1
ATOM 12578 C C . LEU B 1 767 ? -36.438 -2.383 1.293 1 97.81 767 LEU B C 1
ATOM 12580 O O . LEU B 1 767 ? -35.75 -3.266 1.814 1 97.81 767 LEU B O 1
ATOM 12584 N N . SER B 1 768 ? -37.594 -2.68 0.71 1 97.88 768 SER B N 1
ATOM 12585 C CA . SER B 1 768 ? -38.094 -4.043 0.582 1 97.88 768 SER B CA 1
ATOM 12586 C C . SER B 1 768 ? -37.125 -4.914 -0.216 1 97.88 768 SER B C 1
ATOM 12588 O O . SER B 1 768 ? -36.875 -6.062 0.155 1 97.88 768 SER B O 1
ATOM 12590 N N . ALA B 1 769 ? -36.594 -4.371 -1.325 1 98.12 769 ALA B N 1
ATOM 12591 C CA . ALA B 1 769 ? -35.625 -5.109 -2.133 1 98.12 769 ALA B CA 1
ATOM 12592 C C . ALA B 1 769 ? -34.344 -5.363 -1.354 1 98.12 769 ALA B C 1
ATOM 12594 O O . ALA B 1 769 ? -33.719 -6.414 -1.502 1 98.12 769 ALA B O 1
ATOM 12595 N N . ARG B 1 770 ? -33.906 -4.395 -0.525 1 97.88 770 ARG B N 1
ATOM 12596 C CA . ARG B 1 770 ? -32.719 -4.539 0.29 1 97.88 770 ARG B CA 1
ATOM 12597 C C . ARG B 1 770 ? -32.875 -5.672 1.302 1 97.88 770 ARG B C 1
ATOM 12599 O O . ARG B 1 770 ? -31.906 -6.355 1.632 1 97.88 770 ARG B O 1
ATOM 12606 N N . MET B 1 771 ? -34.062 -5.91 1.773 1 97.12 771 MET B N 1
ATOM 12607 C CA . MET B 1 771 ? -34.344 -6.949 2.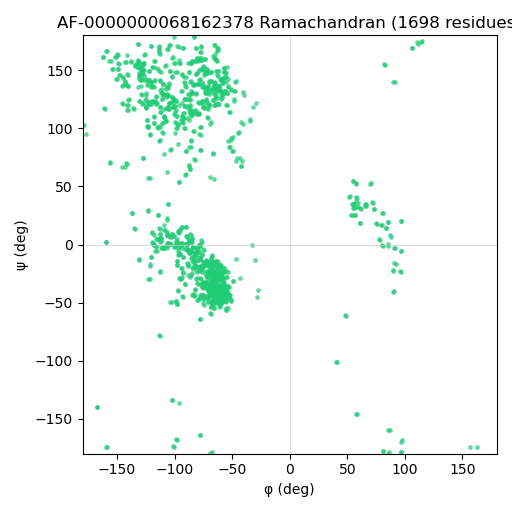756 1 97.12 771 MET B CA 1
ATOM 12608 C C . MET B 1 771 ? -34.469 -8.312 2.084 1 97.12 771 MET B C 1
ATOM 12610 O O . MET B 1 771 ? -34.312 -9.352 2.738 1 97.12 771 MET B O 1
ATOM 12614 N N . ASP B 1 772 ? -34.75 -8.328 0.801 1 98.12 772 ASP B N 1
ATOM 12615 C CA . ASP B 1 772 ? -35 -9.547 0.035 1 98.12 772 ASP B CA 1
ATOM 12616 C C . ASP B 1 772 ? -34.031 -9.648 -1.145 1 98.12 772 ASP B C 1
ATOM 12618 O O . ASP B 1 772 ? -34.438 -9.789 -2.293 1 98.12 772 ASP B O 1
ATOM 12622 N N . CYS B 1 773 ? -32.688 -9.625 -0.815 1 98.38 773 CYS B N 1
ATOM 12623 C CA . CYS B 1 773 ? -31.75 -9.641 -1.924 1 98.38 773 CYS B CA 1
ATOM 12624 C C . CYS B 1 773 ? -30.578 -10.57 -1.625 1 98.38 773 CYS B C 1
ATOM 12626 O O . CYS B 1 773 ? -30.359 -10.961 -0.476 1 98.38 773 CYS B O 1
ATOM 12628 N N . MET B 1 774 ? -29.875 -11.055 -2.584 1 98.5 774 MET B N 1
ATOM 12629 C CA . MET B 1 774 ? -28.562 -11.68 -2.557 1 98.5 774 MET B CA 1
ATOM 12630 C C . MET B 1 774 ? -27.562 -10.867 -3.375 1 98.5 774 MET B C 1
ATOM 12632 O O . MET B 1 774 ? -27.953 -10.047 -4.207 1 98.5 774 MET B O 1
ATOM 12636 N N . VAL B 1 775 ? -26.297 -11.031 -3.088 1 98.75 775 VAL B N 1
ATOM 12637 C CA . VAL B 1 775 ? -25.234 -10.375 -3.848 1 98.75 775 VAL B CA 1
ATOM 12638 C C . VAL B 1 775 ? -24.469 -11.414 -4.672 1 98.75 775 VAL B C 1
ATOM 12640 O O . VAL B 1 775 ? -24.203 -12.516 -4.191 1 98.75 775 VAL B O 1
ATOM 12643 N N . LEU B 1 776 ? -24.312 -11.172 -5.879 1 98.75 776 LEU B N 1
ATOM 12644 C CA . LEU B 1 776 ? -23.422 -11.883 -6.781 1 98.75 776 LEU B CA 1
ATOM 12645 C C . LEU B 1 776 ? -22.266 -10.984 -7.238 1 98.75 776 LEU B C 1
ATOM 12647 O O . LEU B 1 776 ? -22.5 -9.992 -7.938 1 98.75 776 LEU B O 1
ATOM 12651 N N . THR B 1 777 ? -21.016 -11.289 -6.852 1 98.62 777 THR B N 1
ATOM 12652 C CA . THR B 1 777 ? -19.938 -10.352 -7.148 1 98.62 777 THR B CA 1
ATOM 12653 C C . THR B 1 777 ? -18.625 -11.102 -7.379 1 98.62 777 THR B C 1
ATOM 12655 O O . THR B 1 777 ? -18.391 -12.156 -6.785 1 98.62 777 THR B O 1
ATOM 12658 N N . THR B 1 778 ? -17.781 -10.562 -8.289 1 97.88 778 THR B N 1
ATOM 12659 C CA . THR B 1 778 ? -16.438 -11.109 -8.523 1 97.88 778 THR B CA 1
ATOM 12660 C C . THR B 1 778 ? -15.469 -10.648 -7.438 1 97.88 778 THR B C 1
ATOM 12662 O O . THR B 1 778 ? -14.297 -11.008 -7.453 1 97.88 778 THR B O 1
ATOM 12665 N N . MET B 1 779 ? -15.914 -9.859 -6.48 1 97.06 779 MET B N 1
ATOM 12666 C CA . MET B 1 779 ? -15.078 -9.367 -5.391 1 97.06 779 MET B CA 1
ATOM 12667 C C . MET B 1 779 ? -15.336 -10.148 -4.109 1 97.06 779 MET B C 1
ATOM 12669 O O . MET B 1 779 ? -15.43 -11.375 -4.133 1 97.06 779 MET B O 1
ATOM 12673 N N . THR B 1 780 ? -15.5 -9.5 -2.975 1 96.12 780 THR B N 1
ATOM 12674 C CA . THR B 1 780 ? -15.562 -10.219 -1.705 1 96.12 780 THR B CA 1
ATOM 12675 C C . THR B 1 780 ? -16.953 -10.102 -1.089 1 96.12 780 THR B C 1
ATOM 12677 O O . THR B 1 780 ? -17.719 -9.211 -1.444 1 96.12 780 THR B O 1
ATOM 12680 N N . LYS B 1 781 ? -17.234 -10.906 -0.162 1 96.06 781 LYS B N 1
ATOM 12681 C CA . LYS B 1 781 ? -18.484 -10.898 0.583 1 96.06 781 LYS B CA 1
ATOM 12682 C C . LYS B 1 781 ? -18.391 -9.977 1.798 1 96.06 781 LYS B C 1
ATOM 12684 O O . LYS B 1 781 ? -19.406 -9.719 2.461 1 96.06 781 LYS B O 1
ATOM 12689 N N . ARG B 1 782 ? -17.219 -9.398 2.076 1 94.25 782 ARG B N 1
ATOM 12690 C CA . ARG B 1 782 ? -17.047 -8.539 3.246 1 94.25 782 ARG B CA 1
ATOM 12691 C C . ARG B 1 782 ? -17.547 -7.125 2.963 1 94.25 782 ARG B C 1
ATOM 12693 O O . ARG B 1 782 ? -18.078 -6.457 3.855 1 94.25 782 ARG B O 1
ATOM 12700 N N . ILE B 1 783 ? -17.328 -6.629 1.798 1 96 783 ILE B N 1
ATOM 12701 C CA . ILE B 1 783 ? -17.797 -5.312 1.368 1 96 783 ILE B CA 1
ATOM 12702 C C . ILE B 1 783 ? -18.75 -5.461 0.189 1 96 783 ILE B C 1
ATOM 12704 O O . ILE B 1 783 ? -18.328 -5.703 -0.941 1 96 783 ILE B O 1
ATOM 12708 N N . PHE B 1 784 ? -19.953 -5.191 0.394 1 97 784 PHE B N 1
ATOM 12709 C CA . PHE B 1 784 ? -20.984 -5.359 -0.631 1 97 784 PHE B CA 1
ATOM 12710 C C . PHE B 1 784 ? -20.969 -4.191 -1.607 1 97 784 PHE B C 1
ATOM 12712 O O . PHE B 1 784 ? -20.453 -3.119 -1.295 1 97 784 PHE B O 1
ATOM 12719 N N . PRO B 1 785 ? -21.516 -4.41 -2.83 1 97.31 785 PRO B N 1
ATOM 12720 C CA . PRO B 1 785 ? -21.594 -3.354 -3.842 1 97.31 785 PRO B CA 1
ATOM 12721 C C . PRO B 1 785 ? -22.422 -2.154 -3.377 1 97.31 785 PRO B C 1
ATOM 12723 O O . PRO B 1 785 ? -22.203 -1.033 -3.846 1 97.31 785 PRO B O 1
ATOM 12726 N N . LEU B 1 786 ? -23.375 -2.406 -2.471 1 97.12 786 LEU B N 1
ATOM 12727 C CA . LEU B 1 786 ? -24.219 -1.37 -1.867 1 97.12 786 LEU B CA 1
ATOM 12728 C C . LEU B 1 786 ? -24.25 -1.523 -0.351 1 97.12 786 LEU B C 1
ATOM 12730 O O . LEU B 1 786 ? -24.281 -2.645 0.163 1 97.12 786 LEU B O 1
ATOM 12734 N N . SER B 1 787 ? -24.281 -0.426 0.287 1 95 787 SER B N 1
ATOM 12735 C CA . SER B 1 787 ? -24.484 -0.44 1.731 1 95 787 SER B CA 1
ATOM 12736 C C . SER B 1 787 ? -25.969 -0.614 2.072 1 95 787 SER B C 1
ATOM 12738 O O . SER B 1 787 ? -26.828 -0.4 1.224 1 95 787 SER B O 1
ATOM 12740 N N . GLY B 1 788 ? -26.266 -1.01 3.227 1 95.81 788 GLY B N 1
ATOM 12741 C CA . GLY B 1 788 ? -27.609 -1.038 3.752 1 95.81 788 GLY B CA 1
ATOM 12742 C C . GLY B 1 788 ? -28.406 -2.248 3.295 1 95.81 788 GLY B C 1
ATOM 12743 O O . GLY B 1 788 ? -29.625 -2.17 3.123 1 95.81 788 GLY B O 1
ATOM 12744 N N . LEU B 1 789 ? -27.781 -3.352 2.982 1 97.25 789 LEU B N 1
ATOM 12745 C CA . LEU B 1 789 ? -28.469 -4.578 2.613 1 97.25 789 LEU B CA 1
ATOM 12746 C C . LEU B 1 789 ? -28.922 -5.348 3.854 1 97.25 789 LEU B C 1
ATOM 12748 O O . LEU B 1 789 ? -28.328 -5.195 4.926 1 97.25 789 LEU B O 1
ATOM 12752 N N . GLY B 1 790 ? -29.906 -6.199 3.688 1 96.62 790 GLY B N 1
ATOM 12753 C CA . GLY B 1 790 ? -30.531 -6.906 4.801 1 96.62 790 GLY B CA 1
ATOM 12754 C C . GLY B 1 790 ? -29.578 -7.875 5.484 1 96.62 790 GLY B C 1
ATOM 12755 O O . GLY B 1 790 ? -28.562 -8.266 4.91 1 96.62 790 GLY B O 1
ATOM 12756 N N . PRO B 1 791 ? -29.906 -8.242 6.703 1 96.81 791 PRO B N 1
ATOM 12757 C CA . PRO B 1 791 ? -28.984 -9.016 7.539 1 96.81 791 PRO B CA 1
ATOM 12758 C C . PRO B 1 791 ? -28.781 -10.438 7.031 1 96.81 791 PRO B C 1
ATOM 12760 O O . PRO B 1 791 ? -27.828 -11.109 7.43 1 96.81 791 PRO B O 1
ATOM 12763 N N . LEU B 1 792 ? -29.656 -10.961 6.18 1 97.38 792 LEU B N 1
ATOM 12764 C CA . LEU B 1 792 ? -29.547 -12.328 5.695 1 97.38 792 LEU B CA 1
ATOM 12765 C C . LEU B 1 792 ? -28.859 -12.367 4.336 1 97.38 792 LEU B C 1
ATOM 12767 O O . LEU B 1 792 ? -28.562 -13.445 3.814 1 97.38 792 LEU B O 1
ATOM 12771 N N . THR B 1 793 ? -28.516 -11.195 3.744 1 97.81 793 THR B N 1
ATOM 12772 C CA . THR B 1 793 ? -27.953 -11.102 2.402 1 97.81 793 THR B CA 1
ATOM 12773 C C . THR B 1 793 ? -26.656 -11.906 2.297 1 97.81 793 THR B C 1
ATOM 12775 O O . THR B 1 793 ? -26.453 -12.633 1.326 1 97.81 793 THR B O 1
ATOM 12778 N N . LYS B 1 794 ? -25.797 -11.836 3.266 1 96.69 794 LYS B N 1
ATOM 12779 C CA . LYS B 1 794 ? -24.5 -12.492 3.221 1 96.69 794 LYS B CA 1
ATOM 12780 C C . LYS B 1 794 ? -24.656 -14.008 3.123 1 96.69 794 LYS B C 1
ATOM 12782 O O . LYS B 1 794 ? -23.875 -14.672 2.439 1 96.69 794 LYS B O 1
ATOM 12787 N N . GLU B 1 795 ? -25.641 -14.547 3.814 1 96.69 795 GLU B N 1
ATOM 12788 C CA . GLU B 1 795 ? -25.891 -15.984 3.85 1 96.69 795 GLU B CA 1
ATOM 12789 C C . GLU B 1 795 ? -26.125 -16.531 2.447 1 96.69 795 GLU B C 1
ATOM 12791 O O . GLU B 1 795 ? -25.781 -17.688 2.166 1 96.69 795 GLU B O 1
ATOM 12796 N N . TYR B 1 796 ? -26.625 -15.742 1.559 1 97.38 796 TYR B N 1
ATOM 12797 C CA . TYR B 1 796 ? -27.016 -16.219 0.234 1 97.38 796 TYR B CA 1
ATOM 12798 C C . TYR B 1 796 ? -26.125 -15.594 -0.843 1 97.38 796 TYR B C 1
ATOM 12800 O O . TYR B 1 796 ? -26.344 -15.82 -2.035 1 97.38 796 TYR B O 1
ATOM 12808 N N . THR B 1 797 ? -25.156 -14.859 -0.415 1 96.25 797 THR B N 1
ATOM 12809 C CA . THR B 1 797 ? -24.234 -14.195 -1.336 1 96.25 797 THR B CA 1
ATOM 12810 C C . THR B 1 797 ? -23.297 -15.211 -1.995 1 96.25 797 THR B C 1
ATOM 12812 O O . THR B 1 797 ? -22.844 -16.156 -1.345 1 96.25 797 THR B O 1
ATOM 12815 N N . LEU B 1 798 ? -23.141 -15.086 -3.285 1 98.44 798 LEU B N 1
ATOM 12816 C CA . LEU B 1 798 ? -22.078 -15.797 -4.008 1 98.44 798 LEU B CA 1
ATOM 12817 C C . LEU B 1 798 ? -21 -14.828 -4.469 1 98.44 798 LEU B C 1
ATOM 12819 O O . LEU B 1 798 ? -21.266 -13.922 -5.258 1 98.44 798 LEU B O 1
ATOM 12823 N N . SER B 1 799 ? -19.875 -14.93 -3.871 1 97.94 799 SER B N 1
ATOM 12824 C CA . SER B 1 799 ? -18.703 -14.117 -4.176 1 97.94 799 SER B CA 1
ATOM 12825 C C . SER B 1 799 ? -17.484 -14.984 -4.465 1 97.94 799 SER B C 1
ATOM 12827 O O . SER B 1 799 ? -17.484 -16.188 -4.168 1 97.94 799 SER B O 1
ATOM 12829 N N . SER B 1 800 ? -16.453 -14.359 -5.09 1 97.31 800 SER B N 1
ATOM 12830 C CA . SER B 1 800 ? -15.266 -15.094 -5.512 1 97.31 800 SER B CA 1
ATOM 12831 C C . SER B 1 800 ? -14.562 -15.742 -4.324 1 97.31 800 SER B C 1
ATOM 12833 O O . SER B 1 800 ? -13.742 -16.641 -4.496 1 97.31 800 SER B O 1
ATOM 12835 N N . ASP B 1 801 ? -14.828 -15.32 -3.15 1 96.94 801 ASP B N 1
ATOM 12836 C CA . ASP B 1 801 ? -14.211 -15.867 -1.945 1 96.94 801 ASP B CA 1
ATOM 12837 C C . ASP B 1 801 ? -15.188 -16.75 -1.176 1 96.94 801 ASP B C 1
ATOM 12839 O O . ASP B 1 801 ? -15.148 -16.812 0.054 1 96.94 801 ASP B O 1
ATOM 12843 N N . TYR B 1 802 ? -16.062 -17.469 -1.873 1 97.38 802 TYR B N 1
ATOM 12844 C CA . TYR B 1 802 ? -17.156 -18.25 -1.321 1 97.38 802 TYR B CA 1
ATOM 12845 C C . TYR B 1 802 ? -16.641 -19.281 -0.338 1 97.38 802 TYR B C 1
ATOM 12847 O O . TYR B 1 802 ? -17.344 -19.641 0.615 1 97.38 802 TYR B O 1
ATOM 12855 N N . ASP B 1 803 ? -15.43 -19.828 -0.497 1 96.31 803 ASP B N 1
ATOM 12856 C CA . ASP B 1 803 ? -14.914 -20.922 0.33 1 96.31 803 ASP B CA 1
ATOM 12857 C C . ASP B 1 803 ? -13.852 -20.406 1.304 1 96.31 803 ASP B C 1
ATOM 12859 O O . ASP B 1 803 ? -13.117 -21.203 1.892 1 96.31 803 ASP B O 1
ATOM 12863 N N . ASP B 1 804 ? -13.68 -19.109 1.376 1 96.69 804 ASP B N 1
ATOM 12864 C CA . ASP B 1 804 ? -12.805 -18.453 2.338 1 96.69 804 ASP B CA 1
ATOM 12865 C C . ASP B 1 804 ? -11.344 -18.812 2.084 1 96.69 804 ASP B C 1
ATOM 12867 O O . ASP B 1 804 ? -10.555 -18.953 3.023 1 96.69 804 ASP B O 1
ATOM 12871 N N . ARG B 1 805 ? -10.977 -19.016 0.804 1 95.94 805 ARG B N 1
ATOM 12872 C CA . ARG B 1 805 ? -9.609 -19.375 0.424 1 95.94 805 ARG B CA 1
ATOM 12873 C C . ARG B 1 805 ? -9.086 -18.422 -0.651 1 95.94 805 ARG B C 1
ATOM 12875 O O . ARG B 1 805 ? -9.867 -17.812 -1.387 1 95.94 805 ARG B O 1
ATOM 12882 N N . TRP B 1 806 ? -7.773 -18.281 -0.713 1 95.56 806 TRP B N 1
ATOM 12883 C CA . TRP B 1 806 ? -7.148 -17.688 -1.887 1 95.56 806 TRP B CA 1
ATOM 12884 C C . TRP B 1 806 ? -7.305 -18.578 -3.107 1 95.56 806 TRP B C 1
ATOM 12886 O O . TRP B 1 806 ? -7.168 -19.812 -3.008 1 95.56 806 TRP B O 1
ATOM 12896 N N . ARG B 1 807 ? -7.656 -17.969 -4.191 1 93.88 807 ARG B N 1
ATOM 12897 C CA . ARG B 1 807 ? -7.801 -18.734 -5.422 1 93.88 807 ARG B CA 1
ATOM 12898 C C . ARG B 1 807 ? -6.453 -19.266 -5.895 1 93.88 807 ARG B C 1
ATOM 12900 O O . ARG B 1 807 ? -5.406 -18.844 -5.406 1 93.88 807 ARG B O 1
ATOM 12907 N N . THR B 1 808 ? -6.559 -20.234 -6.75 1 89.88 808 THR B N 1
ATOM 12908 C CA . THR B 1 808 ? -5.328 -20.812 -7.281 1 89.88 808 THR B CA 1
ATOM 12909 C C . THR B 1 808 ? -4.977 -20.172 -8.625 1 89.88 808 THR B C 1
ATOM 12911 O O . THR B 1 808 ? -5.652 -19.25 -9.078 1 89.88 808 THR B O 1
ATOM 12914 N N . GLY B 1 809 ? -4.609 -20.453 -9.68 1 89.56 809 GLY B N 1
ATOM 12915 C CA . GLY B 1 809 ? -4.312 -20 -11.031 1 89.56 809 GLY B CA 1
ATOM 12916 C C . GLY B 1 809 ? -4.723 -21 -12.094 1 89.56 809 GLY B C 1
ATOM 12917 O O . GLY B 1 809 ? -5.098 -22.141 -11.781 1 89.56 809 GLY B O 1
ATOM 12918 N N . GLY B 1 810 ? -4.809 -20.594 -13.273 1 93.19 810 GLY B N 1
ATOM 12919 C CA . GLY B 1 810 ? -5.188 -21.391 -14.438 1 93.19 810 GLY B CA 1
ATOM 12920 C C . GLY B 1 810 ? -5.738 -20.562 -15.578 1 93.19 810 GLY B C 1
ATOM 12921 O O . GLY B 1 810 ? -5.695 -19.328 -15.531 1 93.19 810 GLY B O 1
ATOM 12922 N N . LEU B 1 811 ? -6.199 -21.281 -16.609 1 93.31 811 LEU B N 1
ATOM 12923 C CA . LEU B 1 811 ? -6.875 -20.547 -17.672 1 93.31 811 LEU B CA 1
ATOM 12924 C C . LEU B 1 811 ? -8.148 -19.891 -17.156 1 93.31 811 LEU B C 1
ATOM 12926 O O . LEU B 1 811 ? -8.648 -20.234 -16.078 1 93.31 811 LEU B O 1
ATOM 12930 N N . GLU B 1 812 ? -8.609 -18.906 -17.828 1 94.06 812 GLU B N 1
ATOM 12931 C CA . GLU B 1 812 ? -9.734 -18.078 -17.391 1 94.06 812 GLU B CA 1
ATOM 12932 C C . GLU B 1 812 ? -10.93 -18.938 -17 1 94.06 812 GLU B C 1
ATOM 12934 O O . GLU B 1 812 ? -11.469 -18.812 -15.906 1 94.06 812 GLU B O 1
ATOM 12939 N N . ASP B 1 813 ? -11.297 -19.922 -17.859 1 93.88 813 ASP B N 1
ATOM 12940 C CA . ASP B 1 813 ? -12.461 -20.75 -17.562 1 93.88 813 ASP B CA 1
ATOM 12941 C C . ASP B 1 813 ? -12.242 -21.578 -16.312 1 93.88 813 ASP B C 1
ATOM 12943 O O . ASP B 1 813 ? -13.172 -21.812 -15.539 1 93.88 813 ASP B O 1
ATOM 12947 N N . ASP B 1 814 ? -10.945 -22.047 -16.125 1 94.31 814 ASP B N 1
ATOM 12948 C CA . ASP B 1 814 ? -10.602 -22.828 -14.938 1 94.31 814 ASP B CA 1
ATOM 12949 C C . ASP B 1 814 ? -10.836 -22.031 -13.664 1 94.31 814 ASP B C 1
ATOM 12951 O O . ASP B 1 814 ? -11.461 -22.531 -12.719 1 94.31 814 ASP B O 1
ATOM 12955 N N . VAL B 1 815 ? -10.398 -20.844 -13.672 1 95.06 815 VAL B N 1
ATOM 12956 C CA . VAL B 1 815 ? -10.422 -20.016 -12.469 1 95.06 815 VAL B CA 1
ATOM 12957 C C . VAL B 1 815 ? -11.852 -19.516 -12.227 1 95.06 815 VAL B C 1
ATOM 12959 O O . VAL B 1 815 ? -12.273 -19.391 -11.07 1 95.06 815 VAL B O 1
ATOM 12962 N N . ILE B 1 816 ? -12.602 -19.203 -13.25 1 96.62 816 ILE B N 1
ATOM 12963 C CA . ILE B 1 816 ? -13.984 -18.766 -13.125 1 96.62 816 ILE B CA 1
ATOM 12964 C C . ILE B 1 816 ? -14.82 -19.875 -12.484 1 96.62 816 ILE B C 1
ATOM 12966 O O . ILE B 1 816 ? -15.68 -19.594 -11.641 1 96.62 816 ILE B O 1
ATOM 12970 N N . GLU B 1 817 ? -14.555 -21.078 -12.875 1 96 817 GLU B N 1
ATOM 12971 C CA . GLU B 1 817 ? -15.227 -22.219 -12.25 1 96 817 GLU B CA 1
ATOM 12972 C C . GLU B 1 817 ? -14.797 -22.375 -10.797 1 96 817 GLU B C 1
ATOM 12974 O O . GLU B 1 817 ? -15.641 -22.578 -9.914 1 96 817 GLU B O 1
ATOM 12979 N N . GLU B 1 818 ? -13.453 -22.312 -10.57 1 94.88 818 GLU B N 1
ATOM 12980 C CA . GLU B 1 818 ? -12.953 -22.406 -9.195 1 94.88 818 GLU B CA 1
ATOM 12981 C C . GLU B 1 818 ? -13.609 -21.344 -8.305 1 94.88 818 GLU B C 1
ATOM 12983 O O . GLU B 1 818 ? -13.898 -21.609 -7.137 1 94.88 818 GLU B O 1
ATOM 12988 N N . ALA B 1 819 ? -13.875 -20.141 -8.844 1 96.69 819 ALA B N 1
ATOM 12989 C CA . ALA B 1 819 ? -14.43 -19.016 -8.102 1 96.69 819 ALA B CA 1
ATOM 12990 C C . ALA B 1 819 ? -15.953 -19.109 -8.023 1 96.69 819 ALA B C 1
ATOM 12992 O O . ALA B 1 819 ? -16.609 -18.25 -7.426 1 96.69 819 ALA B O 1
ATOM 12993 N N . HIS B 1 820 ? -16.516 -20.109 -8.648 1 97.69 820 HIS B N 1
ATOM 12994 C CA . HIS B 1 820 ? -17.953 -20.312 -8.719 1 97.69 820 HIS B CA 1
ATOM 12995 C C . HIS B 1 820 ? -18.641 -19.156 -9.43 1 97.69 820 HIS B C 1
ATOM 12997 O O . HIS B 1 820 ? -19.734 -18.75 -9.039 1 97.69 820 HIS B O 1
ATOM 13003 N N . MET B 1 821 ? -17.953 -18.547 -10.359 1 97.81 821 MET B N 1
ATOM 13004 C CA . MET B 1 821 ? -18.5 -17.453 -11.148 1 97.81 821 MET B CA 1
ATOM 13005 C C . MET B 1 821 ? -18.953 -17.938 -12.523 1 97.81 821 MET B C 1
ATOM 13007 O O . MET B 1 821 ? -19.25 -17.125 -13.406 1 97.81 821 MET B O 1
ATOM 13011 N N . ASP B 1 822 ? -18.922 -19.266 -12.719 1 97.12 822 ASP B N 1
ATOM 13012 C CA . ASP B 1 822 ? -19.453 -19.844 -13.953 1 97.12 822 ASP B CA 1
ATOM 13013 C C . ASP B 1 822 ? -20.969 -19.984 -13.883 1 97.12 822 ASP B C 1
ATOM 13015 O O . ASP B 1 822 ? -21.562 -19.859 -12.812 1 97.12 822 ASP B O 1
ATOM 13019 N N . GLY B 1 823 ? -21.609 -20.297 -15.062 1 98.19 823 GLY B N 1
ATOM 13020 C CA . GLY B 1 823 ? -23.047 -20.359 -15.172 1 98.19 823 GLY B CA 1
ATOM 13021 C C . GLY B 1 823 ? -23.688 -21.375 -14.258 1 98.19 823 GLY B C 1
ATOM 13022 O O . GLY B 1 823 ? -24.719 -21.125 -13.641 1 98.19 823 GLY B O 1
ATOM 13023 N N . GLU B 1 824 ? -23.094 -22.5 -14.117 1 98 824 GLU B N 1
ATOM 13024 C CA . GLU B 1 824 ? -23.688 -23.594 -13.344 1 98 824 GLU B CA 1
ATOM 13025 C C . GLU B 1 824 ? -23.75 -23.25 -11.859 1 98 824 GLU B C 1
ATOM 13027 O O . GLU B 1 824 ? -24.781 -23.438 -11.211 1 98 824 GLU B O 1
ATOM 13032 N N . HIS B 1 825 ? -22.641 -22.812 -11.32 1 98.56 825 HIS B N 1
ATOM 13033 C CA . HIS B 1 825 ? -22.625 -22.469 -9.906 1 98.56 825 HIS B CA 1
ATOM 13034 C C . HIS B 1 825 ? -23.531 -21.281 -9.609 1 98.56 825 HIS B C 1
ATOM 13036 O O . HIS B 1 825 ? -24.188 -21.25 -8.562 1 98.56 825 HIS B O 1
ATOM 13042 N N . ILE B 1 826 ? -23.562 -20.297 -10.453 1 98.88 826 ILE B N 1
ATOM 13043 C CA . ILE B 1 826 ? -24.453 -19.156 -10.281 1 98.88 826 ILE B CA 1
ATOM 13044 C C . ILE B 1 826 ? -25.906 -19.609 -10.32 1 98.88 826 ILE B C 1
ATOM 13046 O O . ILE B 1 826 ? -26.734 -19.156 -9.516 1 98.88 826 ILE B O 1
ATOM 13050 N N . PHE B 1 827 ? -26.234 -20.516 -11.289 1 98.75 827 PHE B N 1
ATOM 13051 C CA . PHE B 1 827 ? -27.594 -21.047 -11.383 1 98.75 827 PHE B CA 1
ATOM 13052 C C . PHE B 1 827 ? -28 -21.688 -10.07 1 98.75 827 PHE B C 1
ATOM 13054 O O . PHE B 1 827 ? -29.094 -21.422 -9.547 1 98.75 827 PHE B O 1
ATOM 13061 N N . GLU B 1 828 ? -27.156 -22.516 -9.531 1 98.69 828 GLU B N 1
ATOM 13062 C CA . GLU B 1 828 ? -27.469 -23.219 -8.289 1 98.69 828 GLU B CA 1
ATOM 13063 C C . GLU B 1 828 ? -27.641 -22.234 -7.133 1 98.69 828 GLU B C 1
ATOM 13065 O O . GLU B 1 828 ? -28.516 -22.422 -6.281 1 98.69 828 GLU B O 1
ATOM 13070 N N . ALA B 1 829 ? -26.781 -21.234 -7.055 1 98.75 829 ALA B N 1
ATOM 13071 C CA . ALA B 1 829 ? -26.859 -20.25 -5.98 1 98.75 829 ALA B CA 1
ATOM 13072 C C . ALA B 1 829 ? -28.156 -19.453 -6.039 1 98.75 829 ALA B C 1
ATOM 13074 O O . ALA B 1 829 ? -28.812 -19.25 -5.016 1 98.75 829 ALA B O 1
ATOM 13075 N N . VAL B 1 830 ? -28.516 -18.984 -7.215 1 98.81 830 VAL B N 1
ATOM 13076 C CA . VAL B 1 830 ? -29.734 -18.188 -7.383 1 98.81 830 VAL B CA 1
ATOM 13077 C C . VAL B 1 830 ? -30.953 -19.078 -7.105 1 98.81 830 VAL B C 1
ATOM 13079 O O . VAL B 1 830 ? -31.938 -18.609 -6.508 1 98.81 830 VAL B O 1
ATOM 13082 N N . LYS B 1 831 ? -30.922 -20.297 -7.57 1 98.56 831 LYS B N 1
ATOM 13083 C CA . LYS B 1 831 ? -32 -21.234 -7.305 1 98.56 831 LYS B CA 1
ATOM 13084 C C . LYS B 1 831 ? -32.219 -21.438 -5.805 1 98.56 831 LYS B C 1
ATOM 13086 O O . LYS B 1 831 ? -33.344 -21.422 -5.316 1 98.56 831 LYS B O 1
ATOM 13091 N N . ARG B 1 832 ? -31.109 -21.594 -5.102 1 98.56 832 ARG B N 1
ATOM 13092 C CA . ARG B 1 832 ? -31.188 -21.734 -3.654 1 98.56 832 ARG B CA 1
ATOM 13093 C C . ARG B 1 832 ? -31.812 -20.5 -3.016 1 98.56 832 ARG B C 1
ATOM 13095 O O . ARG B 1 832 ? -32.688 -20.609 -2.145 1 98.56 832 ARG B O 1
ATOM 13102 N N . PHE B 1 833 ? -31.391 -19.359 -3.404 1 98.5 833 PHE B N 1
ATOM 13103 C CA . PHE B 1 833 ? -31.906 -18.078 -2.91 1 98.5 833 PHE B CA 1
ATOM 13104 C C . PHE B 1 833 ? -33.406 -17.984 -3.145 1 98.5 833 PHE B C 1
ATOM 13106 O O . PHE B 1 833 ? -34.156 -17.609 -2.242 1 98.5 833 PHE B O 1
ATOM 13113 N N . ALA B 1 834 ? -33.812 -18.359 -4.312 1 98.19 834 ALA B N 1
ATOM 13114 C CA . ALA B 1 834 ? -35.219 -18.281 -4.691 1 98.19 834 ALA B CA 1
ATOM 13115 C C . ALA B 1 834 ? -36.062 -19.297 -3.912 1 98.19 834 ALA B C 1
ATOM 13117 O O . ALA B 1 834 ? -37.156 -18.984 -3.416 1 98.19 834 ALA B O 1
ATOM 13118 N N . THR B 1 835 ? -35.531 -20.484 -3.787 1 97.25 835 THR B N 1
ATOM 13119 C CA . THR B 1 835 ? -36.25 -21.578 -3.143 1 97.25 835 THR B CA 1
ATOM 13120 C C . THR B 1 835 ? -36.438 -21.297 -1.652 1 97.25 835 THR B C 1
ATOM 13122 O O . THR B 1 835 ? -37.469 -21.672 -1.065 1 97.25 835 THR B O 1
ATOM 13125 N N . ASP B 1 836 ? -35.469 -20.641 -1.048 1 98.19 836 ASP B N 1
ATOM 13126 C CA . ASP B 1 836 ? -35.469 -20.406 0.394 1 98.19 836 ASP B CA 1
ATOM 13127 C C . ASP B 1 836 ? -36.219 -19.125 0.742 1 98.19 836 ASP B C 1
ATOM 13129 O O . ASP B 1 836 ? -36.188 -18.688 1.896 1 98.19 836 ASP B O 1
ATOM 13133 N N . ARG B 1 837 ? -36.812 -18.469 -0.239 1 98.06 837 ARG B N 1
ATOM 13134 C CA . ARG B 1 837 ? -37.344 -17.125 -0.028 1 98.06 837 ARG B CA 1
ATOM 13135 C C . ARG B 1 837 ? -38.375 -17.109 1.088 1 98.06 837 ARG B C 1
ATOM 13137 O O . ARG B 1 837 ? -38.375 -16.234 1.95 1 98.06 837 ARG B O 1
ATOM 13144 N N . LYS B 1 838 ? -39.344 -18.094 1.095 1 97.06 838 LYS B N 1
ATOM 13145 C CA . LYS B 1 838 ? -40.375 -18.141 2.115 1 97.06 838 LYS B CA 1
ATOM 13146 C C . LYS B 1 838 ? -39.781 -18.266 3.512 1 97.06 838 LYS B C 1
ATOM 13148 O O . LYS B 1 838 ? -40.188 -17.562 4.438 1 97.06 838 LYS B O 1
ATOM 13153 N N . SER B 1 839 ? -38.812 -19.109 3.59 1 97.56 839 SER B N 1
ATOM 13154 C CA . SER B 1 839 ? -38.156 -19.312 4.875 1 97.56 839 SER B CA 1
ATOM 13155 C C . SER B 1 839 ? -37.344 -18.094 5.293 1 97.56 839 SER B C 1
ATOM 13157 O O . SER B 1 839 ? -37.344 -17.719 6.469 1 97.56 839 SER B O 1
ATOM 13159 N N . ARG B 1 840 ? -36.656 -17.422 4.41 1 97.19 840 ARG B N 1
ATOM 13160 C CA . ARG B 1 840 ? -35.875 -16.234 4.703 1 97.19 840 ARG B CA 1
ATOM 13161 C C . ARG B 1 840 ? -36.75 -15.109 5.211 1 97.19 840 ARG B C 1
ATOM 13163 O O . ARG B 1 840 ? -36.438 -14.461 6.215 1 97.19 840 ARG B O 1
ATOM 13170 N N . LEU B 1 841 ? -37.906 -14.914 4.508 1 97.56 841 LEU B N 1
ATOM 13171 C CA . LEU B 1 841 ? -38.844 -13.859 4.891 1 97.56 841 LEU B CA 1
ATOM 13172 C C . LEU B 1 841 ? -39.5 -14.164 6.23 1 97.56 841 LEU B C 1
ATOM 13174 O O . LEU B 1 841 ? -39.75 -13.266 7.031 1 97.56 841 LEU B O 1
ATOM 13178 N N . ALA B 1 842 ? -39.781 -15.445 6.473 1 97.81 842 ALA B N 1
ATOM 13179 C CA . ALA B 1 842 ? -40.344 -15.852 7.758 1 97.81 842 ALA B CA 1
ATOM 13180 C C . ALA B 1 842 ? -39.375 -15.562 8.898 1 97.81 842 ALA B C 1
ATOM 13182 O O . ALA B 1 842 ? -39.781 -15.117 9.977 1 97.81 842 ALA B O 1
ATOM 13183 N N . ARG B 1 843 ? -38.125 -15.844 8.664 1 97.62 843 ARG B N 1
ATOM 13184 C CA . ARG B 1 843 ? -37.094 -15.562 9.672 1 97.62 843 ARG B CA 1
ATOM 13185 C C . ARG B 1 843 ? -37.062 -14.078 10.008 1 97.62 843 ARG B C 1
ATOM 13187 O O . ARG B 1 843 ? -36.906 -13.711 11.18 1 97.62 843 ARG B O 1
ATOM 13194 N N . LEU B 1 844 ? -37.156 -13.211 9.016 1 97.69 844 LEU B N 1
ATOM 13195 C CA . LEU B 1 844 ? -37.156 -11.773 9.219 1 97.69 844 LEU B CA 1
ATOM 13196 C C . LEU B 1 844 ? -38.406 -11.312 9.969 1 97.69 844 LEU B C 1
ATOM 13198 O O . LEU B 1 844 ? -38.312 -10.461 10.852 1 97.69 844 LEU B O 1
ATOM 13202 N N . ARG B 1 845 ? -39.562 -11.891 9.609 1 97.38 845 ARG B N 1
ATOM 13203 C CA . ARG B 1 845 ? -40.812 -11.555 10.281 1 97.38 845 ARG B CA 1
ATOM 13204 C C . ARG B 1 845 ? -40.781 -11.992 11.742 1 97.38 845 ARG B C 1
ATOM 13206 O O . ARG B 1 845 ? -41.25 -11.266 12.625 1 97.38 845 ARG B O 1
ATOM 13213 N N . ASP B 1 846 ? -40.25 -13.133 11.945 1 97.5 846 ASP B N 1
ATOM 13214 C CA . ASP B 1 846 ? -40.125 -13.633 13.312 1 97.5 846 ASP B CA 1
ATOM 13215 C C . ASP B 1 846 ? -39.219 -12.742 14.148 1 97.5 846 ASP B C 1
ATOM 13217 O O . ASP B 1 846 ? -39.5 -12.453 15.305 1 97.5 846 ASP B O 1
ATOM 13221 N N . ALA B 1 847 ? -38.125 -12.359 13.555 1 96.62 847 ALA B N 1
ATOM 13222 C CA . ALA B 1 847 ? -37.188 -11.484 14.242 1 96.62 847 ALA B CA 1
ATOM 13223 C C . ALA B 1 847 ? -37.812 -10.141 14.586 1 96.62 847 ALA B C 1
ATOM 13225 O O . ALA B 1 847 ? -37.625 -9.617 15.68 1 96.62 847 ALA B O 1
ATOM 13226 N N . LEU B 1 848 ? -38.531 -9.57 13.625 1 96.12 848 LEU B N 1
ATOM 13227 C CA . LEU B 1 848 ? -39.219 -8.297 13.867 1 96.12 848 LEU B CA 1
ATOM 13228 C C . LEU B 1 848 ? -40.344 -8.461 14.883 1 96.12 848 LEU B C 1
ATOM 13230 O O . LEU B 1 848 ? -40.594 -7.543 15.664 1 96.12 848 LEU B O 1
ATOM 13234 N N . GLY B 1 849 ? -41 -9.633 14.828 1 95.56 849 GLY B N 1
ATOM 13235 C CA . GLY B 1 849 ? -42.031 -9.945 15.789 1 95.56 849 GLY B CA 1
ATOM 13236 C C . GLY B 1 849 ? -41.531 -10.016 17.219 1 95.56 849 GLY B C 1
ATOM 13237 O O . GLY B 1 849 ? -42.281 -9.688 18.156 1 95.56 849 GLY B O 1
ATOM 13238 N N . ALA B 1 850 ? -40.344 -10.352 17.344 1 94.38 850 ALA B N 1
ATOM 13239 C CA . ALA B 1 850 ? -39.719 -10.461 18.672 1 94.38 850 ALA B CA 1
ATOM 13240 C C . ALA B 1 850 ? -39.406 -9.086 19.25 1 94.38 850 ALA B C 1
ATOM 13242 O O . ALA B 1 850 ? -39.125 -8.953 20.438 1 94.38 850 ALA B O 1
ATOM 13243 N N . LEU B 1 851 ? -39.438 -8.117 18.438 1 95.06 851 LEU B N 1
ATOM 13244 C CA . LEU B 1 851 ? -39.125 -6.75 18.844 1 95.06 851 LEU B CA 1
ATOM 13245 C C . LEU B 1 851 ? -40.406 -5.977 19.188 1 95.06 851 LEU B C 1
ATOM 13247 O O . LEU B 1 851 ? -40.344 -4.926 19.828 1 95.06 851 LEU B O 1
#

Foldseek 3Di:
DPPPPPPPDPQPPQPDPADQFPDDQPPDDQVLLLLLLQLLLLLLLLLCLLVVDAFNQVLNQCLLLVSLQCQSFVLLLHWFAFLLQLVQQQTAAEAAQVWSSCSSVLSSQQLLLLLLVVVCVVPVDCLSDHDPQQGRHSQLSVQEQHDPVCQVCVCVVLVCPPPPLNVVCVSPHHDHHYSTDFCSHRRHNFTHDDQQLRLLLQLLQLLQCLLQPFDLLQGHAYEYEDEDVSCVDPSNLQSLQQSVQSLSALSYEYEYEYAQADQVGGVAVGVNNVVCNNVPDPQVSSVVSPAAEHEAAAPNRSVSSSSVSNVSSPPDPVRSHYYYYYYYTHRQDHSCDDPQARPPDNHGRDRNRGNPPSHNLDPNSVSSVVSVCVVQVFDQPDSVVDDDDDPSVSSVSSSRRSVRSSVSCVPPVSSVVSSVSSSVSNVSRDPDGDTNFDQFAALLPDPCLALVNDDQAKDWDWDAQPPPRDIDIDIAHLHDDFQDFAFQLCNLLNLLCSSCVSSVQQEAEEEAVCCVQSVNQNSWPNHEDDSPPGSSTRYYDGHNQLQSQLSSQLSQQSRGSYPPQLHGHGHAYEYEDALLPNVSNQPSVQRSLVNQVPDSHQTAAYEYENEAEFCQVFAVKLSRHNFESNCSQVPDPQLQEWEFFDAASLANSLQVSLLVVSCSVPVSNRYYYYYTRRGGDGHHCLVQAPDSPSSVSSQQKDWRDDFDPVADALAEEEETHHLLVRLQVVCVVVCVVVRHGYTYMYGGIQSSNVVDDPVVVCVRDNLVRLQGYEYGYSHDLPDGSYPDHHPCRSVLYQYLCNVVDRFTHDHSVVRCVNSLSHNVSSVVSSVVSSVCRVVSVVVVVVVVVVD/DPPPPPPPPPQPPQPDPADQFPDDQPPDDQVLLLLLLQLLLLLLLLLCLLVVFAFNQVLNQCLLLVSLQCQSFVLLLHWFAFLLCLVQQQTAAEAAQVWSSCSSVLSSQQLLLLLLVVVCVVPVDCLSDHQPQQGRHSQLSVQEQHDPVCQVCVCVVLVNPPPPLNVVCVSPHHDHHYSTDFCSHRRHNFTHDDQQLRLLLQLLQLLQCLLQPFDLLQGHAYEYEDEDVSCVDPSNLQSLQQSVQSLSALSYEYEYEYAQDDQVGGVAVGVNNVVCNNVPDPQVSSVVSPAAEHEAAAPNRSVSSSSVSNVSSPPDPVRSHYYYYYYYTHRQDHSCDDPQHRPPDPHGRDGNRTSNPVHNLDPNSVSSVVSVCVVQVFDQPPSVVDDDPDPSVSSVSSSRRSVRSSCSCVPPVSSVVSSVSSSVSNVSRDPDGDTNFDQFAALLPDPCLALVNPDQAKDWDWDAQPPPRDIDIDIAHLHDDFQDFAFQLCNLLNLLCSSCVSSVQQEAEEEAVCCVQSVNQNSWPNHEDDSPPGSSTRYYDGHNQLQSQLSSQLSQQSRGSYPPQLHGHGHAYEYEDALLPNLSNQPSVVRSLVNQVPDSHQTAAYEYENEAEFCQVFAVKLSRHNFERNCSQVPDPQLQEWEFFDAASLANSLQVSLLVVSCSVPVSNRYYYYYTRRGGDGGHCLVQAPDSPSSVSSQQKDWRDDFDPVADALAEEEETHHLLVRLQVVCVVVCVVVRHGYTYMYGGIQSSNVVDPPVVVCVRDNLVRLQGYEYGYSHDLVDGSYPDHHPCRSVLYQYLCNVVDRFTHDHSVVSCVNSLSHNVSSSVSSVVSRVCRVVSVVVVVVVVVVD

Nearest PDB structures (foldseek):
  5nd6-assembly1_A  TM=7.970E-01  e=2.682E-33  Chlamydomonas reinhardtii
  8r3q-assembly1_B  TM=7.844E-01  e=1.985E-33  Plasmodium falciparum
  1r9j-assembly1_A  TM=7.871E-01  e=2.834E-32  Leishmania mexicana mexicana
  3upt-assembly1_A  TM=7.897E-01  e=3.659E-31  Burkholderia thailandensis E264
  3uk1-assembly1_A  TM=7.812E-01  e=3.179E-29  Burkholderia thailandensis E264

pLDDT: mean 93.91, std 10.56, range [20.92, 98.94]

InterPro domains:
  IPR005474 Transketolase, N-terminal [PF00456] (170-340)
  IPR009014 Transketolase C-terminal/Pyruvate-ferredoxin oxidoreductase domain II [G3DSA:3.40.50.920] (699-847)
  IPR009014 Transketolase C-terminal/Pyruvate-ferredoxin oxidoreductase domain II [SSF52922] (693-834)
  IPR029061 Thiamin diphosphate-binding fold [SSF52518] (44-336)
  IPR029061 Thiamin diphosphate-binding fold [SSF52518] (488-656)
  IPR033247 Transketolase family [PTHR43522] (484-771)

Radius of gyration: 33.51 Å; Cα contacts (8 Å, |Δi|>4): 4025; chains: 2; bounding box: 87×104×79 Å